Protein 5FU7 (pdb70)

Sequence (1774 aa):
ASEYDDPPGLREKAEYLLREWVNLYHSAAAGRDSTKAFSAFVGQMHQQGILKTDDLITRFFRLCTEMCVEISYRAQAEQQHNPAANPTMIRAKCYHNLDAFVRLIALLVKHSGEATNTVTKINLLNKVLGIVVGVLLQDHDVRQSEFQQLPYHRIFIMLLLELNALETINFQTLTAFCNTFHILRPTKAPGFVYAWLELISHRIFIARMLAHTPQQKGWPMYAQLLIDLFKYLAPFLRNVELTKPMQILYKGTLRVLLVLLHDFPEFLCDYHYGFCDVIPPNCIQLRNLILSAFPRNMRLPDPFTPNLKVDMLSEINIAPRILTNFTGVMPPQFKKDLDSYLKTRSPVTFLSDLRSNLQVSNEPGNRYNLQLINALVLYVGTQAIAHIHNKGSTPSMSTITHSAHMDIFQNLAVDLDTEGRYLFLNAIANQLRYPNSHTHYFSCTMLYLFAEANTEAIQEQITRVLLERLIVNRPHPWGLLITFIELIKNPAFKFWNHEFVEEEPEIEKLFQSVAQCCMEMVTDQFGMIGLLTFIRAAETDPGMVHLALGSDLTTLGLNLNSPENLYPKFASPWASSPCRPQDIDFHVPSEYLTNIHIRDKLAAIKLGRYGEDLLFYLYYMNGGDVLQLLAAVELFNRDWRYHKEERVWITRAPGMEPTMKTNTYERGTYYFFDCLNWRKVAKEFHLEYDKLEERPHLPSTFNYNPAQQAGPHMLELTKEQLYQQAMEEAAWHHMPHPSDSERIRQYLPRNPCPTPPYHHQMPPPHSDTVEFYQRLSTETLFFIFYYLEGTKAQYLAAKALKKQSWRFHTKYMMWFQRHEEPKTITDEFEQGTYIYFDYEKWGQRKKEGFTFEYRYLETDEIARSLKIFAQVTSMQDVMQEFATNGYASDDEYDDPPGLREKAEYLLREWVNLYHSAAAGRDSTKAFSAFVGQMHQQGILKTDDLITRFFRLCTEMCVEISYRAQAEQQHNPAANPTMIRAKCYHNLDAFVRLIALLVKHSGEATNTVTKINLLNKVLGIVVGVLLQDHDVRQSEFQQLPYHRIFIMLLLELNAINFQTLTAFCNTFHILRPTKAPGFVYAWLELISHRIFIARMLAHTPQQKGWPMYAQLLIDLFKYLAPFLRNVELTKPMQILYKGTLRVLLVLLHDFPEFLCDYHYGFCDVIPPNCIQLRNLILSAFPRNMRLPDPFTPNLKVDMLSEINIAPRILTNFTGVMPPQFKKDLDSYLKTRSPVTFLSDLRSNLQVSNEPGNRYNLQLINALVLYVGTQAIAHIHNKGSTPSMSTITHSAHMDIFQNLAVDLDTEGRYLFLNAIANQLRYPNSHTHYFSCTMLYLFAEANTEAIQEQITRVLLERLIVNRPHPWGLLITFIELIKNPAFKFWNHEFVEEEPEIEKLFQSVAQCCMEMVTDQFGMIGLLTFIRAAETDPGMVHLALGSDLTTLGLNLNSPENLYPKFASPWASSPCRPQDIDFHVPSEYLTNIHIRDKLAAIKLGRYGEDLLFYLYYMNGGDVLQLLAAVELFNRDWRYHKEERVWITRAPGMEPTMKTNTYERGTYYFFDCLNWRKVAKEFHLEYDKLEERPHLPSTFNYNPAQQAGPHMLELTKEQLYQQAMEEAAWHHMPHPSDSERIRQYLPRNPCPTPPYHHQMPPPHSDTVEFYQRLSTETLFFIFYYLEGTKAQYLAAKALKKQSWRFHTKYMMWFQRHEEPKTITDEFEQGTYIYFDYEKWGQRKKEGFTFEYRYLETDEIARSLKIFAGSMQDVMQEFATNGYASD

InterPro domains:
  IPR007196 CCR4-Not complex component, Not1, C-terminal [PF04054] (1998-2357)
  IPR024557 CCR4-NOT transcription complex subunit 1, domain 4 [PF12842] (1387-1534)
  IPR032191 CCR4-NOT transcription complex subunit 1, CAF1-binding domain [PF16415] (1088-1311)
  IPR032193 CCR4-NOT transcription complex subunit 1, TTP binding domain [PF16417] (815-1002)
  IPR032194 CCR4-NOT transcription complex subunit 1, HEAT repeat [PF16418] (500-656)
  IPR038535 CCR4-NOT subunit 1, TTP binding domain superfamily [G3DSA:1.25.40.840] (825-1004)
  IPR040398 CCR4-NOT transcription complex subunit 1 [PTHR13162] (27-2364)
  IPR055104 CCR4-NOT transcription complex subunit 1, N-terminal domain [PF22940] (30-227)
  IPR055454 CCR4-NOT transcription complex subunit 1-like, NOT1 connector [PF23590] (1610-1814)

Organism: Homo sapiens (NCBI:txid9606)

CATH classification: 2.30.30.1020

GO terms:
  GO:0005515 protein binding (F, IPI)
  GO:0005778 peroxisomal membrane (C, HDA)
  GO:0000932 P-body (C, IDA)
  GO:0030331 nuclear estrogen receptor binding (F, IDA)
  GO:0010606 positive regulation of cytoplasmic mRNA processing body assembly (P, IDA)
  GO:0042974 nuclear retinoic acid receptor binding (F, IDA)
  GO:0030014 CCR4-NOT complex (C, IDA)
  GO:0004535 poly(A)-specific ribonuclease activity (F, IDA)
  GO:0033147 negative regulation of intracellular estrogen receptor signaling pathway (P, IDA)
  GO:0048387 negative regulation of retinoic acid receptor signaling pathway (P, IDA)
  GO:0000122 negative regulation of transcription by RNA polymerase II (P, IDA)
  GO:2000036 regulation of stem cell population maintenance (P, IMP)
  GO:1900153 positive regulation of nuclear-transcribed mRNA catabolic process, deadenylation-dependent decay (P, IMP)
  GO:0060213 positive regulation of nuclear-transcribed mRNA poly(A) tail shortening (P, IMP)
  GO:0005829 cytosol (C, TAS)
  GO:0060090 molecular adaptor activity (F, IDA)
  GO:0035195 miRNA-mediated post-transcriptional gene silencing (P, IDA)
  GO:0017148 negative regulation of translation (P, IDA)
  GO:0060213 positive regulation of nuclear-transcribed mRNA poly(A) tail shortening (P, IDA)
  GO:0061014 positive regulation of mRNA catabolic process (P, IMP)

B-factor: mean 99.32, std 31.25, range [40.19, 244.28]

Solvent-accessible surface area: 74956 Å² total; per-residue (Å²): 119,40,132,86,125,12,51,122,30,3,81,106,70,0,27,88,0,1,126,49,0,6,96,50,36,63,46,64,78,11,27,102,44,4,75,157,7,2,22,65,1,0,9,50,0,46,139,71,22,2,2,165,42,10,72,33,4,22,32,1,0,19,0,0,0,33,22,0,10,68,31,4,24,148,0,46,35,76,6,129,156,69,105,99,19,61,25,26,137,14,28,40,73,3,8,72,18,0,2,0,0,0,40,0,0,0,8,4,5,88,64,0,12,49,35,118,31,71,98,6,36,25,58,0,1,55,86,1,4,44,30,1,14,35,15,0,46,84,11,0,84,106,106,70,79,105,4,19,8,22,0,0,1,1,1,0,1,0,0,1,41,13,28,44,106,156,142,96,30,36,27,77,12,2,38,4,0,5,80,8,0,55,76,0,50,0,35,110,0,0,3,0,0,3,0,0,0,16,2,0,0,15,32,38,0,0,10,59,1,5,46,95,18,62,165,88,94,0,10,68,46,0,2,69,1,0,28,4,0,2,111,1,0,8,10,0,2,140,19,104,27,32,29,84,5,0,19,1,0,6,26,1,0,0,16,0,0,6,0,0,31,43,2,16,12,42,0,0,5,6,20,3,8,8,0,10,18,27,4,8,28,42,0,5,2,1,5,0,0,0,1,19,2,68,43,122,147,45,224,49,35,73,24,74,58,117,139,46,149,24,97,154,29,86,38,12,65,112,60,15,146,39,78,40,133,27,47,62,56,7,66,120,114,14,74,146,54,0,36,47,7,18,178,80,108,61,70,111,81,14,22,71,72,0,47,71,76,0,47,21,74,131,95,131,87,53,81,3,38,39,70,5,1,12,0,0,0,0,16,0,0,31,62,1,8,46,78,2,73,133,125,70,42,66,9,26,82,80,34,0,20,141,9,7,7,0,32,0,0,52,25,1,4,92,56,6,46,33,40,0,15,14,17,0,0,6,1,0,1,14,8,0,4,21,1,2,1,14,2,13,0,0,9,11,0,0,14,24,4,0,45,95,19,153,61,52,20,2,24,0,0,0,0,7,0,0,0,8,2,0,15,0,51,138,29,24,4,14,0,1,14,15,0,10,25,73,0,61,114,38,108,30,5,119,139,8,35,143,108,8,22,132,73,42,84,81,1,83,147,8,30,98,49,8,55,143,33,17,77,173,50,10,140,47,112,29,0,0,50,7,2,16,72,90,44,112,46,25,145,117,62,135,23,55,11,46,20,23,53,19,19,77,11,93,104,11,30,25,93,53,146,19,136,117,69,19,20,59,61,7,32,21,0,9,37,74,37,59,12,32,6,8,12,20,58,93,109,1,42,52,58,4,49,0,17,84,70,2,122,144,84,11,7,58,49,117,22,49,94,2,28,62,33,0,0,0,1,0,0,1,2,8,17,24,10,31,14,0,1,72,0,0,33,36,0,23,82,76,96,1,68,0,7,100,103,99,91,28,0,13,16,128,15,116,76,81,116,11,138,111,120,76,150,92,67,21,87,6,29,12,58,31,9,24,16,125,54,13,127,81,38,83,109,118,134,86,33,61,89,110,51,37,22,148,135,12,87,101,27,121,73,98,82,57,9,57,7,23,88,45,118,94,96,82,120,117,8,77,185,93,38,50,67,10,13,59,7,1,65,17,5,42,119,41,10,2,18,35,12,1,23,15,55,69,33,105,40,26,62,52,48,15,7,53,18,21,109,62,0,29,74,101,26,15,103,130,8,38,37,32,107,16,0,76,131,5,36,41,39,0,0,1,0,0,0,1,8,8,44,12,0,47,0,0,61,20,0,2,81,0,0,85,121,58,69,4,96,4,2,32,30,3,20,0,0,2,44,110,95,64,122,11,161,53,94,44,140,53,16,13,58,2,21,5,23,4,6,8,0,57,137,14,21,85,56,40,1,86,41,0,19,6,18,56,132,24,40,130,162,68,74,0,2,37,0,2,57,10,31,17,46,36,149,113,27,67,41,13,26,33,26,8,72,61,22,15,173,56,47,103,138,168,86,127,35,52,130,33,3,96,112,70,0,24,94,0,0,121,48,0,7,98,49,40,58,45,63,77,11,27,109,44,6,76,157,7,1,56,67,1,0,13,51,0,37,137,71,22,2,6,162,42,32,67,34,4,25,32,1,2,29,2,1,0,31,21,1,11,66,27,3,25,152,0,46,36,77,6,118,161,70,104,98,18,66,24,22,132,18,28,41,73,7,8,74,20,0,2,0,0,0,41,0,0,0,8,4,5,80,54,0,4,30,15,118,33,76,95,17,36,26,72,0,2,58,73,0,4,44,30,2,14,40,15,0,47,80,14,0,86,108,104,66,79,106,4,11,8,24,0,0,0,0,0,0,0,0,1,1,40,11,33,42,116,102,69,43,86,10,4,39,5,0,6,84,8,0,54,77,0,51,0,36,111,0,0,2,0,0,3,0,0,0,15,2,0,2,15,37,38,0,0,10,58,2,5,47,98,20,65,170,88,102,0,11,68,41,0,2,70,2,0,28,5,0,2,111,1,0,8,10,0,2,141,16,100,28,33,26,94,5,0,21,5,0,6,19,1,0,0,16,0,0,6,0,0,32,41,2,14,15,37,0,0,4,6,22,2,7,9,0,11,20,29,4,8,30,44,0,4,4,0,5,0,0,0,2,20,1,68,44,117,150,45,225,50,36,73,23,72,60,130,131,47,128,23,84,141,30,84,35,12,69,112,60,18,147,44,83,40,134,25,39,62,57,7,67,119,115,16,75,146,55,0,18,46,7,16,160,81,108,60,70,112,79,17,21,70,72,0,60,70,72,0,52,44,86,155,77,125,81,63,73,5,46,37,69,5,1,12,0,0,0,0,16,0,0,32,64,0,8,46,76,0,73,132,127,70,51,67,8,24,83,80,31,1,21,140,7,7,6,0,35,0,0,49,28,1,4,96,69,3,41,37,38,0,18,14,17,0,0,6,1,0,1,14,8,0,4,21,1,2,0,13,2,12,0,0,9,11,0,0,14,25,5,0,44,96,18,159,60,58,21,4,21,0,0,0,0,7,0,0,0,8,2,0,16,0,53,135,29,25,4,14,0,2,14,14,0,9,25,69,1,61,114,38,108,31,5,118,141,8,34,140,111,9,24,132,73,38,84,70,0,81,143,8,29,106,52,7,57,154,34,16,83,178,50,10,141,48,113,29,0,0,49,7,2,16,80,93,38,139,44,27,134,117,62,128,18,120,12,43,21,21,51,18,18,76,10,93,104,12,34,25,93,52,144,20,136,124,69,20,19,59,64,9,34,23,0,11,36,74,38,62,14,32,7,9,15,22,58,94,115,2,41,52,46,3,49,0,15,73,71,2,128,130,80,12,7,59,50,116,23,49,87,2,28,56,33,0,0,1,2,0,0,1,2,10,16,26,12,34,14,0,4,71,0,0,33,37,0,22,83,73,96,3,69,0,11,65,107,111,90,24,0,5,15,110,19,108,71,102,151,34,133,105,110,68,152,94,56,6,96,5,60,3,58,28,9,20,20,115,62,12,125,86,34,79,109,101,30,98,13,58,69,106,64,39,15,120,110,7,135,98,40,124,74,95,73,54,8,58,7,24,96,41,119,95,96,84,122,123,7,77,182,94,37,51,68,10,13,58,7,1,63,19,5,41,123,36,9,2,15,35,14,1,24,18,59,66,32,117,50,26,52,53,57,14,9,62,19,38,106,57,0,30,74,105,28,15,102,135,8,37,48,52,110,7,0,63,101,5,39,37,40,0,0,0,0,0,0,0,9,10,46,12,1,48,0,0,61,20,0,2,92,0,0,87,137,58,80,8,58,1,0,40,34,2,22,0,0,0,40,80,98,102,119,11,128,54,93,42,139,52,12,0,55,2,19,0,31,2,6,6,2,58,134,14,23,82,56,77,1,99,47,0,20,0,13,59,100,31,58,95,170,54,64,12,4,44,0,1,14,21,26,66,110,64,22,50,34,23,31,26,24,8,68,56,19,25,61,65,47,117

Structure (mmCIF, N/CA/C/O backbone):
data_5FU7
#
_entry.id   5FU7
#
_cell.length_a   75.950
_cell.length_b   135.670
_cell.length_c   104.970
_cell.angle_alpha   90.00
_cell.angle_beta   107.98
_cell.angle_gamma   90.00
#
_symmetry.space_group_name_H-M   'P 1 21 1'
#
loop_
_entity.id
_entity.type
_entity.pdbx_description
1 polymer 'CCR4-NOT TRANSCRIPTION COMPLEX SUBUNIT 1'
2 polymer 'CCR4-NOT TRANSCRIPTION COMPLEX SUBUNIT 2'
3 polymer 'CCR4-NOT TRANSCRIPTION COMPLEX SUBUNIT 3'
4 polymer 'NANOS, ISOFORM B'
#
loop_
_atom_site.group_PDB
_atom_site.id
_atom_site.type_symbol
_atom_site.label_atom_id
_atom_site.label_alt_id
_atom_site.label_comp_id
_atom_site.label_asym_id
_atom_site.label_entity_id
_atom_site.label_seq_id
_atom_site.pdbx_PDB_ins_code
_atom_site.Cartn_x
_atom_site.Cartn_y
_atom_site.Cartn_z
_atom_site.occupancy
_atom_site.B_iso_or_equiv
_atom_site.auth_seq_id
_atom_site.auth_comp_id
_atom_site.auth_asym_id
_atom_site.auth_atom_id
_atom_site.pdbx_PDB_model_num
ATOM 1 N N . ALA A 1 13 ? 110.942 -51.016 57.451 1.00 147.25 1839 ALA A N 1
ATOM 2 C CA . ALA A 1 13 ? 110.778 -51.664 56.150 1.00 146.45 1839 ALA A CA 1
ATOM 3 C C . ALA A 1 13 ? 110.958 -50.703 54.956 1.00 148.15 1839 ALA A C 1
ATOM 4 O O . ALA A 1 13 ? 111.524 -51.118 53.943 1.00 148.05 1839 ALA A O 1
ATOM 6 N N . SER A 1 14 ? 110.508 -49.423 55.075 1.00 142.49 1840 SER A N 1
ATOM 7 C CA . SER A 1 14 ? 110.644 -48.389 54.024 1.00 140.00 1840 SER A CA 1
ATOM 8 C C . SER A 1 14 ? 112.132 -47.969 53.873 1.00 143.52 1840 SER A C 1
ATOM 9 O O . SER A 1 14 ? 112.980 -48.496 54.611 1.00 146.20 1840 SER A O 1
ATOM 12 N N . GLU A 1 15 ? 112.459 -47.049 52.912 1.00 135.74 1841 GLU A N 1
ATOM 13 C CA . GLU A 1 15 ? 113.839 -46.562 52.673 1.00 134.54 1841 GLU A CA 1
ATOM 14 C C . GLU A 1 15 ? 114.463 -46.087 53.994 1.00 136.59 1841 GLU A C 1
ATOM 15 O O . GLU A 1 15 ? 115.644 -46.354 54.260 1.00 138.43 1841 GLU A O 1
ATOM 21 N N . TYR A 1 16 ? 113.618 -45.444 54.833 1.00 128.71 1842 TYR A N 1
ATOM 22 C CA . TYR A 1 16 ? 113.947 -44.884 56.134 1.00 127.51 1842 TYR A CA 1
ATOM 23 C C . TYR A 1 16 ? 114.079 -45.918 57.239 1.00 127.33 1842 TYR A C 1
ATOM 24 O O . TYR A 1 16 ? 113.703 -47.080 57.080 1.00 127.25 1842 TYR A O 1
ATOM 33 N N . ASP A 1 17 ? 114.656 -45.491 58.359 1.00 120.75 1843 ASP A N 1
ATOM 34 C CA . ASP A 1 17 ? 114.812 -46.311 59.550 1.00 121.08 1843 ASP A CA 1
ATOM 35 C C . ASP A 1 17 ? 113.461 -46.258 60.279 1.00 120.98 1843 ASP A C 1
ATOM 36 O O . ASP A 1 17 ? 113.363 -45.881 61.448 1.00 122.71 1843 ASP A O 1
ATOM 41 N N . ASP A 1 18 ? 112.411 -46.639 59.527 1.00 111.84 1844 ASP A N 1
ATOM 42 C CA . ASP A 1 18 ? 111.001 -46.672 59.884 1.00 109.07 1844 ASP A CA 1
ATOM 43 C C . ASP A 1 18 ? 110.658 -47.871 60.764 1.00 112.76 1844 ASP A C 1
ATOM 44 O O . ASP A 1 18 ? 110.879 -48.994 60.295 1.00 114.27 1844 ASP A O 1
ATOM 49 N N . PRO A 1 19 ? 110.063 -47.698 61.990 1.00 107.05 1845 PRO A N 1
ATOM 50 C CA . PRO A 1 19 ? 109.713 -48.870 62.814 1.00 107.32 1845 PRO A CA 1
ATOM 51 C C . PRO A 1 19 ? 108.836 -49.896 62.082 1.00 106.59 1845 PRO A C 1
ATOM 52 O O . PRO A 1 19 ? 108.081 -49.513 61.181 1.00 102.93 1845 PRO A O 1
ATOM 56 N N . PRO A 1 20 ? 108.987 -51.212 62.390 1.00 103.16 1846 PRO A N 1
ATOM 57 C CA . PRO A 1 20 ? 108.189 -52.236 61.685 1.00 101.54 1846 PRO A CA 1
ATOM 58 C C . PRO A 1 20 ? 106.676 -52.101 61.850 1.00 101.64 1846 PRO A C 1
ATOM 59 O O . PRO A 1 20 ? 106.183 -51.785 62.940 1.00 103.07 1846 PRO A O 1
ATOM 63 N N . GLY A 1 21 ? 105.964 -52.319 60.752 1.00 93.12 1847 GLY A N 1
ATOM 64 C CA . GLY A 1 21 ? 104.513 -52.257 60.725 1.00 91.21 1847 GLY A CA 1
ATOM 65 C C . GLY A 1 21 ? 103.922 -50.878 60.902 1.00 91.34 1847 GLY A C 1
ATOM 66 O O . GLY A 1 21 ? 102.743 -50.771 61.256 1.00 90.64 1847 GLY A O 1
ATOM 67 N N . LEU A 1 22 ? 104.734 -49.817 60.652 1.00 85.38 1848 LEU A N 1
ATOM 68 C CA . LEU A 1 22 ? 104.306 -48.417 60.751 1.00 83.47 1848 LEU A CA 1
ATOM 69 C C . LEU A 1 22 ? 103.632 -47.924 59.478 1.00 88.81 1848 LEU A C 1
ATOM 70 O O . LEU A 1 22 ? 102.633 -47.214 59.596 1.00 88.73 1848 LEU A O 1
ATOM 75 N N . ARG A 1 23 ? 104.153 -48.288 58.271 1.00 85.76 1849 ARG A N 1
ATOM 76 C CA . ARG A 1 23 ? 103.560 -47.871 56.983 1.00 84.10 1849 ARG A CA 1
ATOM 77 C C . ARG A 1 23 ? 102.130 -48.359 56.935 1.00 87.84 1849 ARG A C 1
ATOM 78 O O . ARG A 1 23 ? 101.214 -47.586 56.666 1.00 86.10 1849 ARG A O 1
ATOM 86 N N . GLU A 1 24 ? 101.962 -49.648 57.251 1.00 86.23 1850 GLU A N 1
ATOM 87 C CA . GLU A 1 24 ? 100.716 -50.405 57.284 1.00 86.87 1850 GLU A CA 1
ATOM 88 C C . GLU A 1 24 ? 99.716 -49.728 58.227 1.00 88.48 1850 GLU A C 1
ATOM 89 O O . GLU A 1 24 ? 98.574 -49.471 57.820 1.00 87.60 1850 GLU A O 1
ATOM 95 N N . LYS A 1 25 ? 100.195 -49.365 59.444 1.00 83.86 1851 LYS A N 1
ATOM 96 C CA . LYS A 1 25 ? 99.471 -48.671 60.516 1.00 83.60 1851 LYS A CA 1
ATOM 97 C C . LYS A 1 25 ? 98.975 -47.292 60.058 1.00 84.66 1851 LYS A C 1
ATOM 98 O O . LYS A 1 25 ? 97.799 -46.971 60.239 1.00 83.63 1851 LYS A O 1
ATOM 104 N N . ALA A 1 26 ? 99.890 -46.486 59.465 1.00 79.48 1852 ALA A N 1
ATOM 105 C CA . ALA A 1 26 ? 99.651 -45.123 59.001 1.00 77.19 1852 ALA A CA 1
ATOM 106 C C . ALA A 1 26 ? 98.700 -45.098 57.850 1.00 82.70 1852 ALA A C 1
ATOM 107 O O . ALA A 1 26 ? 97.779 -44.282 57.819 1.00 82.01 1852 ALA A O 1
ATOM 109 N N . GLU A 1 27 ? 98.913 -45.995 56.894 1.00 81.34 1853 GLU A N 1
ATOM 110 C CA . GLU A 1 27 ? 98.088 -46.027 55.703 1.00 81.12 1853 GLU A CA 1
ATOM 111 C C . GLU A 1 27 ? 96.679 -46.492 56.032 1.00 84.10 1853 GLU A C 1
ATOM 112 O O . GLU A 1 27 ? 95.754 -45.965 55.419 1.00 83.67 1853 GLU A O 1
ATOM 118 N N . TYR A 1 28 ? 96.507 -47.324 57.091 1.00 79.90 1854 TYR A N 1
ATOM 119 C CA . TYR A 1 28 ? 95.193 -47.730 57.610 1.00 80.38 1854 TYR A CA 1
ATOM 120 C C . TYR A 1 28 ? 94.473 -46.504 58.238 1.00 84.98 1854 TYR A C 1
ATOM 121 O O . TYR A 1 28 ? 93.293 -46.267 57.925 1.00 84.85 1854 TYR A O 1
ATOM 130 N N . LEU A 1 29 ? 95.191 -45.741 59.119 1.00 81.56 1855 LEU A N 1
ATOM 131 C CA . LEU A 1 29 ? 94.702 -44.513 59.768 1.00 81.85 1855 LEU A CA 1
ATOM 132 C C . LEU A 1 29 ? 94.315 -43.452 58.726 1.00 83.31 1855 LEU A C 1
ATOM 133 O O . LEU A 1 29 ? 93.240 -42.878 58.840 1.00 81.58 1855 LEU A O 1
ATOM 138 N N . LEU A 1 30 ? 95.159 -43.224 57.682 1.00 79.73 1856 LEU A N 1
ATOM 139 C CA . LEU A 1 30 ? 94.807 -42.247 56.640 1.00 78.38 1856 LEU A CA 1
ATOM 140 C C . LEU A 1 30 ? 93.585 -42.697 55.854 1.00 83.55 1856 LEU A C 1
ATOM 141 O O . LEU A 1 30 ? 92.665 -41.887 55.698 1.00 84.88 1856 LEU A O 1
ATOM 146 N N . ARG A 1 31 ? 93.558 -43.985 55.399 1.00 78.00 1857 ARG A N 1
ATOM 147 C CA . ARG A 1 31 ? 92.441 -44.573 54.662 1.00 77.77 1857 ARG A CA 1
ATOM 148 C C . ARG A 1 31 ? 91.132 -44.260 55.362 1.00 83.64 1857 ARG A C 1
ATOM 149 O O . ARG A 1 31 ? 90.230 -43.730 54.717 1.00 83.29 1857 ARG A O 1
ATOM 157 N N . GLU A 1 32 ? 91.073 -44.495 56.694 1.00 81.89 1858 GLU A N 1
ATOM 158 C CA . GLU A 1 32 ? 89.933 -44.229 57.580 1.00 83.58 1858 GLU A CA 1
ATOM 159 C C . GLU A 1 32 ? 89.510 -42.789 57.570 1.00 85.48 1858 GLU A C 1
ATOM 160 O O . GLU A 1 32 ? 88.325 -42.514 57.408 1.00 85.53 1858 GLU A O 1
ATOM 166 N N . TRP A 1 33 ? 90.483 -41.871 57.773 1.00 80.99 1859 TRP A N 1
ATOM 167 C CA . TRP A 1 33 ? 90.278 -40.432 57.830 1.00 80.33 1859 TRP A CA 1
ATOM 168 C C . TRP A 1 33 ? 89.728 -39.905 56.535 1.00 83.41 1859 TRP A C 1
ATOM 169 O O . TRP A 1 33 ? 88.874 -39.027 56.564 1.00 83.76 1859 TRP A O 1
ATOM 180 N N . VAL A 1 34 ? 90.227 -40.414 55.400 1.00 79.05 1860 VAL A N 1
ATOM 181 C CA . VAL A 1 34 ? 89.754 -40.009 54.077 1.00 78.04 1860 VAL A CA 1
ATOM 182 C C . VAL A 1 34 ? 88.258 -40.335 53.923 1.00 84.72 1860 VAL A C 1
ATOM 183 O O . VAL A 1 34 ? 87.552 -39.532 53.326 1.00 86.15 1860 VAL A O 1
ATOM 187 N N . ASN A 1 35 ? 87.760 -41.449 54.547 1.00 80.73 1861 ASN A N 1
ATOM 188 C CA . ASN A 1 35 ? 86.350 -41.867 54.518 1.00 80.77 1861 ASN A CA 1
ATOM 189 C C . ASN A 1 35 ? 85.564 -41.061 55.527 1.00 83.50 1861 ASN A C 1
ATOM 190 O O . ASN A 1 35 ? 84.415 -40.711 55.262 1.00 84.81 1861 ASN A O 1
ATOM 195 N N . LEU A 1 36 ? 86.206 -40.733 56.666 1.00 78.46 1862 LEU A N 1
ATOM 196 C CA . LEU A 1 36 ? 85.655 -39.920 57.750 1.00 80.02 1862 LEU A CA 1
ATOM 197 C C . LEU A 1 36 ? 85.434 -38.485 57.325 1.00 86.85 1862 LEU A C 1
ATOM 198 O O . LEU A 1 36 ? 84.454 -37.873 57.731 1.00 87.37 1862 LEU A O 1
ATOM 203 N N . TYR A 1 37 ? 86.378 -37.929 56.563 1.00 86.27 1863 TYR A N 1
ATOM 204 C CA . TYR A 1 37 ? 86.366 -36.553 56.075 1.00 88.30 1863 TYR A CA 1
ATOM 205 C C . TYR A 1 37 ? 85.182 -36.376 55.119 1.00 99.85 1863 TYR A C 1
ATOM 206 O O . TYR A 1 37 ? 84.495 -35.347 55.163 1.00 100.69 1863 TYR A O 1
ATOM 215 N N . HIS A 1 38 ? 84.937 -37.410 54.284 1.00 100.62 1864 HIS A N 1
ATOM 216 C CA . HIS A 1 38 ? 83.867 -37.429 53.288 1.00 103.38 1864 HIS A CA 1
ATOM 217 C C . HIS A 1 38 ? 82.515 -37.866 53.878 1.00 114.09 1864 HIS A C 1
ATOM 218 O O . HIS A 1 38 ? 81.476 -37.722 53.228 1.00 115.19 1864 HIS A O 1
ATOM 225 N N . SER A 1 39 ? 82.529 -38.365 55.125 1.00 113.99 1865 SER A N 1
ATOM 226 C CA . SER A 1 39 ? 81.325 -38.804 55.815 1.00 117.15 1865 SER A CA 1
ATOM 227 C C . SER A 1 39 ? 80.442 -37.622 56.192 1.00 124.16 1865 SER A C 1
ATOM 228 O O . SER A 1 39 ? 80.932 -36.499 56.388 1.00 121.69 1865 SER A O 1
ATOM 231 N N . ALA A 1 40 ? 79.132 -37.895 56.290 1.00 125.78 1866 ALA A N 1
ATOM 232 C CA . ALA A 1 40 ? 78.120 -36.915 56.663 1.00 128.84 1866 ALA A CA 1
ATOM 233 C C . ALA A 1 40 ? 78.191 -36.605 58.145 1.00 135.10 1866 ALA A C 1
ATOM 234 O O . ALA A 1 40 ? 78.581 -37.471 58.937 1.00 134.20 1866 ALA A O 1
ATOM 236 N N . ALA A 1 41 ? 77.827 -35.356 58.508 1.00 134.69 1867 ALA A N 1
ATOM 237 C CA . ALA A 1 41 ? 77.811 -34.803 59.870 1.00 137.71 1867 ALA A CA 1
ATOM 238 C C . ALA A 1 41 ? 79.090 -35.123 60.682 1.00 143.33 1867 ALA A C 1
ATOM 239 O O . ALA A 1 41 ? 79.025 -35.375 61.893 1.00 146.03 1867 ALA A O 1
ATOM 241 N N . ALA A 1 42 ? 80.258 -35.090 59.998 1.00 137.11 1868 ALA A N 1
ATOM 242 C CA . ALA A 1 42 ? 81.583 -35.316 60.582 1.00 135.39 1868 ALA A CA 1
ATOM 243 C C . ALA A 1 42 ? 82.082 -34.026 61.279 1.00 140.59 1868 ALA A C 1
ATOM 244 O O . ALA A 1 42 ? 83.201 -33.989 61.799 1.00 140.14 1868 ALA A O 1
ATOM 246 N N . GLY A 1 43 ? 81.226 -33.002 61.298 1.00 137.97 1869 GLY A N 1
ATOM 247 C CA . GLY A 1 43 ? 81.518 -31.679 61.829 1.00 138.01 1869 GLY A CA 1
ATOM 248 C C . GLY A 1 43 ? 81.632 -30.718 60.666 1.00 138.83 1869 GLY A C 1
ATOM 249 O O . GLY A 1 43 ? 81.959 -31.144 59.554 1.00 134.70 1869 GLY A O 1
ATOM 250 N N . ARG A 1 44 ? 81.343 -29.420 60.897 1.00 137.67 1870 ARG A N 1
ATOM 251 C CA . ARG A 1 44 ? 81.389 -28.404 59.835 1.00 136.48 1870 ARG A CA 1
ATOM 252 C C . ARG A 1 44 ? 82.808 -28.292 59.237 1.00 136.51 1870 ARG A C 1
ATOM 253 O O . ARG A 1 44 ? 82.956 -28.200 58.013 1.00 134.07 1870 ARG A O 1
ATOM 261 N N . ASP A 1 45 ? 83.834 -28.395 60.090 1.00 132.12 1871 ASP A N 1
ATOM 262 C CA . ASP A 1 45 ? 85.217 -28.375 59.634 1.00 129.13 1871 ASP A CA 1
ATOM 263 C C . ASP A 1 45 ? 85.922 -29.650 60.133 1.00 130.84 1871 ASP A C 1
ATOM 264 O O . ASP A 1 45 ? 87.018 -29.588 60.701 1.00 130.52 1871 ASP A O 1
ATOM 269 N N . SER A 1 46 ? 85.254 -30.817 59.917 1.00 124.74 1872 SER A N 1
ATOM 270 C CA . SER A 1 46 ? 85.688 -32.160 60.318 1.00 122.42 1872 SER A CA 1
ATOM 271 C C . SER A 1 46 ? 86.044 -32.242 61.823 1.00 124.72 1872 SER A C 1
ATOM 272 O O . SER A 1 46 ? 86.930 -32.999 62.222 1.00 124.02 1872 SER A O 1
ATOM 275 N N . THR A 1 47 ? 85.321 -31.464 62.646 1.00 120.58 1873 THR A N 1
ATOM 276 C CA . THR A 1 47 ? 85.514 -31.335 64.089 1.00 121.17 1873 THR A CA 1
ATOM 277 C C . THR A 1 47 ? 85.133 -32.604 64.867 1.00 121.99 1873 THR A C 1
ATOM 278 O O . THR A 1 47 ? 85.961 -33.111 65.623 1.00 120.91 1873 THR A O 1
ATOM 282 N N . LYS A 1 48 ? 83.888 -33.085 64.703 1.00 117.70 1874 LYS A N 1
ATOM 283 C CA . LYS A 1 48 ? 83.357 -34.275 65.385 1.00 118.61 1874 LYS A CA 1
ATOM 284 C C . LYS A 1 48 ? 84.182 -35.560 65.095 1.00 120.00 1874 LYS A C 1
ATOM 285 O O . LYS A 1 48 ? 84.345 -36.409 65.981 1.00 120.94 1874 LYS A O 1
ATOM 291 N N . ALA A 1 49 ? 84.708 -35.672 63.856 1.00 112.28 1875 ALA A N 1
ATOM 292 C CA . ALA A 1 49 ? 85.512 -36.785 63.360 1.00 108.81 1875 ALA A CA 1
ATOM 293 C C . ALA A 1 49 ? 86.939 -36.722 63.890 1.00 111.33 1875 ALA A C 1
ATOM 294 O O . ALA A 1 49 ? 87.455 -37.754 64.308 1.00 110.64 1875 ALA A O 1
ATOM 296 N N . PHE A 1 50 ? 87.570 -35.510 63.875 1.00 107.43 1876 PHE A N 1
ATOM 297 C CA . PHE A 1 50 ? 88.957 -35.245 64.299 1.00 106.07 1876 PHE A CA 1
ATOM 298 C C . PHE A 1 50 ? 89.246 -35.568 65.754 1.00 110.81 1876 PHE A C 1
ATOM 299 O O . PHE A 1 50 ? 90.250 -36.220 66.039 1.00 109.96 1876 PHE A O 1
ATOM 307 N N . SER A 1 51 ? 88.401 -35.080 66.668 1.00 109.37 1877 SER A N 1
ATOM 308 C CA . SER A 1 51 ? 88.501 -35.317 68.114 1.00 111.98 1877 SER A CA 1
ATOM 309 C C . SER A 1 51 ? 88.542 -36.824 68.402 1.00 113.43 1877 SER A C 1
ATOM 310 O O . SER A 1 51 ? 89.210 -37.281 69.339 1.00 113.73 1877 SER A O 1
ATOM 313 N N . ALA A 1 52 ? 87.818 -37.578 67.565 1.00 106.97 1878 ALA A N 1
ATOM 314 C CA . ALA A 1 52 ? 87.708 -39.017 67.633 1.00 105.86 1878 ALA A CA 1
ATOM 315 C C . ALA A 1 52 ? 88.836 -39.712 66.872 1.00 103.69 1878 ALA A C 1
ATOM 316 O O . ALA A 1 52 ? 89.234 -40.804 67.264 1.00 103.58 1878 ALA A O 1
ATOM 318 N N . PHE A 1 53 ? 89.361 -39.083 65.803 1.00 95.73 1879 PHE A N 1
ATOM 319 C CA . PHE A 1 53 ? 90.457 -39.643 65.007 1.00 92.27 1879 PHE A CA 1
ATOM 320 C C . PHE A 1 53 ? 91.793 -39.597 65.761 1.00 96.95 1879 PHE A C 1
ATOM 321 O O . PHE A 1 53 ? 92.580 -40.542 65.652 1.00 94.79 1879 PHE A O 1
ATOM 329 N N . VAL A 1 54 ? 92.028 -38.502 66.539 1.00 96.25 1880 VAL A N 1
ATOM 330 C CA . VAL A 1 54 ? 93.214 -38.251 67.380 1.00 97.40 1880 VAL A CA 1
ATOM 331 C C . VAL A 1 54 ? 93.313 -39.312 68.462 1.00 103.63 1880 VAL A C 1
ATOM 332 O O . VAL A 1 54 ? 94.421 -39.711 68.853 1.00 103.81 1880 VAL A O 1
ATOM 336 N N . GLY A 1 55 ? 92.146 -39.750 68.931 1.00 101.64 1881 GLY A N 1
ATOM 337 C CA . GLY A 1 55 ? 92.020 -40.843 69.878 1.00 103.19 1881 GLY A CA 1
ATOM 338 C C . GLY A 1 55 ? 92.571 -42.082 69.210 1.00 104.43 1881 GLY A C 1
ATOM 339 O O . GLY A 1 55 ? 93.570 -42.621 69.672 1.00 105.30 1881 GLY A O 1
ATOM 340 N N . GLN A 1 56 ? 92.017 -42.448 68.037 1.00 97.67 1882 GLN A N 1
ATOM 341 C CA . GLN A 1 56 ? 92.439 -43.602 67.229 1.00 95.65 1882 GLN A CA 1
ATOM 342 C C . GLN A 1 56 ? 93.950 -43.587 66.953 1.00 97.05 1882 GLN A C 1
ATOM 343 O O . GLN A 1 56 ? 94.589 -44.640 67.039 1.00 96.04 1882 GLN A O 1
ATOM 349 N N . MET A 1 57 ? 94.515 -42.380 66.668 1.00 92.20 1883 MET A N 1
ATOM 350 C CA . MET A 1 57 ? 95.949 -42.168 66.446 1.00 90.69 1883 MET A CA 1
ATOM 351 C C . MET A 1 57 ? 96.682 -42.566 67.710 1.00 100.78 1883 MET A C 1
ATOM 352 O O . MET A 1 57 ? 97.482 -43.502 67.657 1.00 102.92 1883 MET A O 1
ATOM 357 N N . HIS A 1 58 ? 96.332 -41.935 68.859 1.00 98.71 1884 HIS A N 1
ATOM 358 C CA . HIS A 1 58 ? 96.882 -42.203 70.191 1.00 101.12 1884 HIS A CA 1
ATOM 359 C C . HIS A 1 58 ? 96.870 -43.717 70.514 1.00 103.95 1884 HIS A C 1
ATOM 360 O O . HIS A 1 58 ? 97.894 -44.266 70.935 1.00 102.21 1884 HIS A O 1
ATOM 367 N N . GLN A 1 59 ? 95.713 -44.381 70.292 1.00 102.65 1885 GLN A N 1
ATOM 368 C CA . GLN A 1 59 ? 95.524 -45.816 70.565 1.00 104.48 1885 GLN A CA 1
ATOM 369 C C . GLN A 1 59 ? 96.503 -46.649 69.742 1.00 107.65 1885 GLN A C 1
ATOM 370 O O . GLN A 1 59 ? 97.093 -47.598 70.266 1.00 107.70 1885 GLN A O 1
ATOM 376 N N . GLN A 1 60 ? 96.705 -46.263 68.464 1.00 102.67 1886 GLN A N 1
ATOM 377 C CA . GLN A 1 60 ? 97.616 -46.972 67.564 1.00 100.95 1886 GLN A CA 1
ATOM 378 C C . GLN A 1 60 ? 99.102 -46.603 67.846 1.00 104.08 1886 GLN A C 1
ATOM 379 O O . GLN A 1 60 ? 99.997 -46.995 67.088 1.00 101.03 1886 GLN A O 1
ATOM 385 N N . GLY A 1 61 ? 99.332 -45.899 68.962 1.00 103.26 1887 GLY A N 1
ATOM 386 C CA . GLY A 1 61 ? 100.649 -45.508 69.459 1.00 104.67 1887 GLY A CA 1
ATOM 387 C C . GLY A 1 61 ? 101.495 -44.595 68.589 1.00 108.91 1887 GLY A C 1
ATOM 388 O O . GLY A 1 61 ? 102.701 -44.478 68.830 1.00 109.50 1887 GLY A O 1
ATOM 389 N N . ILE A 1 62 ? 100.886 -43.921 67.584 1.00 104.33 1888 ILE A N 1
ATOM 390 C CA . ILE A 1 62 ? 101.620 -42.999 66.706 1.00 102.44 1888 ILE A CA 1
ATOM 391 C C . ILE A 1 62 ? 101.881 -41.686 67.441 1.00 107.58 1888 ILE A C 1
ATOM 392 O O . ILE A 1 62 ? 102.766 -40.916 67.057 1.00 104.71 1888 ILE A O 1
ATOM 397 N N . LEU A 1 63 ? 101.079 -41.425 68.483 1.00 108.43 1889 LEU A N 1
ATOM 398 C CA . LEU A 1 63 ? 101.195 -40.206 69.263 1.00 110.43 1889 LEU A CA 1
ATOM 399 C C . LEU A 1 63 ? 102.326 -40.250 70.313 1.00 114.87 1889 LEU A C 1
ATOM 400 O O . LEU A 1 63 ? 102.702 -39.184 70.805 1.00 114.90 1889 LEU A O 1
ATOM 405 N N . LYS A 1 64 ? 102.899 -41.458 70.602 1.00 111.13 1890 LYS A N 1
ATOM 406 C CA . LYS A 1 64 ? 103.958 -41.696 71.599 1.00 113.14 1890 LYS A CA 1
ATOM 407 C C . LYS A 1 64 ? 105.153 -40.748 71.485 1.00 118.57 1890 LYS A C 1
ATOM 408 O O . LYS A 1 64 ? 105.363 -39.956 72.403 1.00 121.17 1890 LYS A O 1
ATOM 414 N N . THR A 1 65 ? 105.925 -40.813 70.377 1.00 112.66 1891 THR A N 1
ATOM 415 C CA . THR A 1 65 ? 107.087 -39.940 70.160 1.00 111.41 1891 THR A CA 1
ATOM 416 C C . THR A 1 65 ? 106.821 -38.948 69.062 1.00 113.46 1891 THR A C 1
ATOM 417 O O . THR A 1 65 ? 106.036 -39.254 68.159 1.00 111.87 1891 THR A O 1
ATOM 421 N N . ASP A 1 66 ? 107.528 -37.790 69.103 1.00 110.23 1892 ASP A N 1
ATOM 422 C CA . ASP A 1 66 ? 107.470 -36.751 68.075 1.00 107.08 1892 ASP A CA 1
ATOM 423 C C . ASP A 1 66 ? 108.037 -37.272 66.763 1.00 106.11 1892 ASP A C 1
ATOM 424 O O . ASP A 1 66 ? 107.563 -36.885 65.690 1.00 101.92 1892 ASP A O 1
ATOM 429 N N . ASP A 1 67 ? 109.019 -38.202 66.872 1.00 103.16 1893 ASP A N 1
ATOM 430 C CA . ASP A 1 67 ? 109.683 -38.888 65.771 1.00 101.37 1893 ASP A CA 1
ATOM 431 C C . ASP A 1 67 ? 108.686 -39.738 64.994 1.00 101.68 1893 ASP A C 1
ATOM 432 O O . ASP A 1 67 ? 108.776 -39.802 63.771 1.00 99.60 1893 ASP A O 1
ATOM 437 N N . LEU A 1 68 ? 107.746 -40.391 65.702 1.00 97.37 1894 LEU A N 1
ATOM 438 C CA . LEU A 1 68 ? 106.699 -41.222 65.109 1.00 94.78 1894 LEU A CA 1
ATOM 439 C C . LEU A 1 68 ? 105.626 -40.350 64.502 1.00 96.57 1894 LEU A C 1
ATOM 440 O O . LEU A 1 68 ? 105.060 -40.726 63.477 1.00 94.83 1894 LEU A O 1
ATOM 445 N N . ILE A 1 69 ? 105.346 -39.182 65.127 1.00 93.59 1895 ILE A N 1
ATOM 446 C CA . ILE A 1 69 ? 104.354 -38.229 64.633 1.00 92.35 1895 ILE A CA 1
ATOM 447 C C . ILE A 1 69 ? 104.784 -37.751 63.266 1.00 94.62 1895 ILE A C 1
ATOM 448 O O . ILE A 1 69 ? 103.985 -37.820 62.329 1.00 92.91 1895 ILE A O 1
ATOM 453 N N . THR A 1 70 ? 106.070 -37.331 63.150 1.00 90.51 1896 THR A N 1
ATOM 454 C CA . THR A 1 70 ? 106.684 -36.845 61.913 1.00 87.31 1896 THR A CA 1
ATOM 455 C C . THR A 1 70 ? 106.713 -37.955 60.872 1.00 87.24 1896 THR A C 1
ATOM 456 O O . THR A 1 70 ? 106.438 -37.692 59.699 1.00 86.19 1896 THR A O 1
ATOM 460 N N . ARG A 1 71 ? 107.002 -39.198 61.308 1.00 81.24 1897 ARG A N 1
ATOM 461 C CA . ARG A 1 71 ? 107.052 -40.346 60.421 1.00 79.80 1897 ARG A CA 1
ATOM 462 C C . ARG A 1 71 ? 105.701 -40.653 59.841 1.00 83.39 1897 ARG A C 1
ATOM 463 O O . ARG A 1 71 ? 105.632 -41.004 58.666 1.00 83.13 1897 ARG A O 1
ATOM 471 N N . PHE A 1 72 ? 104.620 -40.479 60.642 1.00 79.50 1898 PHE A N 1
ATOM 472 C CA . PHE A 1 72 ? 103.233 -40.663 60.204 1.00 77.68 1898 PHE A CA 1
ATOM 473 C C . PHE A 1 72 ? 102.917 -39.649 59.100 1.00 81.47 1898 PHE A C 1
ATOM 474 O O . PHE A 1 72 ? 102.242 -39.988 58.138 1.00 80.25 1898 PHE A O 1
ATOM 482 N N . PHE A 1 73 ? 103.414 -38.413 59.239 1.00 78.84 1899 PHE A N 1
ATOM 483 C CA . PHE A 1 73 ? 103.204 -37.359 58.265 1.00 77.42 1899 PHE A CA 1
ATOM 484 C C . PHE A 1 73 ? 103.913 -37.644 56.980 1.00 77.10 1899 PHE A C 1
ATOM 485 O O . PHE A 1 73 ? 103.389 -37.293 55.931 1.00 77.15 1899 PHE A O 1
ATOM 493 N N . ARG A 1 74 ? 105.106 -38.250 57.047 1.00 69.32 1900 ARG A N 1
ATOM 494 C CA . ARG A 1 74 ? 105.856 -38.578 55.846 1.00 66.72 1900 ARG A CA 1
ATOM 495 C C . ARG A 1 74 ? 105.133 -39.688 55.054 1.00 66.47 1900 ARG A C 1
ATOM 496 O O . ARG A 1 74 ? 104.896 -39.551 53.847 1.00 62.52 1900 ARG A O 1
ATOM 504 N N . LEU A 1 75 ? 104.740 -40.751 55.764 1.00 63.65 1901 LEU A N 1
ATOM 505 C CA . LEU A 1 75 ? 104.009 -41.871 55.205 1.00 63.51 1901 LEU A CA 1
ATOM 506 C C . LEU A 1 75 ? 102.661 -41.455 54.604 1.00 71.95 1901 LEU A C 1
ATOM 507 O O . LEU A 1 75 ? 102.274 -41.992 53.570 1.00 73.14 1901 LEU A O 1
ATOM 512 N N . CYS A 1 76 ? 101.957 -40.501 55.226 1.00 70.69 1902 CYS A N 1
ATOM 513 C CA . CYS A 1 76 ? 100.682 -40.004 54.723 1.00 71.22 1902 CYS A CA 1
ATOM 514 C C . CYS A 1 76 ? 100.863 -39.326 53.405 1.00 72.79 1902 CYS A C 1
ATOM 515 O O . CYS A 1 76 ? 100.071 -39.545 52.492 1.00 71.74 1902 CYS A O 1
ATOM 518 N N . THR A 1 77 ? 101.918 -38.500 53.310 1.00 68.63 1903 THR A N 1
ATOM 519 C CA . THR A 1 77 ? 102.274 -37.742 52.117 1.00 66.77 1903 THR A CA 1
ATOM 520 C C . THR A 1 77 ? 102.574 -38.709 50.972 1.00 71.93 1903 THR A C 1
ATOM 521 O O . THR A 1 77 ? 101.946 -38.599 49.911 1.00 70.33 1903 THR A O 1
ATOM 525 N N . GLU A 1 78 ? 103.479 -39.696 51.222 1.00 69.28 1904 GLU A N 1
ATOM 526 C CA . GLU A 1 78 ? 103.878 -40.712 50.245 1.00 68.57 1904 GLU A CA 1
ATOM 527 C C . GLU A 1 78 ? 102.680 -41.504 49.724 1.00 74.94 1904 GLU A C 1
ATOM 528 O O . GLU A 1 78 ? 102.647 -41.821 48.535 1.00 73.63 1904 GLU A O 1
ATOM 534 N N . MET A 1 79 ? 101.701 -41.811 50.615 1.00 74.64 1905 MET A N 1
ATOM 535 C CA . MET A 1 79 ? 100.457 -42.515 50.286 1.00 76.22 1905 MET A CA 1
ATOM 536 C C . MET A 1 79 ? 99.679 -41.645 49.291 1.00 77.79 1905 MET A C 1
ATOM 537 O O . MET A 1 79 ? 99.367 -42.096 48.188 1.00 78.09 1905 MET A O 1
ATOM 542 N N . CYS A 1 80 ? 99.424 -40.380 49.662 1.00 71.42 1906 CYS A N 1
ATOM 543 C CA . CYS A 1 80 ? 98.732 -39.415 48.827 1.00 69.55 1906 CYS A CA 1
ATOM 544 C C . CYS A 1 80 ? 99.428 -39.253 47.476 1.00 70.74 1906 CYS A C 1
ATOM 545 O O . CYS A 1 80 ? 98.734 -39.259 46.451 1.00 70.83 1906 CYS A O 1
ATOM 548 N N . VAL A 1 81 ? 100.793 -39.182 47.473 1.00 64.19 1907 VAL A N 1
ATOM 549 C CA . VAL A 1 81 ? 101.633 -39.117 46.262 1.00 62.70 1907 VAL A CA 1
ATOM 550 C C . VAL A 1 81 ? 101.407 -40.394 45.394 1.00 67.97 1907 VAL A C 1
ATOM 551 O O . VAL A 1 81 ? 101.228 -40.293 44.182 1.00 67.99 1907 VAL A O 1
ATOM 555 N N . GLU A 1 82 ? 101.406 -41.578 46.023 1.00 65.00 1908 GLU A N 1
ATOM 556 C CA . GLU A 1 82 ? 101.215 -42.837 45.319 1.00 65.98 1908 GLU A CA 1
ATOM 557 C C . GLU A 1 82 ? 99.824 -42.910 44.712 1.00 68.34 1908 GLU A C 1
ATOM 558 O O . GLU A 1 82 ? 99.697 -43.297 43.557 1.00 68.63 1908 GLU A O 1
ATOM 564 N N . ILE A 1 83 ? 98.794 -42.503 45.467 1.00 64.10 1909 ILE A N 1
ATOM 565 C CA . ILE A 1 83 ? 97.412 -42.497 44.996 1.00 64.50 1909 ILE A CA 1
ATOM 566 C C . ILE A 1 83 ? 97.320 -41.673 43.700 1.00 69.38 1909 ILE A C 1
ATOM 567 O O . ILE A 1 83 ? 96.658 -42.100 42.743 1.00 69.66 1909 ILE A O 1
ATOM 572 N N . SER A 1 84 ? 98.037 -40.525 43.669 1.00 65.16 1910 SER A N 1
ATOM 573 C CA . SER A 1 84 ? 98.066 -39.619 42.533 1.00 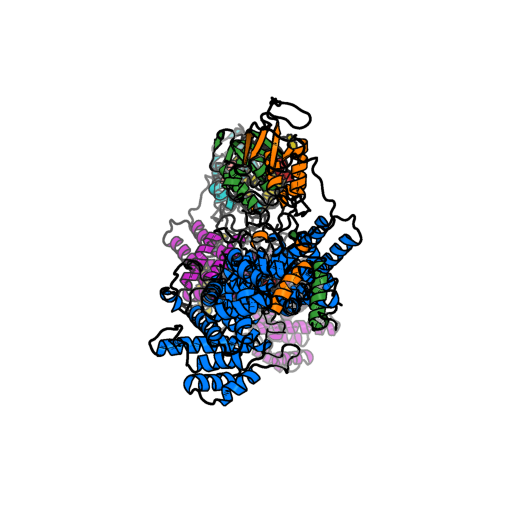64.31 1910 SER A CA 1
ATOM 574 C C . SER A 1 84 ? 98.693 -40.334 41.361 1.00 67.96 1910 SER A C 1
ATOM 575 O O . SER A 1 84 ? 98.051 -40.447 40.326 1.00 69.12 1910 SER A O 1
ATOM 578 N N . TYR A 1 85 ? 99.895 -40.876 41.544 1.00 63.68 1911 TYR A N 1
ATOM 579 C CA . TYR A 1 85 ? 100.641 -41.562 40.502 1.00 64.91 1911 TYR A CA 1
ATOM 580 C C . TYR A 1 85 ? 99.852 -42.682 39.849 1.00 72.42 1911 TYR A C 1
ATOM 581 O O . TYR A 1 85 ? 99.904 -42.809 38.629 1.00 72.38 1911 TYR A O 1
ATOM 590 N N . ARG A 1 86 ? 99.094 -43.469 40.657 1.00 72.30 1912 ARG A N 1
ATOM 591 C CA . ARG A 1 86 ? 98.213 -44.555 40.201 1.00 74.61 1912 ARG A CA 1
ATOM 592 C C . ARG A 1 86 ? 97.057 -43.959 39.414 1.00 82.81 1912 ARG A C 1
ATOM 593 O O . ARG A 1 86 ? 96.812 -44.373 38.282 1.00 83.98 1912 ARG A O 1
ATOM 601 N N . ALA A 1 87 ? 96.360 -42.966 40.012 1.00 80.90 1913 ALA A N 1
ATOM 602 C CA . ALA A 1 87 ? 95.273 -42.231 39.376 1.00 81.88 1913 ALA A CA 1
ATOM 603 C C . ALA A 1 87 ? 95.725 -41.734 38.011 1.00 85.90 1913 ALA A C 1
ATOM 604 O O . ALA A 1 87 ? 94.994 -41.879 37.047 1.00 87.04 1913 ALA A O 1
ATOM 606 N N . GLN A 1 88 ? 96.948 -41.217 37.922 1.00 82.09 1914 GLN A N 1
ATOM 607 C CA . GLN A 1 88 ? 97.533 -40.750 36.675 1.00 82.83 1914 GLN A CA 1
ATOM 608 C C . GLN A 1 88 ? 97.788 -41.891 35.668 1.00 90.32 1914 GLN A C 1
ATOM 609 O O . GLN A 1 88 ? 97.629 -41.686 34.457 1.00 90.51 1914 GLN A O 1
ATOM 615 N N . ALA A 1 89 ? 98.169 -43.087 36.177 1.00 88.65 1915 ALA A N 1
ATOM 616 C CA . ALA A 1 89 ? 98.436 -44.260 35.355 1.00 90.62 1915 ALA A CA 1
ATOM 617 C C . ALA A 1 89 ? 97.138 -44.763 34.734 1.00 99.91 1915 ALA A C 1
ATOM 618 O O . ALA A 1 89 ? 97.089 -44.927 33.522 1.00 100.41 1915 ALA A O 1
ATOM 620 N N . GLU A 1 90 ? 96.064 -44.917 35.529 1.00 100.51 1916 GLU A N 1
ATOM 621 C CA . GLU A 1 90 ? 94.786 -45.366 34.975 1.00 104.41 1916 GLU A CA 1
ATOM 622 C C . GLU A 1 90 ? 94.199 -44.359 33.952 1.00 112.97 1916 GLU A C 1
ATOM 623 O O . GLU A 1 90 ? 93.535 -44.795 33.019 1.00 115.00 1916 GLU A O 1
ATOM 629 N N . GLN A 1 91 ? 94.515 -43.053 34.061 1.00 111.15 1917 GLN A N 1
ATOM 630 C CA . GLN A 1 91 ? 94.027 -42.047 33.107 1.00 112.85 1917 GLN A CA 1
ATOM 631 C C . GLN A 1 91 ? 94.687 -42.230 31.746 1.00 121.29 1917 GLN A C 1
ATOM 632 O O . GLN A 1 91 ? 94.066 -41.919 30.722 1.00 123.08 1917 GLN A O 1
ATOM 638 N N . GLN A 1 92 ? 95.943 -42.733 31.743 1.00 119.02 1918 GLN A N 1
ATOM 639 C CA . GLN A 1 92 ? 96.722 -42.980 30.528 1.00 120.55 1918 GLN A CA 1
ATOM 640 C C . GLN A 1 92 ? 96.559 -44.427 30.003 1.00 128.65 1918 GLN A C 1
ATOM 641 O O . GLN A 1 92 ? 96.104 -44.596 28.869 1.00 130.43 1918 GLN A O 1
ATOM 647 N N . HIS A 1 93 ? 96.845 -45.458 30.841 1.00 126.10 1919 HIS A N 1
ATOM 648 C CA . HIS A 1 93 ? 96.726 -46.892 30.499 1.00 128.63 1919 HIS A CA 1
ATOM 649 C C . HIS A 1 93 ? 95.290 -47.346 30.194 1.00 137.35 1919 HIS A C 1
ATOM 650 O O . HIS A 1 93 ? 95.044 -48.528 29.942 1.00 138.60 1919 HIS A O 1
ATOM 657 N N . ASN A 1 94 ? 94.353 -46.390 30.233 1.00 136.26 1920 ASN A N 1
ATOM 658 C CA . ASN A 1 94 ? 92.938 -46.514 29.916 1.00 138.84 1920 ASN A CA 1
ATOM 659 C C . ASN A 1 94 ? 92.510 -45.116 29.398 1.00 146.86 1920 ASN A C 1
ATOM 660 O O . ASN A 1 94 ? 92.253 -44.215 30.209 1.00 144.95 1920 ASN A O 1
ATOM 665 N N . PRO A 1 95 ? 92.524 -44.884 28.052 1.00 147.77 1921 PRO A N 1
ATOM 666 C CA . PRO A 1 95 ? 92.116 -43.561 27.530 1.00 148.00 1921 PRO A CA 1
ATOM 667 C C . PRO A 1 95 ? 90.581 -43.403 27.434 1.00 153.64 1921 PRO A C 1
ATOM 668 O O . PRO A 1 95 ? 90.086 -42.353 26.999 1.00 153.10 1921 PRO A O 1
ATOM 672 N N . ALA A 1 96 ? 89.835 -44.467 27.865 1.00 151.11 1922 ALA A N 1
ATOM 673 C CA . ALA A 1 96 ? 88.374 -44.543 27.983 1.00 151.88 1922 ALA A CA 1
ATOM 674 C C . ALA A 1 96 ? 87.941 -44.027 29.388 1.00 152.22 1922 ALA A C 1
ATOM 675 O O . ALA A 1 96 ? 86.753 -43.759 29.610 1.00 153.46 1922 ALA A O 1
ATOM 677 N N . ALA A 1 97 ? 88.928 -43.855 30.312 1.00 143.30 1923 ALA A N 1
ATOM 678 C CA . ALA A 1 97 ? 88.744 -43.350 31.673 1.00 139.41 1923 ALA A CA 1
ATOM 679 C C . ALA A 1 97 ? 88.557 -41.834 31.691 1.00 138.74 1923 ALA A C 1
ATOM 680 O O . ALA A 1 97 ? 89.281 -41.104 31.001 1.00 137.37 1923 ALA A O 1
ATOM 682 N N . ASN A 1 98 ? 87.574 -41.379 32.500 1.00 132.76 1924 ASN A N 1
ATOM 683 C CA . ASN A 1 98 ? 87.167 -39.988 32.714 1.00 130.35 1924 ASN A CA 1
ATOM 684 C C . ASN A 1 98 ? 88.286 -39.189 33.424 1.00 128.24 1924 ASN A C 1
ATOM 685 O O . ASN A 1 98 ? 88.531 -39.442 34.606 1.00 126.63 1924 ASN A O 1
ATOM 690 N N . PRO A 1 99 ? 88.959 -38.217 32.741 1.00 121.14 1925 PRO A N 1
ATOM 691 C CA . PRO A 1 99 ? 90.041 -37.460 33.408 1.00 117.22 1925 PRO A CA 1
ATOM 692 C C . PRO A 1 99 ? 89.596 -36.541 34.544 1.00 116.41 1925 PRO A C 1
ATOM 693 O O . PRO A 1 99 ? 90.395 -36.249 35.436 1.00 112.67 1925 PRO A O 1
ATOM 697 N N . THR A 1 100 ? 88.336 -36.082 34.507 1.00 113.30 1926 THR A N 1
ATOM 698 C CA . THR A 1 100 ? 87.782 -35.205 35.542 1.00 111.96 1926 THR A CA 1
ATOM 699 C C . THR A 1 100 ? 87.563 -36.028 36.828 1.00 112.11 1926 THR A C 1
ATOM 700 O O . THR A 1 100 ? 87.852 -35.535 37.921 1.00 110.73 1926 THR A O 1
ATOM 704 N N . MET A 1 101 ? 87.106 -37.297 36.679 1.00 106.78 1927 MET A N 1
ATOM 705 C CA . MET A 1 101 ? 86.883 -38.227 37.788 1.00 106.02 1927 MET A CA 1
ATOM 706 C C . MET A 1 101 ? 88.199 -38.679 38.397 1.00 103.82 1927 MET A C 1
ATOM 707 O O . MET A 1 101 ? 88.243 -38.990 39.588 1.00 102.17 1927 MET A O 1
ATOM 712 N N . ILE A 1 102 ? 89.275 -38.705 37.582 1.00 97.57 1928 ILE A N 1
ATOM 713 C CA . ILE A 1 102 ? 90.643 -39.068 37.985 1.00 94.54 1928 ILE A CA 1
ATOM 714 C C . ILE A 1 102 ? 91.125 -37.996 38.943 1.00 93.89 1928 ILE A C 1
ATOM 715 O O . ILE A 1 102 ? 91.570 -38.317 40.043 1.00 92.52 1928 ILE A O 1
ATOM 720 N N . ARG A 1 103 ? 91.023 -36.715 38.508 1.00 88.24 1929 ARG A N 1
ATOM 721 C CA . ARG A 1 103 ? 91.409 -35.525 39.264 1.00 85.47 1929 ARG A CA 1
ATOM 722 C C . ARG A 1 103 ? 90.725 -35.571 40.602 1.00 87.01 1929 ARG A C 1
ATOM 723 O O . ARG A 1 103 ? 91.407 -35.532 41.631 1.00 84.97 1929 ARG A O 1
ATOM 731 N N . ALA A 1 104 ? 89.392 -35.803 40.580 1.00 83.56 1930 ALA A N 1
ATOM 732 C CA . ALA A 1 104 ? 88.559 -35.916 41.767 1.00 83.51 1930 ALA A CA 1
ATOM 733 C C . ALA A 1 104 ? 89.079 -36.941 42.771 1.00 87.47 1930 ALA A C 1
ATOM 734 O O . ALA A 1 104 ? 89.016 -36.673 43.968 1.00 86.61 1930 ALA A O 1
ATOM 736 N N . LYS A 1 105 ? 89.623 -38.087 42.287 1.00 85.21 1931 LYS A N 1
ATOM 737 C CA . LYS A 1 105 ? 90.194 -39.154 43.126 1.00 84.98 1931 LYS A CA 1
ATOM 738 C C . LYS A 1 105 ? 91.363 -38.616 43.977 1.00 86.18 1931 LYS A C 1
ATOM 739 O O . LYS A 1 105 ? 91.393 -38.857 45.191 1.00 85.92 1931 LYS A O 1
ATOM 745 N N . CYS A 1 106 ? 92.302 -37.871 43.331 1.00 79.35 1932 CYS A N 1
ATOM 746 C CA . CYS A 1 106 ? 93.478 -37.290 43.977 1.00 76.38 1932 CYS A CA 1
ATOM 747 C C . CYS A 1 106 ? 93.038 -36.258 44.952 1.00 79.22 1932 CYS A C 1
ATOM 748 O O . CYS A 1 106 ? 93.514 -36.260 46.079 1.00 79.68 1932 CYS A O 1
ATOM 751 N N . TYR A 1 107 ? 92.102 -35.398 44.539 1.00 74.81 1933 TYR A N 1
ATOM 752 C CA . TYR A 1 107 ? 91.581 -34.328 45.375 1.00 75.05 1933 TYR A CA 1
ATOM 753 C C . TYR A 1 107 ? 90.919 -34.911 46.629 1.00 88.82 1933 TYR A C 1
ATOM 754 O O . TYR A 1 107 ? 91.222 -34.456 47.730 1.00 89.87 1933 TYR A O 1
ATOM 763 N N . HIS A 1 108 ? 90.098 -35.982 46.464 1.00 90.83 1934 HIS A N 1
ATOM 764 C CA . HIS A 1 108 ? 89.409 -36.756 47.510 1.00 92.73 1934 HIS A CA 1
ATOM 765 C C . HIS A 1 108 ? 90.388 -37.028 48.663 1.00 90.13 1934 HIS A C 1
ATOM 766 O O . HIS A 1 108 ? 90.161 -36.580 49.785 1.00 88.91 1934 HIS A O 1
ATOM 773 N N . ASN A 1 109 ? 91.531 -37.639 48.338 1.00 83.94 1935 ASN A N 1
ATOM 774 C CA . ASN A 1 109 ? 92.592 -38.012 49.281 1.00 83.28 1935 ASN A CA 1
ATOM 775 C C . ASN A 1 109 ? 93.409 -36.859 49.847 1.00 85.02 1935 ASN A C 1
ATOM 776 O O . ASN A 1 109 ? 93.706 -36.834 51.051 1.00 84.69 1935 ASN A O 1
ATOM 781 N N . LEU A 1 110 ? 93.811 -35.935 48.964 1.00 78.85 1936 LEU A N 1
ATOM 782 C CA . LEU A 1 110 ? 94.675 -34.816 49.299 1.00 76.61 1936 LEU A CA 1
ATOM 783 C C . LEU A 1 110 ? 94.009 -33.788 50.188 1.00 80.51 1936 LEU A C 1
ATOM 784 O O . LEU A 1 110 ? 94.629 -33.387 51.176 1.00 79.87 1936 LEU A O 1
ATOM 789 N N . ASP A 1 111 ? 92.736 -33.406 49.879 1.00 77.21 1937 ASP A N 1
ATOM 790 C CA . ASP A 1 111 ? 91.916 -32.472 50.662 1.00 77.62 1937 ASP A CA 1
ATOM 791 C C . ASP A 1 111 ? 91.730 -32.986 52.073 1.00 79.15 1937 ASP A C 1
ATOM 792 O O . ASP A 1 111 ? 91.794 -32.205 53.033 1.00 79.22 1937 ASP A O 1
ATOM 797 N N . ALA A 1 112 ? 91.499 -34.312 52.188 1.00 73.77 1938 ALA A N 1
ATOM 798 C CA . ALA A 1 112 ? 91.332 -35.016 53.448 1.00 74.19 1938 ALA A CA 1
ATOM 799 C C . ALA A 1 112 ? 92.606 -34.910 54.293 1.00 74.93 1938 ALA A C 1
ATOM 800 O O . ALA A 1 112 ? 92.535 -34.496 55.450 1.00 75.26 1938 ALA A O 1
ATOM 802 N N . PHE A 1 113 ? 93.771 -35.210 53.691 1.00 68.86 1939 PHE A N 1
ATOM 803 C CA . PHE A 1 113 ? 95.077 -35.118 54.354 1.00 68.04 1939 PHE A CA 1
ATOM 804 C C . PHE A 1 113 ? 95.352 -33.696 54.890 1.00 72.07 1939 PHE A C 1
ATOM 805 O O . PHE A 1 113 ? 95.799 -33.535 56.034 1.00 71.31 1939 PHE A O 1
ATOM 813 N N . VAL A 1 114 ? 95.086 -32.677 54.029 1.00 67.95 1940 VAL A N 1
ATOM 814 C CA . VAL A 1 114 ? 95.248 -31.248 54.314 1.00 66.84 1940 VAL A CA 1
ATOM 815 C C . VAL A 1 114 ? 94.467 -30.895 55.591 1.00 74.88 1940 VAL A C 1
ATOM 816 O O . VAL A 1 114 ? 95.060 -30.312 56.505 1.00 76.64 1940 VAL A O 1
ATOM 820 N N . ARG A 1 115 ? 93.166 -31.304 55.677 1.00 70.95 1941 ARG A N 1
ATOM 821 C CA . ARG A 1 115 ? 92.360 -31.044 56.864 1.00 71.80 1941 ARG A CA 1
ATOM 822 C C . ARG A 1 115 ? 92.979 -31.703 58.117 1.00 76.02 1941 ARG A C 1
ATOM 823 O O . ARG A 1 115 ? 92.994 -31.068 59.175 1.00 76.85 1941 ARG A O 1
ATOM 831 N N . LEU A 1 116 ? 93.564 -32.925 57.981 1.00 70.80 1942 LEU A N 1
ATOM 832 C CA . LEU A 1 116 ? 94.227 -33.588 59.109 1.00 71.28 1942 LEU A CA 1
ATOM 833 C C . LEU A 1 116 ? 95.418 -32.751 59.553 1.00 77.76 1942 LEU A C 1
ATOM 834 O O . LEU A 1 116 ? 95.615 -32.560 60.748 1.00 78.94 1942 LEU A O 1
ATOM 839 N N . ILE A 1 117 ? 96.173 -32.205 58.590 1.00 74.42 1943 ILE A N 1
ATOM 840 C CA . ILE A 1 117 ? 97.307 -31.358 58.916 1.00 74.54 1943 ILE A CA 1
ATOM 841 C C . ILE A 1 117 ? 96.823 -30.087 59.594 1.00 80.19 1943 ILE A C 1
ATOM 842 O O . ILE A 1 117 ? 97.252 -29.796 60.711 1.00 82.81 1943 ILE A O 1
ATOM 847 N N . ALA A 1 118 ? 95.929 -29.343 58.924 1.00 74.86 1944 ALA A N 1
ATOM 848 C CA . ALA A 1 118 ? 95.349 -28.093 59.420 1.00 75.13 1944 ALA A CA 1
ATOM 849 C C . ALA A 1 118 ? 94.775 -28.240 60.847 1.00 77.76 1944 ALA A C 1
ATOM 850 O O . ALA A 1 118 ? 95.068 -27.407 61.706 1.00 75.65 1944 ALA A O 1
ATOM 852 N N . LEU A 1 119 ? 94.040 -29.341 61.109 1.00 76.05 1945 LEU A N 1
ATOM 853 C CA . LEU A 1 119 ? 93.475 -29.623 62.427 1.00 78.96 1945 LEU A CA 1
ATOM 854 C C . LEU A 1 119 ? 94.552 -30.025 63.418 1.00 84.90 1945 LEU A C 1
ATOM 855 O O . LEU A 1 119 ? 94.555 -29.500 64.523 1.00 86.10 1945 LEU A O 1
ATOM 860 N N . LEU A 1 120 ? 95.499 -30.898 63.022 1.00 82.11 1946 LEU A N 1
ATOM 861 C CA . LEU A 1 120 ? 96.598 -31.275 63.908 1.00 84.16 1946 LEU A CA 1
ATOM 862 C C . LEU A 1 120 ? 97.415 -30.047 64.331 1.00 91.28 1946 LEU A C 1
ATOM 863 O O . LEU A 1 120 ? 97.909 -30.001 65.453 1.00 93.81 1946 LEU A O 1
ATOM 868 N N . VAL A 1 121 ? 97.470 -29.023 63.477 1.00 86.42 1947 VAL A N 1
ATOM 869 C CA . VAL A 1 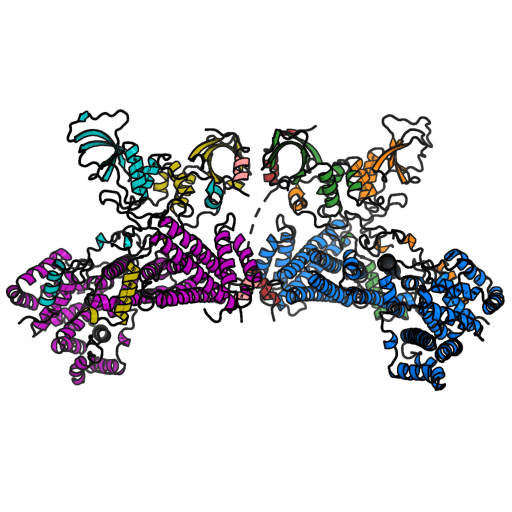121 ? 98.202 -27.801 63.757 1.00 86.13 1947 VAL A CA 1
ATOM 870 C C . VAL A 1 121 ? 97.388 -26.856 64.689 1.00 95.02 1947 VAL A C 1
ATOM 871 O O . VAL A 1 121 ? 97.891 -26.513 65.757 1.00 96.89 1947 VAL A O 1
ATOM 875 N N . LYS A 1 122 ? 96.141 -26.477 64.313 1.00 92.71 1948 LYS A N 1
ATOM 876 C CA . LYS A 1 122 ? 95.255 -25.595 65.100 1.00 95.19 1948 LYS A CA 1
ATOM 877 C C . LYS A 1 122 ? 94.942 -26.146 66.512 1.00 105.02 1948 LYS A C 1
ATOM 878 O O . LYS A 1 122 ? 94.654 -25.376 67.436 1.00 107.00 1948 LYS A O 1
ATOM 884 N N . HIS A 1 123 ? 95.021 -27.472 66.677 1.00 104.05 1949 HIS A N 1
ATOM 885 C CA . HIS A 1 123 ? 94.761 -28.132 67.956 1.00 108.13 1949 HIS A CA 1
ATOM 886 C C . HIS A 1 123 ? 96.056 -28.477 68.722 1.00 117.71 1949 HIS A C 1
ATOM 887 O O . HIS A 1 123 ? 95.986 -28.956 69.861 1.00 120.10 1949 HIS A O 1
ATOM 894 N N . SER A 1 124 ? 97.227 -28.179 68.122 1.00 115.92 1950 SER A N 1
ATOM 895 C CA . SER A 1 124 ? 98.532 -28.389 68.755 1.00 118.41 1950 SER A CA 1
ATOM 896 C C . SER A 1 124 ? 98.832 -27.215 69.695 1.00 129.53 1950 SER A C 1
ATOM 897 O O . SER A 1 124 ? 99.605 -27.370 70.645 1.00 131.63 1950 SER A O 1
ATOM 900 N N . GLY A 1 125 ? 98.193 -26.070 69.422 1.00 128.67 1951 GLY A N 1
ATOM 901 C CA . GLY A 1 125 ? 98.319 -24.829 70.180 1.00 131.69 1951 GLY A CA 1
ATOM 902 C C . GLY A 1 125 ? 97.670 -24.839 71.542 1.00 141.39 1951 GLY A C 1
ATOM 903 O O . GLY A 1 125 ? 96.700 -24.113 71.808 1.00 141.65 1951 GLY A O 1
ATOM 904 N N . GLU A 1 126 ? 98.279 -25.653 72.409 1.00 142.23 1952 GLU A N 1
ATOM 905 C CA . GLU A 1 126 ? 97.985 -25.925 73.803 1.00 147.34 1952 GLU A CA 1
ATOM 906 C C . GLU A 1 126 ? 97.986 -24.629 74.615 1.00 155.53 1952 GLU A C 1
ATOM 907 O O . GLU A 1 126 ? 98.992 -23.908 74.615 1.00 155.46 1952 GLU A O 1
ATOM 913 N N . ALA A 1 127 ? 96.843 -24.320 75.278 1.00 154.76 1953 ALA A N 1
ATOM 914 C CA . ALA A 1 127 ? 96.633 -23.113 76.093 1.00 157.46 1953 ALA A CA 1
ATOM 915 C C . ALA A 1 127 ? 96.916 -21.813 75.295 1.00 158.59 1953 ALA A C 1
ATOM 916 O O . ALA A 1 127 ? 97.464 -20.850 75.852 1.00 159.76 1953 ALA A O 1
ATOM 918 N N . THR A 1 128 ? 96.525 -21.806 73.981 1.00 150.84 1954 THR A N 1
ATOM 919 C CA . THR A 1 128 ? 96.721 -20.730 72.992 1.00 147.77 1954 THR A CA 1
ATOM 920 C C . THR A 1 128 ? 98.221 -20.543 72.711 1.00 147.60 1954 THR A C 1
ATOM 921 O O . THR A 1 128 ? 98.775 -19.457 72.935 1.00 147.55 1954 THR A O 1
ATOM 925 N N . ASN A 1 129 ? 98.882 -21.615 72.244 1.00 140.49 1955 ASN A N 1
ATOM 926 C CA . ASN A 1 129 ? 100.316 -21.573 71.950 1.00 138.02 1955 ASN A CA 1
ATOM 927 C C . ASN A 1 129 ? 100.608 -21.004 70.561 1.00 137.71 1955 ASN A C 1
ATOM 928 O O . ASN A 1 129 ? 99.819 -21.184 69.628 1.00 135.18 1955 ASN A O 1
ATOM 933 N N . THR A 1 130 ? 101.746 -20.309 70.435 1.00 132.75 1956 THR A N 1
ATOM 934 C CA . THR A 1 130 ? 102.181 -19.732 69.167 1.00 128.58 1956 THR A CA 1
ATOM 935 C C . THR A 1 130 ? 103.400 -20.480 68.660 1.00 128.76 1956 THR A C 1
ATOM 936 O O . THR A 1 130 ? 103.447 -20.809 67.479 1.00 125.24 1956 THR A O 1
ATOM 940 N N . VAL A 1 131 ? 104.375 -20.768 69.556 1.00 126.26 1957 VAL A N 1
ATOM 941 C CA . VAL A 1 131 ? 105.628 -21.439 69.200 1.00 124.19 1957 VAL A CA 1
ATOM 942 C C . VAL A 1 131 ? 105.387 -22.902 68.739 1.00 123.77 1957 VAL A C 1
ATOM 943 O O . VAL A 1 131 ? 105.799 -23.237 67.625 1.00 120.82 1957 VAL A O 1
ATOM 947 N N . THR A 1 132 ? 104.691 -23.732 69.556 1.00 119.31 1958 THR A N 1
ATOM 948 C CA . THR A 1 132 ? 104.394 -25.141 69.258 1.00 116.55 1958 THR A CA 1
ATOM 949 C C . THR A 1 132 ? 103.576 -25.277 67.971 1.00 114.11 1958 THR A C 1
ATOM 950 O O . THR A 1 132 ? 103.969 -26.032 67.077 1.00 112.15 1958 THR A O 1
ATOM 954 N N . LYS A 1 133 ? 102.473 -24.494 67.878 1.00 107.08 1959 LYS A N 1
ATOM 955 C CA . LYS A 1 133 ? 101.545 -24.399 66.746 1.00 102.59 1959 LYS A CA 1
ATOM 956 C C . LYS A 1 133 ? 102.311 -24.111 65.439 1.00 98.63 1959 LYS A C 1
ATOM 957 O O . LYS A 1 133 ? 102.053 -24.734 64.410 1.00 94.33 1959 LYS A O 1
ATOM 963 N N . ILE A 1 134 ? 103.283 -23.201 65.503 1.00 93.95 1960 ILE A N 1
ATOM 964 C CA . ILE A 1 134 ? 104.074 -22.837 64.341 1.00 90.55 1960 ILE A CA 1
ATOM 965 C C . ILE A 1 134 ? 105.108 -23.886 64.060 1.00 93.27 1960 ILE A C 1
ATOM 966 O O . ILE A 1 134 ? 105.279 -24.265 62.898 1.00 91.82 1960 ILE A O 1
ATOM 971 N N . ASN A 1 135 ? 105.787 -24.368 65.107 1.00 89.49 1961 ASN A N 1
ATOM 972 C CA . ASN A 1 135 ? 106.822 -25.361 64.929 1.00 87.81 1961 ASN A CA 1
ATOM 973 C C . ASN A 1 135 ? 106.307 -26.611 64.266 1.00 89.81 1961 ASN A C 1
ATOM 974 O O . ASN A 1 135 ? 106.997 -27.108 63.370 1.00 88.15 1961 ASN A O 1
ATOM 979 N N . LEU A 1 136 ? 105.071 -27.068 64.609 1.00 86.02 1962 LEU A N 1
ATOM 980 C CA . LEU A 1 136 ? 104.484 -28.217 63.912 1.00 83.92 1962 LEU A CA 1
ATOM 981 C C . LEU A 1 136 ? 104.172 -27.838 62.443 1.00 84.88 1962 LEU A C 1
ATOM 982 O O . LEU A 1 136 ? 104.437 -28.650 61.553 1.00 82.68 1962 LEU A O 1
ATOM 987 N N . LEU A 1 137 ? 103.690 -26.598 62.181 1.00 80.75 1963 LEU A N 1
ATOM 988 C CA . LEU A 1 137 ? 103.422 -26.149 60.805 1.00 78.26 1963 LEU A CA 1
ATOM 989 C C . LEU A 1 137 ? 104.707 -26.220 59.987 1.00 78.39 1963 LEU A C 1
ATOM 990 O O . LEU A 1 137 ? 104.688 -26.689 58.845 1.00 76.43 1963 LEU A O 1
ATOM 995 N N . ASN A 1 138 ? 105.824 -25.795 60.591 1.00 73.58 1964 ASN A N 1
ATOM 996 C CA . ASN A 1 138 ? 107.119 -25.872 59.940 1.00 71.55 1964 ASN A CA 1
ATOM 997 C C . ASN A 1 138 ? 107.475 -27.313 59.697 1.00 73.91 1964 ASN A C 1
ATOM 998 O O . ASN A 1 138 ? 107.747 -27.656 58.547 1.00 71.48 1964 ASN A O 1
ATOM 1003 N N . LYS A 1 139 ? 107.372 -28.175 60.746 1.00 72.33 1965 LYS A N 1
ATOM 1004 C CA . LYS A 1 139 ? 107.657 -29.608 60.643 1.00 72.37 1965 LYS A CA 1
ATOM 1005 C C . LYS A 1 139 ? 106.891 -30.226 59.496 1.00 74.52 1965 LYS A C 1
ATOM 1006 O O . LYS A 1 139 ? 107.519 -30.779 58.598 1.00 72.77 1965 LYS A O 1
ATOM 1012 N N . VAL A 1 140 ? 105.564 -30.030 59.455 1.00 70.84 1966 VAL A N 1
ATOM 1013 C CA . VAL A 1 140 ? 104.728 -30.554 58.380 1.00 69.10 1966 VAL A CA 1
ATOM 1014 C C . VAL A 1 140 ? 105.248 -30.104 56.994 1.00 69.66 1966 VAL A C 1
ATOM 1015 O O . VAL A 1 140 ? 105.558 -30.966 56.171 1.00 67.45 1966 VAL A O 1
ATOM 1019 N N . LEU A 1 141 ? 105.436 -28.782 56.772 1.00 65.98 1967 LEU A N 1
ATOM 1020 C CA . LEU A 1 141 ? 105.948 -28.263 55.491 1.00 63.82 1967 LEU A CA 1
ATOM 1021 C C . LEU A 1 141 ? 107.305 -28.902 55.133 1.00 66.94 1967 LEU A C 1
ATOM 1022 O O . LEU A 1 141 ? 107.535 -29.286 53.988 1.00 65.29 1967 LEU A O 1
ATOM 1027 N N . GLY A 1 142 ? 108.158 -29.047 56.134 1.00 64.32 1968 GLY A N 1
ATOM 1028 C CA . GLY A 1 142 ? 109.478 -29.633 55.975 1.00 64.81 1968 GLY A CA 1
ATOM 1029 C C . GLY A 1 142 ? 109.429 -31.074 55.523 1.00 70.88 1968 GLY A C 1
ATOM 1030 O O . GLY A 1 142 ? 110.199 -31.472 54.641 1.00 70.94 1968 GLY A O 1
ATOM 1031 N N . ILE A 1 143 ? 108.498 -31.858 56.129 1.00 67.11 1969 ILE A N 1
ATOM 1032 C CA . ILE A 1 143 ? 108.226 -33.269 55.847 1.00 65.68 1969 ILE A CA 1
ATOM 1033 C C . ILE A 1 143 ? 107.731 -33.401 54.395 1.00 68.04 1969 ILE A C 1
ATOM 1034 O O . ILE A 1 143 ? 108.198 -34.286 53.670 1.00 68.41 1969 ILE A O 1
ATOM 1039 N N . VAL A 1 144 ? 106.814 -32.494 53.976 1.00 62.90 1970 VAL A N 1
ATOM 1040 C CA . VAL A 1 144 ? 106.246 -32.449 52.624 1.00 61.40 1970 VAL A CA 1
ATOM 1041 C C . VAL A 1 144 ? 107.339 -32.059 51.608 1.00 64.68 1970 VAL A C 1
ATOM 1042 O O . VAL A 1 144 ? 107.466 -32.732 50.577 1.00 64.36 1970 VAL A O 1
ATOM 1046 N N . VAL A 1 145 ? 108.157 -31.020 51.927 1.00 59.51 1971 VAL A N 1
ATOM 1047 C CA . VAL A 1 145 ? 109.269 -30.585 51.070 1.00 57.85 1971 VAL A CA 1
ATOM 1048 C C . VAL A 1 145 ? 110.241 -31.762 50.814 1.00 64.37 1971 VAL A C 1
ATOM 1049 O O . VAL A 1 145 ? 110.658 -31.991 49.674 1.00 64.50 1971 VAL A O 1
ATOM 1053 N N . GLY A 1 146 ? 110.525 -32.522 51.866 1.00 61.68 1972 GLY A N 1
ATOM 1054 C CA . GLY A 1 146 ? 111.383 -33.700 51.809 1.00 62.38 1972 GLY A CA 1
ATOM 1055 C C . GLY A 1 146 ? 110.896 -34.757 50.840 1.00 64.77 1972 GLY A C 1
ATOM 1056 O O . GLY A 1 146 ? 111.674 -35.237 49.998 1.00 63.35 1972 GLY A O 1
ATOM 1057 N N . VAL A 1 147 ? 109.582 -35.095 50.940 1.00 60.43 1973 VAL A N 1
ATOM 1058 C CA . VAL A 1 147 ? 108.910 -36.091 50.094 1.00 58.41 1973 VAL A CA 1
ATOM 1059 C C . VAL A 1 147 ? 108.940 -35.598 48.651 1.00 58.68 1973 VAL A C 1
ATOM 1060 O O . VAL A 1 147 ? 109.294 -36.358 47.755 1.00 58.99 1973 VAL A O 1
ATOM 1064 N N . LEU A 1 148 ? 108.664 -34.302 48.452 1.00 52.23 1974 LEU A N 1
ATOM 1065 C CA . LEU A 1 148 ? 108.692 -33.656 47.138 1.00 49.68 1974 LEU A CA 1
ATOM 1066 C C . LEU A 1 148 ? 110.038 -33.887 46.466 1.00 53.80 1974 LEU A C 1
ATOM 1067 O O . LEU A 1 148 ? 110.116 -34.599 45.468 1.00 53.46 1974 LEU A O 1
ATOM 1072 N N . LEU A 1 149 ? 111.089 -33.293 47.040 1.00 48.47 1975 LEU A N 1
ATOM 1073 C CA . LEU A 1 149 ? 112.432 -33.350 46.519 1.00 46.66 1975 LEU A CA 1
ATOM 1074 C C . LEU A 1 149 ? 112.922 -34.781 46.269 1.00 56.34 1975 LEU A C 1
ATOM 1075 O O . LEU A 1 149 ? 113.525 -34.995 45.216 1.00 57.23 1975 LEU A O 1
ATOM 1080 N N . GLN A 1 150 ? 112.604 -35.773 47.152 1.00 54.88 1976 GLN A N 1
ATOM 1081 C CA . GLN A 1 150 ? 113.040 -37.147 46.869 1.00 56.01 1976 GLN A CA 1
ATOM 1082 C C . GLN A 1 150 ? 112.303 -37.655 45.645 1.00 59.93 1976 GLN A C 1
ATOM 1083 O O . GLN A 1 150 ? 112.955 -38.071 44.692 1.00 59.69 1976 GLN A O 1
ATOM 1089 N N . ASP A 1 151 ? 110.966 -37.511 45.613 1.00 56.89 1977 ASP A N 1
ATOM 1090 C CA . ASP A 1 151 ? 110.122 -37.893 44.466 1.00 56.21 1977 ASP A CA 1
ATOM 1091 C C . ASP A 1 151 ? 110.722 -37.292 43.195 1.00 59.95 1977 ASP A C 1
ATOM 1092 O O . ASP A 1 151 ? 111.159 -38.012 42.293 1.00 57.77 1977 ASP A O 1
ATOM 1097 N N . HIS A 1 152 ? 110.840 -35.954 43.208 1.00 57.96 1978 HIS A N 1
ATOM 1098 C CA . HIS A 1 152 ? 111.379 -35.131 42.143 1.00 57.46 1978 HIS A CA 1
ATOM 1099 C C . HIS A 1 152 ? 112.640 -35.703 41.619 1.00 63.61 1978 HIS A C 1
ATOM 1100 O O . HIS A 1 152 ? 112.717 -35.882 40.421 1.00 66.00 1978 HIS A O 1
ATOM 1107 N N . ASP A 1 153 ? 113.605 -36.030 42.498 1.00 59.96 1979 ASP A N 1
ATOM 1108 C CA . ASP A 1 153 ? 114.915 -36.577 42.137 1.00 60.50 1979 ASP A CA 1
ATOM 1109 C C . ASP A 1 153 ? 114.864 -38.039 41.684 1.00 64.43 1979 ASP A C 1
ATOM 1110 O O . ASP A 1 153 ? 115.624 -38.413 40.806 1.00 64.46 1979 ASP A O 1
ATOM 1115 N N . VAL A 1 154 ? 113.968 -38.849 42.222 1.00 61.10 1980 VAL A N 1
ATOM 1116 C CA . VAL A 1 154 ? 113.965 -40.234 41.785 1.00 62.87 1980 VAL A CA 1
ATOM 1117 C C . VAL A 1 154 ? 113.111 -40.420 40.498 1.00 71.31 1980 VAL A C 1
ATOM 1118 O O . VAL A 1 154 ? 113.607 -41.000 39.530 1.00 71.57 1980 VAL A O 1
ATOM 1122 N N . ARG A 1 155 ? 111.864 -39.912 40.486 1.00 70.20 1981 ARG A N 1
ATOM 1123 C CA . ARG A 1 155 ? 110.927 -40.023 39.358 1.00 70.88 1981 ARG A CA 1
ATOM 1124 C C . ARG A 1 155 ? 111.341 -39.188 38.143 1.00 77.20 1981 ARG A C 1
ATOM 1125 O O . ARG A 1 155 ? 110.884 -39.444 37.022 1.00 78.60 1981 ARG A O 1
ATOM 1133 N N . GLN A 1 156 ? 112.208 -38.208 38.371 1.00 73.16 1982 GLN A N 1
ATOM 1134 C CA . GLN A 1 156 ? 112.735 -37.338 37.341 1.00 73.66 1982 GLN A CA 1
ATOM 1135 C C . GLN A 1 156 ? 111.630 -36.872 36.369 1.00 78.85 1982 GLN A C 1
ATOM 1136 O O . GLN A 1 156 ? 110.673 -36.268 36.835 1.00 76.47 1982 GLN A O 1
ATOM 1142 N N . SER A 1 157 ? 111.711 -37.219 35.073 1.00 78.67 1983 SER A N 1
ATOM 1143 C CA . SER A 1 157 ? 110.754 -36.864 34.004 1.00 78.59 1983 SER A CA 1
ATOM 1144 C C . SER A 1 157 ? 109.274 -37.231 34.293 1.00 80.62 1983 SER A C 1
ATOM 1145 O O . SER A 1 157 ? 108.368 -36.608 33.730 1.00 80.20 1983 SER A O 1
ATOM 1148 N N . GLU A 1 158 ? 109.034 -38.246 35.143 1.00 75.81 1984 GLU A N 1
ATOM 1149 C CA . GLU A 1 158 ? 107.685 -38.674 35.480 1.00 74.47 1984 GLU A CA 1
ATOM 1150 C C . GLU A 1 158 ? 107.184 -38.049 36.757 1.00 70.96 1984 GLU A C 1
ATOM 1151 O O . GLU A 1 158 ? 106.058 -38.330 37.161 1.00 68.88 1984 GLU A O 1
ATOM 1157 N N . PHE A 1 159 ? 107.982 -37.129 37.337 1.00 64.81 1985 PHE A N 1
ATOM 1158 C CA . PHE A 1 159 ? 107.597 -36.390 38.537 1.00 63.30 1985 PHE A CA 1
ATOM 1159 C C . PHE A 1 159 ? 106.298 -35.659 38.259 1.00 69.27 1985 PHE A C 1
ATOM 1160 O O . PHE A 1 159 ? 106.194 -34.998 37.225 1.00 70.68 1985 PHE A O 1
ATOM 1168 N N . GLN A 1 160 ? 105.294 -35.847 39.136 1.00 64.53 1986 GLN A N 1
ATOM 1169 C CA . GLN A 1 160 ? 104.002 -35.176 39.077 1.00 63.15 1986 GLN A CA 1
ATOM 1170 C C . GLN A 1 160 ? 104.009 -34.182 40.203 1.00 65.93 1986 GLN A C 1
ATOM 1171 O O . GLN A 1 160 ? 104.523 -34.466 41.280 1.00 66.86 1986 GLN A O 1
ATOM 1177 N N . GLN A 1 161 ? 103.492 -33.006 39.958 1.00 61.83 1987 GLN A N 1
ATOM 1178 C CA . GLN A 1 161 ? 103.496 -31.936 40.939 1.00 60.80 1987 GLN A CA 1
ATOM 1179 C C . GLN A 1 161 ? 102.184 -31.782 41.676 1.00 65.00 1987 GLN A C 1
ATOM 1180 O O . GLN A 1 161 ? 102.147 -31.062 42.684 1.00 65.03 1987 GLN A O 1
ATOM 1186 N N . LEU A 1 162 ? 101.095 -32.396 41.138 1.00 61.48 1988 LEU A N 1
ATOM 1187 C CA . LEU A 1 162 ? 99.733 -32.264 41.668 1.00 61.32 1988 LEU A CA 1
ATOM 1188 C C . LEU A 1 162 ? 99.640 -32.471 43.178 1.00 63.55 1988 LEU A C 1
ATOM 1189 O O . LEU A 1 162 ? 99.134 -31.543 43.827 1.00 63.18 1988 LEU A O 1
ATOM 1194 N N . PRO A 1 163 ? 100.101 -33.622 43.771 1.00 57.66 1989 PRO A N 1
ATOM 1195 C CA . PRO A 1 163 ? 99.952 -33.790 45.226 1.00 57.75 1989 PRO A CA 1
ATOM 1196 C C . PRO A 1 163 ? 100.393 -32.567 46.051 1.00 64.97 1989 PRO A C 1
ATOM 1197 O O . PRO A 1 163 ? 99.580 -31.981 46.780 1.00 67.27 1989 PRO A O 1
ATOM 1201 N N . TYR A 1 164 ? 101.647 -32.131 45.839 1.00 59.23 1990 TYR A N 1
ATOM 1202 C CA . TYR A 1 164 ? 102.338 -31.039 46.511 1.00 58.57 1990 TYR A CA 1
ATOM 1203 C C . TYR A 1 164 ? 101.699 -29.701 46.238 1.00 64.10 1990 TYR A C 1
ATOM 1204 O O . TYR A 1 164 ? 101.626 -28.852 47.131 1.00 63.96 1990 TYR A O 1
ATOM 1213 N N . HIS A 1 165 ? 101.253 -29.499 44.991 1.00 60.67 1991 HIS A N 1
ATOM 1214 C CA . HIS A 1 165 ? 100.604 -28.255 44.621 1.00 60.20 1991 HIS A CA 1
ATOM 1215 C C . HIS A 1 165 ? 99.280 -28.108 45.387 1.00 63.79 1991 HIS A C 1
ATOM 1216 O O . HIS A 1 165 ? 99.063 -27.076 46.021 1.00 64.18 1991 HIS A O 1
ATOM 1223 N N . ARG A 1 166 ? 98.463 -29.164 45.420 1.00 59.04 1992 ARG A N 1
ATOM 1224 C CA . ARG A 1 166 ? 97.223 -29.115 46.168 1.00 59.99 1992 ARG A CA 1
ATOM 1225 C C . ARG A 1 166 ? 97.478 -29.036 47.688 1.00 63.96 1992 ARG A C 1
ATOM 1226 O O . ARG A 1 166 ? 96.803 -28.246 48.356 1.00 65.37 1992 ARG A O 1
ATOM 1234 N N . ILE A 1 167 ? 98.441 -29.828 48.230 1.00 58.19 1993 ILE A N 1
ATOM 1235 C CA . ILE A 1 167 ? 98.758 -29.820 49.670 1.00 58.36 1993 ILE A CA 1
ATOM 1236 C C . ILE A 1 167 ? 99.104 -28.396 50.131 1.00 63.90 1993 ILE A C 1
ATOM 1237 O O . ILE A 1 167 ? 98.524 -27.883 51.103 1.00 62.93 1993 ILE A O 1
ATOM 1242 N N . PHE A 1 168 ? 100.028 -27.753 49.387 1.00 61.80 1994 PHE A N 1
ATOM 1243 C CA . PHE A 1 168 ? 100.507 -26.430 49.738 1.00 62.59 1994 PHE A CA 1
ATOM 1244 C C . PHE A 1 168 ? 99.437 -25.357 49.672 1.00 71.11 1994 PHE A C 1
ATOM 1245 O O . PHE A 1 168 ? 99.348 -24.555 50.621 1.00 74.08 1994 PHE A O 1
ATOM 1253 N N . ILE A 1 169 ? 98.621 -25.332 48.585 1.00 66.19 1995 ILE A N 1
ATOM 1254 C CA . ILE A 1 169 ? 97.597 -24.296 48.471 1.00 66.48 1995 ILE A CA 1
ATOM 1255 C C . ILE A 1 169 ? 96.501 -24.459 49.499 1.00 73.31 1995 ILE A C 1
ATOM 1256 O O . ILE A 1 169 ? 96.220 -23.502 50.225 1.00 74.30 1995 ILE A O 1
ATOM 1261 N N . MET A 1 170 ? 95.917 -25.666 49.587 1.00 69.69 1996 MET A N 1
ATOM 1262 C CA . MET A 1 170 ? 94.787 -25.914 50.451 1.00 70.88 1996 MET A CA 1
ATOM 1263 C C . MET A 1 170 ? 95.129 -25.650 51.873 1.00 75.19 1996 MET A C 1
ATOM 1264 O O . MET A 1 170 ? 94.308 -25.058 52.568 1.00 76.07 1996 MET A O 1
ATOM 1269 N N . LEU A 1 171 ? 96.379 -25.957 52.276 1.00 71.10 1997 LEU A N 1
ATOM 1270 C CA . LEU A 1 171 ? 96.837 -25.694 53.640 1.00 71.77 1997 LEU A CA 1
ATOM 1271 C C . LEU A 1 171 ? 96.992 -24.188 53.891 1.00 77.38 1997 LEU A C 1
ATOM 1272 O O . LEU A 1 171 ? 96.681 -23.715 54.989 1.00 79.28 1997 LEU A O 1
ATOM 1277 N N . LEU A 1 172 ? 97.428 -23.434 52.865 1.00 71.76 1998 LEU A N 1
ATOM 1278 C CA . LEU A 1 172 ? 97.539 -21.990 52.981 1.00 71.77 1998 LEU A CA 1
ATOM 1279 C C . LEU A 1 172 ? 96.131 -21.395 53.141 1.00 77.48 1998 LEU A C 1
ATOM 1280 O O . LEU A 1 172 ? 95.941 -20.508 53.960 1.00 79.21 1998 LEU A O 1
ATOM 1285 N N . LEU A 1 173 ? 95.153 -21.919 52.405 1.00 74.59 1999 LEU A N 1
ATOM 1286 C CA . LEU A 1 173 ? 93.759 -21.472 52.442 1.00 77.14 1999 LEU A CA 1
ATOM 1287 C C . LEU A 1 173 ? 93.022 -21.861 53.717 1.00 86.65 1999 LEU A C 1
ATOM 1288 O O . LEU A 1 173 ? 92.259 -21.038 54.241 1.00 89.83 1999 LEU A O 1
ATOM 1293 N N . GLU A 1 174 ? 93.248 -23.104 54.214 1.00 83.90 2000 GLU A N 1
ATOM 1294 C CA . GLU A 1 174 ? 92.690 -23.631 55.465 1.00 86.56 2000 GLU A CA 1
ATOM 1295 C C . GLU A 1 174 ? 93.188 -22.780 56.640 1.00 94.11 2000 GLU A C 1
ATOM 1296 O O . GLU A 1 174 ? 92.400 -22.374 57.495 1.00 96.29 2000 GLU A O 1
ATOM 1302 N N . LEU A 1 175 ? 94.500 -22.482 56.651 1.00 91.34 2001 LEU A N 1
ATOM 1303 C CA . LEU A 1 175 ? 95.145 -21.693 57.697 1.00 92.79 2001 LEU A CA 1
ATOM 1304 C C . LEU A 1 175 ? 94.990 -20.163 57.510 1.00 100.16 2001 LEU A C 1
ATOM 1305 O O . LEU A 1 175 ? 95.622 -19.391 58.237 1.00 100.78 2001 LEU A O 1
ATOM 1310 N N . ASN A 1 176 ? 94.132 -19.735 56.559 1.00 98.31 2002 ASN A N 1
ATOM 1311 C CA . ASN A 1 176 ? 93.849 -18.323 56.296 1.00 99.84 2002 ASN A CA 1
ATOM 1312 C C . ASN A 1 176 ? 92.495 -17.921 56.879 1.00 109.18 2002 ASN A C 1
ATOM 1313 O O . ASN A 1 176 ? 92.336 -16.787 57.357 1.00 110.52 2002 ASN A O 1
ATOM 1318 N N . ALA A 1 177 ? 91.531 -18.868 56.861 1.00 107.47 2003 ALA A N 1
ATOM 1319 C CA . ALA A 1 177 ? 90.181 -18.692 57.391 1.00 146.95 2003 ALA A CA 1
ATOM 1320 C C . ALA A 1 177 ? 90.193 -18.505 58.918 1.00 184.95 2003 ALA A C 1
ATOM 1321 O O . ALA A 1 177 ? 91.166 -18.870 59.588 1.00 146.72 2003 ALA A O 1
ATOM 1323 N N . LEU A 1 182 ? 94.548 -13.540 65.413 1.00 157.79 2008 LEU A N 1
ATOM 1324 C CA . LEU A 1 182 ? 95.732 -14.315 65.046 1.00 154.56 2008 LEU A CA 1
ATOM 1325 C C . LEU A 1 182 ? 96.394 -13.674 63.816 1.00 156.62 2008 LEU A C 1
ATOM 1326 O O . LEU A 1 182 ? 96.708 -14.379 62.858 1.00 153.52 2008 LEU A O 1
ATOM 1331 N N . GLU A 1 183 ? 96.584 -12.317 63.857 1.00 154.78 2009 GLU A N 1
ATOM 1332 C CA . GLU A 1 183 ? 97.178 -11.420 62.825 1.00 152.22 2009 GLU A CA 1
ATOM 1333 C C . GLU A 1 183 ? 98.723 -11.531 62.811 1.00 154.37 2009 GLU A C 1
ATOM 1334 O O . GLU A 1 183 ? 99.384 -11.237 61.799 1.00 150.96 2009 GLU A O 1
ATOM 1340 N N . THR A 1 184 ? 99.270 -11.912 63.991 1.00 152.33 2010 THR A N 1
ATOM 1341 C CA . THR A 1 184 ? 100.676 -12.181 64.316 1.00 150.23 2010 THR A CA 1
ATOM 1342 C C . THR A 1 184 ? 100.960 -13.646 63.880 1.00 147.11 2010 THR A C 1
ATOM 1343 O O . THR A 1 184 ? 101.880 -13.877 63.085 1.00 144.05 2010 THR A O 1
ATOM 1347 N N . ILE A 1 185 ? 100.088 -14.607 64.330 1.00 140.27 2011 ILE A N 1
ATOM 1348 C CA . ILE A 1 185 ? 100.116 -16.044 63.982 1.00 135.98 2011 ILE A CA 1
ATOM 1349 C C . ILE A 1 185 ? 99.955 -16.201 62.467 1.00 131.00 2011 ILE A C 1
ATOM 1350 O O . ILE A 1 185 ? 100.535 -17.116 61.882 1.00 128.10 2011 ILE A O 1
ATOM 1355 N N . ASN A 1 186 ? 99.177 -15.288 61.843 1.00 123.44 2012 ASN A N 1
ATOM 1356 C CA . ASN A 1 186 ? 98.985 -15.214 60.400 1.00 118.84 2012 ASN A CA 1
ATOM 1357 C C . ASN A 1 186 ? 100.343 -14.887 59.747 1.00 116.64 2012 ASN A C 1
ATOM 1358 O O . ASN A 1 186 ? 100.669 -15.499 58.721 1.00 115.23 2012 ASN A O 1
ATOM 1363 N N . PHE A 1 187 ? 101.139 -13.949 60.344 1.00 108.07 2013 PHE A N 1
ATOM 1364 C CA . PHE A 1 187 ? 102.434 -13.608 59.769 1.00 102.89 2013 PHE A CA 1
ATOM 1365 C C . PHE A 1 187 ? 103.420 -14.760 59.867 1.00 100.13 2013 PHE A C 1
ATOM 1366 O O . PHE A 1 187 ? 104.036 -15.099 58.849 1.00 97.93 2013 PHE A O 1
ATOM 1374 N N . GLN A 1 188 ? 103.526 -15.414 61.039 1.00 93.18 2014 GLN A N 1
ATOM 1375 C CA . GLN A 1 188 ? 104.436 -16.551 61.159 1.00 90.02 2014 GLN A CA 1
ATOM 1376 C C . GLN A 1 188 ? 104.014 -17.717 60.261 1.00 88.29 2014 GLN A C 1
ATOM 1377 O O . GLN A 1 188 ? 104.880 -18.485 59.830 1.00 86.03 2014 GLN A O 1
ATOM 1383 N N . THR A 1 189 ? 102.702 -17.803 59.908 1.00 83.04 2015 THR A N 1
ATOM 1384 C CA . THR A 1 189 ? 102.188 -18.803 58.960 1.00 80.52 2015 THR A CA 1
ATOM 1385 C C . THR A 1 189 ? 102.744 -18.444 57.586 1.00 81.89 2015 THR A C 1
ATOM 1386 O O . THR A 1 189 ? 103.325 -19.301 56.919 1.00 79.66 2015 THR A O 1
ATOM 1390 N N . LEU A 1 190 ? 102.608 -17.163 57.187 1.00 78.57 2016 LEU A N 1
ATOM 1391 C CA . LEU A 1 190 ? 103.102 -16.696 55.892 1.00 76.05 2016 LEU A CA 1
ATOM 1392 C C . LEU A 1 190 ? 104.593 -16.833 55.751 1.00 78.33 2016 LEU A C 1
ATOM 1393 O O . LEU A 1 190 ? 105.048 -17.302 54.706 1.00 76.97 2016 LEU A O 1
ATOM 1398 N N . THR A 1 191 ? 105.338 -16.523 56.826 1.00 74.46 2017 THR A N 1
ATOM 1399 C CA . THR A 1 191 ? 106.794 -16.656 56.885 1.00 73.31 2017 THR A CA 1
ATOM 1400 C C . THR A 1 191 ? 107.195 -18.119 56.726 1.00 79.16 2017 THR A C 1
ATOM 1401 O O . THR A 1 191 ? 108.226 -18.402 56.121 1.00 76.65 2017 THR A O 1
ATOM 1405 N N . ALA A 1 192 ? 106.361 -19.042 57.239 1.00 80.24 2018 ALA A N 1
ATOM 1406 C CA . ALA A 1 192 ? 106.581 -20.477 57.107 1.00 81.26 2018 ALA A CA 1
ATOM 1407 C C . ALA A 1 192 ? 106.360 -20.899 55.637 1.00 84.05 2018 ALA A C 1
ATOM 1408 O O . ALA A 1 192 ? 107.185 -21.635 55.084 1.00 83.55 2018 ALA A O 1
ATOM 1410 N N . PHE A 1 193 ? 105.273 -20.391 55.000 1.00 78.36 2019 PHE A N 1
ATOM 1411 C CA . PHE A 1 193 ? 104.963 -20.713 53.617 1.00 75.56 2019 PHE A CA 1
ATOM 1412 C C . PHE A 1 193 ? 105.989 -20.120 52.666 1.00 78.79 2019 PHE A C 1
ATOM 1413 O O . PHE A 1 193 ? 106.361 -20.768 51.691 1.00 77.75 2019 PHE A O 1
ATOM 1421 N N . CYS A 1 194 ? 106.517 -18.945 52.999 1.00 75.79 2020 CYS A N 1
ATOM 1422 C CA . CYS A 1 194 ? 107.549 -18.274 52.220 1.00 75.21 2020 CYS A CA 1
ATOM 1423 C C . CYS A 1 194 ? 108.844 -19.063 52.161 1.00 78.26 2020 CYS A C 1
ATOM 1424 O O . CYS A 1 194 ? 109.333 -19.312 51.058 1.00 77.02 2020 CYS A O 1
ATOM 1427 N N . ASN A 1 195 ? 109.388 -19.487 53.336 1.00 75.09 2021 ASN A N 1
ATOM 1428 C CA . ASN A 1 195 ? 110.629 -20.279 53.423 1.00 73.96 2021 ASN A CA 1
ATOM 1429 C C . ASN A 1 195 ? 110.514 -21.557 52.600 1.00 74.38 2021 ASN A C 1
ATOM 1430 O O . ASN A 1 195 ? 111.459 -21.908 51.895 1.00 72.06 2021 ASN A O 1
ATOM 1435 N N . THR A 1 196 ? 109.305 -22.171 52.597 1.00 69.30 2022 THR A N 1
ATOM 1436 C CA . THR A 1 196 ? 108.978 -23.364 51.822 1.00 67.01 2022 THR A CA 1
ATOM 1437 C C . THR A 1 196 ? 109.103 -23.035 50.345 1.00 66.86 2022 THR A C 1
ATOM 1438 O O . THR A 1 196 ? 109.818 -23.721 49.622 1.00 65.50 2022 THR A O 1
ATOM 1442 N N . PHE A 1 197 ? 108.428 -21.970 49.910 1.00 61.98 2023 PHE A N 1
ATOM 1443 C CA . PHE A 1 197 ? 108.451 -21.556 48.520 1.00 60.55 2023 PHE A CA 1
ATOM 1444 C C . PHE A 1 197 ? 109.862 -21.265 48.080 1.00 64.38 2023 PHE A C 1
ATOM 1445 O O . PHE A 1 197 ? 110.278 -21.793 47.047 1.00 64.90 2023 PHE A O 1
ATOM 1453 N N . HIS A 1 198 ? 110.643 -20.560 48.922 1.00 59.25 2024 HIS A N 1
ATOM 1454 C CA . HIS A 1 198 ? 112.055 -20.326 48.648 1.00 57.93 2024 HIS A CA 1
ATOM 1455 C C . HIS A 1 198 ? 112.840 -21.697 48.521 1.00 58.63 2024 HIS A C 1
ATOM 1456 O O . HIS A 1 198 ? 113.533 -21.916 47.537 1.00 54.80 2024 HIS A O 1
ATOM 1463 N N . ILE A 1 199 ? 112.649 -22.633 49.462 1.00 57.09 2025 ILE A N 1
ATOM 1464 C CA . ILE A 1 199 ? 113.309 -23.964 49.428 1.00 57.74 2025 ILE A CA 1
ATOM 1465 C C . ILE A 1 199 ? 113.029 -24.711 48.083 1.00 61.94 2025 ILE A C 1
ATOM 1466 O O . ILE A 1 199 ? 113.899 -25.400 47.528 1.00 61.21 2025 ILE A O 1
ATOM 1471 N N . LEU A 1 200 ? 111.798 -24.538 47.594 1.00 57.95 2026 LEU A N 1
ATOM 1472 C CA . LEU A 1 200 ? 111.246 -25.121 46.390 1.00 56.37 2026 LEU A CA 1
ATOM 1473 C C . LEU A 1 200 ? 111.328 -24.187 45.179 1.00 62.44 2026 LEU A C 1
ATOM 1474 O O . LEU A 1 200 ? 110.559 -24.385 44.210 1.00 61.82 2026 LEU A O 1
ATOM 1479 N N . ARG A 1 201 ? 112.281 -23.184 45.214 1.00 59.30 2027 ARG A N 1
ATOM 1480 C CA . ARG A 1 201 ? 112.534 -22.251 44.087 1.00 57.50 2027 ARG A CA 1
ATOM 1481 C C . ARG A 1 201 ? 112.956 -23.099 42.834 1.00 57.74 2027 ARG A C 1
ATOM 1482 O O . ARG A 1 201 ? 113.600 -24.142 42.998 1.00 58.58 2027 ARG A O 1
ATOM 1490 N N . PRO A 1 202 ? 112.547 -22.732 41.608 1.00 49.75 2028 PRO A N 1
ATOM 1491 C CA . PRO A 1 202 ? 112.819 -23.600 40.450 1.00 48.94 2028 PRO A CA 1
ATOM 1492 C C . PRO A 1 202 ? 114.269 -24.081 40.227 1.00 53.90 2028 PRO A C 1
ATOM 1493 O O . PRO A 1 202 ? 114.450 -25.068 39.532 1.00 54.24 2028 PRO A O 1
ATOM 1497 N N . THR A 1 203 ? 115.292 -23.445 40.819 1.00 50.81 2029 THR A N 1
ATOM 1498 C CA . THR A 1 203 ? 116.673 -23.904 40.611 1.00 50.57 2029 THR A CA 1
ATOM 1499 C C . THR A 1 203 ? 116.922 -25.162 41.486 1.00 57.96 2029 THR A C 1
ATOM 1500 O O . THR A 1 203 ? 117.843 -25.969 41.212 1.00 58.87 2029 THR A O 1
ATOM 1504 N N . LYS A 1 204 ? 116.051 -25.339 42.519 1.00 53.77 2030 LYS A N 1
ATOM 1505 C CA . LYS A 1 204 ? 116.067 -26.485 43.428 1.00 53.90 2030 LYS A CA 1
ATOM 1506 C C . LYS A 1 204 ? 115.083 -27.544 42.941 1.00 58.72 2030 LYS A C 1
ATOM 1507 O O . LYS A 1 204 ? 115.449 -28.706 42.795 1.00 59.78 2030 LYS A O 1
ATOM 1513 N N . ALA A 1 205 ? 113.858 -27.135 42.651 1.00 56.84 2031 ALA A N 1
ATOM 1514 C CA . ALA A 1 205 ? 112.786 -28.021 42.190 1.00 58.95 2031 ALA A CA 1
ATOM 1515 C C . ALA A 1 205 ? 112.274 -27.553 40.815 1.00 64.46 2031 ALA A C 1
ATOM 1516 O O . ALA A 1 205 ? 111.211 -26.899 40.762 1.00 65.30 2031 ALA A O 1
ATOM 1518 N N . PRO A 1 206 ? 113.041 -27.827 39.710 1.00 59.63 2032 PRO A N 1
ATOM 1519 C CA . PRO A 1 206 ? 112.616 -27.347 38.381 1.00 58.64 2032 PRO A CA 1
ATOM 1520 C C . PRO A 1 206 ? 111.310 -27.951 37.880 1.00 64.17 2032 PRO A C 1
ATOM 1521 O O . PRO A 1 206 ? 110.534 -27.238 37.234 1.00 65.04 2032 PRO A O 1
ATOM 1525 N N . GLY A 1 207 ? 111.042 -29.210 38.239 1.00 58.83 2033 GLY A N 1
ATOM 1526 C CA . GLY A 1 207 ? 109.814 -29.883 37.845 1.00 58.38 2033 GLY A CA 1
ATOM 1527 C C . GLY A 1 207 ? 108.572 -29.379 38.551 1.00 62.41 2033 GLY A C 1
ATOM 1528 O O . GLY A 1 207 ? 107.475 -29.849 38.259 1.00 64.29 2033 GLY A O 1
ATOM 1529 N N . PHE A 1 208 ? 108.716 -28.414 39.476 1.00 57.27 2034 PHE A N 1
ATOM 1530 C CA . PHE A 1 208 ? 107.601 -27.862 40.243 1.00 56.15 2034 PHE A CA 1
ATOM 1531 C C . PHE A 1 208 ? 107.348 -26.384 39.917 1.00 63.01 2034 PHE A C 1
ATOM 1532 O O . PHE A 1 208 ? 106.391 -25.805 40.422 1.00 64.84 2034 PHE A O 1
ATOM 1540 N N . VAL A 1 209 ? 108.162 -25.789 39.027 1.00 58.80 2035 VAL A N 1
ATOM 1541 C CA . VAL A 1 209 ? 108.119 -24.377 38.615 1.00 56.47 2035 VAL A CA 1
ATOM 1542 C C . VAL A 1 209 ? 106.699 -23.844 38.251 1.00 58.20 2035 VAL A C 1
ATOM 1543 O O . VAL A 1 209 ? 106.366 -22.753 38.717 1.00 60.31 2035 VAL A O 1
ATOM 1547 N N . TYR A 1 210 ? 105.891 -24.571 37.445 1.00 51.08 2036 TYR A N 1
ATOM 1548 C CA . TYR A 1 210 ? 104.543 -24.112 37.067 1.00 49.84 2036 TYR A CA 1
ATOM 1549 C C . TYR A 1 210 ? 103.643 -24.029 38.269 1.00 52.78 2036 TYR A C 1
ATOM 1550 O O . TYR A 1 210 ? 102.937 -23.030 38.421 1.00 51.73 2036 TYR A O 1
ATOM 1559 N N . ALA A 1 211 ? 103.734 -25.036 39.169 1.00 49.87 2037 ALA A N 1
ATOM 1560 C CA . ALA A 1 211 ? 102.975 -25.066 40.424 1.00 50.60 2037 ALA A CA 1
ATOM 1561 C C . ALA A 1 211 ? 103.493 -23.992 41.401 1.00 54.72 2037 ALA A C 1
ATOM 1562 O O . ALA A 1 211 ? 102.716 -23.358 42.110 1.00 54.27 2037 ALA A O 1
ATOM 1564 N N . TRP A 1 212 ? 104.805 -23.771 41.379 1.00 50.19 2038 TRP A N 1
ATOM 1565 C CA . TRP A 1 212 ? 105.507 -22.798 42.187 1.00 49.68 2038 TRP A CA 1
ATOM 1566 C C . TRP A 1 212 ? 105.077 -21.367 41.806 1.00 53.66 2038 TRP A C 1
ATOM 1567 O O . TRP A 1 212 ? 104.728 -20.588 42.697 1.00 53.50 2038 TRP A O 1
ATOM 1578 N N . LEU A 1 213 ? 105.044 -21.040 40.493 1.00 49.90 2039 LEU A N 1
ATOM 1579 C CA . LEU A 1 213 ? 104.606 -19.714 40.063 1.00 50.47 2039 LEU A CA 1
ATOM 1580 C C . LEU A 1 213 ? 103.142 -19.542 40.389 1.00 57.36 2039 LEU A C 1
ATOM 1581 O O . LEU A 1 213 ? 102.726 -18.445 40.756 1.00 56.73 2039 LEU A O 1
ATOM 1586 N N . GLU A 1 214 ? 102.367 -20.656 40.315 1.00 55.67 2040 GLU A N 1
ATOM 1587 C CA . GLU A 1 214 ? 100.945 -20.655 40.646 1.00 55.18 2040 GLU A CA 1
ATOM 1588 C C . GLU A 1 214 ? 100.773 -20.383 42.138 1.00 60.15 2040 GLU A C 1
ATOM 1589 O O . GLU A 1 214 ? 99.791 -19.752 42.517 1.00 63.47 2040 GLU A O 1
ATOM 1595 N N . LEU A 1 215 ? 101.738 -20.834 42.978 1.00 53.68 2041 LEU A N 1
ATOM 1596 C CA . LEU A 1 215 ? 101.686 -20.603 44.424 1.00 52.63 2041 LEU A CA 1
ATOM 1597 C C . LEU A 1 215 ? 102.061 -19.153 44.743 1.00 54.23 2041 LEU A C 1
ATOM 1598 O O . LEU A 1 215 ? 101.250 -18.408 45.305 1.00 52.22 2041 LEU A O 1
ATOM 1603 N N . ILE A 1 216 ? 103.266 -18.750 44.291 1.00 50.67 2042 ILE A N 1
ATOM 1604 C CA . ILE A 1 216 ? 103.886 -17.435 44.438 1.00 50.05 2042 ILE A CA 1
ATOM 1605 C C . ILE A 1 216 ? 102.971 -16.331 44.024 1.00 54.58 2042 ILE A C 1
ATOM 1606 O O . ILE A 1 216 ? 102.929 -15.325 44.708 1.00 53.80 2042 ILE A O 1
ATOM 1611 N N . SER A 1 217 ? 102.195 -16.549 42.950 1.00 53.62 2043 SER A N 1
ATOM 1612 C CA . SER A 1 217 ? 101.251 -15.591 42.392 1.00 55.69 2043 SER A CA 1
ATOM 1613 C C . SER A 1 217 ? 99.769 -15.859 42.725 1.00 64.61 2043 SER A C 1
ATOM 1614 O O . SER A 1 217 ? 98.903 -15.376 41.996 1.00 65.90 2043 SER A O 1
ATOM 1617 N N . HIS A 1 218 ? 99.458 -16.638 43.783 1.00 63.90 2044 HIS A N 1
ATOM 1618 C CA . HIS A 1 218 ? 98.053 -16.907 44.137 1.00 66.07 2044 HIS A CA 1
ATOM 1619 C C . HIS A 1 218 ? 97.375 -15.625 44.637 1.00 69.93 2044 HIS A C 1
ATOM 1620 O O . HIS A 1 218 ? 98.037 -14.803 45.292 1.00 69.41 2044 HIS A O 1
ATOM 1627 N N . ARG A 1 219 ? 96.071 -15.444 44.290 1.00 66.00 2045 ARG A N 1
ATOM 1628 C CA . ARG A 1 219 ? 95.269 -14.279 44.690 1.00 66.86 2045 ARG A CA 1
ATOM 1629 C C . ARG A 1 219 ? 95.414 -13.987 46.175 1.00 69.40 2045 ARG A C 1
ATOM 1630 O O . ARG A 1 219 ? 95.729 -12.856 46.532 1.00 67.95 2045 ARG A O 1
ATOM 1638 N N . ILE A 1 220 ? 95.262 -15.035 47.021 1.00 66.44 2046 ILE A N 1
ATOM 1639 C CA . ILE A 1 220 ? 95.347 -14.993 48.486 1.00 67.70 2046 ILE A CA 1
ATOM 1640 C C . ILE A 1 220 ? 96.754 -14.681 48.978 1.00 70.45 2046 ILE A C 1
ATOM 1641 O O . ILE A 1 220 ? 96.913 -13.894 49.912 1.00 71.54 2046 ILE A O 1
ATOM 1646 N N . PHE A 1 221 ? 97.766 -15.321 48.367 1.00 64.18 2047 PHE A N 1
ATOM 1647 C CA . PHE A 1 221 ? 99.161 -15.142 48.737 1.00 61.63 2047 PHE A CA 1
ATOM 1648 C C . PHE A 1 221 ? 99.691 -13.739 48.414 1.00 64.32 2047 PHE A C 1
ATOM 1649 O O . PHE A 1 221 ? 100.312 -13.131 49.286 1.00 64.27 2047 PHE A O 1
ATOM 1657 N N . ILE A 1 222 ? 99.422 -13.201 47.198 1.00 58.76 2048 ILE A N 1
ATOM 1658 C CA . ILE A 1 222 ? 99.831 -11.826 46.887 1.00 57.50 2048 ILE A CA 1
ATOM 1659 C C . ILE A 1 222 ? 99.156 -10.924 47.923 1.00 65.09 2048 ILE A C 1
ATOM 1660 O O . ILE A 1 222 ? 99.868 -10.206 48.598 1.00 66.16 2048 ILE A O 1
ATOM 1665 N N . ALA A 1 223 ? 97.810 -11.048 48.113 1.00 63.10 2049 ALA A N 1
ATOM 1666 C CA . ALA A 1 223 ? 96.967 -10.259 49.020 1.00 64.76 2049 ALA A CA 1
ATOM 1667 C C . ALA A 1 223 ? 97.555 -10.133 50.391 1.00 69.23 2049 ALA A C 1
ATOM 1668 O O . ALA A 1 223 ? 97.790 -9.018 50.853 1.00 68.86 2049 ALA A O 1
ATOM 1670 N N . ARG A 1 224 ? 97.806 -11.285 51.029 1.00 66.58 2050 ARG A N 1
ATOM 1671 C CA . ARG A 1 224 ? 98.368 -11.402 52.369 1.00 67.81 2050 ARG A CA 1
ATOM 1672 C C . ARG A 1 224 ? 99.810 -10.903 52.402 1.00 71.30 2050 ARG A C 1
ATOM 1673 O O . ARG A 1 224 ? 100.162 -10.119 53.286 1.00 72.90 2050 ARG A O 1
ATOM 1681 N N . MET A 1 225 ? 100.637 -11.340 51.440 1.00 65.23 2051 MET A N 1
ATOM 1682 C CA . MET A 1 225 ? 102.042 -10.944 51.389 1.00 64.15 2051 MET A CA 1
ATOM 1683 C C . MET A 1 225 ? 102.318 -9.447 51.131 1.00 68.78 2051 MET A C 1
ATOM 1684 O O . MET A 1 225 ? 103.268 -8.906 51.687 1.00 67.16 2051 MET A O 1
ATOM 1689 N N . LEU A 1 226 ? 101.519 -8.796 50.284 1.00 68.10 2052 LEU A N 1
ATOM 1690 C CA . LEU A 1 226 ? 101.763 -7.422 49.891 1.00 69.87 2052 LEU A CA 1
ATOM 1691 C C . LEU A 1 226 ? 100.786 -6.403 50.450 1.00 82.66 2052 LEU A C 1
ATOM 1692 O O . LEU A 1 226 ? 101.246 -5.369 50.923 1.00 84.78 2052 LEU A O 1
ATOM 1697 N N . ALA A 1 227 ? 99.468 -6.649 50.402 1.00 83.55 2053 ALA A N 1
ATOM 1698 C CA . ALA A 1 227 ? 98.509 -5.666 50.912 1.00 87.60 2053 ALA A CA 1
ATOM 1699 C C . ALA A 1 227 ? 98.312 -5.700 52.427 1.00 98.21 2053 ALA A C 1
ATOM 1700 O O . ALA A 1 227 ? 98.492 -4.686 53.098 1.00 99.07 2053 ALA A O 1
ATOM 1702 N N . HIS A 1 228 ? 97.938 -6.867 52.951 1.00 100.07 2054 HIS A N 1
ATOM 1703 C CA . HIS A 1 228 ? 97.626 -7.103 54.354 1.00 104.84 2054 HIS A CA 1
ATOM 1704 C C . HIS A 1 228 ? 98.822 -7.665 55.123 1.00 111.22 2054 HIS A C 1
ATOM 1705 O O . HIS A 1 228 ? 98.776 -8.775 55.668 1.00 110.47 2054 HIS A O 1
ATOM 1712 N N . THR A 1 229 ? 99.908 -6.878 55.160 1.00 110.93 2055 THR A N 1
ATOM 1713 C CA . THR A 1 229 ? 101.125 -7.261 55.878 1.00 111.73 2055 THR A CA 1
ATOM 1714 C C . THR A 1 229 ? 101.597 -6.080 56.771 1.00 120.12 2055 THR A C 1
ATOM 1715 O O . THR A 1 229 ? 101.535 -4.914 56.336 1.00 119.60 2055 THR A O 1
ATOM 1719 N N . PRO A 1 230 ? 101.985 -6.391 58.049 1.00 119.89 2056 PRO A N 1
ATOM 1720 C CA . PRO A 1 230 ? 102.368 -5.321 59.000 1.00 121.75 2056 PRO A CA 1
ATOM 1721 C C . PRO A 1 230 ? 103.634 -4.570 58.610 1.00 121.71 2056 PRO A C 1
ATOM 1722 O O . PRO A 1 230 ? 104.631 -5.213 58.288 1.00 118.80 2056 PRO A O 1
ATOM 1726 N N . GLN A 1 231 ? 103.576 -3.214 58.583 1.00 117.90 2057 GLN A N 1
ATOM 1727 C CA . GLN A 1 231 ? 104.702 -2.335 58.227 1.00 116.23 2057 GLN A CA 1
ATOM 1728 C C . GLN A 1 231 ? 105.408 -2.771 56.912 1.00 113.41 2057 GLN A C 1
ATOM 1729 O O . GLN A 1 231 ? 106.629 -2.589 56.784 1.00 113.38 2057 GLN A O 1
ATOM 1735 N N . GLN A 1 232 ? 104.652 -3.377 55.959 1.00 103.63 2058 GLN A N 1
ATOM 1736 C CA . GLN A 1 232 ? 105.162 -3.930 54.695 1.00 98.21 2058 GLN A CA 1
ATOM 1737 C C . GLN A 1 232 ? 106.335 -4.912 54.948 1.00 96.92 2058 GLN A C 1
ATOM 1738 O O . GLN A 1 232 ? 107.353 -4.827 54.254 1.00 95.28 2058 GLN A O 1
ATOM 1744 N N . LYS A 1 233 ? 106.200 -5.816 55.973 1.00 90.38 2059 LYS A N 1
ATOM 1745 C CA . LYS A 1 233 ? 107.204 -6.832 56.371 1.00 87.16 2059 LYS A CA 1
ATOM 1746 C C . LYS A 1 233 ? 107.331 -7.936 55.336 1.00 83.27 2059 LYS A C 1
ATOM 1747 O O . LYS A 1 233 ? 108.356 -8.620 55.267 1.00 80.73 2059 LYS A O 1
ATOM 1753 N N . GLY A 1 234 ? 106.261 -8.152 54.596 1.00 76.96 2060 GLY A N 1
ATOM 1754 C CA . GLY A 1 234 ? 106.216 -9.175 53.568 1.00 74.19 2060 GLY A CA 1
ATOM 1755 C C . GLY A 1 234 ? 106.932 -8.746 52.315 1.00 75.05 2060 GLY A C 1
ATOM 1756 O O . GLY A 1 234 ? 107.465 -9.591 51.599 1.00 72.99 2060 GLY A O 1
ATOM 1757 N N . TRP A 1 235 ? 106.954 -7.424 52.044 1.00 71.55 2061 TRP A N 1
ATOM 1758 C CA . TRP A 1 235 ? 107.581 -6.840 50.854 1.00 69.38 2061 TRP A CA 1
ATOM 1759 C C . TRP A 1 235 ? 109.023 -7.366 50.608 1.00 68.65 2061 TRP A C 1
ATOM 1760 O O . TRP A 1 235 ? 109.262 -7.893 49.518 1.00 67.43 2061 TRP A O 1
ATOM 1771 N N . PRO A 1 236 ? 109.954 -7.388 51.588 1.00 62.29 2062 PRO A N 1
ATOM 1772 C CA . PRO A 1 236 ? 111.278 -7.963 51.305 1.00 61.29 2062 PRO A CA 1
ATOM 1773 C C . PRO A 1 236 ? 111.280 -9.479 51.002 1.00 66.81 2062 PRO A C 1
ATOM 1774 O O . PRO A 1 236 ? 112.046 -9.932 50.143 1.00 65.76 2062 PRO A O 1
ATOM 1778 N N . MET A 1 237 ? 110.419 -10.256 51.703 1.00 64.36 2063 MET A N 1
ATOM 1779 C CA . MET A 1 237 ? 110.283 -11.701 51.535 1.00 63.60 2063 MET A CA 1
ATOM 1780 C C . MET A 1 237 ? 109.706 -12.042 50.172 1.00 64.74 2063 MET A C 1
ATOM 1781 O O . MET A 1 237 ? 110.177 -12.974 49.524 1.00 63.53 2063 MET A O 1
ATOM 1786 N N . TYR A 1 238 ? 108.654 -11.317 49.751 1.00 60.30 2064 TYR A N 1
ATOM 1787 C CA . TYR A 1 238 ? 108.038 -11.571 48.465 1.00 58.55 2064 TYR A CA 1
ATOM 1788 C C . TYR A 1 238 ? 109.047 -11.246 47.405 1.00 61.66 2064 TYR A C 1
ATOM 1789 O O . TYR A 1 238 ? 109.221 -12.035 46.471 1.00 59.58 2064 TYR A O 1
ATOM 1798 N N . ALA A 1 239 ? 109.760 -10.092 47.578 1.00 58.86 2065 ALA A N 1
ATOM 1799 C CA . ALA A 1 239 ? 110.777 -9.646 46.635 1.00 56.63 2065 ALA A CA 1
ATOM 1800 C C . ALA A 1 239 ? 111.863 -10.712 46.456 1.00 59.44 2065 ALA A C 1
ATOM 1801 O O . ALA A 1 239 ? 112.343 -10.868 45.329 1.00 60.44 2065 ALA A O 1
ATOM 1803 N N . GLN A 1 240 ? 112.166 -11.517 47.520 1.00 53.74 2066 GLN A N 1
ATOM 1804 C CA . GLN A 1 240 ? 113.121 -12.625 47.403 1.00 53.37 2066 GLN A CA 1
ATOM 1805 C C . GLN A 1 240 ? 112.615 -13.683 46.411 1.00 60.56 2066 GLN A C 1
ATOM 1806 O O . GLN A 1 240 ? 113.385 -14.102 45.549 1.00 61.40 2066 GLN A O 1
ATOM 1812 N N . LEU A 1 241 ? 111.320 -14.102 46.538 1.00 56.23 2067 LEU A N 1
ATOM 1813 C CA . LEU A 1 241 ? 110.652 -15.090 45.696 1.00 53.54 2067 LEU A CA 1
ATOM 1814 C C . LEU A 1 241 ? 110.718 -14.702 44.222 1.00 57.21 2067 LEU A C 1
ATOM 1815 O O . LEU A 1 241 ? 111.068 -15.541 43.382 1.00 57.87 2067 LEU A O 1
ATOM 1820 N N . LEU A 1 242 ? 110.457 -13.429 43.914 1.00 51.88 2068 LEU A N 1
ATOM 1821 C CA . LEU A 1 242 ? 110.560 -12.944 42.541 1.00 50.85 2068 LEU A CA 1
ATOM 1822 C C . LEU A 1 242 ? 112.014 -13.023 42.043 1.00 53.91 2068 LEU A C 1
ATOM 1823 O O . LEU A 1 242 ? 112.231 -13.435 40.899 1.00 54.25 2068 LEU A O 1
ATOM 1828 N N . ILE A 1 243 ? 112.999 -12.652 42.898 1.00 48.38 2069 ILE A N 1
ATOM 1829 C CA . ILE A 1 243 ? 114.408 -12.738 42.548 1.00 49.13 2069 ILE A CA 1
ATOM 1830 C C . ILE A 1 243 ? 114.759 -14.187 42.201 1.00 58.04 2069 ILE A C 1
ATOM 1831 O O . ILE A 1 243 ? 115.413 -14.419 41.194 1.00 60.26 2069 ILE A O 1
ATOM 1836 N N . ASP A 1 244 ? 114.249 -15.159 42.975 1.00 54.59 2070 ASP A N 1
ATOM 1837 C CA . ASP A 1 244 ? 114.414 -16.589 42.712 1.00 53.35 2070 ASP A CA 1
ATOM 1838 C C . ASP A 1 244 ? 113.877 -16.979 41.320 1.00 56.96 2070 ASP A C 1
ATOM 1839 O O . ASP A 1 244 ? 114.451 -17.846 40.648 1.00 59.62 2070 ASP A O 1
ATOM 1844 N N . LEU A 1 245 ? 112.765 -16.365 40.909 1.00 49.94 2071 LEU A N 1
ATOM 1845 C CA . LEU A 1 245 ? 112.177 -16.645 39.618 1.00 48.50 2071 LEU A CA 1
ATOM 1846 C C . LEU A 1 245 ? 113.048 -16.047 38.528 1.00 51.89 2071 LEU A C 1
ATOM 1847 O O . LEU A 1 245 ? 113.321 -16.737 37.541 1.00 52.04 2071 LEU A O 1
ATOM 1852 N N . PHE A 1 246 ? 113.504 -14.784 38.713 1.00 48.56 2072 PHE A N 1
ATOM 1853 C CA . PHE A 1 246 ? 114.358 -14.117 37.723 1.00 49.02 2072 PHE A CA 1
ATOM 1854 C C . PHE A 1 246 ? 115.736 -14.758 37.665 1.00 53.55 2072 PHE A C 1
ATOM 1855 O O . PHE A 1 246 ? 116.285 -14.851 36.571 1.00 54.43 2072 PHE A O 1
ATOM 1863 N N . LYS A 1 247 ? 116.275 -15.242 38.817 1.00 47.26 2073 LYS A N 1
ATOM 1864 C CA . LYS A 1 247 ? 117.566 -15.917 38.880 1.00 45.73 2073 LYS A CA 1
ATOM 1865 C C . LYS A 1 247 ? 117.500 -17.191 38.052 1.00 52.60 2073 LYS A C 1
ATOM 1866 O O . LYS A 1 247 ? 118.449 -17.493 37.309 1.00 54.36 2073 LYS A O 1
ATOM 1872 N N . TYR A 1 248 ? 116.351 -17.902 38.127 1.00 49.84 2074 TYR A N 1
ATOM 1873 C CA . TYR A 1 248 ? 116.110 -19.158 37.406 1.00 51.58 2074 TYR A CA 1
ATOM 1874 C C . TYR A 1 248 ? 116.062 -18.979 35.896 1.00 55.51 2074 TYR A C 1
ATOM 1875 O O . TYR A 1 248 ? 116.704 -19.752 35.153 1.00 55.32 2074 TYR A O 1
ATOM 1884 N N 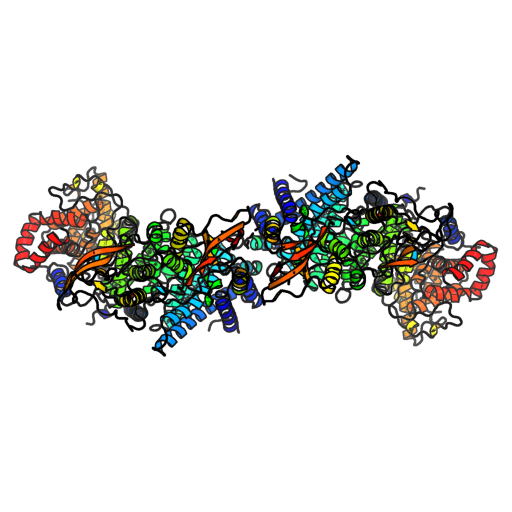. LEU A 1 249 ? 115.243 -17.992 35.460 1.00 49.89 2075 LEU A N 1
ATOM 1885 C CA . LEU A 1 249 ? 114.981 -17.688 34.061 1.00 48.86 2075 LEU A CA 1
ATOM 1886 C C . LEU A 1 249 ? 116.165 -17.114 33.343 1.00 53.09 2075 LEU A C 1
ATOM 1887 O O . LEU A 1 249 ? 116.303 -17.347 32.136 1.00 54.76 2075 LEU A O 1
ATOM 1892 N N . ALA A 1 250 ? 116.993 -16.337 34.076 1.00 47.32 2076 ALA A N 1
ATOM 1893 C CA . ALA A 1 250 ? 118.124 -15.605 33.545 1.00 47.72 2076 ALA A CA 1
ATOM 1894 C C . ALA A 1 250 ? 119.010 -16.397 32.544 1.00 55.92 2076 ALA A C 1
ATOM 1895 O O . ALA A 1 250 ? 119.096 -15.953 31.403 1.00 57.52 2076 ALA A O 1
ATOM 1897 N N . PRO A 1 251 ? 119.598 -17.576 32.841 1.00 53.64 2077 PRO A N 1
ATOM 1898 C CA . PRO A 1 251 ? 120.425 -18.237 31.814 1.00 54.48 2077 PRO A CA 1
ATOM 1899 C C . PRO A 1 251 ? 119.732 -18.576 30.506 1.00 59.01 2077 PRO A C 1
ATOM 1900 O O . PRO A 1 251 ? 120.398 -18.620 29.483 1.00 60.72 2077 PRO A O 1
ATOM 1904 N N . PHE A 1 252 ? 118.424 -18.822 30.548 1.00 55.28 2078 PHE A N 1
ATOM 1905 C CA . PHE A 1 252 ? 117.612 -19.241 29.403 1.00 56.54 2078 PHE A CA 1
ATOM 1906 C C . PHE A 1 252 ? 117.228 -18.082 28.506 1.00 61.82 2078 PHE A C 1
ATOM 1907 O O . PHE A 1 252 ? 117.230 -18.227 27.277 1.00 61.85 2078 PHE A O 1
ATOM 1915 N N . LEU A 1 253 ? 116.884 -16.944 29.145 1.00 58.41 2079 LEU A N 1
ATOM 1916 C CA . LEU A 1 253 ? 116.533 -15.672 28.527 1.00 58.50 2079 LEU A CA 1
ATOM 1917 C C . LEU A 1 253 ? 117.776 -15.100 27.871 1.00 62.71 2079 LEU A C 1
ATOM 1918 O O . LEU A 1 253 ? 117.741 -14.792 26.681 1.00 64.43 2079 LEU A O 1
ATOM 1923 N N . ARG A 1 254 ? 118.894 -15.056 28.622 1.00 56.88 2080 ARG A N 1
ATOM 1924 C CA . ARG A 1 254 ? 120.215 -14.625 28.177 1.00 56.61 2080 ARG A CA 1
ATOM 1925 C C . ARG A 1 254 ? 120.611 -15.405 26.902 1.00 65.60 2080 ARG A C 1
ATOM 1926 O O . ARG A 1 254 ? 120.865 -14.803 25.869 1.00 65.55 2080 ARG A O 1
ATOM 1934 N N . ASN A 1 255 ? 120.571 -16.728 26.956 1.00 67.00 2081 ASN A N 1
ATOM 1935 C CA . ASN A 1 255 ? 120.944 -17.586 25.841 1.00 70.90 2081 ASN A CA 1
ATOM 1936 C C . ASN A 1 255 ? 119.971 -17.627 24.661 1.00 77.93 2081 ASN A C 1
ATOM 1937 O O . ASN A 1 255 ? 120.317 -18.211 23.616 1.00 78.48 2081 ASN A O 1
ATOM 1942 N N . VAL A 1 256 ? 118.756 -17.024 24.809 1.00 74.87 2082 VAL A N 1
ATOM 1943 C CA . VAL A 1 256 ? 117.710 -17.058 23.768 1.00 75.78 2082 VAL A CA 1
ATOM 1944 C C . VAL A 1 256 ? 117.297 -18.572 23.531 1.00 82.46 2082 VAL A C 1
ATOM 1945 O O . VAL A 1 256 ? 116.746 -18.975 22.482 1.00 82.14 2082 VAL A O 1
ATOM 1949 N N . GLU A 1 257 ? 117.579 -19.399 24.584 1.00 80.41 2083 GLU A N 1
ATOM 1950 C CA . GLU A 1 257 ? 117.237 -20.827 24.656 1.00 81.22 2083 GLU A CA 1
ATOM 1951 C C . GLU A 1 257 ? 115.799 -20.951 25.269 1.00 81.29 2083 GLU A C 1
ATOM 1952 O O . GLU A 1 257 ? 115.589 -21.416 26.415 1.00 80.26 2083 GLU A O 1
ATOM 1958 N N . LEU A 1 258 ? 114.805 -20.478 24.448 1.00 73.18 2084 LEU A N 1
ATOM 1959 C CA . LEU A 1 258 ? 113.396 -20.406 24.809 1.00 69.35 2084 LEU A CA 1
ATOM 1960 C C . LEU A 1 258 ? 112.519 -21.428 24.105 1.00 70.34 2084 LEU A C 1
ATOM 1961 O O . LEU A 1 258 ? 111.990 -21.208 23.012 1.00 72.10 2084 LEU A O 1
ATOM 1966 N N . THR A 1 259 ? 112.355 -22.548 24.791 1.00 62.00 2085 THR A N 1
ATOM 1967 C CA . THR A 1 259 ? 111.554 -23.686 24.418 1.00 61.33 2085 THR A CA 1
ATOM 1968 C C . THR A 1 259 ? 110.078 -23.290 24.608 1.00 63.47 2085 THR A C 1
ATOM 1969 O O . THR A 1 259 ? 109.810 -22.267 25.240 1.00 59.98 2085 THR A O 1
ATOM 1973 N N . LYS A 1 260 ? 109.111 -24.078 24.064 1.00 61.93 2086 LYS A N 1
ATOM 1974 C CA . LYS A 1 260 ? 107.687 -23.766 24.271 1.00 60.83 2086 LYS A CA 1
ATOM 1975 C C . LYS A 1 260 ? 107.415 -23.694 25.787 1.00 63.64 2086 LYS A C 1
ATOM 1976 O O . LYS A 1 260 ? 106.906 -22.666 26.227 1.00 61.94 2086 LYS A O 1
ATOM 1982 N N . PRO A 1 261 ? 107.885 -24.661 26.626 1.00 60.47 2087 PRO A N 1
ATOM 1983 C CA . PRO A 1 261 ? 107.677 -24.531 28.069 1.00 59.18 2087 PRO A CA 1
ATOM 1984 C C . PRO A 1 261 ? 108.285 -23.250 28.660 1.00 63.78 2087 PRO A C 1
ATOM 1985 O O . PRO A 1 261 ? 107.662 -22.658 29.537 1.00 65.14 2087 PRO A O 1
ATOM 1989 N N . MET A 1 262 ? 109.442 -22.784 28.156 1.00 58.88 2088 MET A N 1
ATOM 1990 C CA . MET A 1 262 ? 110.034 -21.548 28.646 1.00 58.25 2088 MET A CA 1
ATOM 1991 C C . MET A 1 262 ? 109.224 -20.314 28.268 1.00 61.75 2088 MET A C 1
ATOM 1992 O O . MET A 1 262 ? 109.011 -19.454 29.112 1.00 62.29 2088 MET A O 1
ATOM 1997 N N . GLN A 1 263 ? 108.730 -20.239 27.019 1.00 56.95 2089 GLN A N 1
ATOM 1998 C CA . GLN A 1 263 ? 107.872 -19.159 26.528 1.00 55.16 2089 GLN A CA 1
ATOM 1999 C C . GLN A 1 263 ? 106.644 -19.061 27.410 1.00 58.88 2089 GLN A C 1
ATOM 2000 O O . GLN A 1 263 ? 106.268 -17.945 27.776 1.00 60.27 2089 GLN A O 1
ATOM 2006 N N . ILE A 1 264 ? 106.054 -20.234 27.803 1.00 53.27 2090 ILE A N 1
ATOM 2007 C CA . ILE A 1 264 ? 104.887 -20.342 28.682 1.00 51.70 2090 ILE A CA 1
ATOM 2008 C C . ILE A 1 264 ? 105.230 -19.836 30.103 1.00 53.87 2090 ILE A C 1
ATOM 2009 O O . ILE A 1 264 ? 104.457 -19.043 30.661 1.00 53.75 2090 ILE A O 1
ATOM 2014 N N . LEU A 1 265 ? 106.418 -20.188 30.629 1.00 47.82 2091 LEU A N 1
ATOM 2015 C CA . LEU A 1 265 ? 106.817 -19.685 31.932 1.00 47.02 2091 LEU A CA 1
ATOM 2016 C C . LEU A 1 265 ? 107.074 -18.176 31.903 1.00 53.79 2091 LEU A C 1
ATOM 2017 O O . LEU A 1 265 ? 106.610 -17.489 32.809 1.00 51.82 2091 LEU A O 1
ATOM 2022 N N . TYR A 1 266 ? 107.773 -17.661 30.844 1.00 54.31 2092 TYR A N 1
ATOM 2023 C CA . TYR A 1 266 ? 108.073 -16.236 30.651 1.00 54.75 2092 TYR A CA 1
ATOM 2024 C C . TYR A 1 266 ? 106.781 -15.405 30.550 1.00 60.33 2092 TYR A C 1
ATOM 2025 O O . TYR A 1 266 ? 106.702 -14.301 31.122 1.00 58.53 2092 TYR A O 1
ATOM 2034 N N . LYS A 1 267 ? 105.784 -15.930 29.817 1.00 58.32 2093 LYS A N 1
ATOM 2035 C CA . LYS A 1 267 ? 104.517 -15.229 29.668 1.00 59.57 2093 LYS A CA 1
ATOM 2036 C C . LYS A 1 267 ? 103.730 -15.152 30.996 1.00 64.00 2093 LYS A C 1
ATOM 2037 O O . LYS A 1 267 ? 103.044 -14.169 31.243 1.00 65.37 2093 LYS A O 1
ATOM 2043 N N . GLY A 1 268 ? 103.903 -16.147 31.853 1.00 59.11 2094 GLY A N 1
ATOM 2044 C CA . GLY A 1 268 ? 103.295 -16.197 33.174 1.00 57.98 2094 GLY A CA 1
ATOM 2045 C C . GLY A 1 268 ? 103.939 -15.148 34.035 1.00 61.35 2094 GLY A C 1
ATOM 2046 O O . GLY A 1 268 ? 103.236 -14.390 34.704 1.00 62.18 2094 GLY A O 1
ATOM 2047 N N . THR A 1 269 ? 105.294 -15.034 33.930 1.00 56.78 2095 THR A N 1
ATOM 2048 C CA . THR A 1 269 ? 106.115 -14.018 34.611 1.00 54.72 2095 THR A CA 1
ATOM 2049 C C . THR A 1 269 ? 105.610 -12.634 34.205 1.00 57.91 2095 THR A C 1
ATOM 2050 O O . THR A 1 269 ? 105.391 -11.782 35.078 1.00 58.23 2095 THR A O 1
ATOM 2054 N N . LEU A 1 270 ? 105.358 -12.436 32.901 1.00 53.79 2096 LEU A N 1
ATOM 2055 C CA . LEU A 1 270 ? 104.815 -11.174 32.430 1.00 54.65 2096 LEU A CA 1
ATOM 2056 C C . LEU A 1 270 ? 103.465 -10.872 33.062 1.00 59.00 2096 LEU A C 1
ATOM 2057 O O . LEU A 1 270 ? 103.277 -9.749 33.544 1.00 60.06 2096 LEU A O 1
ATOM 2062 N N . ARG A 1 271 ? 102.544 -11.869 33.101 1.00 54.01 2097 ARG A N 1
ATOM 2063 C CA . ARG A 1 271 ? 101.228 -11.669 33.703 1.00 54.22 2097 ARG A CA 1
ATOM 2064 C C . ARG A 1 271 ? 101.331 -11.343 35.186 1.00 59.26 2097 ARG A C 1
ATOM 2065 O O . ARG A 1 271 ? 100.686 -10.383 35.634 1.00 61.36 2097 ARG A O 1
ATOM 2073 N N . VAL A 1 272 ? 102.213 -12.050 35.921 1.00 54.37 2098 VAL A N 1
ATOM 2074 C CA . VAL A 1 272 ? 102.415 -11.755 37.350 1.00 54.41 2098 VAL A CA 1
ATOM 2075 C C . VAL A 1 272 ? 102.920 -10.318 37.543 1.00 59.91 2098 VAL A C 1
ATOM 2076 O O . VAL A 1 272 ? 102.299 -9.544 38.276 1.00 60.18 2098 VAL A O 1
ATOM 2080 N N . LEU A 1 273 ? 104.001 -9.950 36.847 1.00 56.56 2099 LEU A N 1
ATOM 2081 C CA . LEU A 1 273 ? 104.522 -8.601 36.984 1.00 56.99 2099 LEU A CA 1
ATOM 2082 C C . LEU A 1 273 ? 103.559 -7.516 36.531 1.00 61.92 2099 LEU A C 1
ATOM 2083 O O . LEU A 1 273 ? 103.508 -6.484 37.182 1.00 62.71 2099 LEU A O 1
ATOM 2088 N N . LEU A 1 274 ? 102.768 -7.744 35.473 1.00 57.17 2100 LEU A N 1
ATOM 2089 C CA . LEU A 1 274 ? 101.781 -6.756 35.046 1.00 58.05 2100 LEU A CA 1
ATOM 2090 C C . LEU A 1 274 ? 100.790 -6.471 36.185 1.00 64.72 2100 LEU A C 1
ATOM 2091 O O . LEU A 1 274 ? 100.404 -5.315 36.387 1.00 66.47 2100 LEU A O 1
ATOM 2096 N N . VAL A 1 275 ? 100.386 -7.541 36.931 1.00 60.25 2101 VAL A N 1
ATOM 2097 C CA . VAL A 1 275 ? 99.463 -7.481 38.078 1.00 59.96 2101 VAL A CA 1
ATOM 2098 C C . VAL A 1 275 ? 100.124 -6.655 39.190 1.00 62.65 2101 VAL A C 1
ATOM 2099 O O . VAL A 1 275 ? 99.489 -5.752 39.740 1.00 62.42 2101 VAL A O 1
ATOM 2103 N N . LEU A 1 276 ? 101.414 -6.958 39.483 1.00 57.19 2102 LEU A N 1
ATOM 2104 C CA . LEU A 1 276 ? 102.222 -6.245 40.477 1.00 55.68 2102 LEU A CA 1
ATOM 2105 C C . LEU A 1 276 ? 102.376 -4.767 40.088 1.00 58.28 2102 LEU A C 1
ATOM 2106 O O . LEU A 1 276 ? 102.076 -3.906 40.913 1.00 59.01 2102 LEU A O 1
ATOM 2111 N N . LEU A 1 277 ? 102.730 -4.481 38.810 1.00 52.36 2103 LEU A N 1
ATOM 2112 C CA . LEU A 1 277 ? 102.859 -3.112 38.268 1.00 52.24 2103 LEU A CA 1
ATOM 2113 C C . LEU A 1 277 ? 101.589 -2.304 38.477 1.00 59.61 2103 LEU A C 1
ATOM 2114 O O . LEU A 1 277 ? 101.673 -1.164 38.922 1.00 60.70 2103 LEU A O 1
ATOM 2119 N N . HIS A 1 278 ? 100.429 -2.916 38.187 1.00 56.04 2104 HIS A N 1
ATOM 2120 C CA . HIS A 1 278 ? 99.147 -2.292 38.324 1.00 58.31 2104 HIS A CA 1
ATOM 2121 C C . HIS A 1 278 ? 98.703 -2.109 39.787 1.00 65.37 2104 HIS A C 1
ATOM 2122 O O . HIS A 1 278 ? 98.200 -1.046 40.128 1.00 67.82 2104 HIS A O 1
ATOM 2129 N N . ASP A 1 279 ? 98.876 -3.113 40.642 1.00 62.79 2105 ASP A N 1
ATOM 2130 C CA . ASP A 1 279 ? 98.362 -3.074 42.019 1.00 64.62 2105 ASP A CA 1
ATOM 2131 C C . ASP A 1 279 ? 99.308 -2.552 43.086 1.00 69.24 2105 ASP A C 1
ATOM 2132 O O . ASP A 1 279 ? 98.851 -1.913 44.042 1.00 70.50 2105 ASP A O 1
ATOM 2137 N N . PHE A 1 280 ? 100.602 -2.886 42.963 1.00 63.90 2106 PHE A N 1
ATOM 2138 C CA . PHE A 1 280 ? 101.646 -2.536 43.929 1.00 62.52 2106 PHE A CA 1
ATOM 2139 C C . PHE A 1 280 ? 102.824 -1.887 43.189 1.00 64.21 2106 PHE A C 1
ATOM 2140 O O . PHE A 1 280 ? 103.920 -2.445 43.187 1.00 62.33 2106 PHE A O 1
ATOM 2148 N N . PRO A 1 281 ? 102.619 -0.737 42.506 1.00 60.82 2107 PRO A N 1
ATOM 2149 C CA . PRO A 1 281 ? 103.730 -0.126 41.758 1.00 60.48 2107 PRO A CA 1
ATOM 2150 C C . PRO A 1 281 ? 104.883 0.379 42.629 1.00 69.12 2107 PRO A C 1
ATOM 2151 O O . PRO A 1 281 ? 106.017 0.474 42.167 1.00 69.71 2107 PRO A O 1
ATOM 2155 N N . GLU A 1 282 ? 104.586 0.715 43.886 1.00 67.53 2108 GLU A N 1
ATOM 2156 C CA . GLU A 1 282 ? 105.568 1.194 44.856 1.00 67.04 2108 GLU A CA 1
ATOM 2157 C C . GLU A 1 282 ? 106.450 0.025 45.307 1.00 67.73 2108 GLU A C 1
ATOM 2158 O O . GLU A 1 282 ? 107.628 0.226 45.601 1.00 67.18 2108 GLU A O 1
ATOM 2164 N N . PHE A 1 283 ? 105.911 -1.211 45.267 1.00 61.91 2109 PHE A N 1
ATOM 2165 C CA . PHE A 1 283 ? 106.677 -2.422 45.596 1.00 58.39 2109 PHE A CA 1
ATOM 2166 C C . PHE A 1 283 ? 107.770 -2.630 44.551 1.00 59.75 2109 PHE A C 1
ATOM 2167 O O . PHE A 1 283 ? 108.928 -2.826 44.908 1.00 58.87 2109 PHE A O 1
ATOM 2175 N N . LEU A 1 284 ? 107.398 -2.527 43.266 1.00 55.84 2110 LEU A N 1
ATOM 2176 C CA . LEU A 1 284 ? 108.305 -2.749 42.148 1.00 54.73 2110 LEU A CA 1
ATOM 2177 C C . LEU A 1 284 ? 109.339 -1.687 42.055 1.00 61.61 2110 LEU A C 1
ATOM 2178 O O . LEU A 1 284 ? 110.462 -1.964 41.637 1.00 58.80 2110 LEU A O 1
ATOM 2183 N N . CYS A 1 285 ? 108.950 -0.469 42.468 1.00 63.31 2111 CYS A N 1
ATOM 2184 C CA . CYS A 1 285 ? 109.727 0.755 42.523 1.00 64.90 2111 CYS A CA 1
ATOM 2185 C C . CYS A 1 285 ? 110.847 0.605 43.527 1.00 64.70 2111 CYS A C 1
ATOM 2186 O O . CYS A 1 285 ? 111.987 0.959 43.238 1.00 64.31 2111 CYS A O 1
ATOM 2189 N N . ASP A 1 286 ? 110.503 0.104 44.730 1.00 59.44 2112 ASP A N 1
ATOM 2190 C CA . ASP A 1 286 ? 111.412 -0.069 45.862 1.00 58.71 2112 ASP A CA 1
ATOM 2191 C C . ASP A 1 286 ? 112.482 -1.119 45.610 1.00 62.35 2112 ASP A C 1
ATOM 2192 O O . ASP A 1 286 ? 113.652 -0.894 45.946 1.00 63.12 2112 ASP A O 1
ATOM 2197 N N . TYR A 1 287 ? 112.085 -2.259 44.995 1.00 56.25 2113 TYR A N 1
ATOM 2198 C CA . TYR A 1 287 ? 112.974 -3.372 44.731 1.00 53.21 2113 TYR A CA 1
ATOM 2199 C C . TYR A 1 287 ? 113.443 -3.421 43.299 1.00 59.86 2113 TYR A C 1
ATOM 2200 O O . TYR A 1 287 ? 113.916 -4.467 42.849 1.00 60.81 2113 TYR A O 1
ATOM 2209 N N . HIS A 1 288 ? 113.385 -2.293 42.593 1.00 57.61 2114 HIS A N 1
ATOM 2210 C CA . HIS A 1 288 ? 113.822 -2.265 41.203 1.00 57.62 2114 HIS A CA 1
ATOM 2211 C C . HIS A 1 288 ? 115.293 -2.584 41.001 1.00 63.17 2114 HIS A C 1
ATOM 2212 O O . HIS A 1 288 ? 115.587 -3.241 40.001 1.00 62.85 2114 HIS A O 1
ATOM 2219 N N . TYR A 1 289 ? 116.213 -2.130 41.919 1.00 61.06 2115 TYR A N 1
ATOM 2220 C CA . TYR A 1 289 ? 117.646 -2.398 41.751 1.00 61.20 2115 TYR A CA 1
ATOM 2221 C C . TYR A 1 289 ? 117.926 -3.897 41.816 1.00 65.64 2115 TYR A C 1
ATOM 2222 O O . TYR A 1 289 ? 118.654 -4.432 40.966 1.00 63.64 2115 TYR A O 1
ATOM 2231 N N . GLY A 1 290 ? 117.343 -4.539 42.826 1.00 64.19 2116 GLY A N 1
ATOM 2232 C CA . GLY A 1 290 ? 117.484 -5.965 43.058 1.00 64.41 2116 GLY A CA 1
ATOM 2233 C C . GLY A 1 290 ? 117.047 -6.792 41.869 1.00 67.99 2116 GLY A C 1
ATOM 2234 O O . GLY A 1 290 ? 117.768 -7.722 41.463 1.00 69.54 2116 GLY A O 1
ATOM 2235 N N . PHE A 1 291 ? 115.842 -6.472 41.328 1.00 60.46 2117 PHE A N 1
ATOM 2236 C CA . PHE A 1 291 ? 115.297 -7.178 40.176 1.00 58.10 2117 PHE A CA 1
ATOM 2237 C C . PHE A 1 291 ? 116.180 -6.924 38.949 1.00 61.65 2117 PHE A C 1
ATOM 2238 O O . PHE A 1 291 ? 116.497 -7.868 38.235 1.00 61.87 2117 PHE A O 1
ATOM 2246 N N . CYS A 1 292 ? 116.673 -5.691 38.763 1.00 57.33 2118 CYS A N 1
ATOM 2247 C CA . CYS A 1 292 ? 117.513 -5.338 37.607 1.00 56.20 2118 CYS A CA 1
ATOM 2248 C C . CYS A 1 292 ? 118.853 -6.011 37.582 1.00 58.83 2118 CYS A C 1
ATOM 2249 O O . CYS A 1 292 ? 119.366 -6.279 36.487 1.00 59.04 2118 CYS A O 1
ATOM 2252 N N . ASP A 1 293 ? 119.388 -6.334 38.756 1.00 54.28 2119 ASP A N 1
ATOM 2253 C CA . ASP A 1 293 ? 120.671 -7.022 38.856 1.00 54.73 2119 ASP A CA 1
ATOM 2254 C C . ASP A 1 293 ? 120.614 -8.471 38.367 1.00 58.39 2119 ASP A C 1
ATOM 2255 O O . ASP A 1 293 ? 121.655 -8.991 37.946 1.00 59.15 2119 ASP A O 1
ATOM 2260 N N . VAL A 1 294 ? 119.395 -9.096 38.374 1.00 53.11 2120 VAL A N 1
ATOM 2261 C CA . VAL A 1 294 ? 119.174 -10.493 37.972 1.00 52.24 2120 VAL A CA 1
ATOM 2262 C C . VAL A 1 294 ? 118.543 -10.667 36.593 1.00 57.40 2120 VAL A C 1
ATOM 2263 O O . VAL A 1 294 ? 118.746 -11.712 35.986 1.00 60.04 2120 VAL A O 1
ATOM 2267 N N . ILE A 1 295 ? 117.796 -9.701 36.102 1.00 53.10 2121 ILE A N 1
ATOM 2268 C CA . ILE A 1 295 ? 117.199 -9.826 34.779 1.00 53.25 2121 ILE A CA 1
ATOM 2269 C C . ILE A 1 295 ? 118.293 -9.542 33.740 1.00 57.05 2121 ILE A C 1
ATOM 2270 O O . ILE A 1 295 ? 118.919 -8.485 33.820 1.00 56.85 2121 ILE A O 1
ATOM 2275 N N . PRO A 1 296 ? 118.518 -10.447 32.752 1.00 53.93 2122 PRO A N 1
ATOM 2276 C CA . PRO A 1 296 ? 119.558 -10.203 31.745 1.00 54.17 2122 PRO A CA 1
ATOM 2277 C C . PRO A 1 296 ? 119.274 -8.975 30.882 1.00 60.86 2122 PRO A C 1
ATOM 2278 O O . PRO A 1 296 ? 118.095 -8.703 30.578 1.00 62.46 2122 PRO A O 1
ATOM 2282 N N . PRO A 1 297 ? 120.345 -8.217 30.496 1.00 55.80 2123 PRO A N 1
ATOM 2283 C CA . PRO A 1 297 ? 120.146 -6.980 29.711 1.00 55.10 2123 PRO A CA 1
ATOM 2284 C C . PRO A 1 297 ? 119.343 -7.093 28.414 1.00 57.05 2123 PRO A C 1
ATOM 2285 O O . PRO A 1 297 ? 119.001 -6.072 27.827 1.00 55.20 2123 PRO A O 1
ATOM 2289 N N . ASN A 1 298 ? 119.094 -8.310 27.938 1.00 55.31 2124 ASN A N 1
ATOM 2290 C CA . ASN A 1 298 ? 118.365 -8.495 26.694 1.00 57.05 2124 ASN A CA 1
ATOM 2291 C C . ASN A 1 298 ? 116.848 -8.463 26.865 1.00 64.17 2124 ASN A C 1
ATOM 2292 O O . ASN A 1 298 ? 116.150 -8.241 25.862 1.00 66.11 2124 ASN A O 1
ATOM 2297 N N . CYS A 1 299 ? 116.331 -8.709 28.115 1.00 58.88 2125 CYS A N 1
ATOM 2298 C CA . CYS A 1 299 ? 114.891 -8.719 28.418 1.00 57.27 2125 CYS A CA 1
ATOM 2299 C C . CYS A 1 299 ? 114.451 -7.306 28.625 1.00 58.34 2125 CYS A C 1
ATOM 2300 O O . CYS A 1 299 ? 114.323 -6.845 29.757 1.00 55.91 2125 CYS A O 1
ATOM 2303 N N . ILE A 1 300 ? 114.248 -6.612 27.500 1.00 55.01 2126 ILE A N 1
ATOM 2304 C CA . ILE A 1 300 ? 113.900 -5.202 27.434 1.00 54.12 2126 ILE A CA 1
ATOM 2305 C C . ILE A 1 300 ? 112.606 -4.881 28.145 1.00 57.74 2126 ILE A C 1
ATOM 2306 O O . ILE A 1 300 ? 112.623 -4.033 29.061 1.00 57.05 2126 ILE A O 1
ATOM 2311 N N . GLN A 1 301 ? 111.509 -5.564 27.715 1.00 53.05 2127 GLN A N 1
ATOM 2312 C CA . GLN A 1 301 ? 110.138 -5.373 28.187 1.00 52.38 2127 GLN A CA 1
ATOM 2313 C C . GLN A 1 301 ? 109.965 -5.753 29.645 1.00 56.69 2127 GLN A C 1
ATOM 2314 O O . GLN A 1 301 ? 109.419 -4.960 30.421 1.00 55.48 2127 GLN A O 1
ATOM 2320 N N . LEU A 1 302 ? 110.453 -6.954 30.024 1.00 54.64 2128 LEU A N 1
ATOM 2321 C CA . LEU A 1 302 ? 110.359 -7.453 31.399 1.00 53.96 2128 LEU A CA 1
ATOM 2322 C C . LEU A 1 302 ? 110.984 -6.446 32.341 1.00 54.37 2128 LEU A C 1
ATOM 2323 O O . LEU A 1 302 ? 110.366 -6.087 33.330 1.00 55.95 2128 LEU A O 1
ATOM 2328 N N . ARG A 1 303 ? 112.156 -5.934 31.985 1.00 47.79 2129 ARG A N 1
ATOM 2329 C CA . ARG A 1 303 ? 112.834 -4.934 32.775 1.00 46.96 2129 ARG A CA 1
ATOM 2330 C C . ARG A 1 303 ? 112.082 -3.601 32.725 1.00 52.91 2129 ARG A C 1
ATOM 2331 O O . ARG A 1 303 ? 112.019 -2.922 33.739 1.00 52.91 2129 ARG A O 1
ATOM 2339 N N . ASN A 1 304 ? 111.490 -3.248 31.573 1.00 51.50 2130 ASN A N 1
ATOM 2340 C CA . ASN A 1 304 ? 110.728 -2.006 31.426 1.00 53.34 2130 ASN A CA 1
ATOM 2341 C C . ASN A 1 304 ? 109.561 -2.035 32.403 1.00 58.69 2130 ASN A C 1
ATOM 2342 O O . ASN A 1 304 ? 109.230 -0.994 32.942 1.00 59.28 2130 ASN A O 1
ATOM 2347 N N . LEU A 1 305 ? 108.956 -3.217 32.657 1.00 55.42 2131 LEU A N 1
ATOM 2348 C CA . LEU A 1 305 ? 107.850 -3.329 33.614 1.00 56.05 2131 LEU A CA 1
ATOM 2349 C C . LEU A 1 305 ? 108.327 -2.837 34.963 1.00 60.99 2131 LEU A C 1
ATOM 2350 O O . LEU A 1 305 ? 107.636 -2.045 35.591 1.00 64.48 2131 LEU A O 1
ATOM 2355 N N . ILE A 1 306 ? 109.510 -3.285 35.401 1.00 54.12 2132 ILE A N 1
ATOM 2356 C CA . ILE A 1 306 ? 110.067 -2.861 36.679 1.00 53.01 2132 ILE A CA 1
ATOM 2357 C C . ILE A 1 306 ? 110.409 -1.347 36.690 1.00 58.45 2132 ILE A C 1
ATOM 2358 O O . ILE A 1 306 ? 110.065 -0.619 37.624 1.00 58.83 2132 ILE A O 1
ATOM 2363 N N . LEU A 1 307 ? 111.080 -0.892 35.636 1.00 55.11 2133 LEU A N 1
ATOM 2364 C CA . LEU A 1 307 ? 111.560 0.469 35.490 1.00 54.28 2133 LEU A CA 1
ATOM 2365 C C . LEU A 1 307 ? 110.466 1.502 35.185 1.00 64.10 2133 LEU A C 1
ATOM 2366 O O . LEU A 1 307 ? 110.728 2.703 35.314 1.00 66.65 2133 LEU A O 1
ATOM 2371 N N . SER A 1 308 ? 109.235 1.042 34.853 1.00 61.67 2134 SER A N 1
ATOM 2372 C CA . SER A 1 308 ? 108.069 1.890 34.563 1.00 62.59 2134 SER A CA 1
ATOM 2373 C C . SER A 1 308 ? 107.176 2.168 35.758 1.00 67.87 2134 SER A C 1
ATOM 2374 O O . SER A 1 308 ? 106.358 3.103 35.725 1.00 69.27 2134 SER A O 1
ATOM 2377 N N . ALA A 1 309 ? 107.328 1.361 36.815 1.00 65.05 2135 ALA A N 1
ATOM 2378 C CA . ALA A 1 309 ? 106.588 1.516 38.067 1.00 66.25 2135 ALA A CA 1
ATOM 2379 C C . ALA A 1 309 ? 106.976 2.837 38.693 1.00 70.46 2135 ALA A C 1
ATOM 2380 O O . ALA A 1 309 ? 108.152 3.219 38.644 1.00 71.46 2135 ALA A O 1
ATOM 2382 N N . PHE A 1 310 ? 105.992 3.579 39.173 1.00 65.06 2136 PHE A N 1
ATOM 2383 C CA . PHE A 1 310 ? 106.271 4.860 39.797 1.00 64.89 2136 PHE A CA 1
ATOM 2384 C C . PHE A 1 310 ? 105.328 5.045 40.974 1.00 72.34 2136 PHE A C 1
ATOM 2385 O O . PHE A 1 310 ? 104.197 4.531 40.912 1.00 74.40 2136 PHE A O 1
ATOM 2393 N N . PRO A 1 311 ? 105.746 5.790 42.037 1.00 67.25 2137 PRO A N 1
ATOM 2394 C CA . PRO A 1 311 ? 104.874 5.964 43.192 1.00 68.51 2137 PRO A CA 1
ATOM 2395 C C . PRO A 1 311 ? 103.482 6.391 42.791 1.00 78.14 2137 PRO A C 1
ATOM 2396 O O . PRO A 1 311 ? 103.344 7.254 41.934 1.00 77.18 2137 PRO A O 1
ATOM 2400 N N . ARG A 1 312 ? 102.453 5.727 43.346 1.00 80.95 2138 ARG A N 1
ATOM 2401 C CA . ARG A 1 312 ? 101.055 6.042 43.022 1.00 84.49 2138 ARG A CA 1
ATOM 2402 C C . ARG A 1 312 ? 100.701 7.449 43.441 1.00 90.87 2138 ARG A C 1
ATOM 2403 O O . ARG A 1 312 ? 101.339 7.997 44.356 1.00 91.09 2138 ARG A O 1
ATOM 2411 N N . ASN A 1 313 ? 99.686 8.033 42.782 1.00 89.30 2139 ASN A N 1
ATOM 2412 C CA . ASN A 1 313 ? 99.202 9.394 43.078 1.00 92.09 2139 ASN A CA 1
ATOM 2413 C C . ASN A 1 313 ? 100.351 10.390 42.787 1.00 95.21 2139 ASN A C 1
ATOM 2414 O O . ASN A 1 313 ? 100.743 11.198 43.632 1.00 97.17 2139 ASN A O 1
ATOM 2419 N N . MET A 1 314 ? 100.929 10.259 41.589 1.00 87.82 2140 MET A N 1
ATOM 2420 C CA . MET A 1 314 ? 102.043 11.075 41.144 1.00 85.58 2140 MET A CA 1
ATOM 2421 C C . MET A 1 314 ? 101.813 11.505 39.694 1.00 89.31 2140 MET A C 1
ATOM 2422 O O . MET A 1 314 ? 101.742 10.651 38.799 1.00 89.37 2140 MET A O 1
ATOM 2427 N N . ARG A 1 315 ? 101.699 12.828 39.468 1.00 85.25 2141 ARG A N 1
ATOM 2428 C CA . ARG A 1 315 ? 101.527 13.432 38.145 1.00 84.76 2141 ARG A CA 1
ATOM 2429 C C . ARG A 1 315 ? 102.863 13.303 37.382 1.00 85.42 2141 ARG A C 1
ATOM 2430 O O . ARG A 1 315 ? 103.925 13.682 37.905 1.00 84.81 2141 ARG A O 1
ATOM 2438 N N . LEU A 1 316 ? 102.816 12.726 36.165 1.00 78.94 2142 LEU A N 1
ATOM 2439 C CA . LEU A 1 316 ? 103.989 12.547 35.302 1.00 75.01 2142 LEU A CA 1
ATOM 2440 C C . LEU A 1 316 ? 103.694 13.257 34.007 1.00 79.11 2142 LEU A C 1
ATOM 2441 O O . LEU A 1 316 ? 102.822 12.787 33.266 1.00 79.51 2142 LEU A O 1
ATOM 2446 N N . PRO A 1 317 ? 104.354 14.414 33.741 1.00 76.08 2143 PRO A N 1
ATOM 2447 C CA . PRO A 1 317 ? 104.108 15.140 32.478 1.00 77.94 2143 PRO A CA 1
ATOM 2448 C C . PRO A 1 317 ? 104.225 14.246 31.250 1.00 86.11 2143 PRO A C 1
ATOM 2449 O O . PRO A 1 317 ? 104.945 13.236 31.300 1.00 86.36 2143 PRO A O 1
ATOM 2453 N N . ASP A 1 318 ? 103.494 14.560 30.170 1.00 84.93 2144 ASP A N 1
ATOM 2454 C CA . ASP A 1 318 ? 103.604 13.728 28.979 1.00 84.80 2144 ASP A CA 1
ATOM 2455 C C . ASP A 1 318 ? 104.959 14.073 28.340 1.00 87.61 2144 ASP A C 1
ATOM 2456 O O . ASP A 1 318 ? 105.191 15.249 28.063 1.00 88.99 2144 ASP A O 1
ATOM 2461 N N . PRO A 1 319 ? 105.896 13.100 28.193 1.00 80.88 2145 PRO A N 1
ATOM 2462 C CA . PRO A 1 319 ? 107.236 13.425 27.683 1.00 80.08 2145 PRO A CA 1
ATOM 2463 C C . PRO A 1 319 ? 107.295 14.181 26.365 1.00 86.96 2145 PRO A C 1
ATOM 2464 O O . PRO A 1 319 ? 108.283 14.874 26.098 1.00 85.92 2145 PRO A O 1
ATOM 2468 N N . PHE A 1 320 ? 106.235 14.059 25.553 1.00 87.34 2146 PHE A N 1
ATOM 2469 C CA . PHE A 1 320 ? 106.147 14.734 24.269 1.00 90.06 2146 PHE A CA 1
ATOM 2470 C C . PHE A 1 320 ? 105.733 16.179 24.379 1.00 98.75 2146 PHE A C 1
ATOM 2471 O O . PHE A 1 320 ? 106.303 16.978 23.638 1.00 100.16 2146 PHE A O 1
ATOM 2479 N N . THR A 1 321 ? 104.790 16.532 25.314 1.00 96.90 2147 THR A N 1
ATOM 2480 C CA . THR A 1 321 ? 104.285 17.906 25.532 1.00 98.98 2147 THR A CA 1
ATOM 2481 C C . THR A 1 321 ? 105.313 18.981 25.130 1.00 99.81 2147 THR A C 1
ATOM 2482 O O . THR A 1 321 ? 106.423 19.028 25.685 1.00 95.59 2147 THR A O 1
ATOM 2486 N N . PRO A 1 322 ? 104.971 19.768 24.082 1.00 98.27 2148 PRO A N 1
ATOM 2487 C CA . PRO A 1 322 ? 105.919 20.771 23.559 1.00 98.23 2148 PRO A CA 1
ATOM 2488 C C . PRO A 1 322 ? 106.389 21.785 24.583 1.00 102.29 2148 PRO A C 1
ATOM 2489 O O . PRO A 1 322 ? 105.608 22.210 25.438 1.00 103.32 2148 PRO A O 1
ATOM 2493 N N . ASN A 1 323 ? 107.678 22.151 24.500 1.00 98.03 2149 ASN A N 1
ATOM 2494 C CA . ASN A 1 323 ? 108.356 23.103 25.394 1.00 98.40 2149 ASN A CA 1
ATOM 2495 C C . ASN A 1 323 ? 108.260 22.684 26.889 1.00 100.12 2149 ASN A C 1
ATOM 2496 O O . ASN A 1 323 ? 108.108 23.532 27.775 1.00 101.31 2149 ASN A O 1
AT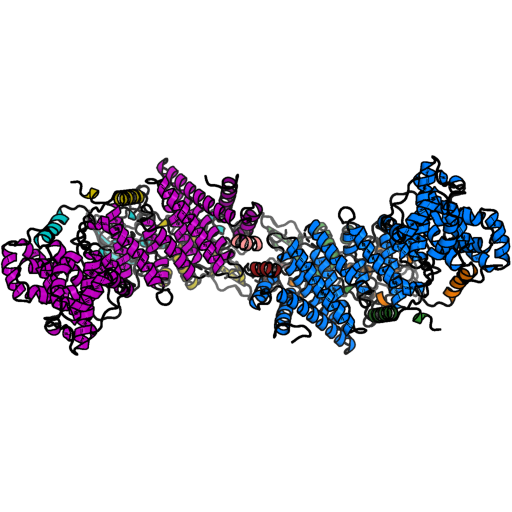OM 2501 N N . LEU A 1 324 ? 108.346 21.358 27.156 1.00 93.04 2150 LEU A N 1
ATOM 2502 C CA . LEU A 1 324 ? 108.334 20.811 28.510 1.00 90.93 2150 LEU A CA 1
ATOM 2503 C C . LEU A 1 324 ? 109.686 21.176 29.134 1.00 94.79 2150 LEU A C 1
ATOM 2504 O O . LEU A 1 324 ? 110.743 20.809 28.595 1.00 92.97 2150 LEU A O 1
ATOM 2509 N N . LYS A 1 325 ? 109.652 21.937 30.237 1.00 92.65 2151 LYS A N 1
ATOM 2510 C CA . LYS A 1 325 ? 110.871 22.293 30.960 1.00 91.66 2151 LYS A CA 1
ATOM 2511 C C . LYS A 1 325 ? 110.925 21.391 32.207 1.00 95.19 2151 LYS A C 1
ATOM 2512 O O . LYS A 1 325 ? 110.060 21.490 33.072 1.00 96.82 2151 LYS A O 1
ATOM 2518 N N . VAL A 1 326 ? 111.836 20.401 32.197 1.00 89.63 2152 VAL A N 1
ATOM 2519 C CA . VAL A 1 326 ? 111.985 19.364 33.227 1.00 88.54 2152 VAL A CA 1
ATOM 2520 C C . VAL A 1 326 ? 112.554 19.901 34.547 1.00 95.41 2152 VAL A C 1
ATOM 2521 O O . VAL A 1 326 ? 112.172 19.405 35.606 1.00 95.79 2152 VAL A O 1
ATOM 2525 N N . ASP A 1 327 ? 113.446 20.898 34.487 1.00 93.65 2153 ASP A N 1
ATOM 2526 C CA . ASP A 1 327 ? 114.048 21.524 35.660 1.00 95.26 2153 ASP A CA 1
ATOM 2527 C C . ASP A 1 327 ? 112.983 22.064 36.631 1.00 101.26 2153 ASP A C 1
ATOM 2528 O O . ASP A 1 327 ? 113.148 21.907 37.845 1.00 101.79 2153 ASP A O 1
ATOM 2533 N N . MET A 1 328 ? 111.878 22.647 36.079 1.00 98.00 2154 MET A N 1
ATOM 2534 C CA . MET A 1 328 ? 110.693 23.195 36.764 1.00 98.96 2154 MET A CA 1
ATOM 2535 C C . MET A 1 328 ? 110.139 22.218 37.770 1.00 98.32 2154 MET A C 1
ATOM 2536 O O . MET A 1 328 ? 109.762 22.627 38.865 1.00 100.21 2154 MET A O 1
ATOM 2541 N N . LEU A 1 329 ? 110.025 20.939 37.370 1.00 89.76 2155 LEU A N 1
ATOM 2542 C CA . LEU A 1 329 ? 109.459 19.868 38.176 1.00 88.05 2155 LEU A CA 1
ATOM 2543 C C . LEU A 1 329 ? 110.091 19.836 39.536 1.00 90.68 2155 LEU A C 1
ATOM 2544 O O . LEU A 1 329 ? 111.297 19.694 39.653 1.00 88.61 2155 LEU A O 1
ATOM 2549 N N . SER A 1 330 ? 109.289 20.030 40.567 1.00 89.26 2156 SER A N 1
ATOM 2550 C CA . SER A 1 330 ? 109.796 20.035 41.935 1.00 90.11 2156 SER A CA 1
ATOM 2551 C C . SER A 1 330 ? 110.252 18.644 42.371 1.00 93.40 2156 SER A C 1
ATOM 2552 O O . SER A 1 330 ? 111.026 18.513 43.316 1.00 93.40 2156 SER A O 1
ATOM 2555 N N . GLU A 1 331 ? 109.808 17.621 41.638 1.00 89.35 2157 GLU A N 1
ATOM 2556 C CA . GLU A 1 331 ? 110.119 16.226 41.878 1.00 87.92 2157 GLU A CA 1
ATOM 2557 C C . GLU A 1 331 ? 111.554 15.883 41.534 1.00 92.48 2157 GLU A C 1
ATOM 2558 O O . GLU A 1 331 ? 112.111 15.013 42.195 1.00 92.35 2157 GLU A O 1
ATOM 2564 N N . ILE A 1 332 ? 112.161 16.548 40.508 1.00 89.55 2158 ILE A N 1
ATOM 2565 C CA . ILE A 1 332 ? 113.530 16.266 40.006 1.00 88.21 2158 ILE A CA 1
ATOM 2566 C C . ILE A 1 332 ? 114.651 16.488 41.068 1.00 91.84 2158 ILE A C 1
ATOM 2567 O O . ILE A 1 332 ? 115.806 16.161 40.775 1.00 91.19 2158 ILE A O 1
ATOM 2572 N N . ASN A 1 333 ? 114.327 17.021 42.269 1.00 88.75 2159 ASN A N 1
ATOM 2573 C CA . ASN A 1 333 ? 115.307 17.251 43.340 1.00 89.18 2159 ASN A CA 1
ATOM 2574 C C . ASN A 1 333 ? 115.161 16.219 44.456 1.00 92.81 2159 ASN A C 1
ATOM 2575 O O . ASN A 1 333 ? 116.064 16.079 45.282 1.00 93.91 2159 ASN A O 1
ATOM 2580 N N . ILE A 1 334 ? 114.029 15.501 44.483 1.00 87.75 2160 ILE A N 1
ATOM 2581 C CA . ILE A 1 334 ? 113.725 14.480 45.488 1.00 87.45 2160 ILE A CA 1
ATOM 2582 C C . ILE A 1 334 ? 114.281 13.158 45.020 1.00 88.89 2160 ILE A C 1
ATOM 2583 O O . ILE A 1 334 ? 113.958 12.748 43.910 1.00 87.77 2160 ILE A O 1
ATOM 2588 N N . ALA A 1 335 ? 115.081 12.463 45.841 1.00 85.46 2161 ALA A N 1
ATOM 2589 C CA . ALA A 1 335 ? 115.647 11.165 45.402 1.00 83.39 2161 ALA A CA 1
ATOM 2590 C C . ALA A 1 335 ? 114.677 9.991 45.532 1.00 86.53 2161 ALA A C 1
ATOM 2591 O O . ALA A 1 335 ? 113.824 10.018 46.431 1.00 88.85 2161 ALA A O 1
ATOM 2593 N N . PRO A 1 336 ? 114.799 8.932 44.687 1.00 79.38 2162 PRO A N 1
ATOM 2594 C CA . PRO A 1 336 ? 113.925 7.766 44.857 1.00 78.71 2162 PRO A CA 1
ATOM 2595 C C . PRO A 1 336 ? 114.382 6.886 46.018 1.00 87.46 2162 PRO A C 1
ATOM 2596 O O . PRO A 1 336 ? 115.485 7.056 46.535 1.00 87.41 2162 PRO A O 1
ATOM 2600 N N . ARG A 1 337 ? 113.513 5.965 46.448 1.00 88.54 2163 ARG A N 1
ATOM 2601 C CA . ARG A 1 337 ? 113.775 5.027 47.546 1.00 89.94 2163 ARG A CA 1
ATOM 2602 C C . ARG A 1 337 ? 114.465 3.759 47.012 1.00 92.06 2163 ARG A C 1
ATOM 2603 O O . ARG A 1 337 ? 114.027 3.198 45.989 1.00 88.95 2163 ARG A O 1
ATOM 2611 N N . ILE A 1 338 ? 115.575 3.347 47.665 1.00 90.69 2164 ILE A N 1
ATOM 2612 C CA . ILE A 1 338 ? 116.298 2.134 47.243 1.00 90.83 2164 ILE A CA 1
ATOM 2613 C C . ILE A 1 338 ? 116.465 1.180 48.445 1.00 98.50 2164 ILE A C 1
ATOM 2614 O O . ILE A 1 338 ? 117.249 1.440 49.370 1.00 100.17 2164 ILE A O 1
ATOM 2619 N N . LEU A 1 339 ? 115.691 0.069 48.395 1.00 94.87 2165 LEU A N 1
ATOM 2620 C CA . LEU A 1 339 ? 115.608 -0.970 49.414 1.00 95.37 2165 LEU A CA 1
ATOM 2621 C C . LEU A 1 339 ? 116.582 -2.148 49.169 1.00 102.90 2165 LEU A C 1
ATOM 2622 O O . LEU A 1 339 ? 116.463 -3.198 49.806 1.00 103.95 2165 LEU A O 1
ATOM 2627 N N . THR A 1 340 ? 117.554 -1.964 48.263 1.00 100.21 2166 THR A N 1
ATOM 2628 C CA . THR A 1 340 ? 118.592 -2.957 47.952 1.00 99.61 2166 THR A CA 1
ATOM 2629 C C . THR A 1 340 ? 119.931 -2.237 48.237 1.00 105.80 2166 THR A C 1
ATOM 2630 O O . THR A 1 340 ? 120.265 -1.276 47.527 1.00 106.15 2166 THR A O 1
ATOM 2634 N N . ASN A 1 341 ? 120.661 -2.643 49.306 1.00 102.66 2167 ASN A N 1
ATOM 2635 C CA . ASN A 1 341 ? 121.929 -1.986 49.649 1.00 103.19 2167 ASN A CA 1
ATOM 2636 C C . ASN A 1 341 ? 123.033 -2.435 48.714 1.00 103.34 2167 ASN A C 1
ATOM 2637 O O . ASN A 1 341 ? 123.883 -3.255 49.063 1.00 103.27 2167 ASN A O 1
ATOM 2642 N N . PHE A 1 342 ? 122.980 -1.851 47.496 1.00 96.71 2168 PHE A N 1
ATOM 2643 C CA . PHE A 1 342 ? 123.806 -2.036 46.304 1.00 94.57 2168 PHE A CA 1
ATOM 2644 C C . PHE A 1 342 ? 125.315 -1.874 46.508 1.00 99.23 2168 PHE A C 1
ATOM 2645 O O . PHE A 1 342 ? 126.091 -2.518 45.806 1.00 98.99 2168 PHE A O 1
ATOM 2653 N N . THR A 1 343 ? 125.721 -1.003 47.439 1.00 96.45 2169 THR A N 1
ATOM 2654 C CA . THR A 1 343 ? 127.110 -0.720 47.809 1.00 97.48 2169 THR A CA 1
ATOM 2655 C C . THR A 1 343 ? 127.883 -2.004 48.149 1.00 103.16 2169 THR A C 1
ATOM 2656 O O . THR A 1 343 ? 129.110 -2.032 48.014 1.00 104.00 2169 THR A O 1
ATOM 2660 N N . GLY A 1 344 ? 127.137 -3.035 48.576 1.00 99.47 2170 GLY A N 1
ATOM 2661 C CA . GLY A 1 344 ? 127.605 -4.360 48.979 1.00 99.84 2170 GLY A CA 1
ATOM 2662 C C . GLY A 1 344 ? 128.410 -5.144 47.961 1.00 101.97 2170 GLY A C 1
ATOM 2663 O O . GLY A 1 344 ? 129.399 -5.783 48.332 1.00 102.76 2170 GLY A O 1
ATOM 2664 N N . VAL A 1 345 ? 128.004 -5.094 46.674 1.00 96.08 2171 VAL A N 1
ATOM 2665 C CA . VAL A 1 345 ? 128.686 -5.772 45.551 1.00 95.11 2171 VAL A CA 1
ATOM 2666 C C . VAL A 1 345 ? 130.174 -5.386 45.542 1.00 98.23 2171 VAL A C 1
ATOM 2667 O O . VAL A 1 345 ? 131.039 -6.221 45.231 1.00 98.64 2171 VAL A O 1
ATOM 2671 N N . MET A 1 346 ? 130.450 -4.106 45.882 1.00 92.90 2172 MET A N 1
ATOM 2672 C CA . MET A 1 346 ? 131.775 -3.517 45.885 1.00 92.97 2172 MET A CA 1
ATOM 2673 C C . MET A 1 346 ? 132.682 -4.139 46.918 1.00 97.40 2172 MET A C 1
ATOM 2674 O O . MET A 1 346 ? 132.332 -4.131 48.104 1.00 98.05 2172 MET A O 1
ATOM 2679 N N . PRO A 1 347 ? 133.850 -4.689 46.482 1.00 93.04 2173 PRO A N 1
ATOM 2680 C CA . PRO A 1 347 ? 134.817 -5.219 47.452 1.00 94.61 2173 PRO A CA 1
ATOM 2681 C C . PRO A 1 347 ? 135.296 -4.057 48.334 1.00 101.20 2173 PRO A C 1
ATOM 2682 O O . PRO A 1 347 ? 135.559 -2.967 47.805 1.00 100.44 2173 PRO A O 1
ATOM 2686 N N . PRO A 1 348 ? 135.333 -4.232 49.677 1.00 99.69 2174 PRO A N 1
ATOM 2687 C CA . PRO A 1 348 ? 135.705 -3.120 50.566 1.00 100.86 2174 PRO A CA 1
ATOM 2688 C C . PRO A 1 348 ? 136.946 -2.321 50.179 1.00 103.92 2174 PRO A C 1
ATOM 2689 O O . PRO A 1 348 ? 136.932 -1.112 50.411 1.00 104.02 2174 PRO A O 1
ATOM 2693 N N . GLN A 1 349 ? 137.985 -2.942 49.578 1.00 100.10 2175 GLN A N 1
ATOM 2694 C CA . GLN A 1 349 ? 139.146 -2.147 49.167 1.00 101.53 2175 GLN A CA 1
ATOM 2695 C C . GLN A 1 349 ? 138.795 -1.247 47.979 1.00 103.41 2175 GLN A C 1
ATOM 2696 O O . GLN A 1 349 ? 139.206 -0.080 47.954 1.00 104.58 2175 GLN A O 1
ATOM 2702 N N . PHE A 1 350 ? 137.984 -1.775 47.038 1.00 95.50 2176 PHE A N 1
ATOM 2703 C CA . PHE A 1 350 ? 137.507 -1.070 45.841 1.00 91.92 2176 PHE A CA 1
ATOM 2704 C C . PHE A 1 350 ? 136.738 0.208 46.188 1.00 92.00 2176 PHE A C 1
ATOM 2705 O O . PHE A 1 350 ? 137.114 1.261 45.671 1.00 90.43 2176 PHE A O 1
ATOM 2713 N N . LYS A 1 351 ? 135.696 0.120 47.084 1.00 86.40 2177 LYS A N 1
ATOM 2714 C CA . LYS A 1 351 ? 134.911 1.281 47.539 1.00 85.03 2177 LYS A CA 1
ATOM 2715 C C . LYS A 1 351 ? 135.815 2.290 48.241 1.00 92.28 2177 LYS A C 1
ATOM 2716 O O . LYS A 1 351 ? 135.655 3.494 48.024 1.00 92.25 2177 LYS A O 1
ATOM 2722 N N . LYS A 1 352 ? 136.774 1.793 49.063 1.00 91.19 2178 LYS A N 1
ATOM 2723 C CA . LYS A 1 352 ? 137.755 2.600 49.788 1.00 93.25 2178 LYS A CA 1
ATOM 2724 C C . LYS A 1 352 ? 138.594 3.419 48.779 1.00 96.85 2178 LYS A C 1
ATOM 2725 O O . LYS A 1 352 ? 138.726 4.639 48.941 1.00 97.73 2178 LYS A O 1
ATOM 2731 N N . ASP A 1 353 ? 139.082 2.752 47.703 1.00 91.91 2179 ASP A N 1
ATOM 2732 C CA . ASP A 1 353 ? 139.868 3.356 46.614 1.00 91.46 2179 ASP A CA 1
ATOM 2733 C C . ASP A 1 353 ? 139.028 4.368 45.830 1.00 89.22 2179 ASP A C 1
ATOM 2734 O O . ASP A 1 353 ? 139.535 5.428 45.450 1.00 86.96 2179 ASP A O 1
ATOM 2739 N N . LEU A 1 354 ? 137.752 4.000 45.563 1.00 83.13 2180 LEU A N 1
ATOM 2740 C CA . LEU A 1 354 ? 136.768 4.778 44.810 1.00 80.87 2180 LEU A CA 1
ATOM 2741 C C . LEU A 1 354 ? 136.465 6.096 45.483 1.00 87.98 2180 LEU A C 1
ATOM 2742 O O . LEU A 1 354 ? 136.581 7.142 44.829 1.00 88.16 2180 LEU A O 1
ATOM 2747 N N . ASP A 1 355 ? 136.122 6.045 46.797 1.00 85.63 2181 ASP A N 1
ATOM 2748 C CA . ASP A 1 355 ? 135.838 7.211 47.635 1.00 86.70 2181 ASP A CA 1
ATOM 2749 C C . ASP A 1 355 ? 137.041 8.136 47.701 1.00 91.88 2181 ASP A C 1
ATOM 2750 O O . ASP A 1 355 ? 136.862 9.357 47.661 1.00 90.85 2181 ASP A O 1
ATOM 2755 N N . SER A 1 356 ? 138.267 7.556 47.709 1.00 90.92 2182 SER A N 1
ATOM 2756 C CA . SER A 1 356 ? 139.503 8.340 47.656 1.00 93.64 2182 SER A CA 1
ATOM 2757 C C . SER A 1 356 ? 139.571 9.085 46.324 1.00 95.37 2182 SER A C 1
ATOM 2758 O O . SER A 1 356 ? 139.873 10.279 46.338 1.00 95.88 2182 SER A O 1
ATOM 2761 N N . TYR A 1 357 ? 139.213 8.413 45.187 1.00 88.85 2183 TYR A N 1
ATOM 2762 C CA . TYR A 1 357 ? 139.195 9.102 43.890 1.00 86.45 2183 TYR A CA 1
ATOM 2763 C C . TYR A 1 357 ? 138.158 10.248 43.873 1.00 86.02 2183 TYR A C 1
ATOM 2764 O O . TYR A 1 357 ? 138.501 11.356 43.482 1.00 83.63 2183 TYR A O 1
ATOM 2773 N N . LEU A 1 358 ? 136.918 9.979 44.323 1.00 81.08 2184 LEU A N 1
ATOM 2774 C CA . LEU A 1 358 ? 135.819 10.951 44.312 1.00 80.11 2184 LEU A CA 1
ATOM 2775 C C . LEU A 1 358 ? 136.115 12.259 45.043 1.00 88.10 2184 LEU A C 1
ATOM 2776 O O . LEU A 1 358 ? 135.651 13.306 44.588 1.00 88.01 2184 LEU A O 1
ATOM 2781 N N . LYS A 1 359 ? 136.878 12.220 46.153 1.00 88.12 2185 LYS A N 1
ATOM 2782 C CA . LYS A 1 359 ? 137.181 13.462 46.860 1.00 90.53 2185 LYS A CA 1
ATOM 2783 C C . LYS A 1 359 ? 138.526 14.067 46.463 1.00 95.41 2185 LYS A C 1
ATOM 2784 O O . LYS A 1 359 ? 138.589 15.273 46.223 1.00 95.89 2185 LYS A O 1
ATOM 2790 N N . THR A 1 360 ? 139.578 13.239 46.367 1.00 92.54 2186 THR A N 1
ATOM 2791 C CA . THR A 1 360 ? 140.937 13.699 46.079 1.00 94.17 2186 THR A CA 1
ATOM 2792 C C . THR A 1 360 ? 141.235 13.861 44.582 1.00 98.55 2186 THR A C 1
ATOM 2793 O O . THR A 1 360 ? 142.134 14.632 44.240 1.00 98.72 2186 THR A O 1
ATOM 2797 N N . ARG A 1 361 ? 140.504 13.130 43.699 1.00 95.73 2187 ARG A N 1
ATOM 2798 C CA . ARG A 1 361 ? 140.672 13.090 42.230 1.00 95.77 2187 ARG A CA 1
ATOM 2799 C C . ARG A 1 361 ? 142.069 12.529 41.875 1.00 106.33 2187 ARG A C 1
ATOM 2800 O O . ARG A 1 361 ? 142.636 12.814 40.811 1.00 106.46 2187 ARG A O 1
ATOM 2808 N N . SER A 1 362 ? 142.609 11.721 42.810 1.00 107.40 2188 SER A N 1
ATOM 2809 C CA . SER A 1 362 ? 143.917 11.077 42.769 1.00 109.91 2188 SER A CA 1
ATOM 2810 C C . SER A 1 362 ? 143.824 9.689 43.395 1.00 115.89 2188 SER A C 1
ATOM 2811 O O . SER A 1 362 ? 143.064 9.474 44.349 1.00 114.94 2188 SER A O 1
ATOM 2814 N N . PRO A 1 363 ? 144.553 8.713 42.826 1.00 114.73 2189 PRO A N 1
ATOM 2815 C CA . PRO A 1 363 ? 145.495 8.827 41.695 1.00 115.12 2189 PRO A CA 1
ATOM 2816 C C . PRO A 1 363 ? 144.872 8.475 40.336 1.00 115.15 2189 PRO A C 1
ATOM 2817 O O . PRO A 1 363 ? 143.816 7.829 40.294 1.00 112.90 2189 PRO A O 1
ATOM 2821 N N . VAL A 1 364 ? 145.531 8.874 39.222 1.00 109.80 2190 VAL A N 1
ATOM 2822 C CA . VAL A 1 364 ? 145.043 8.560 37.862 1.00 106.71 2190 VAL A CA 1
ATOM 2823 C C . VAL A 1 364 ? 145.090 7.028 37.619 1.00 107.16 2190 VAL A C 1
ATOM 2824 O O . VAL A 1 364 ? 144.299 6.494 36.824 1.00 104.40 2190 VAL A O 1
ATOM 2828 N N . THR A 1 365 ? 145.952 6.320 38.395 1.00 103.16 2191 THR A N 1
ATOM 2829 C CA . THR A 1 365 ? 146.076 4.863 38.364 1.00 101.71 2191 THR A CA 1
ATOM 2830 C C . THR A 1 365 ? 144.733 4.190 38.732 1.00 100.67 2191 THR A C 1
ATOM 2831 O O . THR A 1 365 ? 144.564 3.003 38.466 1.00 99.32 2191 THR A O 1
ATOM 2835 N N . PHE A 1 366 ? 143.764 4.959 39.279 1.00 94.09 2192 PHE A N 1
ATOM 2836 C CA . PHE A 1 366 ? 142.446 4.431 39.606 1.00 90.70 2192 PHE A CA 1
ATOM 2837 C C . PHE A 1 366 ? 141.616 4.172 38.350 1.00 92.24 2192 PHE A C 1
ATOM 2838 O O . PHE A 1 366 ? 141.018 3.104 38.244 1.00 92.75 2192 PHE A O 1
ATOM 2846 N N . LEU A 1 367 ? 141.565 5.136 37.417 1.00 86.42 2193 LEU A N 1
ATOM 2847 C CA . LEU A 1 367 ? 140.773 5.025 36.187 1.00 84.28 2193 LEU A CA 1
ATOM 2848 C C . LEU A 1 367 ? 141.244 3.866 35.281 1.00 92.30 2193 LEU A C 1
ATOM 2849 O O . LEU A 1 367 ? 140.438 3.010 34.861 1.00 90.50 2193 LEU A O 1
ATOM 2854 N N . SER A 1 368 ? 142.568 3.806 35.063 1.00 93.76 2194 SER A N 1
ATOM 2855 C CA . SER A 1 368 ? 143.258 2.755 34.309 1.00 96.01 2194 SER A CA 1
ATOM 2856 C C . SER A 1 368 ? 142.962 1.349 34.885 1.00 100.89 2194 SER A C 1
ATOM 2857 O O . SER A 1 368 ? 142.686 0.408 34.126 1.00 99.94 2194 SER A O 1
ATOM 2860 N N . ASP A 1 369 ? 142.985 1.230 36.226 1.00 98.79 2195 ASP A N 1
ATOM 2861 C CA . ASP A 1 369 ? 142.697 -0.023 36.919 1.00 99.36 2195 ASP A CA 1
ATOM 2862 C C . ASP A 1 369 ? 141.222 -0.369 36.947 1.00 101.07 2195 ASP A C 1
ATOM 2863 O O . ASP A 1 369 ? 140.879 -1.544 36.836 1.00 100.80 2195 ASP A O 1
ATOM 2868 N N . LEU A 1 370 ? 140.356 0.643 37.126 1.00 95.42 2196 LEU A N 1
ATOM 2869 C CA . LEU A 1 370 ? 138.896 0.516 37.191 1.00 92.50 2196 LEU A CA 1
ATOM 2870 C C . LEU A 1 370 ? 138.319 -0.427 36.121 1.00 92.78 2196 LEU A C 1
ATOM 2871 O O . LEU A 1 370 ? 137.566 -1.336 36.456 1.00 89.44 2196 LEU A O 1
ATOM 2876 N N . ARG A 1 371 ? 138.736 -0.233 34.852 1.00 89.96 2197 ARG A N 1
ATOM 2877 C CA . ARG A 1 371 ? 138.328 -1.030 33.695 1.00 89.18 2197 ARG A CA 1
ATOM 2878 C C . ARG A 1 371 ? 138.624 -2.511 33.904 1.00 92.82 2197 ARG A C 1
ATOM 2879 O O . ARG A 1 371 ? 137.838 -3.356 33.471 1.00 90.41 2197 ARG A O 1
ATOM 2887 N N . SER A 1 372 ? 139.784 -2.814 34.545 1.00 91.99 2198 SER A N 1
ATOM 2888 C CA . SER A 1 372 ? 140.254 -4.180 34.841 1.00 92.35 2198 SER A CA 1
ATOM 2889 C C . SER A 1 372 ? 139.526 -4.708 36.056 1.00 92.15 2198 SER A C 1
ATOM 2890 O O . SER A 1 372 ? 139.257 -5.892 36.109 1.00 91.76 2198 SER A O 1
ATOM 2893 N N . ASN A 1 373 ? 139.205 -3.840 37.030 1.00 86.36 2199 ASN A N 1
ATOM 2894 C CA . ASN A 1 373 ? 138.506 -4.241 38.247 1.00 84.67 2199 ASN A CA 1
ATOM 2895 C C . ASN A 1 373 ? 137.081 -4.657 37.953 1.00 85.53 2199 ASN A C 1
ATOM 2896 O O . ASN A 1 373 ? 136.521 -5.440 38.717 1.00 84.62 2199 ASN A O 1
ATOM 2901 N N . LEU A 1 374 ? 136.501 -4.147 36.842 1.00 81.33 2200 LEU A N 1
ATOM 2902 C CA . LEU A 1 374 ? 135.124 -4.446 36.420 1.00 79.65 2200 LEU A CA 1
ATOM 2903 C C . LEU A 1 374 ? 135.024 -5.747 35.598 1.00 87.23 2200 LEU A C 1
ATOM 2904 O O . LEU A 1 374 ? 133.934 -6.313 35.407 1.00 84.34 2200 LEU A O 1
ATOM 2909 N N . GLN A 1 375 ? 136.191 -6.213 35.134 1.00 88.32 2201 GLN A N 1
ATOM 2910 C CA . GLN A 1 375 ? 136.353 -7.435 34.376 1.00 89.82 2201 GLN A CA 1
ATOM 2911 C C . GLN A 1 375 ? 136.356 -8.625 35.348 1.00 98.85 2201 GLN A C 1
ATOM 2912 O O . GLN A 1 375 ? 136.892 -8.543 36.459 1.00 97.66 2201 GLN A O 1
ATOM 2918 N N . VAL A 1 376 ? 135.705 -9.710 34.925 1.00 101.10 2202 VAL A N 1
ATOM 2919 C CA . VAL A 1 376 ? 135.624 -11.003 35.602 1.00 104.84 2202 VAL A CA 1
ATOM 2920 C C . VAL A 1 376 ? 135.724 -12.071 34.470 1.00 117.63 2202 VAL A C 1
ATOM 2921 O O . VAL A 1 376 ? 134.750 -12.774 34.153 1.00 117.69 2202 VAL A O 1
ATOM 2925 N N . SER A 1 377 ? 136.929 -12.113 33.811 1.00 119.93 2203 SER A N 1
ATOM 2926 C CA . SER A 1 377 ? 137.304 -13.046 32.727 1.00 122.82 2203 SER A CA 1
ATOM 2927 C C . SER A 1 377 ? 137.704 -14.426 33.319 1.00 133.64 2203 SER A C 1
ATOM 2928 O O . SER A 1 377 ? 138.044 -15.371 32.593 1.00 133.79 2203 SER A O 1
ATOM 2931 N N . ASN A 1 378 ? 137.617 -14.512 34.666 1.00 135.18 2204 ASN A N 1
ATOM 2932 C CA . ASN A 1 378 ? 137.822 -15.685 35.520 1.00 138.29 2204 ASN A CA 1
ATOM 2933 C C . ASN A 1 378 ? 136.654 -16.643 35.240 1.00 144.54 2204 ASN A C 1
ATOM 2934 O O . ASN A 1 378 ? 136.862 -17.804 34.869 1.00 145.06 2204 ASN A O 1
ATOM 2939 N N . GLU A 1 379 ? 135.421 -16.111 35.420 1.00 141.44 2205 GLU A N 1
ATOM 2940 C CA . GLU A 1 379 ? 134.145 -16.771 35.198 1.00 140.97 2205 GLU A CA 1
ATOM 2941 C C . GLU A 1 379 ? 133.975 -16.978 33.681 1.00 146.13 2205 GLU A C 1
ATOM 2942 O O . GLU A 1 379 ? 134.383 -16.111 32.893 1.00 145.47 2205 GLU A O 1
ATOM 2948 N N . PRO A 1 380 ? 133.400 -18.120 33.242 1.00 143.74 2206 PRO A N 1
ATOM 2949 C CA . PRO A 1 380 ? 133.267 -18.343 31.792 1.00 143.86 2206 PRO A CA 1
ATOM 2950 C C . PRO A 1 380 ? 132.049 -17.676 31.135 1.00 142.97 2206 PRO A C 1
ATOM 2951 O O . PRO A 1 380 ? 130.967 -17.598 31.737 1.00 140.99 2206 PRO A O 1
ATOM 2955 N N . GLY A 1 381 ? 132.258 -17.188 29.906 1.00 136.73 2207 GLY A N 1
ATOM 2956 C CA . GLY A 1 381 ? 131.233 -16.591 29.053 1.00 133.16 2207 GLY A CA 1
ATOM 2957 C C . GLY A 1 381 ? 130.700 -15.211 29.386 1.00 129.13 2207 GLY A C 1
ATOM 2958 O O . GLY A 1 381 ? 129.938 -14.654 28.586 1.00 127.94 2207 GLY A O 1
ATOM 2959 N N . ASN A 1 382 ? 131.073 -14.641 30.546 1.00 120.09 2208 ASN A N 1
ATOM 2960 C CA . ASN A 1 382 ? 130.589 -13.303 30.875 1.00 115.93 2208 ASN A CA 1
ATOM 2961 C C . ASN A 1 382 ? 131.681 -12.229 30.705 1.00 112.05 2208 ASN A C 1
ATOM 2962 O O . ASN A 1 382 ? 131.392 -11.192 30.097 1.00 113.04 2208 ASN A O 1
ATOM 2967 N N . ARG A 1 383 ? 132.921 -12.475 31.224 1.00 99.70 2209 ARG A N 1
ATOM 2968 C CA . ARG A 1 383 ? 134.103 -11.571 31.234 1.00 96.01 2209 ARG A CA 1
ATOM 2969 C C . ARG A 1 383 ? 133.864 -10.191 31.878 1.00 91.37 2209 ARG A C 1
ATOM 2970 O O . ARG A 1 383 ? 134.782 -9.378 31.898 1.00 91.91 2209 ARG A O 1
ATOM 2978 N N . TYR A 1 384 ? 132.659 -9.948 32.428 1.00 80.27 2210 TYR A N 1
ATOM 2979 C CA . TYR A 1 384 ? 132.279 -8.713 33.078 1.00 75.43 2210 TYR A CA 1
ATOM 2980 C C . TYR A 1 384 ? 131.418 -8.958 34.283 1.00 77.52 2210 TYR A C 1
ATOM 2981 O O . TYR A 1 384 ? 130.444 -9.702 34.172 1.00 76.62 2210 TYR A O 1
ATOM 2990 N N . ASN A 1 385 ? 131.755 -8.299 35.427 1.00 72.99 2211 ASN A N 1
ATOM 2991 C CA . ASN A 1 385 ? 130.992 -8.361 36.680 1.00 70.89 2211 ASN A CA 1
ATOM 2992 C C . ASN A 1 385 ? 129.909 -7.308 36.605 1.00 71.37 2211 ASN A C 1
ATOM 2993 O O . ASN A 1 385 ? 130.034 -6.195 37.116 1.00 69.44 2211 ASN A O 1
ATOM 2998 N N . LEU A 1 386 ? 128.845 -7.696 35.945 1.00 67.77 2212 LEU A N 1
ATOM 2999 C CA . LEU A 1 386 ? 127.646 -6.918 35.662 1.00 66.49 2212 LEU A CA 1
ATOM 3000 C C . LEU A 1 386 ? 127.108 -6.203 36.890 1.00 65.02 2212 LEU A C 1
ATOM 3001 O O . LEU A 1 386 ? 126.941 -4.984 36.869 1.00 64.25 2212 LEU A O 1
ATOM 3006 N N . GLN A 1 387 ? 126.937 -6.966 37.976 1.00 59.17 2213 GLN A N 1
ATOM 3007 C CA . GLN A 1 387 ? 126.432 -6.556 39.281 1.00 58.34 2213 GLN A CA 1
ATOM 3008 C C . GLN A 1 387 ? 127.273 -5.428 39.850 1.00 61.81 2213 GLN A C 1
ATOM 3009 O O . GLN A 1 387 ? 126.722 -4.471 40.403 1.00 62.47 2213 GLN A O 1
ATOM 3015 N N . LEU A 1 388 ? 128.603 -5.511 39.652 1.00 56.74 2214 LEU A N 1
ATOM 3016 C CA . LEU A 1 388 ? 129.554 -4.482 40.068 1.00 55.41 2214 LEU A CA 1
ATOM 3017 C C . LEU A 1 388 ? 129.445 -3.230 39.178 1.00 61.87 2214 LEU A C 1
ATOM 3018 O O . LEU A 1 388 ? 129.539 -2.123 39.710 1.00 62.51 2214 LEU A O 1
ATOM 3023 N N . ILE A 1 389 ? 129.230 -3.386 37.845 1.00 58.86 2215 ILE A N 1
ATOM 3024 C CA . ILE A 1 389 ? 129.079 -2.231 36.938 1.00 58.27 2215 ILE A CA 1
ATOM 3025 C C . ILE A 1 389 ? 127.880 -1.413 37.434 1.00 63.64 2215 ILE A C 1
ATOM 3026 O O . ILE A 1 389 ? 127.997 -0.198 37.676 1.00 63.11 2215 ILE A O 1
ATOM 3031 N N . ASN A 1 390 ? 126.766 -2.125 37.679 1.00 60.53 2216 ASN A N 1
ATOM 3032 C CA . ASN A 1 390 ? 125.521 -1.556 38.190 1.00 60.51 2216 ASN A CA 1
ATOM 3033 C C . ASN A 1 390 ? 125.702 -0.718 39.498 1.00 66.59 2216 ASN A C 1
ATOM 3034 O O . ASN A 1 390 ? 125.182 0.397 39.596 1.00 66.39 2216 ASN A O 1
ATOM 3039 N N . ALA A 1 391 ? 126.463 -1.267 40.468 1.00 63.67 2217 ALA A N 1
ATOM 3040 C CA . ALA A 1 391 ? 126.724 -0.680 41.775 1.00 63.75 2217 ALA A CA 1
ATOM 3041 C C . ALA A 1 391 ? 127.618 0.548 41.661 1.00 68.53 2217 ALA A C 1
ATOM 3042 O O . ALA A 1 391 ? 127.313 1.589 42.254 1.00 68.80 2217 ALA A O 1
ATOM 3044 N N . LEU A 1 392 ? 128.681 0.454 40.851 1.00 64.00 2218 LEU A N 1
ATOM 3045 C CA . LEU A 1 392 ? 129.589 1.579 40.622 1.00 63.57 2218 LEU A CA 1
ATOM 3046 C C . LEU A 1 392 ? 128.807 2.775 40.063 1.00 65.50 2218 LEU A C 1
ATOM 3047 O O . LEU A 1 392 ? 128.835 3.836 40.668 1.00 65.44 2218 LEU A O 1
ATOM 3052 N N . VAL A 1 393 ? 128.065 2.568 38.947 1.00 60.60 2219 VAL A N 1
ATOM 3053 C CA . VAL A 1 393 ? 127.249 3.582 38.264 1.00 59.35 2219 VAL A CA 1
ATOM 3054 C C . VAL A 1 393 ? 126.268 4.267 39.234 1.00 64.23 2219 VAL A C 1
ATOM 3055 O O . VAL A 1 393 ? 126.323 5.502 39.378 1.00 65.41 2219 VAL A O 1
ATOM 3059 N N . LEU A 1 394 ? 125.416 3.468 39.935 1.00 58.76 2220 LEU A N 1
ATOM 3060 C CA . LEU A 1 394 ? 124.442 4.021 40.878 1.00 57.72 2220 LEU A CA 1
ATOM 3061 C C . LEU A 1 394 ? 125.112 4.749 41.995 1.00 64.15 2220 LEU A C 1
ATOM 3062 O O . LEU A 1 394 ? 124.716 5.879 42.275 1.00 65.21 2220 LEU A O 1
ATOM 3067 N N . TYR A 1 395 ? 126.180 4.153 42.575 1.00 61.09 2221 TYR A N 1
ATOM 3068 C CA . TYR A 1 395 ? 126.934 4.777 43.661 1.00 62.02 2221 TYR A CA 1
ATOM 3069 C C . TYR A 1 395 ? 127.570 6.094 43.239 1.00 67.75 2221 TYR A C 1
ATOM 3070 O O . TYR A 1 395 ? 127.301 7.113 43.872 1.00 68.45 2221 TYR A O 1
ATOM 3079 N N . VAL A 1 396 ? 128.347 6.092 42.136 1.00 65.19 2222 VAL A N 1
ATOM 3080 C CA . VAL A 1 396 ? 129.022 7.283 41.615 1.00 66.60 2222 VAL A CA 1
ATOM 3081 C C . VAL A 1 396 ? 128.012 8.438 41.439 1.00 73.18 2222 VAL A C 1
ATOM 3082 O O . VAL A 1 396 ? 128.250 9.534 41.972 1.00 75.09 2222 VAL A O 1
ATOM 3086 N N . GLY A 1 397 ? 126.879 8.152 40.786 1.00 67.52 2223 GLY A N 1
ATOM 3087 C CA . GLY A 1 397 ? 125.814 9.130 40.568 1.00 66.41 2223 GLY A CA 1
ATOM 3088 C C . GLY A 1 397 ? 125.246 9.724 41.845 1.00 68.80 2223 GLY A C 1
ATOM 3089 O O . GLY A 1 397 ? 125.185 10.947 41.991 1.00 68.48 2223 GLY A O 1
ATOM 3090 N N . THR A 1 398 ? 124.862 8.846 42.796 1.00 64.16 2224 THR A N 1
ATOM 3091 C CA . THR A 1 398 ? 124.287 9.229 44.090 1.00 64.38 2224 THR A CA 1
ATOM 3092 C C . THR A 1 398 ? 125.247 10.115 44.878 1.00 69.06 2224 THR A C 1
ATOM 3093 O O . THR A 1 398 ? 124.833 11.157 45.416 1.00 70.00 2224 THR A O 1
ATOM 3097 N N . GLN A 1 399 ? 126.542 9.728 44.874 1.00 64.48 2225 GLN A N 1
ATOM 3098 C CA . GLN A 1 399 ? 127.626 10.492 45.490 1.00 65.55 2225 GLN A CA 1
ATOM 3099 C C . GLN A 1 399 ? 127.727 11.877 44.789 1.00 69.08 2225 GLN A C 1
ATOM 3100 O O . GLN A 1 399 ? 127.891 12.905 45.459 1.00 70.23 2225 GLN A O 1
ATOM 3106 N N . ALA A 1 400 ? 127.573 11.891 43.440 1.00 62.01 2226 ALA A N 1
ATOM 3107 C CA . ALA A 1 400 ? 127.625 13.100 42.644 1.00 61.07 2226 ALA A CA 1
ATOM 3108 C C . ALA A 1 400 ? 126.464 14.038 42.955 1.00 67.07 2226 ALA A C 1
ATOM 3109 O O . ALA A 1 400 ? 126.701 15.240 43.079 1.00 67.37 2226 ALA A O 1
ATOM 3111 N N . ILE A 1 401 ? 125.222 13.502 43.129 1.00 63.73 2227 ILE A N 1
ATOM 3112 C CA . ILE A 1 401 ? 124.034 14.297 43.489 1.00 63.42 2227 ILE A CA 1
ATOM 3113 C C . ILE A 1 401 ? 124.275 14.949 44.859 1.00 71.34 2227 ILE A C 1
ATOM 3114 O O . ILE A 1 401 ? 124.035 16.145 45.022 1.00 72.25 2227 ILE A O 1
ATOM 3119 N N . ALA A 1 402 ? 124.784 14.164 45.829 1.00 69.90 2228 ALA A N 1
ATOM 3120 C CA . ALA A 1 402 ? 125.092 14.655 47.171 1.00 72.48 2228 ALA A CA 1
ATOM 3121 C C . ALA A 1 402 ? 126.167 15.741 47.140 1.00 79.62 2228 ALA A C 1
ATOM 3122 O O . ALA A 1 402 ? 126.021 16.757 47.814 1.00 81.24 2228 ALA A O 1
ATOM 3124 N N . HIS A 1 403 ? 127.222 15.541 46.333 1.00 77.25 2229 HIS A N 1
ATOM 3125 C CA . HIS A 1 403 ? 128.333 16.480 46.186 1.00 79.57 2229 HIS A CA 1
ATOM 3126 C C . HIS A 1 403 ? 127.897 17.858 45.630 1.00 84.31 2229 HIS A C 1
ATOM 3127 O O . HIS A 1 403 ? 128.357 18.896 46.108 1.00 84.73 2229 HIS A O 1
ATOM 3134 N N . ILE A 1 404 ? 127.014 17.846 44.628 1.00 80.57 2230 ILE A N 1
ATOM 3135 C CA . ILE A 1 404 ? 126.461 19.040 44.011 1.00 81.05 2230 ILE A CA 1
ATOM 3136 C C . ILE A 1 404 ? 125.552 19.727 45.042 1.00 90.48 2230 ILE A C 1
ATOM 3137 O O . ILE A 1 404 ? 125.665 20.943 45.223 1.00 92.36 2230 ILE A O 1
ATOM 3142 N N . HIS A 1 405 ? 124.677 18.944 45.738 1.00 89.13 2231 HIS A N 1
ATOM 3143 C CA . HIS A 1 405 ? 123.750 19.440 46.776 1.00 91.90 2231 HIS A CA 1
ATOM 3144 C C . HIS A 1 405 ? 124.524 20.115 47.889 1.00 97.30 2231 HIS A C 1
ATOM 3145 O O . HIS A 1 405 ? 124.122 21.182 48.356 1.00 99.21 2231 HIS A O 1
ATOM 3152 N N . ASN A 1 406 ? 125.666 19.512 48.277 1.00 92.98 2232 ASN A N 1
ATOM 3153 C CA . ASN A 1 406 ? 126.556 20.061 49.290 1.00 94.63 2232 ASN A CA 1
ATOM 3154 C C . ASN A 1 406 ? 127.121 21.416 48.834 1.00 99.30 2232 ASN A C 1
ATOM 3155 O O . ASN A 1 406 ? 127.047 22.370 49.603 1.00 101.45 2232 ASN A O 1
ATOM 3160 N N . LYS A 1 407 ? 127.552 21.523 47.548 1.00 94.16 2233 LYS A N 1
ATOM 3161 C CA . LYS A 1 407 ? 128.088 22.731 46.889 1.00 95.09 2233 LYS A CA 1
ATOM 3162 C C . LYS A 1 407 ? 127.060 23.870 46.754 1.00 103.00 2233 LYS A C 1
ATOM 3163 O O . LYS A 1 407 ? 127.417 24.964 46.287 1.00 103.91 2233 LYS A O 1
ATOM 3169 N N . GLY A 1 408 ? 125.802 23.592 47.121 1.00 100.55 2234 GLY A N 1
ATOM 3170 C CA . GLY A 1 408 ? 124.703 24.557 47.089 1.00 101.34 2234 GLY A CA 1
ATOM 3171 C C . GLY A 1 408 ? 123.947 24.675 45.781 1.00 103.09 2234 GLY A C 1
ATOM 3172 O O . GLY A 1 408 ? 123.020 25.479 45.680 1.00 103.44 2234 GLY A O 1
ATOM 3173 N N . SER A 1 409 ? 124.344 23.898 44.767 1.00 98.01 2235 SER A N 1
ATOM 3174 C CA . SER A 1 409 ? 123.706 23.895 43.449 1.00 97.07 2235 SER A CA 1
ATOM 3175 C C . SER A 1 409 ? 122.871 22.621 43.292 1.00 100.06 2235 SER A C 1
ATOM 3176 O O . SER A 1 409 ? 122.758 21.852 44.252 1.00 99.98 2235 SER A O 1
ATOM 3179 N N . THR A 1 410 ? 122.268 22.402 42.111 1.00 95.63 2236 THR A N 1
ATOM 3180 C CA . THR A 1 410 ? 121.462 21.197 41.879 1.00 94.15 2236 THR A CA 1
ATOM 3181 C C . THR A 1 410 ? 121.864 20.481 40.588 1.00 95.19 2236 THR A C 1
ATOM 3182 O O . THR A 1 410 ? 122.181 21.152 39.605 1.00 93.91 2236 THR A O 1
ATOM 3186 N N . PRO A 1 411 ? 121.862 19.121 40.576 1.00 90.82 2237 PRO A N 1
ATOM 3187 C CA . PRO A 1 411 ? 122.243 18.390 39.347 1.00 89.11 2237 PRO A CA 1
ATOM 3188 C C . PRO A 1 411 ? 121.645 18.982 38.072 1.00 91.57 2237 PRO A C 1
ATOM 3189 O O . PRO A 1 411 ? 120.433 18.957 37.871 1.00 92.48 2237 PRO A O 1
ATOM 3193 N N . SER A 1 412 ? 122.500 19.593 37.266 1.00 85.86 2238 SER A N 1
ATOM 3194 C CA . SER A 1 412 ? 122.130 20.231 36.012 1.00 84.79 2238 SER A CA 1
ATOM 3195 C C . SER A 1 412 ? 123.138 19.816 34.982 1.00 87.00 2238 SER A C 1
ATOM 3196 O O . SER A 1 412 ? 124.244 19.399 35.334 1.00 85.57 2238 SER A O 1
ATOM 3199 N N . MET A 1 413 ? 122.808 20.045 33.714 1.00 83.55 2239 MET A N 1
ATOM 3200 C CA . MET A 1 413 ? 123.679 19.746 32.589 1.00 83.24 2239 MET A CA 1
ATOM 3201 C C . MET A 1 413 ? 125.117 20.325 32.738 1.00 88.88 2239 MET A C 1
ATOM 3202 O O . MET A 1 413 ? 126.053 19.802 32.140 1.00 88.07 2239 MET A O 1
ATOM 3207 N N . SER A 1 414 ? 125.279 21.374 33.557 1.00 87.02 2240 SER A N 1
ATOM 3208 C CA . SER A 1 414 ? 126.554 22.038 33.800 1.00 87.68 2240 SER A CA 1
ATOM 3209 C C . SER A 1 414 ? 127.200 21.610 35.126 1.00 92.42 2240 SER A C 1
ATOM 3210 O O . SER A 1 414 ? 128.423 21.445 35.181 1.00 93.14 2240 SER A O 1
ATOM 3213 N N . THR A 1 415 ? 126.387 21.478 36.204 1.00 87.41 2241 THR A N 1
ATOM 3214 C CA . THR A 1 415 ? 126.875 21.144 37.546 1.00 86.18 2241 THR A CA 1
ATOM 3215 C C . THR A 1 415 ? 127.354 19.686 37.669 1.00 87.29 2241 THR A C 1
ATOM 3216 O O . THR A 1 415 ? 128.146 19.393 38.568 1.00 86.58 2241 THR A O 1
ATOM 3220 N N . ILE A 1 416 ? 126.909 18.805 36.753 1.00 82.64 2242 ILE A N 1
ATOM 3221 C CA . ILE A 1 416 ? 127.264 17.379 36.733 1.00 81.80 2242 ILE A CA 1
ATOM 3222 C C . ILE A 1 416 ? 128.635 17.098 36.044 1.00 86.34 2242 ILE A C 1
ATOM 3223 O O . ILE A 1 416 ? 129.289 16.085 36.330 1.00 84.71 2242 ILE A O 1
ATOM 3228 N N . THR A 1 417 ? 129.051 18.010 35.162 1.00 85.07 2243 THR A N 1
ATOM 3229 C CA . THR A 1 417 ? 130.292 17.927 34.396 1.00 86.80 2243 THR A CA 1
ATOM 3230 C C . THR A 1 417 ? 131.494 18.376 35.226 1.00 97.26 2243 THR A C 1
ATOM 3231 O O . THR A 1 417 ? 131.353 19.181 36.170 1.00 99.15 2243 THR A O 1
ATOM 3235 N N . HIS A 1 418 ? 132.694 17.910 34.803 1.00 94.93 2244 HIS A N 1
ATOM 3236 C CA . HIS A 1 418 ? 134.010 18.250 35.365 1.00 96.17 2244 HIS A CA 1
ATOM 3237 C C . HIS A 1 418 ? 134.133 18.014 36.870 1.00 99.24 2244 HIS A C 1
ATOM 3238 O O . HIS A 1 418 ? 134.741 18.809 37.596 1.00 101.35 2244 HIS A O 1
ATOM 3245 N N . SER A 1 419 ? 133.575 16.900 37.325 1.00 91.55 2245 SER A N 1
ATOM 3246 C CA . SER A 1 419 ? 133.676 16.455 38.701 1.00 90.68 2245 SER A CA 1
ATOM 3247 C C . SER A 1 419 ? 134.438 15.132 38.641 1.00 91.69 2245 SER A C 1
ATOM 3248 O O . SER A 1 419 ? 134.504 14.523 37.572 1.00 91.72 2245 SER A O 1
ATOM 3251 N N . ALA A 1 420 ? 135.034 14.696 39.757 1.00 85.52 2246 ALA A N 1
ATOM 3252 C CA . ALA A 1 420 ? 135.753 13.436 39.827 1.00 83.95 2246 ALA A CA 1
ATOM 3253 C C . ALA A 1 420 ? 134.805 12.289 39.441 1.00 84.39 2246 ALA A C 1
ATOM 3254 O O . ALA A 1 420 ? 135.240 11.285 38.883 1.00 85.16 2246 ALA A O 1
ATOM 3256 N N . HIS A 1 421 ? 133.506 12.484 39.678 1.00 77.68 2247 HIS A N 1
ATOM 3257 C CA . HIS A 1 421 ? 132.434 11.544 39.354 1.00 75.24 2247 HIS A CA 1
ATOM 3258 C C . HIS A 1 421 ? 132.347 11.371 37.848 1.00 75.76 2247 HIS A C 1
ATOM 3259 O O . HIS A 1 421 ? 132.423 10.246 37.349 1.00 75.29 2247 HIS A O 1
ATOM 3266 N N . MET A 1 422 ? 132.247 12.488 37.117 1.00 70.15 2248 MET A N 1
ATOM 3267 C CA . MET A 1 422 ? 132.136 12.483 35.663 1.00 69.14 2248 MET A CA 1
ATOM 3268 C C . MET A 1 422 ? 133.388 11.912 34.974 1.00 74.82 2248 MET A C 1
ATOM 3269 O O . MET A 1 422 ? 133.269 11.285 33.925 1.00 74.47 2248 MET A O 1
ATOM 3274 N N . ASP A 1 423 ? 134.563 12.063 35.599 1.00 72.63 2249 ASP A N 1
ATOM 3275 C CA . ASP A 1 423 ? 135.839 11.528 35.111 1.00 73.17 2249 ASP A CA 1
ATOM 3276 C C . ASP A 1 423 ? 135.800 9.999 35.000 1.00 75.31 2249 ASP A C 1
ATOM 3277 O O . ASP A 1 423 ? 136.354 9.435 34.051 1.00 74.40 2249 ASP A O 1
ATOM 3282 N N . ILE A 1 424 ? 135.135 9.349 35.972 1.00 71.51 2250 ILE A N 1
ATOM 3283 C CA . ILE A 1 424 ? 134.914 7.903 36.018 1.00 72.00 2250 ILE A CA 1
ATOM 3284 C C . ILE A 1 424 ? 133.990 7.510 34.833 1.00 74.88 2250 ILE A C 1
ATOM 3285 O O . ILE A 1 424 ? 134.339 6.625 34.042 1.00 74.42 2250 ILE A O 1
ATOM 3290 N N . PHE A 1 425 ? 132.814 8.179 34.729 1.00 68.99 2251 PHE A N 1
ATOM 3291 C CA . PHE A 1 425 ? 131.831 7.930 33.678 1.00 66.36 2251 PHE A CA 1
ATOM 3292 C C . PHE A 1 425 ? 132.434 8.133 32.282 1.00 70.29 2251 PHE A C 1
ATOM 3293 O O . PHE A 1 425 ? 132.329 7.233 31.436 1.00 68.80 2251 PHE A O 1
ATOM 3301 N N . GLN A 1 426 ? 133.121 9.294 32.073 1.00 66.85 2252 GLN A N 1
ATOM 3302 C CA . GLN A 1 426 ? 133.769 9.645 30.818 1.00 66.66 2252 GLN A CA 1
ATOM 3303 C C . GLN A 1 426 ? 134.866 8.659 30.522 1.00 73.99 2252 GLN A C 1
ATOM 3304 O O . GLN A 1 426 ? 134.980 8.232 29.378 1.00 74.20 2252 GLN A O 1
ATOM 3310 N N . ASN A 1 427 ? 135.629 8.225 31.545 1.00 73.42 2253 ASN A N 1
ATOM 3311 C CA . ASN A 1 427 ? 136.680 7.242 31.299 1.00 75.43 2253 ASN A CA 1
ATOM 3312 C C . ASN A 1 427 ? 136.079 5.921 30.851 1.00 79.88 2253 ASN A C 1
ATOM 3313 O O . ASN A 1 427 ? 136.541 5.352 29.872 1.00 79.81 2253 ASN A O 1
ATOM 3318 N N . LEU A 1 428 ? 135.032 5.445 31.549 1.00 76.12 2254 LEU A N 1
ATOM 3319 C CA . LEU A 1 428 ? 134.381 4.181 31.210 1.00 74.53 2254 LEU A CA 1
ATOM 3320 C C . LEU A 1 428 ? 133.835 4.183 29.789 1.00 76.57 2254 LEU A C 1
ATOM 3321 O O . LEU A 1 428 ? 133.950 3.164 29.109 1.00 76.13 2254 LEU A O 1
ATOM 3326 N N . ALA A 1 429 ? 133.305 5.337 29.313 1.00 70.94 2255 ALA A N 1
ATOM 3327 C CA . ALA A 1 429 ? 132.821 5.417 27.943 1.00 69.85 2255 ALA A CA 1
ATOM 3328 C C . ALA A 1 429 ? 133.985 5.241 26.949 1.00 77.67 2255 ALA A C 1
ATOM 3329 O O . ALA A 1 429 ? 133.911 4.384 26.069 1.00 78.58 2255 ALA A O 1
ATOM 3331 N N . VAL A 1 430 ? 135.094 5.936 27.166 1.00 75.92 2256 VAL A N 1
ATOM 3332 C CA . VAL A 1 430 ? 136.235 5.845 26.254 1.00 77.55 2256 VAL A CA 1
ATOM 3333 C C . VAL A 1 430 ? 137.026 4.491 26.371 1.00 84.14 2256 VAL A C 1
ATOM 3334 O O . VAL A 1 430 ? 137.210 3.812 25.363 1.00 84.43 2256 VAL A O 1
ATOM 3338 N N . ASP A 1 431 ? 137.444 4.112 27.590 1.00 82.49 2257 ASP A N 1
ATOM 3339 C CA . ASP A 1 431 ? 138.316 3.000 27.939 1.00 84.75 2257 ASP A CA 1
ATOM 3340 C C . ASP A 1 431 ? 137.611 1.600 27.960 1.00 85.82 2257 ASP A C 1
ATOM 3341 O O . ASP A 1 431 ? 138.327 0.594 27.952 1.00 88.23 2257 ASP A O 1
ATOM 3346 N N . LEU A 1 432 ? 136.272 1.498 27.914 1.00 76.96 2258 LEU A N 1
ATOM 3347 C CA . LEU A 1 432 ? 135.670 0.152 27.826 1.00 75.09 2258 LEU A CA 1
ATOM 3348 C C . LEU A 1 432 ? 135.532 -0.293 26.352 1.00 78.68 2258 LEU A C 1
ATOM 3349 O O . LEU A 1 432 ? 135.607 0.558 25.457 1.00 79.68 2258 LEU A O 1
ATOM 3354 N N . ASP A 1 433 ? 135.364 -1.622 26.094 1.00 73.62 2259 ASP A N 1
ATOM 3355 C CA . ASP A 1 433 ? 135.160 -2.157 24.739 1.00 73.87 2259 ASP A CA 1
ATOM 3356 C C . ASP A 1 433 ? 133.643 -2.183 24.485 1.00 76.77 2259 ASP A C 1
ATOM 3357 O O . ASP A 1 433 ? 132.886 -2.013 25.440 1.00 75.60 2259 ASP A O 1
ATOM 3362 N N . THR A 1 434 ? 133.189 -2.400 23.229 1.00 73.54 2260 THR A N 1
ATOM 3363 C CA . THR A 1 434 ? 131.760 -2.449 22.872 1.00 71.94 2260 THR A CA 1
ATOM 3364 C C . THR A 1 434 ? 130.918 -3.181 23.891 1.00 74.35 2260 THR A C 1
ATOM 3365 O O . THR A 1 434 ? 129.827 -2.703 24.197 1.00 74.59 2260 THR A O 1
ATOM 3369 N N . GLU A 1 435 ? 131.381 -4.351 24.391 1.00 69.24 2261 GLU A N 1
ATOM 3370 C CA . GLU A 1 435 ? 130.601 -5.098 25.386 1.00 66.87 2261 GLU A CA 1
ATOM 3371 C C . GLU A 1 435 ? 130.561 -4.346 26.718 1.00 69.80 2261 GLU A C 1
ATOM 3372 O O . GLU A 1 435 ? 129.489 -4.214 27.323 1.00 68.66 2261 GLU A O 1
ATOM 3378 N N . GLY A 1 436 ? 131.728 -3.867 27.143 1.00 65.32 2262 GLY A N 1
ATOM 3379 C CA . GLY A 1 436 ? 131.890 -3.128 28.380 1.00 63.90 2262 GLY A CA 1
ATOM 3380 C C . GLY A 1 436 ? 130.963 -1.958 28.402 1.00 67.00 2262 GLY A C 1
ATOM 3381 O O . GLY A 1 436 ? 130.058 -1.913 29.245 1.00 66.60 2262 GLY A O 1
ATOM 3382 N N . ARG A 1 437 ? 131.133 -1.077 27.387 1.00 63.55 2263 ARG A N 1
ATOM 3383 C CA . ARG A 1 437 ? 130.351 0.139 27.148 1.00 62.55 2263 ARG A CA 1
ATOM 3384 C C . ARG A 1 437 ? 128.867 -0.153 27.144 1.00 67.05 2263 ARG A C 1
ATOM 3385 O O . ARG A 1 437 ? 128.143 0.572 27.820 1.00 66.78 2263 ARG A O 1
ATOM 3393 N N . TYR A 1 438 ? 128.416 -1.243 26.451 1.00 63.85 2264 TYR A N 1
ATOM 3394 C CA . TYR A 1 438 ? 127.007 -1.665 26.420 1.00 62.49 2264 TYR A CA 1
ATOM 3395 C C . TYR A 1 438 ? 126.497 -1.891 27.838 1.00 65.38 2264 TYR A C 1
ATOM 3396 O O . TYR A 1 438 ? 125.436 -1.361 28.190 1.00 65.36 2264 TYR A O 1
ATOM 3405 N N . LEU A 1 439 ? 127.250 -2.648 28.663 1.00 60.40 2265 LEU A N 1
ATOM 3406 C CA . LEU A 1 439 ? 126.790 -2.937 30.023 1.00 59.05 2265 LEU A CA 1
ATOM 3407 C C . LEU A 1 439 ? 126.698 -1.677 30.859 1.00 62.90 2265 LEU A C 1
ATOM 3408 O O . LEU A 1 439 ? 125.669 -1.422 31.510 1.00 61.99 2265 LEU A O 1
ATOM 3413 N N . PHE A 1 440 ? 127.745 -0.841 30.738 1.00 58.80 2266 PHE A N 1
ATOM 3414 C CA . PHE A 1 440 ? 127.897 0.439 31.408 1.00 57.11 2266 PHE A CA 1
ATOM 3415 C C . PHE A 1 440 ? 126.706 1.369 31.092 1.00 61.18 2266 PHE A C 1
ATOM 3416 O O . PHE A 1 440 ? 126.067 1.896 32.011 1.00 61.17 2266 PHE A O 1
ATOM 3424 N N . LEU A 1 441 ? 126.389 1.536 29.801 1.00 56.89 2267 LEU A N 1
ATOM 3425 C CA . LEU A 1 441 ? 125.296 2.398 29.374 1.00 56.10 2267 LEU A CA 1
ATOM 3426 C C . LEU A 1 441 ? 123.935 1.902 29.883 1.00 62.67 2267 LEU A C 1
ATOM 3427 O O . LEU A 1 441 ? 123.090 2.725 30.270 1.00 61.91 2267 LEU A O 1
ATOM 3432 N N . ASN A 1 442 ? 123.743 0.548 29.920 1.00 59.44 2268 ASN A N 1
ATOM 3433 C CA . ASN A 1 442 ? 122.512 -0.069 30.419 1.00 57.87 2268 ASN A CA 1
ATOM 3434 C C . ASN A 1 442 ? 122.327 0.258 31.920 1.00 60.30 2268 ASN A C 1
ATOM 3435 O O . ASN A 1 442 ? 121.206 0.538 32.359 1.00 59.39 2268 ASN A O 1
ATOM 3440 N N . ALA A 1 443 ? 123.449 0.308 32.673 1.00 56.44 2269 ALA A N 1
ATOM 3441 C CA . ALA A 1 443 ? 123.468 0.620 34.099 1.00 55.77 2269 ALA A CA 1
ATOM 3442 C C . ALA A 1 443 ? 122.987 2.046 34.353 1.00 58.72 2269 ALA A C 1
ATOM 3443 O O . ALA A 1 443 ? 122.409 2.308 35.418 1.00 59.14 2269 ALA A O 1
ATOM 3445 N N . ILE A 1 444 ? 123.212 2.961 33.358 1.00 52.68 2270 ILE A N 1
ATOM 3446 C CA . ILE A 1 444 ? 122.786 4.368 33.418 1.00 50.99 2270 ILE A CA 1
ATOM 3447 C C . ILE A 1 444 ? 121.286 4.431 33.089 1.00 55.39 2270 ILE A C 1
ATOM 3448 O O . ILE A 1 444 ? 120.525 5.022 33.848 1.00 56.52 2270 ILE A O 1
ATOM 3453 N N . ALA A 1 445 ? 120.872 3.789 31.976 1.00 50.64 2271 ALA A N 1
ATOM 3454 C CA . ALA A 1 445 ? 119.498 3.708 31.474 1.00 49.82 2271 ALA A CA 1
ATOM 3455 C C . ALA A 1 445 ? 118.475 3.147 32.487 1.00 57.81 2271 ALA A C 1
ATOM 3456 O O . ALA A 1 445 ? 117.300 3.565 32.492 1.00 58.32 2271 ALA A O 1
ATOM 3458 N N . ASN A 1 446 ? 118.939 2.236 33.378 1.00 56.01 2272 ASN A N 1
ATOM 3459 C CA . ASN A 1 446 ? 118.126 1.636 34.442 1.00 56.63 2272 ASN A CA 1
ATOM 3460 C C . ASN A 1 446 ? 117.770 2.639 35.538 1.00 63.86 2272 ASN A C 1
ATOM 3461 O O . ASN A 1 446 ? 117.128 2.254 36.527 1.00 65.49 2272 ASN A O 1
ATOM 3466 N N . GLN A 1 447 ? 118.233 3.899 35.402 1.00 59.37 2273 GLN A N 1
ATOM 3467 C CA . GLN A 1 447 ? 117.998 4.946 36.387 1.00 58.75 2273 GLN A CA 1
ATOM 3468 C C . GLN A 1 447 ? 117.112 5.994 35.801 1.00 63.34 2273 GLN A C 1
ATOM 3469 O O . GLN A 1 447 ? 116.573 6.824 36.531 1.00 65.33 2273 GLN A O 1
ATOM 3475 N N . LEU A 1 448 ? 116.916 5.929 34.476 1.00 58.87 2274 LEU A N 1
ATOM 3476 C CA . LEU A 1 448 ? 116.007 6.830 33.747 1.00 58.23 2274 LEU A CA 1
ATOM 3477 C C . LEU A 1 448 ? 114.575 6.269 33.936 1.00 62.97 2274 LEU A C 1
ATOM 3478 O O . LEU A 1 448 ? 114.110 5.369 33.209 1.00 62.52 2274 LEU A O 1
ATOM 3483 N N . ARG A 1 449 ? 113.946 6.733 35.025 1.00 59.23 2275 ARG A N 1
ATOM 3484 C CA . ARG A 1 449 ? 112.619 6.317 35.441 1.00 59.05 2275 ARG A CA 1
ATOM 3485 C C . ARG A 1 449 ? 111.706 7.543 35.682 1.00 63.46 2275 ARG A C 1
ATOM 3486 O O . ARG A 1 449 ? 111.728 8.455 34.889 1.00 62.02 2275 ARG A O 1
ATOM 3494 N N . TYR A 1 450 ? 110.892 7.555 36.734 1.00 62.46 2276 TYR A N 1
ATOM 3495 C CA . TYR A 1 450 ? 109.960 8.644 36.993 1.00 64.93 2276 TYR A CA 1
ATOM 3496 C C . TYR A 1 450 ? 110.690 9.913 37.411 1.00 70.43 2276 TYR A C 1
ATOM 3497 O O . TYR A 1 450 ? 111.848 9.795 37.812 1.00 70.55 2276 TYR A O 1
ATOM 3506 N N . PRO A 1 451 ? 110.048 11.113 37.372 1.00 66.96 2277 PRO A N 1
ATOM 3507 C CA . PRO A 1 451 ? 110.742 12.332 37.822 1.00 67.28 2277 PRO A CA 1
ATOM 3508 C C . PRO A 1 451 ? 111.264 12.235 39.267 1.00 71.45 2277 PRO A C 1
ATOM 3509 O O . PRO A 1 451 ? 110.480 12.179 40.234 1.00 71.32 2277 PRO A O 1
ATOM 3513 N N . ASN A 1 452 ? 112.619 12.119 39.384 1.00 66.39 2278 ASN A N 1
ATOM 3514 C CA . ASN A 1 452 ? 113.396 12.016 40.631 1.00 65.38 2278 ASN A CA 1
ATOM 3515 C C . ASN A 1 452 ? 114.813 12.505 40.427 1.00 68.37 2278 ASN A C 1
ATOM 3516 O O . ASN A 1 452 ? 115.229 12.652 39.282 1.00 67.75 2278 ASN A O 1
ATOM 3521 N N . SER A 1 453 ? 115.566 12.739 41.513 1.00 65.30 2279 SER A N 1
ATOM 3522 C CA . SER A 1 453 ? 116.899 13.287 41.380 1.00 65.80 2279 SER A CA 1
ATOM 3523 C C . SER A 1 453 ? 117.909 12.301 40.727 1.00 70.24 2279 SER A C 1
ATOM 3524 O O . SER A 1 453 ? 118.865 12.778 40.110 1.00 71.09 2279 SER A O 1
ATOM 3527 N N . HIS A 1 454 ? 117.648 10.980 40.723 1.00 66.40 2280 HIS A N 1
ATOM 3528 C CA . HIS A 1 454 ? 118.547 10.033 40.026 1.00 65.61 2280 HIS A CA 1
ATOM 3529 C C . HIS A 1 454 ? 118.281 10.032 38.513 1.00 69.10 2280 HIS A C 1
ATOM 3530 O O . HIS A 1 454 ? 119.236 9.958 37.733 1.00 68.15 2280 HIS A O 1
ATOM 3537 N N . THR A 1 455 ? 116.974 10.118 38.109 1.00 65.41 2281 THR A N 1
ATOM 3538 C CA . THR A 1 455 ? 116.485 10.199 36.718 1.00 63.77 2281 THR A CA 1
ATOM 3539 C C . THR A 1 455 ? 117.126 11.432 36.066 1.00 69.12 2281 THR A C 1
ATOM 3540 O O . THR A 1 455 ? 117.787 11.315 35.024 1.00 69.49 2281 THR A O 1
ATOM 3544 N N . HIS A 1 456 ? 116.991 12.589 36.734 1.00 64.80 2282 HIS A N 1
ATOM 3545 C CA . HIS A 1 456 ? 117.561 13.835 36.270 1.00 65.03 2282 HIS A CA 1
ATOM 3546 C C . HIS A 1 456 ? 119.080 13.750 36.144 1.00 65.94 2282 HIS A C 1
ATOM 3547 O O . HIS A 1 456 ? 119.602 14.139 35.105 1.00 64.75 2282 HIS A O 1
ATOM 3554 N N . TYR A 1 457 ? 119.786 13.251 37.182 1.00 61.32 2283 TYR A N 1
ATOM 3555 C CA . TYR A 1 457 ? 121.234 13.149 37.127 1.00 60.42 2283 TYR A CA 1
ATOM 3556 C C . TYR A 1 457 ? 121.672 12.338 35.929 1.00 63.92 2283 TYR A C 1
ATOM 3557 O O . TYR A 1 457 ? 122.386 12.878 35.083 1.00 64.62 2283 TYR A O 1
ATOM 3566 N N . PHE A 1 458 ? 121.239 11.056 35.850 1.00 58.62 2284 PHE A N 1
ATOM 3567 C CA . PHE A 1 458 ? 121.653 10.127 34.803 1.00 57.71 2284 PHE A CA 1
ATOM 3568 C C . PHE A 1 458 ? 121.174 10.524 33.408 1.00 62.69 2284 PHE A C 1
ATOM 3569 O O . PHE A 1 458 ? 121.892 10.251 32.432 1.00 61.59 2284 PHE A O 1
ATOM 3577 N N . SER A 1 459 ? 120.020 11.239 33.314 1.00 60.03 2285 SER A N 1
ATOM 3578 C CA . SER A 1 459 ? 119.524 11.740 32.032 1.00 60.17 2285 SER A CA 1
ATOM 3579 C C . SER A 1 459 ? 120.553 12.709 31.453 1.00 64.08 2285 SER A C 1
ATOM 3580 O O . SER A 1 459 ? 120.992 12.509 30.326 1.00 64.21 2285 SER A O 1
ATOM 3583 N N . CYS A 1 460 ? 121.008 13.677 32.269 1.00 60.80 2286 CYS A N 1
ATOM 3584 C CA . CYS A 1 460 ? 122.043 14.651 31.923 1.00 62.07 2286 CYS A CA 1
ATOM 3585 C C . CYS A 1 460 ? 123.345 13.947 31.612 1.00 65.61 2286 CYS A C 1
ATOM 3586 O O . CYS A 1 460 ? 123.984 14.301 30.623 1.00 66.38 2286 CYS A O 1
ATOM 3589 N N . THR A 1 461 ? 123.742 12.952 32.446 1.00 60.74 2287 THR A N 1
ATOM 3590 C CA . THR A 1 461 ? 124.974 12.175 32.255 1.00 60.14 2287 THR A CA 1
ATOM 3591 C C . THR A 1 461 ? 125.005 11.559 30.865 1.00 66.54 2287 THR A C 1
ATOM 3592 O O . THR A 1 461 ? 125.948 11.822 30.117 1.00 68.20 2287 THR A O 1
ATOM 3596 N N . MET A 1 462 ? 123.954 10.777 30.518 1.00 61.60 2288 MET A N 1
ATOM 3597 C CA . MET A 1 462 ? 123.777 10.095 29.231 1.00 61.11 2288 MET A CA 1
ATOM 3598 C C . MET A 1 462 ? 123.882 11.063 28.050 1.00 64.44 2288 MET A C 1
ATOM 3599 O O . MET A 1 462 ? 124.550 10.751 27.075 1.00 64.79 2288 MET A O 1
ATOM 3604 N N . LEU A 1 463 ? 123.219 12.226 28.151 1.00 60.64 2289 LEU A N 1
ATOM 3605 C CA . LEU A 1 463 ? 123.188 13.272 27.146 1.00 61.60 2289 LEU A CA 1
ATOM 3606 C C . LEU A 1 463 ? 124.549 13.911 26.987 1.00 70.99 2289 LEU A C 1
ATOM 3607 O O . LEU A 1 463 ? 124.960 14.212 25.860 1.00 72.57 2289 LEU A O 1
ATOM 3612 N N . TYR A 1 464 ? 125.243 14.132 28.117 1.00 69.17 2290 TYR A N 1
ATOM 3613 C CA . TYR A 1 464 ? 126.571 14.715 28.116 1.00 70.35 2290 TYR A CA 1
ATOM 3614 C C . TYR A 1 464 ? 127.549 13.708 27.541 1.00 74.04 2290 TYR A C 1
ATOM 3615 O O . TYR A 1 464 ? 128.469 14.095 26.820 1.00 75.99 2290 TYR A O 1
ATOM 3624 N N . LEU A 1 465 ? 127.351 12.421 27.840 1.00 66.98 2291 LEU A N 1
ATOM 3625 C CA . LEU A 1 465 ? 128.247 11.416 27.318 1.00 65.31 2291 LEU A CA 1
ATOM 3626 C C . LEU A 1 465 ? 128.160 11.373 25.801 1.00 70.44 2291 LEU A C 1
ATOM 3627 O O . LEU A 1 465 ? 129.208 11.393 25.176 1.00 71.92 2291 LEU A O 1
ATOM 3632 N N . PHE A 1 466 ? 126.948 11.479 25.210 1.00 67.06 2292 PHE A N 1
ATOM 3633 C CA . PHE A 1 466 ? 126.772 11.492 23.749 1.00 67.81 2292 PHE A CA 1
ATOM 3634 C C . PHE A 1 466 ? 127.436 12.710 23.122 1.00 74.59 2292 PHE A C 1
ATOM 3635 O O . PHE A 1 466 ? 128.162 12.575 22.126 1.00 75.37 2292 PHE A O 1
ATOM 3643 N N . ALA A 1 467 ? 127.160 13.893 23.692 1.00 72.27 2293 ALA A N 1
ATOM 3644 C CA . ALA A 1 467 ? 127.681 15.173 23.228 1.00 73.51 2293 ALA A CA 1
ATOM 3645 C C . ALA A 1 467 ? 129.230 15.240 23.288 1.00 80.19 2293 ALA A C 1
ATOM 3646 O O . ALA A 1 467 ? 129.872 15.575 22.291 1.00 80.35 2293 ALA A O 1
ATOM 3648 N N . GLU A 1 468 ? 129.827 14.836 24.417 1.00 78.50 2294 GLU A N 1
ATOM 3649 C CA . GLU A 1 468 ? 131.278 14.841 24.565 1.00 79.75 2294 GLU A CA 1
ATOM 3650 C C . GLU A 1 468 ? 131.968 13.624 23.961 1.00 85.80 2294 GLU A C 1
ATOM 3651 O O . GLU A 1 468 ? 133.153 13.417 24.227 1.00 87.13 2294 GLU A O 1
ATOM 3657 N N . ALA A 1 469 ? 131.256 12.819 23.149 1.00 83.47 2295 ALA A N 1
ATOM 3658 C CA . ALA A 1 469 ? 131.852 11.623 22.534 1.00 84.28 2295 ALA A CA 1
ATOM 3659 C C . ALA A 1 469 ? 132.747 11.997 21.364 1.00 92.20 2295 ALA A C 1
ATOM 3660 O O . ALA A 1 469 ? 132.333 12.752 20.468 1.00 91.77 2295 ALA A O 1
ATOM 3662 N N . ASN A 1 470 ? 133.999 11.513 21.411 1.00 91.97 2296 ASN A N 1
ATOM 3663 C CA . ASN A 1 470 ? 134.989 11.761 20.355 1.00 94.76 2296 ASN A CA 1
ATOM 3664 C C . ASN A 1 470 ? 134.992 10.572 19.363 1.00 98.50 2296 ASN A C 1
ATOM 3665 O O . ASN A 1 470 ? 135.507 10.698 18.246 1.00 100.19 2296 ASN A O 1
ATOM 3670 N N . THR A 1 471 ? 134.379 9.441 19.777 1.00 92.04 2297 THR A N 1
ATOM 3671 C CA . THR A 1 471 ? 134.241 8.213 18.990 1.00 92.04 2297 THR A CA 1
ATOM 3672 C C . THR A 1 471 ? 132.808 8.134 18.452 1.00 90.96 2297 THR A C 1
ATOM 3673 O O . THR A 1 471 ? 131.868 8.463 19.176 1.00 89.99 2297 THR A O 1
ATOM 3677 N N . GLU A 1 472 ? 132.638 7.654 17.211 1.00 84.78 2298 GLU A N 1
ATOM 3678 C CA . GLU A 1 472 ? 131.309 7.421 16.634 1.00 83.30 2298 GLU A CA 1
ATOM 3679 C C . GLU A 1 472 ? 130.664 6.257 17.406 1.00 82.74 2298 GLU A C 1
ATOM 3680 O O . GLU A 1 472 ? 129.475 6.296 17.707 1.00 81.87 2298 GLU A O 1
ATOM 3686 N N . ALA A 1 473 ? 131.462 5.228 17.713 1.00 77.09 2299 ALA A N 1
ATOM 3687 C CA . ALA A 1 473 ? 131.058 4.030 18.424 1.00 75.24 2299 ALA A CA 1
ATOM 3688 C C . ALA A 1 473 ? 130.357 4.342 19.729 1.00 76.74 2299 ALA A C 1
ATOM 3689 O O . ALA A 1 473 ? 129.421 3.634 20.100 1.00 75.45 2299 ALA A O 1
ATOM 3691 N N . ILE A 1 474 ? 130.790 5.417 20.415 1.00 71.85 2300 ILE A N 1
ATOM 3692 C CA . ILE A 1 474 ? 130.176 5.803 21.679 1.00 68.95 2300 ILE A CA 1
ATOM 3693 C C . ILE A 1 474 ? 128.759 6.276 21.424 1.00 71.13 2300 ILE A C 1
ATOM 3694 O O . ILE A 1 474 ? 127.818 5.829 22.090 1.00 69.95 2300 ILE A O 1
ATOM 3699 N N . GLN A 1 475 ? 128.609 7.106 20.393 1.00 67.67 2301 GLN A N 1
ATOM 3700 C CA . GLN A 1 475 ? 127.340 7.689 19.976 1.00 67.31 2301 GLN A CA 1
ATOM 3701 C C . GLN A 1 475 ? 126.304 6.647 19.529 1.00 71.07 2301 GLN A C 1
ATOM 3702 O O . GLN A 1 475 ? 125.151 6.706 19.960 1.00 71.73 2301 GLN A O 1
ATOM 3708 N N . GLU A 1 476 ? 126.732 5.665 18.742 1.00 65.92 2302 GLU A N 1
ATOM 3709 C CA . GLU A 1 476 ? 125.898 4.587 18.257 1.00 65.56 2302 GLU A CA 1
ATOM 3710 C C . GLU A 1 476 ? 125.382 3.747 19.416 1.00 68.81 2302 GLU A C 1
ATOM 3711 O O . GLU A 1 476 ? 124.216 3.340 19.400 1.00 69.60 2302 GLU A O 1
ATOM 3717 N N . GLN A 1 477 ? 126.251 3.462 20.409 1.00 63.36 2303 GLN A N 1
ATOM 3718 C CA . GLN A 1 477 ? 125.882 2.621 21.553 1.00 60.86 2303 GLN A CA 1
ATOM 3719 C C . GLN A 1 477 ? 124.876 3.310 22.450 1.00 63.26 2303 GLN A C 1
ATOM 3720 O O . GLN A 1 477 ? 123.922 2.656 22.860 1.00 61.19 2303 GLN A O 1
ATOM 3726 N N . ILE A 1 478 ? 125.033 4.650 22.690 1.00 59.48 2304 ILE A N 1
ATOM 3727 C CA . ILE A 1 478 ? 124.077 5.432 23.485 1.00 56.66 2304 ILE A CA 1
ATOM 3728 C C . ILE A 1 478 ? 122.728 5.336 22.792 1.00 61.44 2304 ILE A C 1
ATOM 3729 O O . ILE A 1 478 ? 121.760 4.885 23.423 1.00 60.87 2304 ILE A O 1
ATOM 3734 N N . THR A 1 479 ? 122.702 5.643 21.464 1.00 58.85 2305 THR A N 1
ATOM 3735 C CA . THR A 1 479 ? 121.512 5.562 20.610 1.00 59.49 2305 THR A CA 1
ATOM 3736 C C . THR A 1 479 ? 120.864 4.180 20.705 1.00 65.36 2305 THR A C 1
ATOM 3737 O O . THR A 1 479 ? 119.657 4.101 20.944 1.00 64.73 2305 THR A O 1
ATOM 3741 N N . ARG A 1 480 ? 121.675 3.100 20.554 1.00 62.66 2306 ARG A N 1
ATOM 3742 C CA . ARG A 1 480 ? 121.221 1.712 20.628 1.00 62.46 2306 ARG A CA 1
ATOM 3743 C C . ARG A 1 480 ? 120.485 1.430 21.945 1.00 68.44 2306 ARG A C 1
ATOM 3744 O O . ARG A 1 480 ? 119.365 0.943 21.893 1.00 69.36 2306 ARG A O 1
ATOM 3752 N N . VAL A 1 481 ? 121.104 1.760 23.110 1.00 63.99 2307 VAL A N 1
ATOM 3753 C CA . VAL A 1 481 ? 120.549 1.524 24.444 1.00 61.47 2307 VAL A CA 1
ATOM 3754 C C . VAL A 1 481 ? 119.216 2.254 24.604 1.00 63.42 2307 VAL A C 1
ATOM 3755 O O . VAL A 1 481 ? 118.219 1.630 24.959 1.00 61.78 2307 VAL A O 1
ATOM 3759 N N . LEU A 1 482 ? 119.168 3.538 24.264 1.00 60.48 2308 LEU A N 1
ATOM 3760 C CA . LEU A 1 482 ? 117.907 4.268 24.381 1.00 59.96 2308 LEU A CA 1
ATOM 3761 C C . LEU A 1 482 ? 116.844 3.738 23.401 1.00 63.66 2308 LEU A C 1
ATOM 3762 O O . LEU A 1 482 ? 115.725 3.443 23.811 1.00 63.97 2308 LEU A O 1
ATOM 3767 N N . LEU A 1 483 ? 117.222 3.535 22.138 1.00 58.60 2309 LEU A N 1
ATOM 3768 C CA . LEU A 1 483 ? 116.298 3.095 21.101 1.00 58.13 2309 LEU A CA 1
ATOM 3769 C C . LEU A 1 483 ? 115.738 1.685 21.315 1.00 62.47 2309 LEU A C 1
ATOM 3770 O O . LEU A 1 483 ? 114.528 1.514 21.177 1.00 64.61 2309 LEU A O 1
ATOM 3775 N N . GLU A 1 484 ? 116.594 0.689 21.650 1.00 54.16 2310 GLU A N 1
ATOM 3776 C CA . GLU A 1 484 ? 116.150 -0.676 21.850 1.00 51.98 2310 GLU A CA 1
ATOM 3777 C C . GLU A 1 484 ? 115.067 -0.730 22.926 1.00 57.44 2310 GLU A C 1
ATOM 3778 O O . GLU A 1 484 ? 114.142 -1.547 22.830 1.00 58.13 2310 GLU A O 1
ATOM 3784 N N . ARG A 1 485 ? 115.161 0.193 23.909 1.00 52.03 2311 ARG A N 1
ATOM 3785 C CA . ARG A 1 485 ? 114.255 0.304 25.041 1.00 50.15 2311 ARG A CA 1
ATOM 3786 C C . ARG A 1 485 ? 112.932 0.987 24.708 1.00 58.76 2311 ARG A C 1
ATOM 3787 O O . ARG A 1 485 ? 112.004 0.883 25.511 1.00 58.80 2311 ARG A O 1
ATOM 3795 N N . LEU A 1 486 ? 112.842 1.689 23.534 1.00 57.91 2312 LEU A N 1
ATOM 3796 C CA . LEU A 1 486 ? 111.656 2.440 23.061 1.00 58.47 2312 LEU A CA 1
ATOM 3797 C C . LEU A 1 486 ? 110.959 1.806 21.874 1.00 65.39 2312 LEU A C 1
ATOM 3798 O O . LEU A 1 486 ? 109.798 2.099 21.627 1.00 65.93 2312 LEU A O 1
ATOM 3803 N N . ILE A 1 487 ? 111.673 0.966 21.130 1.00 64.86 2313 ILE A N 1
ATOM 3804 C CA . ILE A 1 487 ? 111.184 0.274 19.944 1.00 67.69 2313 ILE A CA 1
ATOM 3805 C C . ILE A 1 487 ? 110.227 -0.894 20.309 1.00 73.05 2313 ILE A C 1
ATOM 3806 O O . ILE A 1 487 ? 109.365 -1.290 19.512 1.00 72.93 2313 ILE A O 1
ATOM 3811 N N . VAL A 1 488 ? 110.391 -1.402 21.548 1.00 69.81 2314 VAL A N 1
ATOM 3812 C CA . VAL A 1 488 ? 109.661 -2.493 22.186 1.00 68.62 2314 VAL A CA 1
ATOM 3813 C C . VAL A 1 488 ? 108.298 -1.985 22.555 1.00 70.48 2314 VAL A C 1
ATOM 3814 O O . VAL A 1 488 ? 108.114 -0.780 22.687 1.00 71.00 2314 VAL A O 1
ATOM 3818 N N . ASN A 1 489 ? 107.344 -2.893 22.744 1.00 65.19 2315 ASN A N 1
ATOM 3819 C CA . ASN A 1 489 ? 106.017 -2.530 23.216 1.00 65.52 2315 ASN A CA 1
ATOM 3820 C C . ASN A 1 489 ? 106.050 -1.867 24.632 1.00 66.17 2315 ASN A C 1
ATOM 3821 O O . ASN A 1 489 ? 107.005 -2.035 25.423 1.00 63.63 2315 ASN A O 1
ATOM 3826 N N . ARG A 1 490 ? 104.987 -1.109 24.927 1.00 62.81 2316 ARG A N 1
ATOM 3827 C CA . ARG A 1 490 ? 104.806 -0.394 26.188 1.00 61.99 2316 ARG A CA 1
ATOM 3828 C C . ARG A 1 490 ? 104.867 -1.401 27.387 1.00 66.50 2316 ARG A C 1
ATOM 3829 O O . ARG A 1 490 ? 104.665 -2.594 27.161 1.00 67.79 2316 ARG A O 1
ATOM 3837 N N . PRO A 1 491 ? 105.220 -1.005 28.635 1.00 60.54 2317 PRO A N 1
ATOM 3838 C CA . PRO A 1 491 ? 105.529 0.339 29.122 1.00 60.00 2317 PRO A CA 1
ATOM 3839 C C . PRO A 1 491 ? 106.932 0.817 28.792 1.00 63.96 2317 PRO A C 1
ATOM 3840 O O . PRO A 1 491 ? 107.833 -0.001 28.630 1.00 64.79 2317 PRO A O 1
ATOM 3844 N N . HIS A 1 492 ? 107.112 2.138 28.721 1.00 60.62 2318 HIS A N 1
ATOM 3845 C CA . HIS A 1 492 ? 108.403 2.784 28.506 1.00 59.90 2318 HIS A CA 1
ATOM 3846 C C . HIS A 1 492 ? 108.624 3.793 29.647 1.00 62.78 2318 HIS A C 1
ATOM 3847 O O . HIS A 1 492 ? 107.822 4.708 29.780 1.00 63.15 2318 HIS A O 1
ATOM 3854 N N . PRO A 1 493 ? 109.713 3.691 30.436 1.00 58.64 2319 PRO A N 1
ATOM 3855 C CA . PRO A 1 493 ? 109.951 4.661 31.515 1.00 58.16 2319 PRO A CA 1
ATOM 3856 C C . PRO A 1 493 ? 110.020 6.125 31.094 1.00 62.36 2319 PRO A C 1
ATOM 3857 O O . PRO A 1 493 ? 110.633 6.460 30.075 1.00 61.56 2319 PRO A O 1
ATOM 3861 N N . TRP A 1 494 ? 109.383 6.998 31.911 1.00 59.73 2320 TRP A N 1
ATOM 3862 C CA . TRP A 1 494 ? 109.277 8.450 31.716 1.00 60.21 2320 TRP A CA 1
ATOM 3863 C C . TRP A 1 494 ? 110.608 9.026 31.352 1.00 63.38 2320 TRP A C 1
ATOM 3864 O O . TRP A 1 494 ? 110.741 9.595 30.279 1.00 64.05 2320 TRP A O 1
ATOM 3875 N N . GLY A 1 495 ? 111.593 8.785 32.209 1.00 59.47 2321 GLY A N 1
ATOM 3876 C CA . GLY A 1 495 ? 112.964 9.260 32.082 1.00 58.77 2321 GLY A CA 1
ATOM 3877 C C . GLY A 1 495 ? 113.616 8.842 30.796 1.00 62.36 2321 GLY A C 1
ATOM 3878 O O . GLY A 1 495 ? 114.334 9.645 30.204 1.00 65.11 2321 GLY A O 1
ATOM 3879 N N . LEU A 1 496 ? 113.325 7.624 30.322 1.00 56.22 2322 LEU A N 1
ATOM 3880 C CA . LEU A 1 496 ? 113.871 7.125 29.064 1.00 55.79 2322 LEU A CA 1
ATOM 3881 C C . LEU A 1 496 ? 113.446 7.995 27.873 1.00 62.71 2322 LEU A C 1
ATOM 3882 O O . LEU A 1 496 ? 114.304 8.447 27.107 1.00 62.70 2322 LEU A O 1
ATOM 3887 N N . LEU A 1 497 ? 112.135 8.262 27.747 1.00 60.89 2323 LEU A N 1
ATOM 3888 C CA . LEU A 1 497 ? 111.594 9.121 26.689 1.00 62.57 2323 LEU A CA 1
ATOM 3889 C C . LEU A 1 497 ? 112.193 10.510 26.755 1.00 67.30 2323 LEU A C 1
ATOM 3890 O O . LEU A 1 497 ? 112.714 10.981 25.754 1.00 68.45 2323 LEU A O 1
ATOM 3895 N N . ILE A 1 498 ? 112.186 11.124 27.952 1.00 62.68 2324 ILE A N 1
ATOM 3896 C CA . ILE A 1 498 ? 112.775 12.429 28.210 1.00 61.96 2324 ILE A CA 1
ATOM 3897 C C . ILE A 1 498 ? 114.212 12.456 27.662 1.00 66.97 2324 ILE A C 1
ATOM 3898 O O . ILE A 1 498 ? 114.484 13.273 26.771 1.00 68.97 2324 ILE A O 1
ATOM 3903 N N . THR A 1 499 ? 115.090 11.520 28.135 1.00 60.60 2325 THR A N 1
ATOM 3904 C CA . THR A 1 499 ? 116.497 11.412 27.733 1.00 59.80 2325 THR A CA 1
ATOM 3905 C C . THR A 1 499 ? 116.653 11.339 26.219 1.00 65.26 2325 THR A C 1
ATOM 3906 O O . THR A 1 499 ? 117.468 12.084 25.646 1.00 64.67 2325 THR A O 1
ATOM 3910 N N . PHE A 1 500 ? 115.851 10.465 25.574 1.00 62.15 2326 PHE A N 1
ATOM 3911 C CA . PHE A 1 500 ? 115.864 10.282 24.123 1.00 62.20 2326 PHE A CA 1
ATOM 3912 C C . PHE A 1 500 ? 115.431 11.542 23.351 1.00 66.56 2326 PHE A C 1
ATOM 3913 O O . PHE A 1 500 ? 116.148 11.978 22.449 1.00 66.96 2326 PHE A O 1
ATOM 3921 N N . ILE A 1 501 ? 114.269 12.124 23.716 1.00 62.21 2327 ILE A N 1
ATOM 3922 C CA . ILE A 1 501 ? 113.733 13.315 23.077 1.00 63.31 2327 ILE A CA 1
ATOM 3923 C C . ILE A 1 501 ? 114.746 14.469 23.136 1.00 70.21 2327 ILE A C 1
ATOM 3924 O O . ILE A 1 501 ? 114.933 15.155 22.125 1.00 71.11 2327 ILE A O 1
ATOM 3929 N N . GLU A 1 502 ? 115.465 14.622 24.282 1.00 67.19 2328 GLU A N 1
ATOM 3930 C CA . GLU A 1 502 ? 116.498 15.660 24.442 1.00 66.88 2328 GLU A CA 1
ATOM 3931 C C . GLU A 1 502 ? 117.711 15.407 23.577 1.00 71.55 2328 GLU A C 1
ATOM 3932 O O . GLU A 1 502 ? 118.313 16.362 23.107 1.00 71.37 2328 GLU A O 1
ATOM 3938 N N . LEU A 1 503 ? 118.051 14.114 23.347 1.00 68.99 2329 LEU A N 1
ATOM 3939 C CA . LEU A 1 503 ? 119.184 13.672 22.523 1.00 68.43 2329 LEU A CA 1
ATOM 3940 C C . LEU A 1 503 ? 118.951 13.942 21.042 1.00 76.74 2329 LEU A C 1
ATOM 3941 O O . LEU A 1 503 ? 119.825 14.531 20.393 1.00 79.50 2329 LEU A O 1
ATOM 3946 N N . ILE A 1 504 ? 117.778 13.511 20.510 1.00 71.72 2330 ILE A N 1
ATOM 3947 C CA . ILE A 1 504 ? 117.400 13.682 19.106 1.00 71.79 2330 ILE A CA 1
ATOM 3948 C C . ILE A 1 504 ? 117.373 15.187 18.709 1.00 76.74 2330 ILE A C 1
ATOM 3949 O O . ILE A 1 504 ? 117.304 15.508 17.520 1.00 77.64 2330 ILE A O 1
ATOM 3954 N N . LYS A 1 505 ? 117.509 16.084 19.706 1.00 73.07 2331 LYS A N 1
ATOM 3955 C CA . LYS A 1 505 ? 117.544 17.534 19.544 1.00 75.17 2331 LYS A CA 1
ATOM 3956 C C . LYS A 1 505 ? 118.966 18.115 19.436 1.00 82.52 2331 LYS A C 1
ATOM 3957 O O . LYS A 1 505 ? 119.111 19.232 18.939 1.00 84.36 2331 LYS A O 1
ATOM 3963 N N . ASN A 1 506 ? 120.000 17.400 19.923 1.00 79.59 2332 ASN A N 1
ATOM 3964 C CA . ASN A 1 506 ? 121.378 17.910 19.903 1.00 80.30 2332 ASN A CA 1
ATOM 3965 C C . ASN A 1 506 ? 121.995 17.883 18.531 1.00 86.35 2332 ASN A C 1
ATOM 3966 O O . ASN A 1 506 ? 121.935 16.842 17.875 1.00 86.22 2332 ASN A O 1
ATOM 3971 N N . PRO A 1 507 ? 122.646 18.997 18.100 1.00 84.95 2333 PRO A N 1
ATOM 3972 C CA . PRO A 1 507 ? 123.337 19.004 16.790 1.00 86.04 2333 PRO A CA 1
ATOM 3973 C C . PRO A 1 507 ? 124.324 17.847 16.637 1.00 87.84 2333 PRO A C 1
ATOM 3974 O O . PRO A 1 507 ? 124.516 17.342 15.532 1.00 87.90 2333 PRO A O 1
ATOM 3978 N N . ALA A 1 508 ? 124.906 17.404 17.771 1.00 82.99 2334 ALA A N 1
ATOM 3979 C CA . ALA A 1 508 ? 125.817 16.257 17.885 1.00 81.90 2334 ALA A CA 1
ATOM 3980 C C . ALA A 1 508 ? 125.164 15.021 17.246 1.00 81.73 2334 ALA A C 1
ATOM 3981 O O . ALA A 1 508 ? 125.797 14.343 16.427 1.00 81.75 2334 ALA A O 1
ATOM 3983 N N . PHE A 1 509 ? 123.875 14.782 17.605 1.00 74.90 2335 PHE A N 1
ATOM 3984 C CA . PHE A 1 509 ? 123.045 13.691 17.118 1.00 73.78 2335 PHE A CA 1
ATOM 3985 C C . PHE A 1 509 ? 122.579 13.941 15.708 1.00 78.47 2335 PHE A C 1
ATOM 3986 O O . PHE A 1 509 ? 122.633 13.023 14.897 1.00 78.82 2335 PHE A O 1
ATOM 3994 N N . LYS A 1 510 ? 122.075 15.157 15.420 1.00 74.73 2336 LYS A N 1
ATOM 3995 C CA . LYS A 1 510 ? 121.595 15.528 14.089 1.00 75.44 2336 LYS A CA 1
ATOM 3996 C C . LYS A 1 510 ? 122.661 15.111 13.079 1.00 82.92 2336 LYS A C 1
ATOM 3997 O O . LYS A 1 510 ? 122.369 14.299 12.195 1.00 84.61 2336 LYS A O 1
ATOM 4003 N N . PHE A 1 511 ? 123.927 15.550 13.320 1.00 79.64 2337 PHE A N 1
ATOM 4004 C CA . PHE A 1 511 ? 125.124 15.246 12.539 1.00 80.67 2337 PHE A CA 1
ATOM 4005 C C . PHE A 1 511 ? 125.369 13.750 12.465 1.00 86.66 2337 PHE A C 1
ATOM 4006 O O . PHE A 1 511 ? 125.639 13.251 11.377 1.00 86.99 2337 PHE A O 1
ATOM 4014 N N . TRP A 1 512 ? 125.291 13.039 13.619 1.00 84.25 2338 TRP A N 1
ATOM 4015 C CA . TRP A 1 512 ? 125.506 11.597 13.696 1.00 84.73 2338 TRP A CA 1
ATOM 4016 C C . TRP A 1 512 ? 124.492 10.830 12.869 1.00 91.38 2338 TRP A C 1
ATOM 4017 O O . TRP A 1 512 ? 124.876 9.888 12.178 1.00 90.94 2338 TRP A O 1
ATOM 4028 N N . ASN A 1 513 ? 123.207 11.211 12.957 1.00 91.68 2339 ASN A N 1
ATOM 4029 C CA . ASN A 1 513 ? 122.120 10.573 12.225 1.00 95.04 2339 ASN A CA 1
ATOM 4030 C C . ASN A 1 513 ? 122.360 10.766 10.752 1.00 109.05 2339 ASN A C 1
ATOM 4031 O O . ASN A 1 513 ? 122.469 9.773 10.045 1.00 110.37 2339 ASN A O 1
ATOM 4036 N N . HIS A 1 514 ? 122.558 12.025 10.308 1.00 111.68 2340 HIS A N 1
ATOM 4037 C CA . HIS A 1 514 ? 122.843 12.391 8.919 1.00 116.58 2340 HIS A CA 1
ATOM 4038 C C . HIS A 1 514 ? 123.895 11.480 8.271 1.00 123.96 2340 HIS A C 1
ATOM 4039 O O . HIS A 1 514 ? 123.696 11.056 7.135 1.00 125.92 2340 HIS A O 1
ATOM 4046 N N . GLU A 1 515 ? 124.968 11.122 9.024 1.00 121.47 2341 GLU A N 1
ATOM 4047 C CA . GLU A 1 515 ? 126.059 10.248 8.562 1.00 123.40 2341 GLU A CA 1
ATOM 4048 C C . GLU A 1 515 ? 125.665 8.766 8.541 1.00 129.35 2341 GLU A C 1
ATOM 4049 O O . GLU A 1 515 ? 125.736 8.163 7.468 1.00 132.01 2341 GLU A O 1
ATOM 4055 N N . PHE A 1 516 ? 125.235 8.186 9.699 1.00 124.13 2342 PHE A N 1
ATOM 4056 C CA . PHE A 1 516 ? 124.833 6.770 9.816 1.00 123.78 2342 PHE A CA 1
ATOM 4057 C C . PHE A 1 516 ? 123.609 6.385 8.976 1.00 130.36 2342 PHE A C 1
ATOM 4058 O O . PHE A 1 516 ? 123.638 5.331 8.340 1.00 130.18 2342 PHE A O 1
ATOM 4066 N N . VAL A 1 517 ? 122.539 7.218 8.989 1.00 129.43 2343 VAL A N 1
ATOM 4067 C CA . VAL A 1 517 ? 121.259 6.991 8.298 1.00 131.99 2343 VAL A CA 1
ATOM 4068 C C . VAL A 1 517 ? 121.397 6.747 6.771 1.00 143.62 2343 VAL A C 1
ATOM 4069 O O . VAL A 1 517 ? 120.518 6.097 6.193 1.00 145.07 2343 VAL A O 1
ATOM 4073 N N . GLU A 1 518 ? 122.476 7.248 6.125 1.00 143.91 2344 GLU A N 1
ATOM 4074 C CA . GLU A 1 518 ? 122.665 7.023 4.687 1.00 147.97 2344 GLU A CA 1
ATOM 4075 C C . GLU A 1 518 ? 123.571 5.805 4.380 1.00 152.89 2344 GLU A C 1
ATOM 4076 O O . GLU A 1 518 ? 123.511 5.273 3.265 1.00 155.39 2344 GLU A O 1
ATOM 4082 N N . GLU A 1 519 ? 124.359 5.342 5.387 1.00 147.08 2345 GLU A N 1
ATOM 4083 C CA . GLU A 1 519 ? 125.214 4.148 5.320 1.00 147.08 2345 GLU A CA 1
ATOM 4084 C C . GLU A 1 519 ? 124.361 2.874 5.599 1.00 148.53 2345 GLU A C 1
ATOM 4085 O O . GLU A 1 519 ? 124.754 1.764 5.218 1.00 149.74 2345 GLU A O 1
ATOM 4091 N N . GLU A 1 520 ? 123.188 3.064 6.253 1.00 140.80 2346 GLU A N 1
ATOM 4092 C CA . GLU A 1 520 ? 122.181 2.047 6.583 1.00 138.59 2346 GLU A CA 1
ATOM 4093 C C . GLU A 1 520 ? 120.780 2.732 6.520 1.00 139.77 2346 GLU A C 1
ATOM 4094 O O . GLU A 1 520 ? 120.315 3.250 7.540 1.00 137.52 2346 GLU A O 1
ATOM 4100 N N . PRO A 1 521 ? 120.099 2.783 5.346 1.00 136.10 2347 PRO A N 1
ATOM 4101 C CA . PRO A 1 521 ? 118.787 3.463 5.278 1.00 134.98 2347 PRO A CA 1
ATOM 4102 C C . PRO A 1 521 ? 117.642 2.728 5.981 1.00 132.70 2347 PRO A C 1
ATOM 4103 O O . PRO A 1 521 ? 116.550 3.280 6.128 1.00 131.16 2347 PRO A O 1
ATOM 4107 N N . GLU A 1 522 ? 117.908 1.487 6.424 1.00 125.90 2348 GLU A N 1
ATOM 4108 C CA . GLU A 1 522 ? 116.983 0.643 7.178 1.00 123.36 2348 GLU A CA 1
ATOM 4109 C C . GLU A 1 522 ? 116.867 1.186 8.614 1.00 121.16 2348 GLU A C 1
ATOM 4110 O O . GLU A 1 522 ? 115.828 1.035 9.257 1.00 119.81 2348 GLU A O 1
ATOM 4116 N N . ILE A 1 523 ? 117.943 1.820 9.106 1.00 113.62 2349 ILE A N 1
ATOM 4117 C CA . ILE A 1 523 ? 118.040 2.425 10.432 1.00 109.29 2349 ILE A CA 1
ATOM 4118 C C . ILE A 1 523 ? 116.994 3.535 10.607 1.00 112.96 2349 ILE A C 1
ATOM 4119 O O . ILE A 1 523 ? 116.419 3.667 11.688 1.00 109.89 2349 ILE A O 1
ATOM 4124 N N . GLU A 1 524 ? 116.710 4.281 9.511 1.00 112.55 2350 GLU A N 1
ATOM 4125 C CA . GLU A 1 524 ? 115.724 5.370 9.412 1.00 112.60 2350 GLU A CA 1
ATOM 4126 C C . GLU A 1 524 ? 114.357 4.899 9.917 1.00 112.68 2350 GLU A C 1
ATOM 4127 O O . GLU A 1 524 ? 113.699 5.625 10.668 1.00 110.78 2350 GLU A O 1
ATOM 4133 N N . LYS A 1 525 ? 113.965 3.667 9.529 1.00 108.30 2351 LYS A N 1
ATOM 4134 C CA . LYS A 1 525 ? 112.716 3.019 9.921 1.00 107.55 2351 LYS A CA 1
ATOM 4135 C C . LYS A 1 525 ? 112.576 2.954 11.439 1.00 106.08 2351 LYS A C 1
ATOM 4136 O O . LYS A 1 525 ? 111.528 3.347 11.962 1.00 106.29 2351 LYS A O 1
ATOM 4142 N N . LEU A 1 526 ? 113.640 2.490 12.142 1.00 96.88 2352 LEU A N 1
ATOM 4143 C CA . LEU A 1 526 ? 113.660 2.360 13.603 1.00 92.31 2352 LEU A CA 1
ATOM 4144 C C . LEU A 1 526 ? 113.313 3.672 14.317 1.00 95.58 2352 LEU A C 1
ATOM 4145 O O . LEU A 1 526 ? 112.403 3.681 15.137 1.00 94.53 2352 LEU A O 1
ATOM 4150 N N . PHE A 1 527 ? 113.984 4.786 13.981 1.00 92.98 2353 PHE A N 1
ATOM 4151 C CA . PHE A 1 527 ? 113.693 6.070 14.618 1.00 92.77 2353 PHE A CA 1
ATOM 4152 C C . PHE A 1 527 ? 112.273 6.523 14.357 1.00 101.70 2353 PHE A C 1
ATOM 4153 O O . PHE A 1 527 ? 111.637 7.082 15.251 1.00 101.04 2353 PHE A O 1
ATOM 4161 N N . GLN A 1 528 ? 111.765 6.253 13.144 1.00 102.87 2354 GLN A N 1
ATOM 4162 C CA . GLN A 1 528 ? 110.396 6.577 12.753 1.00 105.85 2354 GLN A CA 1
ATOM 4163 C C . GLN A 1 528 ? 109.381 5.721 13.544 1.00 112.13 2354 GLN A C 1
ATOM 4164 O O . GLN A 1 528 ? 108.304 6.214 13.893 1.00 112.31 2354 GLN A O 1
ATOM 4170 N N . SER A 1 529 ? 109.764 4.468 13.888 1.00 109.63 2355 SER A N 1
ATOM 4171 C CA . SER A 1 529 ? 108.940 3.543 14.673 1.00 109.75 2355 SER A CA 1
ATOM 4172 C C . SER A 1 529 ? 108.714 4.031 16.103 1.00 114.30 2355 SER A C 1
ATOM 4173 O O . SER A 1 529 ? 107.715 3.652 16.708 1.00 114.50 2355 SER A O 1
ATOM 4176 N N . VAL A 1 530 ? 109.638 4.860 16.642 1.00 110.31 2356 VAL A N 1
ATOM 4177 C CA . VAL A 1 530 ? 109.569 5.410 18.004 1.00 108.13 2356 VAL A CA 1
ATOM 4178 C C . VAL A 1 530 ? 108.516 6.524 18.105 1.00 115.30 2356 VAL A C 1
ATOM 4179 O O . VAL A 1 530 ? 107.853 6.635 19.141 1.00 115.20 2356 VAL A O 1
ATOM 4183 N N . ALA A 1 531 ? 108.332 7.308 17.022 1.00 114.53 2357 ALA A N 1
ATOM 4184 C CA . ALA A 1 531 ? 107.370 8.416 16.965 1.00 116.53 2357 ALA A CA 1
ATOM 4185 C C . ALA A 1 531 ? 105.921 7.973 17.154 1.00 122.94 2357 ALA A C 1
ATOM 4186 O O . ALA A 1 531 ? 105.110 8.759 17.644 1.00 122.39 2357 ALA A O 1
ATOM 4188 N N . GLN A 1 532 ? 105.616 6.704 16.779 1.00 122.06 2358 GLN A N 1
ATOM 4189 C CA . GLN A 1 532 ? 104.286 6.060 16.803 1.00 123.95 2358 GLN A CA 1
ATOM 4190 C C . GLN A 1 532 ? 104.116 4.994 17.902 1.00 126.81 2358 GLN A C 1
ATOM 4191 O O . GLN A 1 532 ? 103.007 4.828 18.405 1.00 126.20 2358 GLN A O 1
ATOM 4197 N N . CYS A 1 533 ? 105.203 4.270 18.258 1.00 123.26 2359 CYS A N 1
ATOM 4198 C CA . CYS A 1 533 ? 105.218 3.232 19.307 1.00 121.82 2359 CYS A CA 1
ATOM 4199 C C . CYS A 1 533 ? 104.920 3.838 20.687 1.00 125.76 2359 CYS A C 1
ATOM 4200 O O . CYS A 1 533 ? 104.298 3.192 21.532 1.00 124.41 2359 CYS A O 1
ATOM 4203 N N . CYS A 1 534 ? 105.357 5.093 20.887 1.00 123.27 2360 CYS A N 1
ATOM 4204 C CA . CYS A 1 534 ? 105.205 5.861 22.120 1.00 122.51 2360 CYS A CA 1
ATOM 4205 C C . CYS A 1 534 ? 104.132 6.973 21.991 1.00 131.43 2360 CYS A C 1
ATOM 4206 O O . CYS A 1 534 ? 103.378 7.206 22.948 1.00 132.11 2360 CYS A O 1
ATOM 4209 N N . MET A 1 535 ? 104.102 7.701 20.841 1.00 129.88 2361 MET A N 1
ATOM 4210 C CA . MET A 1 535 ? 103.139 8.789 20.623 1.00 153.72 2361 MET A CA 1
ATOM 4211 C C . MET A 1 535 ? 101.979 8.329 19.758 1.00 180.98 2361 MET A C 1
ATOM 4212 O O . MET A 1 535 ? 101.311 7.363 20.118 1.00 142.32 2361 MET A O 1
ATOM 4214 N N . GLU B 2 6 ? 133.260 2.049 9.727 1.00 137.19 349 GLU B N 1
ATOM 4215 C CA . GLU B 2 6 ? 132.983 3.230 10.548 1.00 137.60 349 GLU B CA 1
ATOM 4216 C C . GLU B 2 6 ? 132.092 2.828 11.737 1.00 138.58 349 GLU B C 1
ATOM 4217 O O . GLU B 2 6 ? 132.429 3.096 12.899 1.00 136.10 349 GLU B O 1
ATOM 4223 N N . MET B 2 7 ? 130.961 2.164 11.420 1.00 134.70 350 MET B N 1
ATOM 4224 C CA . MET B 2 7 ? 129.935 1.693 12.350 1.00 132.19 350 MET B CA 1
ATOM 4225 C C . MET B 2 7 ? 130.469 0.577 13.245 1.00 128.30 350 MET B C 1
ATOM 4226 O O . MET B 2 7 ? 131.478 -0.052 12.916 1.00 127.51 350 MET B O 1
ATOM 4231 N N . VAL B 2 8 ? 129.766 0.308 14.359 1.00 118.73 351 VAL B N 1
ATOM 4232 C CA . VAL B 2 8 ? 130.102 -0.778 15.265 1.00 113.19 351 VAL B CA 1
ATOM 4233 C C . VAL B 2 8 ? 129.751 -2.057 14.501 1.00 114.44 351 VAL B C 1
ATOM 4234 O O . VAL B 2 8 ? 128.569 -2.356 14.302 1.00 113.66 351 VAL B O 1
ATOM 4238 N N . THR B 2 9 ? 130.802 -2.751 14.003 1.00 109.84 352 THR B N 1
ATOM 4239 C CA . THR B 2 9 ? 130.753 -4.016 13.243 1.00 109.35 352 THR B CA 1
ATOM 4240 C C . THR B 2 9 ? 130.211 -5.165 14.115 1.00 109.16 352 THR B C 1
ATOM 4241 O O . THR B 2 9 ? 129.814 -6.217 13.607 1.00 108.77 352 THR B O 1
ATOM 4245 N N . ASP B 2 10 ? 130.202 -4.931 15.433 1.00 101.84 353 ASP B N 1
ATOM 4246 C CA . ASP B 2 10 ? 129.776 -5.814 16.501 1.00 97.17 353 ASP B CA 1
ATOM 4247 C C . ASP B 2 10 ? 128.256 -5.774 16.777 1.00 94.84 353 ASP B C 1
ATOM 4248 O O . ASP B 2 10 ? 127.516 -4.881 16.339 1.00 95.02 353 ASP B O 1
ATOM 4253 N N . GLN B 2 11 ? 127.832 -6.765 17.544 1.00 86.05 354 GLN B N 1
ATOM 4254 C CA . GLN B 2 11 ? 126.492 -7.027 18.040 1.00 83.84 354 GLN B CA 1
ATOM 4255 C C . GLN B 2 11 ? 125.899 -5.930 18.947 1.00 84.35 354 GLN B C 1
ATOM 4256 O O . GLN B 2 11 ? 124.687 -5.917 19.147 1.00 82.70 354 GLN B O 1
ATOM 4262 N N . PHE B 2 12 ? 126.741 -5.066 19.538 1.00 81.32 355 PHE B N 1
ATOM 4263 C CA . PHE B 2 12 ? 126.290 -4.027 20.489 1.00 81.87 355 PHE B CA 1
ATOM 4264 C C . PHE B 2 12 ? 126.003 -2.639 19.886 1.00 85.97 355 PHE B C 1
ATOM 4265 O O . PHE B 2 12 ? 125.895 -1.663 20.633 1.00 84.07 355 PHE B O 1
ATOM 4273 N N . GLY B 2 13 ? 125.839 -2.585 18.565 1.00 84.35 356 GLY B N 1
ATOM 4274 C CA . GLY B 2 13 ? 125.526 -1.354 17.853 1.00 86.52 356 GLY B CA 1
ATOM 4275 C C . GLY B 2 13 ? 124.114 -1.313 17.297 1.00 90.51 356 GLY B C 1
ATOM 4276 O O . GLY B 2 13 ? 123.220 -2.017 17.786 1.00 88.10 356 GLY B O 1
ATOM 4277 N N . MET B 2 14 ? 123.900 -0.459 16.274 1.00 88.08 357 MET B N 1
ATOM 4278 C CA . MET B 2 14 ? 122.612 -0.343 15.598 1.00 88.09 357 MET B CA 1
ATOM 4279 C C . MET B 2 14 ? 122.354 -1.610 14.774 1.00 90.65 357 MET B C 1
ATOM 4280 O O . MET B 2 14 ? 121.266 -2.200 14.842 1.00 90.34 357 MET B O 1
ATOM 4285 N N . ILE B 2 15 ? 123.395 -2.054 14.052 1.00 84.87 358 ILE B N 1
ATOM 4286 C CA . ILE B 2 15 ? 123.385 -3.244 13.223 1.00 83.52 358 ILE B CA 1
ATOM 4287 C C . ILE B 2 15 ? 122.981 -4.433 14.067 1.00 81.87 358 ILE B C 1
ATOM 4288 O O . ILE B 2 15 ? 122.122 -5.201 13.641 1.00 83.35 358 ILE B O 1
ATOM 4293 N N . GLY B 2 16 ? 123.528 -4.523 15.278 1.00 72.51 359 GLY B N 1
ATOM 4294 C CA . GLY B 2 16 ? 123.166 -5.573 16.220 1.00 68.93 359 GLY B CA 1
ATOM 4295 C C . GLY B 2 16 ? 121.672 -5.674 16.477 1.00 72.27 359 GLY B C 1
ATOM 4296 O O . GLY B 2 16 ? 121.128 -6.774 16.461 1.00 70.12 359 GLY B O 1
ATOM 4297 N N . LEU B 2 17 ? 120.998 -4.505 16.683 1.00 71.20 360 LEU B N 1
ATOM 4298 C CA . LEU B 2 17 ? 119.564 -4.308 16.965 1.00 70.85 360 LEU B CA 1
ATOM 4299 C C . LEU B 2 17 ? 118.691 -4.602 15.743 1.00 82.39 360 LEU B C 1
ATOM 4300 O O . LEU B 2 17 ? 117.725 -5.367 15.849 1.00 81.87 360 LEU B O 1
ATOM 4305 N N . LEU B 2 18 ? 119.043 -4.014 14.581 1.00 84.40 361 LEU B N 1
ATOM 4306 C CA . LEU B 2 18 ? 118.352 -4.240 13.308 1.00 87.63 361 LEU B CA 1
ATOM 4307 C C . LEU B 2 18 ? 118.328 -5.758 12.950 1.00 93.72 361 LEU B C 1
ATOM 4308 O O . LEU B 2 18 ? 117.374 -6.246 12.334 1.00 94.82 361 LEU B O 1
ATOM 4313 N N . THR B 2 19 ? 119.365 -6.494 13.395 1.00 89.23 362 THR B N 1
ATOM 4314 C CA . THR B 2 19 ? 119.508 -7.933 13.219 1.00 88.04 362 THR B CA 1
ATOM 4315 C C . THR B 2 19 ? 118.448 -8.661 14.032 1.00 92.85 362 THR B C 1
ATOM 4316 O O . THR B 2 19 ? 117.907 -9.654 13.547 1.00 94.85 362 THR B O 1
ATOM 4320 N N . PHE B 2 20 ? 118.133 -8.164 15.242 1.00 87.81 363 PHE B N 1
ATOM 4321 C CA . PHE B 2 20 ? 117.115 -8.775 16.098 1.00 86.59 363 PHE B CA 1
ATOM 4322 C C . PHE B 2 20 ? 115.723 -8.560 15.532 1.00 88.66 363 PHE B C 1
ATOM 4323 O O . PHE B 2 20 ? 114.919 -9.490 15.496 1.00 87.40 363 PHE B O 1
ATOM 4331 N N . ILE B 2 21 ? 115.442 -7.343 15.084 1.00 85.71 364 ILE B N 1
ATOM 4332 C CA . ILE B 2 21 ? 114.154 -7.002 14.509 1.00 87.25 364 ILE B CA 1
ATOM 4333 C C . ILE B 2 21 ? 113.874 -7.883 13.269 1.00 97.27 364 ILE B C 1
ATOM 4334 O O . ILE B 2 21 ? 112.778 -8.447 13.161 1.00 97.23 364 ILE B O 1
ATOM 4339 N N . ARG B 2 22 ? 114.893 -8.083 12.402 1.00 97.84 365 ARG B N 1
ATOM 4340 C CA . ARG B 2 22 ? 114.781 -8.932 11.212 1.00 100.91 365 ARG B CA 1
ATOM 4341 C C . ARG B 2 22 ? 114.631 -10.412 11.602 1.00 105.38 365 ARG B C 1
ATOM 4342 O O . ARG B 2 22 ? 114.049 -11.186 10.840 1.00 106.67 365 ARG B O 1
ATOM 4350 N N . ALA B 2 23 ? 115.121 -10.787 12.795 1.00 100.79 366 ALA B N 1
ATOM 4351 C CA . ALA B 2 23 ? 115.067 -12.155 13.310 1.00 100.06 366 ALA B CA 1
ATOM 4352 C C . ALA B 2 23 ? 113.668 -12.614 13.728 1.00 106.76 366 ALA B C 1
ATOM 4353 O O . ALA B 2 23 ? 113.391 -13.818 13.673 1.00 106.14 366 ALA B O 1
ATOM 4355 N N . ALA B 2 24 ? 112.799 -11.670 14.147 1.00 105.70 367 ALA B N 1
ATOM 4356 C CA . ALA B 2 24 ? 111.419 -11.951 14.584 1.00 106.63 367 ALA B CA 1
ATOM 4357 C C . ALA B 2 24 ? 110.565 -12.573 13.462 1.00 114.06 367 ALA B C 1
ATOM 4358 O O . ALA B 2 24 ? 109.702 -13.431 13.717 1.00 112.39 367 ALA B O 1
ATOM 4360 N N . GLU B 2 25 ? 110.834 -12.117 12.218 1.00 113.85 368 GLU B N 1
ATOM 4361 C CA . GLU B 2 25 ? 110.235 -12.571 10.962 1.00 116.30 368 GLU B CA 1
ATOM 4362 C C . GLU B 2 25 ? 110.382 -14.101 10.816 1.00 116.69 368 GLU B C 1
ATOM 4363 O O . GLU B 2 25 ? 109.398 -14.791 10.555 1.00 116.07 368 GLU B O 1
ATOM 4369 N N . THR B 2 26 ? 111.614 -14.612 11.015 1.00 111.01 369 THR B N 1
ATOM 4370 C CA . THR B 2 26 ? 111.963 -16.030 10.937 1.00 110.07 369 THR B CA 1
ATOM 4371 C C . THR B 2 26 ? 111.814 -16.778 12.283 1.00 113.18 369 THR B C 1
ATOM 4372 O O . THR B 2 26 ? 111.764 -18.012 12.255 1.00 112.26 369 THR B O 1
ATOM 4376 N N . ASP B 2 27 ? 111.743 -16.063 13.451 1.00 108.95 370 ASP B N 1
ATOM 4377 C CA . ASP B 2 27 ? 111.586 -16.740 14.756 1.00 106.17 370 ASP B CA 1
ATOM 4378 C C . ASP B 2 27 ? 110.122 -17.130 15.014 1.00 107.54 370 ASP B C 1
ATOM 4379 O O . ASP B 2 27 ? 109.264 -16.244 15.160 1.00 106.13 370 ASP B O 1
ATOM 4384 N N . PRO B 2 28 ? 109.829 -18.459 15.077 1.00 102.85 371 PRO B N 1
ATOM 4385 C CA . PRO B 2 28 ? 108.438 -18.899 15.284 1.00 102.66 371 PRO B CA 1
ATOM 4386 C C . PRO B 2 28 ? 107.947 -18.883 16.742 1.00 102.52 371 PRO B C 1
ATOM 4387 O O . PRO B 2 28 ? 106.801 -19.283 16.994 1.00 101.93 371 PRO B O 1
ATOM 4391 N N . GLY B 2 29 ? 108.778 -18.375 17.666 1.00 95.31 372 GLY B N 1
ATOM 4392 C CA . GLY B 2 29 ? 108.465 -18.295 19.091 1.00 91.77 372 GLY B CA 1
ATOM 4393 C C . GLY B 2 29 ? 107.301 -17.387 19.393 1.00 93.55 372 GLY B C 1
ATOM 4394 O O . GLY B 2 29 ? 106.830 -16.688 18.507 1.00 93.96 372 GLY B O 1
ATOM 4395 N N . MET B 2 30 ? 106.793 -17.423 20.617 1.00 89.38 373 MET B N 1
ATOM 4396 C CA . MET B 2 30 ? 105.708 -16.521 21.043 1.00 89.44 373 MET B CA 1
ATOM 4397 C C . MET B 2 30 ? 106.329 -15.393 21.893 1.00 87.10 373 MET B C 1
ATOM 4398 O O . MET B 2 30 ? 105.641 -14.464 22.306 1.00 86.20 373 MET B O 1
ATOM 4403 N N . VAL B 2 31 ? 107.647 -15.498 22.132 1.00 80.36 374 VAL B N 1
ATOM 4404 C CA . VAL B 2 31 ? 108.462 -14.563 22.889 1.00 78.18 374 VAL B CA 1
ATOM 4405 C C . VAL B 2 31 ? 109.549 -13.978 21.974 1.00 84.56 374 VAL B C 1
ATOM 4406 O O . VAL B 2 31 ? 110.341 -14.715 21.368 1.00 85.23 374 VAL B O 1
ATOM 4410 N N . HIS B 2 32 ? 109.546 -12.644 21.854 1.00 82.41 375 HIS B N 1
ATOM 4411 C CA . HIS B 2 32 ? 110.500 -11.903 21.041 1.00 83.57 375 HIS B CA 1
ATOM 4412 C C . HIS B 2 32 ? 111.034 -10.794 21.908 1.00 83.16 375 HIS B C 1
ATOM 4413 O O . HIS B 2 32 ? 110.455 -9.705 21.978 1.00 84.57 375 HIS B O 1
ATOM 4420 N N . LEU B 2 33 ? 112.114 -11.136 22.655 1.00 73.89 376 LEU B N 1
ATOM 4421 C CA . LEU B 2 33 ? 112.726 -10.316 23.702 1.00 70.04 376 LEU B CA 1
ATOM 4422 C C . LEU B 2 33 ? 113.098 -8.920 23.228 1.00 73.47 376 LEU B C 1
ATOM 4423 O O . LEU B 2 33 ? 112.864 -7.968 23.981 1.00 73.51 376 LEU B O 1
ATOM 4428 N N . ALA B 2 34 ? 113.537 -8.782 21.955 1.00 69.03 377 ALA B N 1
ATOM 4429 C CA . ALA B 2 34 ? 113.903 -7.502 21.355 1.00 68.97 377 ALA B CA 1
ATOM 4430 C C . ALA B 2 34 ? 112.735 -6.647 20.924 1.00 74.14 377 ALA B C 1
ATOM 4431 O O . ALA B 2 34 ? 112.930 -5.449 20.737 1.00 77.00 377 ALA B O 1
ATOM 4433 N N . LEU B 2 35 ? 111.529 -7.225 20.780 1.00 70.59 378 LEU B N 1
ATOM 4434 C CA . LEU B 2 35 ? 110.333 -6.514 20.304 1.00 72.52 378 LEU B CA 1
ATOM 4435 C C . LEU B 2 35 ? 109.148 -6.406 21.260 1.00 75.68 378 LEU B C 1
ATOM 4436 O O . LEU B 2 35 ? 108.330 -5.497 21.113 1.00 77.63 378 LEU B O 1
ATOM 4441 N N . GLY B 2 36 ? 109.039 -7.330 22.191 1.00 70.70 379 GLY B N 1
ATOM 4442 C CA . GLY B 2 36 ? 107.986 -7.291 23.193 1.00 70.66 379 GLY B CA 1
ATOM 4443 C C . GLY B 2 36 ? 106.661 -7.885 22.788 1.00 78.16 379 GLY B C 1
ATOM 4444 O O . GLY B 2 36 ? 106.516 -8.417 21.684 1.00 80.87 379 GLY B O 1
ATOM 4445 N N . SER B 2 37 ? 105.692 -7.804 23.705 1.00 74.20 380 SER B N 1
ATOM 4446 C CA . SER B 2 37 ? 104.354 -8.334 23.531 1.00 75.28 380 SER B CA 1
ATOM 4447 C C . SER B 2 37 ? 103.332 -7.231 23.770 1.00 82.20 380 SER B C 1
ATOM 4448 O O . SER B 2 37 ? 103.597 -6.361 24.598 1.00 83.08 380 SER B O 1
ATOM 4451 N N . ASP B 2 38 ? 102.180 -7.225 23.045 1.00 79.55 381 ASP B N 1
ATOM 4452 C CA . ASP B 2 38 ? 101.128 -6.227 23.289 1.00 79.86 381 ASP B CA 1
ATOM 4453 C C . ASP B 2 38 ? 100.495 -6.688 24.589 1.00 82.01 381 ASP B C 1
ATOM 4454 O O . ASP B 2 38 ? 99.748 -7.654 24.612 1.00 79.81 381 ASP B O 1
ATOM 4459 N N . LEU B 2 39 ? 100.883 -6.055 25.685 1.00 80.00 382 LEU B N 1
ATOM 4460 C CA . LEU B 2 39 ? 100.507 -6.462 27.036 1.00 79.23 382 LEU B CA 1
ATOM 4461 C C . LEU B 2 39 ? 98.999 -6.365 27.342 1.00 85.52 382 LEU B C 1
ATOM 4462 O O . LEU B 2 39 ? 98.520 -6.984 28.308 1.00 84.49 382 LEU B O 1
ATOM 4467 N N . THR B 2 40 ? 98.248 -5.656 26.483 1.00 84.51 383 THR B N 1
ATOM 4468 C CA . THR B 2 40 ? 96.794 -5.526 26.596 1.00 84.90 383 THR B CA 1
ATOM 4469 C C . THR B 2 40 ? 96.175 -6.889 26.295 1.00 89.27 383 THR B C 1
ATOM 4470 O O . THR B 2 40 ? 95.270 -7.322 27.007 1.00 89.76 383 THR B O 1
ATOM 4474 N N . THR B 2 41 ? 96.747 -7.596 25.298 1.00 84.95 384 THR B N 1
ATOM 4475 C CA . THR B 2 41 ? 96.345 -8.925 24.840 1.00 84.33 384 THR B CA 1
ATOM 4476 C C . THR B 2 41 ? 96.638 -10.078 25.824 1.00 87.90 384 THR B C 1
ATOM 4477 O O . THR B 2 41 ? 96.288 -11.215 25.529 1.00 88.30 384 THR B O 1
ATOM 4481 N N . LEU B 2 42 ? 97.258 -9.815 26.981 1.00 84.46 385 LEU B N 1
ATOM 4482 C CA . LEU B 2 42 ? 97.555 -10.889 27.933 1.00 83.04 385 LEU B CA 1
ATOM 4483 C C . LEU B 2 42 ? 96.334 -11.258 28.819 1.00 90.28 385 LEU B C 1
ATOM 4484 O O . LEU B 2 42 ? 96.424 -12.075 29.740 1.00 90.14 385 LEU B O 1
ATOM 4489 N N . GLY B 2 43 ? 95.186 -10.709 28.464 1.00 88.17 386 GLY B N 1
ATOM 4490 C CA . GLY B 2 43 ? 93.941 -10.988 29.148 1.00 87.40 386 GLY B CA 1
ATOM 4491 C C . GLY B 2 43 ? 93.846 -10.354 30.509 1.00 89.90 386 GLY B C 1
ATOM 4492 O O . GLY B 2 43 ? 93.153 -10.882 31.379 1.00 89.41 386 GLY B O 1
ATOM 4493 N N . LEU B 2 44 ? 94.542 -9.215 30.701 1.00 85.35 387 LEU B N 1
ATOM 4494 C CA . LEU B 2 44 ? 94.509 -8.472 31.964 1.00 82.79 387 LEU B CA 1
ATOM 4495 C C . LEU B 2 44 ? 93.893 -7.117 31.745 1.00 87.05 387 LEU B C 1
ATOM 4496 O O . LEU B 2 44 ? 94.244 -6.428 30.779 1.00 88.34 387 LEU B O 1
ATOM 4501 N N . ASN B 2 45 ? 92.954 -6.741 32.622 1.00 82.91 388 ASN B N 1
ATOM 4502 C CA . ASN B 2 45 ? 92.285 -5.436 32.558 1.00 84.31 388 ASN B CA 1
ATOM 4503 C C . ASN B 2 45 ? 93.209 -4.355 33.179 1.00 87.85 388 ASN B C 1
ATOM 4504 O O . ASN B 2 45 ? 93.012 -3.915 34.323 1.00 87.23 388 ASN B O 1
ATOM 4509 N N . LEU B 2 46 ? 94.241 -3.956 32.407 1.00 83.05 389 LEU B N 1
ATOM 4510 C CA . LEU B 2 46 ? 95.272 -3.027 32.856 1.00 81.95 389 LEU B CA 1
ATOM 4511 C C . LEU B 2 46 ? 94.747 -1.618 33.087 1.00 89.64 389 LEU B C 1
ATOM 4512 O O . LEU B 2 46 ? 95.388 -0.827 33.792 1.00 88.43 389 LEU B O 1
ATOM 4517 N N . ASN B 2 47 ? 93.567 -1.317 32.515 1.00 90.03 390 ASN B N 1
ATOM 4518 C CA . ASN B 2 47 ? 92.912 -0.022 32.645 1.00 92.56 390 ASN B CA 1
ATOM 4519 C C . ASN B 2 47 ? 92.065 0.063 33.898 1.00 96.58 390 ASN B C 1
ATOM 4520 O O . ASN B 2 47 ? 91.963 1.151 34.473 1.00 96.10 390 ASN B O 1
ATOM 4525 N N . SER B 2 48 ? 91.462 -1.086 34.314 1.00 93.17 391 SER B N 1
ATOM 4526 C CA . SER B 2 48 ? 90.605 -1.236 35.490 1.00 92.82 391 SER B CA 1
ATOM 4527 C C . SER B 2 48 ? 91.090 -0.386 36.639 1.00 97.50 391 SER B C 1
ATOM 4528 O O . SER B 2 48 ? 92.276 -0.435 36.981 1.00 96.09 391 SER B O 1
ATOM 4531 N N . PRO B 2 49 ? 90.191 0.415 37.241 1.00 95.90 392 PRO B N 1
ATOM 4532 C CA . PRO B 2 49 ? 90.609 1.237 38.388 1.00 95.63 392 PRO B CA 1
ATOM 4533 C C . PRO B 2 49 ? 90.753 0.385 39.654 1.00 97.90 392 PRO B C 1
ATOM 4534 O O . PRO B 2 49 ? 91.489 0.767 40.566 1.00 98.50 392 PRO B O 1
ATOM 4538 N N . GLU B 2 50 ? 90.085 -0.797 39.682 1.00 91.32 393 GLU B N 1
ATOM 4539 C CA . GLU B 2 50 ? 90.131 -1.768 40.781 1.00 88.35 393 GLU B CA 1
ATOM 4540 C C . GLU B 2 50 ? 91.355 -2.674 40.636 1.00 85.47 393 GLU B C 1
ATOM 4541 O O . GLU B 2 50 ? 91.793 -2.965 39.518 1.00 85.06 393 GLU B O 1
ATOM 4547 N N . ASN B 2 51 ? 91.872 -3.148 41.773 1.00 77.41 394 ASN B N 1
ATOM 4548 C CA . ASN B 2 51 ? 92.986 -4.080 41.841 1.00 75.41 394 ASN B CA 1
ATOM 4549 C C . ASN B 2 51 ? 92.680 -5.379 41.098 1.00 79.23 394 ASN B C 1
ATOM 4550 O O . ASN B 2 51 ? 91.546 -5.879 41.139 1.00 79.19 394 ASN B O 1
ATOM 4555 N N . LEU B 2 52 ? 93.703 -5.905 40.405 1.00 74.88 395 LEU B N 1
ATOM 4556 C CA . LEU B 2 52 ? 93.660 -7.128 39.594 1.00 73.53 395 LEU B CA 1
ATOM 4557 C C . LEU B 2 52 ? 93.853 -8.424 40.411 1.00 74.74 395 LEU B C 1
ATOM 4558 O O . LEU B 2 52 ? 93.197 -9.428 40.135 1.00 71.12 395 LEU B O 1
ATOM 4563 N N . TYR B 2 53 ? 94.739 -8.379 41.422 1.00 74.31 396 TYR B N 1
ATOM 4564 C CA . TYR B 2 53 ? 95.121 -9.523 42.240 1.00 75.71 396 TYR B CA 1
ATOM 4565 C C . TYR B 2 53 ? 93.946 -10.275 42.891 1.00 81.87 396 TYR B C 1
ATOM 4566 O O . TYR B 2 53 ? 94.020 -11.505 42.895 1.00 81.76 396 TYR B O 1
ATOM 4575 N N . PRO B 2 54 ? 92.869 -9.642 43.431 1.00 78.91 397 PRO B N 1
ATOM 4576 C CA . PRO B 2 54 ? 91.808 -10.451 44.058 1.00 78.41 397 PRO B CA 1
ATOM 4577 C C . PRO B 2 54 ? 91.045 -11.363 43.091 1.00 81.25 397 PRO B C 1
ATOM 4578 O O . PRO B 2 54 ? 90.433 -12.343 43.521 1.00 81.99 397 PRO B O 1
ATOM 4582 N N . LYS B 2 55 ? 91.107 -11.060 41.795 1.00 75.37 398 LYS B N 1
ATOM 4583 C CA . LYS B 2 55 ? 90.456 -11.857 40.775 1.00 74.79 398 LYS B CA 1
ATOM 4584 C C . LYS B 2 55 ? 91.496 -12.536 39.878 1.00 78.28 398 LYS B C 1
ATOM 4585 O O . LYS B 2 55 ? 91.120 -13.176 38.903 1.00 79.85 398 LYS B O 1
ATOM 4591 N N . PHE B 2 56 ? 92.799 -12.424 40.214 1.00 72.38 399 PHE B N 1
ATOM 4592 C CA . PHE B 2 56 ? 93.885 -13.035 39.433 1.00 70.96 399 PHE B CA 1
ATOM 4593 C C . PHE B 2 56 ? 93.839 -14.568 39.504 1.00 72.76 399 PHE B C 1
ATOM 4594 O O . PHE B 2 56 ? 94.157 -15.162 40.548 1.00 72.12 399 PHE B O 1
ATOM 4602 N N . ALA B 2 57 ? 93.402 -15.198 38.396 1.00 68.65 400 ALA B N 1
ATOM 4603 C CA . ALA B 2 57 ? 93.241 -16.656 38.324 1.00 69.40 400 ALA B CA 1
ATOM 4604 C C . ALA B 2 57 ? 94.534 -17.444 38.535 1.00 74.50 400 ALA B C 1
ATOM 4605 O O . ALA B 2 57 ? 94.753 -17.953 39.641 1.00 76.12 400 ALA B O 1
ATOM 4607 N N . SER B 2 58 ? 95.389 -17.527 37.489 1.00 68.96 401 SER B N 1
ATOM 4608 C CA . SER B 2 58 ? 96.696 -18.188 37.479 1.00 67.34 401 SER B CA 1
ATOM 4609 C C . SER B 2 58 ? 97.632 -17.356 36.591 1.00 70.34 401 SER B C 1
ATOM 4610 O O . SER B 2 58 ? 97.137 -16.482 35.868 1.00 71.55 401 SER B O 1
ATOM 4613 N N . PRO B 2 59 ? 98.962 -17.593 36.540 1.00 65.15 402 PRO B N 1
ATOM 4614 C CA . PRO B 2 59 ? 99.776 -16.799 35.601 1.00 64.34 402 PRO B CA 1
ATOM 4615 C C . PRO B 2 59 ? 99.431 -17.101 34.138 1.00 68.27 402 PRO B C 1
ATOM 4616 O O . PRO B 2 59 ? 99.681 -16.261 33.285 1.00 66.14 402 PRO B O 1
ATOM 4620 N N . TRP B 2 60 ? 98.829 -18.288 33.861 1.00 67.66 403 TRP B N 1
ATOM 4621 C CA . TRP B 2 60 ? 98.509 -18.798 32.519 1.00 69.09 403 TRP B CA 1
ATOM 4622 C C . TRP B 2 60 ? 97.087 -18.503 32.016 1.00 80.81 403 TRP B C 1
ATOM 4623 O O . TRP B 2 60 ? 96.875 -18.500 30.794 1.00 83.42 403 TRP B O 1
ATOM 4634 N N . ALA B 2 61 ? 96.120 -18.268 32.938 1.00 79.18 404 ALA B N 1
ATOM 4635 C CA . ALA B 2 61 ? 94.723 -17.966 32.601 1.00 80.12 404 ALA B CA 1
ATOM 4636 C C . ALA B 2 61 ? 94.592 -16.667 31.818 1.00 90.13 404 ALA B C 1
ATOM 4637 O O . ALA B 2 61 ? 95.380 -15.734 32.027 1.00 90.10 404 ALA B O 1
ATOM 4639 N N . SER B 2 62 ? 93.598 -16.613 30.916 1.00 91.23 405 SER B N 1
ATOM 4640 C CA . SER B 2 62 ? 93.308 -15.434 30.098 1.00 93.74 405 SER B CA 1
ATOM 4641 C C . SER B 2 62 ? 92.168 -14.549 30.679 1.00 99.05 405 SER B C 1
ATOM 4642 O O . SER B 2 62 ? 92.093 -13.365 30.354 1.00 99.49 405 SER B O 1
ATOM 4645 N N . SER B 2 63 ? 91.308 -15.121 31.547 1.00 95.75 406 SER B N 1
ATOM 4646 C CA . SER B 2 63 ? 90.163 -14.435 32.160 1.00 95.06 406 SER B CA 1
ATOM 4647 C C . SER B 2 63 ? 90.184 -14.514 33.708 1.00 93.94 406 SER B C 1
ATOM 4648 O O . SER B 2 63 ? 90.558 -15.559 34.273 1.00 93.04 406 SER B O 1
ATOM 4651 N N . PRO B 2 64 ? 89.755 -13.429 34.407 1.00 86.28 407 PRO B N 1
ATOM 4652 C CA . PRO B 2 64 ? 89.769 -13.449 35.880 1.00 83.75 407 PRO B CA 1
ATOM 4653 C C . PRO B 2 64 ? 88.793 -14.434 36.541 1.00 87.43 407 PRO B C 1
ATOM 4654 O O . PRO B 2 64 ? 87.950 -15.024 35.870 1.00 88.86 407 PRO B O 1
ATOM 4658 N N . CYS B 2 65 ? 88.922 -14.592 37.870 1.00 82.28 408 CYS B N 1
ATOM 4659 C CA . CYS B 2 65 ? 88.105 -15.417 38.745 1.00 82.46 408 CYS B CA 1
ATOM 4660 C C . CYS B 2 65 ? 86.635 -15.062 38.665 1.00 86.64 408 CYS B C 1
ATOM 4661 O O . CYS B 2 65 ? 86.246 -13.912 38.915 1.00 86.11 408 CYS B O 1
ATOM 4664 N N . ARG B 2 66 ? 85.809 -16.069 38.406 1.00 82.62 409 ARG B N 1
ATOM 4665 C CA . ARG B 2 66 ? 84.374 -15.908 38.396 1.00 82.40 409 ARG B CA 1
ATOM 4666 C C . ARG B 2 66 ? 83.927 -16.095 39.878 1.00 87.33 409 ARG B C 1
ATOM 4667 O O . ARG B 2 66 ? 84.721 -16.648 40.653 1.00 86.59 409 ARG B O 1
ATOM 4675 N N . PRO B 2 67 ? 82.703 -15.672 40.324 1.00 85.18 410 PRO B N 1
ATOM 4676 C CA . PRO B 2 67 ? 82.313 -15.900 41.737 1.00 84.34 410 PRO B CA 1
ATOM 4677 C C . PRO B 2 67 ? 82.099 -17.375 42.126 1.00 87.86 410 PRO B C 1
ATOM 4678 O O . PRO B 2 67 ? 82.150 -17.690 43.315 1.00 87.37 410 PRO B O 1
ATOM 4682 N N . GLN B 2 68 ? 81.913 -18.286 41.141 1.00 84.95 411 GLN B N 1
ATOM 4683 C CA . GLN B 2 68 ? 81.833 -19.739 41.388 1.00 85.36 411 GLN B CA 1
ATOM 4684 C C . GLN B 2 68 ? 83.242 -20.297 41.680 1.00 92.63 411 GLN B C 1
ATOM 4685 O O . GLN B 2 68 ? 83.372 -21.410 42.199 1.00 94.19 411 GLN B O 1
ATOM 4691 N N . ASP B 2 69 ? 84.292 -19.531 41.304 1.00 89.02 412 ASP B N 1
ATOM 4692 C CA . ASP B 2 69 ? 85.688 -19.913 41.473 1.00 88.64 412 ASP B CA 1
ATOM 4693 C C . ASP B 2 69 ? 86.167 -19.567 42.879 1.00 92.49 412 ASP B C 1
ATOM 4694 O O . ASP B 2 69 ? 86.822 -20.395 43.534 1.00 93.21 412 ASP B O 1
ATOM 4699 N N . ILE B 2 70 ? 85.825 -18.353 43.344 1.00 87.45 413 ILE B N 1
ATOM 4700 C CA . ILE B 2 70 ? 86.182 -17.864 44.676 1.00 87.64 413 ILE B CA 1
ATOM 4701 C C . ILE B 2 70 ? 85.458 -18.703 45.699 1.00 96.74 413 ILE B C 1
ATOM 4702 O O . ILE B 2 70 ? 84.290 -19.012 45.488 1.00 99.04 413 ILE B O 1
ATOM 4707 N N . ASP B 2 71 ? 86.103 -19.033 46.815 1.00 94.99 414 ASP B N 1
ATOM 4708 C CA . ASP B 2 71 ? 85.406 -19.728 47.890 1.00 96.49 414 ASP B CA 1
ATOM 4709 C C . ASP B 2 71 ? 85.059 -18.702 48.970 1.00 101.93 414 ASP B C 1
ATOM 4710 O O . ASP B 2 71 ? 85.841 -17.768 49.187 1.00 102.20 414 ASP B O 1
ATOM 4715 N N . PHE B 2 72 ? 83.859 -18.809 49.583 1.00 98.67 415 PHE B N 1
ATOM 4716 C CA . PHE B 2 72 ? 83.440 -17.899 50.672 1.00 97.99 415 PHE B CA 1
ATOM 4717 C C . PHE B 2 72 ? 83.013 -18.711 51.887 1.00 100.15 415 PHE B C 1
ATOM 4718 O O . PHE B 2 72 ? 82.407 -19.774 51.728 1.00 100.00 415 PHE B O 1
ATOM 4726 N N . HIS B 2 73 ? 83.348 -18.225 53.095 1.00 95.51 416 HIS B N 1
ATOM 4727 C CA . HIS B 2 73 ? 83.013 -18.897 54.344 1.00 96.46 416 HIS B CA 1
ATOM 4728 C C . HIS B 2 73 ? 81.547 -18.691 54.703 1.00 100.11 416 HIS B C 1
ATOM 4729 O O . HIS B 2 73 ? 81.226 -18.115 55.749 1.00 99.63 416 HIS B O 1
ATOM 4736 N N . VAL B 2 74 ? 80.658 -19.194 53.821 1.00 96.64 417 VAL B N 1
ATOM 4737 C CA . VAL B 2 74 ? 79.189 -19.115 53.879 1.00 95.58 417 VAL B CA 1
ATOM 4738 C C . VAL B 2 74 ? 78.620 -19.617 55.199 1.00 99.09 417 VAL B C 1
ATOM 4739 O O . VAL B 2 74 ? 79.200 -20.549 55.774 1.00 99.43 417 VAL B O 1
ATOM 4743 N N . PRO B 2 75 ? 77.471 -19.061 55.675 1.00 95.57 418 PRO B N 1
ATOM 4744 C CA . PRO B 2 75 ? 76.849 -19.598 56.901 1.00 96.42 418 PRO B CA 1
ATOM 4745 C C . PRO B 2 75 ? 76.710 -21.127 56.840 1.00 100.36 418 PRO B C 1
ATOM 4746 O O . PRO B 2 75 ? 76.259 -21.675 55.822 1.00 98.82 418 PRO B O 1
ATOM 4750 N N . SER B 2 76 ? 77.168 -21.802 57.920 1.00 97.68 419 SER B N 1
ATOM 4751 C CA . SER B 2 76 ? 77.163 -23.248 58.121 1.00 99.02 419 SER B CA 1
ATOM 4752 C C . SER B 2 76 ? 75.970 -23.919 57.433 1.00 100.95 419 SER B C 1
ATOM 4753 O O . SER B 2 76 ? 76.166 -24.821 56.615 1.00 101.60 419 SER B O 1
ATOM 4756 N N . GLU B 2 77 ? 74.756 -23.396 57.705 1.00 94.45 420 GLU B N 1
ATOM 4757 C CA . GLU B 2 77 ? 73.432 -23.791 57.204 1.00 93.46 420 GLU B CA 1
ATOM 4758 C C . GLU B 2 77 ? 73.310 -24.023 55.677 1.00 94.82 420 GLU B C 1
ATOM 4759 O O . GLU B 2 77 ? 72.529 -24.882 55.267 1.00 93.74 420 GLU B O 1
ATOM 4765 N N . TYR B 2 78 ? 74.040 -23.235 54.839 1.00 90.41 421 TYR B N 1
ATOM 4766 C CA . TYR B 2 78 ? 73.979 -23.307 53.364 1.00 88.86 421 TYR B CA 1
ATOM 4767 C C . TYR B 2 78 ? 74.719 -24.519 52.753 1.00 92.78 421 TYR B C 1
ATOM 4768 O O . TYR B 2 78 ? 74.574 -24.809 51.556 1.00 90.58 421 TYR B O 1
ATOM 4777 N N . LEU B 2 79 ? 75.478 -25.245 53.589 1.00 91.77 422 LEU B N 1
ATOM 4778 C CA . LEU B 2 79 ? 76.233 -26.421 53.176 1.00 93.25 422 LEU B CA 1
ATOM 4779 C C . LEU B 2 79 ? 75.309 -27.623 53.260 1.00 102.10 422 LEU B C 1
ATOM 4780 O O . LEU B 2 79 ? 75.339 -28.446 54.194 1.00 104.09 422 LEU B O 1
ATOM 4785 N N . THR B 2 80 ? 74.425 -27.645 52.260 1.00 99.04 423 THR B N 1
ATOM 4786 C CA . THR B 2 80 ? 73.292 -28.532 52.043 1.00 99.58 423 THR B CA 1
ATOM 4787 C C . THR B 2 80 ? 73.589 -29.858 51.352 1.00 103.99 423 THR B C 1
ATOM 4788 O O . THR B 2 80 ? 72.727 -30.727 51.371 1.00 105.86 423 THR B O 1
ATOM 4792 N N . ASN B 2 81 ? 74.750 -30.022 50.718 1.00 99.75 424 ASN B N 1
ATOM 4793 C CA . ASN B 2 81 ? 75.001 -31.230 49.940 1.00 101.36 424 ASN B CA 1
ATOM 4794 C C . ASN B 2 81 ? 75.293 -32.495 50.728 1.00 107.46 424 ASN B C 1
ATOM 4795 O O . ASN B 2 81 ? 74.740 -33.545 50.386 1.00 107.61 424 ASN B O 1
ATOM 4800 N N . ILE B 2 82 ? 76.130 -32.416 51.777 1.00 104.57 425 ILE B N 1
ATOM 4801 C CA . ILE B 2 82 ? 76.439 -33.586 52.607 1.00 106.29 425 ILE B CA 1
ATOM 4802 C C . ILE B 2 82 ? 75.157 -34.188 53.211 1.00 109.05 425 ILE B C 1
ATOM 4803 O O . ILE B 2 82 ? 75.179 -35.302 53.717 1.00 111.75 425 ILE B O 1
ATOM 4808 N N . HIS B 2 83 ? 74.040 -33.464 53.075 1.00 103.00 426 HIS B N 1
ATOM 4809 C CA . HIS B 2 83 ? 72.729 -33.838 53.551 1.00 104.52 426 HIS B CA 1
ATOM 4810 C C . HIS B 2 83 ? 71.737 -34.185 52.439 1.00 110.30 426 HIS B C 1
ATOM 4811 O O . HIS B 2 83 ? 70.969 -35.135 52.622 1.00 113.22 426 HIS B O 1
ATOM 4818 N N . ILE B 2 84 ? 71.708 -33.435 51.309 1.00 104.96 427 ILE B N 1
ATOM 4819 C CA . ILE B 2 84 ? 70.702 -33.689 50.253 1.00 105.42 427 ILE B CA 1
ATOM 4820 C C . ILE B 2 84 ? 71.256 -34.485 49.015 1.00 113.57 427 ILE B C 1
ATOM 4821 O O . ILE B 2 84 ? 70.447 -34.984 48.223 1.00 113.59 427 ILE B O 1
ATOM 4826 N N . ARG B 2 85 ? 72.616 -34.623 48.890 1.00 112.25 428 ARG B N 1
ATOM 4827 C CA . ARG B 2 85 ? 73.418 -35.310 47.847 1.00 112.70 428 ARG B CA 1
ATOM 4828 C C . ARG B 2 85 ? 72.641 -36.302 46.933 1.00 118.34 428 ARG B C 1
ATOM 4829 O O . ARG B 2 85 ? 72.619 -36.087 45.713 1.00 116.42 428 ARG B O 1
ATOM 4837 N N . ASP B 2 86 ? 72.024 -37.367 47.516 1.00 118.33 429 ASP B N 1
ATOM 4838 C CA . ASP B 2 86 ? 71.306 -38.399 46.755 1.00 121.17 429 ASP B CA 1
ATOM 4839 C C . ASP B 2 86 ? 69.887 -38.010 46.312 1.00 123.84 429 ASP B C 1
ATOM 4840 O O . ASP B 2 86 ? 69.477 -38.375 45.203 1.00 123.37 429 ASP B O 1
ATOM 4845 N N . LYS B 2 87 ? 69.137 -37.295 47.176 1.00 119.12 430 LYS B N 1
ATOM 4846 C CA . LYS B 2 87 ? 67.794 -36.821 46.835 1.00 117.90 430 LYS B CA 1
ATOM 4847 C C . LYS B 2 87 ? 67.838 -35.609 45.889 1.00 115.87 430 LYS B C 1
ATOM 4848 O O . LYS B 2 87 ? 66.883 -35.408 45.148 1.00 114.15 430 LYS B O 1
ATOM 4854 N N . LEU B 2 88 ? 68.962 -34.842 45.871 1.00 109.32 431 LEU B N 1
ATOM 4855 C CA . LEU B 2 88 ? 69.149 -33.668 44.999 1.00 106.26 431 LEU B CA 1
ATOM 4856 C C . LEU B 2 88 ? 69.118 -34.036 43.511 1.00 110.84 431 LEU B C 1
ATOM 4857 O O . LEU B 2 88 ? 69.875 -34.911 43.082 1.00 112.65 431 LEU B O 1
ATOM 4862 N N . ALA B 2 89 ? 68.263 -33.331 42.733 1.00 106.04 432 ALA B N 1
ATOM 4863 C CA . ALA B 2 89 ? 68.076 -33.500 41.288 1.00 106.96 432 ALA B CA 1
ATOM 4864 C C . ALA B 2 89 ? 69.388 -33.506 40.511 1.00 113.48 432 ALA B C 1
ATOM 4865 O O . ALA B 2 89 ? 70.296 -32.735 40.839 1.00 111.90 432 ALA B O 1
ATOM 4867 N N . ALA B 2 90 ? 69.491 -34.382 39.487 1.00 112.91 433 ALA B N 1
ATOM 4868 C CA . ALA B 2 90 ? 70.668 -34.438 38.616 1.00 112.95 433 ALA B CA 1
ATOM 4869 C C . ALA B 2 90 ? 70.587 -33.252 37.643 1.00 115.99 433 ALA B C 1
ATOM 4870 O O . ALA B 2 90 ? 69.475 -32.800 37.334 1.00 117.20 433 ALA B O 1
ATOM 4872 N N . ILE B 2 91 ? 71.749 -32.736 37.177 1.00 108.87 434 ILE B N 1
ATOM 4873 C CA . ILE B 2 91 ? 71.780 -31.600 36.247 1.00 106.25 434 ILE B CA 1
ATOM 4874 C C . ILE B 2 91 ? 71.284 -32.020 34.862 1.00 111.20 434 ILE B C 1
ATOM 4875 O O . ILE B 2 91 ? 71.876 -32.893 34.221 1.00 113.51 434 ILE B O 1
ATOM 4880 N N . LYS B 2 92 ? 70.157 -31.444 34.441 1.00 105.58 435 LYS B N 1
ATOM 4881 C CA . LYS B 2 92 ? 69.549 -31.736 33.144 1.00 107.07 435 LYS B CA 1
ATOM 4882 C C . LYS B 2 92 ? 69.143 -30.389 32.582 1.00 108.61 435 LYS B C 1
ATOM 4883 O O . LYS B 2 92 ? 68.196 -29.778 33.078 1.00 108.09 435 LYS B O 1
ATOM 4889 N N . LEU B 2 93 ? 69.905 -29.885 31.601 1.00 103.61 436 LEU B N 1
ATOM 4890 C CA . LEU B 2 93 ? 69.696 -28.554 31.024 1.00 102.25 436 LEU B CA 1
ATOM 4891 C C . LEU B 2 93 ? 68.347 -28.392 30.301 1.00 108.21 436 LEU B C 1
ATOM 4892 O O . LEU B 2 93 ? 67.857 -27.266 30.144 1.00 106.54 436 LEU B O 1
ATOM 4897 N N . GLY B 2 94 ? 67.732 -29.513 29.946 1.00 107.93 437 GLY B N 1
ATOM 4898 C CA . GLY B 2 94 ? 66.416 -29.532 29.317 1.00 109.94 437 GLY B CA 1
ATOM 4899 C C . GLY B 2 94 ? 65.329 -29.296 30.340 1.00 113.28 437 GLY B C 1
ATOM 4900 O O . GLY B 2 94 ? 64.230 -28.854 29.993 1.00 114.22 437 GLY B O 1
ATOM 4901 N N . ARG B 2 95 ? 65.645 -29.591 31.615 1.00 107.91 438 ARG B N 1
ATOM 4902 C CA . ARG B 2 95 ? 64.759 -29.428 32.762 1.00 106.48 438 ARG B CA 1
ATOM 4903 C C . ARG B 2 95 ? 64.619 -27.943 33.111 1.00 106.19 438 ARG B C 1
ATOM 4904 O O . ARG B 2 95 ? 63.514 -27.498 33.409 1.00 105.77 438 ARG B O 1
ATOM 4912 N N . TYR B 2 96 ? 65.740 -27.188 33.020 1.00 99.53 439 TYR B N 1
ATOM 4913 C CA . TYR B 2 96 ? 65.928 -25.769 33.374 1.00 95.98 439 TYR B CA 1
ATOM 4914 C C . TYR B 2 96 ? 65.306 -24.785 32.418 1.00 99.54 439 TYR B C 1
ATOM 4915 O O . TYR B 2 96 ? 65.132 -25.097 31.248 1.00 102.05 439 TYR B O 1
ATOM 4924 N N . GLY B 2 97 ? 65.013 -23.594 32.919 1.00 93.46 440 GLY B N 1
ATOM 4925 C CA . GLY B 2 97 ? 64.433 -22.511 32.137 1.00 93.55 440 GLY B CA 1
ATOM 4926 C C . GLY B 2 97 ? 65.439 -21.731 31.319 1.00 96.46 440 GLY B C 1
ATOM 4927 O O . GLY B 2 97 ? 66.638 -22.009 31.348 1.00 94.41 440 GLY B O 1
ATOM 4928 N N . GLU B 2 98 ? 64.929 -20.754 30.583 1.00 94.46 441 GLU B N 1
ATOM 4929 C CA . GLU B 2 98 ? 65.639 -19.852 29.689 1.00 94.79 441 GLU B CA 1
ATOM 4930 C C . GLU B 2 98 ? 66.666 -18.977 30.431 1.00 97.69 441 GLU B C 1
ATOM 4931 O O . GLU B 2 98 ? 67.795 -18.867 29.951 1.00 98.67 441 GLU B O 1
ATOM 4937 N N . ASP B 2 99 ? 66.298 -18.387 31.598 1.00 91.11 442 ASP B N 1
ATOM 4938 C CA . ASP B 2 99 ? 67.182 -17.500 32.377 1.00 88.43 442 ASP B CA 1
ATOM 4939 C C . ASP B 2 99 ? 68.440 -18.215 32.893 1.00 93.01 442 ASP B C 1
ATOM 4940 O O . ASP B 2 99 ? 69.535 -17.640 32.848 1.00 91.35 442 ASP B O 1
ATOM 4945 N N . LEU B 2 100 ? 68.271 -19.478 33.365 1.00 90.73 443 LEU B N 1
ATOM 4946 C CA . LEU B 2 100 ? 69.326 -20.350 33.895 1.00 89.59 443 LEU B CA 1
ATOM 4947 C C . LEU B 2 100 ? 70.287 -20.764 32.789 1.00 95.42 443 LEU B C 1
ATOM 4948 O O . LEU B 2 100 ? 71.484 -20.884 33.046 1.00 93.93 443 LEU B O 1
ATOM 4953 N N . LEU B 2 101 ? 69.756 -20.975 31.565 1.00 95.01 444 LEU B N 1
ATOM 4954 C CA . LEU B 2 101 ? 70.510 -21.326 30.359 1.00 96.52 444 LEU B CA 1
ATOM 4955 C C . LEU B 2 101 ? 71.423 -20.141 29.963 1.00 98.91 444 LEU B C 1
ATOM 4956 O O . LEU B 2 101 ? 72.610 -20.356 29.724 1.00 100.05 444 LEU B O 1
ATOM 4961 N N . PHE B 2 102 ? 70.896 -18.894 29.965 1.00 92.01 445 PHE B N 1
ATOM 4962 C CA . PHE B 2 102 ? 71.691 -17.711 29.654 1.00 90.45 445 PHE B CA 1
ATOM 4963 C C . PHE B 2 102 ? 72.725 -17.455 30.716 1.00 93.16 445 PHE B C 1
ATOM 4964 O O . PHE B 2 102 ? 73.808 -16.957 30.406 1.00 94.06 445 PHE B O 1
ATOM 4972 N N . TYR B 2 103 ? 72.409 -17.810 31.970 1.00 87.15 446 TYR B N 1
ATOM 4973 C CA . TYR B 2 103 ? 73.361 -17.701 33.066 1.00 84.26 446 TYR B CA 1
ATOM 4974 C C . TYR B 2 103 ? 74.478 -18.727 32.806 1.00 85.75 446 TYR B C 1
ATOM 4975 O O . TYR B 2 103 ? 75.646 -18.339 32.721 1.00 83.50 446 TYR B O 1
ATOM 4984 N N . LEU B 2 104 ? 74.102 -20.021 32.599 1.00 82.52 447 LEU B N 1
ATOM 4985 C CA . LEU B 2 104 ? 75.048 -21.112 32.312 1.00 82.12 447 LEU B CA 1
ATOM 4986 C C . LEU B 2 104 ? 75.943 -20.814 31.131 1.00 88.76 447 LEU B C 1
ATOM 4987 O O . LEU B 2 104 ? 77.126 -21.124 31.192 1.00 89.37 447 LEU B O 1
ATOM 4992 N N . TYR B 2 105 ? 75.398 -20.152 30.099 1.00 86.89 448 TYR B N 1
ATOM 4993 C CA . TYR B 2 105 ? 76.136 -19.740 28.913 1.00 88.17 448 TYR B CA 1
ATOM 4994 C C . TYR B 2 105 ? 77.187 -18.640 29.232 1.00 91.73 448 TYR B C 1
ATOM 4995 O O . TYR B 2 105 ? 78.386 -18.884 29.084 1.00 90.08 448 TYR B O 1
ATOM 5004 N N . TYR B 2 106 ? 76.742 -17.446 29.668 1.00 90.01 449 TYR B N 1
ATOM 5005 C CA . TYR B 2 106 ? 77.629 -16.306 29.916 1.00 89.62 449 TYR B CA 1
ATOM 5006 C C . TYR B 2 106 ? 78.691 -16.548 30.986 1.00 94.37 449 TYR B C 1
ATOM 5007 O O . TYR B 2 106 ? 79.857 -16.230 30.755 1.00 94.37 449 TYR B O 1
ATOM 5016 N N . MET B 2 107 ? 78.313 -17.188 32.099 1.00 90.99 450 MET B N 1
ATOM 5017 C CA . MET B 2 107 ? 79.203 -17.467 33.227 1.00 89.22 450 MET B CA 1
ATOM 5018 C C . MET B 2 107 ? 80.252 -18.544 32.983 1.00 93.11 450 MET B C 1
ATOM 5019 O O . MET B 2 107 ? 81.366 -18.429 33.499 1.00 91.77 450 MET B O 1
ATOM 5024 N N . ASN B 2 108 ? 79.905 -19.604 32.244 1.00 89.73 451 ASN B N 1
ATOM 5025 C CA . ASN B 2 108 ? 80.832 -20.709 32.030 1.00 88.25 451 ASN B CA 1
ATOM 5026 C C . ASN B 2 108 ? 81.542 -20.625 30.683 1.00 92.95 451 ASN B C 1
ATOM 5027 O O . ASN B 2 108 ? 81.633 -21.613 29.960 1.00 91.99 451 ASN B O 1
ATOM 5032 N N . GLY B 2 109 ? 82.063 -19.431 30.383 1.00 91.09 452 GLY B N 1
ATOM 5033 C CA . GLY B 2 109 ? 82.813 -19.141 29.165 1.00 91.93 452 GLY B CA 1
ATOM 5034 C C . GLY B 2 109 ? 84.130 -19.886 29.134 1.00 93.83 452 GLY B C 1
ATOM 5035 O O . GLY B 2 109 ? 84.898 -19.839 30.102 1.00 91.63 452 GLY B O 1
ATOM 5036 N N . GLY B 2 110 ? 84.359 -20.601 28.036 1.00 91.49 453 GLY B N 1
ATOM 5037 C CA . GLY B 2 110 ? 85.554 -21.417 27.841 1.00 91.74 453 GLY B CA 1
ATOM 5038 C C . GLY B 2 110 ? 85.487 -22.778 28.512 1.00 95.12 453 GLY B C 1
ATOM 5039 O O . GLY B 2 110 ? 86.517 -23.406 28.766 1.00 94.18 453 GLY B O 1
ATOM 5040 N N . ASP B 2 111 ? 84.264 -23.240 28.785 1.00 92.28 454 ASP B N 1
ATOM 5041 C CA . ASP B 2 111 ? 83.963 -24.507 29.434 1.00 92.40 454 ASP B CA 1
ATOM 5042 C C . ASP B 2 111 ? 82.927 -25.259 28.616 1.00 97.28 454 ASP B C 1
ATOM 5043 O O . ASP B 2 111 ? 82.182 -24.645 27.846 1.00 96.34 454 ASP B O 1
ATOM 5048 N N . VAL B 2 112 ? 82.879 -26.596 28.779 1.00 96.15 455 VAL B N 1
ATOM 5049 C CA . VAL B 2 112 ? 81.905 -27.449 28.077 1.00 98.94 455 VAL B CA 1
ATOM 5050 C C . VAL B 2 112 ? 80.461 -27.004 28.382 1.00 101.31 455 VAL B C 1
ATOM 5051 O O . VAL B 2 112 ? 79.588 -27.102 27.510 1.00 103.32 455 VAL B O 1
ATOM 5055 N N . LEU B 2 113 ? 80.248 -26.474 29.616 1.00 93.07 456 LEU B N 1
ATOM 5056 C CA . LEU B 2 113 ? 78.962 -26.008 30.115 1.00 91.11 456 LEU B CA 1
ATOM 5057 C C . LEU B 2 113 ? 78.351 -24.907 29.245 1.00 94.46 456 LEU B C 1
ATOM 5058 O O . LEU B 2 113 ? 77.166 -24.997 28.961 1.00 93.87 456 LEU B O 1
ATOM 5063 N N . GLN B 2 114 ? 79.175 -23.941 28.748 1.00 92.22 457 GLN B N 1
ATOM 5064 C CA . GLN B 2 114 ? 78.783 -22.846 27.834 1.00 93.45 457 GLN B CA 1
ATOM 5065 C C . GLN B 2 114 ? 78.180 -23.406 26.522 1.00 102.94 457 GLN B C 1
ATOM 5066 O O . GLN B 2 114 ? 77.224 -22.833 25.984 1.00 103.56 457 GLN B O 1
ATOM 5072 N N . LEU B 2 115 ? 78.782 -24.503 26.006 1.00 101.81 458 LEU B N 1
ATOM 5073 C CA . LEU B 2 115 ? 78.368 -25.194 24.791 1.00 104.30 458 LEU B CA 1
ATOM 5074 C C . LEU B 2 115 ? 77.157 -26.033 25.075 1.00 109.60 458 LEU B C 1
ATOM 5075 O O . LEU B 2 115 ? 76.275 -26.111 24.223 1.00 112.63 458 LEU B O 1
ATOM 5080 N N . LEU B 2 116 ? 77.094 -26.636 26.284 1.00 103.94 459 LEU B N 1
ATOM 5081 C CA . LEU B 2 116 ? 75.956 -27.449 26.728 1.00 104.25 459 LEU B CA 1
ATOM 5082 C C . LEU B 2 116 ? 74.686 -26.585 26.872 1.00 110.30 459 LEU B C 1
ATOM 5083 O O . LEU B 2 116 ? 73.584 -27.046 26.550 1.00 111.26 459 LEU B O 1
ATOM 5088 N N . ALA B 2 117 ? 74.854 -25.331 27.329 1.00 106.60 460 ALA B N 1
ATOM 5089 C CA . ALA B 2 117 ? 73.778 -24.353 27.471 1.00 106.79 460 ALA B CA 1
ATOM 5090 C C . ALA B 2 117 ? 73.413 -23.832 26.083 1.00 115.24 460 ALA B C 1
ATOM 5091 O O . ALA B 2 117 ? 72.222 -23.682 25.796 1.00 117.15 460 ALA B O 1
ATOM 5093 N N . ALA B 2 118 ? 74.438 -23.606 25.206 1.00 112.04 461 ALA B N 1
ATOM 5094 C CA . ALA B 2 118 ? 74.266 -23.130 23.829 1.00 113.56 461 ALA B CA 1
ATOM 5095 C C . ALA B 2 118 ? 73.452 -24.126 23.024 1.00 119.12 461 ALA B C 1
ATOM 5096 O O . ALA B 2 118 ? 72.612 -23.705 22.226 1.00 120.02 461 ALA B O 1
ATOM 5098 N N . VAL B 2 119 ? 73.671 -25.447 23.277 1.00 115.96 462 VAL B N 1
ATOM 5099 C CA . VAL B 2 119 ? 72.953 -26.562 22.647 1.00 118.33 462 VAL B CA 1
ATOM 5100 C C . VAL B 2 119 ? 71.475 -26.559 23.062 1.00 122.31 462 VAL B C 1
ATOM 5101 O O . VAL B 2 119 ? 70.617 -26.632 22.181 1.00 124.68 462 VAL B O 1
ATOM 5105 N N . GLU B 2 120 ? 71.179 -26.465 24.381 1.00 115.86 463 GLU B N 1
ATOM 5106 C CA . GLU B 2 120 ? 69.799 -26.435 24.873 1.00 115.49 463 GLU B CA 1
ATOM 5107 C C . GLU B 2 120 ? 69.027 -25.200 24.402 1.00 120.07 463 GLU B C 1
ATOM 5108 O O . GLU B 2 120 ? 67.823 -25.309 24.154 1.00 121.33 463 GLU B O 1
ATOM 5114 N N . LEU B 2 121 ? 69.720 -24.039 24.247 1.00 115.16 464 LEU B N 1
ATOM 5115 C CA . LEU B 2 121 ? 69.124 -22.793 23.742 1.00 115.16 464 LEU B CA 1
ATOM 5116 C C . LEU B 2 121 ? 68.774 -22.983 22.269 1.00 123.85 464 LEU B C 1
ATOM 5117 O O . LEU B 2 121 ? 67.680 -22.621 21.844 1.00 124.61 464 LEU B O 1
ATOM 5122 N N . PHE B 2 122 ? 69.679 -23.636 21.517 1.00 123.62 465 PHE B N 1
ATOM 5123 C CA . PHE B 2 122 ? 69.530 -23.966 20.100 1.00 127.52 465 PHE B CA 1
ATOM 5124 C C . PHE B 2 122 ? 68.349 -24.941 19.886 1.00 132.62 465 PHE B C 1
ATOM 5125 O O . PHE B 2 122 ? 67.689 -24.898 18.849 1.00 135.67 465 PHE B O 1
ATOM 5133 N N . ASN B 2 123 ? 68.064 -25.782 20.896 1.00 126.23 466 ASN B N 1
ATOM 5134 C CA . ASN B 2 123 ? 66.941 -26.719 20.912 1.00 126.77 466 ASN B CA 1
ATOM 5135 C C . ASN B 2 123 ? 65.629 -25.975 21.189 1.00 128.55 466 ASN B C 1
ATOM 5136 O O . ASN B 2 123 ? 64.559 -26.541 20.984 1.00 129.38 466 ASN B O 1
ATOM 5141 N N . ARG B 2 124 ? 65.717 -24.717 21.661 1.00 122.45 467 ARG B N 1
ATOM 5142 C CA . ARG B 2 124 ? 64.570 -23.876 22.009 1.00 121.62 467 ARG B CA 1
ATOM 5143 C C . ARG B 2 124 ? 64.364 -22.708 21.022 1.00 127.94 467 ARG B C 1
ATOM 5144 O O . ARG B 2 124 ? 63.680 -21.729 21.344 1.00 126.77 467 ARG B O 1
ATOM 5152 N N . ASP B 2 125 ? 64.946 -22.840 19.810 1.00 127.82 468 ASP B N 1
ATOM 5153 C CA . ASP B 2 125 ? 64.901 -21.901 18.674 1.00 130.45 468 ASP B CA 1
ATOM 5154 C C . ASP B 2 125 ? 65.731 -20.605 18.878 1.00 132.16 468 ASP B C 1
ATOM 5155 O O . ASP B 2 125 ? 65.511 -19.616 18.167 1.00 133.62 468 ASP B O 1
ATOM 5160 N N . TRP B 2 126 ? 66.701 -20.622 19.808 1.00 124.95 469 TRP B N 1
ATOM 5161 C CA . TRP B 2 126 ? 67.607 -19.485 19.989 1.00 122.76 469 TRP B CA 1
ATOM 5162 C C . TRP B 2 126 ? 68.749 -19.701 19.014 1.00 128.82 469 TRP B C 1
ATOM 5163 O O . TRP B 2 126 ? 69.255 -20.822 18.884 1.00 128.76 469 TRP B O 1
ATOM 5174 N N . ARG B 2 127 ? 69.129 -18.647 18.297 1.00 126.55 470 ARG B N 1
ATOM 5175 C CA . ARG B 2 127 ? 70.209 -18.739 17.323 1.00 127.79 470 ARG B CA 1
ATOM 5176 C C . ARG B 2 127 ? 71.223 -17.633 17.579 1.00 129.84 470 ARG B C 1
ATOM 5177 O O . ARG B 2 127 ? 70.852 -16.464 17.725 1.00 128.83 470 ARG B O 1
ATOM 5185 N N . TYR B 2 128 ? 72.501 -18.017 17.673 1.00 125.28 471 TYR B N 1
ATOM 5186 C CA . TYR B 2 128 ? 73.590 -17.100 17.981 1.00 123.45 471 TYR B CA 1
ATOM 5187 C C . TYR B 2 128 ? 74.144 -16.387 16.767 1.00 131.29 471 TYR B C 1
ATOM 5188 O O . TYR B 2 128 ? 74.511 -17.035 15.788 1.00 133.08 471 TYR B O 1
ATOM 5197 N N . HIS B 2 129 ? 74.272 -15.056 16.863 1.00 129.03 472 HIS B N 1
ATOM 5198 C CA . HIS B 2 129 ? 74.836 -14.250 15.794 1.00 132.50 472 HIS B CA 1
ATOM 5199 C C . HIS B 2 129 ? 76.337 -14.144 15.966 1.00 135.32 472 HIS B C 1
ATOM 5200 O O . HIS B 2 129 ? 76.798 -13.681 17.006 1.00 131.96 472 HIS B O 1
ATOM 5207 N N . LYS B 2 130 ? 77.095 -14.612 14.957 1.00 134.56 473 LYS B N 1
ATOM 5208 C CA . LYS B 2 130 ? 78.561 -14.631 14.919 1.00 133.56 473 LYS B CA 1
ATOM 5209 C C . LYS B 2 130 ? 79.146 -13.210 14.968 1.00 137.05 473 LYS B C 1
ATOM 5210 O O . LYS B 2 130 ? 80.129 -12.966 15.680 1.00 133.95 473 LYS B O 1
ATOM 5216 N N . GLU B 2 131 ? 78.523 -12.283 14.215 1.00 136.13 474 GLU B N 1
ATOM 5217 C CA . GLU B 2 131 ? 78.949 -10.892 14.083 1.00 136.44 474 GLU B CA 1
ATOM 5218 C C . GLU B 2 131 ? 78.547 -9.997 15.271 1.00 136.05 474 GLU B C 1
ATOM 5219 O O . GLU B 2 131 ? 79.409 -9.325 15.840 1.00 134.00 474 GLU B O 1
ATOM 5225 N N . GLU B 2 132 ? 77.260 -9.996 15.651 1.00 131.11 475 GLU B N 1
ATOM 5226 C CA . GLU B 2 132 ? 76.768 -9.135 16.728 1.00 128.58 475 GLU B CA 1
ATOM 5227 C C . GLU B 2 132 ? 76.938 -9.733 18.138 1.00 128.57 475 GLU B C 1
ATOM 5228 O O . GLU B 2 132 ? 76.644 -9.050 19.122 1.00 127.33 475 GLU B O 1
ATOM 5234 N N . ARG B 2 133 ? 77.452 -10.978 18.237 1.00 122.62 476 ARG B N 1
ATOM 5235 C CA . ARG B 2 133 ? 77.742 -11.699 19.480 1.00 117.85 476 ARG B CA 1
ATOM 5236 C C . ARG B 2 133 ? 76.547 -11.710 20.462 1.00 120.66 476 ARG B C 1
ATOM 5237 O O . ARG B 2 133 ? 76.713 -11.428 21.645 1.00 117.17 476 ARG B O 1
ATOM 5245 N N . VAL B 2 134 ? 75.341 -12.029 19.954 1.00 120.36 477 VAL B N 1
ATOM 5246 C CA . VAL B 2 134 ? 74.101 -12.075 20.739 1.00 120.06 477 VAL B CA 1
ATOM 5247 C C . VAL B 2 134 ? 73.224 -13.253 20.339 1.00 127.13 477 VAL B C 1
ATOM 5248 O O . VAL B 2 134 ? 73.330 -13.721 19.209 1.00 129.60 477 VAL B O 1
ATOM 5252 N N . TRP B 2 135 ? 72.328 -13.697 21.244 1.00 124.07 478 TRP B N 1
ATOM 5253 C CA . TRP B 2 135 ? 71.364 -14.780 20.997 1.00 126.16 478 TRP B CA 1
ATOM 5254 C C . TRP B 2 135 ? 70.045 -14.183 20.508 1.00 133.01 478 TRP B C 1
ATOM 5255 O O . TRP B 2 135 ? 69.551 -13.243 21.129 1.00 132.13 478 TRP B O 1
ATOM 5266 N N . ILE B 2 136 ? 69.472 -14.712 19.402 1.00 132.09 479 ILE B N 1
ATOM 5267 C CA . ILE B 2 136 ? 68.222 -14.187 18.833 1.00 133.69 479 ILE B CA 1
ATOM 5268 C C . ILE B 2 136 ? 67.182 -15.289 18.580 1.00 139.92 479 ILE B C 1
ATOM 5269 O O . ILE B 2 136 ? 67.537 -16.380 18.139 1.00 140.55 479 ILE B O 1
ATOM 5274 N N . THR B 2 137 ? 65.903 -14.995 18.870 1.00 137.37 480 THR B N 1
ATOM 5275 C CA . THR B 2 137 ? 64.767 -15.893 18.632 1.00 139.03 480 THR B CA 1
ATOM 5276 C C . THR B 2 137 ? 63.560 -15.112 18.103 1.00 147.41 480 THR B C 1
ATOM 5277 O O . THR B 2 137 ? 63.463 -13.895 18.299 1.00 145.85 480 THR B O 1
ATOM 5281 N N . ARG B 2 138 ? 62.640 -15.825 17.447 1.00 149.02 481 ARG B N 1
ATOM 5282 C CA . ARG B 2 138 ? 61.424 -15.228 16.922 1.00 152.79 481 ARG B CA 1
ATOM 5283 C C . ARG B 2 138 ? 60.501 -14.865 18.083 1.00 158.62 481 ARG B C 1
ATOM 5284 O O . ARG B 2 138 ? 60.459 -15.583 19.085 1.00 155.47 481 ARG B O 1
ATOM 5292 N N . ALA B 2 139 ? 59.790 -13.737 17.962 1.00 159.69 482 ALA B N 1
ATOM 5293 C CA . ALA B 2 139 ? 58.821 -13.298 18.970 1.00 159.30 482 ALA B CA 1
ATOM 5294 C C . ALA B 2 139 ? 57.486 -14.087 18.796 1.00 169.40 482 ALA B C 1
ATOM 5295 O O . ALA B 2 139 ? 57.324 -14.719 17.740 1.00 171.73 482 ALA B O 1
ATOM 5297 N N . PRO B 2 140 ? 56.547 -14.122 19.797 1.00 167.38 483 PRO B N 1
ATOM 5298 C CA . PRO B 2 140 ? 55.308 -14.916 19.630 1.00 169.83 483 PRO B CA 1
ATOM 5299 C C . PRO B 2 140 ? 54.470 -14.580 18.396 1.00 179.78 483 PRO B C 1
ATOM 5300 O O . PRO B 2 140 ? 53.830 -13.527 18.331 1.00 179.49 483 PRO B O 1
ATOM 5304 N N . GLY B 2 141 ? 54.533 -15.482 17.415 1.00 181.56 484 GLY B N 1
ATOM 5305 C CA . GLY B 2 141 ? 53.829 -15.382 16.140 1.00 186.64 484 GLY B CA 1
ATOM 5306 C C . GLY B 2 141 ? 54.358 -14.320 15.198 1.00 191.85 484 GLY B C 1
ATOM 5307 O O . GLY B 2 141 ? 53.796 -14.132 14.114 1.00 192.61 484 GLY B O 1
ATOM 5308 N N . MET B 2 142 ? 55.448 -13.627 15.594 1.00 190.84 485 MET B N 1
ATOM 5309 C CA . MET B 2 142 ? 56.054 -12.552 14.813 1.00 193.03 485 MET B CA 1
ATOM 5310 C C . MET B 2 142 ? 56.910 -13.075 13.668 1.00 197.39 485 MET B C 1
ATOM 5311 O O . MET B 2 142 ? 58.140 -13.164 13.772 1.00 196.29 485 MET B O 1
ATOM 5316 N N . GLU B 2 143 ? 56.226 -13.428 12.566 1.00 197.08 486 GLU B N 1
ATOM 5317 C CA . GLU B 2 143 ? 56.831 -13.901 11.328 1.00 198.24 486 GLU B CA 1
ATOM 5318 C C . GLU B 2 143 ? 57.498 -12.714 10.623 1.00 203.53 486 GLU B C 1
ATOM 5319 O O . GLU B 2 143 ? 57.007 -11.592 10.759 1.00 204.07 486 GLU B O 1
ATOM 5325 N N . PRO B 2 144 ? 58.587 -12.915 9.847 1.00 202.47 487 PRO B N 1
ATOM 5326 C CA . PRO B 2 144 ? 59.217 -11.767 9.177 1.00 203.94 487 PRO B CA 1
ATOM 5327 C C . PRO B 2 144 ? 58.344 -11.104 8.110 1.00 208.26 487 PRO B C 1
ATOM 5328 O O . PRO B 2 144 ? 57.660 -11.796 7.350 1.00 208.11 487 PRO B O 1
ATOM 5332 N N . THR B 2 145 ? 58.347 -9.754 8.091 1.00 207.17 488 THR B N 1
ATOM 5333 C CA . THR B 2 145 ? 57.633 -8.917 7.119 1.00 208.46 488 THR B CA 1
ATOM 5334 C C . THR B 2 145 ? 58.183 -9.210 5.707 1.00 212.31 488 THR B C 1
ATOM 5335 O O . THR B 2 145 ? 57.405 -9.552 4.813 1.00 212.40 488 THR B O 1
ATOM 5339 N N . MET B 2 146 ? 59.529 -9.145 5.538 1.00 210.51 489 MET B N 1
ATOM 5340 C CA . MET B 2 146 ? 60.232 -9.500 4.299 1.00 211.06 489 MET B CA 1
ATOM 5341 C C . MET B 2 146 ? 60.819 -10.901 4.507 1.00 212.75 489 MET B C 1
ATOM 5342 O O . MET B 2 146 ? 61.392 -11.166 5.565 1.00 211.56 489 MET B O 1
ATOM 5347 N N . LYS B 2 147 ? 60.650 -11.804 3.523 1.00 210.67 490 LYS B N 1
ATOM 5348 C CA . LYS B 2 147 ? 61.081 -13.197 3.658 1.00 209.54 490 LYS B CA 1
ATOM 5349 C C . LYS B 2 147 ? 61.739 -13.790 2.392 1.00 212.95 490 LYS B C 1
ATOM 5350 O O . LYS B 2 147 ? 61.090 -13.847 1.341 1.00 213.30 490 LYS B O 1
ATOM 5356 N N . THR B 2 148 ? 63.028 -14.232 2.501 1.00 210.38 491 THR B N 1
ATOM 5357 C CA . THR B 2 148 ? 63.795 -14.890 1.428 1.00 210.58 491 THR B CA 1
ATOM 5358 C C . THR B 2 148 ? 64.642 -16.057 1.981 1.00 212.24 491 THR B C 1
ATOM 5359 O O . THR B 2 148 ? 64.644 -16.305 3.192 1.00 210.96 491 THR B O 1
ATOM 5363 N N . ASN B 2 149 ? 65.328 -16.790 1.080 1.00 210.18 492 ASN B N 1
ATOM 5364 C CA . ASN B 2 149 ? 66.192 -17.931 1.415 1.00 209.08 492 ASN B CA 1
ATOM 5365 C C . ASN B 2 149 ? 67.550 -17.451 1.963 1.00 211.29 492 ASN B C 1
ATOM 5366 O O . ASN B 2 149 ? 68.240 -18.204 2.659 1.00 209.98 492 ASN B O 1
ATOM 5371 N N . THR B 2 150 ? 67.916 -16.189 1.651 1.00 209.57 493 THR B N 1
ATOM 5372 C CA . THR B 2 150 ? 69.182 -15.541 2.020 1.00 209.33 493 THR B CA 1
ATOM 5373 C C . THR B 2 150 ? 69.182 -14.923 3.441 1.00 211.10 493 THR B C 1
ATOM 5374 O O . THR B 2 150 ? 70.167 -15.076 4.165 1.00 210.05 493 THR B O 1
ATOM 5378 N N . TYR B 2 151 ? 68.068 -14.261 3.837 1.00 208.71 494 TYR B N 1
ATOM 5379 C CA . TYR B 2 151 ? 67.864 -13.600 5.142 1.00 207.79 494 TYR B CA 1
ATOM 5380 C C . TYR B 2 151 ? 66.359 -13.418 5.474 1.00 208.00 494 TYR B C 1
ATOM 5381 O O . TYR B 2 151 ? 65.506 -13.776 4.658 1.00 208.32 494 TYR B O 1
ATOM 5390 N N . GLU B 2 152 ? 66.036 -12.872 6.664 1.00 203.05 495 GLU B N 1
ATOM 5391 C CA . GLU B 2 152 ? 64.651 -12.596 7.063 1.00 201.75 495 GLU B CA 1
ATOM 5392 C C . GLU B 2 152 ? 64.554 -11.321 7.916 1.00 202.69 495 GLU B C 1
ATOM 5393 O O . GLU B 2 152 ? 65.367 -11.117 8.820 1.00 201.78 495 GLU B O 1
ATOM 5399 N N . ARG B 2 153 ? 63.577 -10.449 7.586 1.00 200.10 496 ARG B N 1
ATOM 5400 C CA . ARG B 2 153 ? 63.352 -9.152 8.238 1.00 199.76 496 ARG B CA 1
ATOM 5401 C C . ARG B 2 153 ? 62.013 -9.079 9.008 1.00 199.24 496 ARG B C 1
ATOM 5402 O O . ARG B 2 153 ? 60.963 -8.876 8.399 1.00 198.80 496 ARG B O 1
ATOM 5410 N N . GLY B 2 154 ? 62.083 -9.231 10.334 1.00 193.89 497 GLY B N 1
ATOM 5411 C CA . GLY B 2 154 ? 60.944 -9.178 11.253 1.00 190.36 497 GLY B CA 1
ATOM 5412 C C . GLY B 2 154 ? 61.341 -8.747 12.654 1.00 185.67 497 GLY B C 1
ATOM 5413 O O . GLY B 2 154 ? 62.449 -8.232 12.840 1.00 183.18 497 GLY B O 1
ATOM 5414 N N . THR B 2 155 ? 60.445 -8.943 13.657 1.00 177.85 498 THR B N 1
ATOM 5415 C CA . THR B 2 155 ? 60.736 -8.569 15.056 1.00 172.14 498 THR B CA 1
ATOM 5416 C C . THR B 2 155 ? 61.330 -9.735 15.821 1.00 170.19 498 THR B C 1
ATOM 5417 O O . THR B 2 155 ? 60.751 -10.827 15.827 1.00 169.28 498 THR B O 1
ATOM 5421 N N . TYR B 2 156 ? 62.485 -9.502 16.475 1.00 162.90 499 TYR B N 1
ATOM 5422 C CA . TYR B 2 156 ? 63.161 -10.568 17.202 1.00 158.92 499 TYR B CA 1
ATOM 5423 C C . TYR B 2 156 ? 63.620 -10.220 18.617 1.00 155.95 499 TYR B C 1
ATOM 5424 O O . TYR B 2 156 ? 64.095 -9.110 18.883 1.00 154.19 499 TYR B O 1
ATOM 5433 N N . TYR B 2 157 ? 63.513 -11.218 19.509 1.00 147.82 500 TYR B N 1
ATOM 5434 C CA . TYR B 2 157 ? 63.975 -11.150 20.884 1.00 142.26 500 TYR B CA 1
ATOM 5435 C C . TYR B 2 157 ? 65.469 -11.449 20.853 1.00 143.47 500 TYR B C 1
ATOM 5436 O O . TYR B 2 157 ? 65.876 -12.493 20.332 1.00 143.89 500 TYR B O 1
ATOM 5445 N N . PHE B 2 158 ? 66.285 -10.527 21.372 1.00 136.71 501 PHE B N 1
ATOM 5446 C CA . PHE B 2 158 ? 67.727 -10.721 21.472 1.00 134.07 501 PHE B CA 1
ATOM 5447 C C . PHE B 2 158 ? 68.123 -10.573 22.946 1.00 130.61 501 PHE B C 1
ATOM 5448 O O . PHE B 2 158 ? 67.574 -9.705 23.630 1.00 129.44 501 PHE B O 1
ATOM 5456 N N . PHE B 2 159 ? 68.982 -11.471 23.467 1.00 122.00 502 PHE B N 1
ATOM 5457 C CA . PHE B 2 159 ? 69.347 -11.402 24.878 1.00 116.98 502 PHE B CA 1
ATOM 5458 C C . PHE B 2 159 ? 70.511 -10.448 25.137 1.00 119.19 502 PHE B C 1
ATOM 5459 O O . PHE B 2 159 ? 71.652 -10.704 24.747 1.00 118.45 502 PHE B O 1
ATOM 5467 N N . ASP B 2 160 ? 70.185 -9.330 25.792 1.00 114.92 503 ASP B N 1
ATOM 5468 C CA . ASP B 2 160 ? 71.114 -8.291 26.207 1.00 113.44 503 ASP B CA 1
ATOM 5469 C C . ASP B 2 160 ? 71.529 -8.682 27.612 1.00 113.54 503 ASP B C 1
ATOM 5470 O O . ASP B 2 160 ? 70.729 -8.615 28.546 1.00 112.17 503 ASP B O 1
ATOM 5475 N N . CYS B 2 161 ? 72.759 -9.143 27.740 1.00 108.74 504 CYS B N 1
ATOM 5476 C CA . CYS B 2 161 ? 73.347 -9.609 28.991 1.00 106.32 504 CYS B CA 1
ATOM 5477 C C . CYS B 2 161 ? 73.706 -8.468 29.945 1.00 110.05 504 CYS B C 1
ATOM 5478 O O . CYS B 2 161 ? 73.852 -8.703 31.149 1.00 108.09 504 CYS B O 1
ATOM 5481 N N . LEU B 2 162 ? 73.895 -7.248 29.397 1.00 108.31 505 LEU B N 1
ATOM 5482 C CA . LEU B 2 162 ? 74.283 -6.035 30.133 1.00 107.25 505 LEU B CA 1
ATOM 5483 C C . LEU B 2 162 ? 73.153 -5.438 30.960 1.00 109.06 505 LEU B C 1
ATOM 5484 O O . LEU B 2 162 ? 73.405 -4.548 31.772 1.00 108.66 505 LEU B O 1
ATOM 5489 N N . ASN B 2 163 ? 71.912 -5.894 30.724 1.00 104.12 506 ASN B N 1
ATOM 5490 C CA . ASN B 2 163 ? 70.707 -5.490 31.456 1.00 102.51 506 ASN B CA 1
ATOM 5491 C C . ASN B 2 163 ? 69.921 -6.723 31.871 1.00 104.41 506 ASN B C 1
ATOM 5492 O O . ASN B 2 163 ? 68.908 -6.616 32.567 1.00 105.21 506 ASN B O 1
ATOM 5497 N N . TRP B 2 164 ? 70.431 -7.900 31.459 1.00 97.29 507 TRP B N 1
ATOM 5498 C CA . TRP B 2 164 ? 69.922 -9.224 31.742 1.00 94.61 507 TRP B CA 1
ATOM 5499 C C . TRP B 2 164 ? 68.420 -9.358 31.461 1.00 101.89 507 TRP B C 1
ATOM 5500 O O . TRP B 2 164 ? 67.635 -9.526 32.398 1.00 101.45 507 TRP B O 1
ATOM 5511 N N . ARG B 2 165 ? 68.021 -9.251 30.166 1.00 100.94 508 ARG B N 1
ATOM 5512 C CA . ARG B 2 165 ? 66.623 -9.367 29.725 1.00 102.74 508 ARG B CA 1
ATOM 5513 C C . ARG B 2 165 ? 66.455 -9.572 28.221 1.00 109.10 508 ARG B C 1
ATOM 5514 O O . ARG B 2 165 ? 67.298 -9.122 27.438 1.00 109.41 508 ARG B O 1
ATOM 5522 N N . LYS B 2 166 ? 65.327 -10.218 27.831 1.00 107.24 509 LYS B N 1
ATOM 5523 C CA . LYS B 2 166 ? 64.898 -10.468 26.447 1.00 109.88 509 LYS B CA 1
ATOM 5524 C C . LYS B 2 166 ? 64.474 -9.100 25.878 1.00 116.86 509 LYS B C 1
ATOM 5525 O O . LYS B 2 166 ? 63.632 -8.418 26.477 1.00 114.52 509 LYS B O 1
ATOM 5531 N N . VAL B 2 167 ? 65.111 -8.677 24.767 1.00 117.98 510 VAL B N 1
ATOM 5532 C CA . VAL B 2 167 ? 64.884 -7.363 24.154 1.00 121.20 510 VAL B CA 1
ATOM 5533 C C . VAL B 2 167 ? 64.292 -7.465 22.749 1.00 132.00 510 VAL B C 1
ATOM 5534 O O . VAL B 2 167 ? 64.844 -8.172 21.898 1.00 133.15 510 VAL B O 1
ATOM 5538 N N . ALA B 2 168 ? 63.197 -6.710 22.501 1.00 131.92 511 ALA B N 1
ATOM 5539 C CA . ALA B 2 168 ? 62.550 -6.637 21.197 1.00 136.15 511 ALA B CA 1
ATOM 5540 C C . ALA B 2 168 ? 63.333 -5.649 20.309 1.00 144.98 511 ALA B C 1
ATOM 5541 O O . ALA B 2 168 ? 63.523 -4.495 20.702 1.00 143.88 511 ALA B O 1
ATOM 5543 N N . LYS B 2 169 ? 63.862 -6.144 19.158 1.00 146.47 512 LYS B N 1
ATOM 5544 C CA . LYS B 2 169 ? 64.635 -5.368 18.175 1.00 150.38 512 LYS B CA 1
ATOM 5545 C C . LYS B 2 169 ? 64.345 -5.884 16.755 1.00 162.38 512 LYS B C 1
ATOM 5546 O O . LYS B 2 169 ? 64.843 -6.945 16.367 1.00 161.95 512 LYS B O 1
ATOM 5552 N N . GLU B 2 170 ? 63.511 -5.137 15.995 1.00 165.82 513 GLU B N 1
ATOM 5553 C CA . GLU B 2 170 ? 63.040 -5.504 14.648 1.00 171.38 513 GLU B CA 1
ATOM 5554 C C . GLU B 2 170 ? 63.980 -5.094 13.489 1.00 181.76 513 GLU B C 1
ATOM 5555 O O . GLU B 2 170 ? 63.747 -4.070 12.829 1.00 185.35 513 GLU B O 1
ATOM 5561 N N . PHE B 2 171 ? 65.019 -5.923 13.211 1.00 178.65 514 PHE B N 1
ATOM 5562 C CA . PHE B 2 171 ? 65.988 -5.628 12.144 1.00 181.32 514 PHE B CA 1
ATOM 5563 C C . PHE B 2 171 ? 66.418 -6.882 11.331 1.00 186.91 514 PHE B C 1
ATOM 5564 O O . PHE B 2 171 ? 66.170 -8.015 11.753 1.00 185.10 514 PHE B O 1
ATOM 5572 N N . HIS B 2 172 ? 67.018 -6.647 10.137 1.00 187.51 515 HIS B N 1
ATOM 5573 C CA . HIS B 2 172 ? 67.505 -7.641 9.162 1.00 189.44 515 HIS B CA 1
ATOM 5574 C C . HIS B 2 172 ? 68.588 -8.563 9.737 1.00 186.52 515 HIS B C 1
ATOM 5575 O O . HIS B 2 172 ? 69.553 -8.077 10.336 1.00 184.11 515 HIS B O 1
ATOM 5582 N N . LEU B 2 173 ? 68.442 -9.888 9.518 1.00 180.53 516 LEU B N 1
ATOM 5583 C CA . LEU B 2 173 ? 69.398 -10.892 9.990 1.00 175.63 516 LEU B CA 1
ATOM 5584 C C . LEU B 2 173 ? 69.735 -11.946 8.943 1.00 178.89 516 LEU B C 1
ATOM 5585 O O . LEU B 2 173 ? 68.864 -12.698 8.510 1.00 180.35 516 LEU B O 1
ATOM 5590 N N . GLU B 2 174 ? 71.016 -11.991 8.553 1.00 173.93 517 GLU B N 1
ATOM 5591 C CA . GLU B 2 174 ? 71.610 -12.919 7.587 1.00 175.53 517 GLU B CA 1
ATOM 5592 C C . GLU B 2 174 ? 71.578 -14.350 8.170 1.00 176.39 517 GLU B C 1
ATOM 5593 O O . GLU B 2 174 ? 71.919 -14.527 9.341 1.00 171.55 517 GLU B O 1
ATOM 5599 N N . TYR B 2 175 ? 71.170 -15.362 7.366 1.00 175.42 518 TYR B N 1
ATOM 5600 C CA . TYR B 2 175 ? 71.127 -16.777 7.788 1.00 173.61 518 TYR B CA 1
ATOM 5601 C C . TYR B 2 175 ? 72.548 -17.397 7.872 1.00 174.77 518 TYR B C 1
ATOM 5602 O O . TYR B 2 175 ? 72.734 -18.452 8.489 1.00 171.12 518 TYR B O 1
ATOM 5611 N N . ASP B 2 176 ? 73.526 -16.754 7.207 1.00 173.68 519 ASP B N 1
ATOM 5612 C CA . ASP B 2 176 ? 74.926 -17.160 7.131 1.00 172.87 519 ASP B CA 1
ATOM 5613 C C . ASP B 2 176 ? 75.712 -16.749 8.383 1.00 171.67 519 ASP B C 1
ATOM 5614 O O . ASP B 2 176 ? 76.463 -17.572 8.911 1.00 169.03 519 ASP B O 1
ATOM 5619 N N . LYS B 2 177 ? 75.556 -15.473 8.836 1.00 167.39 520 LYS B N 1
ATOM 5620 C CA . LYS B 2 177 ? 76.219 -14.909 10.029 1.00 162.78 520 LYS B CA 1
ATOM 5621 C C . LYS B 2 177 ? 75.631 -15.492 11.333 1.00 162.82 520 LYS B C 1
ATOM 5622 O O . LYS B 2 177 ? 76.063 -15.127 12.428 1.00 158.52 520 LYS B O 1
ATOM 5628 N N . LEU B 2 178 ? 74.655 -16.410 11.192 1.00 160.39 521 LEU B N 1
ATOM 5629 C CA . LEU B 2 178 ? 73.941 -17.102 12.259 1.00 157.68 521 LEU B CA 1
ATOM 5630 C C . LEU B 2 178 ? 74.524 -18.511 12.449 1.00 161.20 521 LEU B C 1
ATOM 5631 O O . LEU B 2 178 ? 74.486 -19.328 11.522 1.00 163.72 521 LEU B O 1
ATOM 5636 N N . GLU B 2 179 ? 75.084 -18.770 13.654 1.00 154.06 522 GLU B N 1
ATOM 5637 C CA . GLU B 2 179 ? 75.740 -20.015 14.074 1.00 152.43 522 GLU B CA 1
ATOM 5638 C C . GLU B 2 179 ? 74.876 -21.266 13.904 1.00 158.43 522 GLU B C 1
ATOM 5639 O O . GLU B 2 179 ? 73.701 -21.271 14.286 1.00 157.62 522 GLU B O 1
ATOM 5645 N N . GLU B 2 180 ? 75.500 -22.342 13.368 1.00 156.98 523 GLU B N 1
ATOM 5646 C CA . GLU B 2 180 ? 74.912 -23.670 13.138 1.00 158.65 523 GLU B CA 1
ATOM 5647 C C . GLU B 2 180 ? 74.769 -24.421 14.473 1.00 160.06 523 GLU B C 1
ATOM 5648 O O . GLU B 2 180 ? 74.990 -23.824 15.527 1.00 156.91 523 GLU B O 1
ATOM 5654 N N . ARG B 2 181 ? 74.390 -25.717 14.441 1.00 157.82 524 ARG B N 1
ATOM 5655 C CA . ARG B 2 181 ? 74.247 -26.524 15.659 1.00 155.59 524 ARG B CA 1
ATOM 5656 C C . ARG B 2 181 ? 75.575 -26.516 16.443 1.00 159.09 524 ARG B C 1
ATOM 5657 O O . ARG B 2 181 ? 76.633 -26.702 15.837 1.00 159.27 524 ARG B O 1
ATOM 5665 N N . PRO B 2 182 ? 75.553 -26.214 17.763 1.00 154.75 525 PRO B N 1
ATOM 5666 C CA . PRO B 2 182 ? 76.822 -26.105 18.506 1.00 152.60 525 PRO B CA 1
ATOM 5667 C C . PRO B 2 182 ? 77.622 -27.408 18.599 1.00 159.22 525 PRO B C 1
ATOM 5668 O O . PRO B 2 182 ? 77.061 -28.483 18.839 1.00 159.54 525 PRO B O 1
ATOM 5672 N N . HIS B 2 183 ? 78.940 -27.299 18.369 1.00 156.81 526 HIS B N 1
ATOM 5673 C CA . HIS B 2 183 ? 79.879 -28.416 18.423 1.00 157.72 526 HIS B CA 1
ATOM 5674 C C . HIS B 2 183 ? 80.205 -28.782 19.885 1.00 158.94 526 HIS B C 1
ATOM 5675 O O . HIS B 2 183 ? 79.825 -28.060 20.807 1.00 156.02 526 HIS B O 1
ATOM 5682 N N . LEU B 2 184 ? 80.934 -29.884 20.082 1.00 156.45 527 LEU B N 1
ATOM 5683 C CA . LEU B 2 184 ? 81.418 -30.338 21.381 1.00 154.46 527 LEU B CA 1
ATOM 5684 C C . LEU B 2 184 ? 82.815 -30.935 21.189 1.00 161.57 527 LEU B C 1
ATOM 5685 O O . LEU B 2 184 ? 82.964 -31.861 20.390 1.00 164.03 527 LEU B O 1
ATOM 5690 N N . PRO B 2 185 ? 83.873 -30.401 21.835 1.00 158.20 528 PRO B N 1
ATOM 5691 C CA . PRO B 2 185 ? 85.211 -30.955 21.597 1.00 159.24 528 PRO B CA 1
ATOM 5692 C C . PRO B 2 185 ? 85.555 -32.166 22.470 1.00 164.97 528 PRO B C 1
ATOM 5693 O O . PRO B 2 185 ? 85.720 -32.031 23.690 1.00 162.83 528 PRO B O 1
ATOM 5697 N N . SER B 2 186 ? 85.705 -33.351 21.831 1.00 164.48 529 SER B N 1
ATOM 5698 C CA . SER B 2 186 ? 86.077 -34.596 22.518 1.00 164.68 529 SER B CA 1
ATOM 5699 C C . SER B 2 186 ? 87.593 -34.616 22.801 1.00 167.88 529 SER B C 1
ATOM 5700 O O . SER B 2 186 ? 88.200 -35.687 22.884 1.00 168.66 529 SER B O 1
ATOM 5703 N N . THR B 2 187 ? 88.184 -33.407 22.974 1.00 162.88 530 THR B N 1
ATOM 5704 C CA . THR B 2 187 ? 89.596 -33.145 23.272 1.00 161.67 530 THR B CA 1
ATOM 5705 C C . THR B 2 187 ? 89.976 -33.679 24.657 1.00 164.56 530 THR B C 1
ATOM 5706 O O . THR B 2 187 ? 89.596 -33.106 25.686 1.00 162.43 530 THR B O 1
ATOM 5710 N N . PHE B 2 188 ? 90.707 -34.809 24.664 1.00 162.13 531 PHE B N 1
ATOM 5711 C CA . PHE B 2 188 ? 91.150 -35.492 25.875 1.00 160.95 531 PH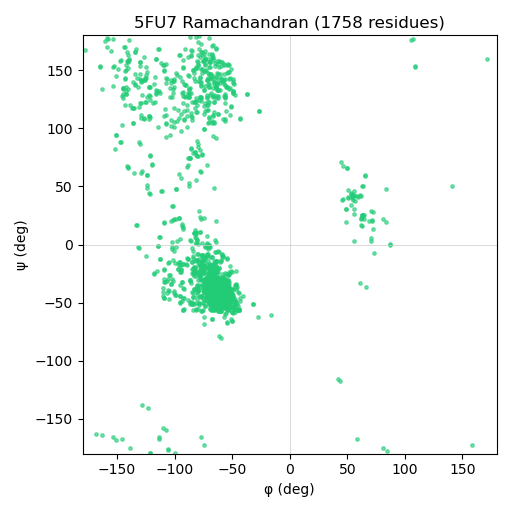E B CA 1
ATOM 5712 C C . PHE B 2 188 ? 92.227 -34.696 26.600 1.00 159.83 531 PHE B C 1
ATOM 5713 O O . PHE B 2 188 ? 93.128 -34.135 25.959 1.00 158.62 531 PHE B O 1
ATOM 5721 N N . ASN B 2 189 ? 92.105 -34.651 27.952 1.00 152.56 532 ASN B N 1
ATOM 5722 C CA . ASN B 2 189 ? 93.021 -34.015 28.906 1.00 148.39 532 ASN B CA 1
ATOM 5723 C C . ASN B 2 189 ? 93.354 -32.566 28.510 1.00 144.97 532 ASN B C 1
ATOM 5724 O O . ASN B 2 189 ? 94.516 -32.152 28.632 1.00 144.36 532 ASN B O 1
ATOM 5729 N N . TYR B 2 190 ? 92.341 -31.800 28.018 1.00 135.55 533 TYR B N 1
ATOM 5730 C CA . TYR B 2 190 ? 92.564 -30.422 27.563 1.00 131.09 533 TYR B CA 1
ATOM 5731 C C . TYR B 2 190 ? 93.012 -29.479 28.673 1.00 128.43 533 TYR B C 1
ATOM 5732 O O . TYR B 2 190 ? 92.340 -29.372 29.703 1.00 126.85 533 TYR B O 1
ATOM 5741 N N . ASN B 2 191 ? 94.150 -28.792 28.443 1.00 121.50 534 ASN B N 1
ATOM 5742 C CA . ASN B 2 191 ? 94.694 -27.774 29.347 1.00 117.91 534 ASN B CA 1
ATOM 5743 C C . ASN B 2 191 ? 95.005 -26.475 28.555 1.00 116.84 534 ASN B C 1
ATOM 5744 O O . ASN B 2 191 ? 95.906 -26.461 27.703 1.00 115.79 534 ASN B O 1
ATOM 5749 N N . PRO B 2 192 ? 94.229 -25.389 28.814 1.00 110.06 535 PRO B N 1
ATOM 5750 C CA . PRO B 2 192 ? 94.471 -24.116 28.121 1.00 108.77 535 PRO B CA 1
ATOM 5751 C C . PRO B 2 192 ? 95.777 -23.406 28.537 1.00 109.29 535 PRO B C 1
ATOM 5752 O O . PRO B 2 192 ? 96.175 -22.425 27.893 1.00 108.84 535 PRO B O 1
ATOM 5756 N N . ALA B 2 193 ? 96.418 -23.896 29.630 1.00 102.32 536 ALA B N 1
ATOM 5757 C CA . ALA B 2 193 ? 97.652 -23.391 30.228 1.00 99.44 536 ALA B CA 1
ATOM 5758 C C . ALA B 2 193 ? 98.898 -23.791 29.441 1.00 105.18 536 ALA B C 1
ATOM 5759 O O . ALA B 2 193 ? 99.887 -23.055 29.454 1.00 103.84 536 ALA B O 1
ATOM 5761 N N . GLN B 2 194 ? 98.854 -24.963 28.768 1.00 104.65 537 GLN B N 1
ATOM 5762 C CA . GLN B 2 194 ? 99.975 -25.551 28.015 1.00 105.38 537 GLN B CA 1
ATOM 5763 C C . GLN B 2 194 ? 100.226 -24.923 26.658 1.00 112.42 537 GLN B C 1
ATOM 5764 O O . GLN B 2 194 ? 101.283 -25.155 26.059 1.00 112.32 537 GLN B O 1
ATOM 5770 N N . GLN B 2 195 ? 99.235 -24.189 26.142 1.00 111.15 538 GLN B N 1
ATOM 5771 C CA . GLN B 2 195 ? 99.295 -23.621 24.800 1.00 113.00 538 GLN B CA 1
ATOM 5772 C C . GLN B 2 195 ? 99.653 -22.114 24.785 1.00 116.69 538 GLN B C 1
ATOM 5773 O O . GLN B 2 195 ? 100.325 -21.660 23.846 1.00 117.07 538 GLN B O 1
ATOM 5779 N N . ALA B 2 196 ? 99.233 -21.372 25.852 1.00 111.43 539 ALA B N 1
ATOM 5780 C CA . ALA B 2 196 ? 99.412 -19.932 26.111 1.00 126.38 539 ALA B CA 1
ATOM 5781 C C . ALA B 2 196 ? 100.670 -19.313 25.510 1.00 149.38 539 ALA B C 1
ATOM 5782 O O . ALA B 2 196 ? 100.636 -18.739 24.416 1.00 106.74 539 ALA B O 1
ATOM 5784 N N . GLY C 3 1 ? 129.778 -23.823 17.597 1.00 102.84 601 GLY C N 1
ATOM 5785 C CA . GLY C 3 1 ? 129.274 -25.067 18.165 1.00 101.07 601 GLY C CA 1
ATOM 5786 C C . GLY C 3 1 ? 127.844 -24.956 18.675 1.00 103.80 601 GLY C C 1
ATOM 5787 O O . GLY C 3 1 ? 127.227 -23.879 18.540 1.00 105.83 601 GLY C O 1
ATOM 5788 N N . PRO C 3 2 ? 127.288 -26.055 19.291 1.00 94.96 602 PRO C N 1
ATOM 5789 C CA . PRO C 3 2 ? 125.892 -26.012 19.785 1.00 91.84 602 PRO C CA 1
ATOM 5790 C C . PRO C 3 2 ? 125.668 -24.975 20.870 1.00 91.77 602 PRO C C 1
ATOM 5791 O O . PRO C 3 2 ? 126.219 -25.092 21.960 1.00 90.47 602 PRO C O 1
ATOM 5795 N N . HIS C 3 3 ? 124.883 -23.940 20.538 1.00 87.62 603 HIS C N 1
ATOM 5796 C CA . HIS C 3 3 ? 124.578 -22.797 21.394 1.00 87.28 603 HIS C CA 1
ATOM 5797 C C . HIS C 3 3 ? 124.000 -23.184 22.764 1.00 81.49 603 HIS C C 1
ATOM 5798 O O . HIS C 3 3 ? 124.365 -22.576 23.764 1.00 78.76 603 HIS C O 1
ATOM 5805 N N . MET C 3 4 ? 123.137 -24.207 22.818 1.00 73.52 604 MET C N 1
ATOM 5806 C CA . MET C 3 4 ? 122.527 -24.681 24.062 1.00 70.85 604 MET C CA 1
ATOM 5807 C C . MET C 3 4 ? 123.566 -25.220 25.044 1.00 75.60 604 MET C C 1
ATOM 5808 O O . MET C 3 4 ? 123.322 -25.241 26.250 1.00 75.17 604 MET C O 1
ATOM 5813 N N . LEU C 3 5 ? 124.731 -25.638 24.533 1.00 72.60 605 LEU C N 1
ATOM 5814 C CA . LEU C 3 5 ? 125.809 -26.111 25.381 1.00 72.03 605 LEU C CA 1
ATOM 5815 C C . LEU C 3 5 ? 126.480 -24.938 26.119 1.00 76.16 605 LEU C C 1
ATOM 5816 O O . LEU C 3 5 ? 127.332 -25.173 26.977 1.00 76.62 605 LEU C O 1
ATOM 5821 N N . GLU C 3 6 ? 126.025 -23.682 25.859 1.00 71.98 606 GLU C N 1
ATOM 5822 C CA . GLU C 3 6 ? 126.480 -22.531 26.627 1.00 72.42 606 GLU C CA 1
ATOM 5823 C C . GLU C 3 6 ? 125.850 -22.696 28.015 1.00 72.39 606 GLU C C 1
ATOM 5824 O O . GLU C 3 6 ? 126.441 -22.239 28.990 1.00 74.58 606 GLU C O 1
ATOM 5830 N N . LEU C 3 7 ? 124.659 -23.357 28.107 1.00 62.50 607 LEU C N 1
ATOM 5831 C CA . LEU C 3 7 ? 123.990 -23.643 29.387 1.00 58.43 607 LEU C CA 1
ATOM 5832 C C . LEU C 3 7 ? 124.800 -24.694 30.121 1.00 58.72 607 LEU C C 1
ATOM 5833 O O . LEU C 3 7 ? 125.383 -25.553 29.468 1.00 58.15 607 LEU C O 1
ATOM 5838 N N . THR C 3 8 ? 124.826 -24.634 31.468 1.00 52.44 608 THR C N 1
ATOM 5839 C CA . THR C 3 8 ? 125.510 -25.616 32.298 1.00 50.65 608 THR C CA 1
ATOM 5840 C C . THR C 3 8 ? 124.647 -26.844 32.297 1.00 52.84 608 THR C C 1
ATOM 5841 O O . THR C 3 8 ? 123.445 -26.719 32.026 1.00 49.21 608 THR C O 1
ATOM 5845 N N . LYS C 3 9 ? 125.260 -28.033 32.599 1.00 50.41 609 LYS C N 1
ATOM 5846 C CA . LYS C 3 9 ? 124.591 -29.338 32.707 1.00 48.62 609 LYS C CA 1
ATOM 5847 C C . LYS C 3 9 ? 123.443 -29.158 33.670 1.00 55.71 609 LYS C C 1
ATOM 5848 O O . LYS C 3 9 ? 122.333 -29.583 33.329 1.00 57.73 609 LYS C O 1
ATOM 5854 N N . GLU C 3 10 ? 123.667 -28.440 34.828 1.00 50.47 610 GLU C N 1
ATOM 5855 C CA . GLU C 3 10 ? 122.572 -28.166 35.749 1.00 49.40 610 GLU C CA 1
ATOM 5856 C C . GLU C 3 10 ? 121.446 -27.434 35.067 1.00 53.23 610 GLU C C 1
ATOM 5857 O O . GLU C 3 10 ? 120.303 -27.869 35.189 1.00 53.57 610 GLU C O 1
ATOM 5863 N N . GLN C 3 11 ? 121.758 -26.389 34.267 1.00 49.70 611 GLN C N 1
ATOM 5864 C CA . GLN C 3 11 ? 120.736 -25.626 33.515 1.00 48.25 611 GLN C CA 1
ATOM 5865 C C . GLN C 3 11 ? 119.975 -26.491 32.489 1.00 49.88 611 GLN C C 1
ATOM 5866 O O . GLN C 3 11 ? 118.804 -26.234 32.233 1.00 47.10 611 GLN C O 1
ATOM 5872 N N . LEU C 3 12 ? 120.647 -27.516 31.917 1.00 46.87 612 LEU C N 1
ATOM 5873 C CA . LEU C 3 12 ? 120.059 -28.410 30.926 1.00 46.37 612 LEU C CA 1
ATOM 5874 C C . LEU C 3 12 ? 119.114 -29.337 31.628 1.00 53.49 612 LEU C C 1
ATOM 5875 O O . LEU C 3 12 ? 117.985 -29.553 31.141 1.00 53.11 612 LEU C O 1
ATOM 5880 N N . TYR C 3 13 ? 119.551 -29.810 32.829 1.00 51.46 613 TYR C N 1
ATOM 5881 C CA . TYR C 3 13 ? 118.768 -30.644 33.726 1.00 51.96 613 TYR C CA 1
ATOM 5882 C C . TYR C 3 13 ? 117.526 -29.854 34.111 1.00 57.73 613 TYR C C 1
ATOM 5883 O O . TYR C 3 13 ? 116.422 -30.343 33.906 1.00 58.75 613 TYR C O 1
ATOM 5892 N N . GLN C 3 14 ? 117.701 -28.611 34.601 1.00 53.76 614 GLN C N 1
ATOM 5893 C CA . GLN C 3 14 ? 116.594 -27.744 34.985 1.00 53.51 614 GLN C CA 1
ATOM 5894 C C . GLN C 3 14 ? 115.560 -27.674 33.881 1.00 59.05 614 GLN C C 1
ATOM 5895 O O . GLN C 3 14 ? 114.398 -28.023 34.120 1.00 60.49 614 GLN C O 1
ATOM 5901 N N . GLN C 3 15 ? 116.014 -27.325 32.648 1.00 53.97 615 GLN C N 1
ATOM 5902 C CA . GLN C 3 15 ? 115.200 -27.194 31.442 1.00 52.15 615 GLN C CA 1
ATOM 5903 C C . GLN C 3 15 ? 114.460 -28.477 31.163 1.00 57.60 615 GLN C C 1
ATOM 5904 O O . GLN C 3 15 ? 113.262 -28.418 30.887 1.00 57.83 615 GLN C O 1
ATOM 5910 N N . ALA C 3 16 ? 115.155 -29.634 31.282 1.00 54.37 616 ALA C N 1
ATOM 5911 C CA . ALA C 3 16 ? 114.559 -30.946 31.035 1.00 55.08 616 ALA C CA 1
ATOM 5912 C C . ALA C 3 16 ? 113.394 -31.226 31.996 1.00 60.40 616 ALA C C 1
ATOM 5913 O O . ALA C 3 16 ? 112.304 -31.563 31.534 1.00 61.10 616 ALA C O 1
ATOM 5915 N N . MET C 3 17 ? 113.601 -30.994 33.315 1.00 56.54 617 MET C N 1
ATOM 5916 C CA . MET C 3 17 ? 112.579 -31.191 34.340 1.00 55.93 617 MET C CA 1
ATOM 5917 C C . MET C 3 17 ? 111.401 -30.254 34.090 1.00 61.39 617 MET C C 1
ATOM 5918 O O . MET C 3 17 ? 110.262 -30.698 34.239 1.00 65.29 617 MET C O 1
ATOM 5923 N N . GLU C 3 18 ? 111.664 -28.995 33.676 1.00 53.32 618 GLU C N 1
ATOM 5924 C CA . GLU C 3 18 ? 110.623 -28.032 33.334 1.00 52.90 618 GLU C CA 1
ATOM 5925 C C . GLU C 3 18 ? 109.839 -28.487 32.088 1.00 61.41 618 GLU C C 1
ATOM 5926 O O . GLU C 3 18 ? 108.608 -28.335 32.050 1.00 62.11 618 GLU C O 1
ATOM 5932 N N . GLU C 3 19 ? 110.558 -29.017 31.059 1.00 58.78 619 GLU C N 1
ATOM 5933 C CA . GLU C 3 19 ? 109.953 -29.489 29.812 1.00 58.83 619 GLU C CA 1
ATOM 5934 C C . GLU C 3 19 ? 108.965 -30.590 30.107 1.00 62.23 619 GLU C C 1
ATOM 5935 O O . GLU C 3 19 ? 107.831 -30.536 29.619 1.00 61.05 619 GLU C O 1
ATOM 5941 N N . ALA C 3 20 ? 109.370 -31.538 30.989 1.00 59.33 620 ALA C N 1
ATOM 5942 C CA . ALA C 3 20 ? 108.544 -32.661 31.448 1.00 59.81 620 ALA C CA 1
ATOM 5943 C C . ALA C 3 20 ? 107.261 -32.123 32.113 1.00 63.12 620 ALA C C 1
ATOM 5944 O O . ALA C 3 20 ? 106.147 -32.461 31.692 1.00 62.37 620 ALA C O 1
ATOM 5946 N N . ALA C 3 21 ? 107.451 -31.187 33.085 1.00 57.29 621 ALA C N 1
ATOM 5947 C CA . ALA C 3 21 ? 106.432 -30.530 33.881 1.00 54.31 621 ALA C CA 1
ATOM 5948 C C . ALA C 3 21 ? 105.401 -29.878 33.004 1.00 57.38 621 ALA C C 1
ATOM 5949 O O . ALA C 3 21 ? 104.222 -29.841 33.360 1.00 57.26 621 ALA C O 1
ATOM 5951 N N . TRP C 3 22 ? 105.834 -29.400 31.829 1.00 53.89 622 TRP C N 1
ATOM 5952 C CA . TRP C 3 22 ? 104.953 -28.772 30.854 1.00 53.73 622 TRP C CA 1
ATOM 5953 C C . TRP C 3 22 ? 103.921 -29.755 30.293 1.00 55.86 622 TRP C C 1
ATOM 5954 O O . TRP C 3 22 ? 102.812 -29.351 30.013 1.00 53.59 622 TRP C O 1
ATOM 5965 N N . HIS C 3 23 ? 104.291 -31.030 30.121 1.00 54.55 623 HIS C N 1
ATOM 5966 C CA . HIS C 3 23 ? 103.371 -32.040 29.610 1.00 56.64 623 HIS C CA 1
ATOM 5967 C C . HIS C 3 23 ? 102.164 -32.223 30.531 1.00 67.69 623 HIS C C 1
ATOM 5968 O O . HIS C 3 23 ? 101.056 -32.490 30.049 1.00 68.36 623 HIS C O 1
ATOM 5975 N N . HIS C 3 24 ? 102.375 -32.047 31.845 1.00 68.42 624 HIS C N 1
ATOM 5976 C CA . HIS C 3 24 ? 101.314 -32.154 32.845 1.00 70.85 624 HIS C CA 1
ATOM 5977 C C . HIS C 3 24 ? 101.194 -30.872 33.700 1.00 77.19 624 HIS C C 1
ATOM 5978 O O . HIS C 3 24 ? 101.357 -30.898 34.928 1.00 77.72 624 HIS C O 1
ATOM 5985 N N . MET C 3 25 ? 100.918 -29.749 33.038 1.00 73.65 625 MET C N 1
ATOM 5986 C CA . MET C 3 25 ? 100.767 -28.460 33.702 1.00 73.63 625 MET C CA 1
ATOM 5987 C C . MET C 3 25 ? 99.625 -28.449 34.742 1.00 78.44 625 MET C C 1
ATOM 5988 O O . MET C 3 25 ? 98.700 -29.250 34.609 1.00 78.71 625 MET C O 1
ATOM 5993 N N . PRO C 3 26 ? 99.647 -27.591 35.792 1.00 75.27 626 PRO C N 1
ATOM 5994 C CA . PRO C 3 26 ? 98.552 -27.622 36.750 1.00 75.74 626 PRO C CA 1
ATOM 5995 C C . PRO C 3 26 ? 97.263 -27.214 36.069 1.00 82.60 626 PRO C C 1
ATOM 5996 O O . PRO C 3 26 ? 97.248 -26.328 35.202 1.00 84.35 626 PRO C O 1
ATOM 6000 N N . HIS C 3 27 ? 96.203 -27.930 36.409 1.00 78.68 627 HIS C N 1
ATOM 6001 C CA . HIS C 3 27 ? 94.878 -27.698 35.877 1.00 78.74 627 HIS C CA 1
ATOM 6002 C C . HIS C 3 27 ? 94.213 -26.651 36.793 1.00 76.56 627 HIS C C 1
ATOM 6003 O O . HIS C 3 27 ? 94.498 -26.686 37.998 1.00 74.72 627 HIS C O 1
ATOM 6010 N N . PRO C 3 28 ? 93.340 -25.716 36.287 1.00 69.34 628 PRO C N 1
ATOM 6011 C CA . PRO C 3 28 ? 92.676 -24.762 37.200 1.00 68.01 628 PRO C CA 1
ATOM 6012 C C . PRO C 3 28 ? 92.076 -25.408 38.460 1.00 76.03 628 PRO C C 1
ATOM 6013 O O . PRO C 3 28 ? 92.190 -24.862 39.554 1.00 77.31 628 PRO C O 1
ATOM 6017 N N . SER C 3 29 ? 91.508 -26.600 38.315 1.00 74.25 629 SER C N 1
ATOM 6018 C CA . SER C 3 29 ? 90.903 -27.368 39.387 1.00 76.26 629 SER C CA 1
ATOM 6019 C C . SER C 3 29 ? 91.866 -27.689 40.534 1.00 81.71 629 SER C C 1
ATOM 6020 O O . SER C 3 29 ? 91.420 -27.795 41.660 1.00 82.67 629 SER C O 1
ATOM 6023 N N . ASP C 3 30 ? 93.160 -27.876 40.242 1.00 78.59 630 ASP C N 1
ATOM 6024 C CA . ASP C 3 30 ? 94.209 -28.291 41.185 1.00 77.94 630 ASP C CA 1
ATOM 6025 C C . ASP C 3 30 ? 94.313 -27.452 42.454 1.00 81.10 630 ASP C C 1
ATOM 6026 O O . ASP C 3 30 ? 94.560 -28.007 43.516 1.00 79.44 630 ASP C O 1
ATOM 6031 N N . SER C 3 31 ? 94.185 -26.123 42.328 1.00 79.51 631 SER C N 1
ATOM 6032 C CA . SER C 3 31 ? 94.321 -25.146 43.422 1.00 80.04 631 SER C CA 1
ATOM 6033 C C . SER C 3 31 ? 92.980 -24.505 43.736 1.00 85.78 631 SER C C 1
ATOM 6034 O O . SER C 3 31 ? 92.884 -23.284 43.867 1.00 86.51 631 SER C O 1
ATOM 6037 N N . GLU C 3 32 ? 91.943 -25.338 43.845 1.00 83.32 632 GLU C N 1
ATOM 6038 C CA . GLU C 3 32 ? 90.542 -24.952 44.021 1.00 83.75 632 GLU C CA 1
ATOM 6039 C C . GLU C 3 32 ? 89.801 -26.014 44.890 1.00 90.55 632 GLU C C 1
ATOM 6040 O O . GLU C 3 32 ? 90.257 -27.153 44.991 1.00 90.22 632 GLU C O 1
ATOM 6046 N N . ARG C 3 33 ? 88.676 -25.646 45.528 1.00 88.85 633 ARG C N 1
ATOM 6047 C CA . ARG C 3 33 ? 87.925 -26.622 46.330 1.00 90.64 633 ARG C CA 1
ATOM 6048 C C . ARG C 3 33 ? 87.139 -27.486 45.364 1.00 94.00 633 ARG C C 1
ATOM 6049 O O . ARG C 3 33 ? 86.700 -26.969 44.337 1.00 94.72 633 ARG C O 1
ATOM 6057 N N . ILE C 3 34 ? 86.997 -28.788 45.645 1.00 89.13 634 ILE C N 1
ATOM 6058 C CA . ILE C 3 34 ? 86.279 -29.707 44.757 1.00 89.69 634 ILE C CA 1
ATOM 6059 C C . ILE C 3 34 ? 84.895 -29.172 44.423 1.00 94.57 634 ILE C C 1
ATOM 6060 O O . ILE C 3 34 ? 84.203 -28.669 45.299 1.00 94.62 634 ILE C O 1
ATOM 6065 N N . ARG C 3 35 ? 84.518 -29.241 43.154 1.00 92.71 635 ARG C N 1
ATOM 6066 C CA . ARG C 3 35 ? 83.207 -28.826 42.671 1.00 94.45 635 ARG C CA 1
ATOM 6067 C C . ARG C 3 35 ? 82.507 -30.140 42.345 1.00 103.08 635 ARG C C 1
ATOM 6068 O O . ARG C 3 35 ? 82.879 -30.830 41.388 1.00 104.09 635 ARG C O 1
ATOM 6076 N N . GLN C 3 36 ? 81.574 -30.548 43.208 1.00 101.83 636 GLN C N 1
ATOM 6077 C CA . GLN C 3 36 ? 80.906 -31.837 43.059 1.00 104.09 636 GLN C CA 1
ATOM 6078 C C . GLN C 3 36 ? 80.005 -31.913 41.821 1.00 110.64 636 GLN C C 1
ATOM 6079 O O . GLN C 3 36 ? 79.978 -32.944 41.154 1.00 112.33 636 GLN C O 1
ATOM 6085 N N . TYR C 3 37 ? 79.299 -30.833 41.500 1.00 108.35 637 TYR C N 1
ATOM 6086 C CA . TYR C 3 37 ? 78.332 -30.840 40.401 1.00 110.35 637 TYR C CA 1
ATOM 6087 C C . TYR C 3 37 ? 78.797 -30.125 39.153 1.00 111.84 637 TYR C C 1
ATOM 6088 O O . TYR C 3 37 ? 78.528 -30.591 38.042 1.00 111.30 637 TYR C O 1
ATOM 6097 N N . LEU C 3 38 ? 79.472 -28.991 39.323 1.00 107.00 638 LEU C N 1
ATOM 6098 C CA . LEU C 3 38 ? 79.946 -28.243 38.173 1.00 106.44 638 LEU C CA 1
ATOM 6099 C C . LEU C 3 38 ? 81.473 -28.118 38.185 1.00 105.90 638 LEU C C 1
ATOM 6100 O O . LEU C 3 38 ? 82.008 -27.006 38.375 1.00 102.88 638 LEU C O 1
ATOM 6105 N N . PRO C 3 39 ? 82.200 -29.261 37.985 1.00 100.44 639 PRO C N 1
ATOM 6106 C CA . PRO C 3 39 ? 83.662 -29.186 37.934 1.00 97.87 639 PRO C CA 1
ATOM 6107 C C . PRO C 3 39 ? 84.141 -28.426 36.693 1.00 100.14 639 PRO C C 1
ATOM 6108 O O . PRO C 3 39 ? 83.383 -28.283 35.718 1.00 101.98 639 PRO C O 1
ATOM 6112 N N . ARG C 3 40 ? 85.388 -27.939 36.725 1.00 92.51 640 ARG C N 1
ATOM 6113 C CA . ARG C 3 40 ? 85.943 -27.263 35.564 1.00 91.06 640 ARG C CA 1
ATOM 6114 C C . ARG C 3 40 ? 86.198 -28.272 34.446 1.00 98.95 640 ARG C C 1
ATOM 6115 O O . ARG C 3 40 ? 86.653 -29.404 34.693 1.00 99.34 640 ARG C O 1
ATOM 6123 N N . ASN C 3 41 ? 85.817 -27.882 33.232 1.00 97.50 641 ASN C N 1
ATOM 6124 C CA . ASN C 3 41 ? 86.018 -28.709 32.064 1.00 99.62 641 ASN C CA 1
ATOM 6125 C C . ASN C 3 41 ? 86.443 -27.819 30.903 1.00 105.89 641 ASN C C 1
ATOM 6126 O O . ASN C 3 41 ? 85.667 -27.665 29.950 1.00 106.41 641 ASN C O 1
ATOM 6131 N N . PRO C 3 42 ? 87.668 -27.195 30.977 1.00 103.95 642 PRO C N 1
ATOM 6132 C CA . PRO C 3 42 ? 88.125 -26.329 29.874 1.00 104.84 642 PRO C CA 1
ATOM 6133 C C . PRO C 3 42 ? 88.059 -27.033 28.532 1.00 114.90 642 PRO C C 1
ATOM 6134 O O . PRO C 3 42 ? 88.306 -28.241 28.443 1.00 115.71 642 PRO C O 1
ATOM 6138 N N . CYS C 3 43 ? 87.682 -26.291 27.503 1.00 115.42 643 CYS C N 1
ATOM 6139 C CA . CYS C 3 43 ? 87.550 -26.844 26.168 1.00 118.72 643 CYS C CA 1
ATOM 6140 C C . CYS C 3 43 ? 87.773 -25.757 25.130 1.00 125.83 643 CYS C C 1
ATOM 6141 O O . CYS C 3 43 ? 87.514 -24.580 25.411 1.00 124.90 643 CYS C O 1
ATOM 6144 N N . PRO C 3 44 ? 88.228 -26.122 23.912 1.00 125.98 644 PRO C N 1
ATOM 6145 C CA . PRO C 3 44 ? 88.399 -25.100 22.873 1.00 127.23 644 PRO C CA 1
ATOM 6146 C C . PRO C 3 44 ? 87.035 -24.586 22.390 1.00 133.28 644 PRO C C 1
ATOM 6147 O O . PRO C 3 44 ? 86.261 -25.328 21.778 1.00 134.78 644 PRO C O 1
ATOM 6151 N N . THR C 3 45 ? 86.716 -23.329 22.752 1.00 129.73 645 THR C N 1
ATOM 6152 C CA . THR C 3 45 ? 85.470 -22.643 22.376 1.00 131.32 645 THR C CA 1
ATOM 6153 C C . THR C 3 45 ? 85.790 -21.586 21.303 1.00 134.11 645 THR C C 1
ATOM 6154 O O . THR C 3 45 ? 86.852 -20.957 21.395 1.00 133.17 645 THR C O 1
ATOM 6158 N N . PRO C 3 46 ? 84.909 -21.372 20.290 1.00 130.23 646 PRO C N 1
ATOM 6159 C CA . PRO C 3 46 ? 85.214 -20.393 19.227 1.00 130.76 646 PRO C CA 1
ATOM 6160 C C . PRO C 3 46 ? 85.446 -18.947 19.683 1.00 133.53 646 PRO C C 1
ATOM 6161 O O . PRO C 3 46 ? 84.986 -18.597 20.769 1.00 132.64 646 PRO C O 1
ATOM 6165 N N . PRO C 3 47 ? 86.169 -18.094 18.905 1.00 130.09 647 PRO C N 1
ATOM 6166 C CA . PRO C 3 47 ? 86.414 -16.713 19.371 1.00 129.30 647 PRO C CA 1
ATOM 6167 C C . PRO C 3 47 ? 85.163 -15.844 19.377 1.00 134.51 647 PRO C C 1
ATOM 6168 O O . PRO C 3 47 ? 85.033 -14.975 20.247 1.00 132.52 647 PRO C O 1
ATOM 6172 N N . TYR C 3 48 ? 84.232 -16.113 18.425 1.00 133.86 648 TYR C N 1
ATOM 6173 C CA . TYR C 3 48 ? 82.970 -15.394 18.271 1.00 135.88 648 TYR C CA 1
ATOM 6174 C C . TYR C 3 48 ? 81.995 -15.646 19.442 1.00 139.07 648 TYR C C 1
ATOM 6175 O O . TYR C 3 48 ? 80.992 -14.942 19.555 1.00 139.89 648 TYR C O 1
ATOM 6184 N N . HIS C 3 49 ? 82.302 -16.628 20.316 1.00 133.75 649 HIS C N 1
ATOM 6185 C CA . HIS C 3 49 ? 81.514 -16.932 21.513 1.00 132.53 649 HIS C CA 1
ATOM 6186 C C . HIS C 3 49 ? 82.080 -16.171 22.726 1.00 132.68 649 HIS C C 1
ATOM 6187 O O . HIS C 3 49 ? 83.267 -15.824 22.739 1.00 130.73 649 HIS C O 1
ATOM 6194 N N . HIS C 3 50 ? 81.214 -15.880 23.719 1.00 127.89 650 HIS C N 1
ATOM 6195 C CA . HIS C 3 50 ? 81.558 -15.137 24.930 1.00 124.95 650 HIS C CA 1
ATOM 6196 C C . HIS C 3 50 ? 82.578 -15.862 25.808 1.00 124.24 650 HIS C C 1
ATOM 6197 O O . HIS C 3 50 ? 82.234 -16.662 26.694 1.00 122.31 650 HIS C O 1
ATOM 6204 N N . GLN C 3 51 ? 83.854 -15.538 25.554 1.00 118.65 651 GLN C N 1
ATOM 6205 C CA . GLN C 3 51 ? 85.008 -16.106 26.252 1.00 115.43 651 GLN C CA 1
ATOM 6206 C C . GLN C 3 51 ? 85.057 -15.681 27.735 1.00 117.33 651 GLN C C 1
ATOM 6207 O O . GLN C 3 51 ? 85.597 -16.415 28.573 1.00 114.50 651 GLN C O 1
ATOM 6213 N N . MET C 3 52 ? 84.458 -14.511 28.047 1.00 114.65 652 MET C N 1
ATOM 6214 C CA . MET C 3 52 ? 84.437 -13.906 29.372 1.00 113.15 652 MET C CA 1
ATOM 6215 C C . MET C 3 52 ? 83.026 -13.406 29.726 1.00 116.52 652 MET C C 1
ATOM 6216 O O . MET C 3 52 ? 82.367 -12.792 28.873 1.00 118.01 652 MET C O 1
ATOM 6221 N N . PRO C 3 53 ? 82.567 -13.630 30.988 1.00 110.42 653 PRO C N 1
ATOM 6222 C CA . PRO C 3 53 ? 81.220 -13.175 31.389 1.00 110.93 653 PRO C CA 1
ATOM 6223 C C . PRO C 3 53 ? 81.044 -11.651 31.426 1.00 116.78 653 PRO C C 1
ATOM 6224 O O . PRO C 3 53 ? 82.049 -10.934 31.516 1.00 115.58 653 PRO C O 1
ATOM 6228 N N . PRO C 3 54 ? 79.780 -11.138 31.396 1.00 115.35 654 PRO C N 1
ATOM 6229 C CA . PRO C 3 54 ? 79.567 -9.679 31.425 1.00 115.71 654 PRO C CA 1
ATOM 6230 C C . PRO C 3 54 ? 80.252 -8.959 32.585 1.00 118.63 654 PRO C C 1
ATOM 6231 O O . PRO C 3 54 ? 80.551 -9.574 33.621 1.00 116.27 654 PRO C O 1
ATOM 6235 N N . PRO C 3 55 ? 80.548 -7.652 32.412 1.00 116.78 655 PRO C N 1
ATOM 6236 C CA . PRO C 3 55 ? 81.227 -6.918 33.485 1.00 115.23 655 PRO C CA 1
ATOM 6237 C C . PRO C 3 55 ? 80.286 -6.665 34.647 1.00 119.50 655 PRO C C 1
ATOM 6238 O O . PRO C 3 55 ? 79.100 -6.404 34.433 1.00 120.09 655 PRO C O 1
ATOM 6242 N N . HIS C 3 56 ? 80.817 -6.776 35.875 1.00 115.74 656 HIS C N 1
ATOM 6243 C CA . HIS C 3 56 ? 80.103 -6.568 37.142 1.00 115.86 656 HIS C CA 1
ATOM 6244 C C . HIS C 3 56 ? 78.943 -7.538 37.333 1.00 117.87 656 HIS C C 1
ATOM 6245 O O . HIS C 3 56 ? 77.866 -7.161 37.815 1.00 117.41 656 HIS C O 1
ATOM 6252 N N . SER C 3 57 ? 79.197 -8.811 36.978 1.00 112.93 657 SER C N 1
ATOM 6253 C CA . SER C 3 57 ? 78.266 -9.926 37.115 1.00 112.27 657 SER C CA 1
ATOM 6254 C C . SER C 3 57 ? 78.683 -10.721 38.349 1.00 112.42 657 SER C C 1
ATOM 6255 O O . SER C 3 57 ? 78.552 -11.955 38.396 1.00 111.59 657 SER C O 1
ATOM 6258 N N . ASP C 3 58 ? 79.209 -9.978 39.350 1.00 106.07 658 ASP C N 1
ATOM 6259 C CA . ASP C 3 58 ? 79.731 -10.456 40.630 1.00 103.35 658 ASP C CA 1
ATOM 6260 C C . ASP C 3 58 ? 79.180 -9.610 41.776 1.00 103.33 658 ASP C C 1
ATOM 6261 O O . ASP C 3 58 ? 79.710 -9.630 42.886 1.00 100.94 658 ASP C O 1
ATOM 6266 N N . THR C 3 59 ? 78.117 -8.865 41.492 1.00 100.40 659 THR C N 1
ATOM 6267 C CA . THR C 3 59 ? 77.473 -7.966 42.444 1.00 99.91 659 THR C CA 1
ATOM 6268 C C . THR C 3 59 ? 76.127 -8.525 42.845 1.00 103.30 659 THR C C 1
ATOM 6269 O O . THR C 3 59 ? 75.472 -9.185 42.033 1.00 104.15 659 THR C O 1
ATOM 6273 N N . VAL C 3 60 ? 75.693 -8.233 44.077 1.00 98.27 660 VAL C N 1
ATOM 6274 C CA . VAL C 3 60 ? 74.400 -8.702 44.580 1.00 98.71 660 VAL C CA 1
ATOM 6275 C C . VAL C 3 60 ? 73.270 -8.101 43.731 1.00 104.70 660 VAL C C 1
ATOM 6276 O O . VAL C 3 60 ? 72.178 -8.678 43.641 1.00 106.56 660 VAL C O 1
ATOM 6280 N N . GLU C 3 61 ? 73.574 -6.993 43.032 1.00 100.43 661 GLU C N 1
ATOM 6281 C CA . GLU C 3 61 ? 72.603 -6.323 42.169 1.00 101.42 661 GLU C CA 1
ATOM 6282 C C . GLU C 3 61 ? 72.347 -7.173 40.938 1.00 100.66 661 GLU C C 1
ATOM 6283 O O . GLU C 3 61 ? 71.183 -7.374 40.587 1.00 102.01 661 GLU C O 1
ATOM 6289 N N . PHE C 3 62 ? 73.426 -7.705 40.314 1.00 91.84 662 PHE C N 1
ATOM 6290 C CA . PHE C 3 62 ? 73.325 -8.554 39.122 1.00 91.26 662 PHE C CA 1
ATOM 6291 C C . PHE C 3 62 ? 72.513 -9.802 39.433 1.00 92.10 662 PHE C C 1
ATOM 6292 O O . PHE C 3 62 ? 71.652 -10.196 38.649 1.00 92.70 662 PHE C O 1
ATOM 6300 N N . TYR C 3 63 ? 72.818 -10.420 40.586 1.00 85.20 663 TYR C N 1
ATOM 6301 C CA . TYR C 3 63 ? 72.191 -11.621 41.109 1.00 83.90 663 TYR C CA 1
ATOM 6302 C C . TYR C 3 63 ? 70.677 -11.412 41.360 1.00 89.24 663 TYR C C 1
ATOM 6303 O O . TYR C 3 63 ? 69.887 -12.326 41.129 1.00 89.73 663 TYR C O 1
ATOM 6312 N N . GLN C 3 64 ? 70.271 -10.186 41.715 1.00 86.24 664 GLN C N 1
ATOM 6313 C CA . GLN C 3 64 ? 68.862 -9.831 41.882 1.00 87.71 664 GLN C CA 1
ATOM 6314 C C . GLN C 3 64 ? 68.130 -9.859 40.517 1.00 93.43 664 GLN C C 1
ATOM 6315 O O . GLN C 3 64 ? 66.926 -10.114 40.491 1.00 94.38 664 GLN C O 1
ATOM 6321 N N . ARG C 3 65 ? 68.868 -9.605 39.393 1.00 90.32 665 ARG C N 1
ATOM 6322 C CA . ARG C 3 65 ? 68.356 -9.608 38.005 1.00 92.07 665 ARG C CA 1
ATOM 6323 C C . ARG C 3 65 ? 68.024 -11.047 37.512 1.00 95.14 665 ARG C C 1
ATOM 6324 O O . ARG C 3 65 ? 67.193 -11.233 36.610 1.00 97.83 665 ARG C O 1
ATOM 6332 N N . LEU C 3 66 ? 68.679 -12.053 38.100 1.00 87.00 666 LEU C N 1
ATOM 6333 C CA . LEU C 3 66 ? 68.452 -13.447 37.727 1.00 86.30 666 LEU C CA 1
ATOM 6334 C C . LEU C 3 66 ? 67.105 -13.979 38.237 1.00 90.48 666 LEU C C 1
ATOM 6335 O O . LEU C 3 66 ? 66.528 -13.431 39.182 1.00 89.27 666 LEU C O 1
ATOM 6340 N N . SER C 3 67 ? 66.624 -15.063 37.610 1.00 88.80 667 SER C N 1
ATOM 6341 C CA . SER C 3 67 ? 65.400 -15.760 37.984 1.00 90.40 667 SER C CA 1
ATOM 6342 C C . SER C 3 67 ? 65.613 -16.467 39.312 1.00 93.43 667 SER C C 1
ATOM 6343 O O . SER C 3 67 ? 66.752 -16.801 39.644 1.00 92.31 667 SER C O 1
ATOM 6346 N N . THR C 3 68 ? 64.530 -16.751 40.045 1.00 90.37 668 THR C N 1
ATOM 6347 C CA . THR C 3 68 ? 64.627 -17.506 41.295 1.00 88.84 668 THR C CA 1
ATOM 6348 C C . THR C 3 68 ? 65.225 -18.901 41.040 1.00 91.58 668 THR C C 1
ATOM 6349 O O . THR C 3 68 ? 66.060 -19.346 41.827 1.00 89.52 668 THR C O 1
ATOM 6353 N N . GLU C 3 69 ? 64.868 -19.548 39.902 1.00 89.09 669 GLU C N 1
ATOM 6354 C CA . GLU C 3 69 ? 65.398 -20.866 39.531 1.00 88.98 669 GLU C CA 1
ATOM 6355 C C . GLU C 3 69 ? 66.902 -20.809 39.451 1.00 87.90 669 GLU C C 1
ATOM 6356 O O . GLU C 3 69 ? 67.562 -21.704 39.980 1.00 87.40 669 GLU C O 1
ATOM 6362 N N . THR C 3 70 ? 67.441 -19.746 38.803 1.00 81.06 670 THR C N 1
ATOM 6363 C CA . THR C 3 70 ? 68.884 -19.527 38.643 1.00 77.07 670 THR C CA 1
ATOM 6364 C C . THR C 3 70 ? 69.531 -19.458 40.000 1.00 76.58 670 THR C C 1
ATOM 6365 O O . THR C 3 70 ? 70.496 -20.176 40.243 1.00 74.31 670 THR C O 1
ATOM 6369 N N . LEU C 3 71 ? 68.958 -18.644 40.892 1.00 72.72 671 LEU C N 1
ATOM 6370 C CA . LEU C 3 71 ? 69.454 -18.486 42.244 1.00 72.17 671 LEU C CA 1
ATOM 6371 C C . LEU C 3 71 ? 69.409 -19.796 43.037 1.00 81.85 671 LEU C C 1
ATOM 6372 O O . LEU C 3 71 ? 70.381 -20.118 43.737 1.00 80.09 671 LEU C O 1
ATOM 6377 N N . PHE C 3 72 ? 68.316 -20.588 42.860 1.00 83.37 672 PHE C N 1
ATOM 6378 C CA . PHE C 3 72 ? 68.143 -21.910 43.476 1.00 84.36 672 PHE C CA 1
ATOM 6379 C C . PHE C 3 72 ? 69.151 -22.913 42.946 1.00 87.48 672 PHE C C 1
ATOM 6380 O O . PHE C 3 72 ? 69.644 -23.731 43.710 1.00 87.07 672 PHE C O 1
ATOM 6388 N N . PHE C 3 73 ? 69.506 -22.803 41.661 1.00 83.92 673 PHE C N 1
ATOM 6389 C CA . PHE C 3 73 ? 70.521 -23.629 41.023 1.00 83.40 673 PHE C CA 1
ATOM 6390 C C . PHE C 3 73 ? 71.899 -23.314 41.640 1.00 83.43 673 PHE C C 1
ATOM 6391 O O . PHE C 3 73 ? 72.557 -24.221 42.158 1.00 80.52 673 PHE C O 1
ATOM 6399 N N . ILE C 3 74 ? 72.306 -22.018 41.615 1.00 80.23 674 ILE C N 1
ATOM 6400 C CA . ILE C 3 74 ? 73.559 -21.513 42.205 1.00 78.03 674 ILE C CA 1
ATOM 6401 C C . ILE C 3 74 ? 73.641 -21.968 43.671 1.00 83.93 674 ILE C C 1
ATOM 6402 O O . ILE C 3 74 ? 74.688 -22.439 44.082 1.00 83.33 674 ILE C O 1
ATOM 6407 N N . PHE C 3 75 ? 72.535 -21.881 44.440 1.00 81.89 675 PHE C N 1
ATOM 6408 C CA . PHE C 3 75 ? 72.525 -22.269 45.851 1.00 80.86 675 PHE C CA 1
ATOM 6409 C C . PHE C 3 75 ? 72.846 -23.742 46.101 1.00 87.35 675 PHE C C 1
ATOM 6410 O O . PHE C 3 75 ? 73.574 -24.065 47.043 1.00 86.98 675 PHE C O 1
ATOM 6418 N N . TYR C 3 76 ? 72.275 -24.629 45.307 1.00 85.85 676 TYR C N 1
ATOM 6419 C CA . TYR C 3 76 ? 72.483 -26.032 45.562 1.00 87.37 676 TYR C CA 1
ATOM 6420 C C . TYR C 3 76 ? 73.731 -26.590 44.871 1.00 92.06 676 TYR C C 1
ATOM 6421 O O . TYR C 3 76 ? 74.551 -27.244 45.529 1.00 92.21 676 TYR C O 1
ATOM 6430 N N . TYR C 3 77 ? 73.909 -26.290 43.574 1.00 87.86 677 TYR C N 1
ATOM 6431 C CA . TYR C 3 77 ? 75.013 -26.827 42.787 1.00 86.58 677 TYR C CA 1
ATOM 6432 C C . TYR C 3 77 ? 76.363 -26.096 42.937 1.00 87.50 677 TYR C C 1
ATOM 6433 O O . TYR C 3 77 ? 77.375 -26.661 42.529 1.00 89.05 677 TYR C O 1
ATOM 6442 N N . LEU C 3 78 ? 76.399 -24.893 43.532 1.00 80.74 678 LEU C N 1
ATOM 6443 C CA . LEU C 3 78 ? 77.647 -24.119 43.747 1.00 78.59 678 LEU C CA 1
ATOM 6444 C C . LEU C 3 78 ? 77.894 -23.780 45.231 1.00 84.94 678 LEU C C 1
ATOM 6445 O O . LEU C 3 78 ? 78.286 -22.653 45.572 1.00 82.46 678 LEU C O 1
ATOM 6450 N N . GLU C 3 79 ? 77.691 -24.784 46.089 1.00 84.75 679 GLU C N 1
ATOM 6451 C CA . GLU C 3 79 ? 77.851 -24.762 47.540 1.00 85.19 679 GLU C CA 1
ATOM 6452 C C . GLU C 3 79 ? 79.199 -24.155 47.975 1.00 88.36 679 GLU C C 1
ATOM 6453 O O . GLU C 3 79 ? 80.215 -24.421 47.328 1.00 89.26 679 GLU C O 1
ATOM 6459 N N . GLY C 3 80 ? 79.181 -23.337 49.034 1.00 83.46 680 GLY C N 1
ATOM 6460 C CA . GLY C 3 80 ? 80.362 -22.710 49.638 1.00 81.99 680 GLY C CA 1
ATOM 6461 C C . GLY C 3 80 ? 81.220 -21.735 48.836 1.00 84.91 680 GLY C C 1
ATOM 6462 O O . GLY C 3 80 ? 82.396 -21.530 49.172 1.00 84.61 680 GLY C O 1
ATOM 6463 N N . THR C 3 81 ? 80.649 -21.099 47.796 1.00 79.63 681 THR C N 1
ATOM 6464 C CA . THR C 3 81 ? 81.349 -20.109 46.955 1.00 77.05 681 THR C CA 1
ATOM 6465 C C . THR C 3 81 ? 80.726 -18.720 47.129 1.00 80.30 681 THR C C 1
ATOM 6466 O O . THR C 3 81 ? 79.631 -18.609 47.708 1.00 80.75 681 THR C O 1
ATOM 6470 N N . LYS C 3 82 ? 81.407 -17.660 46.605 1.00 75.11 682 LYS C N 1
ATOM 6471 C CA . LYS C 3 82 ? 80.918 -16.266 46.639 1.00 73.70 682 LYS C CA 1
ATOM 6472 C C . LYS C 3 82 ? 79.520 -16.184 45.927 1.00 75.96 682 LYS C C 1
ATOM 6473 O O . LYS C 3 82 ? 78.614 -15.508 46.426 1.00 72.19 682 LYS C O 1
ATOM 6479 N N . ALA C 3 83 ? 79.359 -16.950 44.798 1.00 74.44 683 ALA C N 1
ATOM 6480 C CA . ALA C 3 83 ? 78.137 -17.079 43.997 1.00 75.45 683 ALA C CA 1
ATOM 6481 C C . ALA C 3 83 ? 76.982 -17.597 44.855 1.00 82.24 683 ALA C C 1
ATOM 6482 O O . ALA C 3 83 ? 75.902 -17.007 44.797 1.00 83.68 683 ALA C O 1
ATOM 6484 N N . GLN C 3 84 ? 77.214 -18.650 45.694 1.00 78.28 684 GLN C N 1
ATOM 6485 C CA . GLN C 3 84 ? 76.194 -19.174 46.604 1.00 78.76 684 GLN C CA 1
ATOM 6486 C C . GLN C 3 84 ? 75.813 -18.140 47.649 1.00 83.47 684 GLN C C 1
ATOM 6487 O O . GLN C 3 84 ? 74.634 -18.046 47.980 1.00 83.80 684 GLN C O 1
ATOM 6493 N N . TYR C 3 85 ? 76.794 -17.370 48.178 1.00 80.42 685 TYR C N 1
ATOM 6494 C CA . TYR C 3 85 ? 76.506 -16.328 49.168 1.00 80.28 685 TYR C CA 1
ATOM 6495 C C . TYR C 3 85 ? 75.732 -15.190 48.541 1.00 79.72 685 TYR C C 1
ATOM 6496 O O . TYR C 3 85 ? 74.765 -14.730 49.142 1.00 80.66 685 TYR C O 1
ATOM 6505 N N . LEU C 3 86 ? 76.112 -14.782 47.323 1.00 71.83 686 LEU C N 1
ATOM 6506 C CA . LEU C 3 86 ? 75.419 -13.734 46.590 1.00 71.64 686 LEU C CA 1
ATOM 6507 C C . LEU C 3 86 ? 74.000 -14.163 46.212 1.00 75.82 686 LEU C C 1
ATOM 6508 O O . LEU C 3 86 ? 73.088 -13.343 46.303 1.00 74.96 686 LEU C O 1
ATOM 6513 N N . ALA C 3 87 ? 73.806 -15.439 45.782 1.00 73.18 687 ALA C N 1
ATOM 6514 C CA . ALA C 3 87 ? 72.476 -15.965 45.411 1.00 73.88 687 ALA C CA 1
ATOM 6515 C C . ALA C 3 87 ? 71.552 -15.977 46.634 1.00 77.81 687 ALA C C 1
ATOM 6516 O O . ALA C 3 87 ? 70.453 -15.426 46.567 1.00 78.55 687 ALA C O 1
ATOM 6518 N N . ALA C 3 88 ? 72.031 -16.520 47.772 1.00 72.79 688 ALA C N 1
ATOM 6519 C CA . ALA C 3 88 ? 71.284 -16.538 49.025 1.00 72.81 688 ALA C CA 1
ATOM 6520 C C . ALA C 3 88 ? 70.951 -15.098 49.435 1.00 78.43 688 ALA C C 1
ATOM 6521 O O . ALA C 3 88 ? 69.842 -14.840 49.907 1.00 79.62 688 ALA C O 1
ATOM 6523 N N . LYS C 3 89 ? 71.897 -14.152 49.197 1.00 74.06 689 LYS C N 1
ATOM 6524 C CA . LYS C 3 89 ? 71.735 -12.722 49.476 1.00 73.22 689 LYS C CA 1
ATOM 6525 C C . LYS C 3 89 ? 70.563 -12.152 48.679 1.00 76.52 689 LYS C C 1
ATOM 6526 O O . LYS C 3 89 ? 69.639 -11.607 49.283 1.00 75.99 689 LYS C O 1
ATOM 6532 N N . ALA C 3 90 ? 70.593 -12.315 47.331 1.00 73.27 690 ALA C N 1
ATOM 6533 C CA . ALA C 3 90 ? 69.533 -11.855 46.428 1.00 73.90 690 ALA C CA 1
ATOM 6534 C C . ALA C 3 90 ? 68.214 -12.525 46.810 1.00 79.62 690 ALA C C 1
ATOM 6535 O O . ALA C 3 90 ? 67.234 -11.807 46.995 1.00 79.22 690 ALA C O 1
ATOM 6537 N N . LEU C 3 91 ? 68.210 -13.880 47.016 1.00 77.44 691 LEU C N 1
ATOM 6538 C CA . LEU C 3 91 ? 67.042 -14.674 47.453 1.00 78.86 691 LEU C CA 1
ATOM 6539 C C . LEU C 3 91 ? 66.397 -14.055 48.720 1.00 83.99 691 LEU C C 1
ATOM 6540 O O . LEU C 3 91 ? 65.206 -13.730 48.725 1.00 83.00 691 LEU C O 1
ATOM 6545 N N . LYS C 3 92 ? 67.228 -13.843 49.764 1.00 82.16 692 LYS C N 1
ATOM 6546 C CA . LYS C 3 92 ? 66.850 -13.213 51.026 1.00 82.01 692 LYS C CA 1
ATOM 6547 C C . LYS C 3 92 ? 66.208 -11.850 50.736 1.00 85.83 692 LYS C C 1
ATOM 6548 O O . LYS C 3 92 ? 65.077 -11.644 51.160 1.00 86.94 692 LYS C O 1
ATOM 6554 N N . LYS C 3 93 ? 66.868 -10.980 49.916 1.00 80.84 693 LYS C N 1
ATOM 6555 C CA . LYS C 3 93 ? 66.329 -9.670 49.501 1.00 80.49 693 LYS C CA 1
ATOM 6556 C C . LYS C 3 93 ? 64.980 -9.837 48.772 1.00 84.50 693 LYS C C 1
ATOM 6557 O O . LYS C 3 93 ? 64.063 -9.055 49.017 1.00 84.28 693 LYS C O 1
ATOM 6563 N N . GLN C 3 94 ? 64.854 -10.894 47.919 1.00 80.55 694 GLN C N 1
ATOM 6564 C CA . GLN C 3 94 ? 63.660 -11.242 47.149 1.00 81.75 694 GLN C CA 1
ATOM 6565 C C . GLN C 3 94 ? 62.595 -11.945 48.020 1.00 88.31 694 GLN C C 1
ATOM 6566 O O . GLN C 3 94 ? 61.729 -12.664 47.516 1.00 89.52 694 GLN C O 1
ATOM 6572 N N . SER C 3 95 ? 62.674 -11.695 49.344 1.00 85.85 695 SER C N 1
ATOM 6573 C CA . SER C 3 95 ? 61.766 -12.102 50.423 1.00 87.31 695 SER C CA 1
ATOM 6574 C C . SER C 3 95 ? 61.638 -13.637 50.656 1.00 95.45 695 SER C C 1
ATOM 6575 O O . SER C 3 95 ? 60.618 -14.096 51.207 1.00 97.60 695 SER C O 1
ATOM 6578 N N . TRP C 3 96 ? 62.689 -14.414 50.278 1.00 91.40 696 TRP C N 1
ATOM 6579 C CA . TRP C 3 96 ? 62.740 -15.866 50.505 1.00 92.05 696 TRP C CA 1
ATOM 6580 C C . TRP C 3 96 ? 63.492 -16.101 51.788 1.00 95.46 696 TRP C C 1
ATOM 6581 O O . TRP C 3 96 ? 64.450 -15.379 52.078 1.00 94.37 696 TRP C O 1
ATOM 6592 N N . ARG C 3 97 ? 63.075 -17.109 52.548 1.00 92.71 697 ARG C N 1
ATOM 6593 C CA . ARG C 3 97 ? 63.665 -17.429 53.838 1.00 92.15 697 ARG C CA 1
ATOM 6594 C C . ARG C 3 97 ? 63.973 -18.895 53.915 1.00 97.50 697 ARG C C 1
ATOM 6595 O O . ARG C 3 97 ? 63.072 -19.726 53.804 1.00 98.99 697 ARG C O 1
ATOM 6603 N N . PHE C 3 98 ? 65.260 -19.214 54.080 1.00 93.25 698 PHE C N 1
ATOM 6604 C CA . PHE C 3 98 ? 65.776 -20.584 54.104 1.00 93.48 698 PHE C CA 1
ATOM 6605 C C . PHE C 3 98 ? 65.400 -21.336 55.377 1.00 99.35 698 PHE C C 1
ATOM 6606 O O . PHE C 3 98 ? 65.591 -20.826 56.477 1.00 99.44 698 PHE C O 1
ATOM 6614 N N . HIS C 3 99 ? 64.838 -22.525 55.231 1.00 97.64 699 HIS C N 1
ATOM 6615 C CA . HIS C 3 99 ? 64.509 -23.358 56.376 1.00 99.77 699 HIS C CA 1
ATOM 6616 C C . HIS C 3 99 ? 65.750 -24.272 56.582 1.00 105.72 699 HIS C C 1
ATOM 6617 O O . HIS C 3 99 ? 66.163 -24.959 55.633 1.00 105.65 699 HIS C O 1
ATOM 6624 N N . THR C 3 100 ? 66.384 -24.231 57.787 1.00 102.35 700 THR C N 1
ATOM 6625 C CA . THR C 3 100 ? 67.607 -25.011 58.059 1.00 101.57 700 THR C CA 1
ATOM 6626 C C . THR C 3 100 ? 67.356 -26.516 58.180 1.00 107.17 700 THR C C 1
ATOM 6627 O O . THR C 3 100 ? 68.196 -27.272 57.689 1.00 107.01 700 THR C O 1
ATOM 6631 N N . LYS C 3 101 ? 66.228 -26.957 58.801 1.00 105.23 701 LYS C N 1
ATOM 6632 C CA . LYS C 3 101 ? 65.912 -28.391 58.912 1.00 107.73 701 LYS C CA 1
ATOM 6633 C C . LYS C 3 101 ? 65.628 -29.004 57.520 1.00 112.64 701 LYS C C 1
ATOM 6634 O O . LYS C 3 101 ? 66.294 -29.969 57.137 1.00 112.54 701 LYS C O 1
ATOM 6640 N N . TYR C 3 102 ? 64.661 -28.421 56.766 1.00 108.98 702 TYR C N 1
ATOM 6641 C CA . TYR C 3 102 ? 64.223 -28.904 55.448 1.00 108.93 702 TYR C CA 1
ATOM 6642 C C . TYR C 3 102 ? 65.188 -28.631 54.304 1.00 110.14 702 TYR C C 1
ATOM 6643 O O . TYR C 3 102 ? 65.034 -29.241 53.243 1.00 109.68 702 TYR C O 1
ATOM 6652 N N . MET C 3 103 ? 66.155 -27.709 54.509 1.00 104.61 703 MET C N 1
ATOM 6653 C CA . MET C 3 103 ? 67.163 -27.306 53.529 1.00 102.87 703 MET C CA 1
ATOM 6654 C C . MET C 3 103 ? 66.553 -26.737 52.248 1.00 103.20 703 MET C C 1
ATOM 6655 O O . MET C 3 103 ? 67.026 -27.027 51.144 1.00 102.74 703 MET C O 1
ATOM 6660 N N . MET C 3 104 ? 65.496 -25.921 52.400 1.00 96.84 704 MET C N 1
ATOM 6661 C CA . MET C 3 104 ? 64.777 -25.317 51.276 1.00 95.23 704 MET C CA 1
ATOM 6662 C C . MET C 3 104 ? 64.383 -23.884 51.572 1.00 95.37 704 MET C C 1
ATOM 6663 O O . MET C 3 104 ? 64.141 -23.529 52.728 1.00 95.44 704 MET C O 1
ATOM 6668 N N . TRP C 3 105 ? 64.264 -23.071 50.518 1.00 88.06 705 TRP C N 1
ATOM 6669 C CA . TRP C 3 105 ? 63.828 -21.688 50.646 1.00 85.01 705 TRP C CA 1
ATOM 6670 C C . TRP C 3 105 ? 62.304 -21.587 50.585 1.00 90.42 705 TRP C C 1
ATOM 6671 O O . TRP C 3 105 ? 61.671 -22.122 49.675 1.00 91.27 705 TRP C O 1
ATOM 6682 N N . PHE C 3 106 ? 61.720 -20.894 51.555 1.00 87.81 706 PHE C N 1
ATOM 6683 C CA . PHE C 3 106 ? 60.279 -20.674 51.623 1.00 90.13 706 PHE C CA 1
ATOM 6684 C C . PHE C 3 106 ? 59.954 -19.182 51.513 1.00 92.95 706 PHE C C 1
ATOM 6685 O O . PHE C 3 106 ? 60.690 -18.335 52.011 1.00 88.88 706 PHE C O 1
ATOM 6693 N N . GLN C 3 107 ? 58.848 -18.878 50.856 1.00 93.13 707 GLN C N 1
ATOM 6694 C CA . GLN C 3 107 ? 58.357 -17.521 50.702 1.00 93.57 707 GLN C CA 1
ATOM 6695 C C . GLN C 3 107 ? 56.876 -17.560 50.988 1.00 101.67 707 GLN C C 1
ATOM 6696 O O . GLN C 3 107 ? 56.175 -18.471 50.531 1.00 102.30 707 GLN C O 1
ATOM 6702 N N . ARG C 3 108 ? 56.404 -16.557 51.745 1.00 99.96 708 ARG C N 1
ATOM 6703 C CA . ARG C 3 108 ? 55.001 -16.404 52.092 1.00 102.16 708 ARG C CA 1
ATOM 6704 C C . ARG C 3 108 ? 54.193 -16.192 50.833 1.00 112.59 708 ARG C C 1
ATOM 6705 O O . ARG C 3 108 ? 54.583 -15.401 49.966 1.00 110.48 708 ARG C O 1
ATOM 6713 N N . HIS C 3 109 ? 53.091 -16.923 50.712 1.00 116.76 709 HIS C N 1
ATOM 6714 C CA . HIS C 3 109 ? 52.206 -16.733 49.579 1.00 121.33 709 HIS C CA 1
ATOM 6715 C C . HIS C 3 109 ? 51.149 -15.719 50.026 1.00 129.60 709 HIS C C 1
ATOM 6716 O O . HIS C 3 109 ? 50.881 -14.745 49.318 1.00 129.87 709 HIS C O 1
ATOM 6723 N N . GLU C 3 110 ? 50.608 -15.928 51.232 1.00 128.70 710 GLU C N 1
ATOM 6724 C CA . GLU C 3 110 ? 49.620 -15.074 51.887 1.00 130.01 710 GLU C CA 1
ATOM 6725 C C . GLU C 3 110 ? 50.280 -14.455 53.124 1.00 131.39 710 GLU C C 1
ATOM 6726 O O . GLU C 3 110 ? 51.499 -14.526 53.275 1.00 129.57 710 GLU C O 1
ATOM 6732 N N . GLU C 3 111 ? 49.480 -13.879 54.016 1.00 127.52 711 GLU C N 1
ATOM 6733 C CA . GLU C 3 111 ? 49.976 -13.413 55.302 1.00 124.86 711 GLU C CA 1
ATOM 6734 C C . GLU C 3 111 ? 49.769 -14.656 56.201 1.00 127.29 711 GLU C C 1
ATOM 6735 O O . GLU C 3 111 ? 48.732 -15.332 56.050 1.00 128.81 711 GLU C O 1
ATOM 6741 N N . PRO C 3 112 ? 50.742 -15.021 57.085 1.00 119.60 712 PRO C N 1
ATOM 6742 C CA . PRO C 3 112 ? 50.547 -16.213 57.925 1.00 119.67 712 PRO C CA 1
ATOM 6743 C C . PRO C 3 112 ? 49.255 -16.155 58.724 1.00 123.98 712 PRO C C 1
ATOM 6744 O O . PRO C 3 112 ? 48.908 -15.107 59.282 1.00 123.65 712 PRO C O 1
ATOM 6748 N N . LYS C 3 113 ? 48.532 -17.276 58.747 1.00 120.87 713 LYS C N 1
ATOM 6749 C CA . LYS C 3 113 ? 47.286 -17.406 59.493 1.00 122.15 713 LYS C CA 1
ATOM 6750 C C . LYS C 3 113 ? 47.526 -17.244 61.002 1.00 123.72 713 LYS C C 1
ATOM 6751 O O . LYS C 3 113 ? 46.642 -16.772 61.709 1.00 125.10 713 LYS C O 1
ATOM 6757 N N . THR C 3 114 ? 48.734 -17.607 61.478 1.00 116.95 714 THR C N 1
ATOM 6758 C CA . THR C 3 114 ? 49.158 -17.530 62.878 1.00 115.06 714 THR C CA 1
ATOM 6759 C C . THR C 3 114 ? 50.644 -17.161 62.972 1.00 113.80 714 THR C C 1
ATOM 6760 O O . THR C 3 114 ? 51.469 -17.730 62.258 1.00 111.83 714 THR C O 1
ATOM 6764 N N . ILE C 3 115 ? 50.977 -16.221 63.866 1.00 107.59 715 ILE C N 1
ATOM 6765 C CA . ILE C 3 115 ? 52.361 -15.820 64.139 1.00 103.76 715 ILE C CA 1
ATOM 6766 C C . ILE C 3 115 ? 52.541 -15.869 65.655 1.00 110.73 715 ILE C C 1
ATOM 6767 O O . ILE C 3 115 ? 51.781 -15.234 66.382 1.00 112.72 715 ILE C O 1
ATOM 6772 N N . THR C 3 116 ? 53.495 -16.667 66.129 1.00 106.76 716 THR C N 1
ATOM 6773 C CA . THR C 3 116 ? 53.827 -16.764 67.551 1.00 106.49 716 THR C CA 1
ATOM 6774 C C . THR C 3 116 ? 55.303 -16.394 67.687 1.00 107.43 716 THR C C 1
ATOM 6775 O O . THR C 3 116 ? 55.949 -16.084 66.683 1.00 106.16 716 THR C O 1
ATOM 6779 N N . ASP C 3 117 ? 55.844 -16.429 68.904 1.00 102.93 717 ASP C N 1
ATOM 6780 C CA . ASP C 3 117 ? 57.252 -16.107 69.106 1.00 100.60 717 ASP C CA 1
ATOM 6781 C C . ASP C 3 117 ? 58.136 -17.296 68.754 1.00 106.07 717 ASP C C 1
ATOM 6782 O O . ASP C 3 117 ? 59.362 -17.163 68.681 1.00 103.44 717 ASP C O 1
ATOM 6787 N N . GLU C 3 118 ? 57.504 -18.456 68.496 1.00 106.55 718 GLU C N 1
ATOM 6788 C CA . GLU C 3 118 ? 58.201 -19.698 68.168 1.00 107.48 718 GLU C CA 1
ATOM 6789 C C . GLU C 3 118 ? 58.043 -20.121 66.706 1.00 110.90 718 GLU C C 1
ATOM 6790 O O . GLU C 3 118 ? 58.970 -20.732 66.164 1.00 109.98 718 GLU C O 1
ATOM 6796 N N . PHE C 3 119 ? 56.878 -19.820 66.073 1.00 107.36 719 PHE C N 1
ATOM 6797 C CA . PHE C 3 119 ? 56.602 -20.218 64.683 1.00 107.22 719 PHE C CA 1
ATOM 6798 C C . PHE C 3 119 ? 55.610 -19.311 63.955 1.00 109.47 719 PHE C C 1
ATOM 6799 O O . PHE C 3 119 ? 55.022 -18.403 64.543 1.00 108.75 719 PHE C O 1
ATOM 6807 N N . GLU C 3 120 ? 55.392 -19.610 62.674 1.00 105.37 720 GLU C N 1
ATOM 6808 C CA . GLU C 3 120 ? 54.367 -18.981 61.854 1.00 105.42 720 GLU C CA 1
ATOM 6809 C C . GLU C 3 120 ? 53.746 -20.035 60.922 1.00 113.06 720 GLU C C 1
ATOM 6810 O O . GLU C 3 120 ? 54.483 -20.810 60.303 1.00 113.12 720 GLU C O 1
ATOM 6816 N N . GLN C 3 121 ? 52.401 -20.130 60.891 1.00 111.20 721 GLN C N 1
ATOM 6817 C CA . GLN C 3 121 ? 51.767 -21.090 59.998 1.00 112.88 721 GLN C CA 1
ATOM 6818 C C . GLN C 3 121 ? 50.832 -20.391 59.025 1.00 117.02 721 GLN C C 1
ATOM 6819 O O . GLN C 3 121 ? 49.990 -19.584 59.419 1.00 117.08 721 GLN C O 1
ATOM 6825 N N . GLY C 3 122 ? 51.049 -20.689 57.750 1.00 112.85 722 GLY C N 1
ATOM 6826 C CA . GLY C 3 122 ? 50.308 -20.146 56.620 1.00 112.51 722 GLY C CA 1
ATOM 6827 C C . GLY C 3 122 ? 50.619 -20.917 55.357 1.00 113.56 722 GLY C C 1
ATOM 6828 O O . GLY C 3 122 ? 51.137 -22.034 55.428 1.00 113.12 722 GLY C O 1
ATOM 6829 N N . THR C 3 123 ? 50.293 -20.338 54.199 1.00 108.72 723 THR C N 1
ATOM 6830 C CA . THR C 3 123 ? 50.559 -21.005 52.938 1.00 109.03 723 THR C CA 1
ATOM 6831 C C . THR C 3 123 ? 51.788 -20.380 52.333 1.00 110.46 723 THR C C 1
ATOM 6832 O O . THR C 3 123 ? 51.894 -19.153 52.238 1.00 108.00 723 THR C O 1
ATOM 6836 N N . TYR C 3 124 ? 52.752 -21.233 51.991 1.00 107.81 724 TYR C N 1
ATOM 6837 C CA . TYR C 3 124 ? 54.048 -20.823 51.466 1.00 105.31 724 TYR C CA 1
ATOM 6838 C C . TYR C 3 124 ? 54.346 -21.470 50.134 1.00 108.07 724 TYR C C 1
ATOM 6839 O O . TYR C 3 124 ? 53.891 -22.584 49.863 1.00 109.57 724 TYR C O 1
ATOM 6848 N N . ILE C 3 125 ? 55.165 -20.790 49.326 1.00 101.05 725 ILE C N 1
ATOM 6849 C CA . ILE C 3 125 ? 55.668 -21.360 48.096 1.00 100.16 725 ILE C CA 1
ATOM 6850 C C . ILE C 3 125 ? 57.104 -21.737 48.409 1.00 101.60 725 ILE C C 1
ATOM 6851 O O . ILE C 3 125 ? 57.791 -21.004 49.123 1.00 98.90 725 ILE C O 1
ATOM 6856 N N . TYR C 3 126 ? 57.512 -22.933 48.006 1.00 99.59 726 TYR C N 1
ATOM 6857 C CA . TYR C 3 126 ? 58.862 -23.413 48.264 1.00 97.65 726 TYR C CA 1
ATOM 6858 C C . TYR C 3 126 ? 59.469 -24.013 47.020 1.00 100.30 726 TYR C C 1
ATOM 6859 O O . TYR C 3 126 ? 58.759 -24.253 46.044 1.00 100.65 726 TYR C O 1
ATOM 6868 N N . PHE C 3 127 ? 60.782 -24.262 47.063 1.00 95.36 727 PHE C N 1
ATOM 6869 C CA . PHE C 3 127 ? 61.505 -24.888 45.970 1.00 95.29 727 PHE C CA 1
ATOM 6870 C C . PHE C 3 127 ? 61.915 -26.318 46.328 1.00 101.78 727 PHE C C 1
ATOM 6871 O O . PHE C 3 127 ? 62.711 -26.494 47.260 1.00 101.15 727 PHE C O 1
ATOM 6879 N N . ASP C 3 128 ? 61.388 -27.333 45.584 1.00 100.08 728 ASP C N 1
ATOM 6880 C CA . ASP C 3 128 ? 61.757 -28.738 45.781 1.00 101.08 728 ASP C CA 1
ATOM 6881 C C . ASP C 3 128 ? 63.047 -29.057 44.985 1.00 104.81 728 ASP C C 1
ATOM 6882 O O . ASP C 3 128 ? 63.016 -29.121 43.753 1.00 104.83 728 ASP C O 1
ATOM 6887 N N . TYR C 3 129 ? 64.181 -29.224 45.694 1.00 100.42 729 TYR C N 1
ATOM 6888 C CA . TYR C 3 129 ? 65.472 -29.488 45.067 1.00 100.07 729 TYR C CA 1
ATOM 6889 C C . TYR C 3 129 ? 65.565 -30.848 44.332 1.00 109.36 729 TYR C C 1
ATOM 6890 O O . TYR C 3 129 ? 66.535 -31.051 43.590 1.00 108.58 729 TYR C O 1
ATOM 6899 N N . GLU C 3 130 ? 64.593 -31.789 44.563 1.00 109.46 730 GLU C N 1
ATOM 6900 C CA . GLU C 3 130 ? 64.573 -33.116 43.906 1.00 110.84 730 GLU C CA 1
ATOM 6901 C C . GLU C 3 130 ? 63.614 -33.165 42.711 1.00 113.66 730 GLU C C 1
ATOM 6902 O O . GLU C 3 130 ? 63.969 -33.673 41.647 1.00 112.71 730 GLU C O 1
ATOM 6908 N N . LYS C 3 131 ? 62.416 -32.599 42.880 1.00 110.57 731 LYS C N 1
ATOM 6909 C CA . LYS C 3 131 ? 61.418 -32.496 41.822 1.00 112.48 731 LYS C CA 1
ATOM 6910 C C . LYS C 3 131 ? 61.836 -31.352 40.860 1.00 115.20 731 LYS C C 1
ATOM 6911 O O . LYS C 3 131 ? 61.274 -31.238 39.769 1.00 118.29 731 LYS C O 1
ATOM 6917 N N . TRP C 3 132 ? 62.867 -30.548 41.272 1.00 105.72 732 TRP C N 1
ATOM 6918 C CA . TRP C 3 132 ? 63.450 -29.367 40.642 1.00 101.78 732 TRP C CA 1
ATOM 6919 C C . TRP C 3 132 ? 62.389 -28.404 40.165 1.00 104.06 732 TRP C C 1
ATOM 6920 O O . TRP C 3 132 ? 62.204 -28.200 38.967 1.00 105.19 732 TRP C O 1
ATOM 6931 N N . GLY C 3 133 ? 61.693 -27.819 41.121 1.00 98.15 733 GLY C N 1
ATOM 6932 C CA . GLY C 3 133 ? 60.634 -26.873 40.817 1.00 98.09 733 GLY C CA 1
ATOM 6933 C C . GLY C 3 133 ? 59.963 -26.262 42.024 1.00 98.65 733 GLY C C 1
ATOM 6934 O O . GLY C 3 133 ? 60.142 -26.729 43.156 1.00 96.59 733 GLY C O 1
ATOM 6935 N N . GLN C 3 134 ? 59.180 -25.204 41.760 1.00 94.53 734 GLN C N 1
ATOM 6936 C CA . GLN C 3 134 ? 58.417 -24.489 42.760 1.00 94.53 734 GLN C CA 1
ATOM 6937 C C . GLN C 3 134 ? 57.183 -25.306 43.097 1.00 107.01 734 GLN C C 1
ATOM 6938 O O . GLN C 3 134 ? 56.585 -25.934 42.206 1.00 110.42 734 GLN C O 1
ATOM 6944 N N . ARG C 3 135 ? 56.830 -25.347 44.393 1.00 105.36 735 ARG C N 1
ATOM 6945 C CA . ARG C 3 135 ? 55.678 -26.099 44.904 1.00 108.31 735 ARG C CA 1
ATOM 6946 C C . ARG C 3 135 ? 55.032 -25.334 46.061 1.00 111.56 735 ARG C C 1
ATOM 6947 O O . ARG C 3 135 ? 55.715 -24.905 46.989 1.00 107.99 735 ARG C O 1
ATOM 6955 N N . LYS C 3 136 ? 53.719 -25.153 45.985 1.00 111.40 736 LYS C N 1
ATOM 6956 C CA . LYS C 3 136 ? 52.949 -24.468 47.014 1.00 111.79 736 LYS C CA 1
ATOM 6957 C C . LYS C 3 136 ? 52.643 -25.458 48.150 1.00 119.38 736 LYS C C 1
ATOM 6958 O O . LYS C 3 136 ? 52.567 -26.671 47.927 1.00 121.25 736 LYS C O 1
ATOM 6964 N N . LYS C 3 137 ? 52.497 -24.932 49.367 1.00 116.25 737 LYS C N 1
ATOM 6965 C CA . LYS C 3 137 ? 52.178 -25.717 50.554 1.00 117.58 737 LYS C CA 1
ATOM 6966 C C . LYS C 3 137 ? 51.275 -24.911 51.472 1.00 124.39 737 LYS C C 1
ATOM 6967 O O . LYS C 3 137 ? 51.571 -23.764 51.811 1.00 119.60 737 LYS C O 1
ATOM 6973 N N . GLU C 3 138 ? 50.143 -25.521 51.823 1.00 128.37 738 GLU C N 1
ATOM 6974 C CA . GLU C 3 138 ? 49.119 -24.953 52.692 1.00 130.23 738 GLU C CA 1
ATOM 6975 C C . GLU C 3 138 ? 49.311 -25.478 54.112 1.00 134.40 738 GLU C C 1
ATOM 6976 O O . GLU C 3 138 ? 49.743 -26.623 54.295 1.00 135.71 738 GLU C O 1
ATOM 6982 N N . GLY C 3 139 ? 49.004 -24.634 55.097 1.00 128.57 739 GLY C N 1
ATOM 6983 C CA . GLY C 3 139 ? 49.124 -24.977 56.512 1.00 127.52 739 GLY C CA 1
ATOM 6984 C C . GLY C 3 139 ? 50.506 -25.448 56.926 1.00 126.51 739 GLY C C 1
ATOM 6985 O O . GLY C 3 139 ? 50.648 -26.421 57.676 1.00 126.40 739 GLY C O 1
ATOM 6986 N N . PHE C 3 140 ? 51.533 -24.767 56.419 1.00 118.51 740 PHE C N 1
ATOM 6987 C CA . PHE C 3 140 ? 52.900 -25.100 56.752 1.00 115.30 740 PHE C CA 1
ATOM 6988 C C . PHE C 3 140 ? 53.297 -24.356 58.026 1.00 117.46 740 PHE C C 1
ATOM 6989 O O . PHE C 3 140 ? 53.025 -23.162 58.142 1.00 114.69 740 PHE C O 1
ATOM 6997 N N . THR C 3 141 ? 53.940 -25.069 58.975 1.00 114.93 741 THR C N 1
ATOM 6998 C CA . THR C 3 141 ? 54.431 -24.523 60.250 1.00 112.72 741 THR C CA 1
ATOM 6999 C C . THR C 3 141 ? 55.950 -24.250 60.157 1.00 110.54 741 THR C C 1
ATOM 7000 O O . THR C 3 141 ? 56.768 -25.179 60.183 1.00 109.80 741 THR C O 1
ATOM 7004 N N . PHE C 3 142 ? 56.313 -22.972 60.046 1.00 102.10 742 PHE C N 1
ATOM 7005 C CA . PHE C 3 142 ? 57.713 -22.568 59.979 1.00 97.94 742 PHE C CA 1
ATOM 7006 C C . PHE C 3 142 ? 58.200 -22.194 61.389 1.00 104.28 742 PHE C C 1
ATOM 7007 O O . PHE C 3 142 ? 57.950 -21.080 61.854 1.00 103.08 742 PHE C O 1
ATOM 7015 N N . GLU C 3 143 ? 58.873 -23.143 62.070 1.00 104.02 743 GLU C N 1
ATOM 7016 C CA . GLU C 3 143 ? 59.435 -22.964 63.411 1.00 104.59 743 GLU C CA 1
ATOM 7017 C C . GLU C 3 143 ? 60.629 -22.021 63.280 1.00 108.92 743 GLU C C 1
ATOM 7018 O O . GLU C 3 143 ? 61.574 -22.320 62.531 1.00 108.59 743 GLU C O 1
ATOM 7024 N N . TYR C 3 144 ? 60.573 -20.863 63.972 1.00 104.81 744 TYR C N 1
ATOM 7025 C CA . TYR C 3 144 ? 61.629 -19.840 63.930 1.00 101.93 744 TYR C CA 1
ATOM 7026 C C . TYR C 3 144 ? 62.983 -20.351 64.432 1.00 109.67 744 TYR C C 1
ATOM 7027 O O . TYR C 3 144 ? 64.011 -19.715 64.179 1.00 108.31 744 TYR C O 1
ATOM 7036 N N . ARG C 3 145 ? 62.977 -21.514 65.112 1.00 110.65 745 ARG C N 1
ATOM 7037 C CA . ARG C 3 145 ? 64.169 -22.201 65.603 1.00 111.59 745 ARG C CA 1
ATOM 7038 C C . ARG C 3 145 ? 64.898 -22.910 64.442 1.00 116.85 745 ARG C C 1
ATOM 7039 O O . ARG C 3 145 ? 65.906 -23.588 64.657 1.00 116.59 745 ARG C O 1
ATOM 7047 N N . TYR C 3 146 ? 64.367 -22.760 63.217 1.00 114.28 746 TYR C N 1
ATOM 7048 C CA . TYR C 3 146 ? 64.937 -23.326 62.002 1.00 114.43 746 TYR C CA 1
ATOM 7049 C C . TYR C 3 146 ? 65.153 -22.222 60.978 1.00 114.86 746 TYR C C 1
ATOM 7050 O O . TYR C 3 146 ? 65.782 -22.453 59.944 1.00 112.97 746 TYR C O 1
ATOM 7059 N N . LEU C 3 147 ? 64.618 -21.028 61.260 1.00 110.52 747 LEU C N 1
ATOM 7060 C CA . LEU C 3 147 ? 64.730 -19.874 60.380 1.00 108.46 747 LEU C CA 1
ATOM 7061 C C . LEU C 3 147 ? 66.122 -19.245 60.391 1.00 112.04 747 LEU C C 1
ATOM 7062 O O . LEU C 3 147 ? 66.797 -19.256 59.357 1.00 110.47 747 LEU C O 1
ATOM 7067 N N . GLU C 3 148 ? 66.490 -18.632 61.544 1.00 109.59 748 GLU C N 1
ATOM 7068 C CA . GLU C 3 148 ? 67.719 -17.881 61.904 1.00 155.16 748 GLU C CA 1
ATOM 7069 C C . GLU C 3 148 ? 67.331 -16.738 62.855 1.00 193.26 748 GLU C C 1
ATOM 7070 O O . GLU C 3 148 ? 66.276 -16.793 63.496 1.00 157.56 748 GLU C O 1
ATOM 7076 N N . THR D 4 11 ? 112.764 -32.494 72.436 1.00 147.29 120 THR D N 1
ATOM 7077 C CA . THR D 4 11 ? 111.643 -32.887 73.294 1.00 147.37 120 THR D CA 1
ATOM 7078 C C . THR D 4 11 ? 110.382 -33.161 72.474 1.00 150.20 120 THR D C 1
ATOM 7079 O O . THR D 4 11 ? 110.170 -32.510 71.445 1.00 149.61 120 THR D O 1
ATOM 7083 N N . ASP D 4 12 ? 109.527 -34.100 72.940 1.00 145.73 121 ASP D N 1
ATOM 7084 C CA . ASP D 4 12 ? 108.270 -34.396 72.249 1.00 143.51 121 ASP D CA 1
ATOM 7085 C C . ASP D 4 12 ? 107.114 -33.464 72.720 1.00 146.69 121 ASP D C 1
ATOM 7086 O O . ASP D 4 12 ? 106.036 -33.931 73.107 1.00 146.48 121 ASP D O 1
ATOM 7091 N N . GLU D 4 13 ? 107.367 -32.138 72.672 1.00 142.08 122 GLU D N 1
ATOM 7092 C CA . GLU D 4 13 ? 106.453 -31.050 73.047 1.00 141.30 122 GLU D CA 1
ATOM 7093 C C . GLU D 4 13 ? 105.127 -31.111 72.270 1.00 141.42 122 GLU D C 1
ATOM 7094 O O . GLU D 4 13 ? 104.057 -30.982 72.865 1.00 140.25 122 GLU D O 1
ATOM 7100 N N . ILE D 4 14 ? 105.219 -31.330 70.945 1.00 136.31 123 ILE D N 1
ATOM 7101 C CA . ILE D 4 14 ? 104.100 -31.425 70.003 1.00 134.66 123 ILE D CA 1
ATOM 7102 C C . ILE D 4 14 ? 103.223 -32.627 70.368 1.00 137.68 123 ILE D C 1
ATOM 7103 O O . ILE D 4 14 ? 102.012 -32.471 70.526 1.00 136.65 123 ILE D O 1
ATOM 7108 N N . ALA D 4 15 ? 103.855 -33.815 70.504 1.00 134.19 124 ALA D N 1
ATOM 7109 C CA . ALA D 4 15 ? 103.242 -35.103 70.826 1.00 134.11 124 ALA D CA 1
ATOM 7110 C C . ALA D 4 15 ? 102.296 -35.047 72.018 1.00 138.01 124 ALA D C 1
ATOM 7111 O O . ALA D 4 15 ? 101.167 -35.523 71.905 1.00 137.13 124 ALA D O 1
ATOM 7113 N N . ARG D 4 16 ? 102.755 -34.458 73.150 1.00 135.03 125 ARG D N 1
ATOM 7114 C CA . ARG D 4 16 ? 101.988 -34.329 74.395 1.00 135.11 125 ARG D CA 1
ATOM 7115 C C . ARG D 4 16 ? 100.744 -33.469 74.222 1.00 136.28 125 ARG D C 1
ATOM 7116 O O . ARG D 4 16 ? 99.692 -33.840 74.730 1.00 135.43 125 ARG D O 1
ATOM 7118 N N . SER D 4 17 ? 100.855 -32.353 73.464 1.00 131.44 126 SER D N 1
ATOM 7119 C CA . SER D 4 17 ? 99.765 -31.406 73.181 1.00 130.48 126 SER D CA 1
ATOM 7120 C C . SER D 4 17 ? 98.587 -32.072 72.462 1.00 133.17 126 SER D C 1
ATOM 7121 O O . SER D 4 17 ? 97.442 -31.641 72.617 1.00 132.24 126 SER D O 1
ATOM 7124 N N . LEU D 4 18 ? 98.884 -33.117 71.674 1.00 129.41 127 LEU D N 1
ATOM 7125 C CA . LEU D 4 18 ? 97.914 -33.890 70.904 1.00 128.60 127 LEU D CA 1
ATOM 7126 C C . LEU D 4 18 ? 97.463 -35.098 71.721 1.00 135.45 127 LEU D C 1
ATOM 7127 O O . LEU D 4 18 ? 96.313 -35.521 71.602 1.00 135.01 127 LEU D O 1
ATOM 7132 N N . LYS D 4 19 ? 98.378 -35.647 72.554 1.00 134.37 128 LYS D N 1
ATOM 7133 C CA . LYS D 4 19 ? 98.137 -36.792 73.437 1.00 135.81 128 LYS D CA 1
ATOM 7134 C C . LYS D 4 19 ? 97.123 -36.384 74.527 1.00 143.09 128 LYS D C 1
ATOM 7135 O O . LYS D 4 19 ? 96.208 -37.158 74.828 1.00 143.70 128 LYS D O 1
ATOM 7141 N N . ILE D 4 20 ? 97.275 -35.156 75.089 1.00 140.53 129 ILE D N 1
ATOM 7142 C CA . ILE D 4 20 ? 96.391 -34.592 76.121 1.00 141.23 129 ILE D CA 1
ATOM 7143 C C . ILE D 4 20 ? 95.071 -34.165 75.472 1.00 145.27 129 ILE D C 1
ATOM 7144 O O . ILE D 4 20 ? 94.015 -34.263 76.102 1.00 145.22 129 ILE D O 1
ATOM 7149 N N . PHE D 4 21 ? 95.132 -33.768 74.184 1.00 141.80 130 PHE D N 1
ATOM 7150 C CA . PHE D 4 21 ? 93.953 -33.415 73.393 1.00 141.34 130 PHE D CA 1
ATOM 7151 C C . PHE D 4 21 ? 93.074 -34.673 73.207 1.00 147.92 130 PHE D C 1
ATOM 7152 O O . PHE D 4 21 ? 91.843 -34.574 73.244 1.00 147.38 130 PHE D O 1
ATOM 7160 N N . ALA D 4 22 ? 93.727 -35.850 73.031 1.00 146.28 131 ALA D N 1
ATOM 7161 C CA . ALA D 4 22 ? 93.085 -37.152 72.857 1.00 146.97 131 ALA D CA 1
ATOM 7162 C C . ALA D 4 22 ? 92.272 -37.561 74.091 1.00 154.91 131 ALA D C 1
ATOM 7163 O O . ALA D 4 22 ? 91.224 -38.183 73.917 1.00 155.15 131 ALA D O 1
ATOM 7165 N N . GLN D 4 23 ? 92.696 -37.151 75.316 1.00 153.58 132 GLN D N 1
ATOM 7166 C CA . GLN D 4 23 ? 91.968 -37.425 76.564 1.00 155.41 132 GLN D CA 1
ATOM 7167 C C . GLN D 4 23 ? 90.532 -36.860 76.528 1.00 160.64 132 GLN D C 1
ATOM 7168 O O . GLN D 4 23 ? 89.614 -37.506 77.038 1.00 161.76 132 GLN D O 1
ATOM 7170 N N . VAL D 4 24 ? 90.351 -35.665 75.907 1.00 156.36 133 VAL D N 1
ATOM 7171 C CA . VAL D 4 24 ? 89.079 -34.938 75.735 1.00 155.83 133 VAL D CA 1
ATOM 7172 C C . VAL D 4 24 ? 88.108 -35.737 74.820 1.00 159.29 133 VAL D C 1
ATOM 7173 O O . VAL D 4 24 ? 88.559 -36.516 73.972 1.00 158.04 133 VAL D O 1
ATOM 7177 N N . THR D 4 25 ? 86.776 -35.512 74.993 1.00 156.37 134 THR D N 1
ATOM 7178 C CA . THR D 4 25 ? 85.638 -36.118 74.270 1.00 180.29 134 THR D CA 1
ATOM 7179 C C . THR D 4 25 ? 85.627 -37.641 74.404 1.00 155.62 134 THR D C 1
ATOM 7180 O O . THR D 4 25 ? 85.083 -38.159 75.376 1.00 96.60 134 THR D O 1
ATOM 7184 N N . SER D 4 35 ? 70.416 -37.827 58.242 1.00 138.08 144 SER D N 1
ATOM 7185 C CA . SER D 4 35 ? 69.043 -38.297 58.455 1.00 138.64 144 SER D CA 1
ATOM 7186 C C . SER D 4 35 ? 68.032 -37.412 57.699 1.00 143.25 144 SER D C 1
ATOM 7187 O O . SER D 4 35 ? 67.059 -36.952 58.301 1.00 144.60 144 SER D O 1
ATOM 7190 N N . MET D 4 36 ? 68.258 -37.169 56.379 1.00 138.08 145 MET D N 1
ATOM 7191 C CA . MET D 4 36 ? 67.362 -36.327 55.566 1.00 137.24 145 MET D CA 1
ATOM 7192 C C . MET D 4 36 ? 66.175 -37.114 54.959 1.00 140.76 145 MET D C 1
ATOM 7193 O O . MET D 4 36 ? 65.354 -36.550 54.231 1.00 140.26 145 MET D O 1
ATOM 7198 N N . GLN D 4 37 ? 66.076 -38.405 55.312 1.00 137.97 146 GLN D N 1
ATOM 7199 C CA . GLN D 4 37 ? 64.990 -39.296 54.911 1.00 139.15 146 GLN D CA 1
ATOM 7200 C C . GLN D 4 37 ? 63.851 -39.104 55.905 1.00 143.77 146 GLN D C 1
ATOM 7201 O O . GLN D 4 37 ? 62.721 -38.846 55.488 1.00 144.45 146 GLN D O 1
ATOM 7203 N N . ASP D 4 38 ? 64.165 -39.191 57.225 1.00 139.77 147 ASP D N 1
ATOM 7204 C CA . ASP D 4 38 ? 63.209 -38.995 58.325 1.00 140.25 147 ASP D CA 1
ATOM 7205 C C . ASP D 4 38 ? 62.709 -37.558 58.402 1.00 141.65 147 ASP D C 1
ATOM 7206 O O . ASP D 4 38 ? 61.594 -37.324 58.874 1.00 142.85 147 ASP D O 1
ATOM 7211 N N . VAL D 4 39 ? 63.535 -36.606 57.918 1.00 134.13 148 VAL D N 1
ATOM 7212 C CA . VAL D 4 39 ? 63.243 -35.175 57.860 1.00 131.91 148 VAL D CA 1
ATOM 7213 C C . VAL D 4 39 ? 62.253 -34.915 56.717 1.00 133.19 148 VAL D C 1
ATOM 7214 O O . VAL D 4 39 ? 61.213 -34.308 56.980 1.00 133.56 148 VAL D O 1
ATOM 7218 N N . MET D 4 40 ? 62.533 -35.434 55.485 1.00 126.86 149 MET D N 1
ATOM 7219 C CA . MET D 4 40 ? 61.639 -35.296 54.321 1.00 126.38 149 MET D CA 1
ATOM 7220 C C . MET D 4 40 ? 60.290 -36.037 54.492 1.00 128.82 149 MET D C 1
ATOM 7221 O O . MET D 4 40 ? 59.286 -35.634 53.891 1.00 128.97 149 MET D O 1
ATOM 7226 N N . GLN D 4 41 ? 60.274 -37.114 55.308 1.00 123.50 150 GLN D N 1
ATOM 7227 C CA . GLN D 4 41 ? 59.073 -37.902 55.608 1.00 123.19 150 GLN D CA 1
ATOM 7228 C C . GLN D 4 41 ? 58.212 -37.162 56.638 1.00 122.72 150 GLN D C 1
ATOM 7229 O O . GLN D 4 41 ? 56.994 -37.349 56.675 1.00 123.85 150 GLN D O 1
ATOM 7231 N N . GLU D 4 42 ? 58.862 -36.331 57.469 1.00 114.34 151 GLU D N 1
ATOM 7232 C CA . GLU D 4 42 ? 58.244 -35.487 58.482 1.00 113.41 151 GLU D CA 1
ATOM 7233 C C . GLU D 4 42 ? 57.760 -34.184 57.799 1.00 114.68 151 GLU D C 1
ATOM 7234 O O . GLU D 4 42 ? 56.848 -33.526 58.297 1.00 115.35 151 GLU D O 1
ATOM 7240 N N . PHE D 4 43 ? 58.365 -33.832 56.654 1.00 107.94 152 PHE D N 1
ATOM 7241 C CA . PHE D 4 43 ? 58.020 -32.654 55.856 1.00 106.48 152 PHE D CA 1
ATOM 7242 C C . PHE D 4 43 ? 56.688 -32.867 55.135 1.00 111.93 152 PHE D C 1
ATOM 7243 O O . PHE D 4 43 ? 55.944 -31.900 54.927 1.00 111.74 152 PHE D O 1
ATOM 7251 N N . ALA D 4 44 ? 56.390 -34.132 54.763 1.00 109.55 153 ALA D N 1
ATOM 7252 C CA . ALA D 4 44 ? 55.138 -34.512 54.110 1.00 110.97 153 ALA D CA 1
ATOM 7253 C C . ALA D 4 44 ? 53.962 -34.351 55.092 1.00 117.36 153 ALA D C 1
ATOM 7254 O O . ALA D 4 44 ? 52.869 -33.955 54.675 1.00 117.85 153 ALA D O 1
ATOM 7256 N N . THR D 4 45 ? 54.213 -34.620 56.402 1.00 114.46 154 THR D N 1
ATOM 7257 C CA . THR D 4 45 ? 53.240 -34.518 57.501 1.00 115.35 154 THR D CA 1
ATOM 7258 C C . THR D 4 45 ? 53.025 -33.056 57.968 1.00 119.41 154 THR D C 1
ATOM 7259 O O . THR D 4 45 ? 51.945 -32.730 58.478 1.00 120.09 154 THR D O 1
ATOM 7263 N N . ASN D 4 46 ? 54.035 -32.182 57.769 1.00 115.32 155 ASN D N 1
ATOM 7264 C CA . ASN D 4 46 ? 54.007 -30.759 58.139 1.00 114.94 155 ASN D CA 1
ATOM 7265 C C . ASN D 4 46 ? 53.408 -29.895 57.005 1.00 119.13 155 ASN D C 1
ATOM 7266 O O . ASN D 4 46 ? 54.144 -29.201 56.294 1.00 116.84 155 ASN D O 1
ATOM 7271 N N . GLY D 4 47 ? 52.081 -29.970 56.850 1.00 118.46 156 GLY D N 1
ATOM 7272 C CA . GLY D 4 47 ? 51.337 -29.220 55.843 1.00 119.90 156 GLY D CA 1
ATOM 7273 C C . GLY D 4 47 ? 50.836 -30.015 54.651 1.00 127.56 156 GLY D C 1
ATOM 7274 O O . GLY D 4 47 ? 51.119 -31.211 54.512 1.00 126.61 156 GLY D O 1
ATOM 7275 N N . TYR D 4 48 ? 50.083 -29.330 53.772 1.00 127.95 157 TYR D N 1
ATOM 7276 C CA . TYR D 4 48 ? 49.494 -29.905 52.560 1.00 130.13 157 TYR D CA 1
ATOM 7277 C C . TYR D 4 48 ? 50.184 -29.377 51.298 1.00 134.13 157 TYR D C 1
ATOM 7278 O O . TYR D 4 48 ? 50.010 -28.201 50.947 1.00 132.95 157 TYR D O 1
ATOM 7287 N N . ALA D 4 49 ? 50.935 -30.254 50.597 1.00 131.35 158 ALA D N 1
ATOM 7288 C CA . ALA D 4 49 ? 51.633 -29.888 49.353 1.00 130.99 158 ALA D CA 1
ATOM 7289 C C . ALA D 4 49 ? 50.681 -29.789 48.162 1.00 136.33 158 ALA D C 1
ATOM 7290 O O . ALA D 4 49 ? 49.684 -30.512 48.115 1.00 136.73 158 ALA D O 1
ATOM 7292 N N . SER D 4 50 ? 50.982 -28.877 47.213 1.00 133.38 159 SER D N 1
ATOM 7293 C CA . SER D 4 50 ? 50.167 -28.600 46.021 1.00 134.52 159 SER D CA 1
ATOM 7294 C C . SER D 4 50 ? 51.043 -28.116 44.855 1.00 138.04 159 SER D C 1
ATOM 7295 O O . SER D 4 50 ? 52.273 -28.199 44.911 1.00 135.05 159 SER D O 1
ATOM 7298 N N . ASP D 4 51 ? 50.370 -27.601 43.794 1.00 136.62 160 ASP D N 1
ATOM 7299 C CA . ASP D 4 51 ? 50.903 -26.956 42.598 1.00 136.34 160 ASP D CA 1
ATOM 7300 C C . ASP D 4 51 ? 50.020 -25.755 42.186 1.00 142.19 160 ASP D C 1
ATOM 7301 O O . ASP D 4 51 ? 48.785 -25.845 42.214 1.00 143.14 160 ASP D O 1
ATOM 7306 N N . ASP D 4 52 ? 50.679 -24.614 41.869 1.00 138.10 161 ASP D N 1
ATOM 7307 C CA . ASP D 4 52 ? 50.079 -23.335 41.485 1.00 152.44 161 ASP D CA 1
ATOM 7308 C C . ASP D 4 52 ? 51.007 -22.590 40.510 1.00 177.23 161 ASP D C 1
ATOM 7309 O O . ASP D 4 52 ? 52.066 -22.092 40.899 1.00 134.90 161 ASP D O 1
ATOM 7314 N N . GLU E 1 15 ? 95.133 -14.557 104.240 1.00 130.52 1841 GLU E N 1
ATOM 7315 C CA . GLU E 1 15 ? 95.803 -14.972 105.472 1.00 130.31 1841 GLU E CA 1
ATOM 7316 C C . GLU E 1 15 ? 97.263 -15.417 105.217 1.00 136.23 1841 GLU E C 1
ATOM 7317 O O . GLU E 1 15 ? 98.191 -14.908 105.865 1.00 138.13 1841 GLU E O 1
ATOM 7323 N N . TYR E 1 16 ? 97.443 -16.360 104.260 1.00 130.83 1842 TYR E N 1
ATOM 7324 C CA . TYR E 1 16 ? 98.691 -17.040 103.867 1.00 130.53 1842 TYR E CA 1
ATOM 7325 C C . TYR E 1 16 ? 99.647 -16.187 102.994 1.00 132.48 1842 TYR E C 1
ATOM 7326 O O . TYR E 1 16 ? 99.504 -14.962 102.914 1.00 132.34 1842 TYR E O 1
ATOM 7335 N N . ASP E 1 17 ? 100.644 -16.841 102.361 1.00 127.15 1843 ASP E N 1
ATOM 7336 C CA . ASP E 1 17 ? 101.527 -16.167 101.425 1.00 128.12 1843 ASP E CA 1
ATOM 7337 C C . ASP E 1 17 ? 100.801 -16.267 100.080 1.00 128.49 1843 ASP E C 1
ATOM 7338 O O . ASP E 1 17 ? 101.350 -16.708 99.063 1.00 129.39 1843 ASP E O 1
ATOM 7343 N N . ASP E 1 18 ? 99.509 -15.870 100.131 1.00 120.65 1844 ASP E N 1
ATOM 7344 C CA . ASP E 1 18 ? 98.497 -15.859 99.081 1.00 118.61 1844 ASP E CA 1
ATOM 7345 C C . ASP E 1 18 ? 98.695 -14.660 98.149 1.00 123.62 1844 ASP E C 1
ATOM 7346 O O . ASP E 1 18 ? 98.657 -13.528 98.642 1.00 124.70 1844 ASP E O 1
ATOM 7351 N N . PRO E 1 19 ? 98.840 -14.846 96.810 1.00 119.19 1845 PRO E N 1
ATOM 7352 C CA . PRO E 1 19 ? 99.008 -13.680 95.927 1.00 120.46 1845 PRO E CA 1
ATOM 7353 C C . PRO E 1 19 ? 97.868 -12.651 96.025 1.00 121.86 1845 PRO E C 1
ATOM 7354 O O . PRO E 1 19 ? 96.728 -13.031 96.329 1.00 119.03 1845 PRO E O 1
ATOM 7358 N N . PRO E 1 20 ? 98.171 -11.335 95.855 1.00 118.90 1846 PRO E N 1
ATOM 7359 C CA . PRO E 1 20 ? 97.114 -10.313 95.983 1.00 117.39 1846 PRO E CA 1
ATOM 7360 C C . PRO E 1 20 ? 95.980 -10.429 94.959 1.00 117.82 1846 PRO E C 1
ATOM 7361 O O . PRO E 1 20 ? 96.213 -10.742 93.787 1.00 118.21 1846 PRO E O 1
ATOM 7365 N N . GLY E 1 21 ? 94.759 -10.194 95.432 1.00 110.55 1847 GLY E N 1
ATOM 7366 C CA . GLY E 1 21 ? 93.549 -10.243 94.625 1.00 108.76 1847 GLY E CA 1
ATOM 7367 C C . GLY E 1 21 ? 93.102 -11.633 94.215 1.00 108.72 1847 GLY E C 1
ATOM 7368 O O . GLY E 1 21 ? 92.223 -11.750 93.350 1.00 108.82 1847 GLY E O 1
ATOM 7369 N N . LEU E 1 22 ? 93.680 -12.703 94.849 1.00 100.41 1848 LEU E N 1
ATOM 7370 C CA . LEU E 1 22 ? 93.371 -14.105 94.529 1.00 96.25 1848 LEU E CA 1
ATOM 7371 C C . LEU E 1 22 ? 92.082 -14.592 95.177 1.00 96.02 1848 LEU E C 1
ATOM 7372 O O . LEU E 1 22 ? 91.337 -15.291 94.498 1.00 93.85 1848 LEU E O 1
ATOM 7377 N N . ARG E 1 23 ? 91.810 -14.227 96.464 1.00 91.77 1849 ARG E N 1
ATOM 7378 C CA . ARG E 1 23 ? 90.574 -14.619 97.173 1.00 89.65 1849 ARG E CA 1
ATOM 7379 C C . ARG E 1 23 ? 89.379 -14.126 96.386 1.00 94.46 1849 ARG E C 1
ATOM 7380 O O . ARG E 1 23 ? 88.468 -14.893 96.074 1.00 93.06 1849 ARG E O 1
ATOM 7388 N N . GLU E 1 24 ? 89.433 -12.843 96.035 1.00 93.81 1850 GLU E N 1
ATOM 7389 C CA . GLU E 1 24 ? 88.441 -12.078 95.289 1.00 95.11 1850 GLU E CA 1
ATOM 7390 C C . GLU E 1 24 ? 88.159 -12.752 93.943 1.00 96.92 1850 GLU E C 1
ATOM 7391 O O . GLU E 1 24 ? 86.991 -13.006 93.615 1.00 94.97 1850 GLU E O 1
ATOM 7397 N N . LYS E 1 25 ? 89.259 -13.114 93.223 1.00 93.74 1851 LYS E N 1
ATOM 7398 C CA . LYS E 1 25 ? 89.287 -13.798 91.926 1.00 94.30 1851 LYS E CA 1
ATOM 7399 C C . LYS E 1 25 ? 88.611 -15.166 92.004 1.00 97.84 1851 LYS E C 1
ATOM 7400 O O . LYS E 1 25 ? 87.756 -15.469 91.174 1.00 97.53 1851 LYS E O 1
ATOM 7406 N N . ALA E 1 26 ? 89.009 -15.985 93.009 1.00 94.37 1852 ALA E N 1
ATOM 7407 C CA . ALA E 1 26 ? 88.539 -17.350 93.244 1.00 93.01 1852 ALA E CA 1
ATOM 7408 C C . ALA E 1 26 ? 87.104 -17.370 93.624 1.00 97.82 1852 ALA E C 1
ATOM 7409 O O . ALA E 1 26 ? 86.341 -18.184 93.097 1.00 97.66 1852 ALA E O 1
ATOM 7411 N N . GLU E 1 27 ? 86.723 -16.476 94.536 1.00 95.47 1853 GLU E N 1
ATOM 7412 C CA . GLU E 1 27 ? 85.354 -16.439 95.023 1.00 95.35 1853 GLU E CA 1
ATOM 7413 C C . GLU E 1 27 ? 84.391 -15.970 93.927 1.00 99.16 1853 GLU E C 1
ATOM 7414 O O . GLU E 1 27 ? 83.279 -16.499 93.870 1.00 98.94 1853 GLU E O 1
ATOM 7420 N N . TYR E 1 28 ? 84.868 -15.136 92.972 1.00 94.88 1854 TYR E N 1
ATOM 7421 C CA . TYR E 1 28 ? 84.107 -14.735 91.779 1.00 94.82 1854 TYR E CA 1
ATOM 7422 C C . TYR E 1 28 ? 83.889 -15.953 90.850 1.00 96.70 1854 TYR E C 1
ATOM 7423 O O . TYR E 1 28 ? 82.756 -16.199 90.409 1.00 95.18 1854 TYR E O 1
ATOM 7432 N N . LEU E 1 29 ? 84.981 -16.708 90.588 1.00 92.86 1855 LEU E N 1
ATOM 7433 C CA . LEU E 1 29 ? 85.002 -17.921 89.786 1.00 92.61 1855 LEU E CA 1
ATOM 7434 C C . LEU E 1 29 ? 84.061 -18.970 90.372 1.00 95.43 1855 LEU E C 1
ATOM 7435 O O . LEU E 1 29 ? 83.214 -19.471 89.641 1.00 94.73 1855 LEU E O 1
ATOM 7440 N N . LEU E 1 30 ? 84.141 -19.243 91.693 1.00 92.25 1856 LEU E N 1
ATOM 7441 C CA . LEU E 1 30 ? 83.239 -20.221 92.327 1.00 91.66 1856 LEU E CA 1
ATOM 7442 C C . LEU E 1 30 ? 81.787 -19.786 92.246 1.00 98.91 1856 LEU E C 1
ATOM 7443 O O . LEU E 1 30 ? 80.958 -20.599 91.824 1.00 99.16 1856 LEU E O 1
ATOM 7448 N N . ARG E 1 31 ? 81.491 -18.494 92.595 1.00 96.86 1857 ARG E N 1
ATOM 7449 C CA . ARG E 1 31 ? 80.149 -17.906 92.519 1.00 96.90 1857 ARG E CA 1
ATOM 7450 C C . ARG E 1 31 ? 79.510 -18.234 91.175 1.00 101.49 1857 ARG E C 1
ATOM 7451 O O . ARG E 1 31 ? 78.412 -18.780 91.153 1.00 100.43 1857 ARG E O 1
ATOM 7459 N N . GLU E 1 32 ? 80.255 -18.004 90.072 1.00 99.96 1858 GLU E N 1
ATOM 7460 C CA . GLU E 1 32 ? 79.864 -18.275 88.685 1.00 101.92 1858 GLU E CA 1
ATOM 7461 C C . GLU E 1 32 ? 79.528 -19.712 88.435 1.00 105.02 1858 GLU E C 1
ATOM 7462 O O . GLU E 1 32 ? 78.485 -19.999 87.859 1.00 105.22 1858 GLU E O 1
ATOM 7468 N N . TRP E 1 33 ? 80.436 -20.613 88.839 1.00 101.67 1859 TRP E N 1
ATOM 7469 C CA . TRP E 1 33 ? 80.305 -22.057 88.676 1.00 101.51 1859 TRP E CA 1
ATOM 7470 C C . TRP E 1 33 ? 79.090 -22.602 89.394 1.00 100.91 1859 TRP E C 1
ATOM 7471 O O . TRP E 1 33 ? 78.439 -23.489 88.856 1.00 100.43 1859 TRP E O 1
ATOM 7482 N N . VAL E 1 34 ? 78.772 -22.053 90.596 1.00 94.25 1860 VAL E N 1
ATOM 7483 C CA . VAL E 1 34 ? 77.622 -22.434 91.439 1.00 91.44 1860 VAL E CA 1
ATOM 7484 C C . VAL E 1 34 ? 76.284 -22.019 90.776 1.00 94.79 1860 VAL E C 1
ATOM 7485 O O . VAL E 1 34 ? 75.240 -22.563 91.130 1.00 92.71 1860 VAL E O 1
ATOM 7489 N N . ASN E 1 35 ? 76.331 -21.090 89.792 1.00 93.03 1861 ASN E N 1
ATOM 7490 C CA . ASN E 1 35 ? 75.171 -20.665 88.995 1.00 94.40 1861 ASN E CA 1
ATOM 7491 C C . ASN E 1 35 ? 75.142 -21.473 87.702 1.00 100.37 1861 ASN E C 1
ATOM 7492 O O . ASN E 1 35 ? 74.060 -21.837 87.230 1.00 100.70 1861 ASN E O 1
ATOM 7497 N N . LEU E 1 36 ? 76.344 -21.792 87.167 1.00 97.55 1862 LEU E N 1
ATOM 7498 C CA . LEU E 1 36 ? 76.555 -22.604 85.969 1.00 99.12 1862 LEU E CA 1
ATOM 7499 C C . LEU E 1 36 ? 76.138 -24.054 86.186 1.00 105.58 1862 LEU E C 1
ATOM 7500 O O . LEU E 1 36 ? 75.598 -24.675 85.277 1.00 107.20 1862 LEU E O 1
ATOM 7505 N N . TYR E 1 37 ? 76.455 -24.609 87.362 1.00 101.99 1863 TYR E N 1
ATOM 7506 C CA . TYR E 1 37 ? 76.172 -25.989 87.737 1.00 102.60 1863 TYR E CA 1
ATOM 7507 C C . TYR E 1 37 ? 74.658 -26.183 87.809 1.00 110.28 1863 TYR E C 1
ATOM 7508 O O . TYR E 1 37 ? 74.140 -27.219 87.367 1.00 111.48 1863 TYR E O 1
ATOM 7517 N N . HIS E 1 38 ? 73.958 -25.156 88.340 1.00 107.65 1864 HIS E N 1
ATOM 7518 C CA . HIS E 1 38 ? 72.508 -25.145 88.522 1.00 108.74 1864 HIS E CA 1
ATOM 7519 C C . HIS E 1 38 ? 71.762 -24.728 87.249 1.00 117.77 1864 HIS E C 1
ATOM 7520 O O . HIS E 1 38 ? 70.548 -24.916 87.158 1.00 117.14 1864 HIS E O 1
ATOM 7527 N N . SER E 1 39 ? 72.501 -24.210 86.251 1.00 119.31 1865 SER E N 1
ATOM 7528 C CA . SER E 1 39 ? 71.939 -23.784 84.972 1.00 123.10 1865 SER E CA 1
ATOM 7529 C C . SER E 1 39 ? 71.454 -24.972 84.145 1.00 129.77 1865 SER E C 1
ATOM 7530 O O . SER E 1 39 ? 71.969 -26.093 84.280 1.00 127.72 1865 SER E O 1
ATOM 7533 N N . ALA E 1 40 ? 70.457 -24.702 83.289 1.00 130.25 1866 ALA E N 1
ATOM 7534 C CA . ALA E 1 40 ? 69.863 -25.681 82.393 1.00 132.89 1866 ALA E CA 1
ATOM 7535 C C . ALA E 1 40 ? 70.799 -25.985 81.239 1.00 139.75 1866 ALA E C 1
ATOM 7536 O O . ALA E 1 40 ? 71.579 -25.115 80.828 1.00 139.18 1866 ALA E O 1
ATOM 7538 N N . ALA E 1 41 ? 70.728 -27.241 80.733 1.00 138.87 1867 ALA E N 1
ATOM 7539 C CA . ALA E 1 41 ? 71.526 -27.787 79.622 1.00 141.59 1867 ALA E CA 1
ATOM 7540 C C . ALA E 1 41 ? 73.038 -27.458 79.725 1.00 144.69 1867 ALA E C 1
ATOM 7541 O O . ALA E 1 41 ? 73.706 -27.190 78.713 1.00 147.06 1867 ALA E O 1
ATOM 7543 N N . ALA E 1 42 ? 73.565 -27.504 80.972 1.00 136.47 1868 ALA E N 1
ATOM 7544 C CA . ALA E 1 42 ? 74.973 -27.275 81.296 1.00 133.95 1868 ALA E CA 1
ATOM 7545 C C . ALA E 1 42 ? 75.797 -28.555 81.018 1.00 137.10 1868 ALA E C 1
ATOM 7546 O O . ALA E 1 42 ? 77.004 -28.586 81.270 1.00 135.73 1868 ALA E O 1
ATOM 7548 N N . GLY E 1 43 ? 75.133 -29.575 80.471 1.00 134.51 1869 GLY E N 1
ATOM 7549 C CA . GLY E 1 43 ? 75.700 -30.887 80.196 1.00 134.80 1869 GLY E CA 1
ATOM 7550 C C . GLY E 1 43 ? 75.104 -31.867 81.178 1.00 136.07 1869 GLY E C 1
ATOM 7551 O O . GLY E 1 43 ? 74.697 -31.456 82.271 1.00 132.68 1869 GLY E O 1
ATOM 7552 N N . ARG E 1 44 ? 75.032 -33.166 80.803 1.00 133.82 1870 ARG E N 1
ATOM 7553 C CA . ARG E 1 44 ? 74.438 -34.194 81.667 1.00 131.64 1870 ARG E CA 1
ATOM 7554 C C . ARG E 1 44 ? 75.193 -34.296 83.007 1.00 130.21 1870 ARG E C 1
ATOM 7555 O O . ARG E 1 44 ? 74.560 -34.376 84.065 1.00 126.40 1870 ARG E O 1
ATOM 7563 N N . ASP E 1 45 ? 76.526 -34.189 82.959 1.00 127.01 1871 ASP E N 1
ATOM 7564 C CA . ASP E 1 45 ? 77.344 -34.192 84.165 1.00 124.56 1871 ASP E CA 1
ATOM 7565 C C . ASP E 1 45 ? 78.216 -32.925 84.203 1.00 126.74 1871 ASP E C 1
ATOM 7566 O O . ASP E 1 45 ? 79.435 -33.012 84.389 1.00 126.06 1871 ASP E O 1
ATOM 7571 N N . SER E 1 46 ? 77.568 -31.740 84.023 1.00 122.01 1872 SER E N 1
ATOM 7572 C CA . SER E 1 46 ? 78.178 -30.398 83.990 1.00 121.03 1872 SER E CA 1
ATOM 7573 C C . SER E 1 46 ? 79.313 -30.264 82.926 1.00 126.56 1872 SER E C 1
ATOM 7574 O O . SER E 1 46 ? 80.196 -29.410 83.060 1.00 126.73 1872 SER E O 1
ATOM 7577 N N . THR E 1 47 ? 79.249 -31.083 81.857 1.00 123.75 1873 THR E N 1
ATOM 7578 C CA . THR E 1 47 ? 80.259 -31.191 80.802 1.00 125.45 1873 THR E CA 1
ATOM 7579 C C . THR E 1 47 ? 80.400 -29.918 79.947 1.00 129.00 1873 THR E C 1
ATOM 7580 O O . THR E 1 47 ? 81.507 -29.393 79.829 1.00 128.75 1873 THR E O 1
ATOM 7584 N N . LYS E 1 48 ? 79.299 -29.451 79.337 1.00 125.43 1874 LYS E N 1
ATOM 7585 C CA . LYS E 1 48 ? 79.260 -28.255 78.478 1.00 126.17 1874 LYS E CA 1
ATOM 7586 C C . LYS E 1 48 ? 79.713 -26.965 79.211 1.00 124.87 1874 LYS E C 1
ATOM 7587 O O . LYS E 1 48 ? 80.335 -26.092 78.594 1.00 124.47 1874 LYS E O 1
ATOM 7593 N N . ALA E 1 49 ? 79.407 -26.875 80.532 1.00 116.96 1875 ALA E N 1
ATOM 7594 C CA . ALA E 1 49 ? 79.740 -25.755 81.415 1.00 113.87 1875 ALA E CA 1
ATOM 7595 C C . ALA E 1 49 ? 81.201 -25.782 81.829 1.00 117.06 1875 ALA E C 1
ATOM 7596 O O . ALA E 1 49 ? 81.843 -24.731 81.797 1.00 116.23 1875 ALA E O 1
ATOM 7598 N N . PHE E 1 50 ? 81.726 -26.986 82.205 1.00 113.35 1876 PHE E N 1
ATOM 7599 C CA . PHE E 1 50 ? 83.102 -27.217 82.675 1.00 112.72 1876 PHE E CA 1
ATOM 7600 C C . PHE E 1 50 ? 84.180 -26.870 81.670 1.00 118.63 1876 PHE E C 1
ATOM 7601 O O . PHE E 1 50 ? 85.144 -26.204 82.038 1.00 117.42 1876 PHE E O 1
ATOM 7609 N N . SER E 1 51 ? 84.043 -27.356 80.424 1.00 118.37 1877 SER E N 1
ATOM 7610 C CA . SER E 1 51 ? 84.963 -27.098 79.315 1.00 121.60 1877 SER E CA 1
ATOM 7611 C C . SER E 1 51 ? 85.116 -25.587 79.102 1.00 125.65 1877 SER E C 1
ATOM 7612 O O . SER E 1 51 ? 86.192 -25.108 78.725 1.00 126.62 1877 SER E O 1
ATOM 7615 N N . ALA E 1 52 ? 84.027 -24.850 79.368 1.00 120.66 1878 ALA E N 1
ATOM 7616 C CA . ALA E 1 52 ? 83.947 -23.408 79.254 1.00 120.82 1878 ALA E CA 1
ATOM 7617 C C . ALA E 1 52 ? 84.417 -22.712 80.525 1.00 122.39 1878 ALA E C 1
ATOM 7618 O O . ALA E 1 52 ? 84.952 -21.609 80.439 1.00 123.02 1878 ALA E O 1
ATOM 7620 N N . PHE E 1 53 ? 84.233 -23.347 81.698 1.00 116.35 1879 PHE E N 1
ATOM 7621 C CA . PHE E 1 53 ? 84.664 -22.784 82.984 1.00 113.52 1879 PHE E CA 1
ATOM 7622 C C . PHE E 1 53 ? 86.191 -22.811 83.149 1.00 118.70 1879 PHE E C 1
ATOM 7623 O O . PHE E 1 53 ? 86.757 -21.857 83.694 1.00 118.23 1879 PHE E O 1
ATOM 7631 N N . VAL E 1 54 ? 86.847 -23.899 82.656 1.00 115.72 1880 VAL E N 1
ATOM 7632 C CA . VAL E 1 54 ? 88.301 -24.133 82.645 1.00 115.71 1880 VAL E CA 1
ATOM 7633 C C . VAL E 1 54 ? 88.984 -23.061 81.822 1.00 118.93 1880 VAL E C 1
ATOM 7634 O O . VAL E 1 54 ? 90.098 -22.655 82.148 1.00 119.29 1880 VAL E O 1
ATOM 7638 N N . GLY E 1 55 ? 88.306 -22.628 80.764 1.00 114.46 1881 GLY E N 1
ATOM 7639 C CA . GLY E 1 55 ? 88.749 -21.537 79.921 1.00 115.75 1881 GLY E CA 1
ATOM 7640 C C . GLY E 1 55 ? 88.799 -20.298 80.782 1.00 115.98 1881 GLY E C 1
ATOM 7641 O O . GLY E 1 55 ? 89.876 -19.752 80.992 1.00 116.02 1881 GLY E O 1
ATOM 7642 N N . GLN E 1 56 ? 87.661 -19.936 81.398 1.00 109.83 1882 GLN E N 1
ATOM 7643 C CA . GLN E 1 56 ? 87.527 -18.784 82.306 1.00 108.02 1882 GLN E CA 1
ATOM 7644 C C . GLN E 1 56 ? 88.595 -18.788 83.414 1.00 108.08 1882 GLN E C 1
ATOM 7645 O O . GLN E 1 56 ? 89.154 -17.725 83.694 1.00 107.23 1882 GLN E O 1
ATOM 7651 N N . MET E 1 57 ? 88.888 -19.990 84.008 1.00 101.56 1883 MET E N 1
ATOM 7652 C CA . MET E 1 57 ? 89.921 -20.244 85.025 1.00 99.39 1883 MET E CA 1
ATOM 7653 C C . MET E 1 57 ? 91.302 -19.895 84.465 1.00 107.43 1883 MET E C 1
ATOM 7654 O O . MET E 1 57 ? 92.037 -19.129 85.088 1.00 106.85 1883 MET E O 1
ATOM 7659 N N . HIS E 1 58 ? 91.638 -20.449 83.280 1.00 107.97 1884 HIS E N 1
ATOM 7660 C CA . HIS E 1 58 ? 92.868 -20.194 82.529 1.00 111.94 1884 HIS E CA 1
ATOM 7661 C C . HIS E 1 58 ? 93.047 -18.671 82.259 1.00 117.56 1884 HIS E C 1
ATOM 7662 O O . HIS E 1 58 ? 94.126 -18.125 82.527 1.00 117.36 1884 HIS E O 1
ATOM 7669 N N . GLN E 1 59 ? 91.977 -18.000 81.748 1.00 114.39 1885 GLN E N 1
ATOM 7670 C CA . GLN E 1 59 ? 91.988 -16.572 81.427 1.00 115.76 1885 GLN E CA 1
ATOM 7671 C C . GLN E 1 59 ? 92.289 -15.743 82.676 1.00 119.08 1885 GLN E C 1
ATOM 7672 O O . GLN E 1 59 ? 93.076 -14.798 82.608 1.00 121.29 1885 GLN E O 1
ATOM 7678 N N . GLN E 1 60 ? 91.697 -16.118 83.820 1.00 112.43 1886 GLN E N 1
ATOM 7679 C CA . GLN E 1 60 ? 91.917 -15.414 85.082 1.00 110.95 1886 GLN E CA 1
ATOM 7680 C C . GLN E 1 60 ? 93.285 -15.798 85.732 1.00 115.50 1886 GLN E C 1
ATOM 7681 O O . GLN E 1 60 ? 93.560 -15.436 86.881 1.00 113.16 1886 GLN E O 1
ATOM 7687 N N . GLY E 1 61 ? 94.123 -16.504 84.966 1.00 114.67 1887 GLY E N 1
ATOM 7688 C CA . GLY E 1 61 ? 95.473 -16.903 85.344 1.00 115.98 1887 GLY E CA 1
ATOM 7689 C C . GLY E 1 61 ? 95.642 -17.825 86.537 1.00 119.95 1887 GLY E C 1
ATOM 7690 O O . GLY E 1 61 ? 96.765 -17.958 87.037 1.00 120.61 1887 GLY E O 1
ATOM 7691 N N . ILE E 1 62 ? 94.553 -18.491 86.998 1.00 114.63 1888 ILE E N 1
ATOM 7692 C CA . ILE E 1 62 ? 94.628 -19.429 88.133 1.00 112.03 1888 ILE E CA 1
ATOM 7693 C C . ILE E 1 62 ? 95.273 -20.749 87.681 1.00 118.46 1888 ILE E C 1
ATOM 7694 O O . ILE E 1 62 ? 95.763 -21.528 88.502 1.00 116.18 1888 ILE E O 1
ATOM 7699 N N . LEU E 1 63 ? 95.235 -21.001 86.373 1.00 120.01 1889 LEU E N 1
ATOM 7700 C CA . LEU E 1 63 ? 95.780 -22.217 85.802 1.00 122.47 1889 LEU E CA 1
ATOM 7701 C C . LEU E 1 63 ? 97.304 -22.174 85.605 1.00 129.38 1889 LEU E C 1
ATOM 7702 O O . LEU E 1 63 ? 97.895 -23.236 85.416 1.00 130.15 1889 LEU E O 1
ATOM 7707 N N . LYS E 1 64 ? 97.937 -20.973 85.702 1.00 126.97 1890 LYS E N 1
ATOM 7708 C CA . LYS E 1 64 ? 99.376 -20.744 85.496 1.00 129.69 1890 LYS E CA 1
ATOM 7709 C C . LYS E 1 64 ? 100.287 -21.700 86.282 1.00 135.25 1890 LYS E C 1
ATOM 7710 O O . LYS E 1 64 ? 100.984 -22.506 85.661 1.00 137.27 1890 LYS E O 1
ATOM 7716 N N . THR E 1 65 ? 100.282 -21.625 87.623 1.00 130.48 1891 THR E N 1
ATOM 7717 C CA . THR E 1 65 ? 101.101 -22.504 88.463 1.00 130.45 1891 THR E CA 1
ATOM 7718 C C . THR E 1 65 ? 100.236 -23.515 89.200 1.00 132.73 1891 THR E C 1
ATOM 7719 O O . THR E 1 65 ? 99.074 -23.234 89.483 1.00 130.54 1891 THR E O 1
ATOM 7723 N N . ASP E 1 66 ? 100.836 -24.674 89.556 1.00 128.95 1892 ASP E N 1
ATOM 7724 C CA . ASP E 1 66 ? 100.200 -25.729 90.339 1.00 125.81 1892 ASP E CA 1
ATOM 7725 C C . ASP E 1 66 ? 99.902 -25.224 91.753 1.00 125.01 1892 ASP E C 1
ATOM 7726 O O . ASP E 1 66 ? 98.889 -25.611 92.353 1.00 122.25 1892 ASP E O 1
ATOM 7731 N N . ASP E 1 67 ? 100.769 -24.305 92.241 1.00 120.10 1893 ASP E N 1
ATOM 7732 C CA . ASP E 1 67 ? 100.667 -23.632 93.531 1.00 116.89 1893 ASP E CA 1
ATOM 7733 C C . ASP E 1 67 ? 99.407 -22.767 93.593 1.00 114.84 1893 ASP E C 1
ATOM 7734 O O . ASP E 1 67 ? 98.770 -22.706 94.640 1.00 111.30 1893 ASP E O 1
ATOM 7739 N N . LEU E 1 68 ? 99.056 -22.104 92.475 1.00 110.80 1894 LEU E N 1
ATOM 7740 C CA . LEU E 1 68 ? 97.860 -21.270 92.358 1.00 108.77 1894 LEU E CA 1
ATOM 7741 C C . LEU E 1 68 ? 96.626 -22.141 92.225 1.00 111.24 1894 LEU E C 1
ATOM 7742 O O . LEU E 1 68 ? 95.567 -21.771 92.736 1.00 109.32 1894 LEU E O 1
ATOM 7747 N N . ILE E 1 69 ? 96.757 -23.300 91.539 1.00 107.80 1895 ILE E N 1
ATOM 7748 C CA . ILE E 1 69 ? 95.661 -24.248 91.366 1.00 105.48 1895 ILE E CA 1
ATOM 7749 C C . ILE E 1 69 ? 95.228 -24.738 92.729 1.00 104.52 1895 ILE E C 1
ATOM 7750 O O . ILE E 1 69 ? 94.039 -24.672 93.031 1.00 101.58 1895 ILE E O 1
ATOM 7755 N N . THR E 1 70 ? 96.210 -25.164 93.564 1.00 100.49 1896 THR E N 1
ATOM 7756 C CA . THR E 1 70 ? 96.002 -25.665 94.928 1.00 97.42 1896 THR E CA 1
ATOM 7757 C C . THR E 1 70 ? 95.421 -24.559 95.807 1.00 100.04 1896 THR E C 1
ATOM 7758 O O . THR E 1 70 ? 94.523 -24.830 96.617 1.00 98.49 1896 THR E O 1
ATOM 7762 N N . ARG E 1 71 ? 95.897 -23.309 95.611 1.00 95.40 1897 ARG E N 1
ATOM 7763 C CA . ARG E 1 71 ? 95.419 -22.164 96.371 1.00 93.50 1897 ARG E CA 1
ATOM 7764 C C . ARG E 1 71 ? 93.978 -21.860 96.064 1.00 94.78 1897 ARG E C 1
ATOM 7765 O O . ARG E 1 71 ? 93.236 -21.509 96.975 1.00 92.11 1897 ARG E O 1
ATOM 7773 N N . PHE E 1 72 ? 93.568 -22.039 94.797 1.00 92.75 1898 PHE E N 1
ATOM 7774 C CA . PHE E 1 72 ? 92.185 -21.853 94.354 1.00 92.30 1898 PHE E CA 1
ATOM 7775 C C . PHE E 1 72 ? 91.288 -22.876 95.059 1.00 94.05 1898 PHE E C 1
ATOM 7776 O O . PHE E 1 72 ? 90.176 -22.549 95.445 1.00 91.57 1898 PHE E O 1
ATOM 7784 N N . PHE E 1 73 ? 91.782 -24.103 95.227 1.00 92.10 1899 PHE E N 1
ATOM 7785 C CA . PHE E 1 73 ? 91.059 -25.170 95.896 1.00 91.17 1899 PHE E CA 1
ATOM 7786 C C . PHE E 1 73 ? 90.884 -24.889 97.358 1.00 90.86 1899 PHE E C 1
ATOM 7787 O O . PHE E 1 73 ? 89.850 -25.250 97.908 1.00 89.18 1899 PHE E O 1
ATOM 7795 N N . ARG E 1 74 ? 91.888 -24.270 97.998 1.00 84.45 1900 ARG E N 1
ATOM 7796 C CA . ARG E 1 74 ? 91.800 -23.935 99.412 1.00 80.82 1900 ARG E CA 1
ATOM 7797 C C . ARG E 1 74 ? 90.749 -22.828 99.629 1.00 81.38 1900 ARG E C 1
ATOM 7798 O O . ARG E 1 74 ? 89.854 -22.967 100.464 1.00 78.66 1900 ARG E O 1
ATOM 7806 N N . LEU E 1 75 ? 90.833 -21.769 98.825 1.00 78.12 1901 LEU E N 1
ATOM 7807 C CA . LEU E 1 75 ? 89.902 -20.650 98.851 1.00 77.54 1901 LEU E CA 1
ATOM 7808 C C . LEU E 1 75 ? 88.455 -21.076 98.549 1.00 82.80 1901 LEU E C 1
ATOM 7809 O O . LEU E 1 75 ? 87.529 -20.527 99.140 1.00 82.77 1901 LEU E O 1
ATOM 7814 N N . CYS E 1 76 ? 88.264 -22.055 97.655 1.00 80.32 1902 CYS E N 1
ATOM 7815 C CA . CYS E 1 76 ? 86.943 -22.549 97.302 1.00 80.46 1902 CYS E CA 1
ATOM 7816 C C . CYS E 1 76 ? 86.317 -23.263 98.462 1.00 81.21 1902 CYS E C 1
ATOM 7817 O O . CYS E 1 76 ? 85.128 -23.095 98.726 1.00 80.64 1902 CYS E O 1
ATOM 7820 N N . THR E 1 77 ? 87.131 -24.035 99.173 1.00 75.91 1903 THR E N 1
ATOM 7821 C CA . THR E 1 77 ? 86.727 -24.788 100.348 1.00 73.77 1903 THR E CA 1
ATOM 7822 C C . THR E 1 77 ? 86.299 -23.813 101.452 1.00 77.37 1903 THR E C 1
ATOM 7823 O O . THR E 1 77 ? 85.181 -23.925 101.953 1.00 76.26 1903 THR E O 1
ATOM 7827 N N . GLU E 1 78 ? 87.167 -22.824 101.776 1.00 73.46 1904 GLU E N 1
ATOM 7828 C CA . GLU E 1 78 ? 86.915 -21.823 102.803 1.00 72.81 1904 GLU E CA 1
ATOM 7829 C C . GLU E 1 78 ? 85.629 -21.043 102.521 1.00 81.53 1904 GLU E C 1
ATOM 7830 O O . GLU E 1 78 ? 84.901 -20.737 103.462 1.00 80.62 1904 GLU E O 1
ATOM 7836 N N . MET E 1 79 ? 85.351 -20.727 101.227 1.00 82.67 1905 MET E N 1
ATOM 7837 C CA . MET E 1 79 ? 84.156 -20.013 100.783 1.00 84.26 1905 MET E CA 1
ATOM 7838 C C . MET E 1 79 ? 82.954 -20.885 101.127 1.00 84.19 1905 MET E C 1
ATOM 7839 O O . MET E 1 79 ? 82.063 -20.445 101.850 1.00 82.93 1905 MET E O 1
ATOM 7844 N N . CYS E 1 80 ? 82.973 -22.150 100.674 1.00 79.21 1906 CYS E N 1
ATOM 7845 C CA . CYS E 1 80 ? 81.913 -23.133 100.944 1.00 76.75 1906 CYS E CA 1
ATOM 7846 C C . CYS E 1 80 ? 81.664 -23.301 102.431 1.00 79.41 1906 CYS E C 1
ATOM 7847 O O . CYS E 1 80 ? 80.512 -23.343 102.855 1.00 78.96 1906 CYS E O 1
ATOM 7850 N N . VAL E 1 81 ? 82.750 -23.327 103.216 1.00 75.53 1907 VAL E N 1
ATOM 7851 C CA . VAL E 1 81 ? 82.748 -23.418 104.673 1.00 74.35 1907 VAL E CA 1
ATOM 7852 C C . VAL E 1 81 ? 82.027 -22.159 105.232 1.00 81.02 1907 VAL E C 1
ATOM 7853 O O . VAL E 1 81 ? 81.064 -22.289 105.989 1.00 81.62 1907 VAL E O 1
ATOM 7857 N N . GLU E 1 82 ? 82.449 -20.962 104.800 1.00 78.05 1908 GLU E N 1
ATOM 7858 C CA . GLU E 1 82 ? 81.870 -19.701 105.252 1.00 78.65 1908 GLU E CA 1
ATOM 7859 C C . GLU E 1 82 ? 80.389 -19.627 104.889 1.00 80.21 1908 GLU E C 1
ATOM 7860 O O . GLU E 1 82 ? 79.583 -19.219 105.708 1.00 79.08 1908 GLU E O 1
ATOM 7866 N N . ILE E 1 83 ? 80.030 -20.089 103.696 1.00 76.93 1909 ILE E N 1
ATOM 7867 C CA . ILE E 1 83 ? 78.642 -20.148 103.248 1.00 77.43 1909 ILE E CA 1
ATOM 7868 C C . ILE E 1 83 ? 77.814 -21.041 104.207 1.00 83.13 1909 ILE E C 1
ATOM 7869 O O . ILE E 1 83 ? 76.701 -20.650 104.562 1.00 83.27 1909 ILE E O 1
ATOM 7874 N N . SER E 1 84 ? 78.385 -22.193 104.666 1.00 80.16 1910 SER E N 1
ATOM 7875 C CA . SER E 1 84 ? 77.733 -23.101 105.615 1.00 79.69 1910 SER E CA 1
ATOM 7876 C C . SER E 1 84 ? 77.562 -22.388 106.959 1.00 86.71 1910 SER E C 1
ATOM 7877 O O . SER E 1 84 ? 76.502 -22.520 107.572 1.00 88.49 1910 SER E O 1
ATOM 7880 N N . TYR E 1 85 ? 78.580 -21.628 107.405 1.00 82.97 1911 TYR E N 1
ATOM 7881 C CA . TYR E 1 85 ? 78.501 -20.930 108.686 1.00 83.86 1911 TYR E CA 1
ATOM 7882 C C . TYR E 1 85 ? 77.416 -19.851 108.685 1.00 90.89 1911 TYR E C 1
ATOM 7883 O O . TYR E 1 85 ? 76.576 -19.865 109.585 1.00 91.98 1911 TYR E O 1
ATOM 7892 N N . ARG E 1 86 ? 77.394 -18.963 107.649 1.00 88.13 1912 ARG E N 1
ATOM 7893 C CA . ARG E 1 86 ? 76.390 -17.908 107.431 1.00 89.10 1912 ARG E CA 1
ATOM 7894 C C . ARG E 1 86 ? 75.004 -18.546 107.388 1.00 94.37 1912 ARG E C 1
ATOM 7895 O O . ARG E 1 86 ? 74.101 -18.070 108.077 1.00 96.06 1912 ARG E O 1
ATOM 7903 N N . ALA E 1 87 ? 74.864 -19.673 106.632 1.00 88.92 1913 ALA E N 1
ATOM 7904 C CA . ALA E 1 87 ? 73.646 -20.455 106.525 1.00 87.52 1913 ALA E CA 1
ATOM 7905 C C . ALA E 1 87 ? 73.229 -20.885 107.915 1.00 90.25 1913 ALA E C 1
ATOM 7906 O O . ALA E 1 87 ? 72.216 -20.399 108.394 1.00 91.85 1913 ALA E O 1
ATOM 7908 N N . GLN E 1 88 ? 74.048 -21.670 108.615 1.00 84.94 1914 GLN E N 1
ATOM 7909 C CA . GLN E 1 88 ? 73.755 -22.099 109.982 1.00 84.79 1914 GLN E CA 1
ATOM 7910 C C . GLN E 1 88 ? 73.441 -20.921 110.948 1.00 91.80 1914 GLN E C 1
ATOM 7911 O O . GLN E 1 88 ? 72.692 -21.114 111.910 1.00 91.95 1914 GLN E O 1
ATOM 7917 N N . ALA E 1 89 ? 73.969 -19.703 110.666 1.00 90.02 1915 ALA E N 1
ATOM 7918 C CA . ALA E 1 89 ? 73.731 -18.536 111.518 1.00 91.57 1915 ALA E CA 1
ATOM 7919 C C . ALA E 1 89 ? 72.370 -17.894 111.249 1.00 100.77 1915 ALA E C 1
ATOM 7920 O O . ALA E 1 89 ? 71.658 -17.591 112.205 1.00 101.17 1915 ALA E O 1
ATOM 7922 N N . GLU E 1 90 ? 71.976 -17.735 109.962 1.00 100.95 1916 GLU E N 1
ATOM 7923 C CA . GLU E 1 90 ? 70.666 -17.174 109.619 1.00 103.78 1916 GLU E CA 1
ATOM 7924 C C . GLU E 1 90 ? 69.529 -18.117 110.061 1.00 111.30 1916 GLU E C 1
ATOM 7925 O O . GLU E 1 90 ? 68.414 -17.650 110.267 1.00 113.28 1916 GLU E O 1
ATOM 7931 N N . GLN E 1 91 ? 69.839 -19.415 110.289 1.00 108.65 1917 GLN E N 1
ATOM 7932 C CA . GLN E 1 91 ? 68.909 -20.436 110.797 1.00 109.44 1917 GLN E CA 1
ATOM 7933 C C . GLN E 1 91 ? 68.685 -20.245 112.295 1.00 117.05 1917 GLN E C 1
ATOM 7934 O O . GLN E 1 91 ? 67.604 -20.583 112.793 1.00 118.11 1917 GLN E O 1
ATOM 7940 N N . GLN E 1 92 ? 69.709 -19.716 113.013 1.00 114.73 1918 GLN E N 1
ATOM 7941 C CA . GLN E 1 92 ? 69.656 -19.476 114.457 1.00 115.66 1918 GLN E CA 1
ATOM 7942 C C . GLN E 1 92 ? 69.177 -18.048 114.788 1.00 123.34 1918 GLN E C 1
ATOM 7943 O O . GLN E 1 92 ? 68.155 -17.912 115.465 1.00 124.79 1918 GLN E O 1
ATOM 7949 N N . HIS E 1 93 ? 69.862 -16.993 114.263 1.00 121.06 1919 HIS E N 1
ATOM 7950 C CA . HIS E 1 93 ? 69.528 -15.572 114.489 1.00 123.59 1919 HIS E CA 1
ATOM 7951 C C . HIS E 1 93 ? 68.167 -15.149 113.912 1.00 132.16 1919 HIS E C 1
ATOM 7952 O O . HIS E 1 93 ? 67.792 -13.973 113.974 1.00 133.61 1919 HIS E O 1
ATOM 7959 N N . ASN E 1 94 ? 67.439 -16.129 113.355 1.00 130.15 1920 ASN E N 1
ATOM 7960 C CA . ASN E 1 94 ? 66.091 -16.039 112.820 1.00 132.10 1920 ASN E CA 1
ATOM 7961 C C . ASN E 1 94 ? 65.486 -17.450 112.997 1.00 139.26 1920 ASN E C 1
ATOM 7962 O O . ASN E 1 94 ? 65.760 -18.335 112.178 1.00 137.56 1920 ASN E O 1
ATOM 7967 N N . PRO E 1 95 ? 64.743 -17.717 114.113 1.00 139.48 1921 PRO E N 1
ATOM 7968 C CA . PRO E 1 95 ? 64.148 -19.063 114.301 1.00 138.94 1921 PRO E CA 1
ATOM 7969 C C . PRO E 1 95 ? 62.835 -19.252 113.512 1.00 143.48 1921 PRO E C 1
ATOM 7970 O O . PRO E 1 95 ? 62.211 -20.322 113.584 1.00 142.29 1921 PRO E O 1
ATOM 7974 N N . ALA E 1 96 ? 62.429 -18.192 112.743 1.00 140.74 1922 ALA E N 1
ATOM 7975 C CA . ALA E 1 96 ? 61.290 -18.146 111.819 1.00 141.06 1922 ALA E CA 1
ATOM 7976 C C . ALA E 1 96 ? 61.747 -18.636 110.407 1.00 141.35 1922 ALA E C 1
ATOM 7977 O O . ALA E 1 96 ? 60.907 -18.932 109.548 1.00 141.78 1922 ALA E O 1
ATOM 7979 N N . ALA E 1 97 ? 63.087 -18.755 110.203 1.00 133.61 1923 ALA E N 1
ATOM 7980 C CA . ALA E 1 97 ? 63.730 -19.228 108.974 1.00 130.84 1923 ALA E CA 1
ATOM 7981 C C . ALA E 1 97 ? 63.641 -20.747 108.845 1.00 131.91 1923 ALA E C 1
ATOM 7982 O O . ALA E 1 97 ? 63.863 -21.479 109.818 1.00 130.67 1923 ALA E O 1
ATOM 7984 N N . ASN E 1 98 ? 63.327 -21.203 107.618 1.00 126.60 1924 ASN E N 1
ATOM 7985 C CA . ASN E 1 98 ? 63.151 -22.596 107.209 1.00 124.30 1924 ASN E CA 1
ATOM 7986 C C . ASN E 1 98 ? 64.485 -23.370 107.279 1.00 124.69 1924 ASN E C 1
ATOM 7987 O O . ASN E 1 98 ? 65.370 -23.107 106.460 1.00 123.51 1924 ASN E O 1
ATOM 7992 N N . PRO E 1 99 ? 64.641 -24.343 108.221 1.00 119.16 1925 PRO E N 1
ATOM 7993 C CA . PRO E 1 99 ? 65.917 -25.087 108.312 1.00 116.01 1925 PRO E CA 1
ATOM 7994 C C . PRO E 1 99 ? 66.219 -26.014 107.133 1.00 115.70 1925 PRO E C 1
ATOM 7995 O O . PRO E 1 99 ? 67.390 -26.298 106.876 1.00 113.00 1925 PRO E O 1
ATOM 7999 N N . THR E 1 100 ? 65.166 -26.492 106.429 1.00 111.73 1926 THR E N 1
ATOM 8000 C CA . THR E 1 100 ? 65.293 -27.363 105.255 1.00 110.36 1926 THR E CA 1
ATOM 8001 C C . THR E 1 100 ? 65.882 -26.538 104.096 1.00 112.27 1926 THR E C 1
ATOM 8002 O O . THR E 1 100 ? 66.769 -27.034 103.395 1.00 110.67 1926 THR E O 1
ATOM 8006 N N . MET E 1 101 ? 65.413 -25.273 103.935 1.00 108.62 1927 MET E N 1
ATOM 8007 C CA . MET E 1 101 ? 65.876 -24.340 102.902 1.00 108.74 1927 MET E CA 1
ATOM 8008 C C . MET E 1 101 ? 67.297 -23.889 103.177 1.00 106.72 1927 MET E C 1
ATOM 8009 O O . MET E 1 101 ? 68.049 -23.587 102.244 1.00 106.08 1927 MET E O 1
ATOM 8014 N N . ILE E 1 102 ? 67.648 -23.811 104.470 1.00 99.37 1928 ILE E N 1
ATOM 8015 C CA . ILE E 1 102 ? 68.991 -23.447 104.911 1.00 96.50 1928 ILE E CA 1
ATOM 8016 C C . ILE E 1 102 ? 69.915 -24.560 104.447 1.00 96.05 1928 ILE E C 1
ATOM 8017 O O . ILE E 1 102 ? 70.830 -24.269 103.684 1.00 96.42 1928 ILE E O 1
ATOM 8022 N N . ARG E 1 103 ? 69.614 -25.834 104.817 1.00 88.24 1929 ARG E N 1
ATOM 8023 C CA . ARG E 1 103 ? 70.378 -27.015 104.403 1.00 85.56 1929 ARG E CA 1
ATOM 8024 C C . ARG E 1 103 ? 70.639 -26.922 102.903 1.00 88.82 1929 ARG E C 1
ATOM 8025 O O . ARG E 1 103 ? 71.805 -26.863 102.491 1.00 88.22 1929 ARG E O 1
ATOM 8033 N N . ALA E 1 104 ? 69.550 -26.775 102.106 1.00 85.12 1930 ALA E N 1
ATOM 8034 C CA . ALA E 1 104 ? 69.565 -26.674 100.649 1.00 85.61 1930 ALA E CA 1
ATOM 8035 C C . ALA E 1 104 ? 70.565 -25.658 100.116 1.00 93.01 1930 ALA E C 1
ATOM 8036 O O . ALA E 1 104 ? 71.215 -25.943 99.113 1.00 93.09 1930 ALA E O 1
ATOM 8038 N N . LYS E 1 105 ? 70.714 -24.497 100.799 1.00 92.36 1931 LYS E N 1
ATOM 8039 C CA . LYS E 1 105 ? 71.660 -23.433 100.433 1.00 93.83 1931 LYS E CA 1
ATOM 8040 C C . LYS E 1 105 ? 73.111 -23.964 100.437 1.00 97.48 1931 LYS E C 1
ATOM 8041 O O . LYS E 1 105 ? 73.850 -23.721 99.478 1.00 98.02 1931 LYS E O 1
ATOM 8047 N N . CYS E 1 106 ? 73.501 -24.694 101.517 1.00 91.40 1932 CYS E N 1
ATOM 8048 C CA . CYS E 1 106 ? 74.836 -25.264 101.688 1.00 89.03 1932 CYS E CA 1
ATOM 8049 C C . CYS E 1 106 ? 75.056 -26.312 100.656 1.00 91.65 1932 CYS E C 1
ATOM 8050 O O . CYS E 1 106 ? 76.102 -26.315 100.022 1.00 92.27 1932 CYS E O 1
ATOM 8053 N N . TYR E 1 107 ? 74.059 -27.175 100.452 1.00 87.00 1933 TYR E N 1
ATOM 8054 C CA . TYR E 1 107 ? 74.134 -28.254 99.479 1.00 87.82 1933 TYR E CA 1
ATOM 8055 C C . TYR E 1 107 ? 74.320 -27.684 98.059 1.00 98.63 1933 TYR E C 1
ATOM 8056 O O . TYR E 1 107 ? 75.209 -28.139 97.341 1.00 100.60 1933 TYR E O 1
ATOM 8065 N N . HIS E 1 108 ? 73.545 -26.629 97.705 1.00 96.71 1934 HIS E N 1
ATOM 8066 C CA . HIS E 1 108 ? 73.596 -25.868 96.450 1.00 97.99 1934 HIS E CA 1
ATOM 8067 C C . HIS E 1 108 ? 75.071 -25.592 96.092 1.00 97.13 1934 HIS E C 1
ATOM 8068 O O . HIS E 1 108 ? 75.547 -26.044 95.053 1.00 97.36 1934 HIS E O 1
ATOM 8075 N N . ASN E 1 109 ? 75.809 -24.959 97.019 1.00 89.85 1935 ASN E N 1
ATOM 8076 C CA . ASN E 1 109 ? 77.212 -24.576 96.868 1.00 88.84 1935 ASN E CA 1
ATOM 8077 C C . ASN E 1 109 ? 78.212 -25.717 96.902 1.00 90.35 1935 ASN E C 1
ATOM 8078 O O . ASN E 1 109 ? 79.157 -25.737 96.102 1.00 89.90 1935 ASN E O 1
ATOM 8083 N N . LEU E 1 110 ? 78.024 -26.643 97.857 1.00 84.83 1936 LEU E N 1
ATOM 8084 C CA . LEU E 1 110 ? 78.923 -27.760 98.099 1.00 83.12 1936 LEU E CA 1
ATOM 8085 C C . LEU E 1 110 ? 78.909 -28.786 96.994 1.00 87.19 1936 LEU E C 1
ATOM 8086 O O . LEU E 1 110 ? 79.987 -29.177 96.557 1.00 87.11 1936 LEU E O 1
ATOM 8091 N N . ASP E 1 111 ? 77.707 -29.175 96.500 1.00 84.57 1937 ASP E N 1
ATOM 8092 C CA . ASP E 1 111 ? 77.508 -30.114 95.381 1.00 85.62 1937 ASP E CA 1
ATOM 8093 C C . ASP E 1 111 ? 78.188 -29.597 94.121 1.00 89.58 1937 ASP E C 1
ATOM 8094 O O . ASP E 1 111 ? 78.812 -30.374 93.380 1.00 89.85 1937 ASP E O 1
ATOM 8099 N N . ALA E 1 112 ? 78.060 -28.276 93.893 1.00 85.71 1938 ALA E N 1
ATOM 8100 C CA . ALA E 1 112 ? 78.661 -27.564 92.776 1.00 86.88 1938 ALA E CA 1
ATOM 8101 C C . ALA E 1 112 ? 80.196 -27.666 92.842 1.00 89.93 1938 ALA E C 1
ATOM 8102 O O . ALA E 1 112 ? 80.813 -28.076 91.858 1.00 91.12 1938 ALA E O 1
ATOM 8104 N N . PHE E 1 113 ? 80.801 -27.379 94.015 1.00 84.03 1939 PHE E N 1
ATOM 8105 C CA . PHE E 1 113 ? 82.254 -27.473 94.200 1.00 83.21 1939 PHE E CA 1
ATOM 8106 C C . PHE E 1 113 ? 82.789 -28.920 94.014 1.00 84.00 1939 PHE E C 1
ATOM 8107 O O . PHE E 1 113 ? 83.829 -29.125 93.375 1.00 83.64 1939 PHE E O 1
ATOM 8115 N N . VAL E 1 114 ? 82.042 -29.906 94.538 1.00 78.35 1940 VAL E N 1
ATOM 8116 C CA . VAL E 1 114 ? 82.349 -31.333 94.432 1.00 78.08 1940 VAL E CA 1
ATOM 8117 C C . VAL E 1 114 ? 82.470 -31.717 92.948 1.00 84.29 1940 VAL E C 1
ATOM 8118 O O . VAL E 1 114 ? 83.489 -32.298 92.562 1.00 85.13 1940 VAL E O 1
ATOM 8122 N N . ARG E 1 115 ? 81.436 -31.384 92.124 1.00 79.82 1941 ARG E N 1
ATOM 8123 C CA . ARG E 1 115 ? 81.485 -31.662 90.696 1.00 80.62 1941 ARG E CA 1
ATOM 8124 C C . ARG E 1 115 ? 82.692 -30.968 90.091 1.00 85.43 1941 ARG E C 1
ATOM 8125 O O . ARG E 1 115 ? 83.392 -31.609 89.311 1.00 86.22 1941 ARG E O 1
ATOM 8133 N N . LEU E 1 116 ? 82.984 -29.697 90.498 1.00 80.94 1942 LEU E N 1
ATOM 8134 C CA . LEU E 1 116 ? 84.156 -28.989 89.990 1.00 81.82 1942 LEU E CA 1
ATOM 8135 C C . LEU E 1 116 ? 85.424 -29.803 90.259 1.00 85.89 1942 LEU E C 1
ATOM 8136 O O . LEU E 1 116 ? 86.223 -29.980 89.328 1.00 87.57 1942 LEU E O 1
ATOM 8141 N N . ILE E 1 117 ? 85.568 -30.344 91.511 1.00 79.33 1943 ILE E N 1
ATOM 8142 C CA . ILE E 1 117 ? 86.705 -31.182 91.913 1.00 78.25 1943 ILE E CA 1
ATOM 8143 C C . ILE E 1 117 ? 86.724 -32.451 91.082 1.00 85.07 1943 ILE E C 1
ATOM 8144 O O . ILE E 1 117 ? 87.733 -32.733 90.445 1.00 87.50 1943 ILE E O 1
ATOM 8149 N N . ALA E 1 118 ? 85.607 -33.204 91.077 1.00 81.03 1944 ALA E N 1
ATOM 8150 C CA . ALA E 1 118 ? 85.462 -34.456 90.334 1.00 81.89 1944 ALA E CA 1
ATOM 8151 C C . ALA E 1 118 ? 85.766 -34.283 88.854 1.00 86.20 1944 ALA E C 1
ATOM 8152 O O . ALA E 1 118 ? 86.380 -35.166 88.263 1.00 86.20 1944 ALA E O 1
ATOM 8154 N N . LEU E 1 119 ? 85.400 -33.127 88.278 1.00 84.17 1945 LEU E N 1
ATOM 8155 C CA . LEU E 1 119 ? 85.677 -32.836 86.876 1.00 87.98 1945 LEU E CA 1
ATOM 8156 C C . LEU E 1 119 ? 87.119 -32.436 86.679 1.00 94.52 1945 LEU E C 1
ATOM 8157 O O . LEU E 1 119 ? 87.769 -32.983 85.789 1.00 96.41 1945 LEU E O 1
ATOM 8162 N N . LEU E 1 120 ? 87.648 -31.550 87.543 1.00 91.00 1946 LEU E N 1
ATOM 8163 C CA . LEU E 1 120 ? 89.058 -31.174 87.487 1.00 93.18 1946 LEU E CA 1
ATOM 8164 C C . LEU E 1 120 ? 89.981 -32.390 87.654 1.00 100.96 1946 LEU E C 1
ATOM 8165 O O . LEU E 1 120 ? 91.040 -32.420 87.037 1.00 103.47 1946 LEU E O 1
ATOM 8170 N N . VAL E 1 121 ? 89.553 -33.412 88.433 1.00 97.38 1947 VAL E N 1
ATOM 8171 C CA . VAL E 1 121 ? 90.316 -34.640 88.664 1.00 98.20 1947 VAL E CA 1
ATOM 8172 C C . VAL E 1 121 ? 90.252 -35.543 87.410 1.00 109.72 1947 VAL E C 1
ATOM 8173 O O . VAL E 1 121 ? 91.294 -35.753 86.789 1.00 112.81 1947 VAL E O 1
ATOM 8177 N N . LYS E 1 122 ? 89.047 -36.017 87.005 1.00 108.26 1948 LYS E N 1
ATOM 8178 C CA . LYS E 1 122 ? 88.846 -36.853 85.810 1.00 111.79 1948 LYS E CA 1
ATOM 8179 C C . LYS E 1 122 ? 89.520 -36.280 84.546 1.00 122.86 1948 LYS E C 1
ATOM 8180 O O . LYS E 1 122 ? 90.177 -37.022 83.812 1.00 124.62 1948 LYS E O 1
ATOM 8186 N N . HIS E 1 123 ? 89.400 -34.961 84.329 1.00 123.51 1949 HIS E N 1
ATOM 8187 C CA . HIS E 1 123 ? 89.973 -34.282 83.165 1.00 129.29 1949 HIS E CA 1
ATOM 8188 C C . HIS E 1 123 ? 91.465 -33.898 83.330 1.00 138.74 1949 HIS E C 1
ATOM 8189 O O . HIS E 1 123 ? 92.080 -33.425 82.364 1.00 141.26 1949 HIS E O 1
ATOM 8196 N N . SER E 1 124 ? 92.054 -34.114 84.533 1.00 136.49 1950 SER E N 1
ATOM 8197 C CA . SER E 1 124 ? 93.487 -33.850 84.745 1.00 138.76 1950 SER E CA 1
ATOM 8198 C C . SER E 1 124 ? 94.304 -35.104 84.410 1.00 148.22 1950 SER E C 1
ATOM 8199 O O . SER E 1 124 ? 95.534 -35.031 84.298 1.00 149.77 1950 SER E O 1
ATOM 8202 N N . GLY E 1 125 ? 93.599 -36.227 84.232 1.00 146.99 1951 GLY E N 1
ATOM 8203 C CA . GLY E 1 125 ? 94.173 -37.502 83.829 1.00 149.77 1951 GLY E CA 1
ATOM 8204 C C . GLY E 1 125 ? 94.381 -37.530 82.332 1.00 159.77 1951 GLY E C 1
ATOM 8205 O O . GLY E 1 125 ? 93.577 -38.097 81.583 1.00 159.83 1951 GLY E O 1
ATOM 8206 N N . GLU E 1 126 ? 95.452 -36.842 81.909 1.00 160.90 1952 GLU E N 1
ATOM 8207 C CA . GLU E 1 126 ? 95.925 -36.669 80.536 1.00 165.93 1952 GLU E CA 1
ATOM 8208 C C . GLU E 1 126 ? 96.151 -38.008 79.841 1.00 173.57 1952 GLU E C 1
ATOM 8209 O O . GLU E 1 126 ? 97.006 -38.787 80.272 1.00 174.50 1952 GLU E O 1
ATOM 8215 N N . ALA E 1 127 ? 95.350 -38.284 78.785 1.00 172.84 1953 ALA E N 1
ATOM 8216 C CA . ALA E 1 127 ? 95.355 -39.520 77.990 1.00 175.64 1953 ALA E CA 1
ATOM 8217 C C . ALA E 1 127 ? 95.188 -40.786 78.876 1.00 178.33 1953 ALA E C 1
ATOM 8218 O O . ALA E 1 127 ? 95.832 -41.815 78.628 1.00 180.38 1953 ALA E O 1
ATOM 8220 N N . THR E 1 128 ? 94.300 -40.683 79.907 1.00 170.65 1954 THR E N 1
ATOM 8221 C CA . THR E 1 128 ? 93.986 -41.689 80.940 1.00 167.57 1954 THR E CA 1
ATOM 8222 C C . THR E 1 128 ? 95.221 -41.934 81.825 1.00 170.32 1954 THR E C 1
ATOM 8223 O O . THR E 1 128 ? 95.744 -43.056 81.890 1.00 170.90 1954 THR E O 1
ATOM 8227 N N . ASN E 1 129 ? 95.696 -40.852 82.486 1.00 165.40 1955 ASN E N 1
ATOM 8228 C CA . ASN E 1 129 ? 96.854 -40.907 83.384 1.00 164.56 1955 ASN E CA 1
ATOM 8229 C C . ASN E 1 129 ? 96.434 -41.509 84.721 1.00 164.52 1955 ASN E C 1
ATOM 8230 O O . ASN E 1 129 ? 95.336 -41.219 85.209 1.00 161.41 1955 ASN E O 1
ATOM 8235 N N . THR E 1 130 ? 97.293 -42.370 85.295 1.00 159.88 1956 THR E N 1
ATOM 8236 C CA . THR E 1 130 ? 97.016 -43.030 86.571 1.00 155.41 1956 THR E CA 1
ATOM 8237 C C . THR E 1 130 ? 97.588 -42.200 87.708 1.00 153.16 1956 THR E C 1
ATOM 8238 O O . THR E 1 130 ? 96.849 -41.797 88.601 1.00 149.54 1956 THR E O 1
ATOM 8242 N N . VAL E 1 131 ? 98.894 -41.906 87.637 1.00 148.66 1957 VAL E N 1
ATOM 8243 C CA . VAL E 1 131 ? 99.655 -41.186 88.649 1.00 145.50 1957 VAL E CA 1
ATOM 8244 C C . VAL E 1 131 ? 99.152 -39.728 88.845 1.00 143.35 1957 VAL E C 1
ATOM 8245 O O . VAL E 1 131 ? 98.838 -39.368 89.981 1.00 139.80 1957 VAL E O 1
ATOM 8249 N N . THR E 1 132 ? 99.027 -38.935 87.758 1.00 138.27 1958 THR E N 1
ATOM 8250 C CA . THR E 1 132 ? 98.595 -37.532 87.794 1.00 135.34 1958 THR E CA 1
ATOM 8251 C C . THR E 1 132 ? 97.192 -37.367 88.393 1.00 131.80 1958 THR E C 1
ATOM 8252 O O . THR E 1 132 ? 97.029 -36.558 89.311 1.00 128.87 1958 THR E O 1
ATOM 8256 N N . LYS E 1 133 ? 96.202 -38.140 87.893 1.00 124.88 1959 LYS E N 1
ATOM 8257 C CA . LYS E 1 133 ? 94.804 -38.140 88.341 1.00 120.09 1959 LYS E CA 1
ATOM 8258 C C . LYS E 1 133 ? 94.691 -38.436 89.850 1.00 115.54 1959 LYS E C 1
ATOM 8259 O O . LYS E 1 133 ? 93.934 -37.763 90.562 1.00 111.08 1959 LYS E O 1
ATOM 8265 N N . ILE E 1 134 ? 95.451 -39.452 90.324 1.00 110.07 1960 ILE E N 1
ATOM 8266 C CA . ILE E 1 134 ? 95.466 -39.870 91.726 1.00 105.82 1960 ILE E CA 1
ATOM 8267 C C . ILE E 1 134 ? 96.156 -38.805 92.522 1.00 106.20 1960 ILE E C 1
ATOM 8268 O O . ILE E 1 134 ? 95.651 -38.451 93.582 1.00 104.19 1960 ILE E O 1
ATOM 8273 N N . ASN E 1 135 ? 97.274 -38.253 92.002 1.00 102.41 1961 ASN E N 1
ATOM 8274 C CA . ASN E 1 135 ? 98.012 -37.233 92.736 1.00 100.40 1961 ASN E CA 1
ATOM 8275 C C . ASN E 1 135 ? 97.205 -35.974 92.955 1.00 100.36 1961 ASN E C 1
ATOM 8276 O O . ASN E 1 135 ? 97.249 -35.459 94.076 1.00 97.40 1961 ASN E O 1
ATOM 8281 N N . LEU E 1 136 ? 96.401 -35.529 91.945 1.00 96.82 1962 LEU E N 1
ATOM 8282 C CA . LEU E 1 136 ? 95.506 -34.384 92.143 1.00 94.50 1962 LEU E CA 1
ATOM 8283 C C . LEU E 1 136 ? 94.405 -34.769 93.152 1.00 96.50 1962 LEU E C 1
ATOM 8284 O O . LEU E 1 136 ? 94.084 -33.950 94.023 1.00 95.12 1962 LEU E O 1
ATOM 8289 N N . LEU E 1 137 ? 93.889 -36.036 93.100 1.00 92.20 1963 LEU E N 1
ATOM 8290 C CA . LEU E 1 137 ? 92.881 -36.461 94.088 1.00 89.20 1963 LEU E CA 1
ATOM 8291 C C . LEU E 1 137 ? 93.439 -36.328 95.504 1.00 92.08 1963 LEU E C 1
ATOM 8292 O O . LEU E 1 137 ? 92.777 -35.773 96.393 1.00 90.78 1963 LEU E O 1
ATOM 8297 N N . ASN E 1 138 ? 94.686 -36.770 95.682 1.00 87.92 1964 ASN E N 1
ATOM 8298 C CA . ASN E 1 138 ? 95.362 -36.661 96.955 1.00 85.33 1964 ASN E CA 1
ATOM 8299 C C . ASN E 1 138 ? 95.500 -35.207 97.331 1.00 86.66 1964 ASN E C 1
ATOM 8300 O O . ASN E 1 138 ? 95.032 -34.851 98.407 1.00 84.28 1964 ASN E O 1
ATOM 8305 N N . LYS E 1 139 ? 96.023 -34.352 96.408 1.00 83.21 1965 LYS E N 1
ATOM 8306 C CA . LYS E 1 139 ? 96.166 -32.915 96.632 1.00 81.96 1965 LYS E CA 1
ATOM 8307 C C . LYS E 1 139 ? 94.856 -32.307 97.090 1.00 83.41 1965 LYS E C 1
ATOM 8308 O O . LYS E 1 139 ? 94.826 -31.741 98.177 1.00 83.72 1965 LYS E O 1
ATOM 8314 N N . VAL E 1 140 ? 93.761 -32.520 96.346 1.00 77.14 1966 VAL E N 1
ATOM 8315 C CA . VAL E 1 140 ? 92.450 -31.985 96.713 1.00 74.53 1966 VAL E CA 1
ATOM 8316 C C . VAL E 1 140 ? 92.048 -32.419 98.143 1.00 74.45 1966 VAL E C 1
ATOM 8317 O O . VAL E 1 140 ? 91.815 -31.560 99.000 1.00 70.81 1966 VAL E O 1
ATOM 8321 N N . LEU E 1 141 ? 92.043 -33.736 98.403 1.00 70.88 1967 LEU E N 1
ATOM 8322 C CA . LEU E 1 141 ? 91.723 -34.293 99.721 1.00 68.46 1967 LEU E CA 1
ATOM 8323 C C . LEU E 1 141 ? 92.568 -33.625 100.849 1.00 70.80 1967 LEU E C 1
ATOM 8324 O O . LEU E 1 141 ? 92.025 -33.271 101.903 1.00 67.26 1967 LEU E O 1
ATOM 8329 N N . GLY E 1 142 ? 93.869 -33.451 100.572 1.00 69.71 1968 GLY E N 1
ATOM 8330 C CA . GLY E 1 142 ? 94.854 -32.865 101.471 1.00 70.32 1968 GLY E CA 1
ATOM 8331 C C . GLY E 1 142 ? 94.563 -31.422 101.794 1.00 77.17 1968 GLY E C 1
ATOM 8332 O O . GLY E 1 142 ? 94.673 -31.024 102.957 1.00 77.32 1968 GLY E O 1
ATOM 8333 N N . ILE E 1 143 ? 94.167 -30.645 100.757 1.00 75.39 1969 ILE E N 1
ATOM 8334 C CA . ILE E 1 143 ? 93.776 -29.229 100.811 1.00 74.99 1969 ILE E CA 1
ATOM 8335 C C . ILE E 1 143 ? 92.522 -29.091 101.697 1.00 76.24 1969 ILE E C 1
ATOM 8336 O O . ILE E 1 143 ? 92.480 -28.196 102.553 1.00 74.23 1969 ILE E O 1
ATOM 8341 N N . VAL E 1 144 ? 91.527 -30.006 101.502 1.00 72.34 1970 VAL E N 1
ATOM 8342 C CA . VAL E 1 144 ? 90.274 -30.061 102.267 1.00 70.79 1970 VAL E CA 1
ATOM 8343 C C . VAL E 1 144 ? 90.569 -30.443 103.731 1.00 73.81 1970 VAL E C 1
ATOM 8344 O O . VAL E 1 144 ? 90.069 -29.768 104.636 1.00 73.80 1970 VAL E O 1
ATOM 8348 N N . VAL E 1 145 ? 91.415 -31.473 103.961 1.00 69.06 1971 VAL E N 1
ATOM 8349 C CA . VAL E 1 145 ? 91.816 -31.896 105.314 1.00 67.64 1971 VAL E CA 1
ATOM 8350 C C . VAL E 1 145 ? 92.454 -30.716 106.083 1.00 72.55 1971 VAL E C 1
ATOM 8351 O O . VAL E 1 145 ? 92.127 -30.472 107.246 1.00 70.72 1971 VAL E O 1
ATOM 8355 N N . GLY E 1 146 ? 93.298 -29.966 105.394 1.00 72.13 1972 GLY E N 1
ATOM 8356 C CA . GLY E 1 146 ? 93.953 -28.778 105.935 1.00 73.65 1972 GLY E CA 1
ATOM 8357 C C . GLY E 1 146 ? 92.994 -27.705 106.421 1.00 75.58 1972 GLY E C 1
ATOM 8358 O O . GLY E 1 146 ? 93.132 -27.211 107.548 1.00 74.96 1972 GLY E O 1
ATOM 8359 N N . VAL E 1 147 ? 91.997 -27.372 105.572 1.00 69.93 1973 VAL E N 1
ATOM 8360 C CA . VAL E 1 147 ? 90.960 -26.380 105.861 1.00 68.28 1973 VAL E CA 1
ATOM 8361 C C . VAL E 1 147 ? 90.124 -26.880 107.046 1.00 72.63 1973 VAL E C 1
ATOM 8362 O O . VAL E 1 147 ? 89.861 -26.107 107.971 1.00 73.70 1973 VAL E O 1
ATOM 8366 N N . LEU E 1 148 ? 89.790 -28.188 107.055 1.00 67.03 1974 LEU E N 1
ATOM 8367 C CA . LEU E 1 148 ? 89.043 -28.826 108.140 1.00 64.51 1974 LEU E CA 1
ATOM 8368 C C . LEU E 1 148 ? 89.734 -28.589 109.465 1.00 65.86 1974 LEU E C 1
ATOM 8369 O O . LEU E 1 148 ? 89.199 -27.876 110.309 1.00 64.44 1974 LEU E O 1
ATOM 8374 N N . LEU E 1 149 ? 90.932 -29.173 109.620 1.00 60.69 1975 LEU E N 1
ATOM 8375 C CA . LEU E 1 149 ? 91.715 -29.095 110.829 1.00 59.82 1975 LEU E CA 1
ATOM 8376 C C . LEU E 1 149 ? 91.954 -27.652 111.310 1.00 68.57 1975 LEU E C 1
ATOM 8377 O O . LEU E 1 149 ? 91.819 -27.436 112.518 1.00 70.07 1975 LEU E O 1
ATOM 8382 N N . GLN E 1 150 ? 92.215 -26.656 110.411 1.00 65.42 1976 GLN E N 1
ATOM 8383 C CA . GLN E 1 150 ? 92.360 -25.280 110.891 1.00 66.17 1976 GLN E CA 1
ATOM 8384 C C . GLN E 1 150 ? 91.009 -24.786 111.430 1.00 72.75 1976 GLN E C 1
ATOM 8385 O O . GLN E 1 150 ? 90.960 -24.352 112.576 1.00 73.18 1976 GLN E O 1
ATOM 8391 N N . ASP E 1 151 ? 89.907 -24.951 110.657 1.00 70.22 1977 ASP E N 1
ATOM 8392 C CA . ASP E 1 151 ? 88.534 -24.597 111.074 1.00 69.75 1977 ASP E CA 1
ATOM 8393 C C . ASP E 1 151 ? 88.195 -25.248 112.432 1.00 73.89 1977 ASP E C 1
ATOM 8394 O O . ASP E 1 151 ? 87.741 -24.562 113.347 1.00 74.81 1977 ASP E O 1
ATOM 8399 N N . HIS E 1 152 ? 88.465 -26.566 112.560 1.00 67.68 1978 HIS E N 1
ATOM 8400 C CA . HIS E 1 152 ? 88.270 -27.356 113.763 1.00 65.20 1978 HIS E CA 1
ATOM 8401 C C . HIS E 1 152 ? 88.959 -26.681 114.918 1.00 69.14 1978 HIS E C 1
ATOM 8402 O O . HIS E 1 152 ? 88.297 -26.370 115.902 1.00 68.43 1978 HIS E O 1
ATOM 8409 N N . ASP E 1 153 ? 90.279 -26.411 114.770 1.00 66.76 1979 ASP E N 1
ATOM 8410 C CA . ASP E 1 153 ? 91.119 -25.830 115.815 1.00 67.34 1979 ASP E CA 1
ATOM 8411 C C . ASP E 1 153 ? 90.783 -24.375 116.145 1.00 71.88 1979 ASP E C 1
ATOM 8412 O O . ASP E 1 153 ? 90.878 -23.989 117.308 1.00 72.07 1979 ASP E O 1
ATOM 8417 N N . VAL E 1 154 ? 90.358 -23.577 115.176 1.00 68.80 1980 VAL E N 1
ATOM 8418 C CA . VAL E 1 154 ? 90.068 -22.191 115.522 1.00 69.92 1980 VAL E CA 1
ATOM 8419 C C . VAL E 1 154 ? 88.623 -22.027 116.030 1.00 76.65 1980 VAL E C 1
ATOM 8420 O O . VAL E 1 154 ? 88.433 -21.439 117.097 1.00 77.03 1980 VAL E O 1
ATOM 8424 N N . ARG E 1 155 ? 87.626 -22.570 115.297 1.00 75.16 1981 ARG E N 1
ATOM 8425 C CA . ARG E 1 155 ? 86.200 -22.483 115.645 1.00 75.74 1981 ARG E CA 1
ATOM 8426 C C . ARG E 1 155 ? 85.828 -23.313 116.860 1.00 80.57 1981 ARG E C 1
ATOM 8427 O O . ARG E 1 155 ? 84.808 -23.041 117.497 1.00 82.13 1981 ARG E O 1
ATOM 8435 N N . GLN E 1 156 ? 86.664 -24.296 117.201 1.00 74.76 1982 GLN E N 1
ATOM 8436 C CA . GLN E 1 156 ? 86.477 -25.128 118.374 1.00 73.52 1982 GLN E CA 1
ATOM 8437 C C . GLN E 1 156 ? 85.010 -25.539 118.556 1.00 78.22 1982 GLN E C 1
ATOM 8438 O O . GLN E 1 156 ? 84.477 -26.171 117.655 1.00 76.67 1982 GLN E O 1
ATOM 8444 N N . SER E 1 157 ? 84.342 -25.108 119.649 1.00 77.64 1983 SER E N 1
ATOM 8445 C CA . SER E 1 157 ? 82.940 -25.412 119.995 1.00 77.95 1983 SER E CA 1
ATOM 8446 C C . SER E 1 157 ? 81.901 -25.093 118.888 1.00 80.74 1983 SER E C 1
ATOM 8447 O O . SER E 1 157 ? 80.840 -25.720 118.834 1.00 81.16 1983 SER E O 1
ATOM 8450 N N . GLU E 1 158 ? 82.211 -24.137 118.014 1.00 75.92 1984 GLU E N 1
ATOM 8451 C CA . GLU E 1 158 ? 81.303 -23.738 116.949 1.00 75.24 1984 GLU E CA 1
ATOM 8452 C C . GLU E 1 158 ? 81.626 -24.383 115.615 1.00 71.68 1984 GLU E C 1
ATOM 8453 O O . GLU E 1 158 ? 80.930 -24.110 114.637 1.00 71.01 1984 GLU E O 1
ATOM 8459 N N . PHE E 1 159 ? 82.637 -25.261 115.573 1.00 63.88 1985 PHE E N 1
ATOM 8460 C CA . PHE E 1 159 ? 83.010 -25.982 114.342 1.00 61.88 1985 PHE E CA 1
ATOM 8461 C C . PHE E 1 159 ? 81.820 -26.753 113.766 1.00 67.01 1985 PHE E C 1
ATOM 8462 O O . PHE E 1 159 ? 81.184 -27.509 114.505 1.00 68.08 1985 PHE E O 1
ATOM 8470 N N . GLN E 1 160 ? 81.522 -26.536 112.461 1.00 62.18 1986 GLN E N 1
ATOM 8471 C CA . GLN E 1 160 ? 80.483 -27.214 111.700 1.00 61.35 1986 GLN E CA 1
ATOM 8472 C C . GLN E 1 160 ? 81.163 -28.265 110.880 1.00 64.39 1986 GLN E C 1
ATOM 8473 O O . GLN E 1 160 ? 82.193 -27.987 110.287 1.00 64.24 1986 GLN E O 1
ATOM 8479 N N . GLN E 1 161 ? 80.610 -29.469 110.843 1.00 62.44 1987 GLN E N 1
ATOM 8480 C CA . GLN E 1 161 ? 81.190 -30.568 110.079 1.00 62.92 1987 GLN E CA 1
ATOM 8481 C C . GLN E 1 161 ? 80.563 -30.751 108.700 1.00 71.03 1987 GLN E C 1
ATOM 8482 O O . GLN E 1 161 ? 81.127 -31.483 107.871 1.00 71.78 1987 GLN E O 1
ATOM 8488 N N . LEU E 1 162 ? 79.367 -30.148 108.484 1.00 68.87 1988 LEU E N 1
ATOM 8489 C CA . LEU E 1 162 ? 78.587 -30.292 107.256 1.00 69.56 1988 LEU E CA 1
ATOM 8490 C C . LEU E 1 162 ? 79.400 -30.080 105.982 1.00 73.08 1988 LEU E C 1
ATOM 8491 O O . LEU E 1 162 ? 79.381 -31.009 105.169 1.00 73.33 1988 LEU E O 1
ATOM 8496 N N . PRO E 1 163 ? 80.117 -28.929 105.763 1.00 68.78 1989 PRO E N 1
ATOM 8497 C CA . PRO E 1 163 ? 80.857 -28.770 104.498 1.00 69.48 1989 PRO E CA 1
ATOM 8498 C C . PRO E 1 163 ? 81.699 -29.994 104.105 1.00 74.82 1989 PRO E C 1
ATOM 8499 O O . PRO E 1 163 ? 81.457 -30.589 103.055 1.00 76.28 1989 PRO E O 1
ATOM 8503 N N . TYR E 1 164 ? 82.593 -30.416 105.016 1.00 69.46 1990 TYR E N 1
ATOM 8504 C CA . TYR E 1 164 ? 83.545 -31.510 104.904 1.00 68.60 1990 TYR E CA 1
ATOM 8505 C C . TYR E 1 164 ? 82.870 -32.851 104.754 1.00 72.84 1990 TYR E C 1
ATOM 8506 O O . TYR E 1 164 ? 83.332 -33.699 103.982 1.00 71.91 1990 TYR E O 1
ATOM 8515 N N . HIS E 1 165 ? 81.780 -33.048 105.503 1.00 69.62 1991 HIS E N 1
ATOM 8516 C CA . HIS E 1 165 ? 81.027 -34.295 105.436 1.00 69.07 1991 HIS E CA 1
ATOM 8517 C C . HIS E 1 165 ? 80.417 -34.462 104.045 1.00 72.97 1991 HIS E C 1
ATOM 8518 O O . HIS E 1 165 ? 80.628 -35.513 103.427 1.00 74.20 1991 HIS E O 1
ATOM 8525 N N . ARG E 1 166 ? 79.765 -33.403 103.514 1.00 67.06 1992 ARG E N 1
ATOM 8526 C CA . ARG E 1 166 ? 79.198 -33.476 102.178 1.00 67.89 1992 ARG E CA 1
ATOM 8527 C C . ARG E 1 166 ? 80.303 -33.573 101.105 1.00 70.90 1992 ARG E C 1
ATOM 8528 O O . ARG E 1 166 ? 80.164 -34.373 100.184 1.00 71.11 1992 ARG E O 1
ATOM 8536 N N . ILE E 1 167 ? 81.385 -32.781 101.230 1.00 65.94 1993 ILE E N 1
ATOM 8537 C CA . ILE E 1 167 ? 82.492 -32.779 100.278 1.00 66.75 1993 ILE E CA 1
ATOM 8538 C C . ILE E 1 167 ? 83.080 -34.198 100.142 1.00 70.99 1993 ILE E C 1
ATOM 8539 O O . ILE E 1 167 ? 83.224 -34.719 99.028 1.00 70.94 1993 ILE E O 1
ATOM 8544 N N . PHE E 1 168 ? 83.376 -34.828 101.276 1.00 67.14 1994 PHE E N 1
ATOM 8545 C CA . PHE E 1 168 ? 83.991 -36.144 101.261 1.00 67.36 1994 PHE E CA 1
ATOM 8546 C C . PHE E 1 168 ? 83.097 -37.230 100.689 1.00 75.02 1994 PHE E C 1
ATOM 8547 O O . PHE E 1 168 ? 83.582 -38.010 99.850 1.00 77.19 1994 PHE E O 1
ATOM 8555 N N . ILE E 1 169 ? 81.802 -37.278 101.105 1.00 70.60 1995 ILE E N 1
ATOM 8556 C CA . ILE E 1 169 ? 80.911 -38.323 100.598 1.00 70.64 1995 ILE E CA 1
ATOM 8557 C C . ILE E 1 169 ? 80.614 -38.160 99.125 1.00 77.27 1995 ILE E C 1
ATOM 8558 O O . ILE E 1 169 ? 80.844 -39.093 98.361 1.00 78.23 1995 ILE E O 1
ATOM 8563 N N . MET E 1 170 ? 80.085 -36.991 98.741 1.00 75.64 1996 MET E N 1
ATOM 8564 C CA . MET E 1 170 ? 79.666 -36.667 97.384 1.00 77.55 1996 MET E CA 1
ATOM 8565 C C . MET E 1 170 ? 80.764 -36.943 96.385 1.00 83.68 1996 MET E C 1
ATOM 8566 O O . MET E 1 170 ? 80.487 -37.515 95.322 1.00 85.57 1996 MET E O 1
ATOM 8571 N N . LEU E 1 171 ? 82.019 -36.639 96.783 1.00 78.23 1997 LEU E N 1
ATOM 8572 C CA . LEU E 1 171 ? 83.191 -36.866 95.965 1.00 79.00 1997 LEU E CA 1
ATOM 8573 C C . LEU E 1 171 ? 83.467 -38.350 95.824 1.00 84.59 1997 LEU E C 1
ATOM 8574 O O . LEU E 1 171 ? 83.704 -38.788 94.704 1.00 86.40 1997 LEU E O 1
ATOM 8579 N N . LEU E 1 172 ? 83.372 -39.134 96.929 1.00 80.77 1998 LEU E N 1
ATOM 8580 C CA . LEU E 1 172 ? 83.548 -40.590 96.901 1.00 81.77 1998 LEU E CA 1
ATOM 8581 C C . LEU E 1 172 ? 82.516 -41.205 95.946 1.00 87.02 1998 LEU E C 1
ATOM 8582 O O . LEU E 1 172 ? 82.859 -42.098 95.182 1.00 88.12 1998 LEU E O 1
ATOM 8587 N N . LEU E 1 173 ? 81.282 -40.684 95.962 1.00 84.16 1999 LEU E N 1
ATOM 8588 C CA . LEU E 1 173 ? 80.184 -41.142 95.118 1.00 86.72 1999 LEU E CA 1
ATOM 8589 C C . LEU E 1 173 ? 80.339 -40.774 93.638 1.00 96.33 1999 LEU E C 1
ATOM 8590 O O . LEU E 1 173 ? 80.041 -41.606 92.765 1.00 96.61 1999 LEU E O 1
ATOM 8595 N N . GLU E 1 174 ? 80.799 -39.524 93.364 1.00 95.86 2000 GLU E N 1
ATOM 8596 C CA . GLU E 1 174 ? 81.076 -39.003 92.022 1.00 98.78 2000 GLU E CA 1
ATOM 8597 C C . GLU E 1 174 ? 82.188 -39.840 91.376 1.00 105.46 2000 GLU E C 1
ATOM 8598 O O . GLU E 1 174 ? 82.063 -40.250 90.222 1.00 108.21 2000 GLU E O 1
ATOM 8604 N N . LEU E 1 175 ? 83.254 -40.123 92.141 1.00 101.23 2001 LEU E N 1
ATOM 8605 C CA . LEU E 1 175 ? 84.401 -40.894 91.678 1.00 103.20 2001 LEU E CA 1
ATOM 8606 C C . LEU E 1 175 ? 84.191 -42.418 91.750 1.00 110.81 2001 LEU E C 1
ATOM 8607 O O . LEU E 1 175 ? 85.140 -43.179 91.541 1.00 111.63 2001 LEU E O 1
ATOM 8612 N N . ASN E 1 176 ? 82.945 -42.864 92.016 1.00 109.43 2002 ASN E N 1
ATOM 8613 C CA . ASN E 1 176 ? 82.584 -44.288 92.067 1.00 110.71 2002 ASN E CA 1
ATOM 8614 C C . ASN E 1 176 ? 81.842 -44.710 90.789 1.00 117.95 2002 ASN E C 1
ATOM 8615 O O . ASN E 1 176 ? 82.018 -45.839 90.313 1.00 118.69 2002 ASN E O 1
ATOM 8620 N N . ALA E 1 177 ? 81.037 -43.777 90.229 1.00 115.56 2003 ALA E N 1
ATOM 8621 C CA . ALA E 1 177 ? 80.252 -43.963 89.014 1.00 149.34 2003 ALA E CA 1
ATOM 8622 C C . ALA E 1 177 ? 81.141 -44.189 87.797 1.00 180.16 2003 ALA E C 1
ATOM 8623 O O . ALA E 1 177 ? 81.017 -45.222 87.140 1.00 138.96 2003 ALA E O 1
ATOM 8625 N N . ILE E 1 185 ? 92.334 -47.892 89.254 1.00 140.65 2011 ILE E N 1
ATOM 8626 C CA . ILE E 1 185 ? 92.124 -46.481 89.587 1.00 138.20 2011 ILE E CA 1
ATOM 8627 C C . ILE E 1 185 ? 91.118 -46.387 90.723 1.00 136.75 2011 ILE E C 1
ATOM 8628 O O . ILE E 1 185 ? 91.226 -45.477 91.546 1.00 134.65 2011 ILE E O 1
ATOM 8633 N N . ASN E 1 186 ? 90.145 -47.331 90.770 1.00 130.58 2012 ASN E N 1
ATOM 8634 C CA . ASN E 1 186 ? 89.143 -47.415 91.827 1.00 126.13 2012 ASN E CA 1
ATOM 8635 C C . ASN E 1 186 ? 89.844 -47.711 93.153 1.00 123.99 2012 ASN E C 1
ATOM 8636 O O . ASN E 1 186 ? 89.483 -47.089 94.163 1.00 121.19 2012 ASN E O 1
ATOM 8641 N N . PHE E 1 187 ? 90.856 -48.633 93.153 1.00 117.94 2013 PHE E N 1
ATOM 8642 C CA . PHE E 1 187 ? 91.568 -48.967 94.386 1.00 114.37 2013 PHE E CA 1
ATOM 8643 C C . PHE E 1 187 ? 92.437 -47.843 94.880 1.00 114.97 2013 PHE E C 1
ATOM 8644 O O . PHE E 1 187 ? 92.439 -47.575 96.083 1.00 113.34 2013 PHE E O 1
ATOM 8652 N N . GLN E 1 188 ? 93.156 -47.165 93.986 1.00 110.27 2014 GLN E N 1
ATOM 8653 C CA . GLN E 1 188 ? 93.964 -46.037 94.436 1.00 107.90 2014 GLN E CA 1
ATOM 8654 C C . GLN E 1 188 ? 93.089 -44.853 94.899 1.00 105.37 2014 GLN E C 1
ATOM 8655 O O . GLN E 1 188 ? 93.535 -44.087 95.751 1.00 103.25 2014 GLN E O 1
ATOM 8661 N N . THR E 1 189 ? 91.823 -44.760 94.404 1.00 98.66 2015 THR E N 1
ATOM 8662 C CA . THR E 1 189 ? 90.840 -43.769 94.854 1.00 95.22 2015 THR E CA 1
ATOM 8663 C C . THR E 1 189 ? 90.468 -44.131 96.294 1.00 94.78 2015 THR E C 1
ATOM 8664 O O . THR E 1 189 ? 90.525 -43.266 97.170 1.00 92.45 2015 THR E O 1
ATOM 8668 N N . LEU E 1 190 ? 90.128 -45.418 96.543 1.00 89.79 2016 LEU E N 1
ATOM 8669 C CA . LEU E 1 190 ? 89.760 -45.878 97.877 1.00 86.47 2016 LEU E CA 1
ATOM 8670 C C . LEU E 1 190 ? 90.874 -45.725 98.866 1.00 87.71 2016 LEU E C 1
ATOM 8671 O O . LEU E 1 190 ? 90.621 -45.261 99.978 1.00 85.92 2016 LEU E O 1
ATOM 8676 N N . THR E 1 191 ? 92.110 -46.036 98.445 1.00 84.57 2017 THR E N 1
ATOM 8677 C CA . THR E 1 191 ? 93.313 -45.897 99.266 1.00 84.26 2017 THR E CA 1
ATOM 8678 C C . THR E 1 191 ? 93.537 -44.427 99.627 1.00 89.61 2017 THR E C 1
ATOM 8679 O O . THR E 1 191 ? 93.999 -44.134 100.727 1.00 88.20 2017 THR E O 1
ATOM 8683 N N . ALA E 1 192 ? 93.174 -43.511 98.714 1.00 88.30 2018 ALA E N 1
ATOM 8684 C CA . ALA E 1 192 ? 93.272 -42.073 98.943 1.00 87.98 2018 ALA E CA 1
ATOM 8685 C C . ALA E 1 192 ? 92.218 -41.649 99.988 1.00 90.22 2018 ALA E C 1
ATOM 8686 O O . ALA E 1 192 ? 92.550 -40.910 100.923 1.00 89.16 2018 ALA E O 1
ATOM 8688 N N . PHE E 1 193 ? 90.969 -42.156 99.856 1.00 85.34 2019 PHE E N 1
ATOM 8689 C CA . PHE E 1 193 ? 89.898 -41.833 100.787 1.00 82.63 2019 PHE E CA 1
ATOM 8690 C C . PHE E 1 193 ? 90.158 -42.415 102.162 1.00 87.57 2019 PHE E C 1
ATOM 8691 O O . PHE E 1 193 ? 89.880 -41.754 103.156 1.00 85.80 2019 PHE E O 1
ATOM 8699 N N . CYS E 1 194 ? 90.783 -43.600 102.220 1.00 87.12 2020 CYS E N 1
ATOM 8700 C CA . CYS E 1 194 ? 91.155 -44.266 103.460 1.00 86.78 2020 CYS E CA 1
ATOM 8701 C C . CYS E 1 194 ? 92.160 -43.463 104.271 1.00 89.77 2020 CYS E C 1
ATOM 8702 O O . CYS E 1 194 ? 91.901 -43.200 105.444 1.00 87.92 2020 CYS E O 1
ATOM 8705 N N . ASN E 1 195 ? 93.287 -43.042 103.647 1.00 87.27 2021 ASN E N 1
ATOM 8706 C CA . ASN E 1 195 ? 94.332 -42.240 104.306 1.00 86.31 2021 ASN E CA 1
ATOM 8707 C C . ASN E 1 195 ? 93.746 -40.963 104.891 1.00 84.81 2021 ASN E C 1
ATOM 8708 O O . ASN E 1 195 ? 94.089 -40.602 106.016 1.00 83.32 2021 ASN E O 1
ATOM 8713 N N . THR E 1 196 ? 92.777 -40.357 104.173 1.00 77.99 2022 THR E N 1
ATOM 8714 C CA . THR E 1 196 ? 92.052 -39.158 104.600 1.00 74.90 2022 THR E CA 1
ATOM 8715 C C . THR E 1 196 ? 91.279 -39.475 105.868 1.00 72.30 2022 THR E C 1
ATOM 8716 O O . THR E 1 196 ? 91.427 -38.782 106.869 1.00 70.36 2022 THR E O 1
ATOM 8720 N N . PHE E 1 197 ? 90.482 -40.538 105.827 1.00 66.10 2023 PHE E N 1
ATOM 8721 C CA . PHE E 1 197 ? 89.683 -40.958 106.964 1.00 63.26 2023 PHE E CA 1
ATOM 8722 C C . PHE E 1 197 ? 90.569 -41.239 108.157 1.00 70.13 2023 PHE E C 1
ATOM 8723 O O . PHE E 1 197 ? 90.304 -40.709 109.233 1.00 70.45 2023 PHE E O 1
ATOM 8731 N N . HIS E 1 198 ? 91.696 -41.934 107.943 1.00 67.82 2024 HIS E N 1
ATOM 8732 C CA . HIS E 1 198 ? 92.676 -42.160 109.001 1.00 67.03 2024 HIS E CA 1
ATOM 8733 C C . HIS E 1 198 ? 93.236 -40.786 109.548 1.00 66.86 2024 HIS E C 1
ATOM 8734 O O . HIS E 1 198 ? 93.218 -40.564 110.756 1.00 64.05 2024 HIS E O 1
ATOM 8741 N N . ILE E 1 199 ? 93.641 -39.859 108.668 1.00 63.61 2025 ILE E N 1
ATOM 8742 C CA . ILE E 1 199 ? 94.145 -38.522 109.080 1.00 64.94 2025 ILE E CA 1
ATOM 8743 C C . ILE E 1 199 ? 93.122 -37.769 109.988 1.00 69.06 2025 ILE E C 1
ATOM 8744 O O . ILE E 1 199 ? 93.493 -37.075 110.945 1.00 68.00 2025 ILE E O 1
ATOM 8749 N N . LEU E 1 200 ? 91.837 -37.947 109.658 1.00 66.02 2026 LEU E N 1
ATOM 8750 C CA . LEU E 1 200 ? 90.678 -37.367 110.309 1.00 64.66 2026 LEU E CA 1
ATOM 8751 C C . LEU E 1 200 ? 90.040 -38.300 111.346 1.00 70.45 2026 LEU E C 1
ATOM 8752 O O . LEU E 1 200 ? 88.853 -38.114 111.673 1.00 70.80 2026 LEU E O 1
ATOM 8757 N N . ARG E 1 201 ? 90.826 -39.287 111.886 1.00 67.44 2027 ARG E N 1
ATOM 8758 C CA . ARG E 1 201 ? 90.374 -40.214 112.948 1.00 66.35 2027 ARG E CA 1
ATOM 8759 C C . ARG E 1 201 ? 89.984 -39.363 114.205 1.00 67.50 2027 ARG E C 1
ATOM 8760 O O . ARG E 1 201 ? 90.598 -38.310 114.438 1.00 68.09 2027 ARG E O 1
ATOM 8768 N N . PRO E 1 202 ? 88.981 -39.783 115.008 1.00 59.44 2028 PRO E N 1
ATOM 8769 C CA . PRO E 1 202 ? 88.498 -38.908 116.090 1.00 57.92 2028 PRO E CA 1
ATOM 8770 C C . PRO E 1 202 ? 89.514 -38.453 117.144 1.00 63.67 2028 PRO E C 1
ATOM 8771 O O . PRO E 1 202 ? 89.214 -37.531 117.889 1.00 65.32 2028 PRO E O 1
ATOM 8775 N N . THR E 1 203 ? 90.710 -39.000 117.183 1.00 60.36 2029 THR E N 1
ATOM 8776 C CA . THR E 1 203 ? 91.686 -38.524 118.161 1.00 61.26 2029 THR E CA 1
ATOM 8777 C C . THR E 1 203 ? 92.387 -37.257 117.597 1.00 67.74 2029 THR E C 1
ATOM 8778 O O . THR E 1 203 ? 92.963 -36.446 118.354 1.00 68.34 2029 THR E O 1
ATOM 8782 N N . LYS E 1 204 ? 92.294 -37.089 116.267 1.00 64.38 2030 LYS E N 1
ATOM 8783 C CA . LYS E 1 204 ? 92.848 -35.943 115.541 1.00 65.36 2030 LYS E CA 1
ATOM 8784 C C . LYS E 1 204 ? 91.759 -34.880 115.347 1.00 69.00 2030 LYS E C 1
ATOM 8785 O O . LYS E 1 204 ? 91.978 -33.707 115.659 1.00 68.05 2030 LYS E O 1
ATOM 8791 N N . ALA E 1 205 ? 90.588 -35.302 114.838 1.00 65.96 2031 ALA E N 1
ATOM 8792 C CA . ALA E 1 205 ? 89.442 -34.430 114.576 1.00 65.96 2031 ALA E CA 1
ATOM 8793 C C . ALA E 1 205 ? 88.223 -34.916 115.377 1.00 66.80 2031 ALA E C 1
ATOM 8794 O O . ALA E 1 205 ? 87.345 -35.585 114.789 1.00 66.78 2031 ALA E O 1
ATOM 8796 N N . PRO E 1 206 ? 88.185 -34.638 116.717 1.00 59.32 2032 PRO E N 1
ATOM 8797 C CA . PRO E 1 206 ? 87.061 -35.128 117.536 1.00 58.18 2032 PRO E CA 1
ATOM 8798 C C . PRO E 1 206 ? 85.698 -34.520 117.181 1.00 63.75 2032 PRO E C 1
ATOM 8799 O O . PRO E 1 206 ? 84.690 -35.229 117.237 1.00 63.97 2032 PRO E O 1
ATOM 8803 N N . GLY E 1 207 ? 85.683 -33.258 116.753 1.00 58.95 2033 GLY E N 1
ATOM 8804 C CA . GLY E 1 207 ? 84.463 -32.586 116.348 1.00 58.41 2033 GLY E CA 1
ATOM 8805 C C . GLY E 1 207 ? 83.900 -33.077 115.026 1.00 64.23 2033 GLY E C 1
ATOM 8806 O O . GLY E 1 207 ? 82.867 -32.566 114.586 1.00 65.49 2033 GLY E O 1
ATOM 8807 N N . PHE E 1 208 ? 84.557 -34.061 114.369 1.00 60.43 2034 PHE E N 1
ATOM 8808 C CA . PHE E 1 208 ? 84.112 -34.615 113.086 1.00 60.35 2034 PHE E CA 1
ATOM 8809 C C . PHE E 1 208 ? 83.702 -36.098 113.204 1.00 65.76 2034 PHE E C 1
ATOM 8810 O O . PHE E 1 208 ? 83.235 -36.679 112.235 1.00 66.97 2034 PHE E O 1
ATOM 8818 N N . VAL E 1 209 ? 83.816 -36.681 114.403 1.00 61.48 2035 VAL E N 1
ATOM 8819 C CA . VAL E 1 209 ? 83.554 -38.100 114.705 1.00 60.08 2035 VAL E CA 1
ATOM 8820 C C . VAL E 1 209 ? 82.198 -38.642 114.159 1.00 61.60 2035 VAL E C 1
ATOM 8821 O O . VAL E 1 209 ? 82.207 -39.734 113.594 1.00 61.35 2035 VAL E O 1
ATOM 8825 N N . TYR E 1 210 ? 81.068 -37.906 114.319 1.00 55.66 2036 TYR E N 1
ATOM 8826 C CA . TYR E 1 210 ? 79.760 -38.363 113.832 1.00 54.63 2036 TYR E CA 1
ATOM 8827 C C . TYR E 1 210 ? 79.738 -38.482 112.328 1.00 57.02 2036 TYR E C 1
ATOM 8828 O O . TYR E 1 210 ? 79.253 -39.490 111.816 1.00 56.19 2036 TYR E O 1
ATOM 8837 N N . ALA E 1 211 ? 80.335 -37.491 111.625 1.00 53.38 2037 ALA E N 1
ATOM 8838 C CA . ALA E 1 211 ? 80.484 -37.490 110.166 1.00 52.89 2037 ALA E CA 1
ATOM 8839 C C . ALA E 1 211 ? 81.461 -38.607 109.748 1.00 57.81 2037 ALA E C 1
ATOM 8840 O O . ALA E 1 211 ? 81.213 -39.350 108.795 1.00 56.85 2037 ALA E O 1
ATOM 8842 N N . TRP E 1 212 ? 82.539 -38.747 110.518 1.00 55.88 2038 TRP E N 1
ATOM 8843 C CA . TRP E 1 212 ? 83.589 -39.721 110.307 1.00 56.67 2038 TRP E CA 1
ATOM 8844 C C . TRP E 1 212 ? 83.024 -41.147 110.369 1.00 62.49 2038 TRP E C 1
ATOM 8845 O O . TRP E 1 212 ? 83.268 -41.927 109.447 1.00 63.18 2038 TRP E O 1
ATOM 8856 N N . LEU E 1 213 ? 82.226 -41.468 111.408 1.00 58.77 2039 LEU E N 1
ATOM 8857 C CA . LEU E 1 213 ? 81.613 -42.793 111.511 1.00 58.98 2039 LEU E CA 1
ATOM 8858 C C . LEU E 1 213 ? 80.630 -42.972 110.369 1.00 65.15 2039 LEU E C 1
ATOM 8859 O O . LEU E 1 213 ? 80.540 -44.078 109.831 1.00 67.07 2039 LEU E O 1
ATOM 8864 N N . GLU E 1 214 ? 79.946 -41.868 109.958 1.00 59.85 2040 GLU E N 1
ATOM 8865 C CA . GLU E 1 214 ? 79.019 -41.881 108.833 1.00 59.26 2040 GLU E CA 1
ATOM 8866 C C . GLU E 1 214 ? 79.778 -42.198 107.535 1.00 64.35 2040 GLU E C 1
ATOM 8867 O O . GLU E 1 214 ? 79.193 -42.839 106.658 1.00 64.88 2040 GLU E O 1
ATOM 8873 N N . LEU E 1 215 ? 81.104 -41.836 107.450 1.00 59.63 2041 LEU E N 1
ATOM 8874 C CA . LEU E 1 215 ? 81.959 -42.064 106.268 1.00 59.36 2041 LEU E CA 1
ATOM 8875 C C . LEU E 1 215 ? 82.512 -43.487 106.208 1.00 65.85 2041 LEU E C 1
ATOM 8876 O O . LEU E 1 215 ? 82.313 -44.209 105.215 1.00 66.09 2041 LEU E O 1
ATOM 8881 N N . ILE E 1 216 ? 83.191 -43.881 107.296 1.00 63.54 2042 ILE E N 1
ATOM 8882 C CA . ILE E 1 216 ? 83.755 -45.205 107.576 1.00 63.77 2042 ILE E CA 1
ATOM 8883 C C . ILE E 1 216 ? 82.675 -46.283 107.362 1.00 68.01 2042 ILE E C 1
ATOM 8884 O O . ILE E 1 216 ? 82.957 -47.299 106.721 1.00 67.86 2042 ILE E O 1
ATOM 8889 N N . SER E 1 217 ? 81.426 -46.011 107.821 1.00 64.89 2043 SER E N 1
ATOM 8890 C CA . SER E 1 217 ? 80.330 -46.961 107.712 1.00 66.39 2043 SER E CA 1
ATOM 8891 C C . SER E 1 217 ? 79.365 -46.724 106.539 1.00 73.19 2043 SER E C 1
ATOM 8892 O O . SER E 1 217 ? 78.231 -47.219 106.593 1.00 74.17 2043 SER E O 1
ATOM 8895 N N . HIS E 1 218 ? 79.796 -46.007 105.481 1.00 70.13 2044 HIS E N 1
ATOM 8896 C CA . HIS E 1 218 ? 78.891 -45.741 104.368 1.00 71.66 2044 HIS E CA 1
ATOM 8897 C C . HIS E 1 218 ? 78.536 -47.014 103.611 1.00 77.40 2044 HIS E C 1
ATOM 8898 O O . HIS E 1 218 ? 79.389 -47.898 103.524 1.00 77.46 2044 HIS E O 1
ATOM 8905 N N . ARG E 1 219 ? 77.280 -47.127 103.085 1.00 74.76 2045 ARG E N 1
ATOM 8906 C CA . ARG E 1 219 ? 76.845 -48.301 102.302 1.00 76.05 2045 ARG E CA 1
ATOM 8907 C C . ARG E 1 219 ? 77.821 -48.616 101.157 1.00 80.12 2045 ARG E C 1
ATOM 8908 O O . ARG E 1 219 ? 78.271 -49.750 101.030 1.00 79.30 2045 ARG E O 1
ATOM 8916 N N . ILE E 1 220 ? 78.196 -47.576 100.381 1.00 77.31 2046 ILE E N 1
ATOM 8917 C CA . ILE E 1 220 ? 79.131 -47.631 99.243 1.00 77.91 2046 ILE E CA 1
ATOM 8918 C C . ILE E 1 220 ? 80.567 -47.923 99.694 1.00 79.40 2046 ILE E C 1
ATOM 8919 O O . ILE E 1 220 ? 81.249 -48.701 99.050 1.00 80.77 2046 ILE E O 1
ATOM 8924 N N . PHE E 1 221 ? 81.023 -47.290 100.780 1.00 72.16 2047 PHE E N 1
ATOM 8925 C CA . PHE E 1 221 ? 82.367 -47.466 101.309 1.00 70.06 2047 PHE E CA 1
ATOM 8926 C C . PHE E 1 221 ? 82.586 -48.848 101.911 1.00 73.10 2047 PHE E C 1
ATOM 8927 O O . PHE E 1 221 ? 83.599 -49.464 101.610 1.00 74.49 2047 PHE E O 1
ATOM 8935 N N . ILE E 1 222 ? 81.628 -49.368 102.707 1.00 67.83 2048 ILE E N 1
ATOM 8936 C CA . ILE E 1 222 ? 81.712 -50.728 103.270 1.00 66.77 2048 ILE E CA 1
ATOM 8937 C C . ILE E 1 222 ? 81.783 -51.674 102.092 1.00 72.70 2048 ILE E C 1
ATOM 8938 O O . ILE E 1 222 ? 82.690 -52.489 102.049 1.00 74.21 2048 ILE E O 1
ATOM 8943 N N . ALA E 1 223 ? 80.890 -51.480 101.098 1.00 69.67 2049 ALA E N 1
ATOM 8944 C CA . ALA E 1 223 ? 80.760 -52.275 99.891 1.00 71.78 2049 ALA E CA 1
ATOM 8945 C C . ALA E 1 223 ? 82.069 -52.438 99.192 1.00 78.02 2049 ALA E C 1
ATOM 8946 O O . ALA E 1 223 ? 82.575 -53.560 99.106 1.00 78.52 2049 ALA E O 1
ATOM 8948 N N . ARG E 1 224 ? 82.629 -51.305 98.722 1.00 76.38 2050 ARG E N 1
ATOM 8949 C CA . ARG E 1 224 ? 83.881 -51.200 97.971 1.00 78.55 2050 ARG E CA 1
ATOM 8950 C C . ARG E 1 224 ? 85.056 -51.710 98.799 1.00 81.26 2050 ARG E C 1
ATOM 8951 O O . ARG E 1 224 ? 85.847 -52.515 98.304 1.00 82.83 2050 ARG E O 1
ATOM 8959 N N . MET E 1 225 ? 85.145 -51.275 100.056 1.00 74.59 2051 MET E N 1
ATOM 8960 C CA . MET E 1 225 ? 86.243 -51.666 100.933 1.00 74.46 2051 MET E CA 1
ATOM 8961 C C . MET E 1 225 ? 86.296 -53.157 101.331 1.00 83.00 2051 MET E C 1
ATOM 8962 O O . MET E 1 225 ? 87.394 -53.701 101.467 1.00 83.88 2051 MET E O 1
ATOM 8967 N N . LEU E 1 226 ? 85.139 -53.795 101.552 1.00 81.45 2052 LEU E N 1
ATOM 8968 C CA . LEU E 1 226 ? 85.119 -55.168 102.029 1.00 82.95 2052 LEU E CA 1
ATOM 8969 C C . LEU E 1 226 ? 84.665 -56.206 101.006 1.00 94.62 2052 LEU E C 1
ATOM 8970 O O . LEU E 1 226 ? 85.309 -57.253 100.906 1.00 95.72 2052 LEU E O 1
ATOM 8975 N N . ALA E 1 227 ? 83.572 -55.952 100.274 1.00 95.04 2053 ALA E N 1
ATOM 8976 C CA . ALA E 1 227 ? 83.090 -56.954 99.335 1.00 99.46 2053 ALA E CA 1
ATOM 8977 C C . ALA E 1 227 ? 83.789 -56.907 97.966 1.00 111.69 2053 ALA E C 1
ATOM 8978 O O . ALA E 1 227 ? 84.379 -57.903 97.536 1.00 113.11 2053 ALA E O 1
ATOM 8980 N N . HIS E 1 228 ? 83.756 -55.740 97.308 1.00 112.76 2054 HIS E N 1
ATOM 8981 C CA . HIS E 1 228 ? 84.324 -55.524 95.978 1.00 116.71 2054 HIS E CA 1
ATOM 8982 C C . HIS E 1 228 ? 85.753 -54.976 96.058 1.00 123.01 2054 HIS E C 1
ATOM 8983 O O . HIS E 1 228 ? 86.058 -53.892 95.543 1.00 122.06 2054 HIS E O 1
ATOM 8990 N N . THR E 1 229 ? 86.626 -55.737 96.743 1.00 122.50 2055 THR E N 1
ATOM 8991 C CA . THR E 1 229 ? 88.036 -55.402 96.949 1.00 123.53 2055 THR E CA 1
ATOM 8992 C C . THR E 1 229 ? 88.937 -56.512 96.388 1.00 131.70 2055 THR E C 1
ATOM 8993 O O . THR E 1 229 ? 88.644 -57.696 96.598 1.00 132.50 2055 THR E O 1
ATOM 8997 N N . PRO E 1 230 ? 90.019 -56.157 95.651 1.00 130.53 2056 PRO E N 1
ATOM 8998 C CA . PRO E 1 230 ? 90.871 -57.210 95.066 1.00 132.87 2056 PRO E CA 1
ATOM 8999 C C . PRO E 1 230 ? 91.664 -57.988 96.113 1.00 132.45 2056 PRO E C 1
ATOM 9000 O O . PRO E 1 230 ? 92.299 -57.366 96.965 1.00 130.22 2056 PRO E O 1
ATOM 9004 N N . GLN E 1 231 ? 91.591 -59.346 96.076 1.00 127.10 2057 GLN E N 1
ATOM 9005 C CA . GLN E 1 231 ? 92.312 -60.251 96.996 1.00 124.92 2057 GLN E CA 1
ATOM 9006 C C . GLN E 1 231 ? 92.152 -59.844 98.485 1.00 120.81 2057 GLN E C 1
ATOM 9007 O O . GLN E 1 231 ? 93.080 -60.055 99.272 1.00 120.82 2057 GLN E O 1
ATOM 9013 N N . GLN E 1 232 ? 90.996 -59.229 98.853 1.00 109.65 2058 GLN E N 1
ATOM 9014 C CA . GLN E 1 232 ? 90.707 -58.700 100.187 1.00 103.25 2058 GLN E CA 1
ATOM 9015 C C . GLN E 1 232 ? 91.820 -57.731 100.669 1.00 104.09 2058 GLN E C 1
ATOM 9016 O O . GLN E 1 232 ? 92.237 -57.813 101.830 1.00 103.33 2058 GLN E O 1
ATOM 9022 N N . LYS E 1 233 ? 92.306 -56.825 99.763 1.00 97.90 2059 LYS E N 1
ATOM 9023 C CA . LYS E 1 233 ? 93.345 -55.803 100.036 1.00 95.14 2059 LYS E CA 1
ATOM 9024 C C . LYS E 1 233 ? 92.812 -54.685 100.935 1.00 91.90 2059 LYS E C 1
ATOM 9025 O O . LYS E 1 233 ? 93.578 -53.974 101.582 1.00 90.17 2059 LYS E O 1
ATOM 9031 N N . GLY E 1 234 ? 91.504 -54.504 100.902 1.00 85.61 2060 GLY E N 1
ATOM 9032 C CA . GLY E 1 234 ? 90.822 -53.480 101.676 1.00 82.51 2060 GLY E CA 1
ATOM 9033 C C . GLY E 1 234 ? 90.598 -53.884 103.112 1.00 81.25 2060 GLY E C 1
ATOM 9034 O O . GLY E 1 234 ? 90.437 -53.025 103.982 1.00 78.22 2060 GLY E O 1
ATOM 9035 N N . TRP E 1 235 ? 90.579 -55.198 103.363 1.00 76.16 2061 TRP E N 1
ATOM 9036 C CA . TRP E 1 235 ? 90.376 -55.759 104.692 1.00 73.90 2061 TRP E CA 1
ATOM 9037 C C . TRP E 1 235 ? 91.391 -55.210 105.740 1.00 76.53 2061 TRP E C 1
ATOM 9038 O O . TRP E 1 235 ? 90.934 -54.675 106.748 1.00 74.01 2061 TRP E O 1
ATOM 9049 N N . PRO E 1 236 ? 92.723 -55.192 105.514 1.00 75.01 2062 PRO E N 1
ATOM 9050 C CA . PRO E 1 236 ? 93.619 -54.603 106.520 1.00 74.91 2062 PRO E CA 1
ATOM 9051 C C . PRO E 1 236 ? 93.438 -53.081 106.741 1.00 82.19 2062 PRO E C 1
ATOM 9052 O O . PRO E 1 236 ? 93.566 -52.605 107.880 1.00 80.74 2062 PRO E O 1
ATOM 9056 N N . MET E 1 237 ? 93.147 -52.321 105.655 1.00 81.13 2063 MET E N 1
ATOM 9057 C CA . MET E 1 237 ? 92.940 -50.872 105.691 1.00 80.91 2063 MET E CA 1
ATOM 9058 C C . MET E 1 237 ? 91.666 -50.528 106.445 1.00 81.92 2063 MET E C 1
ATOM 9059 O O . MET E 1 237 ? 91.664 -49.590 107.245 1.00 80.78 2063 MET E O 1
ATOM 9064 N N . TYR E 1 238 ? 90.571 -51.255 106.162 1.00 77.00 2064 TYR E N 1
ATOM 9065 C CA . TYR E 1 238 ? 89.313 -51.000 106.839 1.00 74.33 2064 TYR E CA 1
ATOM 9066 C C . TYR E 1 238 ? 89.508 -51.311 108.303 1.00 75.04 2064 TYR E C 1
ATOM 9067 O O . TYR E 1 238 ? 89.109 -50.506 109.154 1.00 72.43 2064 TYR E O 1
ATOM 9076 N N . ALA E 1 239 ? 90.177 -52.461 108.592 1.00 71.13 2065 ALA E N 1
ATOM 9077 C CA . ALA E 1 239 ? 90.453 -52.881 109.956 1.00 69.43 2065 ALA E CA 1
ATOM 9078 C C . ALA E 1 239 ? 91.230 -51.794 110.738 1.00 72.85 2065 ALA E C 1
ATOM 9079 O O . ALA E 1 239 ? 90.977 -51.645 111.940 1.00 70.69 2065 ALA E O 1
ATOM 9081 N N . GLN E 1 240 ? 92.075 -50.965 110.037 1.00 69.46 2066 GLN E N 1
ATOM 9082 C CA . GLN E 1 240 ? 92.787 -49.857 110.676 1.00 68.64 2066 GLN E CA 1
ATOM 9083 C C . GLN E 1 240 ? 91.817 -48.820 111.178 1.00 70.58 2066 GLN E C 1
ATOM 9084 O O . GLN E 1 240 ? 91.933 -48.393 112.331 1.00 69.88 2066 GLN E O 1
ATOM 9090 N N . LEU E 1 241 ? 90.874 -48.399 110.299 1.00 65.68 2067 LEU E N 1
ATOM 9091 C CA . LEU E 1 241 ? 89.856 -47.380 110.595 1.00 63.16 2067 LEU E CA 1
ATOM 9092 C C . LEU E 1 241 ? 89.030 -47.765 111.813 1.00 65.02 2067 LEU E C 1
ATOM 9093 O O . LEU E 1 241 ? 88.852 -46.909 112.676 1.00 64.48 2067 LEU E O 1
ATOM 9098 N N . LEU E 1 242 ? 88.607 -49.058 111.931 1.00 60.14 2068 LEU E N 1
ATOM 9099 C CA . LEU E 1 242 ? 87.888 -49.549 113.107 1.00 59.07 2068 LEU E CA 1
ATOM 9100 C C . LEU E 1 242 ? 88.767 -49.463 114.365 1.00 63.42 2068 LEU E C 1
ATOM 9101 O O . LEU E 1 242 ? 88.263 -49.044 115.410 1.00 62.75 2068 LEU E O 1
ATOM 9106 N N . ILE E 1 243 ? 90.071 -49.837 114.263 1.00 60.24 2069 ILE E N 1
ATOM 9107 C CA . ILE E 1 243 ? 91.010 -49.743 115.376 1.00 60.56 2069 ILE E CA 1
ATOM 9108 C C . ILE E 1 243 ? 91.096 -48.295 115.850 1.00 66.32 2069 ILE E C 1
ATOM 9109 O O . ILE E 1 243 ? 91.031 -48.066 117.050 1.00 67.23 2069 ILE E O 1
ATOM 9114 N N . ASP E 1 244 ? 91.144 -47.320 114.912 1.00 61.70 2070 ASP E N 1
ATOM 9115 C CA . ASP E 1 244 ? 91.121 -45.890 115.217 1.00 60.34 2070 ASP E CA 1
ATOM 9116 C C . ASP E 1 244 ? 89.854 -45.486 116.021 1.00 62.04 2070 ASP E C 1
ATOM 9117 O O . ASP E 1 244 ? 89.913 -44.615 116.896 1.00 61.78 2070 ASP E O 1
ATOM 9122 N N . LEU E 1 245 ? 88.717 -46.097 115.697 1.00 56.93 2071 LEU E N 1
ATOM 9123 C CA . LEU E 1 245 ? 87.476 -45.821 116.383 1.00 56.02 2071 LEU E CA 1
ATOM 9124 C C . LEU E 1 245 ? 87.535 -46.412 117.789 1.00 57.86 2071 LEU E C 1
ATOM 9125 O O . LEU E 1 245 ? 87.152 -45.719 118.739 1.00 57.18 2071 LEU E O 1
ATOM 9130 N N . PHE E 1 246 ? 88.022 -47.674 117.921 1.00 52.21 2072 PHE E N 1
ATOM 9131 C CA . PHE E 1 246 ? 88.121 -48.323 119.222 1.00 51.67 2072 PHE E CA 1
ATOM 9132 C C . PHE E 1 246 ? 89.188 -47.683 120.074 1.00 54.95 2072 PHE E C 1
ATOM 9133 O O . PHE E 1 246 ? 88.974 -47.574 121.276 1.00 56.90 2072 PHE E O 1
ATOM 9141 N N . LYS E 1 247 ? 90.308 -47.220 119.471 1.00 48.65 2073 LYS E N 1
ATOM 9142 C CA . LYS E 1 247 ? 91.390 -46.553 120.190 1.00 48.23 2073 LYS E CA 1
ATOM 9143 C C . LYS E 1 247 ? 90.858 -45.259 120.806 1.00 56.16 2073 LYS E C 1
ATOM 9144 O O . LYS E 1 247 ? 91.179 -44.953 121.963 1.00 55.66 2073 LYS E O 1
ATOM 9150 N N . TYR E 1 248 ? 89.987 -44.535 120.045 1.00 55.53 2074 TYR E N 1
ATOM 9151 C CA . TYR E 1 248 ? 89.362 -43.276 120.462 1.00 56.13 2074 TYR E CA 1
ATOM 9152 C C . TYR E 1 248 ? 88.413 -43.455 121.661 1.00 62.93 2074 TYR E C 1
ATOM 9153 O O . TYR E 1 248 ? 88.475 -42.683 122.630 1.00 64.32 2074 TYR E O 1
ATOM 9162 N N . LEU E 1 249 ? 87.506 -44.433 121.545 1.00 58.57 2075 LEU E N 1
ATOM 9163 C CA . LEU E 1 249 ? 86.463 -44.708 122.510 1.00 57.88 2075 LEU E CA 1
ATOM 9164 C C . LEU E 1 249 ? 86.991 -45.278 123.793 1.00 63.36 2075 LEU E C 1
ATOM 9165 O O . LEU E 1 249 ? 86.386 -45.047 124.847 1.00 63.06 2075 LEU E O 1
ATOM 9170 N N . ALA E 1 250 ? 88.088 -46.068 123.701 1.00 59.88 2076 ALA E N 1
ATOM 9171 C CA . ALA E 1 250 ? 88.684 -46.803 124.815 1.00 58.96 2076 ALA E CA 1
ATOM 9172 C C . ALA E 1 250 ? 88.803 -45.995 126.135 1.00 61.53 2076 ALA E C 1
ATOM 9173 O O . ALA E 1 250 ? 88.194 -46.432 127.103 1.00 61.68 2076 ALA E O 1
ATOM 9175 N N . PRO E 1 251 ? 89.453 -44.812 126.233 1.00 56.30 2077 PRO E N 1
ATOM 9176 C CA . PRO E 1 251 ? 89.510 -44.134 127.543 1.00 56.43 2077 PRO E CA 1
ATOM 9177 C C . PRO E 1 251 ? 88.175 -43.789 128.178 1.00 62.17 2077 PRO E C 1
ATOM 9178 O O . PRO E 1 251 ? 88.103 -43.736 129.397 1.00 63.18 2077 PRO E O 1
ATOM 9182 N N . PHE E 1 252 ? 87.141 -43.546 127.361 1.00 58.31 2078 PHE E N 1
ATOM 9183 C CA . PHE E 1 252 ? 85.810 -43.120 127.792 1.00 58.03 2078 PHE E CA 1
ATOM 9184 C C . PHE E 1 252 ? 84.968 -44.274 128.296 1.00 63.14 2078 PHE E C 1
ATOM 9185 O O . PHE E 1 252 ? 84.223 -44.115 129.275 1.00 63.53 2078 PHE E O 1
ATOM 9193 N N . LEU E 1 253 ? 85.079 -45.425 127.598 1.00 58.61 2079 LEU E N 1
ATOM 9194 C CA . LEU E 1 253 ? 84.421 -46.689 127.898 1.00 57.63 2079 LEU E CA 1
ATOM 9195 C C . LEU E 1 253 ? 85.029 -47.242 129.165 1.00 62.88 2079 LEU E C 1
ATOM 9196 O O . LEU E 1 253 ? 84.289 -47.545 130.097 1.00 65.19 2079 LEU E O 1
ATOM 9201 N N . ARG E 1 254 ? 86.375 -47.284 129.233 1.00 58.54 2080 ARG E N 1
ATOM 9202 C CA . ARG E 1 254 ? 87.172 -47.705 130.385 1.00 58.92 2080 ARG E CA 1
ATOM 9203 C C . ARG E 1 254 ? 86.736 -46.903 131.629 1.00 69.73 2080 ARG E C 1
ATOM 9204 O O . ARG E 1 254 ? 86.323 -47.495 132.618 1.00 72.92 2080 ARG E O 1
ATOM 9212 N N . ASN E 1 255 ? 86.728 -45.583 131.540 1.00 68.65 2081 ASN E N 1
ATOM 9213 C CA . ASN E 1 255 ? 86.358 -44.710 132.643 1.00 72.14 2081 ASN E CA 1
ATOM 9214 C C . ASN E 1 255 ? 84.868 -44.673 133.013 1.00 80.45 2081 ASN E C 1
ATOM 9215 O O . ASN E 1 255 ? 84.520 -44.074 134.047 1.00 82.45 2081 ASN E O 1
ATOM 9220 N N . VAL E 1 256 ? 83.983 -45.285 132.181 1.00 76.65 2082 VAL E N 1
ATOM 9221 C CA . VAL E 1 256 ? 82.522 -45.248 132.388 1.00 77.14 2082 VAL E CA 1
ATOM 9222 C C . VAL E 1 256 ? 82.045 -43.730 132.311 1.00 84.21 2082 VAL E C 1
ATOM 9223 O O . VAL E 1 256 ? 80.973 -43.317 132.811 1.00 83.36 2082 VAL E O 1
ATOM 9227 N N . GLU E 1 257 ? 82.900 -42.911 131.628 1.00 82.19 2083 GLU E N 1
ATOM 9228 C CA . GLU E 1 257 ? 82.666 -41.491 131.361 1.00 82.32 2083 GLU E CA 1
ATOM 9229 C C . GLU E 1 257 ? 81.891 -41.393 130.016 1.00 82.26 2083 GLU E C 1
ATOM 9230 O O . GLU E 1 257 ? 82.396 -40.913 128.966 1.00 81.28 2083 GLU E O 1
ATOM 9236 N N . LEU E 1 258 ? 80.627 -41.919 130.097 1.00 74.13 2084 LEU E N 1
ATOM 9237 C CA . LEU E 1 258 ? 79.708 -42.017 128.977 1.00 70.78 2084 LEU E CA 1
ATOM 9238 C C . LEU E 1 258 ? 78.594 -40.976 129.000 1.00 70.21 2084 LEU E C 1
ATOM 9239 O O . LEU E 1 258 ? 77.546 -41.126 129.644 1.00 68.66 2084 LEU E O 1
ATOM 9244 N N . THR E 1 259 ? 78.881 -39.891 128.278 1.00 64.69 2085 THR E N 1
ATOM 9245 C CA . THR E 1 259 ? 78.048 -38.712 128.107 1.00 64.82 2085 THR E CA 1
ATOM 9246 C C . THR E 1 259 ? 76.949 -39.025 127.094 1.00 67.65 2085 THR E C 1
ATOM 9247 O O . THR E 1 259 ? 77.103 -40.006 126.344 1.00 65.36 2085 THR E O 1
ATOM 9251 N N . LYS E 1 260 ? 75.830 -38.226 127.059 1.00 63.51 2086 LYS E N 1
ATOM 9252 C CA . LYS E 1 260 ? 74.791 -38.544 126.075 1.00 62.45 2086 LYS E CA 1
ATOM 9253 C C . LYS E 1 260 ? 75.449 -38.649 124.681 1.00 66.26 2086 LYS E C 1
ATOM 9254 O O . LYS E 1 260 ? 75.290 -39.704 124.047 1.00 64.32 2086 LYS E O 1
ATOM 9260 N N . PRO E 1 261 ? 76.322 -37.673 124.259 1.00 62.80 2087 PRO E N 1
ATOM 9261 C CA . PRO E 1 261 ? 76.995 -37.820 122.963 1.00 62.08 2087 PRO E CA 1
ATOM 9262 C C . PRO E 1 261 ? 77.856 -39.095 122.852 1.00 67.50 2087 PRO E C 1
ATOM 9263 O O . PRO E 1 261 ? 77.869 -39.727 121.798 1.00 67.69 2087 PRO E O 1
ATOM 9267 N N . MET E 1 262 ? 78.527 -39.494 123.938 1.00 64.62 2088 MET E N 1
ATOM 9268 C CA . MET E 1 262 ? 79.359 -40.683 123.955 1.00 65.25 2088 MET E CA 1
ATOM 9269 C C . MET E 1 262 ? 78.546 -41.941 123.777 1.00 66.17 2088 MET E C 1
ATOM 9270 O O . MET E 1 262 ? 79.033 -42.849 123.122 1.00 65.58 2088 MET E O 1
ATOM 9275 N N . GLN E 1 263 ? 77.332 -42.024 124.393 1.00 61.31 2089 GLN E N 1
ATOM 9276 C CA . GLN E 1 263 ? 76.413 -43.185 124.302 1.00 59.33 2089 GLN E CA 1
ATOM 9277 C C . GLN E 1 263 ? 75.964 -43.308 122.862 1.00 62.90 2089 GLN E C 1
ATOM 9278 O O . GLN E 1 263 ? 76.004 -44.416 122.297 1.00 63.08 2089 GLN E O 1
ATOM 9284 N N . ILE E 1 264 ? 75.573 -42.142 122.255 1.00 56.78 2090 ILE E N 1
ATOM 9285 C CA . ILE E 1 264 ? 75.124 -42.049 120.876 1.00 55.10 2090 ILE E CA 1
ATOM 9286 C C . ILE E 1 264 ? 76.222 -42.572 119.925 1.00 58.94 2090 ILE E C 1
ATOM 9287 O O . ILE E 1 264 ? 75.915 -43.370 119.019 1.00 57.34 2090 ILE E O 1
ATOM 9292 N N . LEU E 1 265 ? 77.499 -42.217 120.197 1.00 55.87 2091 LEU E N 1
ATOM 9293 C CA . LEU E 1 265 ? 78.607 -42.725 119.382 1.00 54.82 2091 LEU E CA 1
ATOM 9294 C C . LEU E 1 265 ? 78.795 -44.242 119.566 1.00 60.35 2091 LEU E C 1
ATOM 9295 O O . LEU E 1 265 ? 78.947 -44.935 118.562 1.00 60.62 2091 LEU E O 1
ATOM 9300 N N . TYR E 1 266 ? 78.738 -44.753 120.832 1.00 56.91 2092 TYR E N 1
ATOM 9301 C CA . TYR E 1 266 ? 78.876 -46.172 121.162 1.00 56.23 2092 TYR E CA 1
ATOM 9302 C C . TYR E 1 266 ? 77.778 -46.991 120.502 1.00 64.09 2092 TYR E C 1
ATOM 9303 O O . TYR E 1 266 ? 78.052 -48.099 120.016 1.00 64.98 2092 TYR E O 1
ATOM 9312 N N . LYS E 1 267 ? 76.536 -46.462 120.494 1.00 61.77 2093 LYS E N 1
ATOM 9313 C CA . LYS E 1 267 ? 75.411 -47.175 119.884 1.00 62.70 2093 LYS E CA 1
ATOM 9314 C C . LYS E 1 267 ? 75.552 -47.270 118.355 1.00 64.67 2093 LYS E C 1
ATOM 9315 O O . LYS E 1 267 ? 75.136 -48.263 117.770 1.00 65.56 2093 LYS E O 1
ATOM 9321 N N . GLY E 1 268 ? 76.206 -46.280 117.752 1.00 58.56 2094 GLY E N 1
ATOM 9322 C CA . GLY E 1 268 ? 76.485 -46.240 116.327 1.00 57.83 2094 GLY E CA 1
ATOM 9323 C C . GLY E 1 268 ? 77.510 -47.290 116.014 1.00 63.48 2094 GLY E C 1
ATOM 9324 O O . GLY E 1 268 ? 77.324 -48.068 115.069 1.00 65.18 2094 GLY E O 1
ATOM 9325 N N . THR E 1 269 ? 78.557 -47.377 116.884 1.00 59.53 2095 THR E N 1
ATOM 9326 C CA . THR E 1 269 ? 79.618 -48.403 116.830 1.00 59.03 2095 THR E CA 1
ATOM 9327 C C . THR E 1 269 ? 78.967 -49.800 116.893 1.00 63.31 2095 THR E C 1
ATOM 9328 O O . THR E 1 269 ? 79.306 -50.663 116.071 1.00 65.13 2095 THR E O 1
ATOM 9332 N N . LEU E 1 270 ? 77.995 -49.990 117.805 1.00 57.80 2096 LEU E N 1
ATOM 9333 C CA . LEU E 1 270 ? 77.279 -51.248 117.888 1.00 58.43 2096 LEU E CA 1
ATOM 9334 C C . LEU E 1 270 ? 76.560 -51.569 116.586 1.00 62.76 2096 LEU E C 1
ATOM 9335 O O . LEU E 1 270 ? 76.698 -52.706 116.100 1.00 63.57 2096 LEU E O 1
ATOM 9340 N N . ARG E 1 271 ? 75.832 -50.575 116.000 1.00 56.91 2097 ARG E N 1
ATOM 9341 C CA . ARG E 1 271 ? 75.117 -50.799 114.743 1.00 57.21 2097 ARG E CA 1
ATOM 9342 C C . ARG E 1 271 ? 76.074 -51.157 113.613 1.00 64.80 2097 ARG E C 1
ATOM 9343 O O . ARG E 1 271 ? 75.819 -52.148 112.898 1.00 63.60 2097 ARG E O 1
ATOM 9351 N N . VAL E 1 272 ? 77.234 -50.434 113.523 1.00 63.03 2098 VAL E N 1
ATOM 9352 C CA . VAL E 1 272 ? 78.247 -50.739 112.492 1.00 63.43 2098 VAL E CA 1
ATOM 9353 C C . VAL E 1 272 ? 78.770 -52.167 112.652 1.00 66.95 2098 VAL E C 1
ATOM 9354 O O . VAL E 1 272 ? 78.693 -52.950 111.699 1.00 68.26 2098 VAL E O 1
ATOM 9358 N N . LEU E 1 273 ? 79.239 -52.524 113.861 1.00 60.36 2099 LEU E N 1
ATOM 9359 C CA . LEU E 1 273 ? 79.735 -53.876 114.082 1.00 58.54 2099 LEU E CA 1
ATOM 9360 C C . LEU E 1 273 ? 78.694 -54.956 113.886 1.00 61.52 2099 LEU E C 1
ATOM 9361 O O . LEU E 1 273 ? 79.036 -55.984 113.334 1.00 60.78 2099 LEU E O 1
ATOM 9366 N N . LEU E 1 274 ? 77.424 -54.722 114.266 1.00 58.51 2100 LEU E N 1
ATOM 9367 C CA . LEU E 1 274 ? 76.366 -55.719 114.042 1.00 58.76 2100 LEU E CA 1
ATOM 9368 C C . LEU E 1 274 ? 76.243 -56.030 112.547 1.00 64.60 2100 LEU E C 1
ATOM 9369 O O . LEU E 1 274 ? 76.053 -57.190 112.181 1.00 63.31 2100 LEU E O 1
ATOM 9374 N N . VAL E 1 275 ? 76.358 -54.969 111.692 1.00 63.36 2101 VAL E N 1
ATOM 9375 C CA . VAL E 1 275 ? 76.301 -55.047 110.222 1.00 64.65 2101 VAL E CA 1
ATOM 9376 C C . VAL E 1 275 ? 77.498 -55.871 109.724 1.00 68.82 2101 VAL E C 1
ATOM 9377 O O . VAL E 1 275 ? 77.315 -56.783 108.916 1.00 69.08 2101 VAL E O 1
ATOM 9381 N N . LEU E 1 276 ? 78.711 -55.562 110.248 1.00 64.06 2102 LEU E N 1
ATOM 9382 C CA . LEU E 1 276 ? 79.947 -56.280 109.931 1.00 63.45 2102 LEU E CA 1
ATOM 9383 C C . LEU E 1 276 ? 79.835 -57.752 110.355 1.00 66.25 2102 LEU E C 1
ATOM 9384 O O . LEU E 1 276 ? 80.081 -58.630 109.531 1.00 68.37 2102 LEU E O 1
ATOM 9389 N N . LEU E 1 277 ? 79.365 -58.022 111.593 1.00 59.16 2103 LEU E N 1
ATOM 9390 C CA . LEU E 1 277 ? 79.148 -59.380 112.125 1.00 58.46 2103 LEU E CA 1
ATOM 9391 C C . LEU E 1 277 ? 78.250 -60.206 111.213 1.00 63.96 2103 LEU E C 1
ATOM 9392 O O . LEU E 1 277 ? 78.574 -61.349 110.920 1.00 64.94 2103 LEU E O 1
ATOM 9397 N N . HIS E 1 278 ? 77.154 -59.604 110.753 1.00 59.97 2104 HIS E N 1
ATOM 9398 C CA . HIS E 1 278 ? 76.193 -60.226 109.886 1.00 61.60 2104 HIS E CA 1
ATOM 9399 C C . HIS E 1 278 ? 76.701 -60.424 108.443 1.00 66.01 2104 HIS E C 1
ATOM 9400 O O . HIS E 1 278 ? 76.507 -61.487 107.880 1.00 66.30 2104 HIS E O 1
ATOM 9407 N N . ASP E 1 279 ? 77.339 -59.426 107.852 1.00 64.36 2105 ASP E N 1
ATOM 9408 C CA . ASP E 1 279 ? 77.743 -59.478 106.445 1.00 66.80 2105 ASP E CA 1
ATOM 9409 C C . ASP E 1 279 ? 79.141 -60.005 106.155 1.00 72.81 2105 ASP E C 1
ATOM 9410 O O . ASP E 1 279 ? 79.334 -60.667 105.125 1.00 76.59 2105 ASP E O 1
ATOM 9415 N N . PHE E 1 280 ? 80.113 -59.652 107.005 1.00 65.95 2106 PHE E N 1
ATOM 9416 C CA . PHE E 1 280 ? 81.518 -60.014 106.842 1.00 65.78 2106 PHE E CA 1
ATOM 9417 C C . PHE E 1 280 ? 82.031 -60.657 108.138 1.00 71.29 2106 PHE E C 1
ATOM 9418 O O . PHE E 1 280 ? 82.915 -60.100 108.802 1.00 69.60 2106 PHE E O 1
ATOM 9426 N N . PRO E 1 281 ? 81.473 -61.827 108.529 1.00 68.96 2107 PRO E N 1
ATOM 9427 C CA . PRO E 1 281 ? 81.912 -62.455 109.787 1.00 68.18 2107 PRO E CA 1
ATOM 9428 C C . PRO E 1 281 ? 83.392 -62.801 109.793 1.00 72.85 2107 PRO E C 1
ATOM 9429 O O . PRO E 1 281 ? 84.091 -62.580 110.788 1.00 71.80 2107 PRO E O 1
ATOM 9433 N N . GLU E 1 282 ? 83.868 -63.282 108.644 1.00 70.68 2108 GLU E N 1
ATOM 9434 C CA . GLU E 1 282 ? 85.232 -63.748 108.437 1.00 71.55 2108 GLU E CA 1
ATOM 9435 C C . GLU E 1 282 ? 86.222 -62.602 108.570 1.00 73.36 2108 GLU E C 1
ATOM 9436 O O . GLU E 1 282 ? 87.347 -62.821 109.023 1.00 70.85 2108 GLU E O 1
ATOM 9442 N N . PHE E 1 283 ? 85.768 -61.365 108.271 1.00 71.98 2109 PHE E N 1
ATOM 9443 C CA . PHE E 1 283 ? 86.571 -60.146 108.443 1.00 70.71 2109 PHE E CA 1
ATOM 9444 C C . PHE E 1 283 ? 86.855 -59.914 109.942 1.00 73.60 2109 PHE E C 1
ATOM 9445 O O . PHE E 1 283 ? 88.007 -59.727 110.317 1.00 73.36 2109 PHE E O 1
ATOM 9453 N N . LEU E 1 284 ? 85.817 -59.949 110.788 1.00 69.57 2110 LEU E N 1
ATOM 9454 C CA . LEU E 1 284 ? 85.918 -59.738 112.237 1.00 68.27 2110 LEU E CA 1
ATOM 9455 C C . LEU E 1 284 ? 86.706 -60.834 112.907 1.00 78.10 2110 LEU E C 1
ATOM 9456 O O . LEU E 1 284 ? 87.408 -60.597 113.901 1.00 76.50 2110 LEU E O 1
ATOM 9461 N N . CYS E 1 285 ? 86.555 -62.050 112.358 1.00 80.18 2111 CYS E N 1
ATOM 9462 C CA . CYS E 1 285 ? 87.209 -63.284 112.771 1.00 81.52 2111 CYS E CA 1
ATOM 9463 C C . CYS E 1 285 ? 88.720 -63.146 112.620 1.00 84.41 2111 CYS E C 1
ATOM 9464 O O . CYS E 1 285 ? 89.470 -63.487 113.532 1.00 83.86 2111 CYS E O 1
ATOM 9467 N N . ASP E 1 286 ? 89.152 -62.649 111.447 1.00 80.55 2112 ASP E N 1
ATOM 9468 C CA . ASP E 1 286 ? 90.544 -62.477 111.078 1.00 80.81 2112 ASP E CA 1
ATOM 9469 C C . ASP E 1 286 ? 91.253 -61.420 111.904 1.00 83.05 2112 ASP E C 1
ATOM 9470 O O . ASP E 1 286 ? 92.389 -61.643 112.336 1.00 83.47 2112 ASP E O 1
ATOM 9475 N N . TYR E 1 287 ? 90.577 -60.281 112.146 1.00 77.54 2113 TYR E N 1
ATOM 9476 C CA . TYR E 1 287 ? 91.141 -59.151 112.890 1.00 74.86 2113 TYR E CA 1
ATOM 9477 C C . TYR E 1 287 ? 90.664 -59.109 114.345 1.00 80.28 2113 TYR E C 1
ATOM 9478 O O . TYR E 1 287 ? 90.775 -58.069 114.992 1.00 80.87 2113 TYR E O 1
ATOM 9487 N N . HIS E 1 288 ? 90.209 -60.251 114.886 1.00 76.58 2114 HIS E N 1
ATOM 9488 C CA . HIS E 1 288 ? 89.731 -60.315 116.256 1.00 75.12 2114 HIS E CA 1
ATOM 9489 C C . HIS E 1 288 ? 90.791 -60.004 117.310 1.00 77.04 2114 HIS E C 1
ATOM 9490 O O . HIS E 1 288 ? 90.423 -59.443 118.328 1.00 75.51 2114 HIS E O 1
ATOM 9497 N N . TYR E 1 289 ? 92.078 -60.378 117.103 1.00 74.66 2115 TYR E N 1
ATOM 9498 C CA . TYR E 1 289 ? 93.127 -60.111 118.108 1.00 74.44 2115 TYR E CA 1
ATOM 9499 C C . TYR E 1 289 ? 93.408 -58.611 118.209 1.00 76.06 2115 TYR E C 1
ATOM 9500 O O . TYR E 1 289 ? 93.510 -58.066 119.313 1.00 75.01 2115 TYR E O 1
ATOM 9509 N N . GLY E 1 290 ? 93.543 -57.980 117.048 1.00 71.31 2116 GLY E N 1
ATOM 9510 C CA . GLY E 1 290 ? 93.798 -56.559 116.935 1.00 69.75 2116 GLY E CA 1
ATOM 9511 C C . GLY E 1 290 ? 92.733 -55.723 117.615 1.00 71.03 2116 GLY E C 1
ATOM 9512 O O . GLY E 1 290 ? 93.071 -54.776 118.337 1.00 71.14 2116 GLY E O 1
ATOM 9513 N N . PHE E 1 291 ? 91.434 -56.074 117.405 1.00 64.62 2117 PHE E N 1
ATOM 9514 C CA . PHE E 1 291 ? 90.311 -55.336 117.994 1.00 62.87 2117 PHE E CA 1
ATOM 9515 C C . PHE E 1 291 ? 90.253 -55.536 119.494 1.00 66.43 2117 PHE E C 1
ATOM 9516 O O . PHE E 1 291 ? 89.994 -54.578 120.233 1.00 63.92 2117 PHE E O 1
ATOM 9524 N N . CYS E 1 292 ? 90.585 -56.768 119.945 1.00 64.57 2118 CYS E N 1
ATOM 9525 C CA . CYS E 1 292 ? 90.585 -57.107 121.364 1.00 64.00 2118 CYS E CA 1
ATOM 9526 C C . CYS E 1 292 ? 91.662 -56.423 122.157 1.00 69.13 2118 CYS E C 1
ATOM 9527 O O . CYS E 1 292 ? 91.444 -56.144 123.342 1.00 68.76 2118 CYS E O 1
ATOM 9530 N N . ASP E 1 293 ? 92.787 -56.105 121.513 1.00 67.63 2119 ASP E N 1
ATOM 9531 C CA . ASP E 1 293 ? 93.891 -55.411 122.166 1.00 68.52 2119 ASP E CA 1
ATOM 9532 C C . ASP E 1 293 ? 93.564 -53.950 122.500 1.00 69.54 2119 ASP E C 1
ATOM 9533 O O . ASP E 1 293 ? 94.155 -53.412 123.444 1.00 67.37 2119 ASP E O 1
ATOM 9538 N N . VAL E 1 294 ? 92.578 -53.344 121.768 1.00 65.49 2120 VAL E N 1
ATOM 9539 C CA . VAL E 1 294 ? 92.150 -51.939 121.926 1.00 64.20 2120 VAL E CA 1
ATOM 9540 C C . VAL E 1 294 ? 90.819 -51.750 122.655 1.00 66.30 2120 VAL E C 1
ATOM 9541 O O . VAL E 1 294 ? 90.617 -50.694 123.243 1.00 67.22 2120 VAL E O 1
ATOM 9545 N N . ILE E 1 295 ? 89.929 -52.719 122.626 1.00 61.10 2121 ILE E N 1
ATOM 9546 C CA . ILE E 1 295 ? 88.668 -52.590 123.352 1.00 60.11 2121 ILE E CA 1
ATOM 9547 C C . ILE E 1 295 ? 88.937 -52.866 124.840 1.00 63.70 2121 ILE E C 1
ATOM 9548 O O . ILE E 1 295 ? 89.490 -53.926 125.161 1.00 63.70 2121 ILE E O 1
ATOM 9553 N N . PRO E 1 296 ? 88.534 -51.948 125.754 1.00 59.80 2122 PRO E N 1
ATOM 9554 C CA . PRO E 1 296 ? 88.766 -52.178 127.191 1.00 59.86 2122 PRO E CA 1
ATOM 9555 C C . PRO E 1 296 ? 88.030 -53.404 127.747 1.00 63.64 2122 PRO E C 1
ATOM 9556 O O . PRO E 1 296 ? 86.898 -53.668 127.312 1.00 64.12 2122 PRO E O 1
ATOM 9560 N N . PRO E 1 297 ? 88.663 -54.154 128.700 1.00 58.47 2123 PRO E N 1
ATOM 9561 C CA . PRO E 1 297 ? 88.035 -55.383 129.237 1.00 58.84 2123 PRO E CA 1
ATOM 9562 C C . PRO E 1 297 ? 86.624 -55.250 129.815 1.00 64.06 2123 PRO E C 1
ATOM 9563 O O . PRO E 1 297 ? 85.988 -56.278 130.106 1.00 65.08 2123 PRO E O 1
ATOM 9567 N N . ASN E 1 298 ? 86.146 -54.009 130.012 1.00 58.80 2124 ASN E N 1
ATOM 9568 C CA . ASN E 1 298 ? 84.830 -53.823 130.580 1.00 59.02 2124 ASN E CA 1
ATOM 9569 C C . ASN E 1 298 ? 83.705 -53.875 129.552 1.00 63.13 2124 ASN E C 1
ATOM 9570 O O . ASN E 1 298 ? 82.558 -54.116 129.958 1.00 62.53 2124 ASN E O 1
ATOM 9575 N N . CYS E 1 299 ? 84.019 -53.647 128.237 1.00 60.12 2125 CYS E N 1
ATOM 9576 C CA . CYS E 1 299 ? 83.028 -53.652 127.136 1.00 59.87 2125 CYS E CA 1
ATOM 9577 C C . CYS E 1 299 ? 82.800 -55.063 126.731 1.00 62.49 2125 CYS E C 1
ATOM 9578 O O . CYS E 1 299 ? 83.375 -55.539 125.754 1.00 62.22 2125 CYS E O 1
ATOM 9581 N N . ILE E 1 300 ? 81.973 -55.746 127.521 1.00 58.42 2126 ILE E N 1
ATOM 9582 C CA . ILE E 1 300 ? 81.652 -57.163 127.386 1.00 57.54 2126 ILE E CA 1
ATOM 9583 C C . ILE E 1 300 ? 81.026 -57.489 126.046 1.00 61.22 2126 ILE E C 1
ATOM 9584 O O . ILE E 1 300 ? 81.577 -58.333 125.319 1.00 59.44 2126 ILE E O 1
ATOM 9589 N N . GLN E 1 301 ? 79.880 -56.800 125.734 1.00 58.35 2127 GLN E N 1
ATOM 9590 C CA . GLN E 1 301 ? 79.055 -56.996 124.539 1.00 57.21 2127 GLN E CA 1
ATOM 9591 C C . GLN E 1 301 ? 79.789 -56.634 123.256 1.00 63.35 2127 GLN E C 1
ATOM 9592 O O . GLN E 1 301 ? 79.816 -57.442 122.324 1.00 62.45 2127 GLN E O 1
ATOM 9598 N N . LEU E 1 302 ? 80.410 -55.432 123.222 1.00 61.36 2128 LEU E N 1
ATOM 9599 C CA . LEU E 1 302 ? 81.149 -54.956 122.059 1.00 61.34 2128 LEU E CA 1
ATOM 9600 C C . LEU E 1 302 ? 82.210 -55.969 121.687 1.00 66.14 2128 LEU E C 1
ATOM 9601 O O . LEU E 1 302 ? 82.304 -56.346 120.518 1.00 68.07 2128 LEU E O 1
ATOM 9606 N N . ARG E 1 303 ? 82.940 -56.468 122.679 1.00 61.30 2129 ARG E N 1
ATOM 9607 C CA . ARG E 1 303 ? 83.954 -57.481 122.458 1.00 62.12 2129 ARG E CA 1
ATOM 9608 C C . ARG E 1 303 ? 83.313 -58.819 122.072 1.00 67.03 2129 ARG E C 1
ATOM 9609 O O . ARG E 1 303 ? 83.863 -59.516 121.233 1.00 67.80 2129 ARG E O 1
ATOM 9617 N N . ASN E 1 304 ? 82.145 -59.155 122.646 1.00 63.21 2130 ASN E N 1
ATOM 9618 C CA . ASN E 1 304 ? 81.439 -60.399 122.317 1.00 63.60 2130 ASN E CA 1
ATOM 9619 C C . ASN E 1 304 ? 81.085 -60.386 120.842 1.00 64.74 2130 ASN E C 1
ATOM 9620 O O . ASN E 1 304 ? 81.141 -61.428 120.227 1.00 63.55 2130 ASN E O 1
ATOM 9625 N N . LEU E 1 305 ? 80.748 -59.212 120.263 1.00 61.53 2131 LEU E N 1
ATOM 9626 C CA . LEU E 1 305 ? 80.425 -59.113 118.834 1.00 62.29 2131 LEU E CA 1
ATOM 9627 C C . LEU E 1 305 ? 81.610 -59.612 118.037 1.00 65.71 2131 LEU E C 1
ATOM 9628 O O . LEU E 1 305 ? 81.418 -60.415 117.127 1.00 66.78 2131 LEU E O 1
ATOM 9633 N N . ILE E 1 306 ? 82.839 -59.156 118.385 1.00 59.26 2132 ILE E N 1
ATOM 9634 C CA . ILE E 1 306 ? 84.052 -59.598 117.702 1.00 58.51 2132 ILE E CA 1
ATOM 9635 C C . ILE E 1 306 ? 84.324 -61.110 117.916 1.00 67.62 2132 ILE E C 1
ATOM 9636 O O . ILE E 1 306 ? 84.591 -61.849 116.963 1.00 71.75 2132 ILE E O 1
ATOM 9641 N N . LEU E 1 307 ? 84.230 -61.559 119.168 1.00 62.73 2133 LEU E N 1
ATOM 9642 C CA . LEU E 1 307 ? 84.517 -62.918 119.573 1.00 62.31 2133 LEU E CA 1
ATOM 9643 C C . LEU E 1 307 ? 83.447 -63.951 119.170 1.00 70.34 2133 LEU E C 1
ATOM 9644 O O . LEU E 1 307 ? 83.722 -65.159 119.231 1.00 72.13 2133 LEU E O 1
ATOM 9649 N N . SER E 1 308 ? 82.261 -63.485 118.706 1.00 67.43 2134 SER E N 1
ATOM 9650 C CA . SER E 1 308 ? 81.150 -64.327 118.253 1.00 69.10 2134 SER E CA 1
ATOM 9651 C C . SER E 1 308 ? 81.144 -64.613 116.749 1.00 79.68 2134 SER E C 1
ATOM 9652 O O . SER E 1 308 ? 80.468 -65.554 116.290 1.00 82.44 2134 SER E O 1
ATOM 9655 N N . ALA E 1 309 ? 81.909 -63.813 115.984 1.00 77.13 2135 ALA E N 1
ATOM 9656 C CA . ALA E 1 309 ? 82.047 -63.986 114.542 1.00 78.45 2135 ALA E CA 1
ATOM 9657 C C . ALA E 1 309 ? 82.710 -65.311 114.277 1.00 81.80 2135 ALA E C 1
ATOM 9658 O O . ALA E 1 309 ? 83.626 -65.693 115.015 1.00 83.00 2135 ALA E O 1
ATOM 9660 N N . PHE E 1 310 ? 82.195 -66.053 113.301 1.00 76.21 2136 PHE E N 1
ATOM 9661 C CA . PHE E 1 310 ? 82.776 -67.349 112.967 1.00 76.10 2136 PHE E CA 1
ATOM 9662 C C . PHE E 1 310 ? 82.718 -67.550 111.466 1.00 78.51 2136 PHE E C 1
ATOM 9663 O O . PHE E 1 310 ? 81.782 -67.036 110.840 1.00 77.17 2136 PHE E O 1
ATOM 9671 N N . PRO E 1 311 ? 83.683 -68.300 110.872 1.00 75.22 2137 PRO E N 1
ATOM 9672 C CA . PRO E 1 311 ? 83.672 -68.496 109.429 1.00 77.20 2137 PRO E CA 1
ATOM 9673 C C . PRO E 1 311 ? 82.323 -68.937 108.923 1.00 88.42 2137 PRO E C 1
ATOM 9674 O O . PRO E 1 311 ? 81.698 -69.791 109.527 1.00 89.18 2137 PRO E O 1
ATOM 9678 N N . ARG E 1 312 ? 81.835 -68.293 107.853 1.00 90.20 2138 ARG E N 1
ATOM 9679 C CA . ARG E 1 312 ? 80.527 -68.631 107.296 1.00 92.46 2138 ARG E CA 1
ATOM 9680 C C . ARG E 1 312 ? 80.504 -70.032 106.739 1.00 98.93 2138 ARG E C 1
ATOM 9681 O O . ARG E 1 312 ? 81.559 -70.594 106.413 1.00 98.61 2138 ARG E O 1
ATOM 9689 N N . ASN E 1 313 ? 79.290 -70.604 106.664 1.00 98.67 2139 ASN E N 1
ATOM 9690 C CA . ASN E 1 313 ? 79.043 -71.958 106.162 1.00 102.22 2139 ASN E CA 1
ATOM 9691 C C . ASN E 1 313 ? 79.765 -72.950 107.111 1.00 105.65 2139 ASN E C 1
ATOM 9692 O O . ASN E 1 313 ? 80.569 -73.790 106.682 1.00 107.22 2139 ASN E O 1
ATOM 9697 N N . MET E 1 314 ? 79.508 -72.781 108.424 1.00 98.18 2140 MET E N 1
ATOM 9698 C CA . 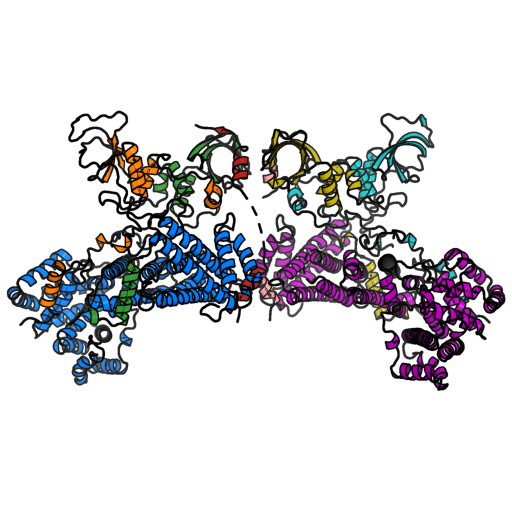MET E 1 314 ? 80.117 -73.590 109.473 1.00 96.03 2140 MET E CA 1
ATOM 9699 C C . MET E 1 314 ? 79.066 -73.992 110.506 1.00 101.40 2140 MET E C 1
ATOM 9700 O O . MET E 1 314 ? 78.497 -73.115 111.167 1.00 100.93 2140 MET E O 1
ATOM 9705 N N . ARG E 1 315 ? 78.819 -75.313 110.648 1.00 98.54 2141 ARG E N 1
ATOM 9706 C CA . ARG E 1 315 ? 77.872 -75.863 111.623 1.00 98.23 2141 ARG E CA 1
ATOM 9707 C C . ARG E 1 315 ? 78.476 -75.723 113.033 1.00 100.06 2141 ARG E C 1
ATOM 9708 O O . ARG E 1 315 ? 79.625 -76.128 113.260 1.00 99.11 2141 ARG E O 1
ATOM 9716 N N . LEU E 1 316 ? 77.715 -75.114 113.963 1.00 95.85 2142 LEU E N 1
ATOM 9717 C CA . LEU E 1 316 ? 78.120 -74.914 115.364 1.00 93.23 2142 LEU E CA 1
ATOM 9718 C C . LEU E 1 316 ? 77.085 -75.589 116.246 1.00 99.14 2142 LEU E C 1
ATOM 9719 O O . LEU E 1 316 ? 75.960 -75.082 116.282 1.00 99.03 2142 LEU E O 1
ATOM 9724 N N . PRO E 1 317 ? 77.407 -76.733 116.931 1.00 96.68 2143 PRO E N 1
ATOM 9725 C CA . PRO E 1 317 ? 76.403 -77.410 117.793 1.00 97.27 2143 PRO E CA 1
ATOM 9726 C C . PRO E 1 317 ? 75.784 -76.511 118.849 1.00 102.37 2143 PRO E C 1
ATOM 9727 O O . PRO E 1 317 ? 76.413 -75.518 119.251 1.00 102.05 2143 PRO E O 1
ATOM 9731 N N . ASP E 1 318 ? 74.559 -76.832 119.296 1.00 98.95 2144 ASP E N 1
ATOM 9732 C CA . ASP E 1 318 ? 73.992 -76.011 120.352 1.00 96.96 2144 ASP E CA 1
ATOM 9733 C C . ASP E 1 318 ? 74.760 -76.406 121.606 1.00 95.93 2144 ASP E C 1
ATOM 9734 O O . ASP E 1 318 ? 74.736 -77.568 121.989 1.00 94.78 2144 ASP E O 1
ATOM 9739 N N . PRO E 1 319 ? 75.540 -75.475 122.189 1.00 90.07 2145 PRO E N 1
ATOM 9740 C CA . PRO E 1 319 ? 76.319 -75.806 123.397 1.00 89.70 2145 PRO E CA 1
ATOM 9741 C C . PRO E 1 319 ? 75.562 -76.549 124.503 1.00 97.18 2145 PRO E C 1
ATOM 9742 O O . PRO E 1 319 ? 76.178 -77.238 125.319 1.00 97.52 2145 PRO E O 1
ATOM 9746 N N . PHE E 1 320 ? 74.228 -76.420 124.519 1.00 95.41 2146 PHE E N 1
ATOM 9747 C CA . PHE E 1 320 ? 73.380 -77.075 125.496 1.00 96.66 2146 PHE E CA 1
ATOM 9748 C C . PHE E 1 320 ? 73.091 -78.515 125.162 1.00 104.65 2146 PHE E C 1
ATOM 9749 O O . PHE E 1 320 ? 73.084 -79.315 126.093 1.00 104.93 2146 PHE E O 1
ATOM 9757 N N . THR E 1 321 ? 72.888 -78.862 123.851 1.00 104.60 2147 THR E N 1
ATOM 9758 C CA . THR E 1 321 ? 72.589 -80.232 123.370 1.00 107.96 2147 THR E CA 1
ATOM 9759 C C . THR E 1 321 ? 73.153 -81.319 124.303 1.00 113.68 2147 THR E C 1
ATOM 9760 O O . THR E 1 321 ? 74.367 -81.389 124.527 1.00 110.47 2147 THR E O 1
ATOM 9764 N N . PRO E 1 322 ? 72.235 -82.088 124.933 1.00 115.10 2148 PRO E N 1
ATOM 9765 C CA . PRO E 1 322 ? 72.649 -83.097 125.916 1.00 116.48 2148 PRO E CA 1
ATOM 9766 C C . PRO E 1 322 ? 73.650 -84.117 125.399 1.00 122.19 2148 PRO E C 1
ATOM 9767 O O . PRO E 1 322 ? 73.567 -84.535 124.240 1.00 123.84 2148 PRO E O 1
ATOM 9771 N N . ASN E 1 323 ? 74.602 -84.501 126.277 1.00 117.54 2149 ASN E N 1
ATOM 9772 C CA . ASN E 1 323 ? 75.683 -85.465 126.037 1.00 117.38 2149 ASN E CA 1
ATOM 9773 C C . ASN E 1 323 ? 76.579 -85.028 124.841 1.00 117.90 2149 ASN E C 1
ATOM 9774 O O . ASN E 1 323 ? 76.992 -85.876 124.033 1.00 120.10 2149 ASN E O 1
ATOM 9779 N N . LEU E 1 324 ? 76.900 -83.704 124.759 1.00 108.39 2150 LEU E N 1
ATOM 9780 C CA . LEU E 1 324 ? 77.740 -83.147 123.694 1.00 105.60 2150 LEU E CA 1
ATOM 9781 C C . LEU E 1 324 ? 79.184 -83.528 123.940 1.00 107.84 2150 LEU E C 1
ATOM 9782 O O . LEU E 1 324 ? 79.801 -83.047 124.898 1.00 105.99 2150 LEU E O 1
ATOM 9787 N N . LYS E 1 325 ? 79.731 -84.379 123.067 1.00 104.83 2151 LYS E N 1
ATOM 9788 C CA . LYS E 1 325 ? 81.135 -84.750 123.175 1.00 103.82 2151 LYS E CA 1
ATOM 9789 C C . LYS E 1 325 ? 81.879 -83.858 122.168 1.00 108.10 2151 LYS E C 1
ATOM 9790 O O . LYS E 1 325 ? 81.674 -83.979 120.955 1.00 110.42 2151 LYS E O 1
ATOM 9796 N N . VAL E 1 326 ? 82.610 -82.850 122.694 1.00 100.88 2152 VAL E N 1
ATOM 9797 C CA . VAL E 1 326 ? 83.317 -81.814 121.919 1.00 98.27 2152 VAL E CA 1
ATOM 9798 C C . VAL E 1 326 ? 84.546 -82.363 121.194 1.00 102.82 2152 VAL E C 1
ATOM 9799 O O . VAL E 1 326 ? 84.856 -81.888 120.107 1.00 102.32 2152 VAL E O 1
ATOM 9803 N N . ASP E 1 327 ? 85.235 -83.349 121.783 1.00 101.12 2153 ASP E N 1
ATOM 9804 C CA . ASP E 1 327 ? 86.415 -83.992 121.197 1.00 102.89 2153 ASP E CA 1
ATOM 9805 C C . ASP E 1 327 ? 86.127 -84.546 119.794 1.00 105.47 2153 ASP E C 1
ATOM 9806 O O . ASP E 1 327 ? 86.972 -84.407 118.912 1.00 104.47 2153 ASP E O 1
ATOM 9811 N N . MET E 1 328 ? 84.906 -85.121 119.598 1.00 101.98 2154 MET E N 1
ATOM 9812 C CA . MET E 1 328 ? 84.351 -85.688 118.354 1.00 103.68 2154 MET E CA 1
ATOM 9813 C C . MET E 1 328 ? 84.489 -84.738 117.201 1.00 103.43 2154 MET E C 1
ATOM 9814 O O . MET E 1 328 ? 84.832 -85.169 116.103 1.00 106.06 2154 MET E O 1
ATOM 9819 N N . LEU E 1 329 ? 84.159 -83.454 117.434 1.00 93.51 2155 LEU E N 1
ATOM 9820 C CA . LEU E 1 329 ? 84.179 -82.396 116.437 1.00 91.31 2155 LEU E CA 1
ATOM 9821 C C . LEU E 1 329 ? 85.490 -82.363 115.720 1.00 95.48 2155 LEU E C 1
ATOM 9822 O O . LEU E 1 329 ? 86.532 -82.208 116.337 1.00 93.42 2155 LEU E O 1
ATOM 9827 N N . SER E 1 330 ? 85.452 -82.568 114.420 1.00 95.96 2156 SER E N 1
ATOM 9828 C CA . SER E 1 330 ? 86.669 -82.578 113.615 1.00 98.27 2156 SER E CA 1
ATOM 9829 C C . SER E 1 330 ? 87.299 -81.180 113.514 1.00 101.60 2156 SER E C 1
ATOM 9830 O O . SER E 1 330 ? 88.478 -81.047 113.194 1.00 102.32 2156 SER E O 1
ATOM 9833 N N . GLU E 1 331 ? 86.519 -80.159 113.844 1.00 96.74 2157 GLU E N 1
ATOM 9834 C CA . GLU E 1 331 ? 86.930 -78.773 113.819 1.00 96.03 2157 GLU E CA 1
ATOM 9835 C C . GLU E 1 331 ? 87.897 -78.426 114.943 1.00 101.50 2157 GLU E C 1
ATOM 9836 O O . GLU E 1 331 ? 88.744 -77.557 114.740 1.00 100.94 2157 GLU E O 1
ATOM 9842 N N . ILE E 1 332 ? 87.776 -79.087 116.129 1.00 99.36 2158 ILE E N 1
ATOM 9843 C CA . ILE E 1 332 ? 88.590 -78.803 117.341 1.00 97.51 2158 ILE E CA 1
ATOM 9844 C C . ILE E 1 332 ? 90.123 -79.054 117.148 1.00 101.45 2158 ILE E C 1
ATOM 9845 O O . ILE E 1 332 ? 90.891 -78.746 118.067 1.00 100.30 2158 ILE E O 1
ATOM 9850 N N . ASN E 1 333 ? 90.559 -79.598 115.984 1.00 98.27 2159 ASN E N 1
ATOM 9851 C CA . ASN E 1 333 ? 91.974 -79.847 115.692 1.00 98.65 2159 ASN E CA 1
ATOM 9852 C C . ASN E 1 333 ? 92.525 -78.827 114.700 1.00 100.52 2159 ASN E C 1
ATOM 9853 O O . ASN E 1 333 ? 93.738 -78.709 114.557 1.00 100.85 2159 ASN E O 1
ATOM 9858 N N . ILE E 1 334 ? 91.642 -78.098 114.016 1.00 95.50 2160 ILE E N 1
ATOM 9859 C CA . ILE E 1 334 ? 92.009 -77.080 113.036 1.00 95.37 2160 ILE E CA 1
ATOM 9860 C C . ILE E 1 334 ? 92.202 -75.747 113.751 1.00 100.69 2160 ILE E C 1
ATOM 9861 O O . ILE E 1 334 ? 91.291 -75.314 114.451 1.00 99.67 2160 ILE E O 1
ATOM 9866 N N . ALA E 1 335 ? 93.348 -75.069 113.564 1.00 99.26 2161 ALA E N 1
ATOM 9867 C CA . ALA E 1 335 ? 93.559 -73.762 114.221 1.00 97.25 2161 ALA E CA 1
ATOM 9868 C C . ALA E 1 335 ? 92.898 -72.585 113.483 1.00 101.10 2161 ALA E C 1
ATOM 9869 O O . ALA E 1 335 ? 92.755 -72.645 112.261 1.00 101.68 2161 ALA E O 1
ATOM 9871 N N . PRO E 1 336 ? 92.521 -71.491 114.186 1.00 97.51 2162 PRO E N 1
ATOM 9872 C CA . PRO E 1 336 ? 91.935 -70.341 113.483 1.00 97.44 2162 PRO E CA 1
ATOM 9873 C C . PRO E 1 336 ? 93.005 -69.484 112.799 1.00 106.62 2162 PRO E C 1
ATOM 9874 O O . PRO E 1 336 ? 94.200 -69.662 113.038 1.00 106.62 2162 PRO E O 1
ATOM 9878 N N . ARG E 1 337 ? 92.566 -68.567 111.934 1.00 107.98 2163 ARG E N 1
ATOM 9879 C CA . ARG E 1 337 ? 93.426 -67.635 111.200 1.00 110.95 2163 ARG E CA 1
ATOM 9880 C C . ARG E 1 337 ? 93.656 -66.350 112.029 1.00 116.92 2163 ARG E C 1
ATOM 9881 O O . ARG E 1 337 ? 92.694 -65.780 112.576 1.00 114.83 2163 ARG E O 1
ATOM 9889 N N . ILE E 1 338 ? 94.933 -65.930 112.168 1.00 116.72 2164 ILE E N 1
ATOM 9890 C CA . ILE E 1 338 ? 95.263 -64.710 112.920 1.00 116.24 2164 ILE E CA 1
ATOM 9891 C C . ILE E 1 338 ? 96.115 -63.773 112.038 1.00 124.15 2164 ILE E C 1
ATOM 9892 O O . ILE E 1 338 ? 97.292 -64.049 111.747 1.00 126.17 2164 ILE E O 1
ATOM 9897 N N . LEU E 1 339 ? 95.470 -62.663 111.613 1.00 120.62 2165 LEU E N 1
ATOM 9898 C CA . LEU E 1 339 ? 96.016 -61.619 110.742 1.00 121.27 2165 LEU E CA 1
ATOM 9899 C C . LEU E 1 339 ? 96.655 -60.443 111.517 1.00 124.22 2165 LEU E C 1
ATOM 9900 O O . LEU E 1 339 ? 96.904 -59.381 110.933 1.00 124.44 2165 LEU E O 1
ATOM 9905 N N . THR E 1 340 ? 96.922 -60.642 112.826 1.00 118.99 2166 THR E N 1
ATOM 9906 C CA . THR E 1 340 ? 97.585 -59.667 113.692 1.00 117.47 2166 THR E CA 1
ATOM 9907 C C . THR E 1 340 ? 98.835 -60.391 114.256 1.00 123.19 2166 THR E C 1
ATOM 9908 O O . THR E 1 340 ? 98.684 -61.344 115.024 1.00 123.15 2166 THR E O 1
ATOM 9912 N N . ASN E 1 341 ? 100.056 -59.986 113.837 1.00 120.85 2167 ASN E N 1
ATOM 9913 C CA . ASN E 1 341 ? 101.275 -60.615 114.345 1.00 122.18 2167 ASN E CA 1
ATOM 9914 C C . ASN E 1 341 ? 101.600 -60.145 115.774 1.00 124.46 2167 ASN E C 1
ATOM 9915 O O . ASN E 1 341 ? 102.486 -59.319 116.016 1.00 123.69 2167 ASN E O 1
ATOM 9920 N N . PHE E 1 342 ? 100.843 -60.732 116.710 1.00 120.06 2168 PHE E N 1
ATOM 9921 C CA . PHE E 1 342 ? 100.803 -60.539 118.154 1.00 118.63 2168 PHE E CA 1
ATOM 9922 C C . PHE E 1 342 ? 102.139 -60.713 118.890 1.00 124.58 2168 PHE E C 1
ATOM 9923 O O . PHE E 1 342 ? 102.357 -60.070 119.920 1.00 124.11 2168 PHE E O 1
ATOM 9931 N N . THR E 1 343 ? 103.011 -61.598 118.388 1.00 122.91 2169 THR E N 1
ATOM 9932 C CA . THR E 1 343 ? 104.344 -61.895 118.931 1.00 124.22 2169 THR E CA 1
ATOM 9933 C C . THR E 1 343 ? 105.185 -60.627 119.118 1.00 128.32 2169 THR E C 1
ATOM 9934 O O . THR E 1 343 ? 106.087 -60.611 119.961 1.00 128.08 2169 THR E O 1
ATOM 9938 N N . GLY E 1 344 ? 104.854 -59.595 118.323 1.00 124.98 2170 GLY E N 1
ATOM 9939 C CA . GLY E 1 344 ? 105.487 -58.277 118.269 1.00 125.42 2170 GLY E CA 1
ATOM 9940 C C . GLY E 1 344 ? 105.546 -57.489 119.563 1.00 128.15 2170 GLY E C 1
ATOM 9941 O O . GLY E 1 344 ? 106.566 -56.852 119.848 1.00 128.78 2170 GLY E O 1
ATOM 9942 N N . VAL E 1 345 ? 104.458 -57.527 120.359 1.00 122.85 2171 VAL E N 1
ATOM 9943 C CA . VAL E 1 345 ? 104.350 -56.842 121.663 1.00 121.77 2171 VAL E CA 1
ATOM 9944 C C . VAL E 1 345 ? 105.541 -57.233 122.555 1.00 127.05 2171 VAL E C 1
ATOM 9945 O O . VAL E 1 345 ? 106.063 -56.400 123.304 1.00 126.34 2171 VAL E O 1
ATOM 9949 N N . MET E 1 346 ? 105.954 -58.517 122.452 1.00 125.05 2172 MET E N 1
ATOM 9950 C CA . MET E 1 346 ? 107.021 -59.115 123.235 1.00 126.58 2172 MET E CA 1
ATOM 9951 C C . MET E 1 346 ? 108.373 -58.512 122.942 1.00 133.71 2172 MET E C 1
ATOM 9952 O O . MET E 1 346 ? 108.802 -58.527 121.779 1.00 134.29 2172 MET E O 1
ATOM 9957 N N . PRO E 1 347 ? 109.054 -57.972 123.992 1.00 132.11 2173 PRO E N 1
ATOM 9958 C CA . PRO E 1 347 ? 110.419 -57.460 123.800 1.00 134.35 2173 PRO E CA 1
ATOM 9959 C C . PRO E 1 347 ? 111.320 -58.633 123.394 1.00 138.65 2173 PRO E C 1
ATOM 9960 O O . PRO E 1 347 ? 111.204 -59.711 123.990 1.00 137.67 2173 PRO E O 1
ATOM 9964 N N . PRO E 1 348 ? 112.164 -58.466 122.344 1.00 135.73 2174 PRO E N 1
ATOM 9965 C CA . PRO E 1 348 ? 112.992 -59.582 121.864 1.00 137.35 2174 PRO E CA 1
ATOM 9966 C C . PRO E 1 348 ? 113.738 -60.395 122.923 1.00 140.99 2174 PRO E C 1
ATOM 9967 O O . PRO E 1 348 ? 113.845 -61.608 122.736 1.00 141.59 2174 PRO E O 1
ATOM 9971 N N . GLN E 1 349 ? 114.217 -59.778 124.028 1.00 136.44 2175 GLN E N 1
ATOM 9972 C CA . GLN E 1 349 ? 114.881 -60.577 125.065 1.00 137.41 2175 GLN E CA 1
ATOM 9973 C C . GLN E 1 349 ? 113.877 -61.467 125.807 1.00 137.96 2175 GLN E C 1
ATOM 9974 O O . GLN E 1 349 ? 114.175 -62.635 126.078 1.00 138.36 2175 GLN E O 1
ATOM 9980 N N . PHE E 1 350 ? 112.670 -60.922 126.069 1.00 130.53 2176 PHE E N 1
ATOM 9981 C CA . PHE E 1 350 ? 111.562 -61.606 126.742 1.00 127.09 2176 PHE E CA 1
ATOM 9982 C C . PHE E 1 350 ? 111.141 -62.885 126.015 1.00 125.00 2176 PHE E C 1
ATOM 9983 O O . PHE E 1 350 ? 111.123 -63.937 126.660 1.00 124.01 2176 PHE E O 1
ATOM 9991 N N . LYS E 1 351 ? 110.845 -62.801 124.674 1.00 117.80 2177 LYS E N 1
ATOM 9992 C CA . LYS E 1 351 ? 110.476 -63.959 123.843 1.00 116.23 2177 LYS E CA 1
ATOM 9993 C C . LYS E 1 351 ? 111.611 -64.978 123.821 1.00 122.67 2177 LYS E C 1
ATOM 9994 O O . LYS E 1 351 ? 111.340 -66.179 123.903 1.00 123.42 2177 LYS E O 1
ATOM 10000 N N . LYS E 1 352 ? 112.878 -64.494 123.729 1.00 119.92 2178 LYS E N 1
ATOM 10001 C CA . LYS E 1 352 ? 114.092 -65.319 123.738 1.00 121.88 2178 LYS E CA 1
ATOM 10002 C C . LYS E 1 352 ? 114.153 -66.138 125.049 1.00 123.95 2178 LYS E C 1
ATOM 10003 O O . LYS E 1 352 ? 114.347 -67.360 124.995 1.00 123.65 2178 LYS E O 1
ATOM 10009 N N . ASP E 1 353 ? 113.910 -65.466 126.205 1.00 119.03 2179 ASP E N 1
ATOM 10010 C CA . ASP E 1 353 ? 113.879 -66.068 127.548 1.00 118.84 2179 ASP E CA 1
ATOM 10011 C C . ASP E 1 353 ? 112.728 -67.072 127.674 1.00 117.29 2179 ASP E C 1
ATOM 10012 O O . ASP E 1 353 ? 112.893 -68.137 128.280 1.00 116.88 2179 ASP E O 1
ATOM 10017 N N . LEU E 1 354 ? 111.552 -66.687 127.133 1.00 109.67 2180 LEU E N 1
ATOM 10018 C CA . LEU E 1 354 ? 110.306 -67.450 127.157 1.00 107.01 2180 LEU E CA 1
ATOM 10019 C C . LEU E 1 354 ? 110.448 -68.775 126.438 1.00 114.22 2180 LEU E C 1
ATOM 10020 O O . LEU E 1 354 ? 110.144 -69.814 127.033 1.00 113.26 2180 LEU E O 1
ATOM 10025 N N . ASP E 1 355 ? 110.948 -68.734 125.176 1.00 113.66 2181 ASP E N 1
ATOM 10026 C CA . ASP E 1 355 ? 111.198 -69.902 124.330 1.00 115.50 2181 ASP E CA 1
ATOM 10027 C C . ASP E 1 355 ? 112.190 -70.842 124.991 1.00 122.61 2181 ASP E C 1
ATOM 10028 O O . ASP E 1 355 ? 112.001 -72.061 124.919 1.00 122.71 2181 ASP E O 1
ATOM 10033 N N . SER E 1 356 ? 113.197 -70.276 125.708 1.00 121.54 2182 SER E N 1
ATOM 10034 C CA . SER E 1 356 ? 114.153 -71.076 126.476 1.00 124.29 2182 SER E CA 1
ATOM 10035 C C . SER E 1 356 ? 113.406 -71.814 127.591 1.00 126.84 2182 SER E C 1
ATOM 10036 O O . SER E 1 356 ? 113.640 -73.015 127.757 1.00 127.95 2182 SER E O 1
ATOM 10039 N N . TYR E 1 357 ? 112.453 -71.125 128.300 1.00 119.92 2183 TYR E N 1
ATOM 10040 C CA . TYR E 1 357 ? 111.663 -71.808 129.334 1.00 117.80 2183 TYR E CA 1
ATOM 10041 C C . TYR E 1 357 ? 110.802 -72.940 128.737 1.00 118.43 2183 TYR E C 1
ATOM 10042 O O . TYR E 1 357 ? 110.830 -74.050 129.253 1.00 117.95 2183 TYR E O 1
ATOM 10051 N N . LEU E 1 358 ? 110.073 -72.659 127.643 1.00 112.05 2184 LEU E N 1
ATOM 10052 C CA . LEU E 1 358 ? 109.166 -73.613 127.005 1.00 110.43 2184 LEU E CA 1
ATOM 10053 C C . LEU E 1 358 ? 109.816 -74.939 126.598 1.00 115.73 2184 LEU E C 1
ATOM 10054 O O . LEU E 1 358 ? 109.167 -75.986 126.719 1.00 114.63 2184 LEU E O 1
ATOM 10059 N N . LYS E 1 359 ? 111.078 -74.918 126.144 1.00 114.73 2185 LYS E N 1
ATOM 10060 C CA . LYS E 1 359 ? 111.716 -76.181 125.755 1.00 117.35 2185 LYS E CA 1
ATOM 10061 C C . LYS E 1 359 ? 112.570 -76.804 126.856 1.00 122.36 2185 LYS E C 1
ATOM 10062 O O . LYS E 1 359 ? 112.458 -78.011 127.101 1.00 120.82 2185 LYS E O 1
ATOM 10068 N N . THR E 1 360 ? 113.380 -75.984 127.544 1.00 121.18 2186 THR E N 1
ATOM 10069 C CA . THR E 1 360 ? 114.297 -76.456 128.582 1.00 123.66 2186 THR E CA 1
ATOM 10070 C C . THR E 1 360 ? 113.648 -76.610 129.973 1.00 127.59 2186 THR E C 1
ATOM 10071 O O . THR E 1 360 ? 114.156 -77.395 130.776 1.00 128.79 2186 THR E O 1
ATOM 10075 N N . ARG E 1 361 ? 112.554 -75.853 130.262 1.00 122.34 2187 ARG E N 1
ATOM 10076 C CA . ARG E 1 361 ? 111.823 -75.803 131.552 1.00 120.64 2187 ARG E CA 1
ATOM 10077 C C . ARG E 1 361 ? 112.750 -75.255 132.658 1.00 126.46 2187 ARG E C 1
ATOM 10078 O O . ARG E 1 361 ? 112.575 -75.530 133.854 1.00 125.87 2187 ARG E O 1
ATOM 10086 N N . SER E 1 362 ? 113.748 -74.465 132.214 1.00 124.59 2188 SER E N 1
ATOM 10087 C CA . SER E 1 362 ? 114.788 -73.835 133.014 1.00 125.92 2188 SER E CA 1
ATOM 10088 C C . SER E 1 362 ? 115.099 -72.446 132.452 1.00 129.55 2188 SER E C 1
ATOM 10089 O O . SER E 1 362 ? 115.042 -72.233 131.236 1.00 128.48 2188 SER E O 1
ATOM 10092 N N . PRO E 1 363 ? 115.377 -71.468 133.331 1.00 126.68 2189 PRO E N 1
ATOM 10093 C CA . PRO E 1 363 ? 115.483 -71.576 134.794 1.00 127.22 2189 PRO E CA 1
ATOM 10094 C C . PRO E 1 363 ? 114.189 -71.220 135.533 1.00 129.32 2189 PRO E C 1
ATOM 10095 O O . PRO E 1 363 ? 113.306 -70.566 134.957 1.00 127.44 2189 PRO E O 1
ATOM 10099 N N . VAL E 1 364 ? 114.082 -71.623 136.817 1.00 125.48 2190 VAL E N 1
ATOM 10100 C CA . VAL E 1 364 ? 112.906 -71.316 137.646 1.00 123.04 2190 VAL E CA 1
ATOM 10101 C C . VAL E 1 364 ? 112.801 -69.784 137.865 1.00 124.91 2190 VAL E C 1
ATOM 10102 O O . VAL E 1 364 ? 111.695 -69.256 138.028 1.00 121.74 2190 VAL E O 1
ATOM 10106 N N . THR E 1 365 ? 113.948 -69.073 137.744 1.00 122.85 2191 THR E N 1
ATOM 10107 C CA . THR E 1 365 ? 114.026 -67.619 137.850 1.00 121.89 2191 THR E CA 1
ATOM 10108 C C . THR E 1 365 ? 113.146 -66.937 136.784 1.00 122.71 2191 THR E C 1
ATOM 10109 O O . THR E 1 365 ? 112.845 -65.748 136.929 1.00 121.77 2191 THR E O 1
ATOM 10113 N N . PHE E 1 366 ? 112.691 -67.694 135.759 1.00 116.95 2192 PHE E N 1
ATOM 10114 C CA . PHE E 1 366 ? 111.813 -67.149 134.724 1.00 114.11 2192 PHE E CA 1
ATOM 10115 C C . PHE E 1 366 ? 110.404 -66.891 135.248 1.00 114.55 2192 PHE E C 1
ATOM 10116 O O . PHE E 1 366 ? 109.859 -65.815 134.997 1.00 112.12 2192 PHE E O 1
ATOM 10124 N N . LEU E 1 367 ? 109.808 -67.883 135.937 1.00 110.55 2193 LEU E N 1
ATOM 10125 C CA . LEU E 1 367 ? 108.448 -67.800 136.466 1.00 108.09 2193 LEU E CA 1
ATOM 10126 C C . LEU E 1 367 ? 108.309 -66.693 137.506 1.00 116.13 2193 LEU E C 1
ATOM 10127 O O . LEU E 1 367 ? 107.413 -65.848 137.382 1.00 115.04 2193 LEU E O 1
ATOM 10132 N N . SER E 1 368 ? 109.241 -66.651 138.478 1.00 116.66 2194 SER E N 1
ATOM 10133 C CA . SER E 1 368 ? 109.327 -65.621 139.527 1.00 117.48 2194 SER E CA 1
ATOM 10134 C C . SER E 1 368 ? 109.385 -64.201 138.914 1.00 120.91 2194 SER E C 1
ATOM 10135 O O . SER E 1 368 ? 108.652 -63.309 139.346 1.00 118.25 2194 SER E O 1
ATOM 10138 N N . ASP E 1 369 ? 110.215 -64.026 137.873 1.00 119.91 2195 ASP E N 1
ATOM 10139 C CA . ASP E 1 369 ? 110.370 -62.755 137.179 1.00 120.39 2195 ASP E CA 1
ATOM 10140 C C . ASP E 1 369 ? 109.185 -62.385 136.300 1.00 123.07 2195 ASP E C 1
ATOM 10141 O O . ASP E 1 369 ? 108.852 -61.202 136.230 1.00 122.19 2195 ASP E O 1
ATOM 10146 N N . LEU E 1 370 ? 108.550 -63.380 135.637 1.00 118.31 2196 LEU E N 1
ATOM 10147 C CA . LEU E 1 370 ? 107.423 -63.200 134.712 1.00 115.41 2196 LEU E CA 1
ATOM 10148 C C . LEU E 1 370 ? 106.348 -62.206 135.187 1.00 116.83 2196 LEU E C 1
ATOM 10149 O O . LEU E 1 370 ? 105.945 -61.356 134.390 1.00 114.86 2196 LEU E O 1
ATOM 10154 N N . ARG E 1 371 ? 105.908 -62.294 136.468 1.00 113.19 2197 ARG E N 1
ATOM 10155 C CA . ARG E 1 371 ? 104.922 -61.368 137.050 1.00 111.79 2197 ARG E CA 1
ATOM 10156 C C . ARG E 1 371 ? 105.461 -59.913 137.031 1.00 115.44 2197 ARG E C 1
ATOM 10157 O O . ARG E 1 371 ? 104.768 -58.989 136.583 1.00 112.80 2197 ARG E O 1
ATOM 10165 N N . SER E 1 372 ? 106.718 -59.742 137.499 1.00 114.14 2198 SER E N 1
ATOM 10166 C CA . SER E 1 372 ? 107.456 -58.471 137.589 1.00 114.43 2198 SER E CA 1
ATOM 10167 C C . SER E 1 372 ? 107.915 -57.922 136.218 1.00 115.41 2198 SER E C 1
ATOM 10168 O O . SER E 1 372 ? 108.656 -56.939 136.170 1.00 115.23 2198 SER E O 1
ATOM 10171 N N . ASN E 1 373 ? 107.470 -58.567 135.117 1.00 110.01 2199 ASN E N 1
ATOM 10172 C CA . ASN E 1 373 ? 107.766 -58.209 133.730 1.00 109.55 2199 ASN E CA 1
ATOM 10173 C C . ASN E 1 373 ? 106.501 -57.802 133.037 1.00 112.06 2199 ASN E C 1
ATOM 10174 O O . ASN E 1 373 ? 106.540 -57.112 132.016 1.00 111.27 2199 ASN E O 1
ATOM 10179 N N . LEU E 1 374 ? 105.376 -58.261 133.567 1.00 108.56 2200 LEU E N 1
ATOM 10180 C CA . LEU E 1 374 ? 104.082 -57.960 132.984 1.00 107.01 2200 LEU E CA 1
ATOM 10181 C C . LEU E 1 374 ? 103.529 -56.608 133.415 1.00 111.79 2200 LEU E C 1
ATOM 10182 O O . LEU E 1 374 ? 102.662 -56.067 132.730 1.00 108.77 2200 LEU E O 1
ATOM 10187 N N . GLN E 1 375 ? 104.047 -56.052 134.523 1.00 112.59 2201 GLN E N 1
ATOM 10188 C CA . GLN E 1 375 ? 103.591 -54.762 135.043 1.00 113.74 2201 GLN E CA 1
ATOM 10189 C C . GLN E 1 375 ? 104.399 -53.563 134.543 1.00 124.35 2201 GLN E C 1
ATOM 10190 O O . GLN E 1 375 ? 105.519 -53.717 134.050 1.00 124.64 2201 GLN E O 1
ATOM 10196 N N . VAL E 1 376 ? 103.763 -52.369 134.618 1.00 125.69 2202 VAL E N 1
ATOM 10197 C CA . VAL E 1 376 ? 104.288 -51.029 134.299 1.00 128.89 2202 VAL E CA 1
ATOM 10198 C C . VAL E 1 376 ? 103.565 -49.950 135.145 1.00 138.60 2202 VAL E C 1
ATOM 10199 O O . VAL E 1 376 ? 102.614 -49.316 134.661 1.00 136.92 2202 VAL E O 1
ATOM 10203 N N . SER E 1 377 ? 104.012 -49.759 136.417 1.00 140.76 2203 SER E N 1
ATOM 10204 C CA . SER E 1 377 ? 103.449 -48.763 137.351 1.00 142.66 2203 SER E CA 1
ATOM 10205 C C . SER E 1 377 ? 103.972 -47.317 137.095 1.00 152.11 2203 SER E C 1
ATOM 10206 O O . SER E 1 377 ? 103.347 -46.350 137.552 1.00 151.48 2203 SER E O 1
ATOM 10209 N N . ASN E 1 378 ? 105.107 -47.187 136.337 1.00 153.02 2204 ASN E N 1
ATOM 10210 C CA . ASN E 1 378 ? 105.732 -45.919 135.906 1.00 155.22 2204 ASN E CA 1
ATOM 10211 C C . ASN E 1 378 ? 104.768 -45.264 134.911 1.00 158.81 2204 ASN E C 1
ATOM 10212 O O . ASN E 1 378 ? 104.623 -44.036 134.910 1.00 159.02 2204 ASN E O 1
ATOM 10217 N N . GLU E 1 379 ? 104.084 -46.106 134.089 1.00 154.27 2205 GLU E N 1
ATOM 10218 C CA . GLU E 1 379 ? 102.993 -45.714 133.193 1.00 152.54 2205 GLU E CA 1
ATOM 10219 C C . GLU E 1 379 ? 101.804 -45.400 134.135 1.00 156.10 2205 GLU E C 1
ATOM 10220 O O . GLU E 1 379 ? 101.658 -46.071 135.172 1.00 155.82 2205 GLU E O 1
ATOM 10226 N N . PRO E 1 380 ? 100.976 -44.367 133.846 1.00 151.92 2206 PRO E N 1
ATOM 10227 C CA . PRO E 1 380 ? 99.892 -44.027 134.788 1.00 151.29 2206 PRO E CA 1
ATOM 10228 C C . PRO E 1 380 ? 98.622 -44.879 134.665 1.00 152.11 2206 PRO E C 1
ATOM 10229 O O . PRO E 1 380 ? 98.214 -45.242 133.552 1.00 150.96 2206 PRO E O 1
ATOM 10233 N N . GLY E 1 381 ? 98.031 -45.206 135.823 1.00 146.13 2207 GLY E N 1
ATOM 10234 C CA . GLY E 1 381 ? 96.780 -45.959 135.961 1.00 142.76 2207 GLY E CA 1
ATOM 10235 C C . GLY E 1 381 ? 96.707 -47.419 135.535 1.00 139.99 2207 GLY E C 1
ATOM 10236 O O . GLY E 1 381 ? 95.977 -48.199 136.160 1.00 139.33 2207 GLY E O 1
ATOM 10237 N N . ASN E 1 382 ? 97.406 -47.795 134.441 1.00 131.44 2208 ASN E N 1
ATOM 10238 C CA . ASN E 1 382 ? 97.374 -49.162 133.904 1.00 128.20 2208 ASN E CA 1
ATOM 10239 C C . ASN E 1 382 ? 97.992 -50.202 134.849 1.00 126.20 2208 ASN E C 1
ATOM 10240 O O . ASN E 1 382 ? 97.338 -51.215 135.132 1.00 126.03 2208 ASN E O 1
ATOM 10245 N N . ARG E 1 383 ? 99.234 -49.939 135.340 1.00 116.93 2209 ARG E N 1
ATOM 10246 C CA . ARG E 1 383 ? 100.069 -50.775 136.228 1.00 114.57 2209 ARG E CA 1
ATOM 10247 C C . ARG E 1 383 ? 100.210 -52.266 135.770 1.00 109.63 2209 ARG E C 1
ATOM 10248 O O . ARG E 1 383 ? 100.634 -53.104 136.557 1.00 109.77 2209 ARG E O 1
ATOM 10256 N N . TYR E 1 384 ? 99.938 -52.544 134.474 1.00 99.48 2210 TYR E N 1
ATOM 10257 C CA . TYR E 1 384 ? 100.024 -53.828 133.764 1.00 96.02 2210 TYR E CA 1
ATOM 10258 C C . TYR E 1 384 ? 100.023 -53.597 132.237 1.00 98.51 2210 TYR E C 1
ATOM 10259 O O . TYR E 1 384 ? 99.186 -52.844 131.716 1.00 97.50 2210 TYR E O 1
ATOM 10268 N N . ASN E 1 385 ? 100.941 -54.269 131.525 1.00 94.42 2211 ASN E N 1
ATOM 10269 C CA . ASN E 1 385 ? 101.068 -54.208 130.068 1.00 93.01 2211 ASN E CA 1
ATOM 10270 C C . ASN E 1 385 ? 100.063 -55.211 129.470 1.00 93.67 2211 ASN E C 1
ATOM 10271 O O . ASN E 1 385 ? 100.433 -56.332 129.116 1.00 92.90 2211 ASN E O 1
ATOM 10276 N N . LEU E 1 386 ? 98.773 -54.801 129.412 1.00 88.42 2212 LEU E N 1
ATOM 10277 C CA . LEU E 1 386 ? 97.619 -55.580 128.934 1.00 86.57 2212 LEU E CA 1
ATOM 10278 C C . LEU E 1 386 ? 97.915 -56.316 127.640 1.00 89.53 2212 LEU E C 1
ATOM 10279 O O . LEU E 1 386 ? 97.765 -57.539 127.582 1.00 90.83 2212 LEU E O 1
ATOM 10284 N N . GLN E 1 387 ? 98.405 -55.562 126.634 1.00 83.19 2213 GLN E N 1
ATOM 10285 C CA . GLN E 1 387 ? 98.775 -55.987 125.290 1.00 81.89 2213 GLN E CA 1
ATOM 10286 C C . GLN E 1 387 ? 99.794 -57.125 125.353 1.00 83.80 2213 GLN E C 1
ATOM 10287 O O . GLN E 1 387 ? 99.680 -58.084 124.578 1.00 83.04 2213 GLN E O 1
ATOM 10293 N N . LEU E 1 388 ? 100.743 -57.044 126.324 1.00 78.32 2214 LEU E N 1
ATOM 10294 C CA . LEU E 1 388 ? 101.754 -58.066 126.556 1.00 78.33 2214 LEU E CA 1
ATOM 10295 C C . LEU E 1 388 ? 101.143 -59.288 127.234 1.00 79.27 2214 LEU E C 1
ATOM 10296 O O . LEU E 1 388 ? 101.541 -60.415 126.898 1.00 79.69 2214 LEU E O 1
ATOM 10301 N N . ILE E 1 389 ? 100.181 -59.076 128.180 1.00 72.64 2215 ILE E N 1
ATOM 10302 C CA . ILE E 1 389 ? 99.507 -60.178 128.883 1.00 72.04 2215 ILE E CA 1
ATOM 10303 C C . ILE E 1 389 ? 98.816 -61.079 127.849 1.00 77.88 2215 ILE E C 1
ATOM 10304 O O . ILE E 1 389 ? 99.041 -62.315 127.838 1.00 78.18 2215 ILE E O 1
ATOM 10309 N N . ASN E 1 390 ? 98.090 -60.425 126.901 1.00 72.99 2216 ASN E N 1
ATOM 10310 C CA . ASN E 1 390 ? 97.385 -61.051 125.776 1.00 71.81 2216 ASN E CA 1
ATOM 10311 C C . ASN E 1 390 ? 98.283 -61.842 124.827 1.00 77.48 2216 ASN E C 1
ATOM 10312 O O . ASN E 1 390 ? 97.928 -62.956 124.467 1.00 77.65 2216 ASN E O 1
ATOM 10317 N N . ALA E 1 391 ? 99.446 -61.273 124.440 1.00 76.07 2217 ALA E N 1
ATOM 10318 C CA . ALA E 1 391 ? 100.443 -61.879 123.544 1.00 77.07 2217 ALA E CA 1
ATOM 10319 C C . ALA E 1 391 ? 101.096 -63.096 124.182 1.00 79.35 2217 ALA E C 1
ATOM 10320 O O . ALA E 1 391 ? 101.195 -64.130 123.528 1.00 79.28 2217 ALA E O 1
ATOM 10322 N N . LEU E 1 392 ? 101.479 -62.998 125.468 1.00 75.50 2218 LEU E N 1
ATOM 10323 C CA . LEU E 1 392 ? 102.069 -64.119 126.197 1.00 76.80 2218 LEU E CA 1
ATOM 10324 C C . LEU E 1 392 ? 101.101 -65.320 126.192 1.00 80.19 2218 LEU E C 1
ATOM 10325 O O . LEU E 1 392 ? 101.476 -66.393 125.738 1.00 78.03 2218 LEU E O 1
ATOM 10330 N N . VAL E 1 393 ? 99.841 -65.097 126.646 1.00 76.96 2219 VAL E N 1
ATOM 10331 C CA . VAL E 1 393 ? 98.765 -66.093 126.717 1.00 75.56 2219 VAL E CA 1
ATOM 10332 C C . VAL E 1 393 ? 98.547 -66.780 125.353 1.00 80.71 2219 VAL E C 1
ATOM 10333 O O . VAL E 1 393 ? 98.667 -68.014 125.276 1.00 82.70 2219 VAL E O 1
ATOM 10337 N N . LEU E 1 394 ? 98.270 -65.986 124.284 1.00 74.72 2220 LEU E N 1
ATOM 10338 C CA . LEU E 1 394 ? 98.038 -66.542 122.953 1.00 74.26 2220 LEU E CA 1
ATOM 10339 C C . LEU E 1 394 ? 99.247 -67.293 122.453 1.00 78.52 2220 LEU E C 1
ATOM 10340 O O . LEU E 1 394 ? 99.087 -68.418 121.997 1.00 76.83 2220 LEU E O 1
ATOM 10345 N N . TYR E 1 395 ? 100.452 -66.712 122.615 1.00 77.13 2221 TYR E N 1
ATOM 10346 C CA . TYR E 1 395 ? 101.698 -67.347 122.196 1.00 79.26 2221 TYR E CA 1
ATOM 10347 C C . TYR E 1 395 ? 101.946 -68.656 122.925 1.00 82.38 2221 TYR E C 1
ATOM 10348 O O . TYR E 1 395 ? 102.096 -69.681 122.264 1.00 82.57 2221 TYR E O 1
ATOM 10357 N N . VAL E 1 396 ? 101.922 -68.641 124.276 1.00 78.55 2222 VAL E N 1
ATOM 10358 C CA . VAL E 1 396 ? 102.145 -69.835 125.109 1.00 79.07 2222 VAL E CA 1
ATOM 10359 C C . VAL E 1 396 ? 101.213 -70.979 124.667 1.00 83.66 2222 VAL E C 1
ATOM 10360 O O . VAL E 1 396 ? 101.708 -72.079 124.383 1.00 87.04 2222 VAL E O 1
ATOM 10364 N N . GLY E 1 397 ? 99.913 -70.678 124.519 1.00 75.45 2223 GLY E N 1
ATOM 10365 C CA . GLY E 1 397 ? 98.911 -71.640 124.071 1.00 73.31 2223 GLY E CA 1
ATOM 10366 C C . GLY E 1 397 ? 99.207 -72.249 122.714 1.00 74.06 2223 GLY E C 1
ATOM 10367 O O . GLY E 1 397 ? 99.227 -73.468 122.579 1.00 72.52 2223 GLY E O 1
ATOM 10368 N N . THR E 1 398 ? 99.474 -71.393 121.705 1.00 70.11 2224 THR E N 1
ATOM 10369 C CA . THR E 1 398 ? 99.762 -71.792 120.327 1.00 70.86 2224 THR E CA 1
ATOM 10370 C C . THR E 1 398 ? 100.986 -72.683 120.269 1.00 78.78 2224 THR E C 1
ATOM 10371 O O . THR E 1 398 ? 100.956 -73.728 119.589 1.00 80.27 2224 THR E O 1
ATOM 10375 N N . GLN E 1 399 ? 102.041 -72.302 121.037 1.00 76.18 2225 GLN E N 1
ATOM 10376 C CA . GLN E 1 399 ? 103.272 -73.081 121.184 1.00 78.86 2225 GLN E CA 1
ATOM 10377 C C . GLN E 1 399 ? 102.920 -74.444 121.820 1.00 85.18 2225 GLN E C 1
ATOM 10378 O O . GLN E 1 399 ? 103.422 -75.475 121.367 1.00 88.01 2225 GLN E O 1
ATOM 10384 N N . ALA E 1 400 ? 102.010 -74.440 122.826 1.00 78.93 2226 ALA E N 1
ATOM 10385 C CA . ALA E 1 400 ? 101.563 -75.645 123.512 1.00 78.37 2226 ALA E CA 1
ATOM 10386 C C . ALA E 1 400 ? 100.777 -76.577 122.583 1.00 80.77 2226 ALA E C 1
ATOM 10387 O O . ALA E 1 400 ? 101.017 -77.777 122.644 1.00 83.11 2226 ALA E O 1
ATOM 10389 N N . ILE E 1 401 ? 99.883 -76.041 121.712 1.00 72.79 2227 ILE E N 1
ATOM 10390 C CA . ILE E 1 401 ? 99.116 -76.834 120.749 1.00 72.13 2227 ILE E CA 1
ATOM 10391 C C . ILE E 1 401 ? 100.106 -77.502 119.779 1.00 83.00 2227 ILE E C 1
ATOM 10392 O O . ILE E 1 401 ? 99.994 -78.704 119.517 1.00 82.96 2227 ILE E O 1
ATOM 10397 N N . ALA E 1 402 ? 101.095 -76.730 119.279 1.00 84.48 2228 ALA E N 1
ATOM 10398 C CA . ALA E 1 402 ? 102.122 -77.238 118.365 1.00 88.65 2228 ALA E CA 1
ATOM 10399 C C . ALA E 1 402 ? 102.972 -78.323 119.031 1.00 97.17 2228 ALA E C 1
ATOM 10400 O O . ALA E 1 402 ? 103.240 -79.342 118.405 1.00 100.34 2228 ALA E O 1
ATOM 10402 N N . HIS E 1 403 ? 103.354 -78.121 120.305 1.00 93.60 2229 HIS E N 1
ATOM 10403 C CA . HIS E 1 403 ? 104.162 -79.056 121.085 1.00 95.34 2229 HIS E CA 1
ATOM 10404 C C . HIS E 1 403 ? 103.468 -80.418 121.294 1.00 100.43 2229 HIS E C 1
ATOM 10405 O O . HIS E 1 403 ? 104.114 -81.461 121.173 1.00 101.97 2229 HIS E O 1
ATOM 10412 N N . ILE E 1 404 ? 102.163 -80.393 121.594 1.00 95.86 2230 ILE E N 1
ATOM 10413 C CA . ILE E 1 404 ? 101.337 -81.575 121.774 1.00 97.02 2230 ILE E CA 1
ATOM 10414 C C . ILE E 1 404 ? 101.202 -82.276 120.414 1.00 107.67 2230 ILE E C 1
ATOM 10415 O O . ILE E 1 404 ? 101.392 -83.491 120.345 1.00 108.95 2230 ILE E O 1
ATOM 10420 N N . HIS E 1 405 ? 100.906 -81.503 119.331 1.00 108.04 2231 HIS E N 1
ATOM 10421 C CA . HIS E 1 405 ? 100.761 -82.008 117.947 1.00 111.48 2231 HIS E CA 1
ATOM 10422 C C . HIS E 1 405 ? 102.028 -82.689 117.503 1.00 120.29 2231 HIS E C 1
ATOM 10423 O O . HIS E 1 405 ? 101.963 -83.765 116.898 1.00 124.68 2231 HIS E O 1
ATOM 10430 N N . ASN E 1 406 ? 103.185 -82.091 117.848 1.00 115.52 2232 ASN E N 1
ATOM 10431 C CA . ASN E 1 406 ? 104.497 -82.655 117.551 1.00 117.82 2232 ASN E CA 1
ATOM 10432 C C . ASN E 1 406 ? 104.680 -84.003 118.267 1.00 120.04 2232 ASN E C 1
ATOM 10433 O O . ASN E 1 406 ? 105.059 -84.965 117.606 1.00 121.85 2232 ASN E O 1
ATOM 10438 N N . LYS E 1 407 ? 104.281 -84.090 119.566 1.00 113.52 2233 LYS E N 1
ATOM 10439 C CA . LYS E 1 407 ? 104.320 -85.293 120.426 1.00 114.17 2233 LYS E CA 1
ATOM 10440 C C . LYS E 1 407 ? 103.399 -86.428 119.940 1.00 119.83 2233 LYS E C 1
ATOM 10441 O O . LYS E 1 407 ? 103.410 -87.509 120.533 1.00 120.08 2233 LYS E O 1
ATOM 10447 N N . GLY E 1 408 ? 102.591 -86.155 118.910 1.00 117.36 2234 GLY E N 1
ATOM 10448 C CA . GLY E 1 408 ? 101.677 -87.121 118.306 1.00 119.01 2234 GLY E CA 1
ATOM 10449 C C . GLY E 1 408 ? 100.300 -87.234 118.929 1.00 121.86 2234 GLY E C 1
ATOM 10450 O O . GLY E 1 408 ? 99.487 -88.045 118.474 1.00 122.26 2234 GLY E O 1
ATOM 10451 N N . SER E 1 409 ? 100.032 -86.440 119.980 1.00 116.97 2235 SER E N 1
ATOM 10452 C CA . SER E 1 409 ? 98.742 -86.421 120.681 1.00 115.06 2235 SER E CA 1
ATOM 10453 C C . SER E 1 409 ? 97.982 -85.146 120.294 1.00 117.62 2235 SER E C 1
ATOM 10454 O O . SER E 1 409 ? 98.460 -84.396 119.435 1.00 117.88 2235 SER E O 1
ATOM 10457 N N . THR E 1 410 ? 96.795 -84.909 120.877 1.00 112.46 2236 THR E N 1
ATOM 10458 C CA . THR E 1 410 ? 96.015 -83.699 120.577 1.00 110.73 2236 THR E CA 1
ATOM 10459 C C . THR E 1 410 ? 95.587 -82.961 121.848 1.00 111.70 2236 THR E C 1
ATOM 10460 O O . THR E 1 410 ? 95.255 -83.621 122.830 1.00 111.75 2236 THR E O 1
ATOM 10464 N N . PRO E 1 411 ? 95.597 -81.607 121.857 1.00 105.71 2237 PRO E N 1
ATOM 10465 C CA . PRO E 1 411 ? 95.187 -80.868 123.068 1.00 103.06 2237 PRO E CA 1
ATOM 10466 C C . PRO E 1 411 ? 93.945 -81.441 123.742 1.00 105.27 2237 PRO E C 1
ATOM 10467 O O . PRO E 1 411 ? 92.857 -81.388 123.192 1.00 105.14 2237 PRO E O 1
ATOM 10471 N N . SER E 1 412 ? 94.141 -82.066 124.891 1.00 101.37 2238 SER E N 1
ATOM 10472 C CA . SER E 1 412 ? 93.085 -82.696 125.674 1.00 101.06 2238 SER E CA 1
ATOM 10473 C C . SER E 1 412 ? 93.277 -82.289 127.105 1.00 102.60 2238 SER E C 1
ATOM 10474 O O . SER E 1 412 ? 94.380 -81.880 127.479 1.00 102.67 2238 SER E O 1
ATOM 10477 N N . MET E 1 413 ? 92.250 -82.508 127.930 1.00 96.81 2239 MET E N 1
ATOM 10478 C CA . MET E 1 413 ? 92.285 -82.213 129.357 1.00 94.91 2239 MET E CA 1
ATOM 10479 C C . MET E 1 413 ? 93.529 -82.795 130.089 1.00 99.72 2239 MET E C 1
ATOM 10480 O O . MET E 1 413 ? 93.931 -82.267 131.122 1.00 98.42 2239 MET E O 1
ATOM 10485 N N . SER E 1 414 ? 94.140 -83.854 129.529 1.00 97.39 2240 SER E N 1
ATOM 10486 C CA . SER E 1 414 ? 95.309 -84.521 130.084 1.00 98.18 2240 SER E CA 1
ATOM 10487 C C . SER E 1 414 ? 96.619 -84.111 129.398 1.00 103.19 2240 SER E C 1
ATOM 10488 O O . SER E 1 414 ? 97.637 -83.964 130.079 1.00 103.53 2240 SER E O 1
ATOM 10491 N N . THR E 1 415 ? 96.603 -83.963 128.053 1.00 100.01 2241 THR E N 1
ATOM 10492 C CA . THR E 1 415 ? 97.802 -83.660 127.256 1.00 100.42 2241 THR E CA 1
ATOM 10493 C C . THR E 1 415 ? 98.286 -82.212 127.426 1.00 102.76 2241 THR E C 1
ATOM 10494 O O . THR E 1 415 ? 99.457 -81.923 127.150 1.00 102.43 2241 THR E O 1
ATOM 10498 N N . ILE E 1 416 ? 97.393 -81.316 127.898 1.00 98.19 2242 ILE E N 1
ATOM 10499 C CA . ILE E 1 416 ? 97.646 -79.872 128.123 1.00 96.65 2242 ILE E CA 1
ATOM 10500 C C . ILE E 1 416 ? 98.370 -79.620 129.462 1.00 100.07 2242 ILE E C 1
ATOM 10501 O O . ILE E 1 416 ? 99.092 -78.624 129.595 1.00 98.75 2242 ILE E O 1
ATOM 10506 N N . THR E 1 417 ? 98.174 -80.527 130.433 1.00 97.34 2243 THR E N 1
ATOM 10507 C CA . THR E 1 417 ? 98.739 -80.454 131.779 1.00 97.52 2243 THR E CA 1
ATOM 10508 C C . THR E 1 417 ? 100.193 -80.905 131.813 1.00 104.14 2243 THR E C 1
ATOM 10509 O O . THR E 1 417 ? 100.623 -81.708 130.976 1.00 105.14 2243 THR E O 1
ATOM 10513 N N . HIS E 1 418 ? 100.922 -80.437 132.845 1.00 100.74 2244 HIS E N 1
ATOM 10514 C CA . HIS E 1 418 ? 102.314 -80.785 133.166 1.00 101.54 2244 HIS E CA 1
ATOM 10515 C C . HIS E 1 418 ? 103.291 -80.586 132.011 1.00 106.62 2244 HIS E C 1
ATOM 10516 O O . HIS E 1 418 ? 104.194 -81.391 131.791 1.00 108.37 2244 HIS E O 1
ATOM 10523 N N . SER E 1 419 ? 103.124 -79.474 131.310 1.00 102.36 2245 SER E N 1
ATOM 10524 C CA . SER E 1 419 ? 104.022 -79.038 130.262 1.00 103.51 2245 SER E CA 1
ATOM 10525 C C . SER E 1 419 ? 104.616 -77.717 130.767 1.00 107.69 2245 SER E C 1
ATOM 10526 O O . SER E 1 419 ? 104.043 -77.098 131.667 1.00 105.50 2245 SER E O 1
ATOM 10529 N N . ALA E 1 420 ? 105.767 -77.297 130.218 1.00 105.71 2246 ALA E N 1
ATOM 10530 C CA . ALA E 1 420 ? 106.413 -76.039 130.584 1.00 104.20 2246 ALA E CA 1
ATOM 10531 C C . ALA E 1 420 ? 105.442 -74.889 130.330 1.00 104.26 2246 ALA E C 1
ATOM 10532 O O . ALA E 1 420 ? 105.477 -73.885 131.041 1.00 103.83 2246 ALA E O 1
ATOM 10534 N N . HIS E 1 421 ? 104.529 -75.078 129.354 1.00 98.43 2247 HIS E N 1
ATOM 10535 C CA . HIS E 1 421 ? 103.500 -74.110 128.988 1.00 95.90 2247 HIS E CA 1
ATOM 10536 C C . HIS E 1 421 ? 102.523 -73.931 130.141 1.00 93.25 2247 HIS E C 1
ATOM 10537 O O . HIS E 1 421 ? 102.301 -72.806 130.574 1.00 92.30 2247 HIS E O 1
ATOM 10544 N N . MET E 1 422 ? 101.982 -75.037 130.663 1.00 85.53 2248 MET E N 1
ATOM 10545 C CA . MET E 1 422 ? 101.030 -75.014 131.769 1.00 82.52 2248 MET E CA 1
ATOM 10546 C C . MET E 1 422 ? 101.632 -74.444 133.060 1.00 86.96 2248 MET E C 1
ATOM 10547 O O . MET E 1 422 ? 100.915 -73.811 133.825 1.00 84.76 2248 MET E O 1
ATOM 10552 N N . ASP E 1 423 ? 102.952 -74.616 133.270 1.00 86.14 2249 ASP E N 1
ATOM 10553 C CA . ASP E 1 423 ? 103.698 -74.090 134.422 1.00 86.13 2249 ASP E CA 1
ATOM 10554 C C . ASP E 1 423 ? 103.613 -72.573 134.479 1.00 85.95 2249 ASP E C 1
ATOM 10555 O O . ASP E 1 423 ? 103.474 -72.024 135.567 1.00 83.86 2249 ASP E O 1
ATOM 10560 N N . ILE E 1 424 ? 103.668 -71.914 133.299 1.00 81.91 2250 ILE E N 1
ATOM 10561 C CA . ILE E 1 424 ? 103.539 -70.463 133.118 1.00 80.53 2250 ILE E CA 1
ATOM 10562 C C . ILE E 1 424 ? 102.103 -70.052 133.508 1.00 83.70 2250 ILE E C 1
ATOM 10563 O O . ILE E 1 424 ? 101.932 -69.163 134.348 1.00 83.59 2250 ILE E O 1
ATOM 10568 N N . PHE E 1 425 ? 101.082 -70.700 132.892 1.00 78.67 2251 PHE E N 1
ATOM 10569 C CA . PHE E 1 425 ? 99.660 -70.439 133.149 1.00 75.75 2251 PHE E CA 1
ATOM 10570 C C . PHE E 1 425 ? 99.308 -70.641 134.624 1.00 81.58 2251 PHE E C 1
ATOM 10571 O O . PHE E 1 425 ? 98.732 -69.738 135.238 1.00 80.66 2251 PHE E O 1
ATOM 10579 N N . GLN E 1 426 ? 99.720 -71.799 135.203 1.00 80.28 2252 GLN E N 1
ATOM 10580 C CA . GLN E 1 426 ? 99.491 -72.138 136.601 1.00 80.66 2252 GLN E CA 1
ATOM 10581 C C . GLN E 1 426 ? 100.208 -71.154 137.495 1.00 87.61 2252 GLN E C 1
ATOM 10582 O O . GLN E 1 426 ? 99.622 -70.714 138.480 1.00 87.88 2252 GLN E O 1
ATOM 10588 N N . ASN E 1 427 ? 101.436 -70.736 137.120 1.00 85.99 2253 ASN E N 1
ATOM 10589 C CA . ASN E 1 427 ? 102.150 -69.762 137.936 1.00 86.67 2253 ASN E CA 1
ATOM 10590 C C . ASN E 1 427 ? 101.423 -68.444 137.936 1.00 90.49 2253 ASN E C 1
ATOM 10591 O O . ASN E 1 427 ? 101.213 -67.884 139.008 1.00 91.97 2253 ASN E O 1
ATOM 10596 N N . LEU E 1 428 ? 101.009 -67.959 136.750 1.00 84.52 2254 LEU E N 1
ATOM 10597 C CA . LEU E 1 428 ? 100.299 -66.685 136.624 1.00 81.81 2254 LEU E CA 1
ATOM 10598 C C . LEU E 1 428 ? 99.020 -66.666 137.439 1.00 86.15 2254 LEU E C 1
ATOM 10599 O O . LEU E 1 428 ? 98.734 -65.642 138.059 1.00 86.57 2254 LEU E O 1
ATOM 10604 N N . ALA E 1 429 ? 98.292 -67.806 137.514 1.00 81.63 2255 ALA E N 1
ATOM 10605 C CA . ALA E 1 429 ? 97.078 -67.848 138.310 1.00 80.82 2255 ALA E CA 1
ATOM 10606 C C . ALA E 1 429 ? 97.413 -67.654 139.796 1.00 87.30 2255 ALA E C 1
ATOM 10607 O O . ALA E 1 429 ? 96.866 -66.743 140.437 1.00 87.56 2255 ALA E O 1
ATOM 10609 N N . VAL E 1 430 ? 98.393 -68.412 140.300 1.00 85.06 2256 VAL E N 1
ATOM 10610 C CA . VAL E 1 430 ? 98.783 -68.344 141.705 1.00 87.01 2256 VAL E CA 1
ATOM 10611 C C . VAL E 1 430 ? 99.480 -67.022 142.092 1.00 94.74 2256 VAL E C 1
ATOM 10612 O O . VAL E 1 430 ? 99.049 -66.364 143.042 1.00 96.06 2256 VAL E O 1
ATOM 10616 N N . ASP E 1 431 ? 100.556 -66.659 141.373 1.00 91.96 2257 ASP E N 1
ATOM 10617 C CA . ASP E 1 431 ? 101.436 -65.543 141.703 1.00 92.65 2257 ASP E CA 1
ATOM 10618 C C . ASP E 1 431 ? 100.887 -64.148 141.429 1.00 93.71 2257 ASP E C 1
ATOM 10619 O O . ASP E 1 431 ? 101.287 -63.225 142.160 1.00 94.44 2257 ASP E O 1
ATOM 10624 N N . LEU E 1 432 ? 100.005 -63.972 140.397 1.00 86.22 2258 LEU E N 1
ATOM 10625 C CA . LEU E 1 432 ? 99.422 -62.654 140.047 1.00 82.72 2258 LEU E CA 1
ATOM 10626 C C . LEU E 1 432 ? 98.444 -62.150 141.113 1.00 84.89 2258 LEU E C 1
ATOM 10627 O O . LEU E 1 432 ? 97.919 -62.955 141.888 1.00 85.76 2258 LEU E O 1
ATOM 10632 N N . ASP E 1 433 ? 98.218 -60.821 141.173 1.00 79.37 2259 ASP E N 1
ATOM 10633 C CA . ASP E 1 433 ? 97.270 -60.239 142.122 1.00 79.23 2259 ASP E CA 1
ATOM 10634 C C . ASP E 1 433 ? 95.881 -60.261 141.509 1.00 81.56 2259 ASP E C 1
ATOM 10635 O O . ASP E 1 433 ? 95.743 -60.712 140.375 1.00 79.62 2259 ASP E O 1
ATOM 10640 N N . THR E 1 434 ? 94.851 -59.799 142.229 1.00 79.34 2260 THR E N 1
ATOM 10641 C CA . THR E 1 434 ? 93.478 -59.811 141.698 1.00 78.27 2260 THR E CA 1
ATOM 10642 C C . THR E 1 434 ? 93.344 -59.061 140.371 1.00 80.08 2260 THR E C 1
ATOM 10643 O O . THR E 1 434 ? 92.681 -59.579 139.464 1.00 78.08 2260 THR E O 1
ATOM 10647 N N . GLU E 1 435 ? 93.995 -57.871 140.243 1.00 76.07 2261 GLU E N 1
ATOM 10648 C CA . GLU E 1 435 ? 93.967 -57.099 138.997 1.00 74.59 2261 GLU E CA 1
ATOM 10649 C C . GLU E 1 435 ? 94.641 -57.879 137.883 1.00 77.36 2261 GLU E C 1
ATOM 10650 O O . GLU E 1 435 ? 94.079 -57.970 136.795 1.00 77.05 2261 GLU E O 1
ATOM 10656 N N . GLY E 1 436 ? 95.809 -58.451 138.178 1.00 72.85 2262 GLY E N 1
ATOM 10657 C CA . GLY E 1 436 ? 96.590 -59.244 137.241 1.00 71.80 2262 GLY E CA 1
ATOM 10658 C C . GLY E 1 436 ? 95.838 -60.455 136.757 1.00 74.24 2262 GLY E C 1
ATOM 10659 O O . GLY E 1 436 ? 95.599 -60.577 135.552 1.00 73.16 2262 GLY E O 1
ATOM 10660 N N . ARG E 1 437 ? 95.408 -61.316 137.719 1.00 70.92 2263 ARG E N 1
ATOM 10661 C CA . ARG E 1 437 ? 94.640 -62.545 137.513 1.00 70.84 2263 ARG E CA 1
ATOM 10662 C C . ARG E 1 437 ? 93.422 -62.278 136.620 1.00 77.00 2263 ARG E C 1
ATOM 10663 O O . ARG E 1 437 ? 93.176 -63.059 135.697 1.00 77.28 2263 ARG E O 1
ATOM 10671 N N . TYR E 1 438 ? 92.708 -61.144 136.847 1.00 73.53 2264 TYR E N 1
ATOM 10672 C CA . TYR E 1 438 ? 91.570 -60.727 136.028 1.00 72.46 2264 TYR E CA 1
ATOM 10673 C C . TYR E 1 438 ? 92.006 -60.524 134.581 1.00 74.39 2264 TYR E C 1
ATOM 10674 O O . TYR E 1 438 ? 91.354 -61.048 133.671 1.00 74.96 2264 TYR E O 1
ATOM 10683 N N . LEU E 1 439 ? 93.110 -59.792 134.361 1.00 68.17 2265 LEU E N 1
ATOM 10684 C CA . LEU E 1 439 ? 93.553 -59.522 132.990 1.00 66.61 2265 LEU E CA 1
ATOM 10685 C C . LEU E 1 439 ? 93.963 -60.793 132.279 1.00 68.52 2265 LEU E C 1
ATOM 10686 O O . LEU E 1 439 ? 93.523 -61.041 131.147 1.00 66.41 2265 LEU E O 1
ATOM 10691 N N . PHE E 1 440 ? 94.720 -61.631 133.004 1.00 65.63 2266 PHE E N 1
ATOM 10692 C CA . PHE E 1 440 ? 95.222 -62.922 132.570 1.00 65.50 2266 PHE E CA 1
ATOM 10693 C C . PHE E 1 440 ? 94.075 -63.841 132.121 1.00 68.44 2266 PHE E C 1
ATOM 10694 O O . PHE E 1 440 ? 94.101 -64.371 131.008 1.00 67.57 2266 PHE E O 1
ATOM 10702 N N . LEU E 1 441 ? 93.053 -63.984 132.965 1.00 64.96 2267 LEU E N 1
ATOM 10703 C CA . LEU E 1 441 ? 91.905 -64.831 132.659 1.00 64.40 2267 LEU E CA 1
ATOM 10704 C C . LEU E 1 441 ? 91.123 -64.330 131.441 1.00 66.79 2267 LEU E C 1
ATOM 10705 O O . LEU E 1 441 ? 90.670 -65.146 130.634 1.00 66.36 2267 LEU E O 1
ATOM 10710 N N . ASN E 1 442 ? 91.005 -62.984 131.290 1.00 62.07 2268 ASN E N 1
ATOM 10711 C CA . ASN E 1 442 ? 90.318 -62.360 130.153 1.00 60.25 2268 ASN E CA 1
ATOM 10712 C C . ASN E 1 442 ? 91.054 -62.702 128.834 1.00 63.09 2268 ASN E C 1
ATOM 10713 O O . ASN E 1 442 ? 90.410 -62.979 127.816 1.00 61.02 2268 ASN E O 1
ATOM 10718 N N . ALA E 1 443 ? 92.404 -62.771 128.894 1.00 59.91 2269 ALA E N 1
ATOM 10719 C CA . ALA E 1 443 ? 93.263 -63.095 127.758 1.00 59.05 2269 ALA E CA 1
ATOM 10720 C C . ALA E 1 443 ? 93.016 -64.522 127.277 1.00 63.61 2269 ALA E C 1
ATOM 10721 O O . ALA E 1 443 ? 93.177 -64.795 126.081 1.00 64.30 2269 ALA E O 1
ATOM 10723 N N . ILE E 1 444 ? 92.596 -65.427 128.208 1.00 58.29 2270 ILE E N 1
ATOM 10724 C CA . ILE E 1 444 ? 92.271 -66.831 127.920 1.00 56.47 2270 ILE E CA 1
ATOM 10725 C C . ILE E 1 444 ? 90.871 -66.879 127.302 1.00 58.33 2270 ILE E C 1
ATOM 10726 O O . ILE E 1 444 ? 90.706 -67.472 126.243 1.00 58.32 2270 ILE E O 1
ATOM 10731 N N . ALA E 1 445 ? 89.885 -66.219 127.945 1.00 54.18 2271 ALA E N 1
ATOM 10732 C CA . ALA E 1 445 ? 88.477 -66.126 127.538 1.00 53.71 2271 ALA E CA 1
ATOM 10733 C C . ALA E 1 445 ? 88.254 -65.562 126.115 1.00 61.08 2271 ALA E C 1
ATOM 10734 O O . ALA E 1 445 ? 87.307 -65.968 125.419 1.00 61.43 2271 ALA E O 1
ATOM 10736 N N . ASN E 1 446 ? 89.165 -64.665 125.665 1.00 58.66 2272 ASN E N 1
ATOM 10737 C CA . ASN E 1 446 ? 89.148 -64.080 124.325 1.00 58.73 2272 ASN E CA 1
ATOM 10738 C C . ASN E 1 446 ? 89.503 -65.096 123.239 1.00 66.65 2272 ASN E C 1
ATOM 10739 O O . ASN E 1 446 ? 89.580 -64.728 122.064 1.00 68.15 2272 ASN E O 1
ATOM 10744 N N . GLN E 1 447 ? 89.785 -66.347 123.626 1.00 64.70 2273 GLN E N 1
ATOM 10745 C CA . GLN E 1 447 ? 90.173 -67.408 122.707 1.00 65.91 2273 GLN E CA 1
ATOM 10746 C C . GLN E 1 447 ? 89.100 -68.445 122.662 1.00 73.27 2273 GLN E C 1
ATOM 10747 O O . GLN E 1 447 ? 89.097 -69.286 121.758 1.00 76.28 2273 GLN E O 1
ATOM 10753 N N . LEU E 1 448 ? 88.156 -68.367 123.619 1.00 68.74 2274 LEU E N 1
ATOM 10754 C CA . LEU E 1 448 ? 86.988 -69.254 123.681 1.00 68.27 2274 LEU E CA 1
ATOM 10755 C C . LEU E 1 448 ? 85.960 -68.697 122.664 1.00 71.70 2274 LEU E C 1
ATOM 10756 O O . LEU E 1 448 ? 85.154 -67.789 122.967 1.00 70.61 2274 LEU E O 1
ATOM 10761 N N . ARG E 1 449 ? 86.140 -69.160 121.412 1.00 67.38 2275 ARG E N 1
ATOM 10762 C CA . ARG E 1 449 ? 85.354 -68.784 120.252 1.00 67.43 2275 ARG E CA 1
ATOM 10763 C C . ARG E 1 449 ? 84.705 -70.036 119.576 1.00 73.00 2275 ARG E C 1
ATOM 10764 O O . ARG E 1 449 ? 84.229 -70.928 120.266 1.00 71.79 2275 ARG E O 1
ATOM 10772 N N . TYR E 1 450 ? 84.661 -70.070 118.232 1.00 71.39 2276 TYR E N 1
ATOM 10773 C CA . TYR E 1 450 ? 84.038 -71.132 117.462 1.00 73.24 2276 TYR E CA 1
ATOM 10774 C C . TYR E 1 450 ? 84.863 -72.394 117.565 1.00 79.21 2276 TYR E C 1
ATOM 10775 O O . TYR E 1 450 ? 86.048 -72.282 117.899 1.00 79.21 2276 TYR E O 1
ATOM 10784 N N . PRO E 1 451 ? 84.291 -73.603 117.285 1.00 75.95 2277 PRO E N 1
ATOM 10785 C CA . PRO E 1 451 ? 85.109 -74.824 117.337 1.00 76.54 2277 PRO E CA 1
ATOM 10786 C C . PRO E 1 451 ? 86.394 -74.724 116.498 1.00 81.43 2277 PRO E C 1
ATOM 10787 O O . PRO E 1 451 ? 86.345 -74.603 115.264 1.00 81.69 2277 PRO E O 1
ATOM 10791 N N . ASN E 1 452 ? 87.548 -74.684 117.206 1.00 78.13 2278 ASN E N 1
ATOM 10792 C CA . ASN E 1 452 ? 88.921 -74.630 116.665 1.00 78.69 2278 ASN E CA 1
ATOM 10793 C C . ASN E 1 452 ? 89.931 -75.124 117.719 1.00 83.93 2278 ASN E C 1
ATOM 10794 O O . ASN E 1 452 ? 89.531 -75.295 118.872 1.00 84.20 2278 ASN E O 1
ATOM 10799 N N . SER E 1 453 ? 91.223 -75.344 117.346 1.00 80.68 2279 SER E N 1
ATOM 10800 C CA . SER E 1 453 ? 92.246 -75.891 118.264 1.00 80.29 2279 SER E CA 1
ATOM 10801 C C . SER E 1 453 ? 92.637 -74.943 119.385 1.00 81.55 2279 SER E C 1
ATOM 10802 O O . SER E 1 453 ? 93.154 -75.394 120.411 1.00 80.50 2279 SER E O 1
ATOM 10805 N N . HIS E 1 454 ? 92.338 -73.649 119.212 1.00 76.57 2280 HIS E N 1
ATOM 10806 C CA . HIS E 1 454 ? 92.613 -72.617 120.200 1.00 74.99 2280 HIS E CA 1
ATOM 10807 C C . HIS E 1 454 ? 91.514 -72.607 121.287 1.00 79.77 2280 HIS E C 1
ATOM 10808 O O . HIS E 1 454 ? 91.826 -72.637 122.487 1.00 79.25 2280 HIS E O 1
ATOM 10815 N N . THR E 1 455 ? 90.225 -72.574 120.854 1.00 76.77 2281 THR E N 1
ATOM 10816 C CA . THR E 1 455 ? 89.018 -72.619 121.691 1.00 75.51 2281 THR E CA 1
ATOM 10817 C C . THR E 1 455 ? 89.118 -73.875 122.557 1.00 80.98 2281 THR E C 1
ATOM 10818 O O . THR E 1 455 ? 88.897 -73.782 123.763 1.00 81.58 2281 THR E O 1
ATOM 10822 N N . HIS E 1 456 ? 89.508 -75.027 121.948 1.00 76.36 2282 HIS E N 1
ATOM 10823 C CA . HIS E 1 456 ? 89.670 -76.271 122.668 1.00 76.94 2282 HIS E CA 1
ATOM 10824 C C . HIS E 1 456 ? 90.802 -76.197 123.678 1.00 76.87 2282 HIS E C 1
ATOM 10825 O O . HIS E 1 456 ? 90.599 -76.583 124.825 1.00 75.33 2282 HIS E O 1
ATOM 10832 N N . TYR E 1 457 ? 91.991 -75.708 123.268 1.00 72.80 2283 TYR E N 1
ATOM 10833 C CA . TYR E 1 457 ? 93.129 -75.617 124.184 1.00 71.81 2283 TYR E CA 1
ATOM 10834 C C . TYR E 1 457 ? 92.799 -74.736 125.374 1.00 74.05 2283 TYR E C 1
ATOM 10835 O O . TYR E 1 457 ? 92.944 -75.193 126.501 1.00 74.40 2283 TYR E O 1
ATOM 10844 N N . PHE E 1 458 ? 92.366 -73.491 125.135 1.00 69.36 2284 PHE E N 1
ATOM 10845 C CA . PHE E 1 458 ? 92.103 -72.556 126.225 1.00 69.23 2284 PHE E CA 1
ATOM 10846 C C . PHE E 1 458 ? 90.872 -72.920 127.066 1.00 73.91 2284 PHE E C 1
ATOM 10847 O O . PHE E 1 458 ? 90.828 -72.547 128.237 1.00 72.43 2284 PHE E O 1
ATOM 10855 N N . SER E 1 459 ? 89.913 -73.693 126.500 1.00 72.18 2285 SER E N 1
ATOM 10856 C CA . SER E 1 459 ? 88.736 -74.176 127.230 1.00 72.03 2285 SER E CA 1
ATOM 10857 C C . SER E 1 459 ? 89.203 -75.153 128.319 1.00 76.14 2285 SER E C 1
ATOM 10858 O O . SER E 1 459 ? 88.891 -74.937 129.484 1.00 75.10 2285 SER E O 1
ATOM 10861 N N . CYS E 1 460 ? 90.033 -76.154 127.948 1.00 73.50 2286 CYS E N 1
ATOM 10862 C CA . CYS E 1 460 ? 90.644 -77.119 128.854 1.00 73.93 2286 CYS E CA 1
ATOM 10863 C C . CYS E 1 460 ? 91.531 -76.426 129.858 1.00 77.63 2286 CYS E C 1
ATOM 10864 O O . CYS E 1 460 ? 91.446 -76.757 131.029 1.00 77.70 2286 CYS E O 1
ATOM 10867 N N . THR E 1 461 ? 92.372 -75.455 129.413 1.00 74.03 2287 THR E N 1
ATOM 10868 C CA . THR E 1 461 ? 93.260 -74.671 130.279 1.00 73.13 2287 THR E CA 1
ATOM 10869 C C . THR E 1 461 ? 92.462 -74.030 131.406 1.00 78.88 2287 THR E C 1
ATOM 10870 O O . THR E 1 461 ? 92.770 -74.290 132.570 1.00 81.04 2287 THR E O 1
ATOM 10874 N N . MET E 1 462 ? 91.422 -73.235 131.056 1.00 72.98 2288 MET E N 1
ATOM 10875 C CA . MET E 1 462 ? 90.524 -72.518 131.974 1.00 71.13 2288 MET E CA 1
ATOM 10876 C C . MET E 1 462 ? 89.893 -73.464 132.999 1.00 72.51 2288 MET E C 1
ATOM 10877 O O . MET E 1 462 ? 89.861 -73.136 134.181 1.00 72.34 2288 MET E O 1
ATOM 10882 N N . LEU E 1 463 ? 89.406 -74.629 132.535 1.00 66.73 2289 LEU E N 1
ATOM 10883 C CA . LEU E 1 463 ? 88.763 -75.650 133.344 1.00 66.56 2289 LEU E CA 1
ATOM 10884 C C . LEU E 1 463 ? 89.750 -76.302 134.280 1.00 75.10 2289 LEU E C 1
ATOM 10885 O O . LEU E 1 463 ? 89.405 -76.600 135.426 1.00 76.09 2289 LEU E O 1
ATOM 10890 N N . TYR E 1 464 ? 90.977 -76.544 133.792 1.00 73.95 2290 TYR E N 1
ATOM 10891 C CA . TYR E 1 464 ? 92.038 -77.144 134.592 1.00 75.62 2290 TYR E CA 1
ATOM 10892 C C . TYR E 1 464 ? 92.504 -76.130 135.616 1.00 81.09 2290 TYR E C 1
ATOM 10893 O O . TYR E 1 464 ? 92.816 -76.507 136.748 1.00 84.15 2290 TYR E O 1
ATOM 10902 N N . LEU E 1 465 ? 92.537 -74.848 135.243 1.00 73.89 2291 LEU E N 1
ATOM 10903 C CA . LEU E 1 465 ? 92.964 -73.845 136.191 1.00 72.42 2291 LEU E CA 1
ATOM 10904 C C . LEU E 1 465 ? 91.993 -73.782 137.366 1.00 74.70 2291 LEU E C 1
ATOM 10905 O O . LEU E 1 465 ? 92.472 -73.810 138.498 1.00 75.80 2291 LEU E O 1
ATOM 10910 N N . PHE E 1 466 ? 90.655 -73.862 137.115 1.00 69.17 2292 PHE E N 1
ATOM 10911 C CA . PHE E 1 466 ? 89.643 -73.854 138.185 1.00 69.03 2292 PHE E CA 1
ATOM 10912 C C . PHE E 1 466 ? 89.784 -75.079 139.089 1.00 79.39 2292 PHE E C 1
ATOM 10913 O O . PHE E 1 466 ? 89.768 -74.952 140.317 1.00 80.43 2292 PHE E O 1
ATOM 10921 N N . ALA E 1 467 ? 89.893 -76.263 138.474 1.00 78.93 2293 ALA E N 1
ATOM 10922 C CA . ALA E 1 467 ? 90.021 -77.542 139.156 1.00 80.99 2293 ALA E CA 1
ATOM 10923 C C . ALA E 1 467 ? 91.290 -77.631 140.021 1.00 87.74 2293 ALA E C 1
ATOM 10924 O O . ALA E 1 467 ? 91.199 -77.985 141.192 1.00 88.11 2293 ALA E O 1
ATOM 10926 N N . GLU E 1 468 ? 92.445 -77.238 139.483 1.00 86.99 2294 GLU E N 1
ATOM 10927 C CA . GLU E 1 468 ? 93.698 -77.268 140.234 1.00 89.71 2294 GLU E CA 1
ATOM 10928 C C . GLU E 1 468 ? 93.900 -76.063 141.157 1.00 97.70 2294 GLU E C 1
ATOM 10929 O O . GLU E 1 468 ? 94.997 -75.900 141.699 1.00 99.14 2294 GLU E O 1
ATOM 10935 N N . ALA E 1 469 ? 92.862 -75.232 141.358 1.00 95.04 2295 ALA E N 1
ATOM 10936 C CA . ALA E 1 469 ? 92.992 -74.054 142.215 1.00 95.03 2295 ALA E CA 1
ATOM 10937 C C . ALA E 1 469 ? 92.961 -74.438 143.698 1.00 100.47 2295 ALA E C 1
ATOM 10938 O O . ALA E 1 469 ? 92.062 -75.168 144.140 1.00 100.45 2295 ALA E O 1
ATOM 10940 N N . ASN E 1 470 ? 93.991 -73.987 144.446 1.00 97.11 2296 ASN E N 1
ATOM 10941 C CA . ASN E 1 470 ? 94.119 -74.233 145.885 1.00 97.50 2296 ASN E CA 1
ATOM 10942 C C . ASN E 1 470 ? 93.562 -73.022 146.657 1.00 98.01 2296 ASN E C 1
ATOM 10943 O O . ASN E 1 470 ? 93.271 -73.132 147.854 1.00 98.31 2296 ASN E O 1
ATOM 10948 N N . THR E 1 471 ? 93.380 -71.882 145.946 1.00 91.43 2297 THR E N 1
ATOM 10949 C CA . THR E 1 471 ? 92.827 -70.623 146.471 1.00 90.49 2297 THR E CA 1
ATOM 10950 C C . THR E 1 471 ? 91.381 -70.500 145.996 1.00 90.64 2297 THR E C 1
ATOM 10951 O O . THR E 1 471 ? 91.089 -70.809 144.843 1.00 88.92 2297 THR E O 1
ATOM 10955 N N . GLU E 1 472 ? 90.485 -70.034 146.872 1.00 86.25 2298 GLU E N 1
ATOM 10956 C CA . GLU E 1 472 ? 89.091 -69.776 146.522 1.00 85.17 2298 GLU E CA 1
ATOM 10957 C C . GLU E 1 472 ? 89.066 -68.603 145.523 1.00 85.46 2298 GLU E C 1
ATOM 10958 O O . GLU E 1 472 ? 88.295 -68.632 144.565 1.00 83.01 2298 GLU E O 1
ATOM 10964 N N . ALA E 1 473 ? 89.901 -67.567 145.780 1.00 80.89 2299 ALA E N 1
ATOM 10965 C CA . ALA E 1 473 ? 90.032 -66.373 144.959 1.00 78.38 2299 ALA E CA 1
ATOM 10966 C C . ALA E 1 473 ? 90.253 -66.681 143.479 1.00 75.61 2299 ALA E C 1
ATOM 10967 O O . ALA E 1 473 ? 89.716 -65.966 142.630 1.00 72.46 2299 ALA E O 1
ATOM 10969 N N . ILE E 1 474 ? 91.041 -67.739 143.175 1.00 70.14 2300 ILE E N 1
ATOM 10970 C CA . ILE E 1 474 ? 91.323 -68.164 141.800 1.00 67.79 2300 ILE E CA 1
ATOM 10971 C C . ILE E 1 474 ? 90.043 -68.670 141.148 1.00 72.63 2300 ILE E C 1
ATOM 10972 O O . ILE E 1 474 ? 89.787 -68.374 139.981 1.00 71.49 2300 ILE E O 1
ATOM 10977 N N . GLN E 1 475 ? 89.226 -69.391 141.927 1.00 71.00 2301 GLN E N 1
ATOM 10978 C CA . GLN E 1 475 ? 87.963 -69.997 141.509 1.00 71.29 2301 GLN E CA 1
ATOM 10979 C C . GLN E 1 475 ? 86.886 -68.965 141.209 1.00 76.24 2301 GLN E C 1
ATOM 10980 O O . GLN E 1 475 ? 86.214 -69.070 140.185 1.00 76.27 2301 GLN E O 1
ATOM 10986 N N . GLU E 1 476 ? 86.728 -67.973 142.105 1.00 73.25 2302 GLU E N 1
ATOM 10987 C CA . GLU E 1 476 ? 85.780 -66.874 142.001 1.00 72.45 2302 GLU E CA 1
ATOM 10988 C C . GLU E 1 476 ? 86.064 -66.033 140.756 1.00 73.77 2302 GLU E C 1
ATOM 10989 O O . GLU E 1 476 ? 85.125 -65.620 140.073 1.00 73.50 2302 GLU E O 1
ATOM 10995 N N . GLN E 1 477 ? 87.353 -65.763 140.474 1.00 68.26 2303 GLN E N 1
ATOM 10996 C CA . GLN E 1 477 ? 87.753 -64.945 139.326 1.00 65.83 2303 GLN E CA 1
ATOM 10997 C C . GLN E 1 477 ? 87.470 -65.643 138.008 1.00 70.00 2303 GLN E C 1
ATOM 10998 O O . GLN E 1 477 ? 86.954 -64.993 137.104 1.00 69.11 2303 GLN E O 1
ATOM 11004 N N . ILE E 1 478 ? 87.717 -66.978 137.916 1.00 67.23 2304 ILE E N 1
ATOM 11005 C CA . ILE E 1 478 ? 87.406 -67.768 136.714 1.00 65.70 2304 ILE E CA 1
ATOM 11006 C C . ILE E 1 478 ? 85.907 -67.656 136.474 1.00 71.60 2304 ILE E C 1
ATOM 11007 O O . ILE E 1 478 ? 85.504 -67.223 135.386 1.00 70.29 2304 ILE E O 1
ATOM 11012 N N . THR E 1 479 ? 85.096 -67.936 137.534 1.00 69.99 2305 THR E N 1
ATOM 11013 C CA . THR E 1 479 ? 83.632 -67.843 137.521 1.00 69.84 2305 THR E CA 1
ATOM 11014 C C . THR E 1 479 ? 83.189 -66.470 137.042 1.00 74.36 2305 THR E C 1
ATOM 11015 O O . THR E 1 479 ? 82.360 -66.403 136.128 1.00 75.02 2305 THR E O 1
ATOM 11019 N N . ARG E 1 480 ? 83.762 -65.385 137.639 1.00 68.94 2306 ARG E N 1
ATOM 11020 C CA . ARG E 1 480 ? 83.465 -63.994 137.291 1.00 66.96 2306 ARG E CA 1
ATOM 11021 C C . ARG E 1 480 ? 83.655 -63.728 135.794 1.00 70.43 2306 ARG E C 1
ATOM 11022 O O . ARG E 1 480 ? 82.721 -63.249 135.164 1.00 71.12 2306 ARG E O 1
ATOM 11030 N N . VAL E 1 481 ? 84.842 -64.063 135.232 1.00 65.09 2307 VAL E N 1
ATOM 11031 C CA . VAL E 1 481 ? 85.182 -63.853 133.824 1.00 62.82 2307 VAL E CA 1
ATOM 11032 C C . VAL E 1 481 ? 84.195 -64.584 132.910 1.00 67.10 2307 VAL E C 1
ATOM 11033 O O . VAL E 1 481 ? 83.609 -63.962 132.033 1.00 66.44 2307 VAL E O 1
ATOM 11037 N N . LEU E 1 482 ? 83.950 -65.865 133.156 1.00 64.88 2308 LEU E N 1
ATOM 11038 C CA . LEU E 1 482 ? 82.998 -66.590 132.319 1.00 64.45 2308 LEU E CA 1
ATOM 11039 C C . LEU E 1 482 ? 81.564 -66.043 132.474 1.00 68.27 2308 LEU E C 1
ATOM 11040 O O . LEU E 1 482 ? 80.917 -65.757 131.470 1.00 68.57 2308 LEU E O 1
ATOM 11045 N N . LEU E 1 483 ? 81.116 -65.817 133.717 1.00 63.18 2309 LEU E N 1
ATOM 11046 C CA . LEU E 1 483 ? 79.760 -65.375 134.000 1.00 62.44 2309 LEU E CA 1
ATOM 11047 C C . LEU E 1 483 ? 79.446 -63.986 133.484 1.00 66.05 2309 LEU E C 1
ATOM 11048 O O . LEU E 1 483 ? 78.394 -63.825 132.872 1.00 66.06 2309 LEU E O 1
ATOM 11053 N N . GLU E 1 484 ? 80.332 -62.988 133.721 1.00 62.14 2310 GLU E N 1
ATOM 11054 C CA . GLU E 1 484 ? 80.107 -61.612 133.279 1.00 60.99 2310 GLU E CA 1
ATOM 11055 C C . GLU E 1 484 ? 79.886 -61.574 131.769 1.00 66.90 2310 GLU E C 1
ATOM 11056 O O . GLU E 1 484 ? 79.091 -60.763 131.291 1.00 69.08 2310 GLU E O 1
ATOM 11062 N N . ARG E 1 485 ? 80.537 -62.503 131.043 1.00 61.46 2311 ARG E N 1
ATOM 11063 C CA . ARG E 1 485 ? 80.473 -62.630 129.598 1.00 60.82 2311 ARG E CA 1
ATOM 11064 C C . ARG E 1 485 ? 79.207 -63.316 129.080 1.00 68.40 2311 ARG E C 1
ATOM 11065 O O . ARG E 1 485 ? 78.942 -63.225 127.877 1.00 69.31 2311 ARG E O 1
ATOM 11073 N N . LEU E 1 486 ? 78.436 -64.006 129.974 1.00 66.03 2312 LEU E N 1
ATOM 11074 C CA . LEU E 1 486 ? 77.196 -64.753 129.654 1.00 66.40 2312 LEU E CA 1
ATOM 11075 C C . LEU E 1 486 ? 75.929 -64.105 130.188 1.00 72.25 2312 LEU E C 1
ATOM 11076 O O . LEU E 1 486 ? 74.841 -64.402 129.705 1.00 73.66 2312 LEU E O 1
ATOM 11081 N N . ILE E 1 487 ? 76.067 -63.251 131.199 1.00 68.70 2313 ILE E N 1
ATOM 11082 C CA . ILE E 1 487 ? 74.972 -62.544 131.852 1.00 69.64 2313 ILE E CA 1
ATOM 11083 C C . ILE E 1 487 ? 74.436 -61.384 130.976 1.00 74.47 2313 ILE E C 1
ATOM 11084 O O . ILE E 1 487 ? 73.278 -60.969 131.092 1.00 74.50 2313 ILE E O 1
ATOM 11089 N N . VAL E 1 488 ? 75.307 -60.897 130.074 1.00 70.77 2314 VAL E N 1
ATOM 11090 C CA . VAL E 1 488 ? 75.096 -59.820 129.116 1.00 69.32 2314 VAL E CA 1
ATOM 11091 C C . VAL E 1 488 ? 74.211 -60.336 128.018 1.00 71.08 2314 VAL E C 1
ATOM 11092 O O . VAL E 1 488 ? 74.151 -61.535 127.810 1.00 70.73 2314 VAL E O 1
ATOM 11096 N N . ASN E 1 489 ? 73.558 -59.445 127.286 1.00 67.70 2315 ASN E N 1
ATOM 11097 C CA . ASN E 1 489 ? 72.771 -59.825 126.125 1.00 68.47 2315 ASN E CA 1
ATOM 11098 C C . ASN E 1 489 ? 73.645 -60.490 125.011 1.00 72.02 2315 ASN E C 1
ATOM 11099 O O . ASN E 1 489 ? 74.881 -60.320 124.937 1.00 70.35 2315 ASN E O 1
ATOM 11104 N N . ARG E 1 490 ? 72.968 -61.258 124.148 1.00 70.61 2316 ARG E N 1
ATOM 11105 C CA . ARG E 1 490 ? 73.563 -61.972 123.022 1.00 70.93 2316 ARG E CA 1
ATOM 11106 C C . ARG E 1 490 ? 74.316 -60.965 122.085 1.00 78.10 2316 ARG E C 1
ATOM 11107 O O . ARG E 1 490 ? 74.012 -59.765 122.123 1.00 77.79 2316 ARG E O 1
ATOM 11115 N N . PRO E 1 491 ? 75.336 -61.372 121.294 1.00 75.78 2317 PRO E N 1
ATOM 11116 C CA . PRO E 1 491 ? 75.871 -62.719 121.096 1.00 76.11 2317 PRO E CA 1
ATOM 11117 C C . PRO E 1 491 ? 76.806 -63.184 122.202 1.00 80.72 2317 PRO E C 1
ATOM 11118 O O . PRO E 1 491 ? 77.435 -62.354 122.864 1.00 82.11 2317 PRO E O 1
ATOM 11122 N N . HIS E 1 492 ? 76.899 -64.517 122.384 1.00 74.86 2318 HIS E N 1
ATOM 11123 C CA . HIS E 1 492 ? 77.809 -65.151 123.325 1.00 71.90 2318 HIS E CA 1
ATOM 11124 C C . HIS E 1 492 ? 78.659 -66.159 122.536 1.00 72.41 2318 HIS E C 1
ATOM 11125 O O . HIS E 1 492 ? 78.088 -67.071 121.937 1.00 74.26 2318 HIS E O 1
ATOM 11132 N N . PRO E 1 493 ? 80.004 -66.059 122.555 1.00 64.43 2319 PRO E N 1
ATOM 11133 C CA . PRO E 1 493 ? 80.834 -67.053 121.852 1.00 64.37 2319 PRO E CA 1
ATOM 11134 C C . PRO E 1 493 ? 80.621 -68.519 122.245 1.00 67.18 2319 PRO E C 1
ATOM 11135 O O . PRO E 1 493 ? 80.498 -68.841 123.425 1.00 63.45 2319 PRO E O 1
ATOM 11139 N N . TRP E 1 494 ? 80.587 -69.402 121.214 1.00 67.45 2320 TRP E N 1
ATOM 11140 C CA . TRP E 1 494 ? 80.376 -70.850 121.314 1.00 69.42 2320 TRP E CA 1
ATOM 11141 C C . TRP E 1 494 ? 81.230 -71.437 122.408 1.00 75.09 2320 TRP E C 1
ATOM 11142 O O . TRP E 1 494 ? 80.694 -72.004 123.360 1.00 75.20 2320 TRP E O 1
ATOM 11153 N N . GLY E 1 495 ? 82.536 -71.211 122.294 1.00 72.20 2321 GLY E N 1
ATOM 11154 C CA . GLY E 1 495 ? 83.550 -71.678 123.225 1.00 72.28 2321 GLY E CA 1
ATOM 11155 C C . GLY E 1 495 ? 83.305 -71.244 124.651 1.00 75.83 2321 GLY E C 1
ATOM 11156 O O . GLY E 1 495 ? 83.525 -72.035 125.569 1.00 76.92 2321 GLY E O 1
ATOM 11157 N N . LEU E 1 496 ? 82.798 -70.015 124.848 1.00 70.20 2322 LEU E N 1
ATOM 11158 C CA . LEU E 1 496 ? 82.496 -69.505 126.182 1.00 69.12 2322 LEU E CA 1
ATOM 11159 C C . LEU E 1 496 ? 81.443 -70.353 126.888 1.00 74.63 2322 LEU E C 1
ATOM 11160 O O . LEU E 1 496 ? 81.680 -70.788 128.019 1.00 75.29 2322 LEU E O 1
ATOM 11165 N N . LEU E 1 497 ? 80.306 -70.624 126.208 1.00 71.43 2323 LEU E N 1
ATOM 11166 C CA . LEU E 1 497 ? 79.232 -71.469 126.734 1.00 71.82 2323 LEU E CA 1
ATOM 11167 C C . LEU E 1 497 ? 79.739 -72.864 127.057 1.00 74.92 2323 LEU E C 1
ATOM 11168 O O . LEU E 1 497 ? 79.553 -73.335 128.181 1.00 74.50 2323 LEU E O 1
ATOM 11173 N N . ILE E 1 498 ? 80.448 -73.482 126.098 1.00 70.47 2324 ILE E N 1
ATOM 11174 C CA . ILE E 1 498 ? 81.064 -74.790 126.260 1.00 71.05 2324 ILE E CA 1
ATOM 11175 C C . ILE E 1 498 ? 81.887 -74.818 127.565 1.00 74.26 2324 ILE E C 1
ATOM 11176 O O . ILE E 1 498 ? 81.572 -75.620 128.453 1.00 75.92 2324 ILE E O 1
ATOM 11181 N N . THR E 1 499 ? 82.875 -73.898 127.700 1.00 67.39 2325 THR E N 1
ATOM 11182 C CA . THR E 1 499 ? 83.762 -73.786 128.856 1.00 66.63 2325 THR E CA 1
ATOM 11183 C C . THR E 1 499 ? 82.986 -73.689 130.157 1.00 71.92 2325 THR E C 1
ATOM 11184 O O . THR E 1 499 ? 83.289 -74.427 131.111 1.00 72.75 2325 THR E O 1
ATOM 11188 N N . PHE E 1 500 ? 81.968 -72.804 130.187 1.00 67.98 2326 PHE E N 1
ATOM 11189 C CA . PHE E 1 500 ? 81.115 -72.605 131.360 1.00 68.12 2326 PHE E CA 1
ATOM 11190 C C . PHE E 1 500 ? 80.294 -73.855 131.744 1.00 71.70 2326 PHE E C 1
ATOM 11191 O O . PHE E 1 500 ? 80.327 -74.280 132.901 1.00 69.18 2326 PHE E O 1
ATOM 11199 N N . ILE E 1 501 ? 79.574 -74.436 130.762 1.00 69.73 2327 ILE E N 1
ATOM 11200 C CA . ILE E 1 501 ? 78.752 -75.617 130.967 1.00 70.89 2327 ILE E CA 1
ATOM 11201 C C . ILE E 1 501 ? 79.591 -76.780 131.533 1.00 78.67 2327 ILE E C 1
ATOM 11202 O O . ILE E 1 501 ? 79.135 -77.467 132.458 1.00 79.04 2327 ILE E O 1
ATOM 11207 N N . GLU E 1 502 ? 80.846 -76.942 131.040 1.00 76.41 2328 GLU E N 1
ATOM 11208 C CA . GLU E 1 502 ? 81.751 -77.983 131.533 1.00 77.43 2328 GLU E CA 1
ATOM 11209 C C . GLU E 1 502 ? 82.216 -77.720 132.956 1.00 83.19 2328 GLU E C 1
ATOM 11210 O O . GLU E 1 502 ? 82.419 -78.673 133.706 1.00 83.77 2328 GLU E O 1
ATOM 11216 N N . LEU E 1 503 ? 82.364 -76.424 133.328 1.00 80.01 2329 LEU E N 1
ATOM 11217 C CA . LEU E 1 503 ? 82.783 -75.973 134.663 1.00 79.14 2329 LEU E CA 1
ATOM 11218 C C . LEU E 1 503 ? 81.712 -76.225 135.721 1.00 82.37 2329 LEU E C 1
ATOM 11219 O O . LEU E 1 503 ? 82.018 -76.811 136.765 1.00 82.01 2329 LEU E O 1
ATOM 11224 N N . ILE E 1 504 ? 80.464 -75.782 135.445 1.00 78.44 2330 ILE E N 1
ATOM 11225 C CA . ILE E 1 504 ? 79.316 -75.940 136.345 1.00 79.38 2330 ILE E CA 1
ATOM 11226 C C . ILE E 1 504 ? 79.040 -77.447 136.658 1.00 85.53 2330 ILE E C 1
ATOM 11227 O O . ILE E 1 504 ? 78.271 -77.748 137.573 1.00 86.90 2330 ILE E O 1
ATOM 11232 N N . LYS E 1 505 ? 79.740 -78.361 135.948 1.00 81.21 2331 LYS E N 1
ATOM 11233 C CA . LYS E 1 505 ? 79.660 -79.808 136.109 1.00 82.58 2331 LYS E CA 1
ATOM 11234 C C . LYS E 1 505 ? 80.733 -80.383 137.041 1.00 89.34 2331 LYS E C 1
ATOM 11235 O O . LYS E 1 505 ? 80.548 -81.499 137.529 1.00 91.97 2331 LYS E O 1
ATOM 11241 N N . ASN E 1 506 ? 81.859 -79.672 137.264 1.00 85.58 2332 ASN E N 1
ATOM 11242 C CA . ASN E 1 506 ? 82.953 -80.187 138.100 1.00 86.63 2332 ASN E CA 1
ATOM 11243 C C . ASN E 1 506 ? 82.632 -80.155 139.573 1.00 93.65 2332 ASN E C 1
ATOM 11244 O O . ASN E 1 506 ? 82.196 -79.112 140.064 1.00 93.68 2332 ASN E O 1
ATOM 11249 N N . PRO E 1 507 ? 82.895 -81.267 140.312 1.00 92.65 2333 PRO E N 1
ATOM 11250 C CA . PRO E 1 507 ? 82.669 -81.263 141.773 1.00 93.48 2333 PRO E CA 1
ATOM 11251 C C . PRO E 1 507 ? 83.375 -80.100 142.474 1.00 96.24 2333 PRO E C 1
ATOM 11252 O O . PRO E 1 507 ? 82.872 -79.582 143.466 1.00 96.29 2333 PRO E O 1
ATOM 11256 N N . ALA E 1 508 ? 84.522 -79.665 141.913 1.00 91.80 2334 ALA E N 1
ATOM 11257 C CA . ALA E 1 508 ? 85.330 -78.533 142.367 1.00 90.56 2334 ALA E CA 1
ATOM 11258 C C . ALA E 1 508 ? 84.439 -77.289 142.476 1.00 91.92 2334 ALA E C 1
ATOM 11259 O O . ALA E 1 508 ? 84.466 -76.599 143.505 1.00 91.96 2334 ALA E O 1
ATOM 11261 N N . PHE E 1 509 ? 83.619 -77.050 141.416 1.00 85.38 2335 PHE E N 1
ATOM 11262 C CA . PHE E 1 509 ? 82.675 -75.950 141.305 1.00 83.53 2335 PHE E CA 1
ATOM 11263 C C . PHE E 1 509 ? 81.456 -76.188 142.159 1.00 89.71 2335 PHE E C 1
ATOM 11264 O O . PHE E 1 509 ? 81.026 -75.262 142.842 1.00 90.33 2335 PHE E O 1
ATOM 11272 N N . LYS E 1 510 ? 80.867 -77.396 142.092 1.00 86.88 2336 LYS E N 1
ATOM 11273 C CA . LYS E 1 510 ? 79.687 -77.749 142.877 1.00 88.25 2336 LYS E CA 1
ATOM 11274 C C . LYS E 1 510 ? 79.939 -77.324 144.329 1.00 95.26 2336 LYS E C 1
ATOM 11275 O O . LYS E 1 510 ? 79.182 -76.510 144.873 1.00 95.92 2336 LYS E O 1
ATOM 11281 N N . PHE E 1 511 ? 81.093 -77.773 144.886 1.00 92.63 2337 PHE E N 1
ATOM 11282 C CA . PHE E 1 511 ? 81.581 -77.469 146.226 1.00 93.72 2337 PHE E CA 1
ATOM 11283 C C . PHE E 1 511 ? 81.769 -75.973 146.430 1.00 97.37 2337 PHE E C 1
ATOM 11284 O O . PHE E 1 511 ? 81.347 -75.465 147.460 1.00 97.56 2337 PHE E O 1
ATOM 11292 N N . TRP E 1 512 ? 82.395 -75.278 145.455 1.00 93.54 2338 TRP E N 1
ATOM 11293 C CA . TRP E 1 512 ? 82.635 -73.839 145.509 1.00 93.11 2338 TRP E CA 1
ATOM 11294 C C . TRP E 1 512 ? 81.344 -73.059 145.563 1.00 103.31 2338 TRP E C 1
ATOM 11295 O O . TRP E 1 512 ? 81.260 -72.107 146.339 1.00 104.43 2338 TRP E O 1
ATOM 11306 N N . ASN E 1 513 ? 80.355 -73.438 144.731 1.00 104.10 2339 ASN E N 1
ATOM 11307 C CA . ASN E 1 513 ? 79.052 -72.784 144.669 1.00 107.01 2339 ASN E CA 1
ATOM 11308 C C . ASN E 1 513 ? 78.366 -72.954 146.001 1.00 119.09 2339 ASN E C 1
ATOM 11309 O O . ASN E 1 513 ? 78.046 -71.953 146.628 1.00 119.75 2339 ASN E O 1
ATOM 11314 N N . HIS E 1 514 ? 78.244 -74.204 146.486 1.00 121.57 2340 HIS E N 1
ATOM 11315 C CA . HIS E 1 514 ? 77.656 -74.543 147.781 1.00 126.23 2340 HIS E CA 1
ATOM 11316 C C . HIS E 1 514 ? 78.130 -73.618 148.920 1.00 132.72 2340 HIS E C 1
ATOM 11317 O O . HIS E 1 514 ? 77.303 -73.171 149.716 1.00 134.05 2340 HIS E O 1
ATOM 11324 N N . GLU E 1 515 ? 79.444 -73.278 148.946 1.00 129.67 2341 GLU E N 1
ATOM 11325 C CA . GLU E 1 515 ? 80.056 -72.407 149.958 1.00 130.86 2341 GLU E CA 1
ATOM 11326 C C . GLU E 1 515 ? 79.742 -70.925 149.725 1.00 136.15 2341 GLU E C 1
ATOM 11327 O O . GLU E 1 515 ? 79.175 -70.301 150.623 1.00 137.71 2341 GLU E O 1
ATOM 11333 N N . PHE E 1 516 ? 80.093 -70.363 148.531 1.00 131.90 2342 PHE E N 1
ATOM 11334 C CA . PHE E 1 516 ? 79.858 -68.948 148.180 1.00 131.32 2342 PHE E CA 1
ATOM 11335 C C . PHE E 1 516 ? 78.377 -68.545 148.111 1.00 136.69 2342 PHE E C 1
ATOM 11336 O O . PHE E 1 516 ? 78.034 -67.479 148.614 1.00 136.31 2342 PHE E O 1
ATOM 11344 N N . VAL E 1 517 ? 77.516 -69.376 147.481 1.00 134.89 2343 VAL E N 1
ATOM 11345 C CA . VAL E 1 517 ? 76.080 -69.132 147.272 1.00 136.34 2343 VAL E CA 1
ATOM 11346 C C . VAL E 1 517 ? 75.285 -68.859 148.579 1.00 144.96 2343 VAL E C 1
ATOM 11347 O O . VAL E 1 517 ? 74.241 -68.199 148.511 1.00 145.98 2343 VAL E O 1
ATOM 11351 N N . GLU E 1 518 ? 75.765 -69.344 149.747 1.00 143.25 2344 GLU E N 1
ATOM 11352 C CA . GLU E 1 518 ? 75.066 -69.087 151.012 1.00 145.69 2344 GLU E CA 1
ATOM 11353 C C . GLU E 1 518 ? 75.629 -67.858 151.772 1.00 148.49 2344 GLU E C 1
ATOM 11354 O O . GLU E 1 518 ? 74.927 -67.299 152.622 1.00 149.93 2344 GLU E O 1
ATOM 11360 N N . GLU E 1 519 ? 76.867 -67.413 151.419 1.00 142.04 2345 GLU E N 1
ATOM 11361 C CA . GLU E 1 519 ? 77.532 -66.213 151.954 1.00 141.17 2345 GLU E CA 1
ATOM 11362 C C . GLU E 1 519 ? 77.025 -64.951 151.198 1.00 141.36 2345 GLU E C 1
ATOM 11363 O O . GLU E 1 519 ? 77.137 -63.834 151.707 1.00 141.14 2345 GLU E O 1
ATOM 11369 N N . GLU E 1 520 ? 76.458 -65.158 149.988 1.00 135.31 2346 GLU E N 1
ATOM 11370 C CA . GLU E 1 520 ? 75.856 -64.155 149.103 1.00 133.78 2346 GLU E CA 1
ATOM 11371 C C . GLU E 1 520 ? 74.684 -64.843 148.339 1.00 135.57 2346 GLU E C 1
ATOM 11372 O O . GLU E 1 520 ? 74.909 -65.383 147.251 1.00 132.79 2346 GLU E O 1
ATOM 11378 N N . PRO E 1 521 ? 73.437 -64.866 148.883 1.00 133.41 2347 PRO E N 1
ATOM 11379 C CA . PRO E 1 521 ? 72.328 -65.551 148.174 1.00 132.85 2347 PRO E CA 1
ATOM 11380 C C . PRO E 1 521 ? 71.825 -64.837 146.918 1.00 132.63 2347 PRO E C 1
ATOM 11381 O O . PRO E 1 521 ? 71.029 -65.397 146.158 1.00 131.06 2347 PRO E O 1
ATOM 11385 N N . GLU E 1 522 ? 72.312 -63.604 146.698 1.00 127.30 2348 GLU E N 1
ATOM 11386 C CA . GLU E 1 522 ? 72.024 -62.780 145.530 1.00 125.36 2348 GLU E CA 1
ATOM 11387 C C . GLU E 1 522 ? 72.775 -63.348 144.317 1.00 125.71 2348 GLU E C 1
ATOM 11388 O O . GLU E 1 522 ? 72.321 -63.201 143.184 1.00 124.31 2348 GLU E O 1
ATOM 11394 N N . ILE E 1 523 ? 73.930 -63.990 144.568 1.00 120.65 2349 ILE E N 1
ATOM 11395 C CA . ILE E 1 523 ? 74.789 -64.605 143.559 1.00 118.20 2349 ILE E CA 1
ATOM 11396 C C . ILE E 1 523 ? 74.045 -65.713 142.815 1.00 121.77 2349 ILE E C 1
ATOM 11397 O O . ILE E 1 523 ? 74.221 -65.854 141.605 1.00 118.85 2349 ILE E O 1
ATOM 11402 N N . GLU E 1 524 ? 73.167 -66.451 143.541 1.00 121.60 2350 GLU E N 1
ATOM 11403 C CA . GLU E 1 524 ? 72.306 -67.542 143.047 1.00 122.50 2350 GLU E CA 1
ATOM 11404 C C . GLU E 1 524 ? 71.508 -67.078 141.817 1.00 125.51 2350 GLU E C 1
ATOM 11405 O O . GLU E 1 524 ? 71.421 -67.817 140.827 1.00 124.55 2350 GLU E O 1
ATOM 11411 N N . LYS E 1 525 ? 70.965 -65.835 141.885 1.00 120.91 2351 LYS E N 1
ATOM 11412 C CA . LYS E 1 525 ? 70.200 -65.192 140.819 1.00 119.25 2351 LYS E CA 1
ATOM 11413 C C . LYS E 1 525 ? 71.001 -65.144 139.517 1.00 115.90 2351 LYS E C 1
ATOM 11414 O O . LYS E 1 525 ? 70.470 -65.549 138.481 1.00 114.89 2351 LYS E O 1
ATOM 11420 N N . LEU E 1 526 ? 72.279 -64.696 139.580 1.00 107.61 2352 LEU E N 1
ATOM 11421 C CA . LEU E 1 526 ? 73.164 -64.579 138.419 1.00 104.29 2352 LEU E CA 1
ATOM 11422 C C . LEU E 1 526 ? 73.303 -65.890 137.652 1.00 108.25 2352 LEU E C 1
ATOM 11423 O O . LEU E 1 526 ? 73.063 -65.900 136.449 1.00 107.03 2352 LEU E O 1
ATOM 11428 N N . PHE E 1 527 ? 73.635 -67.001 138.336 1.00 106.41 2353 PHE E N 1
ATOM 11429 C CA . PHE E 1 527 ? 73.774 -68.293 137.662 1.00 107.18 2353 PHE E CA 1
ATOM 11430 C C . PHE E 1 527 ? 72.474 -68.748 137.028 1.00 117.35 2353 PHE E C 1
ATOM 11431 O O . PHE E 1 527 ? 72.492 -69.321 135.935 1.00 116.22 2353 PHE E O 1
ATOM 11439 N N . GLN E 1 528 ? 71.342 -68.458 137.698 1.00 119.77 2354 GLN E N 1
ATOM 11440 C CA . GLN E 1 528 ? 70.008 -68.780 137.197 1.00 123.03 2354 GLN E CA 1
ATOM 11441 C C . GLN E 1 528 ? 69.673 -67.931 135.950 1.00 129.45 2354 GLN E C 1
ATOM 11442 O O . GLN E 1 528 ? 69.014 -68.429 135.034 1.00 129.92 2354 GLN E O 1
ATOM 11448 N N . SER E 1 529 ? 70.193 -66.684 135.892 1.00 126.82 2355 SER E N 1
ATOM 11449 C CA . SER E 1 529 ? 70.009 -65.769 134.763 1.00 126.91 2355 SER E CA 1
ATOM 11450 C C . SER E 1 529 ? 70.676 -66.274 133.487 1.00 130.82 2355 SER E C 1
ATOM 11451 O O . SER E 1 529 ? 70.235 -65.903 132.405 1.00 130.62 2355 SER E O 1
ATOM 11454 N N . VAL E 1 530 ? 71.732 -67.107 133.612 1.00 127.48 2356 VAL E N 1
ATOM 11455 C CA . VAL E 1 530 ? 72.478 -67.675 132.481 1.00 126.60 2356 VAL E CA 1
ATOM 11456 C C . VAL E 1 530 ? 71.679 -68.796 131.776 1.00 133.22 2356 VAL E C 1
ATOM 11457 O O . VAL E 1 530 ? 71.757 -68.920 130.549 1.00 131.56 2356 VAL E O 1
ATOM 11461 N N . ALA E 1 531 ? 70.881 -69.564 132.544 1.00 133.91 2357 ALA E N 1
ATOM 11462 C CA . ALA E 1 531 ? 70.049 -70.662 132.032 1.00 136.64 2357 ALA E CA 1
ATOM 11463 C C . ALA E 1 531 ? 68.994 -70.206 131.011 1.00 143.67 2357 ALA E C 1
ATOM 11464 O O . ALA E 1 531 ? 68.620 -70.993 130.137 1.00 143.65 2357 ALA E O 1
ATOM 11466 N N . GLN E 1 532 ? 68.528 -68.932 131.133 1.00 141.85 2358 GLN E N 1
ATOM 11467 C CA . GLN E 1 532 ? 67.504 -68.279 130.306 1.00 142.84 2358 GLN E CA 1
ATOM 11468 C C . GLN E 1 532 ? 68.038 -67.225 129.319 1.00 144.93 2358 GLN E C 1
ATOM 11469 O O . GLN E 1 532 ? 67.444 -67.054 128.252 1.00 144.87 2358 GLN E O 1
ATOM 11475 N N . CYS E 1 533 ? 69.138 -66.519 129.672 1.00 139.53 2359 CYS E N 1
ATOM 11476 C CA . CYS E 1 533 ? 69.777 -65.496 128.828 1.00 137.60 2359 CYS E CA 1
ATOM 11477 C C . CYS E 1 533 ? 70.350 -66.118 127.543 1.00 143.21 2359 CYS E C 1
ATOM 11478 O O . CYS E 1 533 ? 70.355 -65.481 126.482 1.00 142.71 2359 CYS E O 1
ATOM 11481 N N . CYS E 1 534 ? 70.813 -67.374 127.654 1.00 140.96 2360 CYS E N 1
ATOM 11482 C CA . CYS E 1 534 ? 71.413 -68.155 126.576 1.00 140.83 2360 CYS E CA 1
ATOM 11483 C C . CYS E 1 534 ? 70.435 -69.256 126.058 1.00 148.27 2360 CYS E C 1
ATOM 11484 O O . CYS E 1 534 ? 70.433 -69.548 124.854 1.00 148.72 2360 CYS E O 1
ATOM 11487 N N . MET E 1 535 ? 69.536 -69.760 126.966 1.00 145.77 2361 MET E N 1
ATOM 11488 C CA . MET E 1 535 ? 68.468 -70.762 126.790 1.00 155.71 2361 MET E CA 1
ATOM 11489 C C . MET E 1 535 ? 68.973 -72.190 126.972 1.00 170.14 2361 MET E C 1
ATOM 11490 O O . MET E 1 535 ? 68.687 -72.815 127.994 1.00 120.39 2361 MET E O 1
ATOM 11492 N N . GLU F 2 6 ? 86.558 -63.970 153.218 1.00 132.96 349 GLU F N 1
ATOM 11493 C CA . GLU F 2 6 ? 86.788 -65.212 152.479 1.00 132.80 349 GLU F CA 1
ATOM 11494 C C . GLU F 2 6 ? 86.814 -64.916 150.969 1.00 134.41 349 GLU F C 1
ATOM 11495 O O . GLU F 2 6 ? 87.785 -65.237 150.270 1.00 132.65 349 GLU F O 1
ATOM 11501 N N . MET F 2 7 ? 85.737 -64.269 150.490 1.00 130.22 350 MET F N 1
ATOM 11502 C CA . MET F 2 7 ? 85.497 -63.848 149.103 1.00 127.90 350 MET F CA 1
ATOM 11503 C C . MET F 2 7 ? 86.479 -62.751 148.685 1.00 126.35 350 MET F C 1
ATOM 11504 O O . MET F 2 7 ? 87.092 -62.104 149.537 1.00 126.18 350 MET F O 1
ATOM 11509 N N . VAL F 2 8 ? 86.592 -62.512 147.378 1.00 118.97 351 VAL F N 1
ATOM 11510 C CA . VAL F 2 8 ? 87.426 -61.441 146.843 1.00 116.52 351 VAL F CA 1
ATOM 11511 C C . VAL F 2 8 ? 86.716 -60.134 147.232 1.00 120.15 351 VAL F C 1
ATOM 11512 O O . VAL F 2 8 ? 85.644 -59.818 146.690 1.00 119.81 351 VAL F O 1
ATOM 11516 N N . THR F 2 9 ? 87.286 -59.437 148.243 1.00 116.15 352 THR F N 1
ATOM 11517 C CA . THR F 2 9 ? 86.816 -58.151 148.805 1.00 115.39 352 THR F CA 1
ATOM 11518 C C . THR F 2 9 ? 86.911 -57.018 147.765 1.00 115.27 352 THR F C 1
ATOM 11519 O O . THR F 2 9 ? 86.314 -55.951 147.922 1.00 114.68 352 THR F O 1
ATOM 11523 N N . ASP F 2 10 ? 87.661 -57.286 146.702 1.00 108.86 353 ASP F N 1
ATOM 11524 C CA . ASP F 2 10 ? 87.955 -56.419 145.581 1.00 106.13 353 ASP F CA 1
ATOM 11525 C C . ASP F 2 10 ? 86.886 -56.452 144.456 1.00 103.67 353 ASP F C 1
ATOM 11526 O O . ASP F 2 10 ? 86.004 -57.324 144.393 1.00 103.77 353 ASP F O 1
ATOM 11531 N N . GLN F 2 11 ? 87.021 -55.482 143.562 1.00 94.31 354 GLN F N 1
ATOM 11532 C CA . GLN F 2 11 ? 86.243 -55.237 142.358 1.00 91.38 354 GLN F CA 1
ATOM 11533 C C . GLN F 2 11 ? 86.282 -56.366 141.300 1.00 89.99 354 GLN F C 1
ATOM 11534 O O . GLN F 2 11 ? 85.418 -56.390 140.420 1.00 88.21 354 GLN F O 1
ATOM 11540 N N . PHE F 2 12 ? 87.298 -57.254 141.343 1.00 84.17 355 PHE F N 1
ATOM 11541 C CA . PHE F 2 12 ? 87.478 -58.315 140.333 1.00 81.91 355 PHE F CA 1
ATOM 11542 C C . PHE F 2 12 ? 86.848 -59.670 140.675 1.00 85.82 355 PHE F C 1
ATOM 11543 O O . PHE F 2 12 ? 87.155 -60.661 140.010 1.00 84.46 355 PHE F O 1
ATOM 11551 N N . GLY F 2 13 ? 85.949 -59.683 141.656 1.00 83.82 356 GLY F N 1
ATOM 11552 C CA . GLY F 2 13 ? 85.251 -60.887 142.070 1.00 85.61 356 GLY F CA 1
ATOM 11553 C C . GLY F 2 13 ? 83.790 -60.933 141.671 1.00 91.14 356 GLY F C 1
ATOM 11554 O O . GLY F 2 13 ? 83.374 -60.251 140.728 1.00 89.85 356 GLY F O 1
ATOM 11555 N N . MET F 2 14 ? 83.005 -61.773 142.371 1.00 89.30 357 MET F N 1
ATOM 11556 C CA . MET F 2 14 ? 81.574 -61.896 142.132 1.00 89.66 357 MET F CA 1
ATOM 11557 C C . MET F 2 14 ? 80.883 -60.627 142.621 1.00 92.50 357 MET F C 1
ATOM 11558 O O . MET F 2 14 ? 80.039 -60.062 141.913 1.00 91.96 357 MET F O 1
ATOM 11563 N N . ILE F 2 15 ? 81.299 -60.152 143.814 1.00 87.14 358 ILE F N 1
ATOM 11564 C CA . ILE F 2 15 ? 80.800 -58.949 144.460 1.00 85.79 358 ILE F CA 1
ATOM 11565 C C . ILE F 2 15 ? 80.965 -57.779 143.513 1.00 87.52 358 ILE F C 1
ATOM 11566 O O . ILE F 2 15 ? 80.016 -57.019 143.350 1.00 87.71 358 ILE F O 1
ATOM 11571 N N . GLY F 2 16 ? 82.110 -57.695 142.828 1.00 81.39 359 GLY F N 1
ATOM 11572 C CA . GLY F 2 16 ? 82.369 -56.642 141.847 1.00 78.65 359 GLY F CA 1
ATOM 11573 C C . GLY F 2 16 ? 81.313 -56.581 140.762 1.00 79.22 359 GLY F C 1
ATOM 11574 O O . GLY F 2 16 ? 80.791 -55.506 140.456 1.00 76.62 359 GLY F O 1
ATOM 11575 N N . LEU F 2 17 ? 80.945 -57.770 140.235 1.00 76.03 360 LEU F N 1
ATOM 11576 C CA . LEU F 2 17 ? 79.955 -57.984 139.162 1.00 74.72 360 LEU F CA 1
ATOM 11577 C C . LEU F 2 17 ? 78.521 -57.690 139.616 1.00 82.08 360 LEU F C 1
ATOM 11578 O O . LEU F 2 17 ? 77.812 -56.936 138.949 1.00 81.16 360 LEU F O 1
ATOM 11583 N N . LEU F 2 18 ? 78.115 -58.255 140.761 1.00 81.95 361 LEU F N 1
ATOM 11584 C CA . LEU F 2 18 ? 76.805 -58.022 141.367 1.00 83.74 361 LEU F CA 1
ATOM 11585 C C . LEU F 2 18 ? 76.573 -56.503 141.620 1.00 87.65 361 LEU F C 1
ATOM 11586 O O . LEU F 2 18 ? 75.442 -56.021 141.547 1.00 86.16 361 LEU F O 1
ATOM 11591 N N . THR F 2 19 ? 77.669 -55.762 141.866 1.00 85.46 362 THR F N 1
ATOM 11592 C CA . THR F 2 19 ? 77.668 -54.322 142.085 1.00 86.03 362 THR F CA 1
ATOM 11593 C C . THR F 2 19 ? 77.312 -53.608 140.802 1.00 91.86 362 THR F C 1
ATOM 11594 O O . THR F 2 19 ? 76.596 -52.614 140.854 1.00 94.30 362 THR F O 1
ATOM 11598 N N . PHE F 2 20 ? 77.784 -54.108 139.656 1.00 87.21 363 PHE F N 1
ATOM 11599 C CA . PHE F 2 20 ? 77.480 -53.503 138.361 1.00 86.24 363 PHE F CA 1
ATOM 11600 C C . PHE F 2 20 ? 76.023 -53.732 137.984 1.00 88.78 363 PHE F C 1
ATOM 11601 O O . PHE F 2 20 ? 75.356 -52.805 137.530 1.00 88.63 363 PHE F O 1
ATOM 11609 N N . ILE F 2 21 ? 75.531 -54.959 138.172 1.00 84.50 364 ILE F N 1
ATOM 11610 C CA . ILE F 2 21 ? 74.153 -55.316 137.871 1.00 84.34 364 ILE F CA 1
ATOM 11611 C C . ILE F 2 21 ? 73.191 -54.449 138.718 1.00 90.92 364 ILE F C 1
ATOM 11612 O O . ILE F 2 21 ? 72.234 -53.902 138.168 1.00 90.35 364 ILE F O 1
ATOM 11617 N N . ARG F 2 22 ? 73.518 -54.256 140.026 1.00 90.00 365 ARG F N 1
ATOM 11618 C CA . ARG F 2 22 ? 72.786 -53.406 140.982 1.00 91.86 365 ARG F CA 1
ATOM 11619 C C . ARG F 2 22 ? 72.895 -51.901 140.637 1.00 94.84 365 ARG F C 1
ATOM 11620 O O . ARG F 2 22 ? 72.097 -51.101 141.132 1.00 96.81 365 ARG F O 1
ATOM 11628 N N . ALA F 2 23 ? 73.879 -51.526 139.805 1.00 87.93 366 ALA F N 1
ATOM 11629 C CA . ALA F 2 23 ? 74.114 -50.159 139.376 1.00 87.00 366 ALA F CA 1
ATOM 11630 C C . ALA F 2 23 ? 73.244 -49.724 138.190 1.00 92.70 366 ALA F C 1
ATOM 11631 O O . ALA F 2 23 ? 72.977 -48.527 138.052 1.00 91.41 366 ALA F O 1
ATOM 11633 N N . ALA F 2 24 ? 72.808 -50.680 137.338 1.00 92.63 367 ALA F N 1
ATOM 11634 C CA . ALA F 2 24 ? 71.959 -50.424 136.157 1.00 93.72 367 ALA F CA 1
ATOM 11635 C C . ALA F 2 24 ? 70.602 -49.818 136.548 1.00 102.53 367 ALA F C 1
ATOM 11636 O O . ALA F 2 24 ? 70.053 -48.973 135.820 1.00 101.70 367 ALA F O 1
ATOM 11638 N N . GLU F 2 25 ? 70.084 -50.267 137.719 1.00 102.27 368 GLU F N 1
ATOM 11639 C CA . GLU F 2 25 ? 68.850 -49.822 138.372 1.00 104.00 368 GLU F CA 1
ATOM 11640 C C . GLU F 2 25 ? 68.859 -48.290 138.547 1.00 105.15 368 GLU F C 1
ATOM 11641 O O . GLU F 2 25 ? 67.907 -47.621 138.149 1.00 103.70 368 GLU F O 1
ATOM 11647 N N . THR F 2 26 ? 69.956 -47.759 139.121 1.00 101.32 369 THR F N 1
ATOM 11648 C CA . THR F 2 26 ? 70.170 -46.333 139.374 1.00 101.54 369 THR F CA 1
ATOM 11649 C C . THR F 2 26 ? 70.858 -45.588 138.202 1.00 106.72 369 THR F C 1
ATOM 11650 O O . THR F 2 26 ? 70.803 -44.353 138.188 1.00 106.06 369 THR F O 1
ATOM 11654 N N . ASP F 2 27 ? 71.498 -46.307 137.229 1.00 103.71 370 ASP F N 1
ATOM 11655 C CA . ASP F 2 27 ? 72.148 -45.638 136.086 1.00 102.59 370 ASP F CA 1
ATOM 11656 C C . ASP F 2 27 ? 71.129 -45.265 134.998 1.00 104.20 370 ASP F C 1
ATOM 11657 O O . ASP F 2 27 ? 70.540 -46.152 134.370 1.00 102.39 370 ASP F O 1
ATOM 11662 N N . PRO F 2 28 ? 70.918 -43.948 134.760 1.00 101.48 371 PRO F N 1
ATOM 11663 C CA . PRO F 2 28 ? 69.927 -43.532 133.750 1.00 101.19 371 PRO F CA 1
ATOM 11664 C C . PRO F 2 28 ? 70.429 -43.534 132.296 1.00 103.23 371 PRO F C 1
ATOM 11665 O O . PRO F 2 28 ? 69.683 -43.120 131.398 1.00 102.53 371 PRO F O 1
ATOM 11669 N N . GLY F 2 29 ? 71.654 -44.032 132.071 1.00 98.48 372 GLY F N 1
ATOM 11670 C CA . GLY F 2 29 ? 72.281 -44.099 130.752 1.00 96.84 372 GLY F CA 1
ATOM 11671 C C . GLY F 2 29 ? 71.549 -45.007 129.792 1.00 100.52 372 GLY F C 1
ATOM 11672 O O . GLY F 2 29 ? 70.633 -45.713 130.201 1.00 101.48 372 GLY F O 1
ATOM 11673 N N . MET F 2 30 ? 71.902 -44.967 128.504 1.00 96.42 373 MET F N 1
ATOM 11674 C CA . MET F 2 30 ? 71.321 -45.874 127.503 1.00 96.39 373 MET F CA 1
ATOM 11675 C C . MET F 2 30 ? 72.314 -47.011 127.221 1.00 95.83 373 MET F C 1
ATOM 11676 O O . MET F 2 30 ? 71.996 -47.964 126.503 1.00 94.56 373 MET F O 1
ATOM 11681 N N . VAL F 2 31 ? 73.510 -46.901 127.829 1.00 89.78 374 VAL F N 1
ATOM 11682 C CA . VAL F 2 31 ? 74.599 -47.858 127.731 1.00 87.91 374 VAL F CA 1
ATOM 11683 C C . VAL F 2 31 ? 74.892 -48.445 129.116 1.00 92.72 374 VAL F C 1
ATOM 11684 O O . VAL F 2 31 ? 75.155 -47.706 130.075 1.00 93.09 374 VAL F O 1
ATOM 11688 N N . HIS F 2 32 ? 74.807 -49.777 129.212 1.00 89.63 375 HIS F N 1
ATOM 11689 C CA . HIS F 2 32 ? 75.066 -50.522 130.443 1.00 90.67 375 HIS F CA 1
ATOM 11690 C C . HIS F 2 32 ? 76.024 -51.638 130.100 1.00 89.78 375 HIS F C 1
ATOM 11691 O O . HIS F 2 32 ? 75.609 -52.728 129.715 1.00 88.87 375 HIS F O 1
ATOM 11698 N N . LEU F 2 33 ? 77.329 -51.302 130.138 1.00 82.53 376 LEU F N 1
ATOM 11699 C CA . LEU F 2 33 ? 78.448 -52.116 129.683 1.00 79.53 376 LEU F CA 1
ATOM 11700 C C . LEU F 2 33 ? 78.460 -53.502 130.298 1.00 83.64 376 LEU F C 1
ATOM 11701 O O . LEU F 2 33 ? 78.734 -54.468 129.567 1.00 85.39 376 LEU F O 1
ATOM 11706 N N . ALA F 2 34 ? 78.052 -53.627 131.576 1.00 77.56 377 ALA F N 1
ATOM 11707 C CA . ALA F 2 34 ? 78.004 -54.910 132.269 1.00 77.13 377 ALA F CA 1
ATOM 11708 C C . ALA F 2 34 ? 76.804 -55.798 131.899 1.00 82.69 377 ALA F C 1
ATOM 11709 O O . ALA F 2 34 ? 76.850 -57.001 132.145 1.00 82.38 377 ALA F O 1
ATOM 11711 N N . LEU F 2 35 ? 75.749 -55.219 131.297 1.00 81.22 378 LEU F N 1
ATOM 11712 C CA . LEU F 2 35 ? 74.511 -55.929 130.957 1.00 82.16 378 LEU F CA 1
ATOM 11713 C C . LEU F 2 35 ? 74.130 -56.011 129.464 1.00 86.62 378 LEU F C 1
ATOM 11714 O O . LEU F 2 35 ? 73.374 -56.910 129.080 1.00 88.05 378 LEU F O 1
ATOM 11719 N N . GLY F 2 36 ? 74.608 -55.071 128.663 1.00 81.24 379 GLY F N 1
ATOM 11720 C CA . GLY F 2 36 ? 74.356 -55.039 127.231 1.00 80.48 379 GLY F CA 1
ATOM 11721 C C . GLY F 2 36 ? 73.024 -54.456 126.802 1.00 85.64 379 GLY F C 1
ATOM 11722 O O . GLY F 2 36 ? 72.239 -53.965 127.622 1.00 86.61 379 GLY F O 1
ATOM 11723 N N . SER F 2 37 ? 72.769 -54.524 125.496 1.00 80.81 380 SER F N 1
ATOM 11724 C CA . SER F 2 37 ? 71.554 -54.033 124.871 1.00 80.61 380 SER F CA 1
ATOM 11725 C C . SER F 2 37 ? 70.896 -55.180 124.079 1.00 84.66 380 SER F C 1
ATOM 11726 O O . SER F 2 37 ? 71.613 -56.043 123.576 1.00 83.27 380 SER F O 1
ATOM 11729 N N . ASP F 2 38 ? 69.543 -55.205 123.977 1.00 82.32 381 ASP F N 1
ATOM 11730 C CA . ASP F 2 38 ? 68.849 -56.197 123.157 1.00 82.78 381 ASP F CA 1
ATOM 11731 C C . ASP F 2 38 ? 69.101 -55.726 121.734 1.00 86.92 381 ASP F C 1
ATOM 11732 O O . ASP F 2 38 ? 68.498 -54.774 121.268 1.00 85.39 381 ASP F O 1
ATOM 11737 N N . LEU F 2 39 ? 70.071 -56.342 121.082 1.00 86.24 382 LEU F N 1
ATOM 11738 C CA . LEU F 2 39 ? 70.561 -55.934 119.771 1.00 86.13 382 LEU F CA 1
ATOM 11739 C C . LEU F 2 39 ? 69.531 -56.055 118.639 1.00 91.39 382 LEU F C 1
ATOM 11740 O O . LEU F 2 39 ? 69.705 -55.430 117.581 1.00 91.12 382 LEU F O 1
ATOM 11745 N N . THR F 2 40 ? 68.432 -56.781 118.888 1.00 89.03 383 THR F N 1
ATOM 11746 C CA . THR F 2 40 ? 67.327 -56.937 117.936 1.00 88.88 383 THR F CA 1
ATOM 11747 C C . THR F 2 40 ? 66.625 -55.589 117.806 1.00 92.52 383 THR F C 1
ATOM 11748 O O . THR F 2 40 ? 66.305 -55.169 116.691 1.00 92.65 383 THR F O 1
ATOM 11752 N N . THR F 2 41 ? 66.485 -54.882 118.945 1.00 87.91 384 THR F N 1
ATOM 11753 C CA . THR F 2 41 ? 65.861 -53.569 119.065 1.00 87.82 384 THR F CA 1
ATOM 11754 C C . THR F 2 41 ? 66.660 -52.400 118.422 1.00 93.38 384 THR F C 1
ATOM 11755 O O . THR F 2 41 ? 66.179 -51.264 118.435 1.00 93.36 384 THR F O 1
ATOM 11759 N N . LEU F 2 42 ? 67.846 -52.653 117.851 1.00 91.03 385 LEU F N 1
ATOM 11760 C CA . LEU F 2 42 ? 68.630 -51.566 117.250 1.00 90.57 385 LEU F CA 1
ATOM 11761 C C . LEU F 2 42 ? 68.175 -51.218 115.816 1.00 94.30 385 LEU F C 1
ATOM 11762 O O . LEU F 2 42 ? 68.812 -50.407 115.123 1.00 91.54 385 LEU F O 1
ATOM 11767 N N . GLY F 2 43 ? 67.034 -51.788 115.429 1.00 93.21 386 GLY F N 1
ATOM 11768 C CA . GLY F 2 43 ? 66.415 -51.561 114.131 1.00 93.54 386 GLY F CA 1
ATOM 11769 C C . GLY F 2 43 ? 67.173 -52.185 112.983 1.00 97.96 386 GLY F C 1
ATOM 11770 O O . GLY F 2 43 ? 67.127 -51.671 111.860 1.00 97.85 386 GLY F O 1
ATOM 11771 N N . LEU F 2 44 ? 67.894 -53.293 113.263 1.00 93.78 387 LEU F N 1
ATOM 11772 C CA . LEU F 2 44 ? 68.643 -54.028 112.244 1.00 91.45 387 LEU F CA 1
ATOM 11773 C C . LEU F 2 44 ? 68.051 -55.402 112.091 1.00 96.48 387 LEU F C 1
ATOM 11774 O O . LEU F 2 44 ? 67.775 -56.079 113.090 1.00 97.24 387 LEU F O 1
ATOM 11779 N N . ASN F 2 45 ? 67.811 -55.799 110.839 1.00 92.96 388 ASN F N 1
ATOM 11780 C CA . ASN F 2 45 ? 67.249 -57.110 110.518 1.00 93.69 388 ASN F CA 1
ATOM 11781 C C . ASN F 2 45 ? 68.379 -58.169 110.560 1.00 96.72 388 ASN F C 1
ATOM 11782 O O . ASN F 2 45 ? 68.889 -58.615 109.524 1.00 95.31 388 ASN F O 1
ATOM 11787 N N . LEU F 2 46 ? 68.776 -58.545 111.786 1.00 93.07 389 LEU F N 1
ATOM 11788 C CA . LEU F 2 46 ? 69.886 -59.455 112.035 1.00 92.37 389 LEU F CA 1
ATOM 11789 C C . LEU F 2 46 ? 69.597 -60.868 111.576 1.00 100.06 389 LEU F C 1
ATOM 11790 O O . LEU F 2 46 ? 70.535 -61.654 111.398 1.00 100.37 389 LEU F O 1
ATOM 11795 N N . ASN F 2 47 ? 68.302 -61.185 111.361 1.00 98.52 390 ASN F N 1
ATOM 11796 C CA . ASN F 2 47 ? 67.852 -62.494 110.894 1.00 99.69 390 ASN F CA 1
ATOM 11797 C C . ASN F 2 47 ? 67.873 -62.595 109.377 1.00 103.85 390 ASN F C 1
ATOM 11798 O O . ASN F 2 47 ? 68.107 -63.684 108.857 1.00 103.93 390 ASN F O 1
ATOM 11803 N N . SER F 2 48 ? 67.631 -61.455 108.673 1.00 99.61 391 SER F N 1
ATOM 11804 C CA . SER F 2 48 ? 67.620 -61.317 107.211 1.00 98.48 391 SER F CA 1
ATOM 11805 C C . SER F 2 48 ? 68.681 -62.170 106.574 1.00 100.71 391 SER F C 1
ATOM 11806 O O . SER F 2 48 ? 69.840 -62.133 106.998 1.00 97.95 391 SER F O 1
ATOM 11809 N N . PRO F 2 49 ? 68.299 -62.965 105.559 1.00 99.57 392 PRO F N 1
ATOM 11810 C CA . PRO F 2 49 ? 69.303 -63.804 104.889 1.00 100.02 392 PRO F CA 1
ATOM 11811 C C . PRO F 2 49 ? 70.196 -62.965 103.960 1.00 101.80 392 PRO F C 1
ATOM 11812 O O . PRO F 2 49 ? 71.345 -63.346 103.703 1.00 102.39 392 PRO F O 1
ATOM 11816 N N . GLU F 2 50 ? 69.678 -61.797 103.512 1.00 94.60 393 GLU F N 1
ATOM 11817 C CA . GLU F 2 50 ? 70.377 -60.849 102.652 1.00 92.23 393 GLU F CA 1
ATOM 11818 C C . GLU F 2 50 ? 71.262 -59.915 103.483 1.00 90.59 393 GLU F C 1
ATOM 11819 O O . GLU F 2 50 ? 70.922 -59.584 104.623 1.00 88.79 393 GLU F O 1
ATOM 11825 N N . ASN F 2 51 ? 72.371 -59.457 102.869 1.00 83.93 394 ASN F N 1
ATOM 11826 C CA . ASN F 2 51 ? 73.303 -58.506 103.446 1.00 81.90 394 ASN F CA 1
ATOM 11827 C C . ASN F 2 51 ? 72.606 -57.205 103.829 1.00 84.51 394 ASN F C 1
ATOM 11828 O O . ASN F 2 51 ? 71.721 -56.734 103.107 1.00 83.15 394 ASN F O 1
ATOM 11833 N N . LEU F 2 52 ? 73.014 -56.643 104.983 1.00 81.07 395 LEU F N 1
ATOM 11834 C CA . LEU F 2 52 ? 72.479 -55.415 105.572 1.00 80.44 395 LEU F CA 1
ATOM 11835 C C . LEU F 2 52 ? 73.099 -54.127 104.987 1.00 82.34 395 LEU F C 1
ATOM 11836 O O . LEU F 2 52 ? 72.391 -53.129 104.795 1.00 79.53 395 LEU F O 1
ATOM 11841 N N . TYR F 2 53 ? 74.422 -54.166 104.699 1.00 79.77 396 TYR F N 1
ATOM 11842 C CA . TYR F 2 53 ? 75.193 -53.019 104.230 1.00 79.59 396 TYR F CA 1
ATOM 11843 C C . TYR F 2 53 ? 74.615 -52.310 102.991 1.00 85.19 396 TYR F C 1
ATOM 11844 O O . TYR F 2 53 ? 74.656 -51.082 102.997 1.00 84.00 396 TYR F O 1
ATOM 11853 N N . PRO F 2 54 ? 74.070 -52.977 101.943 1.00 83.52 397 PRO F N 1
ATOM 11854 C CA . PRO F 2 54 ? 73.571 -52.207 100.792 1.00 83.38 397 PRO F CA 1
ATOM 11855 C C . PRO F 2 54 ? 72.376 -51.289 101.095 1.00 87.30 397 PRO F C 1
ATOM 11856 O O . PRO F 2 54 ? 72.130 -50.317 100.363 1.00 88.23 397 PRO F O 1
ATOM 11860 N N . LYS F 2 55 ? 71.659 -51.576 102.186 1.00 81.61 398 LYS F N 1
ATOM 11861 C CA . LYS F 2 55 ? 70.525 -50.764 102.605 1.00 80.15 398 LYS F CA 1
ATOM 11862 C C . LYS F 2 55 ? 70.835 -50.051 103.931 1.00 81.33 398 LYS F C 1
ATOM 11863 O O . LYS F 2 55 ? 69.958 -49.393 104.481 1.00 80.64 398 LYS F O 1
ATOM 11869 N N . PHE F 2 56 ? 72.092 -50.158 104.432 1.00 75.97 399 PHE F N 1
ATOM 11870 C CA . PHE F 2 56 ? 72.517 -49.518 105.686 1.00 74.71 399 PHE F CA 1
ATOM 11871 C C . PHE F 2 56 ? 72.543 -47.989 105.566 1.00 76.97 399 PHE F C 1
ATOM 11872 O O . PHE F 2 56 ? 73.432 -47.419 104.917 1.00 75.73 399 PHE F O 1
ATOM 11880 N N . ALA F 2 57 ? 71.531 -47.341 106.169 1.00 72.97 400 ALA F N 1
ATOM 11881 C CA . ALA F 2 57 ? 71.361 -45.893 106.129 1.00 72.88 400 ALA F CA 1
ATOM 11882 C C . ALA F 2 57 ? 72.555 -45.113 106.730 1.00 75.51 400 ALA F C 1
ATOM 11883 O O . ALA F 2 57 ? 73.409 -44.646 105.969 1.00 76.43 400 ALA F O 1
ATOM 11885 N N . SER F 2 58 ? 72.621 -45.003 108.078 1.00 70.01 401 SER F N 1
ATOM 11886 C CA . SER F 2 58 ? 73.670 -44.340 108.855 1.00 69.13 401 SER F CA 1
ATOM 11887 C C . SER F 2 58 ? 73.907 -45.167 110.140 1.00 74.40 401 SER F C 1
ATOM 11888 O O . SER F 2 58 ? 73.087 -46.034 110.435 1.00 75.12 401 SER F O 1
ATOM 11891 N N . PRO F 2 59 ? 74.951 -44.926 110.966 1.00 70.50 402 PRO F N 1
ATOM 11892 C CA . PRO F 2 59 ? 75.062 -45.701 112.203 1.00 70.42 402 PRO F CA 1
ATOM 11893 C C . PRO F 2 59 ? 73.926 -45.386 113.188 1.00 74.95 402 PRO F C 1
ATOM 11894 O O . PRO F 2 59 ? 73.639 -46.206 114.058 1.00 75.62 402 PRO F O 1
ATOM 11898 N N . TRP F 2 60 ? 73.267 -44.221 113.037 1.00 71.67 403 TRP F N 1
ATOM 11899 C CA . TRP F 2 60 ? 72.225 -43.726 113.944 1.00 73.26 403 TRP F CA 1
ATOM 11900 C C . TRP F 2 60 ? 70.783 -44.038 113.526 1.00 84.12 403 TRP F C 1
ATOM 11901 O O . TRP F 2 60 ? 69.894 -44.051 114.400 1.00 85.52 403 TRP F O 1
ATOM 11912 N N . ALA F 2 61 ? 70.543 -44.273 112.203 1.00 82.72 404 ALA F N 1
ATOM 11913 C CA . ALA F 2 61 ? 69.215 -44.575 111.649 1.00 83.41 404 ALA F CA 1
ATOM 11914 C C . ALA F 2 61 ? 68.654 -45.860 112.205 1.00 92.92 404 ALA F C 1
ATOM 11915 O O . ALA F 2 61 ? 69.419 -46.791 112.497 1.00 93.73 404 ALA F O 1
ATOM 11917 N N . SER F 2 62 ? 67.318 -45.912 112.353 1.00 93.46 405 SER F N 1
ATOM 11918 C CA . SER F 2 62 ? 66.608 -47.096 112.869 1.00 96.10 405 SER F CA 1
ATOM 11919 C C . SER F 2 62 ? 66.030 -47.998 111.747 1.00 100.97 405 SER F C 1
ATOM 11920 O O . SER F 2 62 ? 65.772 -49.173 111.983 1.00 100.22 405 SER F O 1
ATOM 11923 N N . SER F 2 63 ? 65.835 -47.437 110.534 1.00 98.18 406 SER F N 1
ATOM 11924 C CA . SER F 2 63 ? 65.251 -48.122 109.374 1.00 97.13 406 SER F CA 1
ATOM 11925 C C . SER F 2 63 ? 66.167 -48.051 108.132 1.00 96.47 406 SER F C 1
ATOM 11926 O O . SER F 2 63 ? 66.800 -47.004 107.877 1.00 94.77 406 SER F O 1
ATOM 11929 N N . PRO F 2 64 ? 66.213 -49.144 107.324 1.00 90.13 407 PRO F N 1
ATOM 11930 C CA . PRO F 2 64 ? 67.080 -49.136 106.132 1.00 88.53 407 PRO F CA 1
ATOM 11931 C C . PRO F 2 64 ? 66.669 -48.165 105.018 1.00 90.87 407 PRO F C 1
ATOM 11932 O O . PRO F 2 64 ? 65.587 -47.580 105.061 1.00 90.98 407 PRO F O 1
ATOM 11936 N N . CYS F 2 65 ? 67.555 -48.018 104.015 1.00 85.24 408 CYS F N 1
ATOM 11937 C CA . CYS F 2 65 ? 67.404 -47.201 102.819 1.00 83.78 408 CYS F CA 1
ATOM 11938 C C . CYS F 2 65 ? 66.160 -47.561 102.031 1.00 84.75 408 CYS F C 1
ATOM 11939 O O . CYS F 2 65 ? 65.999 -48.709 101.606 1.00 84.82 408 CYS F O 1
ATOM 11942 N N . ARG F 2 66 ? 65.328 -46.566 101.762 1.00 79.18 409 ARG F N 1
ATOM 11943 C CA . ARG F 2 66 ? 64.146 -46.735 100.937 1.00 78.47 409 ARG F CA 1
ATOM 11944 C C . ARG F 2 66 ? 64.637 -46.550 99.474 1.00 81.46 409 ARG F C 1
ATOM 11945 O O . ARG F 2 66 ? 65.736 -46.001 99.306 1.00 81.15 409 ARG F O 1
ATOM 11953 N N . PRO F 2 67 ? 63.892 -46.970 98.405 1.00 77.38 410 PRO F N 1
ATOM 11954 C CA . PRO F 2 67 ? 64.389 -46.744 97.029 1.00 76.48 410 PRO F CA 1
ATOM 11955 C C . PRO F 2 67 ? 64.448 -45.264 96.587 1.00 81.35 410 PRO F C 1
ATOM 11956 O O . PRO F 2 67 ? 65.183 -44.949 95.650 1.00 81.29 410 PRO F O 1
ATOM 11960 N N . GLN F 2 68 ? 63.725 -44.349 97.281 1.00 77.68 411 GLN F N 1
ATOM 11961 C CA . GLN F 2 68 ? 63.810 -42.902 97.020 1.00 77.55 411 GLN F CA 1
ATOM 11962 C C . GLN F 2 68 ? 65.129 -42.340 97.601 1.00 84.81 411 GLN F C 1
ATOM 11963 O O . GLN F 2 68 ? 65.538 -41.224 97.255 1.00 84.74 411 GLN F O 1
ATOM 11969 N N . ASP F 2 69 ? 65.763 -43.105 98.521 1.00 82.71 412 ASP F N 1
ATOM 11970 C CA . ASP F 2 69 ? 66.994 -42.722 99.195 1.00 82.74 412 ASP F CA 1
ATOM 11971 C C . ASP F 2 69 ? 68.190 -43.068 98.329 1.00 89.74 412 ASP F C 1
ATOM 11972 O O . ASP F 2 69 ? 69.089 -42.234 98.167 1.00 88.66 412 ASP F O 1
ATOM 11977 N N . ILE F 2 70 ? 68.188 -44.290 97.753 1.00 89.84 413 ILE F N 1
ATOM 11978 C CA . ILE F 2 70 ? 69.251 -44.786 96.873 1.00 91.21 413 ILE F CA 1
ATOM 11979 C C . ILE F 2 70 ? 69.248 -43.953 95.618 1.00 98.89 413 ILE F C 1
ATOM 11980 O O . ILE F 2 70 ? 68.171 -43.653 95.105 1.00 99.92 413 ILE F O 1
ATOM 11985 N N . ASP F 2 71 ? 70.423 -43.607 95.097 1.00 97.05 414 ASP F N 1
ATOM 11986 C CA . ASP F 2 71 ? 70.481 -42.903 93.825 1.00 97.83 414 ASP F CA 1
ATOM 11987 C C . ASP F 2 71 ? 70.821 -43.924 92.741 1.00 101.32 414 ASP F C 1
ATOM 11988 O O . ASP F 2 71 ? 71.574 -44.870 93.014 1.00 102.15 414 ASP F O 1
ATOM 11993 N N . PHE F 2 72 ? 70.196 -43.802 91.546 1.00 94.92 415 PHE F N 1
ATOM 11994 C CA . PHE F 2 72 ? 70.486 -44.693 90.410 1.00 92.66 415 PHE F CA 1
ATOM 11995 C C . PHE F 2 72 ? 70.855 -43.858 89.199 1.00 94.78 415 PHE F C 1
ATOM 11996 O O . PHE F 2 72 ? 70.281 -42.786 88.989 1.00 93.87 415 PHE F O 1
ATOM 12004 N N . HIS F 2 73 ? 71.834 -44.333 88.420 1.00 91.12 416 HIS F N 1
ATOM 12005 C CA . HIS F 2 73 ? 72.306 -43.634 87.238 1.00 91.74 416 HIS F CA 1
ATOM 12006 C C . HIS F 2 73 ? 71.335 -43.822 86.076 1.00 94.41 416 HIS F C 1
ATOM 12007 O O . HIS F 2 73 ? 71.691 -44.390 85.036 1.00 94.69 416 HIS F O 1
ATOM 12014 N N . VAL F 2 74 ? 70.103 -43.319 86.266 1.00 89.38 417 VAL F N 1
ATOM 12015 C CA . VAL F 2 74 ? 68.959 -43.386 85.349 1.00 88.36 417 VAL F CA 1
ATOM 12016 C C . VAL F 2 74 ? 69.291 -42.876 83.946 1.00 93.28 417 VAL F C 1
ATOM 12017 O O . VAL F 2 74 ? 70.106 -41.937 83.834 1.00 93.64 417 VAL F O 1
ATOM 12021 N N . PRO F 2 75 ? 68.648 -43.440 82.877 1.00 88.75 418 PRO F N 1
ATOM 12022 C CA . PRO F 2 75 ? 68.882 -42.914 81.522 1.00 88.44 418 PRO F CA 1
ATOM 12023 C C . PRO F 2 75 ? 68.745 -41.387 81.481 1.00 92.59 418 PRO F C 1
ATOM 12024 O O . PRO F 2 75 ? 67.784 -40.829 82.035 1.00 92.13 418 PRO F O 1
ATOM 12028 N N . SER F 2 76 ? 69.758 -40.719 80.878 1.00 88.75 419 SER F N 1
ATOM 12029 C CA . SER F 2 76 ? 69.880 -39.268 80.701 1.00 88.19 419 SER F CA 1
ATOM 12030 C C . SER F 2 76 ? 68.520 -38.595 80.540 1.00 89.24 419 SER F C 1
ATOM 12031 O O . SER F 2 76 ? 68.199 -37.685 81.303 1.00 89.65 419 SER F O 1
ATOM 12034 N N . GLU F 2 77 ? 67.699 -39.128 79.612 1.00 83.05 420 GLU F N 1
ATOM 12035 C CA . GLU F 2 77 ? 66.344 -38.727 79.222 1.00 82.66 420 GLU F CA 1
ATOM 12036 C C . GLU F 2 77 ? 65.336 -38.480 80.378 1.00 86.68 420 GLU F C 1
ATOM 12037 O O . GLU F 2 77 ? 64.469 -37.612 80.229 1.00 86.74 420 GLU F O 1
ATOM 12043 N N . TYR F 2 78 ? 65.420 -39.258 81.498 1.00 81.52 421 TYR F N 1
ATOM 12044 C CA . TYR F 2 78 ? 64.498 -39.170 82.643 1.00 80.13 421 TYR F CA 1
ATOM 12045 C C . TYR F 2 78 ? 64.747 -37.955 83.563 1.00 86.37 421 TYR F C 1
ATOM 12046 O O . TYR F 2 78 ? 63.923 -37.651 84.443 1.00 87.34 421 TYR F O 1
ATOM 12055 N N . LEU F 2 79 ? 65.862 -37.242 83.338 1.00 82.78 422 LEU F N 1
ATOM 12056 C CA . LEU F 2 79 ? 66.229 -36.053 84.105 1.00 82.67 422 LEU F CA 1
ATOM 12057 C C . LEU F 2 79 ? 65.553 -34.843 83.459 1.00 88.35 422 LEU F C 1
ATOM 12058 O O . LEU F 2 79 ? 66.157 -34.026 82.745 1.00 89.05 422 LEU F O 1
ATOM 12063 N N . THR F 2 80 ? 64.235 -34.796 83.707 1.00 84.57 423 THR F N 1
ATOM 12064 C CA . THR F 2 80 ? 63.233 -33.877 83.175 1.00 84.39 423 THR F CA 1
ATOM 12065 C C . THR F 2 80 ? 63.188 -32.518 83.832 1.00 89.51 423 THR F C 1
ATOM 12066 O O . THR F 2 80 ? 62.791 -31.552 83.173 1.00 92.00 423 THR F O 1
ATOM 12070 N N . ASN F 2 81 ? 63.539 -32.444 85.130 1.00 83.56 424 ASN F N 1
ATOM 12071 C CA . ASN F 2 81 ? 63.330 -31.270 85.953 1.00 83.56 424 ASN F CA 1
ATOM 12072 C C . ASN F 2 81 ? 64.057 -29.997 85.550 1.00 87.75 424 ASN F C 1
ATOM 12073 O O . ASN F 2 81 ? 63.423 -28.938 85.522 1.00 86.12 424 ASN F O 1
ATOM 12078 N N . ILE F 2 82 ? 65.356 -30.077 85.220 1.00 85.28 425 ILE F N 1
ATOM 12079 C CA . ILE F 2 82 ? 66.108 -28.887 84.794 1.00 85.26 425 ILE F CA 1
ATOM 12080 C C . ILE F 2 82 ? 65.465 -28.255 83.547 1.00 90.00 425 ILE F C 1
ATOM 12081 O O . ILE F 2 82 ? 65.788 -27.123 83.186 1.00 91.27 425 ILE F O 1
ATOM 12086 N N . HIS F 2 83 ? 64.502 -28.974 82.949 1.00 85.53 426 HIS F N 1
ATOM 12087 C CA . HIS F 2 83 ? 63.782 -28.547 81.775 1.00 86.78 426 HIS F CA 1
ATOM 12088 C C . HIS F 2 83 ? 62.323 -28.193 82.051 1.00 93.66 426 HIS F C 1
ATOM 12089 O O . HIS F 2 83 ? 61.815 -27.243 81.444 1.00 95.59 426 HIS F O 1
ATOM 12096 N N . ILE F 2 84 ? 61.644 -28.941 82.939 1.00 89.06 427 ILE F N 1
ATOM 12097 C CA . ILE F 2 84 ? 60.211 -28.721 83.201 1.00 89.06 427 ILE F CA 1
ATOM 12098 C C . ILE F 2 84 ? 59.919 -27.933 84.534 1.00 95.74 427 ILE F C 1
ATOM 12099 O O . ILE F 2 84 ? 58.761 -27.625 84.820 1.00 95.27 427 ILE F O 1
ATOM 12104 N N . ARG F 2 85 ? 60.989 -27.586 85.294 1.00 94.31 428 ARG F N 1
ATOM 12105 C CA . ARG F 2 85 ? 61.056 -26.948 86.620 1.00 95.24 428 ARG F CA 1
ATOM 12106 C C . ARG F 2 85 ? 59.887 -26.049 86.998 1.00 101.31 428 ARG F C 1
ATOM 12107 O O . ARG F 2 85 ? 59.179 -26.337 87.966 1.00 99.83 428 ARG F O 1
ATOM 12115 N N . ASP F 2 86 ? 59.692 -24.969 86.241 1.00 102.07 429 ASP F N 1
ATOM 12116 C CA . ASP F 2 86 ? 58.651 -23.976 86.500 1.00 105.04 429 ASP F CA 1
ATOM 12117 C C . ASP F 2 86 ? 57.256 -24.375 86.015 1.00 109.74 429 ASP F C 1
ATOM 12118 O O . ASP F 2 86 ? 56.258 -24.018 86.662 1.00 110.42 429 ASP F O 1
ATOM 12123 N N . LYS F 2 87 ? 57.179 -25.091 84.869 1.00 104.76 430 LYS F N 1
ATOM 12124 C CA . LYS F 2 87 ? 55.906 -25.574 84.324 1.00 103.26 430 LYS F CA 1
ATOM 12125 C C . LYS F 2 87 ? 55.355 -26.769 85.119 1.00 100.38 430 LYS F C 1
ATOM 12126 O O . LYS F 2 87 ? 54.142 -26.945 85.147 1.00 99.33 430 LYS F O 1
ATOM 12132 N N . LEU F 2 88 ? 56.231 -27.536 85.813 1.00 92.73 431 LEU F N 1
ATOM 12133 C CA . LEU F 2 88 ? 55.842 -28.688 86.636 1.00 90.73 431 LEU F CA 1
ATOM 12134 C C . LEU F 2 88 ? 54.941 -28.294 87.828 1.00 95.54 431 LEU F C 1
ATOM 12135 O O . LEU F 2 88 ? 55.312 -27.427 88.624 1.00 95.91 431 LEU F O 1
ATOM 12140 N N . ALA F 2 89 ? 53.782 -28.973 87.952 1.00 92.16 432 ALA F N 1
ATOM 12141 C CA . ALA F 2 89 ? 52.784 -28.799 89.008 1.00 93.49 432 ALA F CA 1
ATOM 12142 C C . ALA F 2 89 ? 53.387 -28.803 90.414 1.00 99.69 432 ALA F C 1
ATOM 12143 O O . ALA F 2 89 ? 54.313 -29.567 90.687 1.00 99.91 432 ALA F O 1
ATOM 12145 N N . ALA F 2 90 ? 52.856 -27.959 91.308 1.00 97.23 433 ALA F N 1
ATOM 12146 C CA . ALA F 2 90 ? 53.286 -27.919 92.703 1.00 96.81 433 ALA F CA 1
ATOM 12147 C C . ALA F 2 90 ? 52.647 -29.123 93.429 1.00 99.27 433 ALA F C 1
ATOM 12148 O O . ALA F 2 90 ? 51.578 -29.594 93.013 1.00 99.96 433 ALA F O 1
ATOM 12150 N N . ILE F 2 91 ? 53.307 -29.641 94.486 1.00 92.70 434 ILE F N 1
ATOM 12151 C CA . ILE F 2 91 ? 52.787 -30.781 95.252 1.00 90.37 434 ILE F CA 1
ATOM 12152 C C . ILE F 2 91 ? 51.582 -30.358 96.086 1.00 96.15 434 ILE F C 1
ATOM 12153 O O . ILE F 2 91 ? 51.694 -29.469 96.937 1.00 98.83 434 ILE F O 1
ATOM 12158 N N . LYS F 2 92 ? 50.417 -30.932 95.779 1.00 90.99 435 LYS F N 1
ATOM 12159 C CA . LYS F 2 92 ? 49.168 -30.627 96.475 1.00 92.10 435 LYS F CA 1
ATOM 12160 C C . LYS F 2 92 ? 48.510 -31.963 96.703 1.00 96.61 435 LYS F C 1
ATOM 12161 O O . LYS F 2 92 ? 48.034 -32.578 95.749 1.00 96.27 435 LYS F O 1
ATOM 12167 N N . LEU F 2 93 ? 48.554 -32.461 97.954 1.00 93.51 436 LEU F N 1
ATOM 12168 C CA . LEU F 2 93 ? 48.039 -33.795 98.307 1.00 92.66 436 LEU F CA 1
ATOM 12169 C C . LEU F 2 93 ? 46.524 -33.943 98.115 1.00 97.76 436 LEU F C 1
ATOM 12170 O O . LEU F 2 93 ? 46.028 -35.063 97.960 1.00 98.78 436 LEU F O 1
ATOM 12175 N N . GLY F 2 94 ? 45.827 -32.821 98.036 1.00 94.59 437 GLY F N 1
ATOM 12176 C CA . GLY F 2 94 ? 44.393 -32.804 97.781 1.00 95.97 437 GLY F CA 1
ATOM 12177 C C . GLY F 2 94 ? 44.097 -33.046 96.318 1.00 98.69 437 GLY F C 1
ATOM 12178 O O . GLY F 2 94 ? 42.996 -33.484 95.965 1.00 100.04 437 GLY F O 1
ATOM 12179 N N . ARG F 2 95 ? 45.099 -32.756 95.465 1.00 92.19 438 ARG F N 1
ATOM 12180 C CA . ARG F 2 95 ? 45.045 -32.919 94.017 1.00 90.54 438 ARG F CA 1
ATOM 12181 C C . ARG F 2 95 ? 45.119 -34.405 93.658 1.00 92.16 438 ARG F C 1
ATOM 12182 O O . ARG F 2 95 ? 44.396 -34.846 92.766 1.00 91.12 438 ARG F O 1
ATOM 12190 N N . TYR F 2 96 ? 45.971 -35.164 94.390 1.00 88.03 439 TYR F N 1
ATOM 12191 C CA . TYR F 2 96 ? 46.323 -36.583 94.213 1.00 86.20 439 TYR F CA 1
ATOM 12192 C C . TYR F 2 96 ? 45.253 -37.556 94.626 1.00 91.37 439 TYR F C 1
ATOM 12193 O O . TYR F 2 96 ? 44.444 -37.232 95.490 1.00 93.73 439 TYR F O 1
ATOM 12202 N N . GLY F 2 97 ? 45.273 -38.747 94.026 1.00 86.29 440 GLY F N 1
ATOM 12203 C CA . GLY F 2 97 ? 44.335 -39.830 94.322 1.00 86.92 440 GLY F CA 1
ATOM 12204 C C . GLY F 2 97 ? 44.667 -40.605 95.586 1.00 92.41 440 GLY F C 1
ATOM 12205 O O . GLY F 2 97 ? 45.673 -40.321 96.246 1.00 92.20 440 GLY F O 1
ATOM 12206 N N . GLU F 2 98 ? 43.856 -41.618 95.939 1.00 90.30 441 GLU F N 1
ATOM 12207 C CA . GLU F 2 98 ? 44.161 -42.325 97.185 1.00 90.57 441 GLU F CA 1
ATOM 12208 C C . GLU F 2 98 ? 45.267 -43.369 97.047 1.00 93.25 441 GLU F C 1
ATOM 12209 O O . GLU F 2 98 ? 45.936 -43.646 98.045 1.00 92.81 441 GLU F O 1
ATOM 12215 N N . ASP F 2 99 ? 45.515 -43.904 95.845 1.00 88.44 442 ASP F N 1
ATOM 12216 C CA . ASP F 2 99 ? 46.640 -44.834 95.714 1.00 86.92 442 ASP F CA 1
ATOM 12217 C C . ASP F 2 99 ? 47.980 -44.138 96.033 1.00 90.54 442 ASP F C 1
ATOM 12218 O O . ASP F 2 99 ? 48.830 -44.730 96.703 1.00 89.95 442 ASP F O 1
ATOM 12223 N N . LEU F 2 100 ? 48.141 -42.881 95.559 1.00 86.67 443 LEU F N 1
ATOM 12224 C CA . LEU F 2 100 ? 49.318 -42.028 95.759 1.00 85.61 443 LEU F CA 1
ATOM 12225 C C . LEU F 2 100 ? 49.458 -41.618 97.228 1.00 90.07 443 LEU F C 1
ATOM 12226 O O . LEU F 2 100 ? 50.582 -41.514 97.725 1.00 88.53 443 LEU F O 1
ATOM 12231 N N . LEU F 2 101 ? 48.312 -41.388 97.907 1.00 87.70 444 LEU F N 1
ATOM 12232 C CA . LEU F 2 101 ? 48.232 -41.037 99.328 1.00 88.18 444 LEU F CA 1
ATOM 12233 C C . LEU F 2 101 ? 48.713 -42.234 100.181 1.00 90.73 444 LEU F C 1
ATOM 12234 O O . LEU F 2 101 ? 49.534 -42.037 101.075 1.00 90.47 444 LEU F O 1
ATOM 12239 N N . PHE F 2 102 ? 48.257 -43.473 99.865 1.00 85.68 445 PHE F N 1
ATOM 12240 C CA . PHE F 2 102 ? 48.691 -44.678 100.571 1.00 84.51 445 PHE F CA 1
ATOM 12241 C C . PHE F 2 102 ? 50.147 -44.960 100.316 1.00 84.41 445 PHE F C 1
ATOM 12242 O O . PHE F 2 102 ? 50.829 -45.476 101.197 1.00 84.40 445 PHE F O 1
ATOM 12250 N N . TYR F 2 103 ? 50.632 -44.609 99.122 1.00 77.62 446 TYR F N 1
ATOM 12251 C CA . TYR F 2 103 ? 52.038 -44.753 98.790 1.00 75.19 446 TYR F CA 1
ATOM 12252 C C . TYR F 2 103 ? 52.813 -43.736 99.665 1.00 81.16 446 TYR F C 1
ATOM 12253 O O . TYR F 2 103 ? 53.704 -44.135 100.417 1.00 79.35 446 TYR F O 1
ATOM 12262 N N . LEU F 2 104 ? 52.411 -42.439 99.620 1.00 80.91 447 LEU F N 1
ATOM 12263 C CA . LEU F 2 104 ? 53.035 -41.365 100.408 1.00 82.06 447 LEU F CA 1
ATOM 12264 C C . LEU F 2 104 ? 53.062 -41.667 101.893 1.00 89.57 447 LEU F C 1
ATOM 12265 O O . LEU F 2 104 ? 54.059 -41.375 102.547 1.00 89.87 447 LEU F O 1
ATOM 12270 N N . TYR F 2 105 ? 52.001 -42.314 102.406 1.00 87.56 448 TYR F N 1
ATOM 12271 C CA . TYR F 2 105 ? 51.892 -42.734 103.800 1.00 87.46 448 TYR F CA 1
ATOM 12272 C C . TYR F 2 105 ? 52.911 -43.857 104.145 1.00 89.76 448 TYR F C 1
ATOM 12273 O O . TYR F 2 105 ? 53.803 -43.631 104.966 1.00 89.11 448 TYR F O 1
ATOM 12282 N N . TYR F 2 106 ? 52.781 -45.045 103.520 1.00 85.48 449 TYR F N 1
ATOM 12283 C CA . TYR F 2 106 ? 53.623 -46.210 103.824 1.00 84.58 449 TYR F CA 1
ATOM 12284 C C . TYR F 2 106 ? 55.120 -45.984 103.587 1.00 87.69 449 TYR F C 1
ATOM 12285 O O . TYR F 2 106 ? 55.924 -46.322 104.458 1.00 86.14 449 TYR F O 1
ATOM 12294 N N . MET F 2 107 ? 55.475 -45.336 102.474 1.00 84.88 450 MET F N 1
ATOM 12295 C CA . MET F 2 107 ? 56.860 -45.084 102.085 1.00 84.46 450 MET F CA 1
ATOM 12296 C C . MET F 2 107 ? 57.589 -44.025 102.890 1.00 90.03 450 MET F C 1
ATOM 12297 O O . MET F 2 107 ? 58.799 -44.165 103.120 1.00 90.34 450 MET F O 1
ATOM 12302 N N . ASN F 2 108 ? 56.888 -42.954 103.290 1.00 85.91 451 ASN F N 1
ATOM 12303 C CA . ASN F 2 108 ? 57.541 -41.868 104.006 1.00 85.00 451 ASN F CA 1
ATOM 12304 C C . ASN F 2 108 ? 57.334 -41.954 105.519 1.00 89.66 451 ASN F C 1
ATOM 12305 O O . ASN F 2 108 ? 57.034 -40.953 106.162 1.00 89.55 451 ASN F O 1
ATOM 12310 N N . GLY F 2 109 ? 57.549 -43.154 106.067 1.00 86.93 452 GLY F N 1
ATOM 12311 C CA . GLY F 2 109 ? 57.449 -43.436 107.492 1.00 87.98 452 GLY F CA 1
ATOM 12312 C C . GLY F 2 109 ? 58.529 -42.714 108.271 1.00 92.67 452 GLY F C 1
ATOM 12313 O O . GLY F 2 109 ? 59.710 -42.797 107.925 1.00 90.96 452 GLY F O 1
ATOM 12314 N N . GLY F 2 110 ? 58.117 -41.973 109.293 1.00 91.55 453 GLY F N 1
ATOM 12315 C CA . GLY F 2 110 ? 59.031 -41.195 110.126 1.00 92.09 453 GLY F CA 1
ATOM 12316 C C . GLY F 2 110 ? 59.379 -39.839 109.541 1.00 96.06 453 GLY F C 1
ATOM 12317 O O . GLY F 2 110 ? 60.383 -39.223 109.923 1.00 96.59 453 GLY F O 1
ATOM 12318 N N . ASP F 2 111 ? 58.534 -39.366 108.613 1.00 90.81 454 ASP F N 1
ATOM 12319 C CA . ASP F 2 111 ? 58.678 -38.095 107.918 1.00 89.64 454 ASP F CA 1
ATOM 12320 C C . ASP F 2 111 ? 57.365 -37.311 107.992 1.00 93.58 454 ASP F C 1
ATOM 12321 O O . ASP F 2 111 ? 56.303 -37.899 108.193 1.00 93.11 454 ASP F O 1
ATOM 12326 N N . VAL F 2 112 ? 57.439 -35.980 107.848 1.00 90.76 455 VAL F N 1
ATOM 12327 C CA . VAL F 2 112 ? 56.259 -35.124 107.880 1.00 91.61 455 VAL F CA 1
ATOM 12328 C C . VAL F 2 112 ? 55.253 -35.528 106.771 1.00 94.30 455 VAL F C 1
ATOM 12329 O O . VAL F 2 112 ? 54.032 -35.419 106.965 1.00 94.11 455 VAL F O 1
ATOM 12333 N N . LEU F 2 113 ? 55.790 -36.067 105.647 1.00 89.29 456 LEU F N 1
ATOM 12334 C CA . LEU F 2 113 ? 55.030 -36.513 104.490 1.00 88.64 456 LEU F CA 1
ATOM 12335 C C . LEU F 2 113 ? 53.999 -37.596 104.834 1.00 94.71 456 LEU F C 1
ATOM 12336 O O . LEU F 2 113 ? 52.868 -37.472 104.370 1.00 95.55 456 LEU F O 1
ATOM 12341 N N . GLN F 2 114 ? 54.342 -38.589 105.704 1.00 91.65 457 GLN F N 1
ATOM 12342 C CA . GLN F 2 114 ? 53.400 -39.632 106.187 1.00 92.08 457 GLN F CA 1
ATOM 12343 C C . GLN F 2 114 ? 52.182 -38.982 106.876 1.00 99.46 457 GLN F C 1
ATOM 12344 O O . GLN F 2 114 ? 51.040 -39.392 106.641 1.00 99.36 457 GLN F O 1
ATOM 12350 N N . LEU F 2 115 ? 52.448 -37.972 107.728 1.00 98.00 458 LEU F N 1
ATOM 12351 C CA . LEU F 2 115 ? 51.422 -37.253 108.467 1.00 100.18 458 LEU F CA 1
ATOM 12352 C C . LEU F 2 115 ? 50.613 -36.416 107.522 1.00 105.00 458 LEU F C 1
ATOM 12353 O O . LEU F 2 115 ? 49.392 -36.333 107.694 1.00 105.94 458 LEU F O 1
ATOM 12358 N N . LEU F 2 116 ? 51.283 -35.824 106.497 1.00 100.32 459 LEU F N 1
ATOM 12359 C CA . LEU F 2 116 ? 50.631 -34.997 105.470 1.00 100.55 459 LEU F CA 1
ATOM 12360 C C . LEU F 2 116 ? 49.686 -35.843 104.605 1.00 104.24 459 LEU F C 1
ATOM 12361 O O . LEU F 2 116 ? 48.606 -35.371 104.223 1.00 105.19 459 LEU F O 1
ATOM 12366 N N . ALA F 2 117 ? 50.104 -37.109 104.332 1.00 98.26 460 ALA F N 1
ATOM 12367 C CA . ALA F 2 117 ? 49.335 -38.125 103.616 1.00 97.46 460 ALA F CA 1
ATOM 12368 C C . ALA F 2 117 ? 48.154 -38.527 104.504 1.00 103.42 460 ALA F C 1
ATOM 12369 O O . ALA F 2 117 ? 47.008 -38.435 104.066 1.00 104.17 460 ALA F O 1
ATOM 12371 N N . ALA F 2 118 ? 48.433 -38.892 105.777 1.00 99.93 461 ALA F N 1
ATOM 12372 C CA . ALA F 2 118 ? 47.435 -39.285 106.768 1.00 100.82 461 ALA F CA 1
ATOM 12373 C C . ALA F 2 118 ? 46.348 -38.226 106.929 1.00 104.22 461 ALA F C 1
ATOM 12374 O O . ALA F 2 118 ? 45.172 -38.590 106.982 1.00 104.33 461 ALA F O 1
ATOM 12376 N N . VAL F 2 119 ? 46.733 -36.924 106.940 1.00 100.29 462 VAL F N 1
ATOM 12377 C CA . VAL F 2 119 ? 45.802 -35.787 107.026 1.00 102.23 462 VAL F CA 1
ATOM 12378 C C . VAL F 2 119 ? 44.843 -35.763 105.825 1.00 105.49 462 VAL F C 1
ATOM 12379 O O . VAL F 2 119 ? 43.634 -35.674 106.046 1.00 107.89 462 VAL F O 1
ATOM 12383 N N . GLU F 2 120 ? 45.368 -35.862 104.574 1.00 97.85 463 GLU F N 1
ATOM 12384 C CA . GLU F 2 120 ? 44.529 -35.879 103.376 1.00 96.74 463 GLU F CA 1
ATOM 12385 C C . GLU F 2 120 ? 43.609 -37.104 103.311 1.00 101.26 463 GLU F C 1
ATOM 12386 O O . GLU F 2 120 ? 42.490 -36.981 102.809 1.00 101.67 463 GLU F O 1
ATOM 12392 N N . LEU F 2 121 ? 44.064 -38.271 103.844 1.00 97.61 464 LEU F N 1
ATOM 12393 C CA . LEU F 2 121 ? 43.267 -39.507 103.907 1.00 97.62 464 LEU F CA 1
ATOM 12394 C C . LEU F 2 121 ? 42.124 -39.303 104.902 1.00 105.84 464 LEU F C 1
ATOM 12395 O O . LEU F 2 121 ? 40.981 -39.662 104.613 1.00 106.08 464 LEU F O 1
ATOM 12400 N N . PHE F 2 122 ? 42.436 -38.652 106.039 1.00 105.72 465 PHE F N 1
ATOM 12401 C CA . PHE F 2 122 ? 41.496 -38.313 107.106 1.00 109.51 465 PHE F CA 1
ATOM 12402 C C . PHE F 2 122 ? 40.430 -37.326 106.594 1.00 114.78 465 PHE F C 1
ATOM 12403 O O . PHE F 2 122 ? 39.294 -37.354 107.053 1.00 116.41 465 PHE F O 1
ATOM 12411 N N . ASN F 2 123 ? 40.796 -36.492 105.608 1.00 110.82 466 ASN F N 1
ATOM 12412 C CA . ASN F 2 123 ? 39.907 -35.543 104.940 1.00 112.03 466 ASN F CA 1
ATOM 12413 C C . ASN F 2 123 ? 38.990 -36.273 103.943 1.00 117.45 466 ASN F C 1
ATOM 12414 O O . ASN F 2 123 ? 38.015 -35.692 103.465 1.00 119.15 466 ASN F O 1
ATOM 12419 N N . ARG F 2 124 ? 39.314 -37.536 103.620 1.00 112.80 467 ARG F N 1
ATOM 12420 C CA . ARG F 2 124 ? 38.572 -38.366 102.666 1.00 112.29 467 ARG F CA 1
ATOM 12421 C C . ARG F 2 124 ? 37.797 -39.503 103.351 1.00 117.67 467 ARG F C 1
ATOM 12422 O O . ARG F 2 124 ? 37.387 -40.461 102.682 1.00 116.39 467 ARG F O 1
ATOM 12430 N N . ASP F 2 125 ? 37.569 -39.360 104.685 1.00 116.54 468 ASP F N 1
ATOM 12431 C CA . ASP F 2 125 ? 36.848 -40.278 105.589 1.00 118.37 468 ASP F CA 1
ATOM 12432 C C . ASP F 2 125 ? 37.606 -41.590 105.902 1.00 120.55 468 ASP F C 1
ATOM 12433 O O . ASP F 2 125 ? 36.987 -42.568 106.340 1.00 121.31 468 ASP F O 1
ATOM 12438 N N . TRP F 2 126 ? 38.938 -41.604 105.721 1.00 114.16 469 TRP F N 1
ATOM 12439 C CA . TRP F 2 126 ? 39.752 -42.777 106.057 1.00 111.74 469 TRP F CA 1
ATOM 12440 C C . TRP F 2 126 ? 40.213 -42.602 107.514 1.00 117.26 469 TRP F C 1
ATOM 12441 O O . TRP F 2 126 ? 40.693 -41.528 107.909 1.00 116.74 469 TRP F O 1
ATOM 12452 N N . ARG F 2 127 ? 39.969 -43.620 108.330 1.00 114.68 470 ARG F N 1
ATOM 12453 C CA . ARG F 2 127 ? 40.291 -43.551 109.743 1.00 115.45 470 ARG F CA 1
ATOM 12454 C C . ARG F 2 127 ? 41.232 -44.672 110.112 1.00 117.77 470 ARG F C 1
ATOM 12455 O O . ARG F 2 127 ? 40.988 -45.830 109.769 1.00 116.60 470 ARG F O 1
ATOM 12463 N N . TYR F 2 128 ? 42.331 -44.319 110.778 1.00 114.28 471 TYR F N 1
ATOM 12464 C CA . TYR F 2 128 ? 43.372 -45.260 111.159 1.00 113.71 471 TYR F CA 1
ATOM 12465 C C . TYR F 2 128 ? 43.083 -45.984 112.463 1.00 118.82 471 TYR F C 1
ATOM 12466 O O . TYR F 2 128 ? 42.866 -45.339 113.487 1.00 119.73 471 TYR F O 1
ATOM 12475 N N . HIS F 2 129 ? 43.046 -47.328 112.418 1.00 115.80 472 HIS F N 1
ATOM 12476 C CA . HIS F 2 129 ? 42.837 -48.151 113.607 1.00 117.48 472 HIS F CA 1
ATOM 12477 C C . HIS F 2 129 ? 44.184 -48.288 114.292 1.00 119.84 472 HIS F C 1
ATOM 12478 O O . HIS F 2 129 ? 45.136 -48.805 113.701 1.00 117.65 472 HIS F O 1
ATOM 12485 N N . LYS F 2 130 ? 44.262 -47.780 115.523 1.00 117.18 473 LYS F N 1
ATOM 12486 C CA . LYS F 2 130 ? 45.470 -47.723 116.343 1.00 116.05 473 LYS F CA 1
ATOM 12487 C C . LYS F 2 130 ? 46.044 -49.117 116.701 1.00 120.35 473 LYS F C 1
ATOM 12488 O O . LYS F 2 130 ? 47.269 -49.295 116.691 1.00 116.96 473 LYS F O 1
ATOM 12494 N N . GLU F 2 131 ? 45.155 -50.104 116.970 1.00 120.61 474 GLU F N 1
ATOM 12495 C CA . GLU F 2 131 ? 45.523 -51.484 117.344 1.00 121.10 474 GLU F CA 1
ATOM 12496 C C . GLU F 2 131 ? 45.779 -52.366 116.127 1.00 123.30 474 GLU F C 1
ATOM 12497 O O . GLU F 2 131 ? 46.795 -53.065 116.076 1.00 121.48 474 GLU F O 1
ATOM 12503 N N . GLU F 2 132 ? 44.834 -52.353 115.163 1.00 119.80 475 GLU F N 1
ATOM 12504 C CA . GLU F 2 132 ? 44.894 -53.153 113.941 1.00 118.30 475 GLU F CA 1
ATOM 12505 C C . GLU F 2 132 ? 45.967 -52.665 112.976 1.00 119.72 475 GLU F C 1
ATOM 12506 O O . GLU F 2 132 ? 46.386 -53.427 112.099 1.00 118.94 475 GLU F O 1
ATOM 12512 N N . ARG F 2 133 ? 46.425 -51.408 113.161 1.00 114.45 476 ARG F N 1
ATOM 12513 C CA . ARG F 2 133 ? 47.443 -50.734 112.352 1.00 111.64 476 ARG F CA 1
ATOM 12514 C C . ARG F 2 133 ? 47.074 -50.703 110.842 1.00 116.01 476 ARG F C 1
ATOM 12515 O O . ARG F 2 133 ? 47.912 -50.992 109.983 1.00 115.07 476 ARG F O 1
ATOM 12523 N N . VAL F 2 134 ? 45.814 -50.348 110.534 1.00 113.18 477 VAL F N 1
ATOM 12524 C CA . VAL F 2 134 ? 45.286 -50.292 109.162 1.00 112.63 477 VAL F CA 1
ATOM 12525 C C . VAL F 2 134 ? 44.364 -49.096 108.986 1.00 118.80 477 VAL F C 1
ATOM 12526 O O . VAL F 2 134 ? 43.801 -48.620 109.969 1.00 120.74 477 VAL F O 1
ATOM 12530 N N . TRP F 2 135 ? 44.170 -48.643 107.733 1.00 115.06 478 TRP F N 1
ATOM 12531 C CA . TRP F 2 135 ? 43.267 -47.536 107.383 1.00 115.89 478 TRP F CA 1
ATOM 12532 C C . TRP F 2 135 ? 41.894 -48.100 107.008 1.00 122.96 478 TRP F C 1
ATOM 12533 O O . TRP F 2 135 ? 41.832 -49.032 106.207 1.00 122.18 478 TRP F O 1
ATOM 12544 N N . ILE F 2 136 ? 40.798 -47.554 107.584 1.00 122.26 479 ILE F N 1
ATOM 12545 C CA . ILE F 2 136 ? 39.436 -48.046 107.318 1.00 123.96 479 ILE F CA 1
ATOM 12546 C C . ILE F 2 136 ? 38.478 -46.923 106.918 1.00 129.00 479 ILE F C 1
ATOM 12547 O O . ILE F 2 136 ? 38.544 -45.835 107.482 1.00 128.11 479 ILE F O 1
ATOM 12552 N N . THR F 2 137 ? 37.586 -47.197 105.947 1.00 128.02 480 THR F N 1
ATOM 12553 C CA . THR F 2 137 ? 36.555 -46.270 105.474 1.00 130.27 480 THR F CA 1
ATOM 12554 C C . THR F 2 137 ? 35.239 -47.019 105.196 1.00 140.32 480 THR F C 1
ATOM 12555 O O . THR F 2 137 ? 35.246 -48.234 104.974 1.00 139.85 480 THR F O 1
ATOM 12559 N N . ARG F 2 138 ? 34.120 -46.289 105.208 1.00 141.87 481 ARG F N 1
ATOM 12560 C CA . ARG F 2 138 ? 32.792 -46.837 104.938 1.00 145.24 481 ARG F CA 1
ATOM 12561 C C . ARG F 2 138 ? 32.630 -47.136 103.433 1.00 151.74 481 ARG F C 1
ATOM 12562 O O . ARG F 2 138 ? 33.037 -46.321 102.603 1.00 149.68 481 ARG F O 1
ATOM 12570 N N . ALA F 2 139 ? 32.045 -48.300 103.084 1.00 152.20 482 ALA F N 1
ATOM 12571 C CA . ALA F 2 139 ? 31.834 -48.723 101.691 1.00 152.59 482 ALA F CA 1
ATOM 12572 C C . ALA F 2 139 ? 30.667 -47.927 101.006 1.00 160.46 482 ALA F C 1
ATOM 12573 O O . ALA F 2 139 ? 29.910 -47.272 101.736 1.00 162.16 482 ALA F O 1
ATOM 12575 N N . PRO F 2 140 ? 30.510 -47.923 99.638 1.00 157.21 483 PRO F N 1
ATOM 12576 C CA . PRO F 2 140 ? 29.432 -47.121 99.020 1.00 158.26 483 PRO F CA 1
ATOM 12577 C C . PRO F 2 140 ? 28.021 -47.452 99.499 1.00 166.19 483 PRO F C 1
ATOM 12578 O O . PRO F 2 140 ? 27.478 -48.519 99.190 1.00 166.77 483 PRO F O 1
ATOM 12582 N N . GLY F 2 141 ? 27.468 -46.534 100.292 1.00 165.15 484 GLY F N 1
ATOM 12583 C CA . GLY F 2 141 ? 26.132 -46.632 100.875 1.00 168.29 484 GLY F CA 1
ATOM 12584 C C . GLY F 2 141 ? 25.983 -47.682 101.959 1.00 174.60 484 GLY F C 1
ATOM 12585 O O . GLY F 2 141 ? 24.871 -47.914 102.447 1.00 176.82 484 GLY F O 1
ATOM 12586 N N . MET F 2 142 ? 27.107 -48.326 102.346 1.00 170.41 485 MET F N 1
ATOM 12587 C CA . MET F 2 142 ? 27.120 -49.379 103.355 1.00 171.85 485 MET F CA 1
ATOM 12588 C C . MET F 2 142 ? 27.078 -48.809 104.762 1.00 176.59 485 MET F C 1
ATOM 12589 O O . MET F 2 142 ? 28.115 -48.615 105.418 1.00 175.28 485 MET F O 1
ATOM 12594 N N . GLU F 2 143 ? 25.834 -48.524 105.201 1.00 174.27 486 GLU F N 1
ATOM 12595 C CA . GLU F 2 143 ? 25.473 -48.011 106.518 1.00 175.27 486 GLU F CA 1
ATOM 12596 C C . GLU F 2 143 ? 25.744 -49.111 107.558 1.00 178.17 486 GLU F C 1
ATOM 12597 O O . GLU F 2 143 ? 25.552 -50.293 107.237 1.00 177.71 486 GLU F O 1
ATOM 12603 N N . PRO F 2 144 ? 26.196 -48.764 108.793 1.00 174.12 487 PRO F N 1
ATOM 12604 C CA . PRO F 2 144 ? 26.448 -49.810 109.802 1.00 174.59 487 PRO F CA 1
ATOM 12605 C C . PRO F 2 144 ? 25.169 -50.499 110.299 1.00 180.72 487 PRO F C 1
ATOM 12606 O O . PRO F 2 144 ? 24.197 -49.825 110.655 1.00 182.72 487 PRO F O 1
ATOM 12610 N N . THR F 2 145 ? 25.179 -51.853 110.294 1.00 176.21 488 THR F N 1
ATOM 12611 C CA . THR F 2 145 ? 24.089 -52.748 110.714 1.00 178.10 488 THR F CA 1
ATOM 12612 C C . THR F 2 145 ? 23.717 -52.507 112.196 1.00 182.29 488 THR F C 1
ATOM 12613 O O . THR F 2 145 ? 22.542 -52.279 112.509 1.00 184.36 488 THR F O 1
ATOM 12617 N N . MET F 2 146 ? 24.728 -52.534 113.086 1.00 176.51 489 MET F N 1
ATOM 12618 C CA . MET F 2 146 ? 24.586 -52.273 114.517 1.00 177.89 489 MET F CA 1
ATOM 12619 C C . MET F 2 146 ? 25.412 -51.036 114.878 1.00 178.37 489 MET F C 1
ATOM 12620 O O . MET F 2 146 ? 26.536 -50.890 114.382 1.00 175.05 489 MET F O 1
ATOM 12625 N N . LYS F 2 147 ? 24.854 -50.140 115.725 1.00 175.23 490 LYS F N 1
ATOM 12626 C CA . LYS F 2 147 ? 25.524 -48.903 116.147 1.00 173.05 490 LYS F CA 1
ATOM 12627 C C . LYS F 2 147 ? 25.054 -48.388 117.518 1.00 178.14 490 LYS F C 1
ATOM 12628 O O . LYS F 2 147 ? 23.855 -48.377 117.806 1.00 180.92 490 LYS F O 1
ATOM 12634 N N . THR F 2 148 ? 26.020 -47.964 118.351 1.00 171.82 491 THR F N 1
ATOM 12635 C CA . THR F 2 148 ? 25.844 -47.360 119.689 1.00 173.00 491 THR F CA 1
ATOM 12636 C C . THR F 2 148 ? 26.825 -46.178 119.864 1.00 174.47 491 THR F C 1
ATOM 12637 O O . THR F 2 148 ? 27.515 -45.820 118.909 1.00 170.76 491 THR F O 1
ATOM 12641 N N . ASN F 2 149 ? 26.871 -45.567 121.067 1.00 173.18 492 ASN F N 1
ATOM 12642 C CA . ASN F 2 149 ? 27.762 -44.447 121.405 1.00 171.95 492 ASN F CA 1
ATOM 12643 C C . ASN F 2 149 ? 29.200 -44.951 121.667 1.00 174.51 492 ASN F C 1
ATOM 12644 O O . ASN F 2 149 ? 30.158 -44.181 121.550 1.00 172.10 492 ASN F O 1
ATOM 12649 N N . THR F 2 150 ? 29.333 -46.255 121.991 1.00 172.05 493 THR F N 1
ATOM 12650 C CA . THR F 2 150 ? 30.582 -46.949 122.319 1.00 170.12 493 THR F CA 1
ATOM 12651 C C . THR F 2 150 ? 31.364 -47.513 121.109 1.00 171.60 493 THR F C 1
ATOM 12652 O O . THR F 2 150 ? 32.574 -47.291 121.016 1.00 168.36 493 THR F O 1
ATOM 12656 N N . TYR F 2 151 ? 30.685 -48.279 120.224 1.00 169.47 494 TYR F N 1
ATOM 12657 C CA . TYR F 2 151 ? 31.248 -48.997 119.064 1.00 167.20 494 TYR F CA 1
ATOM 12658 C C . TYR F 2 151 ? 30.260 -49.028 117.867 1.00 171.96 494 TYR F C 1
ATOM 12659 O O . TYR F 2 151 ? 29.239 -48.337 117.901 1.00 174.22 494 TYR F O 1
ATOM 12668 N N . GLU F 2 152 ? 30.543 -49.878 116.843 1.00 166.38 495 GLU F N 1
ATOM 12669 C CA . GLU F 2 152 ? 29.669 -50.146 115.688 1.00 166.56 495 GLU F CA 1
ATOM 12670 C C . GLU F 2 152 ? 30.037 -51.466 114.978 1.00 169.14 495 GLU F C 1
ATOM 12671 O O . GLU F 2 152 ? 30.999 -52.123 115.373 1.00 166.94 495 GLU F O 1
ATOM 12677 N N . ARG F 2 153 ? 29.243 -51.867 113.964 1.00 167.30 496 ARG F N 1
ATOM 12678 C CA . ARG F 2 153 ? 29.470 -53.076 113.168 1.00 167.02 496 ARG F CA 1
ATOM 12679 C C . ARG F 2 153 ? 28.920 -52.926 111.737 1.00 171.83 496 ARG F C 1
ATOM 12680 O O . ARG F 2 153 ? 27.898 -52.275 111.542 1.00 172.71 496 ARG F O 1
ATOM 12688 N N . GLY F 2 154 ? 29.615 -53.527 110.767 1.00 167.78 497 GLY F N 1
ATOM 12689 C CA . GLY F 2 154 ? 29.258 -53.516 109.350 1.00 167.31 497 GLY F CA 1
ATOM 12690 C C . GLY F 2 154 ? 30.432 -53.805 108.428 1.00 169.80 497 GLY F C 1
ATOM 12691 O O . GLY F 2 154 ? 31.517 -54.173 108.899 1.00 167.95 497 GLY F O 1
ATOM 12692 N N . THR F 2 155 ? 30.219 -53.651 107.093 1.00 166.35 498 THR F N 1
ATOM 12693 C CA . THR F 2 155 ? 31.267 -53.874 106.078 1.00 163.44 498 THR F CA 1
ATOM 12694 C C . THR F 2 155 ? 32.020 -52.584 105.773 1.00 165.02 498 THR F C 1
ATOM 12695 O O . THR F 2 155 ? 31.414 -51.554 105.457 1.00 165.23 498 THR F O 1
ATOM 12699 N N . TYR F 2 156 ? 33.349 -52.658 105.870 1.00 158.90 499 TYR F N 1
ATOM 12700 C CA . TYR F 2 156 ? 34.268 -51.549 105.658 1.00 156.06 499 TYR F CA 1
ATOM 12701 C C . TYR F 2 156 ? 35.466 -51.918 104.785 1.00 153.66 499 TYR F C 1
ATOM 12702 O O . TYR F 2 156 ? 35.987 -53.042 104.839 1.00 151.86 499 TYR F O 1
ATOM 12711 N N . TYR F 2 157 ? 35.918 -50.925 104.005 1.00 146.76 500 TYR F N 1
ATOM 12712 C CA . TYR F 2 157 ? 37.095 -51.015 103.163 1.00 143.20 500 TYR F CA 1
ATOM 12713 C C . TYR F 2 157 ? 38.296 -50.752 104.064 1.00 141.83 500 TYR F C 1
ATOM 12714 O O . TYR F 2 157 ? 38.340 -49.720 104.736 1.00 141.38 500 TYR F O 1
ATOM 12723 N N . PHE F 2 158 ? 39.243 -51.690 104.109 1.00 134.49 501 PHE F N 1
ATOM 12724 C CA . PHE F 2 158 ? 40.481 -51.523 104.861 1.00 131.87 501 PHE F CA 1
ATOM 12725 C C . PHE F 2 158 ? 41.658 -51.687 103.891 1.00 128.39 501 PHE F C 1
ATOM 12726 O O . PHE F 2 158 ? 41.592 -52.548 103.012 1.00 128.36 501 PHE F O 1
ATOM 12734 N N . PHE F 2 159 ? 42.679 -50.809 103.969 1.00 118.66 502 PHE F N 1
ATOM 12735 C CA . PHE F 2 159 ? 43.803 -50.898 103.035 1.00 113.90 502 PHE F CA 1
ATOM 12736 C C . PHE F 2 159 ? 44.873 -51.884 103.492 1.00 115.57 502 PHE F C 1
ATOM 12737 O O . PHE F 2 159 ? 45.584 -51.646 104.476 1.00 114.80 502 PHE F O 1
ATOM 12745 N N . ASP F 2 160 ? 44.959 -53.005 102.759 1.00 111.03 503 ASP F N 1
ATOM 12746 C CA . ASP F 2 160 ? 45.934 -54.069 102.955 1.00 110.03 503 ASP F CA 1
ATOM 12747 C C . ASP F 2 160 ? 47.096 -53.705 102.056 1.00 110.67 503 ASP F C 1
ATOM 12748 O O . ASP F 2 160 ? 46.976 -53.759 100.829 1.00 109.44 503 ASP F O 1
ATOM 12753 N N . CYS F 2 161 ? 48.192 -53.272 102.675 1.00 105.85 504 CYS F N 1
ATOM 12754 C CA . CYS F 2 161 ? 49.404 -52.824 101.996 1.00 104.19 504 CYS F CA 1
ATOM 12755 C C . CYS F 2 161 ? 50.222 -53.986 101.404 1.00 106.41 504 CYS F C 1
ATOM 12756 O O . CYS F 2 161 ? 51.034 -53.762 100.498 1.00 104.67 504 CYS F O 1
ATOM 12759 N N . LEU F 2 162 ? 50.029 -55.211 101.937 1.00 102.56 505 LEU F N 1
ATOM 12760 C CA . LEU F 2 162 ? 50.740 -56.426 101.533 1.00 101.29 505 LEU F CA 1
ATOM 12761 C C . LEU F 2 162 ? 50.273 -56.993 100.203 1.00 104.19 505 LEU F C 1
ATOM 12762 O O . LEU F 2 162 ? 50.925 -57.881 99.658 1.00 104.15 505 LEU F O 1
ATOM 12767 N N . ASN F 2 163 ? 49.132 -56.513 99.703 1.00 100.57 506 ASN F N 1
ATOM 12768 C CA . ASN F 2 163 ? 48.552 -56.889 98.407 1.00 100.26 506 ASN F CA 1
ATOM 12769 C C . ASN F 2 163 ? 48.183 -55.635 97.624 1.00 103.04 506 ASN F C 1
ATOM 12770 O O . ASN F 2 163 ? 47.763 -55.711 96.460 1.00 103.16 506 ASN F O 1
ATOM 12775 N N . TRP F 2 164 ? 48.392 -54.472 98.274 1.00 96.99 507 TRP F N 1
ATOM 12776 C CA . TRP F 2 164 ? 48.187 -53.128 97.767 1.00 94.25 507 TRP F CA 1
ATOM 12777 C C . TRP F 2 164 ? 46.811 -52.951 97.120 1.00 99.38 507 TRP F C 1
ATOM 12778 O O . TRP F 2 164 ? 46.720 -52.761 95.901 1.00 98.55 507 TRP F O 1
ATOM 12789 N N . ARG F 2 165 ? 45.737 -53.050 97.944 1.00 97.49 508 ARG F N 1
ATOM 12790 C CA . ARG F 2 165 ? 44.341 -52.899 97.496 1.00 98.61 508 ARG F CA 1
ATOM 12791 C C . ARG F 2 165 ? 43.337 -52.689 98.626 1.00 103.33 508 ARG F C 1
ATOM 12792 O O . ARG F 2 165 ? 43.558 -53.155 99.749 1.00 103.22 508 ARG F O 1
ATOM 12800 N N . LYS F 2 166 ? 42.216 -52.001 98.299 1.00 100.35 509 LYS F N 1
ATOM 12801 C CA . LYS F 2 166 ? 41.076 -51.739 99.178 1.00 102.53 509 LYS F CA 1
ATOM 12802 C C . LYS F 2 166 ? 40.364 -53.096 99.383 1.00 111.11 509 LYS F C 1
ATOM 12803 O O . LYS F 2 166 ? 40.002 -53.757 98.401 1.00 110.75 509 LYS F O 1
ATOM 12809 N N . VAL F 2 167 ? 40.229 -53.538 100.649 1.00 111.08 510 VAL F N 1
ATOM 12810 C CA . VAL F 2 167 ? 39.654 -54.847 101.001 1.00 113.24 510 VAL F CA 1
ATOM 12811 C C . VAL F 2 167 ? 38.358 -54.723 101.805 1.00 122.25 510 VAL F C 1
ATOM 12812 O O . VAL F 2 167 ? 38.320 -54.026 102.825 1.00 122.58 510 VAL F O 1
ATOM 12816 N N . ALA F 2 168 ? 37.314 -55.453 101.368 1.00 121.74 511 ALA F N 1
ATOM 12817 C CA . ALA F 2 168 ? 36.021 -55.512 102.049 1.00 124.42 511 ALA F CA 1
ATOM 12818 C C . ALA F 2 168 ? 36.124 -56.557 103.186 1.00 130.82 511 ALA F C 1
ATOM 12819 O O . ALA F 2 168 ? 36.484 -57.704 102.915 1.00 130.20 511 ALA F O 1
ATOM 12821 N N . LYS F 2 169 ? 35.848 -56.157 104.451 1.00 129.46 512 LYS F N 1
ATOM 12822 C CA . LYS F 2 169 ? 35.934 -57.027 105.641 1.00 131.15 512 LYS F CA 1
ATOM 12823 C C . LYS F 2 169 ? 34.908 -56.597 106.714 1.00 138.86 512 LYS F C 1
ATOM 12824 O O . LYS F 2 169 ? 34.581 -55.411 106.787 1.00 139.71 512 LYS F O 1
ATOM 12830 N N . GLU F 2 170 ? 34.417 -57.543 107.552 1.00 136.93 513 GLU F N 1
ATOM 12831 C CA . GLU F 2 170 ? 33.460 -57.232 108.621 1.00 139.07 513 GLU F CA 1
ATOM 12832 C C . GLU F 2 170 ? 34.165 -57.048 109.969 1.00 143.51 513 GLU F C 1
ATOM 12833 O O . GLU F 2 170 ? 34.725 -58.019 110.487 1.00 143.17 513 GLU F O 1
ATOM 12839 N N . PHE F 2 171 ? 34.116 -55.816 110.547 1.00 140.45 514 PHE F N 1
ATOM 12840 C CA . PHE F 2 171 ? 34.727 -55.523 111.855 1.00 140.44 514 PHE F CA 1
ATOM 12841 C C . PHE F 2 171 ? 33.775 -54.881 112.867 1.00 144.32 514 PHE F C 1
ATOM 12842 O O . PHE F 2 171 ? 32.747 -54.296 112.508 1.00 143.96 514 PHE F O 1
ATOM 12850 N N . HIS F 2 172 ? 34.182 -54.969 114.145 1.00 140.90 515 HIS F N 1
ATOM 12851 C CA . HIS F 2 172 ? 33.583 -54.337 115.313 1.00 142.50 515 HIS F CA 1
ATOM 12852 C C . HIS F 2 172 ? 34.556 -53.185 115.571 1.00 144.90 515 HIS F C 1
ATOM 12853 O O . HIS F 2 172 ? 35.691 -53.394 116.025 1.00 142.99 515 HIS F O 1
ATOM 12860 N N . LEU F 2 173 ? 34.141 -51.984 115.162 1.00 141.40 516 LEU F N 1
ATOM 12861 C CA . LEU F 2 173 ? 34.943 -50.776 115.279 1.00 139.35 516 LEU F CA 1
ATOM 12862 C C . LEU F 2 173 ? 34.694 -50.087 116.614 1.00 144.09 516 LEU F C 1
ATOM 12863 O O . LEU F 2 173 ? 33.575 -49.648 116.879 1.00 145.55 516 LEU F O 1
ATOM 12868 N N . GLU F 2 174 ? 35.732 -50.007 117.456 1.00 139.66 517 GLU F N 1
ATOM 12869 C CA . GLU F 2 174 ? 35.636 -49.316 118.736 1.00 141.35 517 GLU F CA 1
ATOM 12870 C C . GLU F 2 174 ? 36.182 -47.906 118.500 1.00 142.16 517 GLU F C 1
ATOM 12871 O O . GLU F 2 174 ? 37.389 -47.764 118.291 1.00 139.71 517 GLU F O 1
ATOM 12877 N N . TYR F 2 175 ? 35.294 -46.875 118.503 1.00 138.40 518 TYR F N 1
ATOM 12878 C CA . TYR F 2 175 ? 35.601 -45.445 118.274 1.00 136.59 518 TYR F CA 1
ATOM 12879 C C . TYR F 2 175 ? 36.826 -44.886 119.021 1.00 140.01 518 TYR F C 1
ATOM 12880 O O . TYR F 2 175 ? 37.529 -44.018 118.500 1.00 137.50 518 TYR F O 1
ATOM 12889 N N . ASP F 2 176 ? 37.036 -45.358 120.253 1.00 138.73 519 ASP F N 1
ATOM 12890 C CA . ASP F 2 176 ? 38.132 -44.988 121.141 1.00 138.23 519 ASP F CA 1
ATOM 12891 C C . ASP F 2 176 ? 39.482 -45.500 120.600 1.00 139.26 519 ASP F C 1
ATOM 12892 O O . ASP F 2 176 ? 40.488 -44.795 120.689 1.00 136.52 519 ASP F O 1
ATOM 12897 N N . LYS F 2 177 ? 39.482 -46.707 119.997 1.00 136.66 520 LYS F N 1
ATOM 12898 C CA . LYS F 2 177 ? 40.671 -47.364 119.414 1.00 134.76 520 LYS F CA 1
ATOM 12899 C C . LYS F 2 177 ? 41.011 -46.878 117.957 1.00 137.83 520 LYS F C 1
ATOM 12900 O O . LYS F 2 177 ? 41.883 -47.450 117.285 1.00 135.37 520 LYS F O 1
ATOM 12906 N N . LEU F 2 178 ? 40.333 -45.797 117.510 1.00 135.17 521 LEU F N 1
ATOM 12907 C CA . LEU F 2 178 ? 40.457 -45.145 116.204 1.00 133.01 521 LEU F CA 1
ATOM 12908 C C . LEU F 2 178 ? 41.061 -43.734 116.405 1.00 137.36 521 LEU F C 1
ATOM 12909 O O . LEU F 2 178 ? 40.590 -42.974 117.260 1.00 138.63 521 LEU F O 1
ATOM 12914 N N . GLU F 2 179 ? 42.106 -43.404 115.618 1.00 132.25 522 GLU F N 1
ATOM 12915 C CA . GLU F 2 179 ? 42.861 -42.145 115.667 1.00 131.49 522 GLU F CA 1
ATOM 12916 C C . GLU F 2 179 ? 42.050 -40.868 115.419 1.00 138.44 522 GLU F C 1
ATOM 12917 O O . GLU F 2 179 ? 41.176 -40.828 114.543 1.00 138.35 522 GLU F O 1
ATOM 12923 N N . GLU F 2 180 ? 42.412 -39.805 116.178 1.00 136.82 523 GLU F N 1
ATOM 12924 C CA . GLU F 2 180 ? 41.883 -38.438 116.102 1.00 138.19 523 GLU F CA 1
ATOM 12925 C C . GLU F 2 180 ? 42.589 -37.750 114.910 1.00 140.98 523 GLU F C 1
ATOM 12926 O O . GLU F 2 180 ? 43.485 -38.353 114.313 1.00 138.88 523 GLU F O 1
ATOM 12932 N N . ARG F 2 181 ? 42.190 -36.508 114.557 1.00 138.70 524 ARG F N 1
ATOM 12933 C CA . ARG F 2 181 ? 42.802 -35.721 113.479 1.00 137.19 524 ARG F CA 1
ATOM 12934 C C . ARG F 2 181 ? 44.332 -35.752 113.606 1.00 141.31 524 ARG F C 1
ATOM 12935 O O . ARG F 2 181 ? 44.840 -35.549 114.715 1.00 140.86 524 ARG F O 1
ATOM 12943 N N . PRO F 2 182 ? 45.075 -36.085 112.519 1.00 138.17 525 PRO F N 1
ATOM 12944 C CA . PRO F 2 182 ? 46.534 -36.235 112.650 1.00 136.93 525 PRO F CA 1
ATOM 12945 C C . PRO F 2 182 ? 47.273 -34.958 113.036 1.00 143.39 525 PRO F C 1
ATOM 12946 O O . PRO F 2 182 ? 47.000 -33.867 112.516 1.00 142.62 525 PRO F O 1
ATOM 12950 N N . HIS F 2 183 ? 48.190 -35.126 114.006 1.00 142.42 526 HIS F N 1
ATOM 12951 C CA . HIS F 2 183 ? 49.015 -34.079 114.605 1.00 143.65 526 HIS F CA 1
ATOM 12952 C C . HIS F 2 183 ? 50.359 -33.921 113.904 1.00 145.84 526 HIS F C 1
ATOM 12953 O O . HIS F 2 183 ? 51.006 -34.909 113.551 1.00 143.51 526 HIS F O 1
ATOM 12960 N N . LEU F 2 184 ? 50.770 -32.664 113.715 1.00 142.71 527 LEU F N 1
ATOM 12961 C CA . LEU F 2 184 ? 52.000 -32.287 113.027 1.00 140.91 527 LEU F CA 1
ATOM 12962 C C . LEU F 2 184 ? 52.979 -31.636 114.016 1.00 146.98 527 LEU F C 1
ATOM 12963 O O . LEU F 2 184 ? 52.570 -30.775 114.796 1.00 148.66 527 LEU F O 1
ATOM 12968 N N . PRO F 2 185 ? 54.265 -32.042 114.034 1.00 143.59 528 PRO F N 1
ATOM 12969 C CA . PRO F 2 185 ? 55.188 -31.497 115.039 1.00 144.80 528 PRO F CA 1
ATOM 12970 C C . PRO F 2 185 ? 55.966 -30.257 114.604 1.00 151.77 528 PRO F C 1
ATOM 12971 O O . PRO F 2 185 ? 56.819 -30.349 113.709 1.00 150.48 528 PRO F O 1
ATOM 12975 N N . SER F 2 186 ? 55.701 -29.100 115.274 1.00 151.33 529 SER F N 1
ATOM 12976 C CA . SER F 2 186 ? 56.385 -27.821 115.037 1.00 152.06 529 SER F CA 1
ATOM 12977 C C . SER F 2 186 ? 57.815 -27.832 115.635 1.00 157.76 529 SER F C 1
ATOM 12978 O O . SER F 2 186 ? 58.384 -26.770 115.904 1.00 158.12 529 SER F O 1
ATOM 12981 N N . THR F 2 187 ? 58.388 -29.049 115.817 1.00 154.74 530 THR F N 1
ATOM 12982 C CA . THR F 2 187 ? 59.727 -29.327 116.355 1.00 154.41 530 THR F CA 1
ATOM 12983 C C . THR F 2 187 ? 60.827 -28.805 115.417 1.00 157.55 530 THR F C 1
ATOM 12984 O O . THR F 2 187 ? 61.088 -29.392 114.356 1.00 155.76 530 THR F O 1
ATOM 12988 N N . PHE F 2 188 ? 61.445 -27.676 115.805 1.00 154.68 531 PHE F N 1
ATOM 12989 C CA . PHE F 2 188 ? 62.499 -27.024 115.028 1.00 153.40 531 PHE F CA 1
ATOM 12990 C C . PHE F 2 188 ? 63.792 -27.829 115.046 1.00 153.15 531 PHE F C 1
ATOM 12991 O O . PHE F 2 188 ? 64.174 -28.370 116.094 1.00 152.51 531 PHE F O 1
ATOM 12999 N N . ASN F 2 189 ? 64.449 -27.908 113.859 1.00 146.16 532 ASN F N 1
ATOM 13000 C CA . ASN F 2 189 ? 65.739 -28.562 113.599 1.00 142.86 532 ASN F CA 1
ATOM 13001 C C . ASN F 2 189 ? 65.773 -30.000 114.146 1.00 140.12 532 ASN F C 1
ATOM 13002 O O . ASN F 2 189 ? 66.795 -30.414 114.714 1.00 139.49 532 ASN F O 1
ATOM 13007 N N . TYR F 2 190 ? 64.649 -30.755 113.988 1.00 131.34 533 TYR F N 1
ATOM 13008 C CA . TYR F 2 190 ? 64.547 -32.126 114.497 1.00 127.91 533 TYR F CA 1
ATOM 13009 C C . TYR F 2 190 ? 65.559 -33.081 113.864 1.00 126.32 533 TYR F C 1
ATOM 13010 O O . TYR F 2 190 ? 65.635 -33.195 112.631 1.00 125.06 533 TYR F O 1
ATOM 13019 N N . ASN F 2 191 ? 66.330 -33.771 114.734 1.00 119.15 534 ASN F N 1
ATOM 13020 C CA . ASN F 2 191 ? 67.313 -34.788 114.343 1.00 115.78 534 ASN F CA 1
ATOM 13021 C C . ASN F 2 191 ? 67.071 -36.068 115.170 1.00 115.47 534 ASN F C 1
ATOM 13022 O O . ASN F 2 191 ? 67.262 -36.067 116.397 1.00 115.86 534 ASN F O 1
ATOM 13027 N N . PRO F 2 192 ? 66.559 -37.145 114.518 1.00 107.73 535 PRO F N 1
ATOM 13028 C CA . PRO F 2 192 ? 66.284 -38.392 115.259 1.00 106.05 535 PRO F CA 1
ATOM 13029 C C . PRO F 2 192 ? 67.556 -39.142 115.691 1.00 105.10 535 PRO F C 1
ATOM 13030 O O . PRO F 2 192 ? 67.466 -40.148 116.399 1.00 103.40 535 PRO F O 1
ATOM 13034 N N . ALA F 2 193 ? 68.739 -38.612 115.272 1.00 98.81 536 ALA F N 1
ATOM 13035 C CA . ALA F 2 193 ? 70.094 -39.099 115.511 1.00 96.33 536 ALA F CA 1
ATOM 13036 C C . ALA F 2 193 ? 70.620 -38.715 116.900 1.00 100.54 536 ALA F C 1
ATOM 13037 O O . ALA F 2 193 ? 71.337 -39.499 117.533 1.00 100.78 536 ALA F O 1
ATOM 13039 N N . GLN F 2 194 ? 70.255 -37.515 117.371 1.00 96.49 537 GLN F N 1
ATOM 13040 C CA . GLN F 2 194 ? 70.677 -36.931 118.652 1.00 96.94 537 GLN F CA 1
ATOM 13041 C C . GLN F 2 194 ? 70.047 -37.582 119.873 1.00 104.32 537 GLN F C 1
ATOM 13042 O O . GLN F 2 194 ? 70.505 -37.354 120.997 1.00 105.29 537 GLN F O 1
ATOM 13048 N N . GLN F 2 195 ? 68.964 -38.333 119.666 1.00 101.83 538 GLN F N 1
ATOM 13049 C CA . GLN F 2 195 ? 68.194 -38.930 120.751 1.00 102.84 538 GLN F CA 1
ATOM 13050 C C . GLN F 2 195 ? 68.485 -40.431 120.946 1.00 105.28 538 GLN F C 1
ATOM 13051 O O . GLN F 2 195 ? 68.410 -40.910 122.080 1.00 105.73 538 GLN F O 1
ATOM 13057 N N . ALA F 2 196 ? 68.854 -41.142 119.847 1.00 99.76 539 ALA F N 1
ATOM 13058 C CA . ALA F 2 196 ? 69.210 -42.570 119.752 1.00 117.91 539 ALA F CA 1
ATOM 13059 C C . ALA F 2 196 ? 70.011 -43.103 120.950 1.00 147.73 539 ALA F C 1
ATOM 13060 O O . ALA F 2 196 ? 69.443 -43.697 121.861 1.00 108.85 539 ALA F O 1
ATOM 13062 N N . GLY G 3 1 ? 88.833 -38.631 144.213 1.00 96.49 601 GLY G N 1
ATOM 13063 C CA . GLY G 3 1 ? 88.384 -37.319 143.735 1.00 95.64 601 GLY G CA 1
ATOM 13064 C C . GLY G 3 1 ? 87.537 -37.380 142.466 1.00 96.75 601 GLY G C 1
ATOM 13065 O O . GLY G 3 1 ? 86.949 -38.439 142.198 1.00 98.10 601 GLY G O 1
ATOM 13066 N N . PRO G 3 2 ? 87.455 -36.282 141.645 1.00 87.76 602 PRO G N 1
ATOM 13067 C CA . PRO G 3 2 ? 86.647 -36.333 140.404 1.00 85.03 602 PRO G CA 1
ATOM 13068 C C . PRO G 3 2 ? 87.145 -37.363 139.402 1.00 85.00 602 PRO G C 1
ATOM 13069 O O . PRO G 3 2 ? 88.242 -37.245 138.871 1.00 84.10 602 PRO G O 1
ATOM 13073 N N . HIS G 3 3 ? 86.342 -38.407 139.200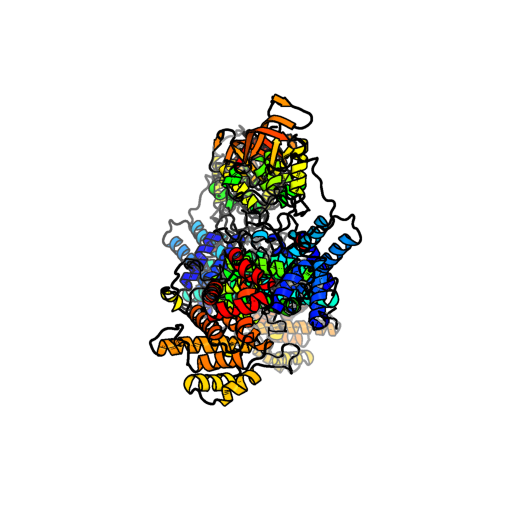 1.00 81.56 603 HIS G N 1
ATOM 13074 C CA . HIS G 3 3 ? 86.634 -39.557 138.342 1.00 81.60 603 HIS G CA 1
ATOM 13075 C C . HIS G 3 3 ? 86.990 -39.171 136.906 1.00 77.88 603 HIS G C 1
ATOM 13076 O O . HIS G 3 3 ? 87.883 -39.764 136.332 1.00 75.50 603 HIS G O 1
ATOM 13083 N N . MET G 3 4 ? 86.332 -38.159 136.349 1.00 71.44 604 MET G N 1
ATOM 13084 C CA . MET G 3 4 ? 86.576 -37.671 134.989 1.00 69.32 604 MET G CA 1
ATOM 13085 C C . MET G 3 4 ? 87.987 -37.122 134.818 1.00 73.54 604 MET G C 1
ATOM 13086 O O . MET G 3 4 ? 88.505 -37.089 133.701 1.00 74.26 604 MET G O 1
ATOM 13091 N N . LEU G 3 5 ? 88.619 -36.706 135.925 1.00 67.86 605 LEU G N 1
ATOM 13092 C CA . LEU G 3 5 ? 89.986 -36.220 135.882 1.00 65.83 605 LEU G CA 1
ATOM 13093 C C . LEU G 3 5 ? 90.968 -37.377 135.695 1.00 66.87 605 LEU G C 1
ATOM 13094 O O . LEU G 3 5 ? 92.147 -37.129 135.502 1.00 66.29 605 LEU G O 1
ATOM 13099 N N . GLU G 3 6 ? 90.464 -38.636 135.633 1.00 62.95 606 GLU G N 1
ATOM 13100 C CA . GLU G 3 6 ? 91.294 -39.791 135.285 1.00 63.47 606 GLU G CA 1
ATOM 13101 C C . GLU G 3 6 ? 91.591 -39.642 133.796 1.00 67.07 606 GLU G C 1
ATOM 13102 O O . GLU G 3 6 ? 92.642 -40.107 133.358 1.00 69.72 606 GLU G O 1
ATOM 13108 N N . LEU G 3 7 ? 90.672 -38.995 133.009 1.00 59.31 607 LEU G N 1
ATOM 13109 C CA . LEU G 3 7 ? 90.892 -38.714 131.578 1.00 56.43 607 LEU G CA 1
ATOM 13110 C C . LEU G 3 7 ? 91.978 -37.655 131.455 1.00 58.36 607 LEU G C 1
ATOM 13111 O O . LEU G 3 7 ? 92.062 -36.786 132.320 1.00 59.03 607 LEU G O 1
ATOM 13116 N N . THR G 3 8 ? 92.799 -37.722 130.387 1.00 51.90 608 THR G N 1
ATOM 13117 C CA . THR G 3 8 ? 93.846 -36.740 130.125 1.00 51.17 608 THR G CA 1
ATOM 13118 C C . THR G 3 8 ? 93.157 -35.506 129.610 1.00 55.39 608 THR G C 1
ATOM 13119 O O . THR G 3 8 ? 92.026 -35.635 129.118 1.00 56.39 608 THR G O 1
ATOM 13123 N N . LYS G 3 9 ? 93.827 -34.315 129.723 1.00 48.64 609 LYS G N 1
ATOM 13124 C CA . LYS G 3 9 ? 93.338 -33.020 129.237 1.00 46.34 609 LYS G CA 1
ATOM 13125 C C . LYS G 3 9 ? 92.982 -33.199 127.774 1.00 51.64 609 LYS G C 1
ATOM 13126 O O . LYS G 3 9 ? 91.889 -32.777 127.382 1.00 50.80 609 LYS G O 1
ATOM 13132 N N . GLU G 3 10 ? 93.845 -33.917 126.987 1.00 49.63 610 GLU G N 1
ATOM 13133 C CA . GLU G 3 10 ? 93.516 -34.196 125.593 1.00 49.73 610 GLU G CA 1
ATOM 13134 C C . GLU G 3 10 ? 92.203 -34.932 125.478 1.00 55.99 610 GLU G C 1
ATOM 13135 O O . GLU G 3 10 ? 91.350 -34.493 124.713 1.00 56.76 610 GLU G O 1
ATOM 13141 N N . GLN G 3 11 ? 91.987 -35.984 126.302 1.00 52.93 611 GLN G N 1
ATOM 13142 C CA . GLN G 3 11 ? 90.720 -36.750 126.309 1.00 51.72 611 GLN G CA 1
ATOM 13143 C C . GLN G 3 11 ? 89.496 -35.890 126.679 1.00 55.61 611 GLN G C 1
ATOM 13144 O O . GLN G 3 11 ? 88.395 -36.169 126.190 1.00 55.49 611 GLN G O 1
ATOM 13150 N N . LEU G 3 12 ? 89.697 -34.851 127.534 1.00 49.32 612 LEU G N 1
ATOM 13151 C CA . LEU G 3 12 ? 88.628 -33.972 127.985 1.00 47.80 612 LEU G CA 1
ATOM 13152 C C . LEU G 3 12 ? 88.277 -33.058 126.856 1.00 56.63 612 LEU G C 1
ATOM 13153 O O . LEU G 3 12 ? 87.083 -32.844 126.572 1.00 55.30 612 LEU G O 1
ATOM 13158 N N . TYR G 3 13 ? 89.335 -32.586 126.151 1.00 57.53 613 TYR G N 1
ATOM 13159 C CA . TYR G 3 13 ? 89.233 -31.747 124.967 1.00 58.23 613 TYR G CA 1
ATOM 13160 C C . TYR G 3 13 ? 88.465 -32.537 123.922 1.00 64.02 613 TYR G C 1
ATOM 13161 O O . TYR G 3 13 ? 87.453 -32.055 123.434 1.00 65.24 613 TYR G O 1
ATOM 13170 N N . GLN G 3 14 ? 88.900 -33.771 123.637 1.00 60.10 614 GLN G N 1
ATOM 13171 C CA . GLN G 3 14 ? 88.242 -34.642 122.667 1.00 60.00 614 GLN G CA 1
ATOM 13172 C C . GLN G 3 14 ? 86.751 -34.725 122.943 1.00 66.52 614 GLN G C 1
ATOM 13173 O O . GLN G 3 14 ? 85.951 -34.396 122.059 1.00 67.46 614 GLN G O 1
ATOM 13179 N N . GLN G 3 15 ? 86.388 -35.074 124.206 1.00 62.33 615 GLN G N 1
ATOM 13180 C CA . GLN G 3 15 ? 85.020 -35.225 124.692 1.00 60.11 615 GLN G CA 1
ATOM 13181 C C . GLN G 3 15 ? 84.253 -33.952 124.467 1.00 65.24 615 GLN G C 1
ATOM 13182 O O . GLN G 3 15 ? 83.130 -34.023 123.968 1.00 65.46 615 GLN G O 1
ATOM 13188 N N . ALA G 3 16 ? 84.867 -32.788 124.797 1.00 62.32 616 ALA G N 1
ATOM 13189 C CA . ALA G 3 16 ? 84.241 -31.467 124.634 1.00 61.81 616 ALA G CA 1
ATOM 13190 C C . ALA G 3 16 ? 83.873 -31.205 123.172 1.00 63.02 616 ALA G C 1
ATOM 13191 O O . ALA G 3 16 ? 82.719 -30.905 122.898 1.00 62.41 616 ALA G O 1
ATOM 13193 N N . MET G 3 17 ? 84.821 -31.406 122.239 1.00 58.47 617 MET G N 1
ATOM 13194 C CA . MET G 3 17 ? 84.608 -31.218 120.806 1.00 58.06 617 MET G CA 1
ATOM 13195 C C . MET G 3 17 ? 83.512 -32.160 120.297 1.00 64.83 617 MET G C 1
ATOM 13196 O O . MET G 3 17 ? 82.682 -31.717 119.489 1.00 67.49 617 MET G O 1
ATOM 13201 N N . GLU G 3 18 ? 83.487 -33.430 120.783 1.00 57.72 618 GLU G N 1
ATOM 13202 C CA . GLU G 3 18 ? 82.448 -34.390 120.435 1.00 56.41 618 GLU G CA 1
ATOM 13203 C C . GLU G 3 18 ? 81.071 -33.940 120.982 1.00 63.07 618 GLU G C 1
ATOM 13204 O O . GLU G 3 18 ? 80.055 -34.086 120.287 1.00 62.89 618 GLU G O 1
ATOM 13210 N N . GLU G 3 19 ? 81.040 -33.416 122.242 1.00 59.84 619 GLU G N 1
ATOM 13211 C CA . GLU G 3 19 ? 79.817 -32.947 122.888 1.00 58.67 619 GLU G CA 1
ATOM 13212 C C . GLU G 3 19 ? 79.202 -31.837 122.083 1.00 58.76 619 GLU G C 1
ATOM 13213 O O . GLU G 3 19 ? 77.998 -31.883 121.812 1.00 57.36 619 GLU G O 1
ATOM 13219 N N . ALA G 3 20 ? 80.051 -30.890 121.609 1.00 54.96 620 ALA G N 1
ATOM 13220 C CA . ALA G 3 20 ? 79.664 -29.756 120.747 1.00 55.20 620 ALA G CA 1
ATOM 13221 C C . ALA G 3 20 ? 79.027 -30.282 119.457 1.00 59.66 620 ALA G C 1
ATOM 13222 O O . ALA G 3 20 ? 77.887 -29.945 119.139 1.00 57.52 620 ALA G O 1
ATOM 13224 N N . ALA G 3 21 ? 79.747 -31.209 118.786 1.00 58.88 621 ALA G N 1
ATOM 13225 C CA . ALA G 3 21 ? 79.375 -31.888 117.547 1.00 58.71 621 ALA G CA 1
ATOM 13226 C C . ALA G 3 21 ? 78.012 -32.532 117.653 1.00 62.76 621 ALA G C 1
ATOM 13227 O O . ALA G 3 21 ? 77.277 -32.578 116.668 1.00 63.01 621 ALA G O 1
ATOM 13229 N N . TRP G 3 22 ? 77.661 -32.994 118.860 1.00 59.15 622 TRP G N 1
ATOM 13230 C CA . TRP G 3 22 ? 76.376 -33.607 119.128 1.00 58.69 622 TRP G CA 1
ATOM 13231 C C . TRP G 3 22 ? 75.230 -32.619 118.968 1.00 61.92 622 TRP G C 1
ATOM 13232 O O . TRP G 3 22 ? 74.160 -33.007 118.532 1.00 59.32 622 TRP G O 1
ATOM 13243 N N . HIS G 3 23 ? 75.440 -31.348 119.327 1.00 62.24 623 HIS G N 1
ATOM 13244 C CA . HIS G 3 23 ? 74.403 -30.318 119.190 1.00 63.35 623 HIS G CA 1
ATOM 13245 C C . HIS G 3 23 ? 73.970 -30.144 117.733 1.00 72.85 623 HIS G C 1
ATOM 13246 O O . HIS G 3 23 ? 72.795 -29.889 117.476 1.00 74.10 623 HIS G O 1
ATOM 13253 N N . HIS G 3 24 ? 74.906 -30.334 116.791 1.00 72.22 624 HIS G N 1
ATOM 13254 C CA . HIS G 3 24 ? 74.643 -30.243 115.360 1.00 73.96 624 HIS G CA 1
ATOM 13255 C C . HIS G 3 24 ? 75.034 -31.533 114.610 1.00 78.97 624 HIS G C 1
ATOM 13256 O O . HIS G 3 24 ? 75.892 -31.525 113.721 1.00 79.70 624 HIS G O 1
ATOM 13263 N N . MET G 3 25 ? 74.408 -32.647 114.988 1.00 74.92 625 MET G N 1
ATOM 13264 C CA . MET G 3 25 ? 74.674 -33.951 114.376 1.00 74.33 625 MET G CA 1
ATOM 13265 C C . MET G 3 25 ? 74.359 -33.987 112.875 1.00 80.78 625 MET G C 1
ATOM 13266 O O . MET G 3 25 ? 73.509 -33.201 112.440 1.00 82.08 625 MET G O 1
ATOM 13271 N N . PRO G 3 26 ? 75.013 -34.850 112.049 1.00 76.81 626 PRO G N 1
ATOM 13272 C CA . PRO G 3 26 ? 74.696 -34.842 110.627 1.00 77.27 626 PRO G CA 1
ATOM 13273 C C . PRO G 3 26 ? 73.258 -35.252 110.424 1.00 84.69 626 PRO G C 1
ATOM 13274 O O . PRO G 3 26 ? 72.740 -36.131 111.127 1.00 85.91 626 PRO G O 1
ATOM 13278 N N . HIS G 3 27 ? 72.597 -34.541 109.521 1.00 81.90 627 HIS G N 1
ATOM 13279 C CA . HIS G 3 27 ? 71.215 -34.778 109.168 1.00 82.25 627 HIS G CA 1
ATOM 13280 C C . HIS G 3 27 ? 71.220 -35.837 108.050 1.00 84.67 627 HIS G C 1
ATOM 13281 O O . HIS G 3 27 ? 72.155 -35.817 107.236 1.00 85.09 627 HIS G O 1
ATOM 13288 N N . PRO G 3 28 ? 70.226 -36.773 107.963 1.00 78.12 628 PRO G N 1
ATOM 13289 C CA . PRO G 3 28 ? 70.230 -37.752 106.849 1.00 76.31 628 PRO G CA 1
ATOM 13290 C C . PRO G 3 28 ? 70.470 -37.146 105.455 1.00 80.78 628 PRO G C 1
ATOM 13291 O O . PRO G 3 28 ? 71.194 -37.721 104.645 1.00 81.77 628 PRO G O 1
ATOM 13295 N N . SER G 3 29 ? 69.930 -35.950 105.221 1.00 76.95 629 SER G N 1
ATOM 13296 C CA . SER G 3 29 ? 70.069 -35.179 103.982 1.00 76.58 629 SER G CA 1
ATOM 13297 C C . SER G 3 29 ? 71.530 -34.855 103.621 1.00 79.96 629 SER G C 1
ATOM 13298 O O . SER G 3 29 ? 71.836 -34.741 102.451 1.00 80.00 629 SER G O 1
ATOM 13301 N N . ASP G 3 30 ? 72.405 -34.675 104.619 1.00 75.91 630 ASP G N 1
ATOM 13302 C CA . ASP G 3 30 ? 73.800 -34.253 104.469 1.00 75.50 630 ASP G CA 1
ATOM 13303 C C . ASP G 3 30 ? 74.633 -35.088 103.521 1.00 78.29 630 ASP G C 1
ATOM 13304 O O . ASP G 3 30 ? 75.469 -34.541 102.816 1.00 76.43 630 ASP G O 1
ATOM 13309 N N . SER G 3 31 ? 74.466 -36.411 103.566 1.00 78.36 631 SER G N 1
ATOM 13310 C CA . SER G 3 31 ? 75.233 -37.397 102.778 1.00 79.80 631 SER G CA 1
ATOM 13311 C C . SER G 3 31 ? 74.342 -38.050 101.733 1.00 85.29 631 SER G C 1
ATOM 13312 O O . SER G 3 31 ? 74.344 -39.274 101.587 1.00 85.39 631 SER G O 1
ATOM 13315 N N . GLU G 3 32 ? 73.565 -37.221 101.024 1.00 83.29 632 GLU G N 1
ATOM 13316 C CA . GLU G 3 32 ? 72.536 -37.611 100.060 1.00 83.72 632 GLU G CA 1
ATOM 13317 C C . GLU G 3 32 ? 72.454 -36.572 98.899 1.00 90.05 632 GLU G C 1
ATOM 13318 O O . GLU G 3 32 ? 72.903 -35.439 99.057 1.00 89.96 632 GLU G O 1
ATOM 13324 N N . ARG G 3 33 ? 71.903 -36.960 97.731 1.00 86.97 633 ARG G N 1
ATOM 13325 C CA . ARG G 3 33 ? 71.770 -36.019 96.615 1.00 86.77 633 ARG G CA 1
ATOM 13326 C C . ARG G 3 33 ? 70.583 -35.133 96.928 1.00 88.54 633 ARG G C 1
ATOM 13327 O O . ARG G 3 33 ? 69.626 -35.621 97.533 1.00 88.30 633 ARG G O 1
ATOM 13335 N N . ILE G 3 34 ? 70.647 -33.835 96.565 1.00 83.01 634 ILE G N 1
ATOM 13336 C CA . ILE G 3 34 ? 69.552 -32.901 96.835 1.00 81.83 634 ILE G CA 1
ATOM 13337 C C . ILE G 3 34 ? 68.216 -33.440 96.312 1.00 87.05 634 ILE G C 1
ATOM 13338 O O . ILE G 3 34 ? 68.153 -33.968 95.209 1.00 85.78 634 ILE G O 1
ATOM 13343 N N . ARG G 3 35 ? 67.173 -33.350 97.136 1.00 86.10 635 ARG G N 1
ATOM 13344 C CA . ARG G 3 35 ? 65.821 -33.749 96.781 1.00 87.55 635 ARG G CA 1
ATOM 13345 C C . ARG G 3 35 ? 65.086 -32.419 96.631 1.00 94.42 635 ARG G C 1
ATOM 13346 O O . ARG G 3 35 ? 64.839 -31.724 97.619 1.00 95.27 635 ARG G O 1
ATOM 13354 N N . GLN G 3 36 ? 64.850 -32.007 95.388 1.00 92.68 636 GLN G N 1
ATOM 13355 C CA . GLN G 3 36 ? 64.251 -30.704 95.105 1.00 94.80 636 GLN G CA 1
ATOM 13356 C C . GLN G 3 36 ? 62.797 -30.594 95.580 1.00 100.05 636 GLN G C 1
ATOM 13357 O O . GLN G 3 36 ? 62.407 -29.544 96.095 1.00 101.25 636 GLN G O 1
ATOM 13363 N N . TYR G 3 37 ? 62.010 -31.669 95.427 1.00 95.66 637 TYR G N 1
ATOM 13364 C CA . TYR G 3 37 ? 60.583 -31.636 95.746 1.00 95.37 637 TYR G CA 1
ATOM 13365 C C . TYR G 3 37 ? 60.215 -32.350 97.021 1.00 97.43 637 TYR G C 1
ATOM 13366 O O . TYR G 3 37 ? 59.357 -31.864 97.762 1.00 96.97 637 TYR G O 1
ATOM 13375 N N . LEU G 3 38 ? 60.843 -33.497 97.283 1.00 93.00 638 LEU G N 1
ATOM 13376 C CA . LEU G 3 38 ? 60.531 -34.234 98.492 1.00 92.89 638 LEU G CA 1
ATOM 13377 C C . LEU G 3 38 ? 61.762 -34.386 99.379 1.00 94.78 638 LEU G C 1
ATOM 13378 O O . LEU G 3 38 ? 62.285 -35.502 99.539 1.00 92.95 638 LEU G O 1
ATOM 13383 N N . PRO G 3 39 ? 62.246 -33.258 99.978 1.00 91.36 639 PRO G N 1
ATOM 13384 C CA . PRO G 3 39 ? 63.391 -33.358 100.888 1.00 90.44 639 PRO G CA 1
ATOM 13385 C C . PRO G 3 39 ? 63.025 -34.117 102.173 1.00 95.77 639 PRO G C 1
ATOM 13386 O O . PRO G 3 39 ? 61.833 -34.257 102.512 1.00 95.92 639 PRO G O 1
ATOM 13390 N N . ARG G 3 40 ? 64.049 -34.614 102.883 1.00 91.62 640 ARG G N 1
ATOM 13391 C CA . ARG G 3 40 ? 63.819 -35.276 104.154 1.00 91.49 640 ARG G CA 1
ATOM 13392 C C . ARG G 3 40 ? 63.385 -34.248 105.206 1.00 100.00 640 ARG G C 1
ATOM 13393 O O . ARG G 3 40 ? 63.900 -33.119 105.268 1.00 99.34 640 ARG G O 1
ATOM 13401 N N . ASN G 3 41 ? 62.368 -34.614 105.967 1.00 99.99 641 ASN G N 1
ATOM 13402 C CA . ASN G 3 41 ? 61.859 -33.775 107.033 1.00 101.96 641 ASN G CA 1
ATOM 13403 C C . ASN G 3 41 ? 61.492 -34.673 108.220 1.00 109.11 641 ASN G C 1
ATOM 13404 O O . ASN G 3 41 ? 60.293 -34.815 108.525 1.00 108.64 641 ASN G O 1
ATOM 13409 N N . PRO G 3 42 ? 62.528 -35.312 108.878 1.00 108.13 642 PRO G N 1
ATOM 13410 C CA . PRO G 3 42 ? 62.249 -36.210 110.014 1.00 108.93 642 PRO G CA 1
ATOM 13411 C C . PRO G 3 42 ? 61.386 -35.543 111.060 1.00 118.04 642 PRO G C 1
ATOM 13412 O O . PRO G 3 42 ? 61.513 -34.335 111.297 1.00 118.93 642 PRO G O 1
ATOM 13416 N N . CYS G 3 43 ? 60.493 -36.319 111.662 1.00 117.50 643 CYS G N 1
ATOM 13417 C CA . CYS G 3 43 ? 59.600 -35.795 112.674 1.00 120.07 643 CYS G CA 1
ATOM 13418 C C . CYS G 3 43 ? 59.170 -36.886 113.638 1.00 125.88 643 CYS G C 1
ATOM 13419 O O . CYS G 3 43 ? 59.115 -38.059 113.243 1.00 124.45 643 CYS G O 1
ATOM 13422 N N . PRO G 3 44 ? 58.827 -36.522 114.898 1.00 125.62 644 PRO G N 1
ATOM 13423 C CA . PRO G 3 44 ? 58.342 -37.539 115.837 1.00 126.83 644 PRO G CA 1
ATOM 13424 C C . PRO G 3 44 ? 56.947 -38.038 115.424 1.00 133.88 644 PRO G C 1
ATOM 13425 O O . PRO G 3 44 ? 55.969 -37.279 115.463 1.00 134.97 644 PRO G O 1
ATOM 13429 N N . THR G 3 45 ? 56.880 -39.300 114.949 1.00 130.39 645 THR G N 1
ATOM 13430 C CA . THR G 3 45 ? 55.639 -39.963 114.525 1.00 130.75 645 THR G CA 1
ATOM 13431 C C . THR G 3 45 ? 55.260 -41.025 115.572 1.00 133.98 645 THR G C 1
ATOM 13432 O O . THR G 3 45 ? 56.172 -41.668 116.109 1.00 133.48 645 THR G O 1
ATOM 13436 N N . PRO G 3 46 ? 53.945 -41.235 115.874 1.00 129.82 646 PRO G N 1
ATOM 13437 C CA . PRO G 3 46 ? 53.560 -42.231 116.898 1.00 129.92 646 PRO G CA 1
ATOM 13438 C C . PRO G 3 46 ? 53.996 -43.680 116.634 1.00 133.39 646 PRO G C 1
ATOM 13439 O O . PRO G 3 46 ? 54.246 -44.015 115.474 1.00 132.73 646 PRO G O 1
ATOM 13443 N N . PRO G 3 47 ? 54.125 -44.556 117.673 1.00 129.45 647 PRO G N 1
ATOM 13444 C CA . PRO G 3 47 ? 54.580 -45.939 117.409 1.00 128.10 647 PRO G CA 1
ATOM 13445 C C . PRO G 3 47 ? 53.553 -46.781 116.666 1.00 129.34 647 PRO G C 1
ATOM 13446 O O . PRO G 3 47 ? 53.940 -47.641 115.868 1.00 128.01 647 PRO G O 1
ATOM 13450 N N . TYR G 3 48 ? 52.248 -46.501 116.909 1.00 124.95 648 TYR G N 1
ATOM 13451 C CA . TYR G 3 48 ? 51.122 -47.198 116.295 1.00 125.11 648 TYR G CA 1
ATOM 13452 C C . TYR G 3 48 ? 51.009 -46.923 114.783 1.00 127.94 648 TYR G C 1
ATOM 13453 O O . TYR G 3 48 ? 50.249 -47.612 114.104 1.00 128.56 648 TYR G O 1
ATOM 13462 N N . HIS G 3 49 ? 51.776 -45.937 114.259 1.00 122.12 649 HIS G N 1
ATOM 13463 C CA . HIS G 3 49 ? 51.834 -45.613 112.829 1.00 120.34 649 HIS G CA 1
ATOM 13464 C C . HIS G 3 49 ? 52.996 -46.382 112.159 1.00 122.03 649 HIS G C 1
ATOM 13465 O O . HIS G 3 49 ? 53.969 -46.743 112.839 1.00 121.40 649 HIS G O 1
ATOM 13472 N N . HIS G 3 50 ? 52.869 -46.674 110.841 1.00 116.30 650 HIS G N 1
ATOM 13473 C CA . HIS G 3 50 ? 53.872 -47.438 110.088 1.00 113.72 650 HIS G CA 1
ATOM 13474 C C . HIS G 3 50 ? 55.193 -46.692 109.937 1.00 113.95 650 HIS G C 1
ATOM 13475 O O . HIS G 3 50 ? 55.403 -45.907 109.007 1.00 112.12 650 HIS G O 1
ATOM 13482 N N . GLN G 3 51 ? 56.093 -46.985 110.880 1.00 109.49 651 GLN G N 1
ATOM 13483 C CA . GLN G 3 51 ? 57.433 -46.406 110.992 1.00 107.78 651 GLN G CA 1
ATOM 13484 C C . GLN G 3 51 ? 58.343 -46.802 109.809 1.00 109.80 651 GLN G C 1
ATOM 13485 O O . GLN G 3 51 ? 59.263 -46.053 109.455 1.00 108.96 651 GLN G O 1
ATOM 13491 N N . MET G 3 52 ? 58.065 -47.969 109.202 1.00 104.45 652 MET G N 1
ATOM 13492 C CA . MET G 3 52 ? 58.845 -48.565 108.123 1.00 102.48 652 MET G CA 1
ATOM 13493 C C . MET G 3 52 ? 57.906 -49.096 107.033 1.00 105.30 652 MET G C 1
ATOM 13494 O O . MET G 3 52 ? 56.873 -49.714 107.352 1.00 106.05 652 MET G O 1
ATOM 13499 N N . PRO G 3 53 ? 58.279 -48.905 105.742 1.00 99.36 653 PRO G N 1
ATOM 13500 C CA . PRO G 3 53 ? 57.418 -49.365 104.632 1.00 98.69 653 PRO G CA 1
ATOM 13501 C C . PRO G 3 53 ? 57.259 -50.878 104.532 1.00 100.98 653 PRO G C 1
ATOM 13502 O O . PRO G 3 53 ? 58.138 -51.596 105.034 1.00 99.62 653 PRO G O 1
ATOM 13506 N N . PRO G 3 54 ? 56.178 -51.379 103.852 1.00 97.50 654 PRO G N 1
ATOM 13507 C CA . PRO G 3 54 ? 55.988 -52.836 103.718 1.00 97.83 654 PRO G CA 1
ATOM 13508 C C . PRO G 3 54 ? 57.201 -53.578 103.161 1.00 102.92 654 PRO G C 1
ATOM 13509 O O . PRO G 3 54 ? 58.045 -52.972 102.486 1.00 102.13 654 PRO G O 1
ATOM 13513 N N . PRO G 3 55 ? 57.347 -54.881 103.471 1.00 100.71 655 PRO G N 1
ATOM 13514 C CA . PRO G 3 55 ? 58.522 -55.610 102.980 1.00 99.97 655 PRO G CA 1
ATOM 13515 C C . PRO G 3 55 ? 58.416 -55.850 101.488 1.00 104.84 655 PRO G C 1
ATOM 13516 O O . PRO G 3 55 ? 57.316 -56.106 100.980 1.00 105.71 655 PRO G O 1
ATOM 13520 N N . HIS G 3 56 ? 59.557 -55.732 100.791 1.00 100.29 656 HIS G N 1
ATOM 13521 C CA . HIS G 3 56 ? 59.687 -55.929 99.343 1.00 99.87 656 HIS G CA 1
ATOM 13522 C C . HIS G 3 56 ? 58.843 -54.940 98.527 1.00 103.53 656 HIS G C 1
ATOM 13523 O O . HIS G 3 56 ? 58.232 -55.300 97.512 1.00 103.23 656 HIS G O 1
ATOM 13530 N N . SER G 3 57 ? 58.859 -53.673 98.975 1.00 99.88 657 SER G N 1
ATOM 13531 C CA . SER G 3 57 ? 58.201 -52.539 98.337 1.00 99.65 657 SER G CA 1
ATOM 13532 C C . SER G 3 57 ? 59.278 -51.736 97.594 1.00 102.24 657 SER G C 1
ATOM 13533 O O . SER G 3 57 ? 59.220 -50.500 97.501 1.00 101.72 657 SER G O 1
ATOM 13536 N N . ASP G 3 58 ? 60.278 -52.483 97.082 1.00 97.65 658 ASP G N 1
ATOM 13537 C CA . ASP G 3 58 ? 61.459 -52.020 96.360 1.00 96.53 658 ASP G CA 1
ATOM 13538 C C . ASP G 3 58 ? 61.666 -52.866 95.099 1.00 98.87 658 ASP G C 1
ATOM 13539 O O . ASP G 3 58 ? 62.755 -52.866 94.509 1.00 98.76 658 ASP G O 1
ATOM 13544 N N . THR G 3 59 ? 60.615 -53.590 94.701 1.00 93.66 659 THR G N 1
ATOM 13545 C CA . THR G 3 59 ? 60.625 -54.476 93.545 1.00 92.61 659 THR G CA 1
ATOM 13546 C C . THR G 3 59 ? 59.785 -53.892 92.442 1.00 94.67 659 THR G C 1
ATOM 13547 O O . THR G 3 59 ? 58.795 -53.215 92.719 1.00 94.52 659 THR G O 1
ATOM 13551 N N . VAL G 3 60 ? 60.148 -54.183 91.189 1.00 90.35 660 VAL G N 1
ATOM 13552 C CA . VAL G 3 60 ? 59.398 -53.711 90.023 1.00 90.53 660 VAL G CA 1
ATOM 13553 C C . VAL G 3 60 ? 57.967 -54.290 90.056 1.00 95.87 660 VAL G C 1
ATOM 13554 O O . VAL G 3 60 ? 57.045 -53.692 89.505 1.00 96.25 660 VAL G O 1
ATOM 13558 N N . GLU G 3 61 ? 57.792 -55.424 90.766 1.00 92.80 661 GLU G N 1
ATOM 13559 C CA . GLU G 3 61 ? 56.516 -56.110 90.990 1.00 93.49 661 GLU G CA 1
ATOM 13560 C C . GLU G 3 61 ? 55.573 -55.206 91.806 1.00 91.81 661 GLU G C 1
ATOM 13561 O O . GLU G 3 61 ? 54.413 -55.036 91.419 1.00 91.62 661 GLU G O 1
ATOM 13567 N N . PHE G 3 62 ? 56.089 -54.632 92.925 1.00 83.63 662 PHE G N 1
ATOM 13568 C CA . PHE G 3 62 ? 55.341 -53.758 93.827 1.00 81.54 662 PHE G CA 1
ATOM 13569 C C . PHE G 3 62 ? 54.890 -52.504 93.108 1.00 85.25 662 PHE G C 1
ATOM 13570 O O . PHE G 3 62 ? 53.736 -52.083 93.241 1.00 85.47 662 PHE G O 1
ATOM 13578 N N . TYR G 3 63 ? 55.821 -51.914 92.351 1.00 81.07 663 TYR G N 1
ATOM 13579 C CA . TYR G 3 63 ? 55.643 -50.707 91.556 1.00 80.29 663 TYR G CA 1
ATOM 13580 C C . TYR G 3 63 ? 54.567 -50.892 90.476 1.00 84.59 663 TYR G C 1
ATOM 13581 O O . TYR G 3 63 ? 53.812 -49.959 90.208 1.00 84.94 663 TYR G O 1
ATOM 13590 N N . GLN G 3 64 ? 54.419 -52.120 89.945 1.00 81.27 664 GLN G N 1
ATOM 13591 C CA . GLN G 3 64 ? 53.374 -52.449 88.979 1.00 81.98 664 GLN G CA 1
ATOM 13592 C C . GLN G 3 64 ? 51.980 -52.406 89.651 1.00 87.25 664 GLN G C 1
ATOM 13593 O O . GLN G 3 64 ? 50.996 -52.117 88.966 1.00 88.31 664 GLN G O 1
ATOM 13599 N N . ARG G 3 65 ? 51.906 -52.664 90.992 1.00 82.91 665 ARG G N 1
ATOM 13600 C CA . ARG G 3 65 ? 50.673 -52.639 91.807 1.00 83.25 665 ARG G CA 1
ATOM 13601 C C . ARG G 3 65 ? 50.127 -51.199 91.994 1.00 85.75 665 ARG G C 1
ATOM 13602 O O . ARG G 3 65 ? 48.924 -50.995 92.217 1.00 86.02 665 ARG G O 1
ATOM 13610 N N . LEU G 3 66 ? 51.020 -50.201 91.917 1.00 79.77 666 LEU G N 1
ATOM 13611 C CA . LEU G 3 66 ? 50.643 -48.797 92.090 1.00 77.73 666 LEU G CA 1
ATOM 13612 C C . LEU G 3 66 ? 49.876 -48.257 90.879 1.00 79.46 666 LEU G C 1
ATOM 13613 O O . LEU G 3 66 ? 49.951 -48.823 89.776 1.00 76.98 666 LEU G O 1
ATOM 13618 N N . SER G 3 67 ? 49.143 -47.150 91.098 1.00 77.01 667 SER G N 1
ATOM 13619 C CA . SER G 3 67 ? 48.385 -46.446 90.060 1.00 78.52 667 SER G CA 1
ATOM 13620 C C . SER G 3 67 ? 49.358 -45.770 89.112 1.00 82.11 667 SER G C 1
ATOM 13621 O O . SER G 3 67 ? 50.479 -45.455 89.520 1.00 81.20 667 SER G O 1
ATOM 13624 N N . THR G 3 68 ? 48.929 -45.491 87.878 1.00 79.18 668 THR G N 1
ATOM 13625 C CA . THR G 3 68 ? 49.782 -44.765 86.938 1.00 78.89 668 THR G CA 1
ATOM 13626 C C . THR G 3 68 ? 50.146 -43.367 87.494 1.00 82.76 668 THR G C 1
ATOM 13627 O O . THR G 3 68 ? 51.294 -42.951 87.366 1.00 82.04 668 THR G O 1
ATOM 13631 N N . GLU G 3 69 ? 49.197 -42.688 88.181 1.00 79.41 669 GLU G N 1
ATOM 13632 C CA . GLU G 3 69 ? 49.427 -41.374 88.783 1.00 78.88 669 GLU G CA 1
ATOM 13633 C C . GLU G 3 69 ? 50.579 -41.453 89.758 1.00 78.30 669 GLU G C 1
ATOM 13634 O O . GLU G 3 69 ? 51.436 -40.566 89.743 1.00 77.56 669 GLU G O 1
ATOM 13640 N N . THR G 3 70 ? 50.604 -42.518 90.596 1.00 71.94 670 THR G N 1
ATOM 13641 C CA . THR G 3 70 ? 51.660 -42.751 91.586 1.00 69.73 670 THR G CA 1
ATOM 13642 C C . THR G 3 70 ? 52.986 -42.844 90.879 1.00 72.57 670 THR G C 1
ATOM 13643 O O . THR G 3 70 ? 53.922 -42.148 91.270 1.00 71.61 670 THR G O 1
ATOM 13647 N N . LEU G 3 71 ? 53.038 -43.628 89.790 1.00 69.05 671 LEU G N 1
ATOM 13648 C CA . LEU G 3 71 ? 54.233 -43.798 88.979 1.00 68.36 671 LEU G CA 1
ATOM 13649 C C . LEU G 3 71 ? 54.677 -42.499 88.344 1.00 75.24 671 LEU G C 1
ATOM 13650 O O . LEU G 3 71 ? 55.868 -42.180 88.407 1.00 74.32 671 LEU G O 1
ATOM 13655 N N . PHE G 3 72 ? 53.721 -41.710 87.803 1.00 74.67 672 PHE G N 1
ATOM 13656 C CA . PHE G 3 72 ? 54.004 -40.395 87.217 1.00 75.42 672 PHE G CA 1
ATOM 13657 C C . PHE G 3 72 ? 54.501 -39.416 88.269 1.00 78.74 672 PHE G C 1
ATOM 13658 O O . PHE G 3 72 ? 55.356 -38.601 87.955 1.00 79.20 672 PHE G O 1
ATOM 13666 N N . PHE G 3 73 ? 54.017 -39.529 89.518 1.00 74.04 673 PHE G N 1
ATOM 13667 C CA . PHE G 3 73 ? 54.472 -38.711 90.636 1.00 73.46 673 PHE G CA 1
ATOM 13668 C C . PHE G 3 73 ? 55.943 -39.060 90.946 1.00 75.17 673 PHE G C 1
ATOM 13669 O O . PHE G 3 73 ? 56.799 -38.171 90.928 1.00 74.53 673 PHE G O 1
ATOM 13677 N N . ILE G 3 74 ? 56.229 -40.363 91.183 1.00 70.16 674 ILE G N 1
ATOM 13678 C CA . ILE G 3 74 ? 57.576 -40.894 91.447 1.00 68.34 674 ILE G CA 1
ATOM 13679 C C . ILE G 3 74 ? 58.524 -40.459 90.312 1.00 74.01 674 ILE G C 1
ATOM 13680 O O . ILE G 3 74 ? 59.627 -39.999 90.604 1.00 74.04 674 ILE G O 1
ATOM 13685 N N . PHE G 3 75 ? 58.077 -40.597 89.025 1.00 70.78 675 PHE G N 1
ATOM 13686 C CA . PHE G 3 75 ? 58.853 -40.228 87.835 1.00 70.13 675 PHE G CA 1
ATOM 13687 C C . PHE G 3 75 ? 59.308 -38.760 87.782 1.00 76.87 675 PHE G C 1
ATOM 13688 O O . PHE G 3 75 ? 60.422 -38.505 87.313 1.00 77.62 675 PHE G O 1
ATOM 13696 N N . TYR G 3 76 ? 58.446 -37.804 88.196 1.00 73.65 676 TYR G N 1
ATOM 13697 C CA . TYR G 3 76 ? 58.788 -36.397 88.123 1.00 74.15 676 TYR G CA 1
ATOM 13698 C C . TYR G 3 76 ? 59.406 -35.854 89.422 1.00 81.98 676 TYR G C 1
ATOM 13699 O O . TYR G 3 76 ? 60.478 -35.234 89.373 1.00 83.05 676 TYR G O 1
ATOM 13708 N N . TYR G 3 77 ? 58.774 -36.134 90.577 1.00 78.85 677 TYR G N 1
ATOM 13709 C CA . TYR G 3 77 ? 59.208 -35.611 91.872 1.00 77.95 677 TYR G CA 1
ATOM 13710 C C . TYR G 3 77 ? 60.374 -36.370 92.548 1.00 82.17 677 TYR G C 1
ATOM 13711 O O . TYR G 3 77 ? 60.973 -35.816 93.481 1.00 81.27 677 TYR G O 1
ATOM 13720 N N . LEU G 3 78 ? 60.721 -37.593 92.075 1.00 79.09 678 LEU G N 1
ATOM 13721 C CA . LEU G 3 78 ? 61.839 -38.384 92.645 1.00 78.63 678 LEU G CA 1
ATOM 13722 C C . LEU G 3 78 ? 62.923 -38.725 91.618 1.00 83.11 678 LEU G C 1
ATOM 13723 O O . LEU G 3 78 ? 63.432 -39.854 91.594 1.00 80.48 678 LEU G O 1
ATOM 13728 N N . GLU G 3 79 ? 63.284 -37.720 90.800 1.00 82.19 679 GLU G N 1
ATOM 13729 C CA . GLU G 3 79 ? 64.292 -37.749 89.743 1.00 82.79 679 GLU G CA 1
ATOM 13730 C C . GLU G 3 79 ? 65.631 -38.367 90.208 1.00 84.24 679 GLU G C 1
ATOM 13731 O O . GLU G 3 79 ? 66.060 -38.107 91.328 1.00 84.44 679 GLU G O 1
ATOM 13737 N N . GLY G 3 80 ? 66.243 -39.191 89.358 1.00 79.08 680 GLY G N 1
ATOM 13738 C CA . GLY G 3 80 ? 67.543 -39.822 89.598 1.00 77.78 680 GLY G CA 1
ATOM 13739 C C . GLY G 3 80 ? 67.721 -40.822 90.733 1.00 80.41 680 GLY G C 1
ATOM 13740 O O . GLY G 3 80 ? 68.860 -41.070 91.149 1.00 79.96 680 GLY G O 1
ATOM 13741 N N . THR G 3 81 ? 66.620 -41.451 91.211 1.00 75.56 681 THR G N 1
ATOM 13742 C CA . THR G 3 81 ? 66.653 -42.462 92.284 1.00 73.49 681 THR G CA 1
ATOM 13743 C C . THR G 3 81 ? 66.240 -43.846 91.759 1.00 74.59 681 THR G C 1
ATOM 13744 O O . THR G 3 81 ? 65.715 -43.948 90.648 1.00 74.5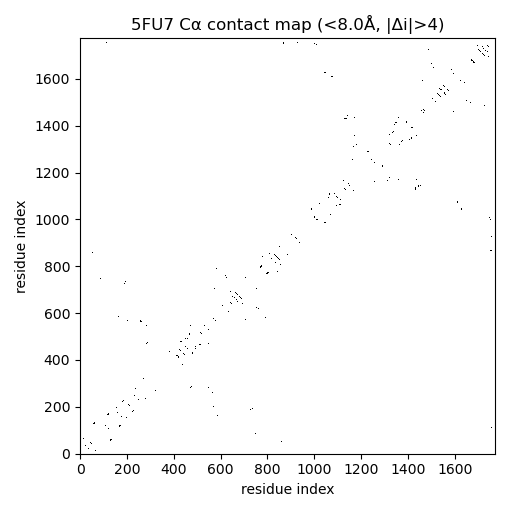0 681 THR G O 1
ATOM 13748 N N . LYS G 3 82 ? 66.454 -44.907 92.566 1.00 69.20 682 LYS G N 1
ATOM 13749 C CA . LYS G 3 82 ? 66.044 -46.295 92.249 1.00 67.94 682 LYS G CA 1
ATOM 13750 C C . LYS G 3 82 ? 64.500 -46.348 92.010 1.00 70.75 682 LYS G C 1
ATOM 13751 O O . LYS G 3 82 ? 64.051 -47.014 91.076 1.00 70.28 682 LYS G O 1
ATOM 13757 N N . ALA G 3 83 ? 63.724 -45.571 92.816 1.00 67.12 683 ALA G N 1
ATOM 13758 C CA . ALA G 3 83 ? 62.268 -45.412 92.734 1.00 67.37 683 ALA G CA 1
ATOM 13759 C C . ALA G 3 83 ? 61.855 -44.881 91.357 1.00 71.48 683 ALA G C 1
ATOM 13760 O O . ALA G 3 83 ? 60.940 -45.453 90.761 1.00 72.80 683 ALA G O 1
ATOM 13762 N N . GLN G 3 84 ? 62.553 -43.838 90.828 1.00 65.08 684 GLN G N 1
ATOM 13763 C CA . GLN G 3 84 ? 62.291 -43.304 89.484 1.00 64.17 684 GLN G CA 1
ATOM 13764 C C . GLN G 3 84 ? 62.586 -44.345 88.414 1.00 68.35 684 GLN G C 1
ATOM 13765 O O . GLN G 3 84 ? 61.837 -44.420 87.450 1.00 68.16 684 GLN G O 1
ATOM 13771 N N . TYR G 3 85 ? 63.671 -45.145 88.575 1.00 66.14 685 TYR G N 1
ATOM 13772 C CA . TYR G 3 85 ? 64.013 -46.191 87.609 1.00 66.65 685 TYR G CA 1
ATOM 13773 C C . TYR G 3 85 ? 62.991 -47.306 87.643 1.00 72.76 685 TYR G C 1
ATOM 13774 O O . TYR G 3 85 ? 62.550 -47.750 86.580 1.00 75.38 685 TYR G O 1
ATOM 13783 N N . LEU G 3 86 ? 62.569 -47.714 88.846 1.00 66.92 686 LEU G N 1
ATOM 13784 C CA . LEU G 3 86 ? 61.555 -48.740 89.024 1.00 66.74 686 LEU G CA 1
ATOM 13785 C C . LEU G 3 86 ? 60.202 -48.278 88.490 1.00 69.98 686 LEU G C 1
ATOM 13786 O O . LEU G 3 86 ? 59.500 -49.082 87.883 1.00 70.15 686 LEU G O 1
ATOM 13791 N N . ALA G 3 87 ? 59.826 -46.997 88.711 1.00 66.70 687 ALA G N 1
ATOM 13792 C CA . ALA G 3 87 ? 58.538 -46.458 88.230 1.00 67.37 687 ALA G CA 1
ATOM 13793 C C . ALA G 3 87 ? 58.512 -46.444 86.709 1.00 70.02 687 ALA G C 1
ATOM 13794 O O . ALA G 3 87 ? 57.562 -46.962 86.123 1.00 69.66 687 ALA G O 1
ATOM 13796 N N . ALA G 3 88 ? 59.595 -45.943 86.075 1.00 66.03 688 ALA G N 1
ATOM 13797 C CA . ALA G 3 88 ? 59.725 -45.916 84.618 1.00 67.15 688 ALA G CA 1
ATOM 13798 C C . ALA G 3 88 ? 59.651 -47.342 84.084 1.00 73.49 688 ALA G C 1
ATOM 13799 O O . ALA G 3 88 ? 58.996 -47.577 83.064 1.00 73.35 688 ALA G O 1
ATOM 13801 N N . LYS G 3 89 ? 60.267 -48.303 84.821 1.00 70.66 689 LYS G N 1
ATOM 13802 C CA . LYS G 3 89 ? 60.262 -49.735 84.502 1.00 70.16 689 LYS G CA 1
ATOM 13803 C C . LYS G 3 89 ? 58.817 -50.275 84.467 1.00 74.21 689 LYS G C 1
ATOM 13804 O O . LYS G 3 89 ? 58.418 -50.849 83.449 1.00 74.24 689 LYS G O 1
ATOM 13810 N N . ALA G 3 90 ? 58.017 -49.990 85.532 1.00 70.42 690 ALA G N 1
ATOM 13811 C CA . ALA G 3 90 ? 56.605 -50.375 85.669 1.00 70.80 690 ALA G CA 1
ATOM 13812 C C . ALA G 3 90 ? 55.754 -49.688 84.598 1.00 73.94 690 ALA G C 1
ATOM 13813 O O . ALA G 3 90 ? 54.992 -50.372 83.924 1.00 74.01 690 ALA G O 1
ATOM 13815 N N . LEU G 3 91 ? 55.907 -48.351 84.418 1.00 68.98 691 LEU G N 1
ATOM 13816 C CA . LEU G 3 91 ? 55.212 -47.576 83.388 1.00 69.10 691 LEU G CA 1
ATOM 13817 C C . LEU G 3 91 ? 55.446 -48.214 82.010 1.00 76.00 691 LEU G C 1
ATOM 13818 O O . LEU G 3 91 ? 54.489 -48.442 81.274 1.00 76.77 691 LEU G O 1
ATOM 13823 N N . LYS G 3 92 ? 56.724 -48.548 81.695 1.00 73.52 692 LYS G N 1
ATOM 13824 C CA . LYS G 3 92 ? 57.152 -49.190 80.447 1.00 72.97 692 LYS G CA 1
ATOM 13825 C C . LYS G 3 92 ? 56.464 -50.544 80.300 1.00 76.86 692 LYS G C 1
ATOM 13826 O O . LYS G 3 92 ? 55.811 -50.751 79.284 1.00 77.80 692 LYS G O 1
ATOM 13832 N N . LYS G 3 93 ? 56.511 -51.405 81.343 1.00 72.94 693 LYS G N 1
ATOM 13833 C CA . LYS G 3 93 ? 55.824 -52.716 81.355 1.00 74.63 693 LYS G CA 1
ATOM 13834 C C . LYS G 3 93 ? 54.303 -52.561 81.128 1.00 81.41 693 LYS G C 1
ATOM 13835 O O . LYS G 3 93 ? 53.720 -53.337 80.368 1.00 81.69 693 LYS G O 1
ATOM 13841 N N . GLN G 3 94 ? 53.688 -51.516 81.750 1.00 78.64 694 GLN G N 1
ATOM 13842 C CA . GLN G 3 94 ? 52.269 -51.157 81.647 1.00 79.33 694 GLN G CA 1
ATOM 13843 C C . GLN G 3 94 ? 51.935 -50.444 80.306 1.00 84.84 694 GLN G C 1
ATOM 13844 O O . GLN G 3 94 ? 50.925 -49.736 80.187 1.00 85.18 694 GLN G O 1
ATOM 13850 N N . SER G 3 95 ? 52.810 -50.665 79.297 1.00 81.80 695 SER G N 1
ATOM 13851 C CA . SER G 3 95 ? 52.733 -50.255 77.891 1.00 82.06 695 SER G CA 1
ATOM 13852 C C . SER G 3 95 ? 52.761 -48.729 77.645 1.00 83.29 695 SER G C 1
ATOM 13853 O O . SER G 3 95 ? 52.305 -48.255 76.600 1.00 82.62 695 SER G O 1
ATOM 13856 N N . TRP G 3 96 ? 53.345 -47.973 78.576 1.00 78.75 696 TRP G N 1
ATOM 13857 C CA . TRP G 3 96 ? 53.530 -46.532 78.412 1.00 78.54 696 TRP G CA 1
ATOM 13858 C C . TRP G 3 96 ? 54.941 -46.367 77.830 1.00 84.74 696 TRP G C 1
ATOM 13859 O O . TRP G 3 96 ? 55.854 -47.109 78.213 1.00 86.02 696 TRP G O 1
ATOM 13870 N N . ARG G 3 97 ? 55.114 -45.430 76.898 1.00 80.20 697 ARG G N 1
ATOM 13871 C CA . ARG G 3 97 ? 56.386 -45.148 76.236 1.00 79.04 697 ARG G CA 1
ATOM 13872 C C . ARG G 3 97 ? 56.730 -43.649 76.427 1.00 82.64 697 ARG G C 1
ATOM 13873 O O . ARG G 3 97 ? 55.886 -42.780 76.168 1.00 83.33 697 ARG G O 1
ATOM 13881 N N . PHE G 3 98 ? 57.943 -43.350 76.936 1.00 76.68 698 PHE G N 1
ATOM 13882 C CA . PHE G 3 98 ? 58.354 -41.973 77.249 1.00 75.51 698 PHE G CA 1
ATOM 13883 C C . PHE G 3 98 ? 58.853 -41.182 76.045 1.00 79.56 698 PHE G C 1
ATOM 13884 O O . PHE G 3 98 ? 59.782 -41.644 75.396 1.00 80.31 698 PHE G O 1
ATOM 13892 N N . HIS G 3 99 ? 58.273 -39.980 75.770 1.00 75.42 699 HIS G N 1
ATOM 13893 C CA . HIS G 3 99 ? 58.670 -39.093 74.660 1.00 75.14 699 HIS G CA 1
ATOM 13894 C C . HIS G 3 99 ? 59.778 -38.110 75.111 1.00 78.67 699 HIS G C 1
ATOM 13895 O O . HIS G 3 99 ? 59.518 -37.202 75.911 1.00 78.87 699 HIS G O 1
ATOM 13902 N N . THR G 3 100 ? 61.005 -38.301 74.577 1.00 74.22 700 THR G N 1
ATOM 13903 C CA . THR G 3 100 ? 62.247 -37.567 74.876 1.00 73.87 700 THR G CA 1
ATOM 13904 C C . THR G 3 100 ? 62.158 -36.043 74.711 1.00 78.48 700 THR G C 1
ATOM 13905 O O . THR G 3 100 ? 62.667 -35.321 75.564 1.00 77.61 700 THR G O 1
ATOM 13909 N N . LYS G 3 101 ? 61.539 -35.556 73.642 1.00 77.03 701 LYS G N 1
ATOM 13910 C CA . LYS G 3 101 ? 61.392 -34.116 73.414 1.00 78.63 701 LYS G CA 1
ATOM 13911 C C . LYS G 3 101 ? 60.336 -33.500 74.368 1.00 85.46 701 LYS G C 1
ATOM 13912 O O . LYS G 3 101 ? 60.648 -32.536 75.067 1.00 85.82 701 LYS G O 1
ATOM 13918 N N . TYR G 3 102 ? 59.099 -34.072 74.406 1.00 82.46 702 TYR G N 1
ATOM 13919 C CA . TYR G 3 102 ? 57.970 -33.564 75.196 1.00 81.96 702 TYR G CA 1
ATOM 13920 C C . TYR G 3 102 ? 58.049 -33.824 76.686 1.00 86.07 702 TYR G C 1
ATOM 13921 O O . TYR G 3 102 ? 57.259 -33.240 77.435 1.00 86.47 702 TYR G O 1
ATOM 13930 N N . MET G 3 103 ? 58.995 -34.676 77.129 1.00 82.77 703 MET G N 1
ATOM 13931 C CA . MET G 3 103 ? 59.195 -35.018 78.541 1.00 82.33 703 MET G CA 1
ATOM 13932 C C . MET G 3 103 ? 57.928 -35.570 79.203 1.00 87.16 703 MET G C 1
ATOM 13933 O O . MET G 3 103 ? 57.736 -35.377 80.413 1.00 86.46 703 MET G O 1
ATOM 13938 N N . MET G 3 104 ? 57.067 -36.260 78.402 1.00 84.02 704 MET G N 1
ATOM 13939 C CA . MET G 3 104 ? 55.804 -36.869 78.840 1.00 83.64 704 MET G CA 1
ATOM 13940 C C . MET G 3 104 ? 55.688 -38.318 78.383 1.00 86.56 704 MET G C 1
ATOM 13941 O O . MET G 3 104 ? 56.180 -38.683 77.307 1.00 85.77 704 MET G O 1
ATOM 13946 N N . TRP G 3 105 ? 55.028 -39.137 79.210 1.00 82.44 705 TRP G N 1
ATOM 13947 C CA . TRP G 3 105 ? 54.814 -40.550 78.933 1.00 81.59 705 TRP G CA 1
ATOM 13948 C C . TRP G 3 105 ? 53.542 -40.721 78.141 1.00 86.47 705 TRP G C 1
ATOM 13949 O O . TRP G 3 105 ? 52.490 -40.265 78.595 1.00 88.39 705 TRP G O 1
ATOM 13960 N N . PHE G 3 106 ? 53.606 -41.415 76.994 1.00 81.35 706 PHE G N 1
ATOM 13961 C CA . PHE G 3 106 ? 52.424 -41.662 76.154 1.00 81.44 706 PHE G CA 1
ATOM 13962 C C . PHE G 3 106 ? 52.035 -43.139 76.160 1.00 85.26 706 PHE G C 1
ATOM 13963 O O . PHE G 3 106 ? 52.867 -43.996 76.421 1.00 82.99 706 PHE G O 1
ATOM 13971 N N . GLN G 3 107 ? 50.774 -43.423 75.867 1.00 84.31 707 GLN G N 1
ATOM 13972 C CA . GLN G 3 107 ? 50.262 -44.773 75.724 1.00 85.48 707 GLN G CA 1
ATOM 13973 C C . GLN G 3 107 ? 49.278 -44.719 74.593 1.00 95.66 707 GLN G C 1
ATOM 13974 O O . GLN G 3 107 ? 48.461 -43.792 74.544 1.00 97.59 707 GLN G O 1
ATOM 13980 N N . ARG G 3 108 ? 49.340 -45.713 73.689 1.00 94.60 708 ARG G N 1
ATOM 13981 C CA . ARG G 3 108 ? 48.411 -45.831 72.565 1.00 96.19 708 ARG G CA 1
ATOM 13982 C C . ARG G 3 108 ? 47.000 -46.028 73.098 1.00 105.80 708 ARG G C 1
ATOM 13983 O O . ARG G 3 108 ? 46.782 -46.828 74.024 1.00 104.88 708 ARG G O 1
ATOM 13991 N N . HIS G 3 109 ? 46.054 -45.276 72.547 1.00 107.51 709 HIS G N 1
ATOM 13992 C CA . HIS G 3 109 ? 44.666 -45.455 72.929 1.00 110.87 709 HIS G CA 1
ATOM 13993 C C . HIS G 3 109 ? 44.063 -46.470 71.949 1.00 117.03 709 HIS G C 1
ATOM 13994 O O . HIS G 3 109 ? 43.410 -47.432 72.360 1.00 117.27 709 HIS G O 1
ATOM 14001 N N . GLU G 3 110 ? 44.337 -46.267 70.648 1.00 114.30 710 GLU G N 1
ATOM 14002 C CA . GLU G 3 110 ? 43.919 -47.121 69.543 1.00 114.86 710 GLU G CA 1
ATOM 14003 C C . GLU G 3 110 ? 45.172 -47.751 68.939 1.00 115.66 710 GLU G C 1
ATOM 14004 O O . GLU G 3 110 ? 46.247 -47.670 69.525 1.00 113.88 710 GLU G O 1
ATOM 14010 N N . GLU G 3 111 ? 45.045 -48.365 67.765 1.00 112.00 711 GLU G N 1
ATOM 14011 C CA . GLU G 3 111 ? 46.193 -48.865 67.023 1.00 110.64 711 GLU G CA 1
ATOM 14012 C C . GLU G 3 111 ? 46.583 -47.660 66.151 1.00 114.18 711 GLU G C 1
ATOM 14013 O O . GLU G 3 111 ? 45.674 -46.982 65.649 1.00 115.78 711 GLU G O 1
ATOM 14019 N N . PRO G 3 112 ? 47.886 -47.316 65.999 1.00 108.47 712 PRO G N 1
ATOM 14020 C CA . PRO G 3 112 ? 48.241 -46.148 65.180 1.00 108.23 712 PRO G CA 1
ATOM 14021 C C . PRO G 3 112 ? 47.673 -46.228 63.772 1.00 111.73 712 PRO G C 1
ATOM 14022 O O . PRO G 3 112 ? 47.703 -47.293 63.137 1.00 111.97 712 PRO G O 1
ATOM 14026 N N . LYS G 3 113 ? 47.121 -45.102 63.309 1.00 106.84 713 LYS G N 1
ATOM 14027 C CA . LYS G 3 113 ? 46.547 -44.981 61.972 1.00 107.09 713 LYS G CA 1
ATOM 14028 C C . LYS G 3 113 ? 47.626 -45.183 60.894 1.00 107.52 713 LYS G C 1
ATOM 14029 O O . LYS G 3 113 ? 47.318 -45.665 59.809 1.00 107.66 713 LYS G O 1
ATOM 14035 N N . THR G 3 114 ? 48.891 -44.836 61.216 1.00 101.18 714 THR G N 1
ATOM 14036 C CA . THR G 3 114 ? 50.065 -44.946 60.343 1.00 99.70 714 THR G CA 1
ATOM 14037 C C . THR G 3 114 ? 51.316 -45.304 61.157 1.00 100.21 714 THR G C 1
ATOM 14038 O O . THR G 3 114 ? 51.561 -44.713 62.212 1.00 100.00 714 THR G O 1
ATOM 14042 N N . ILE G 3 115 ? 52.108 -46.258 60.658 1.00 93.87 715 ILE G N 1
ATOM 14043 C CA . ILE G 3 115 ? 53.379 -46.654 61.276 1.00 91.24 715 ILE G CA 1
ATOM 14044 C C . ILE G 3 115 ? 54.432 -46.633 60.171 1.00 98.12 715 ILE G C 1
ATOM 14045 O O . ILE G 3 115 ? 54.260 -47.291 59.146 1.00 99.13 715 ILE G O 1
ATOM 14050 N N . THR G 3 116 ? 55.482 -45.835 60.351 1.00 95.19 716 THR G N 1
ATOM 14051 C CA . THR G 3 116 ? 56.599 -45.760 59.408 1.00 95.62 716 THR G CA 1
ATOM 14052 C C . THR G 3 116 ? 57.866 -46.133 60.193 1.00 98.71 716 THR G C 1
ATOM 14053 O O . THR G 3 116 ? 57.785 -46.436 61.387 1.00 97.60 716 THR G O 1
ATOM 14057 N N . ASP G 3 117 ? 59.025 -46.114 59.543 1.00 94.96 717 ASP G N 1
ATOM 14058 C CA . ASP G 3 117 ? 60.266 -46.445 60.222 1.00 93.91 717 ASP G CA 1
ATOM 14059 C C . ASP G 3 117 ? 60.775 -45.235 61.014 1.00 99.17 717 ASP G C 1
ATOM 14060 O O . ASP G 3 117 ? 61.712 -45.361 61.811 1.00 98.40 717 ASP G O 1
ATOM 14065 N N . GLU G 3 118 ? 60.126 -44.071 60.814 1.00 96.94 718 GLU G N 1
ATOM 14066 C CA . GLU G 3 118 ? 60.491 -42.794 61.433 1.00 96.65 718 GLU G CA 1
ATOM 14067 C C . GLU G 3 118 ? 59.498 -42.312 62.502 1.00 98.22 718 GLU G C 1
ATOM 14068 O O . GLU G 3 118 ? 59.915 -41.625 63.447 1.00 96.40 718 GLU G O 1
ATOM 14074 N N . PHE G 3 119 ? 58.197 -42.680 62.364 1.00 94.12 719 PHE G N 1
ATOM 14075 C CA . PHE G 3 119 ? 57.152 -42.258 63.302 1.00 94.00 719 PHE G CA 1
ATOM 14076 C C . PHE G 3 119 ? 55.916 -43.147 63.309 1.00 95.72 719 PHE G C 1
ATOM 14077 O O . PHE G 3 119 ? 55.789 -44.068 62.506 1.00 95.58 719 PHE G O 1
ATOM 14085 N N . GLU G 3 120 ? 54.978 -42.820 64.195 1.00 91.49 720 GLU G N 1
ATOM 14086 C CA . GLU G 3 120 ? 53.662 -43.437 64.248 1.00 92.20 720 GLU G CA 1
ATOM 14087 C C . GLU G 3 120 ? 52.621 -42.378 64.603 1.00 98.72 720 GLU G C 1
ATOM 14088 O O . GLU G 3 120 ? 52.853 -41.593 65.529 1.00 99.12 720 GLU G O 1
ATOM 14094 N N . GLN G 3 121 ? 51.522 -42.287 63.828 1.00 95.77 721 GLN G N 1
ATOM 14095 C CA . GLN G 3 121 ? 50.493 -41.314 64.157 1.00 96.70 721 GLN G CA 1
ATOM 14096 C C . GLN G 3 121 ? 49.167 -41.995 64.395 1.00 101.39 721 GLN G C 1
ATOM 14097 O O . GLN G 3 121 ? 48.720 -42.802 63.584 1.00 101.63 721 GLN G O 1
ATOM 14103 N N . GLY G 3 122 ? 48.617 -41.728 65.572 1.00 98.14 722 GLY G N 1
ATOM 14104 C CA . GLY G 3 122 ? 47.345 -42.236 66.070 1.00 98.74 722 GLY G CA 1
ATOM 14105 C C . GLY G 3 122 ? 46.871 -41.401 67.242 1.00 103.32 722 GLY G C 1
ATOM 14106 O O . GLY G 3 122 ? 47.369 -40.286 67.454 1.00 102.45 722 GLY G O 1
ATOM 14107 N N . THR G 3 123 ? 45.906 -41.924 68.016 1.00 101.26 723 THR G N 1
ATOM 14108 C CA . THR G 3 123 ? 45.393 -41.216 69.199 1.00 101.72 723 THR G CA 1
ATOM 14109 C C . THR G 3 123 ? 46.015 -41.825 70.468 1.00 102.48 723 THR G C 1
ATOM 14110 O O . THR G 3 123 ? 46.042 -43.051 70.625 1.00 101.33 723 THR G O 1
ATOM 14114 N N . TYR G 3 124 ? 46.549 -40.967 71.344 1.00 96.94 724 TYR G N 1
ATOM 14115 C CA . TYR G 3 124 ? 47.245 -41.401 72.554 1.00 94.64 724 TYR G CA 1
ATOM 14116 C C . TYR G 3 124 ? 46.755 -40.708 73.800 1.00 97.81 724 TYR G C 1
ATOM 14117 O O . TYR G 3 124 ? 46.332 -39.554 73.748 1.00 98.86 724 TYR G O 1
ATOM 14126 N N . ILE G 3 125 ? 46.912 -41.378 74.937 1.00 92.38 725 ILE G N 1
ATOM 14127 C CA . ILE G 3 125 ? 46.671 -40.781 76.241 1.00 91.90 725 ILE G CA 1
ATOM 14128 C C . ILE G 3 125 ? 48.058 -40.421 76.757 1.00 92.80 725 ILE G C 1
ATOM 14129 O O . ILE G 3 125 ? 49.019 -41.127 76.450 1.00 92.49 725 ILE G O 1
ATOM 14134 N N . TYR G 3 126 ? 48.190 -39.295 77.448 1.00 87.43 726 TYR G N 1
ATOM 14135 C CA . TYR G 3 126 ? 49.483 -38.855 77.976 1.00 85.12 726 TYR G CA 1
ATOM 14136 C C . TYR G 3 126 ? 49.340 -38.245 79.346 1.00 87.87 726 TYR G C 1
ATOM 14137 O O . TYR G 3 126 ? 48.235 -37.911 79.757 1.00 89.54 726 TYR G O 1
ATOM 14146 N N . PHE G 3 127 ? 50.435 -38.079 80.059 1.00 81.97 727 PHE G N 1
ATOM 14147 C CA . PHE G 3 127 ? 50.314 -37.415 81.331 1.00 81.37 727 PHE G CA 1
ATOM 14148 C C . PHE G 3 127 ? 50.818 -35.990 81.232 1.00 88.23 727 PHE G C 1
ATOM 14149 O O . PHE G 3 127 ? 51.937 -35.766 80.755 1.00 89.03 727 PHE G O 1
ATOM 14157 N N . ASP G 3 128 ? 49.987 -35.024 81.648 1.00 85.13 728 ASP G N 1
ATOM 14158 C CA . ASP G 3 128 ? 50.391 -33.633 81.658 1.00 85.28 728 ASP G CA 1
ATOM 14159 C C . ASP G 3 128 ? 50.918 -33.327 83.048 1.00 89.69 728 ASP G C 1
ATOM 14160 O O . ASP G 3 128 ? 50.158 -33.329 84.016 1.00 89.58 728 ASP G O 1
ATOM 14165 N N . TYR G 3 129 ? 52.227 -33.081 83.145 1.00 86.87 729 TYR G N 1
ATOM 14166 C CA . TYR G 3 129 ? 52.912 -32.818 84.412 1.00 86.95 729 TYR G CA 1
ATOM 14167 C C . TYR G 3 129 ? 52.580 -31.461 85.054 1.00 93.78 729 TYR G C 1
ATOM 14168 O O . TYR G 3 129 ? 52.936 -31.274 86.223 1.00 92.99 729 TYR G O 1
ATOM 14177 N N . GLU G 3 130 ? 51.947 -30.508 84.297 1.00 92.04 730 GLU G N 1
ATOM 14178 C CA . GLU G 3 130 ? 51.576 -29.185 84.831 1.00 93.11 730 GLU G CA 1
ATOM 14179 C C . GLU G 3 130 ? 50.106 -29.110 85.227 1.00 97.77 730 GLU G C 1
ATOM 14180 O O . GLU G 3 130 ? 49.785 -28.603 86.310 1.00 98.29 730 GLU G O 1
ATOM 14186 N N . LYS G 3 131 ? 49.222 -29.648 84.370 1.00 94.14 731 LYS G N 1
ATOM 14187 C CA . LYS G 3 131 ? 47.791 -29.707 84.638 1.00 95.51 731 LYS G CA 1
ATOM 14188 C C . LYS G 3 131 ? 47.526 -30.849 85.652 1.00 99.62 731 LYS G C 1
ATOM 14189 O O . LYS G 3 131 ? 46.418 -30.939 86.194 1.00 101.80 731 LYS G O 1
ATOM 14195 N N . TRP G 3 132 ? 48.583 -31.675 85.938 1.00 92.14 732 TRP G N 1
ATOM 14196 C CA . TRP G 3 132 ? 48.643 -32.850 86.803 1.00 89.23 732 TRP G CA 1
ATOM 14197 C C . TRP G 3 132 ? 47.469 -33.765 86.603 1.00 91.86 732 TRP G C 1
ATOM 14198 O O . TRP G 3 132 ? 46.603 -33.891 87.470 1.00 92.18 732 TRP G O 1
ATOM 14209 N N . GLY G 3 133 ? 47.475 -34.422 85.462 1.00 87.37 733 GLY G N 1
ATOM 14210 C CA . GLY G 3 133 ? 46.440 -35.369 85.095 1.00 87.62 733 GLY G CA 1
ATOM 14211 C C . GLY G 3 133 ? 46.559 -35.824 83.661 1.00 90.68 733 GLY G C 1
ATOM 14212 O O . GLY G 3 133 ? 47.188 -35.156 82.832 1.00 89.88 733 GLY G O 1
ATOM 14213 N N . GLN G 3 134 ? 45.938 -36.970 83.374 1.00 86.96 734 GLN G N 1
ATOM 14214 C CA . GLN G 3 134 ? 45.915 -37.575 82.058 1.00 86.34 734 GLN G CA 1
ATOM 14215 C C . GLN G 3 134 ? 45.047 -36.754 81.141 1.00 93.16 734 GLN G C 1
ATOM 14216 O O . GLN G 3 134 ? 44.083 -36.131 81.584 1.00 94.43 734 GLN G O 1
ATOM 14222 N N . ARG G 3 135 ? 45.418 -36.731 79.863 1.00 90.81 735 ARG G N 1
ATOM 14223 C CA . ARG G 3 135 ? 44.734 -36.042 78.766 1.00 91.95 735 ARG G CA 1
ATOM 14224 C C . ARG G 3 135 ? 44.847 -36.947 77.528 1.00 95.28 735 ARG G C 1
ATOM 14225 O O . ARG G 3 135 ? 45.744 -37.782 77.447 1.00 92.31 735 ARG G O 1
ATOM 14233 N N . LYS G 3 136 ? 43.919 -36.818 76.597 1.00 95.06 736 LYS G N 1
ATOM 14234 C CA . LYS G 3 136 ? 43.930 -37.605 75.364 1.00 95.46 736 LYS G CA 1
ATOM 14235 C C . LYS G 3 136 ? 44.323 -36.652 74.224 1.00 100.23 736 LYS G C 1
ATOM 14236 O O . LYS G 3 136 ? 44.159 -35.423 74.343 1.00 100.04 736 LYS G O 1
ATOM 14242 N N . LYS G 3 137 ? 44.884 -37.220 73.143 1.00 96.44 737 LYS G N 1
ATOM 14243 C CA . LYS G 3 137 ? 45.320 -36.462 71.974 1.00 96.58 737 LYS G CA 1
ATOM 14244 C C . LYS G 3 137 ? 45.107 -37.283 70.720 1.00 100.76 737 LYS G C 1
ATOM 14245 O O . LYS G 3 137 ? 45.528 -38.440 70.641 1.00 98.19 737 LYS G O 1
ATOM 14251 N N . GLU G 3 138 ? 44.416 -36.676 69.753 1.00 99.78 738 GLU G N 1
ATOM 14252 C CA . GLU G 3 138 ? 44.108 -37.273 68.461 1.00 100.43 738 GLU G CA 1
ATOM 14253 C C . GLU G 3 138 ? 45.107 -36.776 67.422 1.00 103.13 738 GLU G C 1
ATOM 14254 O O . GLU G 3 138 ? 45.597 -35.651 67.523 1.00 101.98 738 GLU G O 1
ATOM 14260 N N . GLY G 3 139 ? 45.413 -37.626 66.450 1.00 100.36 739 GLY G N 1
ATOM 14261 C CA . GLY G 3 139 ? 46.344 -37.315 65.370 1.00 100.66 739 GLY G CA 1
ATOM 14262 C C . GLY G 3 139 ? 47.718 -36.891 65.839 1.00 104.25 739 GLY G C 1
ATOM 14263 O O . GLY G 3 139 ? 48.291 -35.938 65.309 1.00 104.36 739 GLY G O 1
ATOM 14264 N N . PHE G 3 140 ? 48.240 -37.577 66.860 1.00 100.08 740 PHE G N 1
ATOM 14265 C CA . PHE G 3 140 ? 49.546 -37.254 67.402 1.00 98.67 740 PHE G CA 1
ATOM 14266 C C . PHE G 3 140 ? 50.606 -38.006 66.623 1.00 101.15 740 PHE G C 1
ATOM 14267 O O . PHE G 3 140 ? 50.431 -39.191 66.371 1.00 101.40 740 PHE G O 1
ATOM 14275 N N . THR G 3 141 ? 51.698 -37.314 66.234 1.00 95.85 741 THR G N 1
ATOM 14276 C CA . THR G 3 141 ? 52.836 -37.882 65.497 1.00 93.58 741 THR G CA 1
ATOM 14277 C C . THR G 3 141 ? 53.992 -38.165 66.486 1.00 92.41 741 THR G C 1
ATOM 14278 O O . THR G 3 141 ? 54.702 -37.246 66.929 1.00 91.78 741 THR G O 1
ATOM 14282 N N . PHE G 3 142 ? 54.127 -39.440 66.872 1.00 84.90 742 PHE G N 1
ATOM 14283 C CA . PHE G 3 142 ? 55.192 -39.857 67.770 1.00 81.94 742 PHE G CA 1
ATOM 14284 C C . PHE G 3 142 ? 56.386 -40.229 66.912 1.00 88.69 742 PHE G C 1
ATOM 14285 O O . PHE G 3 142 ? 56.415 -41.311 66.316 1.00 88.16 742 PHE G O 1
ATOM 14293 N N . GLU G 3 143 ? 57.354 -39.304 66.836 1.00 87.65 743 GLU G N 1
ATOM 14294 C CA . GLU G 3 143 ? 58.598 -39.463 66.086 1.00 88.64 743 GLU G CA 1
ATOM 14295 C C . GLU G 3 143 ? 59.474 -40.429 66.869 1.00 91.75 743 GLU G C 1
ATOM 14296 O O . GLU G 3 143 ? 59.769 -40.145 68.037 1.00 91.50 743 GLU G O 1
ATOM 14302 N N . TYR G 3 144 ? 59.887 -41.564 66.249 1.00 87.03 744 TYR G N 1
ATOM 14303 C CA . TYR G 3 144 ? 60.695 -42.581 66.936 1.00 85.50 744 TYR G CA 1
ATOM 14304 C C . TYR G 3 144 ? 62.080 -42.085 67.385 1.00 91.27 744 TYR G C 1
ATOM 14305 O O . TYR G 3 144 ? 62.705 -42.734 68.232 1.00 89.93 744 TYR G O 1
ATOM 14314 N N . ARG G 3 145 ? 62.542 -40.923 66.882 1.00 91.64 745 ARG G N 1
ATOM 14315 C CA . ARG G 3 145 ? 63.810 -40.358 67.359 1.00 92.99 745 ARG G CA 1
ATOM 14316 C C . ARG G 3 145 ? 63.666 -39.923 68.824 1.00 99.58 745 ARG G C 1
ATOM 14317 O O . ARG G 3 145 ? 64.650 -39.865 69.559 1.00 99.21 745 ARG G O 1
ATOM 14325 N N . TYR G 3 146 ? 62.413 -39.711 69.254 1.00 98.04 746 TYR G N 1
ATOM 14326 C CA . TYR G 3 146 ? 62.069 -39.330 70.610 1.00 98.30 746 TYR G CA 1
ATOM 14327 C C . TYR G 3 146 ? 61.521 -40.496 71.464 1.00 105.59 746 TYR G C 1
ATOM 14328 O O . TYR G 3 146 ? 61.149 -40.249 72.613 1.00 104.46 746 TYR G O 1
ATOM 14337 N N . LEU G 3 147 ? 61.450 -41.753 70.923 1.00 105.53 747 LEU G N 1
ATOM 14338 C CA . LEU G 3 147 ? 60.962 -42.912 71.694 1.00 105.93 747 LEU G CA 1
ATOM 14339 C C . LEU G 3 147 ? 61.963 -43.254 72.782 1.00 113.89 747 LEU G C 1
ATOM 14340 O O . LEU G 3 147 ? 61.558 -43.519 73.918 1.00 113.65 747 LEU G O 1
ATOM 14345 N N . GLU G 3 148 ? 63.267 -43.252 72.422 1.00 113.14 748 GLU G N 1
ATOM 14346 C CA . GLU G 3 148 ? 64.445 -43.407 73.295 1.00 120.32 748 GLU G CA 1
ATOM 14347 C C . GLU G 3 148 ? 65.739 -42.948 72.553 1.00 133.11 748 GLU G C 1
ATOM 14348 O O . GLU G 3 148 ? 66.775 -42.732 73.221 1.00 132.69 748 GLU G O 1
ATOM 14355 N N . THR H 4 11 ? 107.774 -27.128 88.466 1.00 163.27 120 THR H N 1
ATOM 14356 C CA . THR H 4 11 ? 106.933 -28.067 87.722 1.00 162.85 120 THR H CA 1
ATOM 14357 C C . THR H 4 11 ? 105.456 -27.901 88.083 1.00 165.65 120 THR H C 1
ATOM 14358 O O . THR H 4 11 ? 105.110 -27.829 89.264 1.00 164.06 120 THR H O 1
ATOM 14362 N N . ASP H 4 12 ? 104.592 -27.839 87.049 1.00 162.44 121 ASP H N 1
ATOM 14363 C CA . ASP H 4 12 ? 103.134 -27.644 87.129 1.00 160.48 121 ASP H CA 1
ATOM 14364 C C . ASP H 4 12 ? 102.437 -28.645 86.161 1.00 163.08 121 ASP H C 1
ATOM 14365 O O . ASP H 4 12 ? 101.778 -28.247 85.189 1.00 162.46 121 ASP H O 1
ATOM 14370 N N . GLU H 4 13 ? 102.636 -29.957 86.430 1.00 158.70 122 GLU H N 1
ATOM 14371 C CA . GLU H 4 13 ? 102.116 -31.090 85.649 1.00 158.03 122 GLU H CA 1
ATOM 14372 C C . GLU H 4 13 ? 100.593 -31.065 85.510 1.00 160.28 122 GLU H C 1
ATOM 14373 O O . GLU H 4 13 ? 100.075 -31.278 84.409 1.00 159.87 122 GLU H O 1
ATOM 14375 N N . ILE H 4 14 ? 99.889 -30.773 86.629 1.00 155.36 123 ILE H N 1
ATOM 14376 C CA . ILE H 4 14 ? 98.424 -30.687 86.727 1.00 153.71 123 ILE H CA 1
ATOM 14377 C C . ILE H 4 14 ? 97.907 -29.544 85.842 1.00 157.69 123 ILE H C 1
ATOM 14378 O O . ILE H 4 14 ? 97.016 -29.763 85.019 1.00 156.99 123 ILE H O 1
ATOM 14383 N N . ALA H 4 15 ? 98.491 -28.338 86.022 1.00 154.45 124 ALA H N 1
ATOM 14384 C CA . ALA H 4 15 ? 98.180 -27.094 85.314 1.00 154.50 124 ALA H CA 1
ATOM 14385 C C . ALA H 4 15 ? 98.118 -27.253 83.791 1.00 159.12 124 ALA H C 1
ATOM 14386 O O . ALA H 4 15 ? 97.137 -26.822 83.184 1.00 158.60 124 ALA H O 1
ATOM 14388 N N . ARG H 4 16 ? 99.154 -27.884 83.187 1.00 156.19 125 ARG H N 1
ATOM 14389 C CA . ARG H 4 16 ? 99.261 -28.117 81.744 1.00 156.62 125 ARG H CA 1
ATOM 14390 C C . ARG H 4 16 ? 98.157 -29.032 81.219 1.00 159.19 125 ARG H C 1
ATOM 14391 O O . ARG H 4 16 ? 97.602 -28.750 80.162 1.00 158.71 125 ARG H O 1
ATOM 14393 N N . SER H 4 17 ? 97.808 -30.092 81.979 1.00 154.73 126 SER H N 1
ATOM 14394 C CA . SER H 4 17 ? 96.760 -31.070 81.639 1.00 153.76 126 SER H CA 1
ATOM 14395 C C . SER H 4 17 ? 95.369 -30.417 81.478 1.00 156.01 126 SER H C 1
ATOM 14396 O O . SER H 4 17 ? 94.527 -30.904 80.714 1.00 155.14 126 SER H O 1
ATOM 14399 N N . LEU H 4 18 ? 95.149 -29.316 82.207 1.00 151.64 127 LEU H N 1
ATOM 14400 C CA . LEU H 4 18 ? 93.914 -28.534 82.202 1.00 150.55 127 LEU H CA 1
ATOM 14401 C C . LEU H 4 18 ? 94.031 -27.393 81.185 1.00 155.59 127 LEU H C 1
ATOM 14402 O O . LEU H 4 18 ? 93.032 -27.003 80.573 1.00 154.97 127 LEU H O 1
ATOM 14407 N N . LYS H 4 19 ? 95.260 -26.867 81.008 1.00 153.31 128 LYS H N 1
ATOM 14408 C CA . LYS H 4 19 ? 95.582 -25.799 80.064 1.00 154.37 128 LYS H CA 1
ATOM 14409 C C . LYS H 4 19 ? 95.419 -26.316 78.622 1.00 159.66 128 LYS H C 1
ATOM 14410 O O . LYS H 4 19 ? 94.871 -25.604 77.779 1.00 159.72 128 LYS H O 1
ATOM 14412 N N . ILE H 4 20 ? 95.860 -27.573 78.358 1.00 156.59 129 ILE H N 1
ATOM 14413 C CA . ILE H 4 20 ? 95.752 -28.245 77.052 1.00 156.93 129 ILE H CA 1
ATOM 14414 C C . ILE H 4 20 ? 94.299 -28.682 76.833 1.00 159.80 129 ILE H C 1
ATOM 14415 O O . ILE H 4 20 ? 93.824 -28.690 75.694 1.00 159.12 129 ILE H O 1
ATOM 14420 N N . PHE H 4 21 ? 93.578 -28.978 77.939 1.00 156.00 130 PHE H N 1
ATOM 14421 C CA . PHE H 4 21 ? 92.154 -29.318 77.911 1.00 155.08 130 PHE H CA 1
ATOM 14422 C C . PHE H 4 21 ? 91.360 -28.084 77.425 1.00 160.08 130 PHE H C 1
ATOM 14423 O O . PHE H 4 21 ? 90.395 -28.239 76.668 1.00 159.49 130 PHE H O 1
ATOM 14431 N N . ALA H 4 22 ? 91.797 -26.866 77.842 1.00 157.22 131 ALA H N 1
ATOM 14432 C CA . ALA H 4 22 ? 91.187 -25.584 77.481 1.00 185.21 131 ALA H CA 1
ATOM 14433 C C . ALA H 4 22 ? 91.327 -25.288 75.979 1.00 208.14 131 ALA H C 1
ATOM 14434 O O . ALA H 4 22 ? 90.391 -24.806 75.340 1.00 167.57 131 ALA H O 1
ATOM 14436 N N . GLY H 4 34 ? 66.776 -26.877 72.820 1.00 130.34 143 GLY H N 1
ATOM 14437 C CA . GLY H 4 34 ? 65.950 -25.697 73.041 1.00 130.31 143 GLY H CA 1
ATOM 14438 C C . GLY H 4 34 ? 65.258 -25.676 74.388 1.00 134.15 143 GLY H C 1
ATOM 14439 O O . GLY H 4 34 ? 65.431 -26.601 75.191 1.00 133.01 143 GLY H O 1
ATOM 14440 N N . SER H 4 35 ? 64.465 -24.607 74.644 1.00 131.37 144 SER H N 1
ATOM 14441 C CA . SER H 4 35 ? 63.698 -24.409 75.884 1.00 131.21 144 SER H CA 1
ATOM 14442 C C . SER H 4 35 ? 62.471 -25.327 75.852 1.00 135.59 144 SER H C 1
ATOM 14443 O O . SER H 4 35 ? 62.080 -25.778 74.769 1.00 135.61 144 SER H O 1
ATOM 14446 N N . MET H 4 36 ? 61.830 -25.558 77.022 1.00 131.94 145 MET H N 1
ATOM 14447 C CA . MET H 4 36 ? 60.607 -26.371 77.103 1.00 131.80 145 MET H CA 1
ATOM 14448 C C . MET H 4 36 ? 59.327 -25.540 76.828 1.00 137.22 145 MET H C 1
ATOM 14449 O O . MET H 4 36 ? 58.216 -26.075 76.898 1.00 136.73 145 MET H O 1
ATOM 14451 N N . GLN H 4 37 ? 59.498 -24.239 76.489 1.00 134.75 146 GLN H N 1
ATOM 14452 C CA . GLN H 4 37 ? 58.422 -23.312 76.122 1.00 134.81 146 GLN H CA 1
ATOM 14453 C C . GLN H 4 37 ? 58.143 -23.504 74.631 1.00 137.54 146 GLN H C 1
ATOM 14454 O O . GLN H 4 37 ? 56.994 -23.732 74.250 1.00 136.49 146 GLN H O 1
ATOM 14456 N N . ASP H 4 38 ? 59.209 -23.449 73.796 1.00 134.14 147 ASP H N 1
ATOM 14457 C CA . ASP H 4 38 ? 59.140 -23.651 72.343 1.00 134.20 147 ASP H CA 1
ATOM 14458 C C . ASP H 4 38 ? 58.755 -25.084 71.970 1.00 136.22 147 ASP H C 1
ATOM 14459 O O . ASP H 4 38 ? 58.166 -25.309 70.905 1.00 136.42 147 ASP H O 1
ATOM 14464 N N . VAL H 4 39 ? 59.078 -26.043 72.867 1.00 130.21 148 VAL H N 1
ATOM 14465 C CA . VAL H 4 39 ? 58.769 -27.465 72.737 1.00 128.30 148 VAL H CA 1
ATOM 14466 C C . VAL H 4 39 ? 57.275 -27.680 73.027 1.00 130.84 148 VAL H C 1
ATOM 14467 O O . VAL H 4 39 ? 56.599 -28.274 72.186 1.00 130.69 148 VAL H O 1
ATOM 14471 N N . MET H 4 40 ? 56.748 -27.137 74.163 1.00 126.28 149 MET H N 1
ATOM 14472 C CA . MET H 4 40 ? 55.320 -27.227 74.523 1.00 126.04 149 MET H CA 1
ATOM 14473 C C . MET H 4 40 ? 54.393 -26.460 73.546 1.00 130.38 149 MET H C 1
ATOM 14474 O O . MET H 4 40 ? 53.221 -26.826 73.404 1.00 130.41 149 MET H O 1
ATOM 14479 N N . GLN H 4 41 ? 54.921 -25.404 72.877 1.00 126.37 150 GLN H N 1
ATOM 14480 C CA . GLN H 4 41 ? 54.193 -24.607 71.880 1.00 125.93 150 GLN H CA 1
ATOM 14481 C C . GLN H 4 41 ? 54.129 -25.372 70.549 1.00 128.32 150 GLN H C 1
ATOM 14482 O O . GLN H 4 41 ? 53.202 -25.167 69.758 1.00 128.41 150 GLN H O 1
ATOM 14484 N N . GLU H 4 42 ? 55.126 -26.251 70.316 1.00 122.76 151 GLU H N 1
ATOM 14485 C CA . GLU H 4 42 ? 55.238 -27.130 69.155 1.00 121.36 151 GLU H CA 1
ATOM 14486 C C . GLU H 4 42 ? 54.384 -28.386 69.418 1.00 123.65 151 GLU H C 1
ATOM 14487 O O . GLU H 4 42 ? 53.952 -29.053 68.473 1.00 123.86 151 GLU H O 1
ATOM 14493 N N . PHE H 4 43 ? 54.134 -28.697 70.705 1.00 118.30 152 PHE H N 1
ATOM 14494 C CA . PHE H 4 43 ? 53.323 -29.837 71.142 1.00 117.31 152 PHE H CA 1
ATOM 14495 C C . PHE H 4 43 ? 51.843 -29.571 70.886 1.00 120.82 152 PHE H C 1
ATOM 14496 O O . PHE H 4 43 ? 51.091 -30.508 70.625 1.00 120.57 152 PHE H O 1
ATOM 14504 N N . ALA H 4 44 ? 51.431 -28.294 70.953 1.00 117.31 153 ALA H N 1
ATOM 14505 C CA . ALA H 4 44 ? 50.060 -27.865 70.677 1.00 117.75 153 ALA H CA 1
ATOM 14506 C C . ALA H 4 44 ? 49.738 -28.053 69.186 1.00 122.34 153 ALA H C 1
ATOM 14507 O O . ALA H 4 44 ? 48.606 -28.402 68.849 1.00 121.89 153 ALA H O 1
ATOM 14509 N N . THR H 4 45 ? 50.754 -27.854 68.305 1.00 119.87 154 THR H N 1
ATOM 14510 C CA . THR H 4 45 ? 50.666 -28.004 66.841 1.00 120.19 154 THR H CA 1
ATOM 14511 C C . THR H 4 45 ? 50.730 -29.494 66.391 1.00 124.87 154 THR H C 1
ATOM 14512 O O . THR H 4 45 ? 50.189 -29.836 65.338 1.00 124.49 154 THR H O 1
ATOM 14516 N N . ASN H 4 46 ? 51.362 -30.363 67.202 1.00 122.28 155 ASN H N 1
ATOM 14517 C CA . ASN H 4 46 ? 51.508 -31.800 66.943 1.00 122.86 155 ASN H CA 1
ATOM 14518 C C . ASN H 4 46 ? 50.298 -32.601 67.501 1.00 126.70 155 ASN H C 1
ATOM 14519 O O . ASN H 4 46 ? 50.409 -33.265 68.530 1.00 126.30 155 ASN H O 1
ATOM 14524 N N . GLY H 4 47 ? 49.160 -32.514 66.816 1.00 123.36 156 GLY H N 1
ATOM 14525 C CA . GLY H 4 47 ? 47.935 -33.208 67.210 1.00 123.60 156 GLY H CA 1
ATOM 14526 C C . GLY H 4 47 ? 46.838 -32.336 67.797 1.00 128.29 156 GLY H C 1
ATOM 14527 O O . GLY H 4 47 ? 47.024 -31.130 67.989 1.00 127.76 156 GLY H O 1
ATOM 14528 N N . TYR H 4 48 ? 45.678 -32.957 68.094 1.00 126.00 157 TYR H N 1
ATOM 14529 C CA . TYR H 4 48 ? 44.490 -32.309 68.658 1.00 126.85 157 TYR H CA 1
ATOM 14530 C C . TYR H 4 48 ? 44.272 -32.682 70.123 1.00 132.82 157 TYR H C 1
ATOM 14531 O O . TYR H 4 48 ? 43.931 -33.827 70.434 1.00 132.02 157 TYR H O 1
ATOM 14533 N N . ALA H 4 49 ? 44.455 -31.685 71.009 1.00 131.39 158 ALA H N 1
ATOM 14534 C CA . ALA H 4 49 ? 44.341 -31.793 72.460 1.00 132.29 158 ALA H CA 1
ATOM 14535 C C . ALA H 4 49 ? 42.915 -32.039 72.944 1.00 138.39 158 ALA H C 1
ATOM 14536 O O . ALA H 4 49 ? 41.957 -31.557 72.337 1.00 138.19 158 ALA H O 1
ATOM 14538 N N . SER H 4 50 ? 42.790 -32.794 74.052 1.00 136.54 159 SER H N 1
ATOM 14539 C CA . SER H 4 50 ? 41.513 -33.142 74.673 1.00 137.81 159 SER H CA 1
ATOM 14540 C C . SER H 4 50 ? 41.609 -33.081 76.221 1.00 144.08 159 SER H C 1
ATOM 14541 O O . SER H 4 50 ? 42.722 -33.063 76.767 1.00 143.42 159 SER H O 1
ATOM 14544 N N . ASP H 4 51 ? 40.448 -32.950 76.903 1.00 142.22 160 ASP H N 1
ATOM 14545 C CA . ASP H 4 51 ? 40.343 -32.842 78.366 1.00 166.14 160 ASP H CA 1
ATOM 14546 C C . ASP H 4 51 ? 40.803 -34.108 79.097 1.00 156.79 160 ASP H C 1
ATOM 14547 O O . ASP H 4 51 ? 40.571 -35.220 78.624 1.00 105.16 160 ASP H O 1
#

Foldseek 3Di:
DPPDPDPPCLLVLLLVLLVVLLVLCVDPPCDPLNVVVLVVSVVVCVVSVCPVDPVSVLVSLLSLLVSLQVLLLVLVCCVPVPVVDDNVVSLVSSCSSLLSSLSNLLCCLVVQCPPNRLCRSLVSLLSSLVSNLVSQLVLCVPVPVSRDQVSVLSSLPSNLVSVVVVLVSNVSNLVSSLVSLVCCQCVRRVVCLVSSLCNLQPPVNCCCQAPSDPVSPSLVSSLVSLLSLLLVLAVCVVVVVQDVVNVVSVVSLVVSLVVCLVPPLVSLQQCLLSSVLRHDPVPLASNQSSQARDDPPDDFDQLVPPPDDLVPDPAQLAAGHYPDPLLVVADVVLVVVVVCCQPVVDDPVNLVCVQVVQADVVDPPPRGPLSVLLSLLLVLLVVLQVVLVVVVHGQDLPSSPPGSSLVNVLSQLVVHDLSSLLSNLLSLVSQCAGNHNSLSNSLSSLLVSLVPDPDLSSVVSSCCNLLVSQLDADDGGSSSSNSVVVNCPDPSVVVSCVVVCVVPVVVVVSVVSNVPRSD/DFDPDLPGPVVLVVLVVVVVVDPDPDRPSPDDPVVQQLFPPVDPDDRVVQCDDSQDNYTHFVVRDDDPDPPVVPCCVPCVPVDDDDDLLVDDDLVLVCQQVRQPPDQSVLVSVQSVVVVQWWAFQVVRWTKHADVVWAFPDDDPFWGFTWIFIQDVVVGDTDTDGGIDGPVSIDDRRDGDPDPPDDSRVPD/DDPCPVADPVRVVVVVVVVVCVVVDDDPQNPDDDQPQDGDDDDDDDPVDCPDDDPPCLDLVVLLVDDLLVLVCCCPRVPPDSSNVSSVVSCVVVQWFAFQVVRWTKHAPDAFPDDDPFWTFAKIWIADPVVSGIDIDGGDIRGVVRGD/DVPVVVVVVVVVVDDCVPPVVVVVPVVDDDDDD/DPVDDPCLLVLLLVLLVVLLVLCVDPPCDPLNVVVLVVSVVVCVVSVCPVDPVSVLVSLLSLLVSLQVLLLVLVVCVPVPVVDDNVVSLVSSCSSLLSVLSNLLCCLCVQCVVNNLCRSLVSLLSSLVSNLVSQLVLCVPVPVNRDQVSVLCSLPSNLVSVVCVVVSNLVSSLVSLVCCQCVRRVVNLVSSLCNLQPPVNCCVQAPVDPVNPSLVSSLVSLLSLLLVLAVCVVVVVQDVVNVVSVVSLVVSLVVCLVPPLVSLQQCLLSSVLRHDPVPLASNQSSQARDDPPDDFDQLVPPPDDLVPDPALLAAGHYPDPLLVLADVVLVVVVVCCQPVVDDPVNLVCVQVVQADVVPPPPRGVLSVLLSLLQVLLVVLQVVLVVVVHGQDLPSLPPGSSLVNVLSQLVVPDLVSLLSNLLSLVSQCAGNHNSLSNSLSSLLVSLVPDPDLSSNVSSCCNLLVSQLDADDGGSSSSNSVVVNCPDPSVVVSCVVVCVVPVVVVVSVVSNVPRSD/DFDPDLPGPVVLVVLVVVVVVDPDPDRPSPDDPVVQQLFPPVDPDDRVVQCDDSQDNYTHAVVRDDDPDPPVVPCCVPCVPVDDDDDLLVDDLLVLVCQQVRQPPDLSNLVSVLSCVVVQWWAQQVVRWTKHADVVWDFPADDPFWTWTWIFIQDVVVGDTDTDIDTGGPVRIDDRRDGDPDPPDDSRVVD/DPPCPVQDPVRVVVVVVVVVCVVVDDDPQNPDDDQPQDDDDDDDDDPVDCPDDDPPCLALVVLLVDDLLVLVCCCPRVPPDSSNVSSVVSCVVVQWFAFQVVRKIKHAPDAFPDDDPFWTFAKIWIADPPVSGIDIGGGDTRTVVRRD/DCPVVVVVVVVPDDVVVVVVVVVVVDPDDD

Secondary structure (DSSP, 8-state):
--SS-PPTTHHHHHHHHHHHHHHHHHSTTS-TTSHHHHHHHHHHHHHTTTTS-HHHHHHHHHHHHHHHHHHHHHHHHHHHS-TTS-HHHHHHHHHHHHHHHHHHHHHHHHTT-TTS-SHHHHHHHHHHHHHHHHHHHHHHHHHGGG---HHHHHHHHHHHHHTT--HHHHHHHHHHHHHHHHHT-TTT-GGGHHHHHHHHT-HHHHIIIIIS-GGG-HHHHHHHHHHHHHHHHHHHHHTT---HHHHHHHHHHHHHHHHHHHH-HHHHHHTHHHHHHHS-TT-HHHHHHHHH---SS-----TTSTT--STT-GGGGSPPP--S-GGGGS-HHHHHHHHHHHHH---THHHHHHHHHTEE-SSTTTEE-HHHHHHHHHHHHHHHHHHHHHTT----TTTSSSSHHHHHHHHHHHHS-HHHHHHHHHHHHTT--SSSHHHHHHHHHHHHHHHT--SHHHHHHHHHHHHHHHHSSSP--HHHHHHHHHHTTSHHHHHHHHHHHHH-TTHHHHHHHHHHHT-/----STTSHHHHHHHHHHHHH---S--TTT---GGGGT--SS-SS-SGGG---SS-SSPPPTTTSB----GGG--HHHHTTTSPP--TTTS-HHHHHHHHHHTTTBHHHHHHHHHHHTTT-EEETTTTEEEEE-TT---SEE-SSEEES-EEEEETTTTEEEEE--EEESSSB--SPP----TT--TTTT-/--GGGGS-HHHHHHHHHHHHHHHTPPPGGGGS---SSS---B----TTS-SSPPTTTTSHHHHHHS-HHHHHHHHHHTTTBHHHHHHHHHHHHTT-EEETTTTEEEEESS--SEE-SSEEEEEEEEEETTTTEEEEEEEEEEETTTT-/--HHHHHHHHHHH---HHHHHHHHHHSSEE---/--SPPTTHHHHHHHHHHHHHHHTTSTTS-TTSHHHHHHHHHHHHHTTTTS-HHHHHHHHHHHHHHHHHHHHHHHHHHHS-TTS-HHHHHHHHHHHHHHHHHHHHHHHHTTSTTS-SHHHHHHHHHHHHHHHHHHHHHHHHHGGG---HHHHHHHHHHHHHTT--HHHHHHHHHHHHHHT-TTT-GGGHHHHHHHHT-HHHHIIIIIS-GGG-HHHHHHHHHHHHHHHHHHHHHTT---HHHHHHHHHHHHHHHHHHHH-HHHHHHTHHHHHHHS-TT-HHHHHHHHH---SS-----TTSTT--STT-GGGGSPPP--S-GGGGS-HHHHHHHHHHHHH---THHHHHHHHHH--SSSSS--S-HHHHHHHHHHHHHHHHHHHHHTT----TTTSSSSHHHHHHHHHHHHS-HHHHHHHHHHHHTT--SSSHHHHHHHHHHHHHHHT--SHHHHHHHHHHHHHHHHSSSP--HHHHHHHHHHTTSHHHHHHHHHHHHH-TTHHHHHHHHHHH--/----STTSHHHHHHHHHHHTT---S--TTT---GGGGT--SS-SS-SGGG---SS-SSPPPTTTSB----GGG--HHHHTTTSPP--TTTS-HHHHHHHHHHTTTBHHHHHHHHHHHTTT-EEETTTTEEEEE-TT---SEE-SSEEEEEEEEEETTTTEEEEEEEEEEGGGB--SPP----TT--TTTT-/--GGGGS-HHHHHHHHHHHHHHHTPPPGGGGS---SSS---B----TTS-SSPPTT-SSHHHHHHS-HHHHHHHHHHTTTBHHHHHHHHHHHHTT-EEETTTTEEEEESS--SEE-SSEEEEEEEEEETTTTEEEEEEEEEEEGGGT-/--HHHHHHHTT---HHHHHHHHHHSSEE--

Radius of gyration: 51.67 Å; Cα contacts (8 Å, |Δi|>4): 2593; chains: 8; bounding box: 122×112×151 Å

Nearest PDB structures (foldseek):
  5fu7-assembly2_E  TM=1.002E+00  e=7.663E-64  Homo sapiens
  5fu7-assembly1_A  TM=1.001E+00  e=5.976E-63  Homo sapiens
  5fu6-assembly2_A  TM=9.953E-01  e=6.437E-58  Homo sapiens
  4cqo-assembly1_C  TM=9.575E-01  e=7.492E-53  Homo sapiens
  4c0d-assembly1_A  TM=9.787E-01  e=1.869E-51  Homo sapiens